Protein 9GGM (pdb70)

Foldseek 3Di:
DPDDDDDDPCPVVVVLVVQLVCVVVPQCLQVVFFVQSVVVCPLADPVRVVQVVCCSRPNDDDDDPPCLVRLQVCCLVRGVGCSNVVSLLVLLVCLVVQCVVCVVSVPPQSNVSSLLLCQACVVVVLPVSLLVNQQVEHPPSPRSCVVPPVSHHYDDFQQFWWFAFQHKIWRWHDDVFIDTDDIDGDPADFQDWAQEPSWIKTFAHDQQQRFWIWTFPVGGHTADTDPARFGQWEWYYDVVQQKIKTAWGAHPVRHTFFWMWIAHPVVRDIGTADGEPFHFGQFEWDQAPNKIKTAWGWGDDPNRHTDFAFWIKIQRRVVRDIDTDPDTHPDTDNKEWEDDRQWIWIDDDPQWTWTHRVVDDDIHTAGDPRDRWYWYDGSHWIKIADQAPVGIWTADVNVRDTHSGDDDGGGTDDMYD/DFAEEAAADQCLQVFDQDPPDLDHLVLVVVQVQLCVVLPVPVLHHYYYQAFQDLVLLVPQAPNVLSVVQVPDAPVPCPVCVVVCVVAVEDPQQRDYHCPNVSVRGQLSQLQVQLVCLLDVRGQEYADQSYLAQQAARRHRFHNDRGHSLQSNVVSNCVRWQAEEEEEADADFRDRNCVSPQADRRYAYEYEHEDDPDRVNDQDCCSCGDHPCNNRYHGDHFHFAAELVLCLVLQLVLVVLLCVLRVHQAYEYRHELLLDAPRPPGGYFYKLVSSLSNVVSVCVVRHRYYYYYDHCRLSLRSSLSVSVNSCVSSVHDGAQQADDTPVVVSVPDVSGSIDDTDPDDGPCDPVNSVVSSVSSSVSSVPRD/DPDDDDDDPCPVVVVLVVQLVCVVVPQCLQVVFFVQSVVVCPLADPVRVVQVVCCSRPNDDDDDPPCLVRLQVCCLVRGVGCSNVVSLLVVLVCLVVQCVVCVVSVPPPSNVSSLLLCQACVVVVLPVSLLVNQQVEHPPSPSSCVVPPVSHHYDDFQQFWWFAFQHKIWRWHDDVFIDTDDIDGDPADFQDWAQEPSWIKTFAHDQQQRFWIWTFPVGGHTADTDPARFGQWEWYADVVQQKIKTAWGAHPVRHTFFWMWIAHPVVRDIGTADGEPFHFGNFEWDQAPNKIKTAWGWGDDPNRHTDFAFWIKIQRRVVRDIDTDPDTHPDTDRKEWEDDSQWIFIDDDPQWTWTDRVVDDDIDTAGDPRDRWYWYDGSHWIKIADQAPVGIWTADVNVRDTHSGDDDGGGTDDMYD/DFAEEAAADQCLQVFDQDPPDLDHLVLVVVQVQLCVVLPVPVLHHYYYQAFQDLVLLVPQAPNVLSVVQVPDAPVPCPVCVVVCVVAVEDPQQRDYHCPNVSVRGQLSQLQVQLVCLLDVRGQEYADQSYLAQQAARRHRFHNDRGHSLQSNVVSNCVRWQAEEEEEADADFRDRNCVSPQADRRYAYEYEHEDDPDRVNDQDCCSCGDHPCNNRYHGDHFHFAAELVLCLVLQLVLVVLLCVLRVHQAYEYRHELLLDAPRPPGGYFYKLVSSLSNVVSVCVVRHRYYYYYDHCRLSLRSSLSVSVNSCVSSVHDGAQQADDTPVVVSVPDVSGSIDDTDPDDGPCDPVNSVVSSVSSSVSSVPRD

Solvent-accessible surface area: 60560 Å² total; per-residue (Å²): 57,53,81,16,62,7,61,20,102,64,14,32,37,61,2,6,56,8,10,70,48,34,59,61,144,123,158,37,10,7,0,8,17,1,82,83,17,113,88,108,106,142,87,19,59,88,88,22,80,56,29,14,48,24,1,8,68,77,4,67,10,35,5,131,56,104,54,16,109,46,10,5,65,8,2,56,67,48,14,94,9,40,14,12,41,6,2,10,88,13,53,35,110,101,6,113,70,19,8,64,25,1,62,84,60,86,20,121,65,3,60,81,38,4,14,104,33,2,12,69,55,40,59,77,53,90,194,76,34,59,60,40,18,26,65,77,10,52,98,46,30,74,61,26,80,92,103,125,94,104,36,70,42,84,76,63,76,65,26,29,8,15,4,2,0,114,53,54,7,14,14,19,33,37,53,121,81,33,42,51,62,42,125,43,88,16,65,30,121,12,25,6,7,12,30,12,80,28,20,3,5,0,0,0,12,25,84,19,5,3,0,15,2,8,50,16,86,124,43,66,87,70,10,15,7,5,0,38,4,4,36,102,8,12,21,10,23,4,100,75,73,74,3,2,10,0,1,1,1,48,10,58,80,58,58,10,2,44,1,0,0,37,4,88,60,75,56,66,14,6,17,32,33,64,97,6,113,51,22,2,1,28,8,10,23,1,33,24,103,10,46,1,21,4,0,1,2,58,30,88,41,30,102,27,18,36,86,72,0,99,41,0,2,4,1,49,10,88,83,34,117,8,89,42,32,130,58,78,1,50,22,26,13,96,23,35,16,12,53,22,42,19,4,0,2,0,2,7,76,53,58,12,0,0,12,0,6,0,94,10,50,20,54,23,142,26,86,20,68,83,118,96,29,47,1,1,13,31,39,42,22,1,17,3,19,22,32,74,82,82,29,18,35,59,3,52,18,66,68,36,47,41,65,104,62,76,55,148,26,101,70,11,76,47,5,20,69,162,50,107,6,1,1,11,20,45,36,50,0,11,110,29,134,8,23,72,31,24,22,15,40,12,70,4,9,65,10,2,59,44,0,4,52,67,36,40,10,32,99,70,14,44,89,80,55,3,120,57,5,83,54,80,44,0,65,64,22,10,36,68,61,0,4,55,13,5,49,58,10,46,61,104,49,69,90,78,64,61,82,74,44,90,116,9,67,2,24,80,14,0,50,15,15,69,37,6,50,41,6,3,27,19,0,1,0,0,0,18,16,0,0,79,60,3,22,30,113,94,12,71,6,0,0,1,3,9,3,2,16,6,4,0,63,109,16,46,0,8,3,7,5,0,2,0,0,0,0,6,0,0,57,41,0,22,151,138,30,99,85,0,0,2,0,0,0,1,0,3,0,2,8,0,0,3,89,32,9,43,90,38,60,76,0,0,2,0,2,0,0,6,58,29,36,9,21,19,30,50,0,26,5,112,50,32,14,43,32,53,0,75,55,25,3,14,6,0,0,1,57,3,0,0,54,32,70,18,4,6,98,4,1,111,45,0,0,40,47,0,25,67,88,6,104,11,35,0,1,0,0,0,1,0,0,0,0,1,4,36,3,33,1,4,11,3,8,0,16,0,111,4,1,2,71,0,0,92,9,4,50,93,55,88,47,36,1,0,1,0,2,1,21,4,9,0,34,84,7,0,0,14,0,6,0,29,0,1,1,13,1,42,87,48,101,23,87,66,128,10,53,184,2,104,47,47,100,51,8,20,146,78,25,25,0,55,19,105,80,50,89,26,71,40,42,4,63,101,65,4,4,81,89,0,28,70,69,7,33,73,28,2,149,102,25,134,57,52,78,20,60,10,61,22,104,64,12,32,37,62,2,6,56,8,11,70,48,34,60,60,144,122,160,37,10,8,0,9,18,0,82,81,17,112,89,108,106,143,86,18,59,87,89,17,81,57,30,12,48,26,1,7,68,77,4,67,8,30,3,129,58,105,46,14,105,46,9,3,63,10,2,54,68,48,14,93,8,38,12,14,43,7,3,9,90,16,50,37,112,99,4,113,70,16,8,61,22,1,62,84,56,88,19,123,63,2,62,81,41,4,14,106,33,4,12,69,54,39,60,76,51,91,196,78,34,59,59,39,17,24,65,76,10,52,98,46,30,74,61,26,79,93,103,125,94,105,36,70,42,84,77,65,76,64,25,29,8,14,4,1,0,118,54,54,8,14,14,18,36,38,53,120,81,34,43,53,62,41,128,44,89,14,64,29,113,12,26,6,7,11,33,16,82,27,18,4,5,0,0,0,12,22,86,19,5,3,0,16,3,7,50,17,87,122,43,66,88,73,11,15,6,5,1,38,3,4,40,94,9,12,21,10,20,3,103,77,74,72,3,2,11,0,0,1,1,47,10,61,76,58,58,11,1,45,0,0,0,39,5,90,59,74,55,65,14,6,17,33,34,65,98,6,114,49,18,3,1,28,8,10,24,1,33,25,105,10,47,1,21,4,0,1,2,53,29,87,43,30,105,33,22,40,87,74,0,97,41,0,2,4,2,47,10,88,83,33,118,10,90,41,32,129,59,80,1,50,22,27,12,97,22,37,16,12,53,24,42,20,4,0,2,0,3,6,77,54,59,11,0,0,10,0,6,0,99,10,50,20,53,22,138,26,86,21,68,82,118,95,30,47,1,1,14,30,36,40,22,1,16,3,19,23,31,75,84,76,28,16,34,57,3,55,19,67,70,36,47,39,66,99,55,76,54,152,26,101,71,12,76,46,6,18,68,160,49,104,6,2,2,12,21,47,37,51,0,10,109,28,136,8,23,70,30,23,23,15,43,11,68,4,9,68,10,2,58,43,0,5,51,68,36,39,10,32,98,69,14,44,90,81,56,4,117,55,4,82,51,79,44,0,64,67,22,10,35,69,60,0,4,56,12,4,48,57,10,46,61,103,49,69,91,78,63,61,82,74,44,89,117,9,68,3,24,85,13,0,49,16,15,69,37,6,50,42,6,3,24,20,0,1,0,0,0,19,16,0,0,80,59,3,21,32,112,95,12,71,6,0,0,0,3,10,3,2,18,7,3,0,65,108,14,46,0,8,3,7,6,0,2,0,0,0,0,6,0,0,59,41,0,22,151,142,30,98,84,0,0,2,0,0,1,1,0,2,1,2,9,0,0,2,89,32,9,45,89,38,60,78,0,0,2,0,3,0,0,8,59,29,37,7,23,19,28,51,0,25,4,111,48,30,14,42,30,53,0,76,56,24,4,13,6,0,0,1,55,4,0,0,54,31,70,17,4,6,96,4,0,109,46,0,0,40,48,0,25,67,89,6,104,12,35,0,2,0,0,0,1,0,0,0,0,0,4,38,4,35,1,4,11,3,8,0,14,0,111,4,2,1,71,0,0,93,8,3,49,95,56,87,49,34,1,1,1,0,2,1,21,4,9,0,32,86,7,0,0,14,0,6,1,28,0,2,2,13,2,41,88,46,100,23,86,65,127,10,52,186,2,104,47,45,100,51,9,20,145,77,25,25,0,56,19,104,80,49,89,26,70,39,41,4,64,101,65,3,5,82,88,0,28,71,68,6,33,75,29,2,145,102,25,137

Sequence (1568 aa):
FVNYTFKDRSHSGRVAQGIMKLCLEERLVLSAQSCFFRSMFQDVSESVFQLLVDYIYHGTVKLRAEELQEIYEVSDMYQLTSLFEECSRFLAGNCLQVMWLADRHSDPELYTAAKHCAKTHLAQLQHRLLTDIISDGVQNPTEAIEALRTSLKEIGENVHIYLIGKSLAVSLHCAESISVSGQNSLCHQITAACKHGGDLYVVGGSIPRPRRMWKCNVDWEWCAPLPRDRLQHTLVSVPGKDAIYSLGGKTLQDTLSNAVIYYRVGDNVWTETTQLEVAVSGAAGANLNGIIYLLGGEENDLDFFTKPSRLIQCFDTETDKCHVKPYVLPFAGRMHAAVHKDLVFIVAEGDSLVCYNPLLDSFTRLCLPEALWKIASCNGSIYVFRDRYANTYKLDPATSAVTVTKVLLTNLQFVLAKKKVCYYYDGDIGNYYYGQGHPMKPHRIRMTHNLLLNYGLYRKMEIYRPHKATAEEMTKYHSDEYIKFLRSIRPDNMSEYSKQMQRFNVGEDCPVFDGLFEFCQLSTGGSVAGAVKLNRQQTDMAVNWAGGLHHAKKSEASGFCYVNDIVLAILELLKYHQRVLYIDIDIHHGDGVEEAFYTTDRVMTVSFHKYGEYFPGTGDLRDIGAGKGKYYAVNFPMRDGIDDESYGQIFKPIISKVMEMYQPSAVVLQCGADSLSGDRLGCFNLTVKGHAKCVEVVKTFNLPLLMLGGGGYTIRNVARCWTYETAVALDCEIPNELPYNDYFEYFGPDFKLHISPSNMTNQNTPEYMEKIKQRLFENLRMLPFVNYTFKDRSHSGRVAQGIMKLCLEERLVLSAQSCFFRSMFQDVSESVFQLLVDYIYHGTVKLRAEELQEIYEVSDMYQLTSLFEECSRFLAGNCLQVMWLADRHSDPELYTAAKHCAKTHLAQLQHRLLTDIISDGVQNPTEAIEALRTSLKEIGENVHIYLIGKSLAVSLHCAESISVSGQNSLCHQITAACKHGGDLYVVGGSIPRPRRMWKCNVDWEWCAPLPRDRLQHTLVSVPGKDAIYSLGGKTLQDTLSNAVIYYRVGDNVWTETTQLEVAVSGAAGANLNGIIYLLGGEENDLDFFTKPSRLIQCFDTETDKCHVKPYVLPFAGRMHAAVHKDLVFIVAEGDSLVCYNPLLDSFTRLCLPEALWKIASCNGSIYVFRDRYANTYKLDPATSAVTVTKVLLTNLQFVLAKKKVCYYYDGDIGNYYYGQGHPMKPHRIRMTHNLLLNYGLYRKMEIYRPHKATAEEMTKYHSDEYIKFLRSIRPDNMSEYSKQMQRFNVGEDCPVFDGLFEFCQLSTGGSVAGAVKLNRQQTDMAVNWAGGLHHAKKSEASGFCYVNDIVLAILELLKYHQRVLYIDIDIHHGDGVEEAFYTTDRVMTVSFHKYGEYFPGTGDLRDIGAGKGKYYAVNFPMRDGIDDESYGQIFKPIISKVMEMYQPSAVVLQCGADSLSGDRLGCFNLTVKGHAKCVEVVKTFNLPLLMLGGGGYTIRNVARCWTYETAVALDCEIPNELPYNDYFEYFGPDFKLHISPSNMTNQNTPEYMEKIKQRLFENLRMLP

InterPro domains:
  IPR000210 BTB/POZ domain [PF00651] (55-155)
  IPR000210 BTB/POZ domain [PS50097] (61-128)
  IPR000210 BTB/POZ domain [SM00225] (61-158)
  IPR011333 SKP1/BTB/POZ domain superfamily [G3DSA:3.30.710.10] (26-160)
  IPR011333 SKP1/BTB/POZ domain superfamily [SSF54695] (48-155)
  IPR011498 Kelch repeat type 2 [PF07646] (293-331)
  IPR011705 BTB/Kelch-associated [PF07707] (163-243)
  IPR011705 BTB/Kelch-associated [SM00875] (163-255)
  IPR015915 Kelch-type beta-propeller [G3DSA:2.120.10.80] (258-525)
  IPR015915 Kelch-type beta-propeller [SSF117281] (256-512)
  IPR017096 BTB-kelch protein [PIRSF037037] (35-494)
  IPR042884 Kelch repeat and BTB domain-containing protein 4 [PTHR47195] (4-534)
  IPR042949 KBTBD4, BTB/POZ domain [cd18272] (29-168)
  IPR042950 KBTBD4, BACK domain [cd18481] (158-245)

Structure (mmCIF, N/CA/C/O backbone):
data_9GGM
#
_entry.id   9GGM
#
_cell.length_a   1.00
_cell.length_b   1.00
_cell.length_c   1.00
_cell.angle_alpha   90.00
_cell.angle_beta   90.00
_cell.angle_gamma   90.00
#
_symmetry.space_group_name_H-M   'P 1'
#
loop_
_entity.id
_entity.type
_entity.pdbx_description
1 polymer 'Isoform 1 of Kelch repeat and BTB domain-containing protein 4'
2 polymer 'Histone deacetylase 2'
3 non-polymer 'ZINC ION'
#
loop_
_atom_site.group_PDB
_atom_site.id
_atom_site.type_symbol
_atom_site.label_atom_id
_atom_site.label_alt_id
_atom_site.label_comp_id
_atom_site.label_asym_id
_atom_site.label_entity_id
_atom_site.label_seq_id
_atom_site.pdbx_PDB_ins_code
_atom_site.Cartn_x
_atom_site.Cartn_y
_atom_site.Cartn_z
_atom_site.occupancy
_atom_site.B_iso_or_equiv
_atom_site.auth_seq_id
_atom_site.auth_comp_id
_atom_site.auth_asym_id
_atom_site.auth_atom_id
_atom_site.pdbx_PDB_model_num
ATOM 1 N N . PHE A 1 16 ? 133.190 171.863 126.588 1.00 117.54 32 PHE A N 1
ATOM 2 C CA . PHE A 1 16 ? 132.064 172.082 125.688 1.00 117.54 32 PHE A CA 1
ATOM 3 C C . PHE A 1 16 ? 132.469 172.825 124.420 1.00 117.54 32 PHE A C 1
ATOM 4 O O . PHE A 1 16 ? 131.701 172.885 123.460 1.00 117.54 32 PHE A O 1
ATOM 12 N N . VAL A 1 17 ? 133.677 173.391 124.413 1.00 139.07 33 VAL A N 1
ATOM 13 C CA . VAL A 1 17 ? 134.170 174.151 123.275 1.00 139.07 33 VAL A CA 1
ATOM 14 C C . VAL A 1 17 ? 135.479 173.588 122.734 1.00 139.07 33 VAL A C 1
ATOM 15 O O . VAL A 1 17 ? 135.639 173.453 121.517 1.00 139.07 33 VAL A O 1
ATOM 19 N N . ASN A 1 18 ? 136.431 173.264 123.608 1.00 143.87 34 ASN A N 1
ATOM 20 C CA . ASN A 1 18 ? 137.741 172.814 123.155 1.00 143.87 34 ASN A CA 1
ATOM 21 C C . ASN A 1 18 ? 138.317 171.779 124.109 1.00 143.87 34 ASN A C 1
ATOM 22 O O . ASN A 1 18 ? 138.267 171.973 125.325 1.00 143.87 34 ASN A O 1
ATOM 27 N N . TYR A 1 19 ? 138.835 170.679 123.559 1.00 137.63 35 TYR A N 1
ATOM 28 C CA . TYR A 1 19 ? 139.503 169.633 124.329 1.00 137.63 35 TYR A CA 1
ATOM 29 C C . TYR A 1 19 ? 140.268 168.793 123.317 1.00 137.63 35 TYR A C 1
ATOM 30 O O . TYR A 1 19 ? 139.875 168.711 122.150 1.00 137.63 35 TYR A O 1
ATOM 39 N N . THR A 1 20 ? 141.350 168.166 123.761 1.00 136.74 36 THR A N 1
ATOM 40 C CA . THR A 1 20 ? 142.094 167.246 122.910 1.00 136.74 36 THR A CA 1
ATOM 41 C C . THR A 1 20 ? 141.666 165.812 123.201 1.00 136.74 36 THR A C 1
ATOM 42 O O . THR A 1 20 ? 141.597 165.399 124.363 1.00 136.74 36 THR A O 1
ATOM 44 N N . PHE A 1 21 ? 141.376 165.064 122.132 1.00 143.32 37 PHE A N 1
ATOM 45 C CA . PHE A 1 21 ? 140.946 163.668 122.191 1.00 143.32 37 PHE A CA 1
ATOM 46 C C . PHE A 1 21 ? 142.096 162.779 121.730 1.00 143.32 37 PHE A C 1
ATOM 47 O O . PHE A 1 21 ? 142.464 162.784 120.550 1.00 143.32 37 PHE A O 1
ATOM 55 N N . LYS A 1 22 ? 142.655 162.019 122.670 1.00 132.77 38 LYS A N 1
ATOM 56 C CA . LYS A 1 22 ? 143.720 161.054 122.416 1.00 132.77 38 LYS A CA 1
ATOM 57 C C . LYS A 1 22 ? 143.166 159.654 122.655 1.00 132.77 38 LYS A C 1
ATOM 58 O O . LYS A 1 22 ? 142.850 159.293 123.794 1.00 132.77 38 LYS A O 1
ATOM 60 N N . ASP A 1 23 ? 143.061 158.864 121.590 1.00 149.57 39 ASP A N 1
ATOM 61 C CA . ASP A 1 23 ? 142.529 157.511 121.690 1.00 149.57 39 ASP A CA 1
ATOM 62 C C . ASP A 1 23 ? 143.684 156.552 121.946 1.00 149.57 39 ASP A C 1
ATOM 63 O O . ASP A 1 23 ? 144.475 156.265 121.042 1.00 149.57 39 ASP A O 1
ATOM 68 N N . ARG A 1 24 ? 143.783 156.056 123.182 1.00 142.69 40 ARG A N 1
ATOM 69 C CA . ARG A 1 24 ? 144.881 155.164 123.526 1.00 142.69 40 ARG A CA 1
ATOM 70 C C . ARG A 1 24 ? 144.809 153.837 122.784 1.00 142.69 40 ARG A C 1
ATOM 71 O O . ARG A 1 24 ? 145.798 153.096 122.778 1.00 142.69 40 ARG A O 1
ATOM 73 N N . SER A 1 25 ? 143.670 153.517 122.172 1.00 150.53 41 SER A N 1
ATOM 74 C CA . SER A 1 25 ? 143.472 152.256 121.473 1.00 150.53 41 SER A CA 1
ATOM 75 C C . SER A 1 25 ? 143.677 152.376 119.967 1.00 150.53 41 SER A C 1
ATOM 76 O O . SER A 1 25 ? 143.424 151.409 119.243 1.00 150.53 41 SER A O 1
ATOM 79 N N . HIS A 1 26 ? 144.113 153.540 119.478 1.00 140.84 42 HIS A N 1
ATOM 80 C CA . HIS A 1 26 ? 144.349 153.698 118.046 1.00 140.84 42 HIS A CA 1
ATOM 81 C C . HIS A 1 26 ? 145.418 152.730 117.554 1.00 140.84 42 HIS A C 1
ATOM 82 O O . HIS A 1 26 ? 145.244 152.061 116.528 1.00 140.84 42 HIS A O 1
ATOM 89 N N . SER A 1 27 ? 146.539 152.649 118.277 1.00 141.34 43 SER A N 1
ATOM 90 C CA . SER A 1 27 ? 147.624 151.763 117.869 1.00 141.34 43 SER A CA 1
ATOM 91 C C . SER A 1 27 ? 147.179 150.307 117.876 1.00 141.34 43 SER A C 1
ATOM 92 O O . SER A 1 27 ? 147.478 149.556 116.941 1.00 141.34 43 SER A O 1
ATOM 95 N N . GLY A 1 28 ? 146.463 149.890 118.922 1.00 141.04 44 GLY A N 1
ATOM 96 C CA . GLY A 1 28 ? 145.982 148.518 118.971 1.00 141.04 44 GLY A CA 1
ATOM 97 C C . GLY A 1 28 ? 145.046 148.194 117.823 1.00 141.04 44 GLY A C 1
ATOM 98 O O . GLY A 1 28 ? 145.175 147.151 117.173 1.00 141.04 44 GLY A O 1
ATOM 99 N N . ARG A 1 29 ? 144.090 149.088 117.557 1.00 133.40 45 ARG A N 1
ATOM 100 C CA . ARG A 1 29 ? 143.137 148.856 116.475 1.00 133.40 45 ARG A CA 1
ATOM 101 C C . ARG A 1 29 ? 143.848 148.766 115.132 1.00 133.40 45 ARG A C 1
ATOM 102 O O . ARG A 1 29 ? 143.587 147.853 114.339 1.00 133.40 45 ARG A O 1
ATOM 110 N N . VAL A 1 30 ? 144.753 149.710 114.856 1.00 128.80 46 VAL A N 1
ATOM 111 C CA . VAL A 1 30 ? 145.422 149.717 113.559 1.00 128.80 46 VAL A CA 1
ATOM 112 C C . VAL A 1 30 ? 146.312 148.487 113.409 1.00 128.80 46 VAL A C 1
ATOM 113 O O . VAL A 1 30 ? 146.372 147.883 112.332 1.00 128.80 46 VAL A O 1
ATOM 117 N N . ALA A 1 31 ? 147.006 148.085 114.480 1.00 125.31 47 ALA A N 1
ATOM 118 C CA . ALA A 1 31 ? 147.866 146.908 114.407 1.00 125.31 47 ALA A CA 1
ATOM 119 C C . ALA A 1 31 ? 147.048 145.647 114.159 1.00 125.31 47 ALA A C 1
ATOM 120 O O . ALA A 1 31 ? 147.398 144.819 113.307 1.00 125.31 47 ALA A O 1
ATOM 122 N N . GLN A 1 32 ? 145.948 145.480 114.896 1.00 122.90 48 GLN A N 1
ATOM 123 C CA . GLN A 1 32 ? 145.117 144.300 114.698 1.00 122.90 48 GLN A CA 1
ATOM 124 C C . GLN A 1 32 ? 144.543 144.269 113.287 1.00 122.90 48 GLN A C 1
ATOM 125 O O . GLN A 1 32 ? 144.527 143.216 112.637 1.00 122.90 48 GLN A O 1
ATOM 127 N N . GLY A 1 33 ? 144.063 145.415 112.798 1.00 133.00 49 GLY A N 1
ATOM 128 C CA . GLY A 1 33 ? 143.517 145.454 111.453 1.00 133.00 49 GLY A CA 1
ATOM 129 C C . GLY A 1 33 ? 144.540 145.176 110.367 1.00 133.00 49 GLY A C 1
ATOM 130 O O . GLY A 1 33 ? 144.253 144.449 109.413 1.00 133.00 49 GLY A O 1
ATOM 131 N N . ILE A 1 34 ? 145.747 145.739 110.490 1.00 125.59 50 ILE A N 1
ATOM 132 C CA . ILE A 1 34 ? 146.774 145.449 109.489 1.00 125.59 50 ILE A CA 1
ATOM 133 C C . ILE A 1 34 ? 147.120 143.965 109.516 1.00 125.59 50 ILE A C 1
ATOM 134 O O . ILE A 1 34 ? 147.227 143.321 108.467 1.00 125.59 50 ILE A O 1
ATOM 139 N N . MET A 1 35 ? 147.300 143.402 110.716 1.00 130.01 51 MET A N 1
ATOM 140 C CA . MET A 1 35 ? 147.556 141.971 110.833 1.00 130.01 51 MET A CA 1
ATOM 141 C C . MET A 1 35 ? 146.487 141.166 110.103 1.00 130.01 51 MET A C 1
ATOM 142 O O . MET A 1 35 ? 146.796 140.331 109.244 1.00 130.01 51 MET A O 1
ATOM 147 N N . LYS A 1 36 ? 145.215 141.425 110.425 1.00 121.61 52 LYS A N 1
ATOM 148 C CA . LYS A 1 36 ? 144.125 140.638 109.856 1.00 121.61 52 LYS A CA 1
ATOM 149 C C . LYS A 1 36 ? 144.082 140.772 108.338 1.00 121.61 52 LYS A C 1
ATOM 150 O O . LYS A 1 36 ? 144.070 139.768 107.616 1.00 121.61 52 LYS A O 1
ATOM 152 N N . LEU A 1 37 ? 144.059 142.007 107.831 1.00 116.67 53 LEU A N 1
ATOM 153 C CA . LEU A 1 37 ? 143.915 142.189 106.390 1.00 116.67 53 LEU A CA 1
ATOM 154 C C . LEU A 1 37 ? 145.116 141.635 105.634 1.00 116.67 53 LEU A C 1
ATOM 155 O O . LEU A 1 37 ? 144.947 140.976 104.603 1.00 116.67 53 LEU A O 1
ATOM 160 N N . CYS A 1 38 ? 146.335 141.878 106.123 1.00 124.17 54 CYS A N 1
ATOM 161 C CA . CYS A 1 38 ? 147.515 141.390 105.419 1.00 124.17 54 CYS A CA 1
ATOM 162 C C . CYS A 1 38 ? 147.567 139.866 105.415 1.00 124.17 54 CYS A C 1
ATOM 163 O O . CYS A 1 38 ? 147.798 139.249 104.368 1.00 124.17 54 CYS A O 1
ATOM 166 N N . LEU A 1 39 ? 147.363 139.236 106.577 1.00 133.88 55 LEU A N 1
ATOM 167 C CA . LEU A 1 39 ? 147.434 137.779 106.642 1.00 133.88 55 LEU A CA 1
ATOM 168 C C . LEU A 1 39 ? 146.329 137.121 105.820 1.00 133.88 55 LEU A C 1
ATOM 169 O O . LEU A 1 39 ? 146.572 136.119 105.137 1.00 133.88 55 LEU A O 1
ATOM 171 N N . GLU A 1 40 ? 145.110 137.662 105.866 1.00 136.92 56 GLU A N 1
ATOM 172 C CA . GLU A 1 40 ? 143.977 137.040 105.188 1.00 136.92 56 GLU A CA 1
ATOM 173 C C . GLU A 1 40 ? 143.819 137.461 103.730 1.00 136.92 56 GLU A C 1
ATOM 174 O O . GLU A 1 40 ? 142.934 136.935 103.048 1.00 136.92 56 GLU A O 1
ATOM 180 N N . GLU A 1 41 ? 144.634 138.385 103.231 1.00 134.58 57 GLU A N 1
ATOM 181 C CA . GLU A 1 41 ? 144.532 138.779 101.826 1.00 134.58 57 GLU A CA 1
ATOM 182 C C . GLU A 1 41 ? 145.558 138.038 100.976 1.00 134.58 57 GLU A C 1
ATOM 183 O O . GLU A 1 41 ? 145.476 138.038 99.748 1.00 134.58 57 GLU A O 1
ATOM 185 N N . ARG A 1 60 ? 154.439 147.041 102.376 1.00 117.02 76 ARG A N 1
ATOM 186 C CA . ARG A 1 60 ? 155.688 147.765 102.581 1.00 117.02 76 ARG A CA 1
ATOM 187 C C . ARG A 1 60 ? 155.646 148.600 103.856 1.00 117.02 76 ARG A C 1
ATOM 188 O O . ARG A 1 60 ? 156.667 148.784 104.517 1.00 117.02 76 ARG A O 1
ATOM 196 N N . LEU A 1 61 ? 154.458 149.107 104.192 1.00 122.64 77 LEU A N 1
ATOM 197 C CA . LEU A 1 61 ? 154.324 149.960 105.369 1.00 122.64 77 LEU A CA 1
ATOM 198 C C . LEU A 1 61 ? 154.636 149.196 106.649 1.00 122.64 77 LEU A C 1
ATOM 199 O O . LEU A 1 61 ? 155.282 149.733 107.557 1.00 122.64 77 LEU A O 1
ATOM 201 N N . VAL A 1 62 ? 154.180 147.945 106.743 1.00 116.40 78 VAL A N 1
ATOM 202 C CA . VAL A 1 62 ? 154.381 147.165 107.963 1.00 116.40 78 VAL A CA 1
ATOM 203 C C . VAL A 1 62 ? 155.866 146.946 108.224 1.00 116.40 78 VAL A C 1
ATOM 204 O O . VAL A 1 62 ? 156.341 147.096 109.356 1.00 116.40 78 VAL A O 1
ATOM 206 N N . LEU A 1 63 ? 156.621 146.586 107.184 1.00 132.52 79 LEU A N 1
ATOM 207 C CA . LEU A 1 63 ? 158.053 146.358 107.356 1.00 132.52 79 LEU A CA 1
ATOM 208 C C . LEU A 1 63 ? 158.801 147.668 107.562 1.00 132.52 79 LEU A C 1
ATOM 209 O O . LEU A 1 63 ? 159.674 147.760 108.434 1.00 132.52 79 LEU A O 1
ATOM 211 N N . SER A 1 64 ? 158.481 148.690 106.763 1.00 127.55 80 SER A N 1
ATOM 212 C CA . SER A 1 64 ? 159.172 149.969 106.882 1.00 127.55 80 SER A CA 1
ATOM 213 C C . SER A 1 64 ? 158.937 150.612 108.242 1.00 127.55 80 SER A C 1
ATOM 214 O O . SER A 1 64 ? 159.769 151.400 108.706 1.00 127.55 80 SER A O 1
ATOM 217 N N . ALA A 1 65 ? 157.817 150.296 108.893 1.00 125.85 81 ALA A N 1
ATOM 218 C CA . ALA A 1 65 ? 157.536 150.841 110.214 1.00 125.85 81 ALA A CA 1
ATOM 219 C C . ALA A 1 65 ? 158.311 150.143 111.322 1.00 125.85 81 ALA A C 1
ATOM 220 O O . ALA A 1 65 ? 158.284 150.613 112.465 1.00 125.85 81 ALA A O 1
ATOM 222 N N . GLN A 1 66 ? 158.992 149.044 111.017 1.00 127.88 82 GLN A N 1
ATOM 223 C CA . GLN A 1 66 ? 159.789 148.314 111.991 1.00 127.88 82 GLN A CA 1
ATOM 224 C C . GLN A 1 66 ? 161.275 148.305 111.678 1.00 127.88 82 GLN A C 1
ATOM 225 O O . GLN A 1 66 ? 162.088 148.297 112.604 1.00 127.88 82 GLN A O 1
ATOM 231 N N . SER A 1 67 ? 161.645 148.307 110.401 1.00 141.68 83 SER A N 1
ATOM 232 C CA . SER A 1 67 ? 163.027 148.178 109.965 1.00 141.68 83 SER A CA 1
ATOM 233 C C . SER A 1 67 ? 163.425 149.358 109.090 1.00 141.68 83 SER A C 1
ATOM 234 O O . SER A 1 67 ? 162.731 149.681 108.120 1.00 141.68 83 SER A O 1
ATOM 237 N N . CYS A 1 68 ? 164.544 149.994 109.438 1.00 148.40 84 CYS A N 1
ATOM 238 C CA . CYS A 1 68 ? 165.053 151.112 108.649 1.00 148.40 84 CYS A CA 1
ATOM 239 C C . CYS A 1 68 ? 165.582 150.663 107.289 1.00 148.40 84 CYS A C 1
ATOM 240 O O . CYS A 1 68 ? 165.417 151.374 106.292 1.00 148.40 84 CYS A O 1
ATOM 243 N N . PHE A 1 69 ? 166.242 149.503 107.229 1.00 146.53 85 PHE A N 1
ATOM 244 C CA . PHE A 1 69 ? 166.811 149.043 105.962 1.00 146.53 85 PHE A CA 1
ATOM 245 C C . PHE A 1 69 ? 165.736 148.720 104.927 1.00 146.53 85 PHE A C 1
ATOM 246 O O . PHE A 1 69 ? 165.884 149.067 103.746 1.00 146.53 85 PHE A O 1
ATOM 254 N N . PHE A 1 70 ? 164.649 148.059 105.338 1.00 146.54 86 PHE A N 1
ATOM 255 C CA . PHE A 1 70 ? 163.541 147.845 104.410 1.00 146.54 86 PHE A CA 1
ATOM 256 C C . PHE A 1 70 ? 162.975 149.177 103.939 1.00 146.54 86 PHE A C 1
ATOM 257 O O . PHE A 1 70 ? 162.642 149.338 102.760 1.00 146.54 86 PHE A O 1
ATOM 265 N N . ARG A 1 71 ? 162.864 150.145 104.853 1.00 149.41 87 ARG A N 1
ATOM 266 C CA . ARG A 1 71 ? 162.412 151.479 104.475 1.00 149.41 87 ARG A CA 1
ATOM 267 C C . ARG A 1 71 ? 163.320 152.069 103.406 1.00 149.41 87 ARG A C 1
ATOM 268 O O . ARG A 1 71 ? 162.845 152.687 102.446 1.00 149.41 87 ARG A O 1
ATOM 276 N N . SER A 1 72 ? 164.634 151.896 103.565 1.00 138.94 88 SER A N 1
ATOM 277 C CA . SER A 1 72 ? 165.575 152.430 102.588 1.00 138.94 88 SER A CA 1
ATOM 278 C C . SER A 1 72 ? 165.385 151.767 101.230 1.00 138.94 88 SER A C 1
ATOM 279 O O . SER A 1 72 ? 165.367 152.447 100.198 1.00 138.94 88 SER A O 1
ATOM 281 N N . MET A 1 73 ? 165.243 150.437 101.207 1.00 145.10 89 MET A N 1
ATOM 282 C CA . MET A 1 73 ? 165.099 149.761 99.921 1.00 145.10 89 MET A CA 1
ATOM 283 C C . MET A 1 73 ? 163.690 149.898 99.353 1.00 145.10 89 MET A C 1
ATOM 284 O O . MET A 1 73 ? 163.529 149.964 98.129 1.00 145.10 89 MET A O 1
ATOM 289 N N . PHE A 1 74 ? 162.668 149.937 100.203 1.00 142.29 90 PHE A N 1
ATOM 290 C CA . PHE A 1 74 ? 161.299 150.112 99.724 1.00 142.29 90 PHE A CA 1
ATOM 291 C C . PHE A 1 74 ? 161.088 151.530 99.200 1.00 142.29 90 PHE A C 1
ATOM 292 O O . PHE A 1 74 ? 160.579 151.726 98.096 1.00 142.29 90 PHE A O 1
ATOM 300 N N . GLN A 1 89 ? 168.824 136.682 99.794 1.00 146.96 105 GLN A N 1
ATOM 301 C CA . GLN A 1 89 ? 169.994 135.870 99.485 1.00 146.96 105 GLN A CA 1
ATOM 302 C C . GLN A 1 89 ? 170.647 135.345 100.759 1.00 146.96 105 GLN A C 1
ATOM 303 O O . GLN A 1 89 ? 170.810 134.137 100.932 1.00 146.96 105 GLN A O 1
ATOM 305 N N . ASP A 1 90 ? 171.023 136.269 101.646 1.00 151.08 106 ASP A N 1
ATOM 306 C CA . ASP A 1 90 ? 171.667 135.880 102.897 1.00 151.08 106 ASP A CA 1
ATOM 307 C C . ASP A 1 90 ? 170.733 135.051 103.768 1.00 151.08 106 ASP A C 1
ATOM 308 O O . ASP A 1 90 ? 171.158 134.072 104.392 1.00 151.08 106 ASP A O 1
ATOM 310 N N . VAL A 1 91 ? 169.463 135.426 103.825 1.00 140.33 107 VAL A N 1
ATOM 311 C CA . VAL A 1 91 ? 168.486 134.761 104.678 1.00 140.33 107 VAL A CA 1
ATOM 312 C C . VAL A 1 91 ? 167.855 133.607 103.912 1.00 140.33 107 VAL A C 1
ATOM 313 O O . VAL A 1 91 ? 167.714 133.647 102.686 1.00 140.33 107 VAL A O 1
ATOM 317 N N . SER A 1 92 ? 167.472 132.565 104.643 1.00 138.47 108 SER A N 1
ATOM 318 C CA . SER A 1 92 ? 166.815 131.407 104.059 1.00 138.47 108 SER A CA 1
ATOM 319 C C . SER A 1 92 ? 165.300 131.590 104.075 1.00 138.47 108 SER A C 1
ATOM 320 O O . SER A 1 92 ? 164.759 132.438 104.788 1.00 138.47 108 SER A O 1
ATOM 323 N N . GLU A 1 93 ? 164.616 130.777 103.265 1.00 140.97 109 GLU A N 1
ATOM 324 C CA . GLU A 1 93 ? 163.160 130.853 103.197 1.00 140.97 109 GLU A CA 1
ATOM 325 C C . GLU A 1 93 ? 162.523 130.522 104.542 1.00 140.97 109 GLU A C 1
ATOM 326 O O . GLU A 1 93 ? 161.585 131.199 104.977 1.00 140.97 109 GLU A O 1
ATOM 328 N N . SER A 1 94 ? 163.025 129.483 105.215 1.00 141.94 110 SER A N 1
ATOM 329 C CA . SER A 1 94 ? 162.492 129.122 106.525 1.00 141.94 110 SER A CA 1
ATOM 330 C C . SER A 1 94 ? 162.707 130.243 107.534 1.00 141.94 110 SER A C 1
ATOM 331 O O . SER A 1 94 ? 161.812 130.557 108.326 1.00 141.94 110 SER A O 1
ATOM 334 N N . VAL A 1 95 ? 163.893 130.854 107.523 1.00 145.73 111 VAL A N 1
ATOM 335 C CA . VAL A 1 95 ? 164.167 131.956 108.437 1.00 145.73 111 VAL A CA 1
ATOM 336 C C . VAL A 1 95 ? 163.365 133.190 108.039 1.00 145.73 111 VAL A C 1
ATOM 337 O O . VAL A 1 95 ? 162.870 133.931 108.898 1.00 145.73 111 VAL A O 1
ATOM 341 N N . PHE A 1 96 ? 163.229 133.438 106.733 1.00 135.57 112 PHE A N 1
ATOM 342 C CA . PHE A 1 96 ? 162.446 134.585 106.284 1.00 135.57 112 PHE A CA 1
ATOM 343 C C . PHE A 1 96 ? 160.972 134.438 106.638 1.00 135.57 112 PHE A C 1
ATOM 344 O O . PHE A 1 96 ? 160.270 135.444 106.780 1.00 135.57 112 PHE A O 1
ATOM 352 N N . GLN A 1 97 ? 160.483 133.204 106.781 1.00 136.27 113 GLN A N 1
ATOM 353 C CA . GLN A 1 97 ? 159.114 133.006 107.249 1.00 136.27 113 GLN A CA 1
ATOM 354 C C . GLN A 1 97 ? 158.935 133.570 108.654 1.00 136.27 113 GLN A C 1
ATOM 355 O O . GLN A 1 97 ? 157.977 134.302 108.929 1.00 136.27 113 GLN A O 1
ATOM 357 N N . LEU A 1 98 ? 159.858 133.247 109.559 1.00 130.24 114 LEU A N 1
ATOM 358 C CA . LEU A 1 98 ? 159.795 133.823 110.896 1.00 130.24 114 LEU A CA 1
ATOM 359 C C . LEU A 1 98 ? 160.046 135.326 110.856 1.00 130.24 114 LEU A C 1
ATOM 360 O O . LEU A 1 98 ? 159.479 136.073 111.662 1.00 130.24 114 LEU A O 1
ATOM 365 N N . LEU A 1 99 ? 160.886 135.785 109.925 1.00 133.21 115 LEU A N 1
ATOM 366 C CA . LEU A 1 99 ? 161.119 137.219 109.771 1.00 133.21 115 LEU A CA 1
ATOM 367 C C . LEU A 1 99 ? 159.825 137.957 109.441 1.00 133.21 115 LEU A C 1
ATOM 368 O O . LEU A 1 99 ? 159.492 138.965 110.074 1.00 133.21 115 LEU A O 1
ATOM 370 N N . VAL A 1 100 ? 159.080 137.469 108.446 1.00 126.87 116 VAL A N 1
ATOM 371 C CA . VAL A 1 100 ? 157.821 138.116 108.083 1.00 126.87 116 VAL A CA 1
ATOM 372 C C . VAL A 1 100 ? 156.794 137.952 109.199 1.00 126.87 116 VAL A C 1
ATOM 373 O O . VAL A 1 100 ? 155.964 138.843 109.421 1.00 126.87 116 VAL A O 1
ATOM 377 N N . ASP A 1 101 ? 156.811 136.815 109.905 1.00 124.26 117 ASP A N 1
ATOM 378 C CA . ASP A 1 101 ? 155.919 136.646 111.049 1.00 124.26 117 ASP A CA 1
ATOM 379 C C . ASP A 1 101 ? 156.197 137.702 112.112 1.00 124.26 117 ASP A C 1
ATOM 380 O O . ASP A 1 101 ? 155.272 138.196 112.767 1.00 124.26 117 ASP A O 1
ATOM 382 N N . TYR A 1 102 ? 157.470 138.054 112.299 1.00 125.59 118 TYR A N 1
ATOM 383 C CA . TYR A 1 102 ? 157.823 139.122 113.229 1.00 125.59 118 TYR A CA 1
ATOM 384 C C . TYR A 1 102 ? 157.419 140.483 112.680 1.00 125.59 118 TYR A C 1
ATOM 385 O O . TYR A 1 102 ? 157.010 141.370 113.438 1.00 125.59 118 TYR A O 1
ATOM 394 N N . ILE A 1 103 ? 157.540 140.665 111.365 1.00 117.36 119 ILE A N 1
ATOM 395 C CA . ILE A 1 103 ? 157.181 141.941 110.750 1.00 117.36 119 ILE A CA 1
ATOM 396 C C . ILE A 1 103 ? 155.696 142.227 110.940 1.00 117.36 119 ILE A C 1
ATOM 397 O O . ILE A 1 103 ? 155.306 143.313 111.383 1.00 117.36 119 ILE A O 1
ATOM 402 N N . TYR A 1 104 ? 154.846 141.253 110.614 1.00 107.77 120 TYR A N 1
ATOM 403 C CA . TYR A 1 104 ? 153.406 141.479 110.641 1.00 107.77 120 TYR A CA 1
ATOM 404 C C . TYR A 1 104 ? 152.772 141.141 111.988 1.00 107.77 120 TYR A C 1
ATOM 405 O O . TYR A 1 104 ? 152.014 141.947 112.535 1.00 107.77 120 TYR A O 1
ATOM 414 N N . HIS A 1 105 ? 153.070 139.965 112.539 1.00 122.87 121 HIS A N 1
ATOM 415 C CA . HIS A 1 105 ? 152.389 139.504 113.743 1.00 122.87 121 HIS A CA 1
ATOM 416 C C . HIS A 1 105 ? 153.217 139.654 115.010 1.00 122.87 121 HIS A C 1
ATOM 417 O O . HIS A 1 105 ? 152.645 139.797 116.095 1.00 122.87 121 HIS A O 1
ATOM 424 N N . GLY A 1 106 ? 154.543 139.628 114.902 1.00 136.23 122 GLY A N 1
ATOM 425 C CA . GLY A 1 106 ? 155.390 139.708 116.074 1.00 136.23 122 GLY A CA 1
ATOM 426 C C . GLY A 1 106 ? 155.403 138.465 116.935 1.00 136.23 122 GLY A C 1
ATOM 427 O O . GLY A 1 106 ? 155.723 138.551 118.123 1.00 136.23 122 GLY A O 1
ATOM 428 N N . THR A 1 107 ? 155.063 137.308 116.370 1.00 126.17 123 THR A N 1
ATOM 429 C CA . THR A 1 107 ? 155.042 136.044 117.099 1.00 126.17 123 THR A CA 1
ATOM 430 C C . THR A 1 107 ? 156.289 135.260 116.710 1.00 126.17 123 THR A C 1
ATOM 431 O O . THR A 1 107 ? 156.413 134.806 115.569 1.00 126.17 123 THR A O 1
ATOM 433 N N . VAL A 1 108 ? 157.211 135.104 117.657 1.00 127.50 124 VAL A N 1
ATOM 434 C CA . VAL A 1 108 ? 158.521 134.514 117.401 1.00 127.50 124 VAL A CA 1
ATOM 435 C C . VAL A 1 108 ? 158.772 133.404 118.409 1.00 127.50 124 VAL A C 1
ATOM 436 O O . VAL A 1 108 ? 158.900 133.668 119.611 1.00 127.50 124 VAL A O 1
ATOM 440 N N . LYS A 1 109 ? 158.835 132.165 117.931 1.00 120.07 125 LYS A N 1
ATOM 441 C CA . LYS A 1 109 ? 159.408 131.079 118.705 1.00 120.07 125 LYS A CA 1
ATOM 442 C C . LYS A 1 109 ? 160.608 130.525 117.951 1.00 120.07 125 LYS A C 1
ATOM 443 O O . LYS A 1 109 ? 160.617 130.472 116.717 1.00 120.07 125 LYS A O 1
ATOM 445 N N . LEU A 1 110 ? 161.622 130.118 118.704 1.00 144.54 126 LEU A N 1
ATOM 446 C CA . LEU A 1 110 ? 162.861 129.596 118.147 1.00 144.54 126 LEU A CA 1
ATOM 447 C C . LEU A 1 110 ? 163.095 128.147 118.546 1.00 144.54 126 LEU A C 1
ATOM 448 O O . LEU A 1 110 ? 162.657 127.689 119.606 1.00 144.54 126 LEU A O 1
ATOM 453 N N . ARG A 1 111 ? 163.796 127.443 117.669 1.00 138.57 127 ARG A N 1
ATOM 454 C CA . ARG A 1 111 ? 164.441 126.179 117.979 1.00 138.57 127 ARG A CA 1
ATOM 455 C C . ARG A 1 111 ? 165.949 126.388 117.909 1.00 138.57 127 ARG A C 1
ATOM 456 O O . ARG A 1 111 ? 166.437 127.239 117.164 1.00 138.57 127 ARG A O 1
ATOM 464 N N . ALA A 1 112 ? 166.683 125.632 118.729 1.00 147.84 128 ALA A N 1
ATOM 465 C CA . ALA A 1 112 ? 168.075 125.964 119.032 1.00 147.84 128 ALA A CA 1
ATOM 466 C C . ALA A 1 112 ? 168.950 126.083 117.786 1.00 147.84 128 ALA A C 1
ATOM 467 O O . ALA A 1 112 ? 169.964 126.789 117.812 1.00 147.84 128 ALA A O 1
ATOM 469 N N . GLU A 1 113 ? 168.585 125.416 116.693 1.00 140.01 129 GLU A N 1
ATOM 470 C CA . GLU A 1 113 ? 169.462 125.307 115.531 1.00 140.01 129 GLU A CA 1
ATOM 471 C C . GLU A 1 113 ? 169.424 126.508 114.588 1.00 140.01 129 GLU A C 1
ATOM 472 O O . GLU A 1 113 ? 170.158 126.501 113.594 1.00 140.01 129 GLU A O 1
ATOM 474 N N . GLU A 1 114 ? 168.616 127.537 114.851 1.00 131.22 130 GLU A N 1
ATOM 475 C CA . GLU A 1 114 ? 168.490 128.650 113.914 1.00 131.22 130 GLU A CA 1
ATOM 476 C C . GLU A 1 114 ? 169.049 129.969 114.432 1.00 131.22 130 GLU A C 1
ATOM 477 O O . GLU A 1 114 ? 169.087 130.939 113.661 1.00 131.22 130 GLU A O 1
ATOM 483 N N . LEU A 1 115 ? 169.505 130.024 115.691 1.00 122.33 131 LEU A N 1
ATOM 484 C CA . LEU A 1 115 ? 169.982 131.277 116.279 1.00 122.33 131 LEU A CA 1
ATOM 485 C C . LEU A 1 115 ? 170.919 132.016 115.339 1.00 122.33 131 LEU A C 1
ATOM 486 O O . LEU A 1 115 ? 170.772 133.227 115.128 1.00 122.33 131 LEU A O 1
ATOM 491 N N . GLN A 1 116 ? 171.868 131.289 114.740 1.00 143.50 132 GLN A N 1
ATOM 492 C CA . GLN A 1 116 ? 172.806 131.863 113.784 1.00 143.50 132 GLN A CA 1
ATOM 493 C C . GLN A 1 116 ? 172.100 132.830 112.845 1.00 143.50 132 GLN A C 1
ATOM 494 O O . GLN A 1 116 ? 172.349 134.042 112.875 1.00 143.50 132 GLN A O 1
ATOM 500 N N . GLU A 1 117 ? 171.162 132.315 112.047 1.00 141.85 133 GLU A N 1
ATOM 501 C CA . GLU A 1 117 ? 170.470 133.188 111.108 1.00 141.85 133 GLU A CA 1
ATOM 502 C C . GLU A 1 117 ? 169.633 134.219 111.847 1.00 141.85 133 GLU A C 1
ATOM 503 O O . GLU A 1 117 ? 169.678 135.411 111.517 1.00 141.85 133 GLU A O 1
ATOM 509 N N . ILE A 1 118 ? 168.917 133.787 112.892 1.00 136.74 134 ILE A N 1
ATOM 510 C CA . ILE A 1 118 ? 168.118 134.708 113.691 1.00 136.74 134 ILE A CA 1
ATOM 511 C C . ILE A 1 118 ? 168.985 135.836 114.222 1.00 136.74 134 ILE A C 1
ATOM 512 O O . ILE A 1 118 ? 168.477 136.911 114.554 1.00 136.74 134 ILE A O 1
ATOM 517 N N . TYR A 1 119 ? 170.298 135.620 114.303 1.00 127.65 135 TYR A N 1
ATOM 518 C CA . TYR A 1 119 ? 171.205 136.719 114.599 1.00 127.65 135 TYR A CA 1
ATOM 519 C C . TYR A 1 119 ? 171.515 137.517 113.337 1.00 127.65 135 TYR A C 1
ATOM 520 O O . TYR A 1 119 ? 171.129 138.687 113.213 1.00 127.65 135 TYR A O 1
ATOM 529 N N . GLU A 1 120 ? 172.136 136.854 112.356 1.00 133.68 136 GLU A N 1
ATOM 530 C CA . GLU A 1 120 ? 172.660 137.528 111.171 1.00 133.68 136 GLU A CA 1
ATOM 531 C C . GLU A 1 120 ? 171.601 138.389 110.500 1.00 133.68 136 GLU A C 1
ATOM 532 O O . GLU A 1 120 ? 171.754 139.610 110.379 1.00 133.68 136 GLU A O 1
ATOM 538 N N . VAL A 1 121 ? 170.504 137.760 110.077 1.00 132.82 137 VAL A N 1
ATOM 539 C CA . VAL A 1 121 ? 169.433 138.491 109.409 1.00 132.82 137 VAL A CA 1
ATOM 540 C C . VAL A 1 121 ? 168.949 139.633 110.288 1.00 132.82 137 VAL A C 1
ATOM 541 O O . VAL A 1 121 ? 168.802 140.774 109.832 1.00 132.82 137 VAL A O 1
ATOM 543 N N . SER A 1 122 ? 168.724 139.350 111.572 1.00 125.40 138 SER A N 1
ATOM 544 C CA . SER A 1 122 ? 168.178 140.371 112.453 1.00 125.40 138 SER A CA 1
ATOM 545 C C . SER A 1 122 ? 169.154 141.511 112.703 1.00 125.40 138 SER A C 1
ATOM 546 O O . SER A 1 122 ? 168.745 142.534 113.257 1.00 125.40 138 SER A O 1
ATOM 549 N N . ASP A 1 123 ? 170.426 141.358 112.332 1.00 130.54 139 ASP A N 1
ATOM 550 C CA . ASP A 1 123 ? 171.362 142.472 112.373 1.00 130.54 139 ASP A CA 1
ATOM 551 C C . ASP A 1 123 ? 171.559 143.135 111.018 1.00 130.54 139 ASP A C 1
ATOM 552 O O . ASP A 1 123 ? 172.050 144.268 110.967 1.00 130.54 139 ASP A O 1
ATOM 557 N N . MET A 1 124 ? 171.186 142.466 109.928 1.00 121.63 140 MET A N 1
ATOM 558 C CA . MET A 1 124 ? 171.350 143.007 108.584 1.00 121.63 140 MET A CA 1
ATOM 559 C C . MET A 1 124 ? 170.061 143.615 108.048 1.00 121.63 140 MET A C 1
ATOM 560 O O . MET A 1 124 ? 170.070 144.732 107.521 1.00 121.63 140 MET A O 1
ATOM 562 N N . TYR A 1 125 ? 168.947 142.893 108.174 1.00 124.48 141 TYR A N 1
ATOM 563 C CA . TYR A 1 125 ? 167.671 143.386 107.669 1.00 124.48 141 TYR A CA 1
ATOM 564 C C . TYR A 1 125 ? 167.123 144.531 108.510 1.00 124.48 141 TYR A C 1
ATOM 565 O O . TYR A 1 125 ? 166.462 145.427 107.973 1.00 124.48 141 TYR A O 1
ATOM 574 N N . GLN A 1 126 ? 167.375 144.526 109.817 1.00 119.67 142 GLN A N 1
ATOM 575 C CA . GLN A 1 126 ? 166.729 145.485 110.702 1.00 119.67 142 GLN A CA 1
ATOM 576 C C . GLN A 1 126 ? 167.551 145.656 111.969 1.00 119.67 142 GLN A C 1
ATOM 577 O O . GLN A 1 126 ? 168.498 144.912 112.227 1.00 119.67 142 GLN A O 1
ATOM 583 N N . LEU A 1 127 ? 167.201 146.689 112.734 1.00 112.23 143 LEU A N 1
ATOM 584 C CA . LEU A 1 127 ? 167.752 146.908 114.065 1.00 112.23 143 LEU A CA 1
ATOM 585 C C . LEU A 1 127 ? 166.676 146.714 115.129 1.00 112.23 143 LEU A C 1
ATOM 586 O O . LEU A 1 127 ? 166.707 147.352 116.184 1.00 112.23 143 LEU A O 1
ATOM 588 N N . THR A 1 128 ? 165.719 145.832 114.851 1.00 113.63 144 THR A N 1
ATOM 589 C CA . THR A 1 128 ? 164.556 145.633 115.702 1.00 113.63 144 THR A CA 1
ATOM 590 C C . THR A 1 128 ? 164.953 144.986 117.027 1.00 113.63 144 THR A C 1
ATOM 591 O O . THR A 1 128 ? 166.107 144.614 117.257 1.00 113.63 144 THR A O 1
ATOM 593 N N . SER A 1 129 ? 163.963 144.852 117.914 1.00 126.84 145 SER A N 1
ATOM 594 C CA . SER A 1 129 ? 164.148 144.128 119.165 1.00 126.84 145 SER A CA 1
ATOM 595 C C . SER A 1 129 ? 164.409 142.646 118.938 1.00 126.84 145 SER A C 1
ATOM 596 O O . SER A 1 129 ? 164.839 141.959 119.872 1.00 126.84 145 SER A O 1
ATOM 598 N N . LEU A 1 130 ? 164.155 142.144 117.726 1.00 121.94 146 LEU A N 1
ATOM 599 C CA . LEU A 1 130 ? 164.482 140.760 117.404 1.00 121.94 146 LEU A CA 1
ATOM 600 C C . LEU A 1 130 ? 165.981 140.521 117.524 1.00 121.94 146 LEU A C 1
ATOM 601 O O . LEU A 1 130 ? 166.413 139.494 118.058 1.00 121.94 146 LEU A O 1
ATOM 606 N N . PHE A 1 131 ? 166.788 141.448 117.003 1.00 119.39 147 PHE A N 1
ATOM 607 C CA . PHE A 1 131 ? 168.238 141.319 117.103 1.00 119.39 147 PHE A CA 1
ATOM 608 C C . PHE A 1 131 ? 168.683 141.326 118.556 1.00 119.39 147 PHE A C 1
ATOM 609 O O . PHE A 1 131 ? 169.538 140.530 118.958 1.00 119.39 147 PHE A O 1
ATOM 611 N N . GLU A 1 132 ? 168.119 142.229 119.356 1.00 123.84 148 GLU A N 1
ATOM 612 C CA . GLU A 1 132 ? 168.472 142.284 120.767 1.00 123.84 148 GLU A CA 1
ATOM 613 C C . GLU A 1 132 ? 168.122 140.974 121.465 1.00 123.84 148 GLU A C 1
ATOM 614 O O . GLU A 1 132 ? 168.926 140.441 122.238 1.00 123.84 148 GLU A O 1
ATOM 616 N N . GLU A 1 133 ? 166.931 140.430 121.191 1.00 135.18 149 GLU A N 1
ATOM 617 C CA . GLU A 1 133 ? 166.527 139.180 121.832 1.00 135.18 149 GLU A CA 1
ATOM 618 C C . GLU A 1 133 ? 167.397 138.011 121.395 1.00 135.18 149 GLU A C 1
ATOM 619 O O . GLU A 1 133 ? 167.818 137.202 122.230 1.00 135.18 149 GLU A O 1
ATOM 625 N N . CYS A 1 134 ? 167.682 137.902 120.098 1.00 115.86 150 CYS A N 1
ATOM 626 C CA . CYS A 1 134 ? 168.510 136.801 119.624 1.00 115.86 150 CYS A CA 1
ATOM 627 C C . CYS A 1 134 ? 169.924 136.891 120.182 1.00 115.86 150 CYS A C 1
ATOM 628 O O . CYS A 1 134 ? 170.510 135.873 120.567 1.00 115.86 150 CYS A O 1
ATOM 631 N N . SER A 1 135 ? 170.495 138.098 120.226 1.00 119.06 151 SER A N 1
ATOM 632 C CA . SER A 1 135 ? 171.832 138.253 120.787 1.00 119.06 151 SER A CA 1
ATOM 633 C C . SER A 1 135 ? 171.861 137.953 122.281 1.00 119.06 151 SER A C 1
ATOM 634 O O . SER A 1 135 ? 172.797 137.307 122.766 1.00 119.06 151 SER A O 1
ATOM 636 N N . ARG A 1 136 ? 170.857 138.417 123.031 1.00 130.38 152 ARG A N 1
ATOM 637 C CA . ARG A 1 136 ? 170.783 138.070 124.447 1.00 130.38 152 ARG A CA 1
ATOM 638 C C . ARG A 1 136 ? 170.658 136.566 124.649 1.00 130.38 152 ARG A C 1
ATOM 639 O O . ARG A 1 136 ? 171.279 136.000 125.556 1.00 130.38 152 ARG A O 1
ATOM 647 N N . PHE A 1 137 ? 169.865 135.902 123.807 1.00 118.93 153 PHE A N 1
ATOM 648 C CA . PHE A 1 137 ? 169.721 134.454 123.903 1.00 118.93 153 PHE A CA 1
ATOM 649 C C . PHE A 1 137 ? 171.030 133.741 123.589 1.00 118.93 153 PHE A C 1
ATOM 650 O O . PHE A 1 137 ? 171.387 132.765 124.258 1.00 118.93 153 PHE A O 1
ATOM 658 N N . LEU A 1 138 ? 171.751 134.208 122.568 1.00 101.04 154 LEU A N 1
ATOM 659 C CA . LEU A 1 138 ? 173.053 133.630 122.256 1.00 101.04 154 LEU A CA 1
ATOM 660 C C . LEU A 1 138 ? 174.031 133.833 123.406 1.00 101.04 154 LEU A C 1
ATOM 661 O O . LEU A 1 138 ? 174.846 132.951 123.701 1.00 101.04 154 LEU A O 1
ATOM 666 N N . ALA A 1 139 ? 173.971 134.992 124.057 1.00 102.43 155 ALA A N 1
ATOM 667 C CA . ALA A 1 139 ? 174.816 135.295 125.210 1.00 102.43 155 ALA A CA 1
ATOM 668 C C . ALA A 1 139 ? 174.683 134.248 126.312 1.00 102.43 155 ALA A C 1
ATOM 669 O O . ALA A 1 139 ? 173.760 133.434 126.304 1.00 102.43 155 ALA A O 1
ATOM 671 N N . GLY A 1 145 ? 183.317 125.730 124.258 1.00 118.26 161 GLY A N 1
ATOM 672 C CA . GLY A 1 145 ? 182.998 124.942 123.083 1.00 118.26 161 GLY A CA 1
ATOM 673 C C . GLY A 1 145 ? 182.607 125.785 121.885 1.00 118.26 161 GLY A C 1
ATOM 674 O O . GLY A 1 145 ? 183.127 125.600 120.786 1.00 118.26 161 GLY A O 1
ATOM 675 N N . ASN A 1 146 ? 181.680 126.717 122.102 1.00 128.85 162 ASN A N 1
ATOM 676 C CA . ASN A 1 146 ? 181.215 127.618 121.058 1.00 128.85 162 ASN A CA 1
ATOM 677 C C . ASN A 1 146 ? 181.669 129.055 121.270 1.00 128.85 162 ASN A C 1
ATOM 678 O O . ASN A 1 146 ? 181.317 129.926 120.467 1.00 128.85 162 ASN A O 1
ATOM 683 N N . CYS A 1 147 ? 182.429 129.326 122.334 1.00 145.15 163 CYS A N 1
ATOM 684 C CA . CYS A 1 147 ? 182.857 130.692 122.621 1.00 145.15 163 CYS A CA 1
ATOM 685 C C . CYS A 1 147 ? 183.724 131.260 121.503 1.00 145.15 163 CYS A C 1
ATOM 686 O O . CYS A 1 147 ? 183.566 132.424 121.120 1.00 145.15 163 CYS A O 1
ATOM 689 N N . LEU A 1 148 ? 184.640 130.453 120.961 1.00 138.99 164 LEU A N 1
ATOM 690 C CA . LEU A 1 148 ? 185.575 130.953 119.954 1.00 138.99 164 LEU A CA 1
ATOM 691 C C . LEU A 1 148 ? 184.865 131.421 118.688 1.00 138.99 164 LEU A C 1
ATOM 692 O O . LEU A 1 148 ? 185.392 132.271 117.961 1.00 138.99 164 LEU A O 1
ATOM 697 N N . GLN A 1 149 ? 183.680 130.885 118.404 1.00 123.15 165 GLN A N 1
ATOM 698 C CA . GLN A 1 149 ? 182.926 131.259 117.213 1.00 123.15 165 GLN A CA 1
ATOM 699 C C . GLN A 1 149 ? 182.028 132.459 117.480 1.00 123.15 165 GLN A C 1
ATOM 700 O O . GLN A 1 149 ? 181.907 133.356 116.635 1.00 123.15 165 GLN A O 1
ATOM 702 N N . VAL A 1 150 ? 181.394 132.483 118.653 1.00 131.98 166 VAL A N 1
ATOM 703 C CA . VAL A 1 150 ? 180.542 133.603 119.028 1.00 131.98 166 VAL A CA 1
ATOM 704 C C . VAL A 1 150 ? 181.370 134.873 119.220 1.00 131.98 166 VAL A C 1
ATOM 705 O O . VAL A 1 150 ? 180.874 135.977 118.975 1.00 131.98 166 VAL A O 1
ATOM 709 N N . MET A 1 151 ? 182.630 134.748 119.653 1.00 137.90 167 MET A N 1
ATOM 710 C CA . MET A 1 151 ? 183.525 135.904 119.668 1.00 137.90 167 MET A CA 1
ATOM 711 C C . MET A 1 151 ? 183.635 136.526 118.283 1.00 137.90 167 MET A C 1
ATOM 712 O O . MET A 1 151 ? 183.478 137.742 118.120 1.00 137.90 167 MET A O 1
ATOM 717 N N . TRP A 1 152 ? 183.920 135.702 117.273 1.00 127.39 168 TRP A N 1
ATOM 718 C CA . TRP A 1 152 ? 184.059 136.217 115.916 1.00 127.39 168 TRP A CA 1
ATOM 719 C C . TRP A 1 152 ? 182.745 136.794 115.407 1.00 127.39 168 TRP A C 1
ATOM 720 O O . TRP A 1 152 ? 182.734 137.829 114.733 1.00 127.39 168 TRP A O 1
ATOM 722 N N . LEU A 1 153 ? 181.627 136.137 115.720 1.00 138.70 169 LEU A N 1
ATOM 723 C CA . LEU A 1 153 ? 180.330 136.649 115.286 1.00 138.70 169 LEU A CA 1
ATOM 724 C C . LEU A 1 153 ? 180.041 138.020 115.892 1.00 138.70 169 LEU A C 1
ATOM 725 O O . LEU A 1 153 ? 179.646 138.957 115.184 1.00 138.70 169 LEU A O 1
ATOM 727 N N . ALA A 1 154 ? 180.242 138.159 117.207 1.00 130.91 170 ALA A N 1
ATOM 728 C CA . ALA A 1 154 ? 180.016 139.440 117.868 1.00 130.91 170 ALA A CA 1
ATOM 729 C C . ALA A 1 154 ? 180.958 140.515 117.343 1.00 130.91 170 ALA A C 1
ATOM 730 O O . ALA A 1 154 ? 180.552 141.667 117.154 1.00 130.91 170 ALA A O 1
ATOM 732 N N . ASP A 1 155 ? 182.226 140.161 117.111 1.00 133.42 171 ASP A N 1
ATOM 733 C CA . ASP A 1 155 ? 183.174 141.128 116.569 1.00 133.42 171 ASP A CA 1
ATOM 734 C C . ASP A 1 155 ? 182.758 141.589 115.179 1.00 133.42 171 ASP A C 1
ATOM 735 O O . ASP A 1 155 ? 182.843 142.780 114.860 1.00 133.42 171 ASP A O 1
ATOM 737 N N . ARG A 1 156 ? 182.308 140.658 114.335 1.00 132.09 172 ARG A N 1
ATOM 738 C CA . ARG A 1 156 ? 181.955 141.013 112.968 1.00 132.09 172 ARG A CA 1
ATOM 739 C C . ARG A 1 156 ? 180.652 141.798 112.908 1.00 132.09 172 ARG A C 1
ATOM 740 O O . ARG A 1 156 ? 180.459 142.600 111.988 1.00 132.09 172 ARG A O 1
ATOM 742 N N . HIS A 1 157 ? 179.752 141.591 113.870 1.00 136.66 173 HIS A N 1
ATOM 743 C CA . HIS A 1 157 ? 178.469 142.283 113.872 1.00 136.66 173 HIS A CA 1
ATOM 744 C C . HIS A 1 157 ? 178.389 143.394 114.914 1.00 136.66 173 HIS A C 1
ATOM 745 O O . HIS A 1 157 ? 177.307 143.952 115.121 1.00 136.66 173 HIS A O 1
ATOM 752 N N . SER A 1 158 ? 179.506 143.738 115.556 1.00 140.13 174 SER A N 1
ATOM 753 C CA . SER A 1 158 ? 179.604 144.898 116.444 1.00 140.13 174 SER A CA 1
ATOM 754 C C . SER A 1 158 ? 178.523 144.872 117.526 1.00 140.13 174 SER A C 1
ATOM 755 O O . SER A 1 158 ? 177.677 145.762 117.626 1.00 140.13 174 SER A O 1
ATOM 757 N N . ASP A 1 159 ? 178.560 143.820 118.342 1.00 140.66 175 ASP A N 1
ATOM 758 C CA . ASP A 1 159 ? 177.636 143.693 119.465 1.00 140.66 175 ASP A CA 1
ATOM 759 C C . ASP A 1 159 ? 178.415 143.846 120.765 1.00 140.66 175 ASP A C 1
ATOM 760 O O . ASP A 1 159 ? 179.130 142.919 121.173 1.00 140.66 175 ASP A O 1
ATOM 765 N N . PRO A 1 160 ? 178.317 144.987 121.448 1.00 147.37 176 PRO A N 1
ATOM 766 C CA . PRO A 1 160 ? 179.061 145.188 122.697 1.00 147.37 176 PRO A CA 1
ATOM 767 C C . PRO A 1 160 ? 178.483 144.472 123.908 1.00 147.37 176 PRO A C 1
ATOM 768 O O . PRO A 1 160 ? 178.960 144.706 125.021 1.00 147.37 176 PRO A O 1
ATOM 772 N N . GLU A 1 161 ? 177.470 143.626 123.737 1.00 146.59 177 GLU A N 1
ATOM 773 C CA . GLU A 1 161 ? 176.895 142.844 124.828 1.00 146.59 177 GLU A CA 1
ATOM 774 C C . GLU A 1 161 ? 177.193 141.359 124.714 1.00 146.59 177 GLU A C 1
ATOM 775 O O . GLU A 1 161 ? 177.543 140.725 125.712 1.00 146.59 177 GLU A O 1
ATOM 777 N N . LEU A 1 162 ? 177.046 140.789 123.517 1.00 134.00 178 LEU A N 1
ATOM 778 C CA . LEU A 1 162 ? 177.456 139.408 123.287 1.00 134.00 178 LEU A CA 1
ATOM 779 C C . LEU A 1 162 ? 178.965 139.255 123.409 1.00 134.00 178 LEU A C 1
ATOM 780 O O . LEU A 1 162 ? 179.451 138.211 123.866 1.00 134.00 178 LEU A O 1
ATOM 785 N N . TYR A 1 163 ? 179.713 140.286 123.012 1.00 135.40 179 TYR A N 1
ATOM 786 C CA . TYR A 1 163 ? 181.169 140.217 123.033 1.00 135.40 179 TYR A CA 1
ATOM 787 C C . TYR A 1 163 ? 181.706 140.011 124.444 1.00 135.40 179 TYR A C 1
ATOM 788 O O . TYR A 1 163 ? 182.617 139.204 124.649 1.00 135.40 179 TYR A O 1
ATOM 797 N N . THR A 1 164 ? 181.173 140.738 125.431 1.00 134.94 180 THR A N 1
ATOM 798 C CA . THR A 1 164 ? 181.694 140.594 126.789 1.00 134.94 180 THR A CA 1
ATOM 799 C C . THR A 1 164 ? 181.329 139.241 127.389 1.00 134.94 180 THR A C 1
ATOM 800 O O . THR A 1 164 ? 182.144 138.632 128.090 1.00 134.94 180 THR A O 1
ATOM 804 N N . ALA A 1 165 ? 180.112 138.757 127.134 1.00 129.34 181 ALA A N 1
ATOM 805 C CA . ALA A 1 165 ? 179.728 137.433 127.617 1.00 129.34 181 ALA A CA 1
ATOM 806 C C . ALA A 1 165 ? 180.623 136.360 127.013 1.00 129.34 181 ALA A C 1
ATOM 807 O O . ALA A 1 165 ? 181.078 135.436 127.708 1.00 129.34 181 ALA A O 1
ATOM 809 N N . ALA A 1 166 ? 180.941 136.507 125.727 1.00 126.33 182 ALA A N 1
ATOM 810 C CA . ALA A 1 166 ? 181.802 135.538 125.068 1.00 126.33 182 ALA A CA 1
ATOM 811 C C . ALA A 1 166 ? 183.232 135.642 125.575 1.00 126.33 182 ALA A C 1
ATOM 812 O O . ALA A 1 166 ? 183.920 134.625 125.708 1.00 126.33 182 ALA A O 1
ATOM 814 N N . LYS A 1 167 ? 183.709 136.860 125.844 1.00 138.66 183 LYS A N 1
ATOM 815 C CA . LYS A 1 167 ? 185.056 137.009 126.378 1.00 138.66 183 LYS A CA 1
ATOM 816 C C . LYS A 1 167 ? 185.145 136.386 127.762 1.00 138.66 183 LYS A C 1
ATOM 817 O O . LYS A 1 167 ? 186.148 135.752 128.104 1.00 138.66 183 LYS A O 1
ATOM 819 N N . HIS A 1 168 ? 184.098 136.561 128.572 1.00 144.83 184 HIS A N 1
ATOM 820 C CA . HIS A 1 168 ? 184.037 135.917 129.879 1.00 144.83 184 HIS A CA 1
ATOM 821 C C . HIS A 1 168 ? 184.143 134.404 129.742 1.00 144.83 184 HIS A C 1
ATOM 822 O O . HIS A 1 168 ? 184.949 133.759 130.426 1.00 144.83 184 HIS A O 1
ATOM 829 N N . CYS A 1 169 ? 183.334 133.818 128.852 1.00 148.34 185 CYS A N 1
ATOM 830 C CA . CYS A 1 169 ? 183.371 132.367 128.682 1.00 148.34 185 CYS A CA 1
ATOM 831 C C . CYS A 1 169 ? 184.731 131.898 128.176 1.00 148.34 185 CYS A C 1
ATOM 832 O O . CYS A 1 169 ? 185.265 130.891 128.658 1.00 148.34 185 CYS A O 1
ATOM 835 N N . ALA A 1 170 ? 185.303 132.607 127.200 1.00 145.85 186 ALA A N 1
ATOM 836 C CA . ALA A 1 170 ? 186.590 132.210 126.637 1.00 145.85 186 ALA A CA 1
ATOM 837 C C . ALA A 1 170 ? 187.706 132.301 127.671 1.00 145.85 186 ALA A C 1
ATOM 838 O O . ALA A 1 170 ? 188.565 131.415 127.748 1.00 145.85 186 ALA A O 1
ATOM 840 N N . LYS A 1 171 ? 187.711 133.370 128.471 1.00 143.73 187 LYS A N 1
ATOM 841 C CA . LYS A 1 171 ? 188.723 133.527 129.510 1.00 143.73 187 LYS A CA 1
ATOM 842 C C . LYS A 1 171 ? 188.581 132.469 130.594 1.00 143.73 187 LYS A C 1
ATOM 843 O O . LYS A 1 171 ? 189.586 131.946 131.088 1.00 143.73 187 LYS A O 1
ATOM 845 N N . THR A 1 172 ? 187.347 132.146 130.988 1.00 152.39 188 THR A N 1
ATOM 846 C CA . THR A 1 172 ? 187.163 131.137 132.025 1.00 152.39 188 THR A CA 1
ATOM 847 C C . THR A 1 172 ? 187.648 129.770 131.554 1.00 152.39 188 THR A C 1
ATOM 848 O O . THR A 1 172 ? 188.242 129.011 132.329 1.00 152.39 188 THR A O 1
ATOM 852 N N . HIS A 1 173 ? 187.418 129.445 130.281 1.00 146.72 189 HIS A N 1
ATOM 853 C CA . HIS A 1 173 ? 187.785 128.152 129.714 1.00 146.72 189 HIS A CA 1
ATOM 854 C C . HIS A 1 173 ? 189.035 128.227 128.842 1.00 146.72 189 HIS A C 1
ATOM 855 O O . HIS A 1 173 ? 189.183 127.435 127.904 1.00 146.72 189 HIS A O 1
ATOM 862 N N . LEU A 1 174 ? 189.937 129.171 129.124 1.00 129.78 190 LEU A N 1
ATOM 863 C CA . LEU A 1 174 ? 191.154 129.292 128.325 1.00 129.78 190 LEU A CA 1
ATOM 864 C C . LEU A 1 174 ? 192.049 128.068 128.480 1.00 129.78 190 LEU A C 1
ATOM 865 O O . LEU A 1 174 ? 192.685 127.632 127.514 1.00 129.78 190 LEU A O 1
ATOM 870 N N . ALA A 1 175 ? 192.115 127.505 129.689 1.00 137.20 191 ALA A N 1
ATOM 871 C CA . ALA A 1 175 ? 192.909 126.299 129.905 1.00 137.20 191 ALA A CA 1
ATOM 872 C C . ALA A 1 175 ? 192.375 125.128 129.089 1.00 137.20 191 ALA A C 1
ATOM 873 O O . ALA A 1 175 ? 193.151 124.366 128.500 1.00 137.20 191 ALA A O 1
ATOM 875 N N . GLN A 1 176 ? 191.051 124.970 129.039 1.00 147.94 192 GLN A N 1
ATOM 876 C CA . GLN A 1 176 ? 190.457 123.854 128.312 1.00 147.94 192 GLN A CA 1
ATOM 877 C C . GLN A 1 176 ? 190.537 124.031 126.802 1.00 147.94 192 GLN A C 1
ATOM 878 O O . GLN A 1 176 ? 190.403 123.045 126.069 1.00 147.94 192 GLN A O 1
ATOM 880 N N . LEU A 1 177 ? 190.752 125.255 126.320 1.00 144.79 193 LEU A N 1
ATOM 881 C CA . LEU A 1 177 ? 190.844 125.528 124.891 1.00 144.79 193 LEU A CA 1
ATOM 882 C C . LEU A 1 177 ? 192.251 125.937 124.469 1.00 144.79 193 LEU A C 1
ATOM 883 O O . LEU A 1 177 ? 192.430 126.495 123.382 1.00 144.79 193 LEU A O 1
ATOM 885 N N . GLN A 1 178 ? 193.248 125.675 125.309 1.00 137.62 194 GLN A N 1
ATOM 886 C CA . GLN A 1 178 ? 194.631 126.020 124.998 1.00 137.62 194 GLN A CA 1
ATOM 887 C C . GLN A 1 178 ? 195.142 125.234 123.794 1.00 137.62 194 GLN A C 1
ATOM 888 O O . GLN A 1 178 ? 195.602 125.815 122.811 1.00 137.62 194 GLN A O 1
ATOM 890 N N . HIS A 1 188 ? 193.421 137.476 116.667 1.00 136.83 204 HIS A N 1
ATOM 891 C CA . HIS A 1 188 ? 194.640 138.128 117.131 1.00 136.83 204 HIS A CA 1
ATOM 892 C C . HIS A 1 188 ? 194.299 139.146 118.214 1.00 136.83 204 HIS A C 1
ATOM 893 O O . HIS A 1 188 ? 194.665 138.973 119.377 1.00 136.83 204 HIS A O 1
ATOM 900 N N . ARG A 1 189 ? 193.603 140.216 117.820 1.00 131.33 205 ARG A N 1
ATOM 901 C CA . ARG A 1 189 ? 193.156 141.208 118.792 1.00 131.33 205 ARG A CA 1
ATOM 902 C C . ARG A 1 189 ? 192.225 140.600 119.833 1.00 131.33 205 ARG A C 1
ATOM 903 O O . ARG A 1 189 ? 192.228 141.024 120.996 1.00 131.33 205 ARG A O 1
ATOM 905 N N . LEU A 1 190 ? 191.426 139.605 119.439 1.00 138.70 206 LEU A N 1
ATOM 906 C CA . LEU A 1 190 ? 190.562 138.933 120.403 1.00 138.70 206 LEU A CA 1
ATOM 907 C C . LEU A 1 190 ? 191.377 138.237 121.486 1.00 138.70 206 LEU A C 1
ATOM 908 O O . LEU A 1 190 ? 190.995 138.253 122.661 1.00 138.70 206 LEU A O 1
ATOM 910 N N . LEU A 1 191 ? 192.518 137.649 121.114 1.00 128.58 207 LEU A N 1
ATOM 911 C CA . LEU A 1 191 ? 193.381 137.014 122.107 1.00 128.58 207 LEU A CA 1
ATOM 912 C C . LEU A 1 191 ? 193.906 138.035 123.105 1.00 128.58 207 LEU A C 1
ATOM 913 O O . LEU A 1 191 ? 193.962 137.769 124.313 1.00 128.58 207 LEU A O 1
ATOM 915 N N . THR A 1 192 ? 194.296 139.212 122.615 1.00 131.41 208 THR A N 1
ATOM 916 C CA . THR A 1 192 ? 194.751 140.268 123.509 1.00 131.41 208 THR A CA 1
ATOM 917 C C . THR A 1 192 ? 193.631 140.709 124.440 1.00 131.41 208 THR A C 1
ATOM 918 O O . THR A 1 192 ? 193.873 140.991 125.617 1.00 131.41 208 THR A O 1
ATOM 922 N N . ASP A 1 193 ? 192.401 140.804 123.925 1.00 137.87 209 ASP A N 1
ATOM 923 C CA . ASP A 1 193 ? 191.277 141.161 124.788 1.00 137.87 209 ASP A CA 1
ATOM 924 C C . ASP A 1 193 ? 191.043 140.115 125.878 1.00 137.87 209 ASP A C 1
ATOM 925 O O . ASP A 1 193 ? 190.814 140.467 127.043 1.00 137.87 209 ASP A O 1
ATOM 927 N N . ILE A 1 194 ? 191.097 138.826 125.522 1.00 140.45 210 ILE A N 1
ATOM 928 C CA . ILE A 1 194 ? 190.988 137.773 126.536 1.00 140.45 210 ILE A CA 1
ATOM 929 C C . ILE A 1 194 ? 192.073 137.931 127.593 1.00 140.45 210 ILE A C 1
ATOM 930 O O . ILE A 1 194 ? 191.801 137.879 128.799 1.00 140.45 210 ILE A O 1
ATOM 935 N N . ILE A 1 195 ? 193.322 138.111 127.157 1.00 143.68 211 ILE A N 1
ATOM 936 C CA . ILE A 1 195 ? 194.430 138.206 128.105 1.00 143.68 211 ILE A CA 1
ATOM 937 C C . ILE A 1 195 ? 194.260 139.423 129.007 1.00 143.68 211 ILE A C 1
ATOM 938 O O . ILE A 1 195 ? 194.492 139.352 130.220 1.00 143.68 211 ILE A O 1
ATOM 940 N N . SER A 1 196 ? 193.859 140.558 128.430 1.00 151.84 212 SER A N 1
ATOM 941 C CA . SER A 1 196 ? 193.709 141.783 129.208 1.00 151.84 212 SER A CA 1
ATOM 942 C C . SER A 1 196 ? 192.580 141.653 130.222 1.00 151.84 212 SER A C 1
ATOM 943 O O . SER A 1 196 ? 192.671 142.190 131.332 1.00 151.84 212 SER A O 1
ATOM 946 N N . ASP A 1 197 ? 191.499 140.959 129.851 1.00 150.87 213 ASP A N 1
ATOM 947 C CA . ASP A 1 197 ? 190.370 140.805 130.763 1.00 150.87 213 ASP A CA 1
ATOM 948 C C . ASP A 1 197 ? 190.787 140.085 132.040 1.00 150.87 213 ASP A C 1
ATOM 949 O O . ASP A 1 197 ? 190.389 140.478 133.142 1.00 150.87 213 ASP A O 1
ATOM 951 N N . GLY A 1 198 ? 191.580 139.032 131.911 1.00 139.48 214 GLY A N 1
ATOM 952 C CA . GLY A 1 198 ? 192.082 138.281 133.038 1.00 139.48 214 GLY A CA 1
ATOM 953 C C . GLY A 1 198 ? 192.008 136.798 132.757 1.00 139.48 214 GLY A C 1
ATOM 954 O O . GLY A 1 198 ? 191.741 136.373 131.635 1.00 139.48 214 GLY A O 1
ATOM 955 N N . VAL A 1 199 ? 192.213 136.011 133.810 1.00 118.98 215 VAL A N 1
ATOM 956 C CA . VAL A 1 199 ? 192.157 134.552 133.748 1.00 118.98 215 VAL A CA 1
ATOM 957 C C . VAL A 1 199 ? 191.806 134.008 135.126 1.00 118.98 215 VAL A C 1
ATOM 958 O O . VAL A 1 199 ? 190.812 133.301 135.291 1.00 118.98 215 VAL A O 1
ATOM 962 N N . GLN A 1 203 ? 193.924 127.673 134.388 1.00 140.39 219 GLN A N 1
ATOM 963 C CA . GLN A 1 203 ? 194.529 128.940 134.780 1.00 140.39 219 GLN A CA 1
ATOM 964 C C . GLN A 1 203 ? 196.011 128.973 134.422 1.00 140.39 219 GLN A C 1
ATOM 965 O O . GLN A 1 203 ? 196.871 128.991 135.303 1.00 140.39 219 GLN A O 1
ATOM 967 N N . ASN A 1 204 ? 196.302 128.980 133.123 1.00 143.91 220 ASN A N 1
ATOM 968 C CA . ASN A 1 204 ? 197.672 129.011 132.611 1.00 143.91 220 ASN A CA 1
ATOM 969 C C . ASN A 1 204 ? 197.787 130.097 131.548 1.00 143.91 220 ASN A C 1
ATOM 970 O O . ASN A 1 204 ? 197.872 129.806 130.349 1.00 143.91 220 ASN A O 1
ATOM 972 N N . PRO A 1 205 ? 197.781 131.370 131.957 1.00 137.10 221 PRO A N 1
ATOM 973 C CA . PRO A 1 205 ? 197.896 132.450 130.958 1.00 137.10 221 PRO A CA 1
ATOM 974 C C . PRO A 1 205 ? 199.205 132.417 130.187 1.00 137.10 221 PRO A C 1
ATOM 975 O O . PRO A 1 205 ? 199.198 132.502 128.951 1.00 137.10 221 PRO A O 1
ATOM 979 N N . THR A 1 206 ? 200.336 132.307 130.889 1.00 133.73 222 THR A N 1
ATOM 980 C CA . THR A 1 206 ? 201.631 132.293 130.214 1.00 133.73 222 THR A CA 1
ATOM 981 C C . THR A 1 206 ? 201.768 131.081 129.301 1.00 133.73 222 THR A C 1
ATOM 982 O O . THR A 1 206 ? 202.294 131.190 128.187 1.00 133.73 222 THR A O 1
ATOM 984 N N . GLU A 1 207 ? 201.313 129.912 129.761 1.00 134.93 223 GLU A N 1
ATOM 985 C CA . GLU A 1 207 ? 201.390 128.713 128.934 1.00 134.93 223 GLU A CA 1
ATOM 986 C C . GLU A 1 207 ? 200.558 128.862 127.666 1.00 134.93 223 GLU A C 1
ATOM 987 O O . GLU A 1 207 ? 200.996 128.475 126.577 1.00 134.93 223 GLU A O 1
ATOM 989 N N . ALA A 1 208 ? 199.349 129.416 127.790 1.00 134.05 224 ALA A N 1
ATOM 990 C CA . ALA A 1 208 ? 198.515 129.639 126.614 1.00 134.05 224 ALA A CA 1
ATOM 991 C C . ALA A 1 208 ? 199.158 130.642 125.666 1.00 134.05 224 ALA A C 1
ATOM 992 O O . ALA A 1 208 ? 199.108 130.472 124.442 1.00 134.05 224 ALA A O 1
ATOM 994 N N . ILE A 1 209 ? 199.757 131.702 126.215 1.00 127.93 225 ILE A N 1
ATOM 995 C CA . ILE A 1 209 ? 200.429 132.699 125.385 1.00 127.93 225 ILE A CA 1
ATOM 996 C C . ILE A 1 209 ? 201.571 132.058 124.606 1.00 127.93 225 ILE A C 1
ATOM 997 O O . ILE A 1 209 ? 201.742 132.299 123.405 1.00 127.93 225 ILE A O 1
ATOM 999 N N . GLU A 1 210 ? 202.376 131.236 125.284 1.00 136.42 226 GLU A N 1
ATOM 1000 C CA . GLU A 1 210 ? 203.456 130.529 124.604 1.00 136.42 226 GLU A CA 1
ATOM 1001 C C . GLU A 1 210 ? 202.914 129.568 123.554 1.00 136.42 226 GLU A C 1
ATOM 1002 O O . GLU A 1 210 ? 203.472 129.456 122.456 1.00 136.42 226 GLU A O 1
ATOM 1004 N N . ALA A 1 211 ? 201.832 128.864 123.873 1.00 142.38 227 ALA A N 1
ATOM 1005 C CA . ALA A 1 211 ? 201.222 127.926 122.938 1.00 142.38 227 ALA A CA 1
ATOM 1006 C C . ALA A 1 211 ? 200.591 128.659 121.758 1.00 142.38 227 ALA A C 1
ATOM 1007 O O . ALA A 1 211 ? 201.242 128.897 120.741 1.00 142.38 227 ALA A O 1
ATOM 1009 N N . LEU A 1 227 ? 202.342 142.690 124.547 1.00 151.11 243 LEU A N 1
ATOM 1010 C CA . LEU A 1 227 ? 202.419 141.235 124.568 1.00 151.11 243 LEU A CA 1
ATOM 1011 C C . LEU A 1 227 ? 202.431 140.708 125.999 1.00 151.11 243 LEU A C 1
ATOM 1012 O O . LEU A 1 227 ? 201.385 140.370 126.553 1.00 151.11 243 LEU A O 1
ATOM 1014 N N . ARG A 1 228 ? 203.627 140.635 126.588 1.00 148.18 244 ARG A N 1
ATOM 1015 C CA . ARG A 1 228 ? 203.749 140.151 127.960 1.00 148.18 244 ARG A CA 1
ATOM 1016 C C . ARG A 1 228 ? 203.024 141.068 128.937 1.00 148.18 244 ARG A C 1
ATOM 1017 O O . ARG A 1 228 ? 202.356 140.595 129.865 1.00 148.18 244 ARG A O 1
ATOM 1019 N N . THR A 1 229 ? 203.146 142.385 128.749 1.00 159.52 245 THR A N 1
ATOM 1020 C CA . THR A 1 229 ? 202.483 143.330 129.640 1.00 159.52 245 THR A CA 1
ATOM 1021 C C . THR A 1 229 ? 200.968 143.300 129.497 1.00 159.52 245 THR A C 1
ATOM 1022 O O . THR A 1 229 ? 200.263 143.738 130.412 1.00 159.52 245 THR A O 1
ATOM 1024 N N . SER A 1 230 ? 200.453 142.797 128.376 1.00 164.03 246 SER A N 1
ATOM 1025 C CA . SER A 1 230 ? 199.010 142.701 128.156 1.00 164.03 246 SER A CA 1
ATOM 1026 C C . SER A 1 230 ? 198.466 141.403 128.757 1.00 164.03 246 SER A C 1
ATOM 1027 O O . SER A 1 230 ? 197.876 140.561 128.082 1.00 164.03 246 SER A O 1
ATOM 1029 N N . LEU A 1 231 ? 198.682 141.255 130.062 1.00 151.73 247 LEU A N 1
ATOM 1030 C CA . LEU A 1 231 ? 198.249 140.070 130.784 1.00 151.73 247 LEU A CA 1
ATOM 1031 C C . LEU A 1 231 ? 197.854 140.467 132.198 1.00 151.73 247 LEU A C 1
ATOM 1032 O O . LEU A 1 231 ? 198.353 141.455 132.742 1.00 151.73 247 LEU A O 1
ATOM 1037 N N . LYS A 1 232 ? 196.950 139.687 132.786 1.00 171.18 248 LYS A N 1
ATOM 1038 C CA . LYS A 1 232 ? 196.486 139.944 134.140 1.00 171.18 248 LYS A CA 1
ATOM 1039 C C . LYS A 1 232 ? 196.117 138.622 134.795 1.00 171.18 248 LYS A C 1
ATOM 1040 O O . LYS A 1 232 ? 195.922 137.605 134.123 1.00 171.18 248 LYS A O 1
ATOM 1042 N N . GLU A 1 233 ? 196.025 138.648 136.122 1.00 164.34 249 GLU A N 1
ATOM 1043 C CA . GLU A 1 233 ? 195.703 137.457 136.890 1.00 164.34 249 GLU A CA 1
ATOM 1044 C C . GLU A 1 233 ? 194.862 137.850 138.095 1.00 164.34 249 GLU A C 1
ATOM 1045 O O . GLU A 1 233 ? 195.028 138.935 138.659 1.00 164.34 249 GLU A O 1
ATOM 1047 N N . ILE A 1 234 ? 193.956 136.954 138.480 1.00 147.29 250 ILE A N 1
ATOM 1048 C CA . ILE A 1 234 ? 193.093 137.171 139.635 1.00 147.29 250 ILE A CA 1
ATOM 1049 C C . ILE A 1 234 ? 193.192 135.963 140.556 1.00 147.29 250 ILE A C 1
ATOM 1050 O O . ILE A 1 234 ? 192.279 135.692 141.345 1.00 147.29 250 ILE A O 1
ATOM 1052 N N . GLY A 1 235 ? 194.304 135.242 140.469 1.00 147.47 251 GLY A N 1
ATOM 1053 C CA . GLY A 1 235 ? 194.483 134.055 141.289 1.00 147.47 251 GLY A CA 1
ATOM 1054 C C . GLY A 1 235 ? 193.436 133.012 140.953 1.00 147.47 251 GLY A C 1
ATOM 1055 O O . GLY A 1 235 ? 193.323 132.557 139.809 1.00 147.47 251 GLY A O 1
ATOM 1056 N N . GLU A 1 236 ? 192.652 132.621 141.957 1.00 141.21 252 GLU A N 1
ATOM 1057 C CA . GLU A 1 236 ? 191.582 131.635 141.784 1.00 141.21 252 GLU A CA 1
ATOM 1058 C C . GLU A 1 236 ? 190.358 132.162 142.529 1.00 141.21 252 GLU A C 1
ATOM 1059 O O . GLU A 1 236 ? 190.177 131.896 143.720 1.00 141.21 252 GLU A O 1
ATOM 1061 N N . ASN A 1 237 ? 189.521 132.912 141.817 1.00 138.91 253 ASN A N 1
ATOM 1062 C CA . ASN A 1 237 ? 188.280 133.403 142.396 1.00 138.91 253 ASN A CA 1
ATOM 1063 C C . ASN A 1 237 ? 187.300 132.256 142.604 1.00 138.91 253 ASN A C 1
ATOM 1064 O O . ASN A 1 237 ? 187.199 131.344 141.778 1.00 138.91 253 ASN A O 1
ATOM 1066 N N . VAL A 1 238 ? 186.575 132.305 143.721 1.00 126.06 254 VAL A N 1
ATOM 1067 C CA . VAL A 1 238 ? 185.621 131.251 144.044 1.00 126.06 254 VAL A CA 1
ATOM 1068 C C . VAL A 1 238 ? 184.446 131.323 143.080 1.00 126.06 254 VAL A C 1
ATOM 1069 O O . VAL A 1 238 ? 183.817 132.376 142.917 1.00 126.06 254 VAL A O 1
ATOM 1073 N N . HIS A 1 239 ? 184.148 130.197 142.429 1.00 112.86 255 HIS A N 1
ATOM 1074 C CA . HIS A 1 239 ? 183.056 130.176 141.462 1.00 112.86 255 HIS A CA 1
ATOM 1075 C C . HIS A 1 239 ? 181.697 130.234 142.148 1.00 112.86 255 HIS A C 1
ATOM 1076 O O . HIS A 1 239 ? 180.818 130.995 141.728 1.00 112.86 255 HIS A O 1
ATOM 1078 N N . ILE A 1 240 ? 181.506 129.448 143.205 1.00 108.92 256 ILE A N 1
ATOM 1079 C CA . ILE A 1 240 ? 180.215 129.357 143.880 1.00 108.92 256 ILE A CA 1
ATOM 1080 C C . ILE A 1 240 ? 180.464 129.162 145.369 1.00 108.92 256 ILE A C 1
ATOM 1081 O O . ILE A 1 240 ? 181.366 128.421 145.768 1.00 108.92 256 ILE A O 1
ATOM 1086 N N . TYR A 1 241 ? 179.662 129.827 146.192 1.00 110.71 257 TYR A N 1
ATOM 1087 C CA . TYR A 1 241 ? 179.678 129.626 147.632 1.00 110.71 257 TYR A CA 1
ATOM 1088 C C . TYR A 1 241 ? 178.422 128.883 148.061 1.00 110.71 257 TYR A C 1
ATOM 1089 O O . TYR A 1 241 ? 177.458 128.750 147.303 1.00 110.71 257 TYR A O 1
ATOM 1098 N N . LEU A 1 242 ? 178.438 128.399 149.301 1.00 100.74 258 LEU A N 1
ATOM 1099 C CA . LEU A 1 242 ? 177.285 127.683 149.828 1.00 100.74 258 LEU A CA 1
ATOM 1100 C C . LEU A 1 242 ? 177.387 127.603 151.342 1.00 100.74 258 LEU A C 1
ATOM 1101 O O . LEU A 1 242 ? 178.416 127.178 151.874 1.00 100.74 258 LEU A O 1
ATOM 1103 N N . ILE A 1 243 ? 176.320 128.000 152.023 1.00 96.23 259 ILE A N 1
ATOM 1104 C CA . ILE A 1 243 ? 176.239 127.922 153.475 1.00 96.23 259 ILE A CA 1
ATOM 1105 C C . ILE A 1 243 ? 175.481 126.654 153.827 1.00 96.23 259 ILE A C 1
ATOM 1106 O O . ILE A 1 243 ? 174.371 126.427 153.324 1.00 96.23 259 ILE A O 1
ATOM 1111 N N . GLY A 1 244 ? 176.066 125.853 154.712 1.00 121.17 260 GLY A N 1
ATOM 1112 C CA . GLY A 1 244 ? 175.497 124.600 155.159 1.00 121.17 260 GLY A CA 1
ATOM 1113 C C . GLY A 1 244 ? 175.521 124.446 156.664 1.00 121.17 260 GLY A C 1
ATOM 1114 O O . GLY A 1 244 ? 175.662 125.428 157.398 1.00 121.17 260 GLY A O 1
ATOM 1115 N N . LYS A 1 245 ? 175.423 123.204 157.125 1.00 135.23 261 LYS A N 1
ATOM 1116 C CA . LYS A 1 245 ? 175.476 122.864 158.543 1.00 135.23 261 LYS A CA 1
ATOM 1117 C C . LYS A 1 245 ? 176.110 121.487 158.687 1.00 135.23 261 LYS A C 1
ATOM 1118 O O . LYS A 1 245 ? 177.041 121.145 157.954 1.00 135.23 261 LYS A O 1
ATOM 1124 N N . SER A 1 252 ? 177.294 125.376 160.537 1.00 131.36 268 SER A N 1
ATOM 1125 C CA . SER A 1 252 ? 177.039 126.769 160.195 1.00 131.36 268 SER A CA 1
ATOM 1126 C C . SER A 1 252 ? 178.097 127.300 159.235 1.00 131.36 268 SER A C 1
ATOM 1127 O O . SER A 1 252 ? 177.930 128.364 158.641 1.00 131.36 268 SER A O 1
ATOM 1130 N N . LEU A 1 253 ? 179.184 126.548 159.092 1.00 120.94 269 LEU A N 1
ATOM 1131 C CA . LEU A 1 253 ? 180.307 126.975 158.270 1.00 120.94 269 LEU A CA 1
ATOM 1132 C C . LEU A 1 253 ? 179.917 127.057 156.796 1.00 120.94 269 LEU A C 1
ATOM 1133 O O . LEU A 1 253 ? 179.092 126.285 156.301 1.00 120.94 269 LEU A O 1
ATOM 1138 N N . ALA A 1 254 ? 180.523 128.014 156.097 1.00 105.30 270 ALA A N 1
ATOM 1139 C CA . ALA A 1 254 ? 180.286 128.237 154.676 1.00 105.30 270 ALA A CA 1
ATOM 1140 C C . ALA A 1 254 ? 181.462 127.697 153.873 1.00 105.30 270 ALA A C 1
ATOM 1141 O O . ALA A 1 254 ? 182.615 128.045 154.146 1.00 105.30 270 ALA A O 1
ATOM 1143 N N . VAL A 1 255 ? 181.168 126.854 152.885 1.00 110.44 271 VAL A N 1
ATOM 1144 C CA . VAL A 1 255 ? 182.189 126.219 152.059 1.00 110.44 271 VAL A CA 1
ATOM 1145 C C . VAL A 1 255 ? 182.327 126.980 150.748 1.00 110.44 271 VAL A C 1
ATOM 1146 O O . VAL A 1 255 ? 181.329 127.246 150.065 1.00 110.44 271 VAL A O 1
ATOM 1150 N N . SER A 1 256 ? 183.565 127.338 150.399 1.00 122.10 272 SER A N 1
ATOM 1151 C CA . SER A 1 256 ? 183.858 128.051 149.155 1.00 122.10 272 SER A CA 1
ATOM 1152 C C . SER A 1 256 ? 184.137 127.041 148.042 1.00 122.10 272 SER A C 1
ATOM 1153 O O . SER A 1 256 ? 185.282 126.737 147.705 1.00 122.10 272 SER A O 1
ATOM 1156 N N . LEU A 1 257 ? 183.059 126.508 147.469 1.00 124.38 273 LEU A N 1
ATOM 1157 C CA . LEU A 1 257 ? 183.183 125.533 146.390 1.00 124.38 273 LEU A CA 1
ATOM 1158 C C . LEU A 1 257 ? 183.878 126.146 145.178 1.00 124.38 273 LEU A C 1
ATOM 1159 O O . LEU A 1 257 ? 183.632 127.298 144.816 1.00 124.38 273 LEU A O 1
ATOM 1164 N N . HIS A 1 258 ? 184.749 125.365 144.543 1.00 143.08 274 HIS A N 1
ATOM 1165 C CA . HIS A 1 258 ? 185.530 125.817 143.399 1.00 143.08 274 HIS A CA 1
ATOM 1166 C C . HIS A 1 258 ? 185.233 124.924 142.202 1.00 143.08 274 HIS A C 1
ATOM 1167 O O . HIS A 1 258 ? 185.251 123.695 142.317 1.00 143.08 274 HIS A O 1
ATOM 1174 N N . CYS A 1 259 ? 184.953 125.534 141.056 1.00 165.39 275 CYS A N 1
ATOM 1175 C CA . CYS A 1 259 ? 184.630 124.778 139.854 1.00 165.39 275 CYS A CA 1
ATOM 1176 C C . CYS A 1 259 ? 185.863 124.684 138.966 1.00 165.39 275 CYS A C 1
ATOM 1177 O O . CYS A 1 259 ? 186.466 125.705 138.619 1.00 165.39 275 CYS A O 1
ATOM 1179 N N . ALA A 1 260 ? 186.228 123.456 138.606 1.00 169.55 276 ALA A N 1
ATOM 1180 C CA . ALA A 1 260 ? 187.371 123.175 137.748 1.00 169.55 276 ALA A CA 1
ATOM 1181 C C . ALA A 1 260 ? 186.913 122.354 136.552 1.00 169.55 276 ALA A C 1
ATOM 1182 O O . ALA A 1 260 ? 186.209 121.352 136.716 1.00 169.55 276 ALA A O 1
ATOM 1184 N N . GLU A 1 261 ? 187.312 122.776 135.357 1.00 167.99 277 GLU A N 1
ATOM 1185 C CA . GLU A 1 261 ? 186.932 122.073 134.137 1.00 167.99 277 GLU A CA 1
ATOM 1186 C C . GLU A 1 261 ? 188.008 121.074 133.725 1.00 167.99 277 GLU A C 1
ATOM 1187 O O . GLU A 1 261 ? 187.718 119.908 133.459 1.00 167.99 277 GLU A O 1
ATOM 1189 N N . SER A 1 264 ? 183.200 118.971 136.913 1.00 154.11 280 SER A N 1
ATOM 1190 C CA . SER A 1 264 ? 183.514 118.460 138.243 1.00 154.11 280 SER A CA 1
ATOM 1191 C C . SER A 1 264 ? 183.512 119.581 139.277 1.00 154.11 280 SER A C 1
ATOM 1192 O O . SER A 1 264 ? 183.414 120.758 138.930 1.00 154.11 280 SER A O 1
ATOM 1195 N N . ILE A 1 265 ? 183.622 119.207 140.550 1.00 154.45 281 ILE A N 1
ATOM 1196 C CA . ILE A 1 265 ? 183.578 120.154 141.655 1.00 154.45 281 ILE A CA 1
ATOM 1197 C C . ILE A 1 265 ? 184.795 119.915 142.539 1.00 154.45 281 ILE A C 1
ATOM 1198 O O . ILE A 1 265 ? 185.335 118.806 142.599 1.00 154.45 281 ILE A O 1
ATOM 1203 N N . SER A 1 266 ? 185.234 120.970 143.224 1.00 150.12 282 SER A N 1
ATOM 1204 C CA . SER A 1 266 ? 186.357 120.912 144.141 1.00 150.12 282 SER A CA 1
ATOM 1205 C C . SER A 1 266 ? 186.007 121.704 145.391 1.00 150.12 282 SER A C 1
ATOM 1206 O O . SER A 1 266 ? 185.160 122.601 145.367 1.00 150.12 282 SER A O 1
ATOM 1209 N N . VAL A 1 267 ? 186.696 121.390 146.477 1.00 142.41 283 VAL A N 1
ATOM 1210 C CA . VAL A 1 267 ? 186.483 122.054 147.760 1.00 142.41 283 VAL A CA 1
ATOM 1211 C C . VAL A 1 267 ? 187.832 122.625 148.178 1.00 142.41 283 VAL A C 1
ATOM 1212 O O . VAL A 1 267 ? 188.650 121.958 148.817 1.00 142.41 283 VAL A O 1
ATOM 1216 N N . SER A 1 268 ? 188.068 123.881 147.807 1.00 138.65 284 SER A N 1
ATOM 1217 C CA . SER A 1 268 ? 189.263 124.628 148.186 1.00 138.65 284 SER A CA 1
ATOM 1218 C C . SER A 1 268 ? 188.803 125.873 148.935 1.00 138.65 284 SER A C 1
ATOM 1219 O O . SER A 1 268 ? 188.370 126.852 148.319 1.00 138.65 284 SER A O 1
ATOM 1222 N N . GLY A 1 269 ? 188.888 125.834 150.260 1.00 130.65 285 GLY A N 1
ATOM 1223 C CA . GLY A 1 269 ? 188.435 126.940 151.078 1.00 130.65 285 GLY A CA 1
ATOM 1224 C C . GLY A 1 269 ? 187.365 126.540 152.070 1.00 130.65 285 GLY A C 1
ATOM 1225 O O . GLY A 1 269 ? 186.447 125.785 151.734 1.00 130.65 285 GLY A O 1
ATOM 1226 N N . GLN A 1 270 ? 187.470 127.045 153.296 1.00 127.34 286 GLN A N 1
ATOM 1227 C CA . GLN A 1 270 ? 186.514 126.718 154.343 1.00 127.34 286 GLN A CA 1
ATOM 1228 C C . GLN A 1 270 ? 186.671 127.719 155.477 1.00 127.34 286 GLN A C 1
ATOM 1229 O O . GLN A 1 270 ? 187.793 128.081 155.839 1.00 127.34 286 GLN A O 1
ATOM 1235 N N . ASN A 1 271 ? 185.543 128.160 156.031 1.00 115.79 287 ASN A N 1
ATOM 1236 C CA . ASN A 1 271 ? 185.560 129.134 157.114 1.00 115.79 287 ASN A CA 1
ATOM 1237 C C . ASN A 1 271 ? 184.250 129.032 157.877 1.00 115.79 287 ASN A C 1
ATOM 1238 O O . ASN A 1 271 ? 183.177 129.010 157.266 1.00 115.79 287 ASN A O 1
ATOM 1240 N N . SER A 1 272 ? 184.339 128.968 159.199 1.00 120.51 288 SER A N 1
ATOM 1241 C CA . SER A 1 272 ? 183.155 128.861 160.033 1.00 120.51 288 SER A CA 1
ATOM 1242 C C . SER A 1 272 ? 182.662 130.242 160.447 1.00 120.51 288 SER A C 1
ATOM 1243 O O . SER A 1 272 ? 183.405 131.226 160.442 1.00 120.51 288 SER A O 1
ATOM 1246 N N . LEU A 1 273 ? 181.383 130.302 160.807 1.00 127.18 289 LEU A N 1
ATOM 1247 C CA . LEU A 1 273 ? 180.760 131.523 161.291 1.00 127.18 289 LEU A CA 1
ATOM 1248 C C . LEU A 1 273 ? 180.094 131.245 162.629 1.00 127.18 289 LEU A C 1
ATOM 1249 O O . LEU A 1 273 ? 179.548 130.159 162.847 1.00 127.18 289 LEU A O 1
ATOM 1254 N N . CYS A 1 274 ? 180.142 132.229 163.521 1.00 130.10 290 CYS A N 1
ATOM 1255 C CA . CYS A 1 274 ? 179.457 132.156 164.803 1.00 130.10 290 CYS A CA 1
ATOM 1256 C C . CYS A 1 274 ? 178.082 132.807 164.765 1.00 130.10 290 CYS A C 1
ATOM 1257 O O . CYS A 1 274 ? 177.426 132.903 165.807 1.00 130.10 290 CYS A O 1
ATOM 1259 N N . HIS A 1 275 ? 177.638 133.255 163.596 1.00 122.28 291 HIS A N 1
ATOM 1260 C CA . HIS A 1 275 ? 176.416 134.029 163.460 1.00 122.28 291 HIS A CA 1
ATOM 1261 C C . HIS A 1 275 ? 175.406 133.293 162.590 1.00 122.28 291 HIS A C 1
ATOM 1262 O O . HIS A 1 275 ? 175.771 132.522 161.698 1.00 122.28 291 HIS A O 1
ATOM 1269 N N . GLN A 1 276 ? 174.128 133.544 162.862 1.00 124.48 292 GLN A N 1
ATOM 1270 C CA . GLN A 1 276 ? 173.056 133.076 161.997 1.00 124.48 292 GLN A CA 1
ATOM 1271 C C . GLN A 1 276 ? 172.976 133.965 160.764 1.00 124.48 292 GLN A C 1
ATOM 1272 O O . GLN A 1 276 ? 173.117 135.188 160.853 1.00 124.48 292 GLN A O 1
ATOM 1278 N N . ILE A 1 277 ? 172.752 133.348 159.609 1.00 101.75 293 ILE A N 1
ATOM 1279 C CA . ILE A 1 277 ? 172.769 134.047 158.331 1.00 101.75 293 ILE A CA 1
ATOM 1280 C C . ILE A 1 277 ? 171.333 134.185 157.852 1.00 101.75 293 ILE A C 1
ATOM 1281 O O . ILE A 1 277 ? 170.689 133.193 157.488 1.00 101.75 293 ILE A O 1
ATOM 1286 N N . THR A 1 278 ? 170.827 135.420 157.855 1.00 97.00 294 THR A N 1
ATOM 1287 C CA . THR A 1 278 ? 169.516 135.688 157.278 1.00 97.00 294 THR A CA 1
ATOM 1288 C C . THR A 1 278 ? 169.579 135.732 155.756 1.00 97.00 294 THR A C 1
ATOM 1289 O O . THR A 1 278 ? 168.667 135.244 155.080 1.00 97.00 294 THR A O 1
ATOM 1293 N N . ALA A 1 279 ? 170.656 136.284 155.200 1.00 90.67 295 ALA A N 1
ATOM 1294 C CA . ALA A 1 279 ? 170.805 136.360 153.754 1.00 90.67 295 ALA A CA 1
ATOM 1295 C C . ALA A 1 279 ? 172.284 136.419 153.404 1.00 90.67 295 ALA A C 1
ATOM 1296 O O . ALA A 1 279 ? 173.128 136.748 154.240 1.00 90.67 295 ALA A O 1
ATOM 1298 N N . ALA A 1 280 ? 172.591 136.096 152.150 1.00 104.61 296 ALA A N 1
ATOM 1299 C CA . ALA A 1 280 ? 173.965 136.111 151.675 1.00 104.61 296 ALA A CA 1
ATOM 1300 C C . ALA A 1 280 ? 173.978 136.474 150.198 1.00 104.61 296 ALA A C 1
ATOM 1301 O O . ALA A 1 280 ? 172.997 136.257 149.482 1.00 104.61 296 ALA A O 1
ATOM 1303 N N . CYS A 1 281 ? 175.047 137.157 149.808 1.00 111.61 297 CYS A N 1
ATOM 1304 C CA . CYS A 1 281 ? 175.159 137.576 148.399 1.00 111.61 297 CYS A CA 1
ATOM 1305 C C . CYS A 1 281 ? 176.617 137.562 147.989 1.00 111.61 297 CYS A C 1
ATOM 1306 O O . CYS A 1 281 ? 177.276 138.566 148.187 1.00 111.61 297 CYS A O 1
ATOM 1309 N N . LYS A 1 282 ? 177.078 136.458 147.432 1.00 102.95 298 LYS A N 1
ATOM 1310 C CA . LYS A 1 282 ? 178.463 136.452 146.939 1.00 102.95 298 LYS A CA 1
ATOM 1311 C C . LYS A 1 282 ? 178.568 137.551 145.877 1.00 102.95 298 LYS A C 1
ATOM 1312 O O . LYS A 1 282 ? 177.928 137.405 144.828 1.00 102.95 298 LYS A O 1
ATOM 1318 N N . HIS A 1 283 ? 179.336 138.608 146.163 1.00 30.00 299 HIS A N 1
ATOM 1319 C CA . HIS A 1 283 ? 179.515 139.784 145.282 1.00 30.00 299 HIS A CA 1
ATOM 1320 C C . HIS A 1 283 ? 180.911 139.814 144.664 1.00 30.00 299 HIS A C 1
ATOM 1321 O O . HIS A 1 283 ? 181.886 139.818 145.400 1.00 30.00 299 HIS A O 1
ATOM 1323 N N . GLY A 1 284 ? 180.987 139.765 143.337 1.00 100.41 300 GLY A N 1
ATOM 1324 C CA . GLY A 1 284 ? 182.265 139.898 142.609 1.00 100.41 300 GLY A CA 1
ATOM 1325 C C . GLY A 1 284 ? 183.364 138.990 143.130 1.00 100.41 300 GLY A C 1
ATOM 1326 O O . GLY A 1 284 ? 184.496 139.469 143.281 1.00 100.41 300 GLY A O 1
ATOM 1327 N N . GLY A 1 285 ? 183.058 137.732 143.430 1.00 113.18 301 GLY A N 1
ATOM 1328 C CA . GLY A 1 285 ? 184.090 136.826 143.957 1.00 113.18 301 GLY A CA 1
ATOM 1329 C C . GLY A 1 285 ? 184.294 136.972 145.455 1.00 113.18 301 GLY A C 1
ATOM 1330 O O . GLY A 1 285 ? 185.217 136.322 145.979 1.00 113.18 301 GLY A O 1
ATOM 1331 N N . ASP A 1 286 ? 183.489 137.793 146.131 1.00 112.88 302 ASP A N 1
ATOM 1332 C CA . ASP A 1 286 ? 183.618 137.931 147.604 1.00 112.88 302 ASP A CA 1
ATOM 1333 C C . ASP A 1 286 ? 182.265 137.591 148.222 1.00 112.88 302 ASP A C 1
ATOM 1334 O O . ASP A 1 286 ? 181.293 137.792 147.571 1.00 112.88 302 ASP A O 1
ATOM 1336 N N . LEU A 1 287 ? 182.238 137.088 149.442 1.00 110.62 303 LEU A N 1
ATOM 1337 C CA . LEU A 1 287 ? 181.046 136.672 150.172 1.00 110.62 303 LEU A CA 1
ATOM 1338 C C . LEU A 1 287 ? 180.619 137.757 151.151 1.00 110.62 303 LEU A C 1
ATOM 1339 O O . LEU A 1 287 ? 181.410 138.177 152.003 1.00 110.62 303 LEU A O 1
ATOM 1344 N N . TYR A 1 288 ? 179.373 138.209 151.022 1.00 107.85 304 TYR A N 1
ATOM 1345 C CA . TYR A 1 288 ? 178.740 139.116 151.968 1.00 107.85 304 TYR A CA 1
ATOM 1346 C C . TYR A 1 288 ? 177.611 138.360 152.654 1.00 107.85 304 TYR A C 1
ATOM 1347 O O . TYR A 1 288 ? 176.808 137.705 151.983 1.00 107.85 304 TYR A O 1
ATOM 1356 N N . VAL A 1 289 ? 177.548 138.438 153.982 1.00 100.06 305 VAL A N 1
ATOM 1357 C CA . VAL A 1 289 ? 176.523 137.738 154.752 1.00 100.06 305 VAL A CA 1
ATOM 1358 C C . VAL A 1 289 ? 175.884 138.713 155.735 1.00 100.06 305 VAL A C 1
ATOM 1359 O O . VAL A 1 289 ? 176.582 139.447 156.439 1.00 100.06 305 VAL A O 1
ATOM 1363 N N . VAL A 1 290 ? 174.554 138.768 155.733 1.00 94.89 306 VAL A N 1
ATOM 1364 C CA . VAL A 1 290 ? 173.798 139.636 156.626 1.00 94.89 306 VAL A CA 1
ATOM 1365 C C . VAL A 1 290 ? 172.941 138.778 157.548 1.00 94.89 306 VAL A C 1
ATOM 1366 O O . VAL A 1 290 ? 172.296 137.819 157.103 1.00 94.89 306 VAL A O 1
ATOM 1370 N N . GLY A 1 291 ? 172.966 139.110 158.837 1.00 97.01 307 GLY A N 1
ATOM 1371 C CA . GLY A 1 291 ? 172.220 138.389 159.843 1.00 97.01 307 GLY A CA 1
ATOM 1372 C C . GLY A 1 291 ? 172.487 138.850 161.263 1.00 97.01 307 GLY A C 1
ATOM 1373 O O . GLY A 1 291 ? 172.556 140.056 161.555 1.00 97.01 307 GLY A O 1
ATOM 1374 N N . GLY A 1 292 ? 172.709 137.864 162.133 1.00 110.08 308 GLY A N 1
ATOM 1375 C CA . GLY A 1 292 ? 172.859 138.029 163.566 1.00 110.08 308 GLY A CA 1
ATOM 1376 C C . GLY A 1 292 ? 171.603 137.622 164.311 1.00 110.08 308 GLY A C 1
ATOM 1377 O O . GLY A 1 292 ? 170.860 136.757 163.838 1.00 110.08 308 GLY A O 1
ATOM 1378 N N . SER A 1 293 ? 171.352 138.221 165.472 1.00 120.98 309 SER A N 1
ATOM 1379 C CA . SER A 1 293 ? 170.160 137.889 166.240 1.00 120.98 309 SER A CA 1
ATOM 1380 C C . SER A 1 293 ? 168.908 138.301 165.474 1.00 120.98 309 SER A C 1
ATOM 1381 O O . SER A 1 293 ? 168.926 139.244 164.680 1.00 120.98 309 SER A O 1
ATOM 1384 N N . ILE A 1 294 ? 167.812 137.584 165.709 1.00 118.70 310 ILE A N 1
ATOM 1385 C CA . ILE A 1 294 ? 166.615 137.811 164.898 1.00 118.70 310 ILE A CA 1
ATOM 1386 C C . ILE A 1 294 ? 165.928 139.148 165.201 1.00 118.70 310 ILE A C 1
ATOM 1387 O O . ILE A 1 294 ? 165.284 139.686 164.289 1.00 118.70 310 ILE A O 1
ATOM 1392 N N . PRO A 1 295 ? 166.005 139.749 166.405 1.00 118.02 311 PRO A N 1
ATOM 1393 C CA . PRO A 1 295 ? 165.347 141.054 166.570 1.00 118.02 311 PRO A CA 1
ATOM 1394 C C . PRO A 1 295 ? 166.157 142.182 165.964 1.00 118.02 311 PRO A C 1
ATOM 1395 O O . PRO A 1 295 ? 165.587 143.224 165.614 1.00 118.02 311 PRO A O 1
ATOM 1399 N N . ARG A 1 296 ? 167.469 141.993 165.837 1.00 103.00 312 ARG A N 1
ATOM 1400 C CA . ARG A 1 296 ? 168.383 142.944 165.207 1.00 103.00 312 ARG A CA 1
ATOM 1401 C C . ARG A 1 296 ? 169.221 142.196 164.178 1.00 103.00 312 ARG A C 1
ATOM 1402 O O . ARG A 1 296 ? 170.425 141.988 164.372 1.00 103.00 312 ARG A O 1
ATOM 1410 N N . PRO A 1 297 ? 168.609 141.765 163.058 1.00 105.02 313 PRO A N 1
ATOM 1411 C CA . PRO A 1 297 ? 169.344 141.045 162.012 1.00 105.02 313 PRO A CA 1
ATOM 1412 C C . PRO A 1 297 ? 169.983 141.978 160.988 1.00 105.02 313 PRO A C 1
ATOM 1413 O O . PRO A 1 297 ? 169.764 141.853 159.777 1.00 105.02 313 PRO A O 1
ATOM 1417 N N . ARG A 1 298 ? 170.780 142.929 161.472 1.00 102.11 314 ARG A N 1
ATOM 1418 C CA . ARG A 1 298 ? 171.441 143.899 160.617 1.00 102.11 314 ARG A CA 1
ATOM 1419 C C . ARG A 1 298 ? 172.925 143.651 160.439 1.00 102.11 314 ARG A C 1
ATOM 1420 O O . ARG A 1 298 ? 173.504 144.179 159.484 1.00 102.11 314 ARG A O 1
ATOM 1428 N N . ARG A 1 299 ? 173.559 142.900 161.342 1.00 101.30 315 ARG A N 1
ATOM 1429 C CA . ARG A 1 299 ? 175.004 142.739 161.256 1.00 101.30 315 ARG A CA 1
ATOM 1430 C C . ARG A 1 299 ? 175.397 142.193 159.893 1.00 101.30 315 ARG A C 1
ATOM 1431 O O . ARG A 1 299 ? 174.787 141.251 159.384 1.00 101.30 315 ARG A O 1
ATOM 1439 N N . MET A 1 300 ? 176.424 142.786 159.293 1.00 110.15 316 MET A N 1
ATOM 1440 C CA . MET A 1 300 ? 176.871 142.332 157.988 1.00 110.15 316 MET A CA 1
ATOM 1441 C C . MET A 1 300 ? 178.371 142.075 158.041 1.00 110.15 316 MET A C 1
ATOM 1442 O O . MET A 1 300 ? 179.141 142.896 158.558 1.00 110.15 316 MET A O 1
ATOM 1447 N N . TRP A 1 301 ? 178.785 140.985 157.401 1.00 101.18 317 TRP A N 1
ATOM 1448 C CA . TRP A 1 301 ? 180.169 140.547 157.400 1.00 101.18 317 TRP A CA 1
ATOM 1449 C C . TRP A 1 301 ? 180.641 140.214 155.995 1.00 101.18 317 TRP A C 1
ATOM 1450 O O . TRP A 1 301 ? 179.869 139.796 155.126 1.00 101.18 317 TRP A O 1
ATOM 1461 N N . LYS A 1 302 ? 181.939 140.418 155.810 1.00 110.01 318 LYS A N 1
ATOM 1462 C CA . LYS A 1 302 ? 182.712 140.185 154.601 1.00 110.01 318 LYS A CA 1
ATOM 1463 C C . LYS A 1 302 ? 183.805 139.215 155.029 1.00 110.01 318 LYS A C 1
ATOM 1464 O O . LYS A 1 302 ? 184.876 139.621 155.500 1.00 110.01 318 LYS A O 1
ATOM 1470 N N . CYS A 1 303 ? 183.467 137.927 155.004 1.00 116.75 319 CYS A N 1
ATOM 1471 C CA . CYS A 1 303 ? 184.349 136.862 155.464 1.00 116.75 319 CYS A CA 1
ATOM 1472 C C . CYS A 1 303 ? 184.986 136.203 154.245 1.00 116.75 319 CYS A C 1
ATOM 1473 O O . CYS A 1 303 ? 184.323 135.458 153.516 1.00 116.75 319 CYS A O 1
ATOM 1476 N N . ASN A 1 304 ? 186.267 136.475 154.027 1.00 134.30 320 ASN A N 1
ATOM 1477 C CA . ASN A 1 304 ? 186.991 135.897 152.898 1.00 134.30 320 ASN A CA 1
ATOM 1478 C C . ASN A 1 304 ? 188.455 135.672 153.255 1.00 134.30 320 ASN A C 1
ATOM 1479 O O . ASN A 1 304 ? 189.239 136.620 153.324 1.00 134.30 320 ASN A O 1
ATOM 1484 N N . VAL A 1 308 ? 192.098 136.251 156.661 1.00 149.86 324 VAL A N 1
ATOM 1485 C CA . VAL A 1 308 ? 191.339 136.617 157.849 1.00 149.86 324 VAL A CA 1
ATOM 1486 C C . VAL A 1 308 ? 189.926 137.039 157.464 1.00 149.86 324 VAL A C 1
ATOM 1487 O O . VAL A 1 308 ? 189.734 138.004 156.726 1.00 149.86 324 VAL A O 1
ATOM 1489 N N . ASP A 1 309 ? 188.940 136.307 157.971 1.00 146.71 325 ASP A N 1
ATOM 1490 C CA . ASP A 1 309 ? 187.541 136.573 157.681 1.00 146.71 325 ASP A CA 1
ATOM 1491 C C . ASP A 1 309 ? 186.970 137.514 158.742 1.00 146.71 325 ASP A C 1
ATOM 1492 O O . ASP A 1 309 ? 187.711 138.116 159.525 1.00 146.71 325 ASP A O 1
ATOM 1494 N N . TRP A 1 310 ? 185.641 137.681 158.746 1.00 131.96 326 TRP A N 1
ATOM 1495 C CA . TRP A 1 310 ? 184.929 138.481 159.747 1.00 131.96 326 TRP A CA 1
ATOM 1496 C C . TRP A 1 310 ? 185.149 139.984 159.581 1.00 131.96 326 TRP A C 1
ATOM 1497 O O . TRP A 1 310 ? 185.164 140.720 160.571 1.00 131.96 326 TRP A O 1
ATOM 1499 N N . GLU A 1 311 ? 185.330 140.468 158.353 1.00 129.96 327 GLU A N 1
ATOM 1500 C CA . GLU A 1 311 ? 185.477 141.905 158.140 1.00 129.96 327 GLU A CA 1
ATOM 1501 C C . GLU A 1 311 ? 184.108 142.574 158.249 1.00 129.96 327 GLU A C 1
ATOM 1502 O O . GLU A 1 311 ? 183.197 142.256 157.487 1.00 129.96 327 GLU A O 1
ATOM 1508 N N . TRP A 1 312 ? 183.958 143.510 159.181 1.00 115.74 328 TRP A N 1
ATOM 1509 C CA . TRP A 1 312 ? 182.644 144.088 159.432 1.00 115.74 328 TRP A CA 1
ATOM 1510 C C . TRP A 1 312 ? 182.290 145.128 158.374 1.00 115.74 328 TRP A C 1
ATOM 1511 O O . TRP A 1 312 ? 183.155 145.842 157.860 1.00 115.74 328 TRP A O 1
ATOM 1522 N N . CYS A 1 313 ? 180.994 145.207 158.045 1.00 106.92 329 CYS A N 1
ATOM 1523 C CA . CYS A 1 313 ? 180.515 146.163 157.053 1.00 106.92 329 CYS A CA 1
ATOM 1524 C C . CYS A 1 313 ? 179.375 147.002 157.618 1.00 106.92 329 CYS A C 1
ATOM 1525 O O . CYS A 1 313 ? 178.896 146.776 158.732 1.00 106.92 329 CYS A O 1
ATOM 1528 N N . ALA A 1 314 ? 178.949 147.988 156.827 1.00 97.73 330 ALA A N 1
ATOM 1529 C CA . ALA A 1 314 ? 177.932 148.925 157.285 1.00 97.73 330 ALA A CA 1
ATOM 1530 C C . ALA A 1 314 ? 176.615 148.195 157.527 1.00 97.73 330 ALA A C 1
ATOM 1531 O O . ALA A 1 314 ? 176.145 147.463 156.645 1.00 97.73 330 ALA A O 1
ATOM 1533 N N . PRO A 1 315 ? 175.996 148.362 158.689 1.00 90.35 331 PRO A N 1
ATOM 1534 C CA . PRO A 1 315 ? 174.690 147.742 158.931 1.00 90.35 331 PRO A CA 1
ATOM 1535 C C . PRO A 1 315 ? 173.581 148.379 158.112 1.00 90.35 331 PRO A C 1
ATOM 1536 O O . PRO A 1 315 ? 173.657 149.543 157.712 1.00 90.35 331 PRO A O 1
ATOM 1540 N N . LEU A 1 316 ? 172.540 147.596 157.865 1.00 88.77 332 LEU A N 1
ATOM 1541 C CA . LEU A 1 316 ? 171.341 148.111 157.225 1.00 88.77 332 LEU A CA 1
ATOM 1542 C C . LEU A 1 316 ? 170.473 148.849 158.244 1.00 88.77 332 LEU A C 1
ATOM 1543 O O . LEU A 1 316 ? 170.416 148.464 159.415 1.00 88.77 332 LEU A O 1
ATOM 1548 N N . PRO A 1 317 ? 169.783 149.912 157.824 1.00 89.86 333 PRO A N 1
ATOM 1549 C CA . PRO A 1 317 ? 168.918 150.655 158.748 1.00 89.86 333 PRO A CA 1
ATOM 1550 C C . PRO A 1 317 ? 167.567 150.007 159.014 1.00 89.86 333 PRO A C 1
ATOM 1551 O O . PRO A 1 317 ? 166.754 150.596 159.735 1.00 89.86 333 PRO A O 1
ATOM 1555 N N . ARG A 1 318 ? 167.296 148.829 158.457 1.00 101.11 334 ARG A N 1
ATOM 1556 C CA . ARG A 1 318 ? 166.032 148.133 158.651 1.00 101.11 334 ARG A CA 1
ATOM 1557 C C . ARG A 1 318 ? 166.277 146.775 159.292 1.00 101.11 334 ARG A C 1
ATOM 1558 O O . ARG A 1 318 ? 167.358 146.193 159.164 1.00 101.11 334 ARG A O 1
ATOM 1566 N N . ASP A 1 319 ? 165.258 146.278 159.986 1.00 97.29 335 ASP A N 1
ATOM 1567 C CA . ASP A 1 319 ? 165.271 144.952 160.596 1.00 97.29 335 ASP A CA 1
ATOM 1568 C C . ASP A 1 319 ? 164.217 144.102 159.900 1.00 97.29 335 ASP A C 1
ATOM 1569 O O . ASP A 1 319 ? 163.026 144.193 160.211 1.00 97.29 335 ASP A O 1
ATOM 1574 N N . ARG A 1 320 ? 164.659 143.273 158.958 1.00 88.11 336 ARG A N 1
ATOM 1575 C CA . ARG A 1 320 ? 163.760 142.447 158.172 1.00 88.11 336 ARG A CA 1
ATOM 1576 C C . ARG A 1 320 ? 164.343 141.049 158.048 1.00 88.11 336 ARG A C 1
ATOM 1577 O O . ARG A 1 320 ? 165.562 140.870 157.986 1.00 88.11 336 ARG A O 1
ATOM 1585 N N . LEU A 1 321 ? 163.456 140.061 158.013 1.00 82.65 337 LEU A N 1
ATOM 1586 C CA . LEU A 1 321 ? 163.828 138.667 157.837 1.00 82.65 337 LEU A CA 1
ATOM 1587 C C . LEU A 1 321 ? 163.409 138.201 156.450 1.00 82.65 337 LEU A C 1
ATOM 1588 O O . LEU A 1 321 ? 162.389 138.641 155.912 1.00 82.65 337 LEU A O 1
ATOM 1593 N N . GLN A 1 322 ? 164.211 137.302 155.878 1.00 93.80 338 GLN A N 1
ATOM 1594 C CA . GLN A 1 322 ? 163.975 136.772 154.535 1.00 93.80 338 GLN A CA 1
ATOM 1595 C C . GLN A 1 322 ? 163.892 137.895 153.503 1.00 93.80 338 GLN A C 1
ATOM 1596 O O . GLN A 1 322 ? 163.103 137.838 152.558 1.00 93.80 338 GLN A O 1
ATOM 1602 N N . HIS A 1 323 ? 164.713 138.927 153.685 1.00 87.58 339 HIS A N 1
ATOM 1603 C CA . HIS A 1 323 ? 164.789 140.011 152.716 1.00 87.58 339 HIS A CA 1
ATOM 1604 C C . HIS A 1 323 ? 165.710 139.603 151.574 1.00 87.58 339 HIS A C 1
ATOM 1605 O O . HIS A 1 323 ? 166.791 139.053 151.803 1.00 87.58 339 HIS A O 1
ATOM 1612 N N . THR A 1 324 ? 165.275 139.864 150.346 1.00 90.30 340 THR A N 1
ATOM 1613 C CA . THR A 1 324 ? 166.024 139.430 149.173 1.00 90.30 340 THR A CA 1
ATOM 1614 C C . THR A 1 324 ? 167.286 140.266 148.991 1.00 90.30 340 THR A C 1
ATOM 1615 O O . THR A 1 324 ? 167.212 141.490 148.843 1.00 90.30 340 THR A O 1
ATOM 1619 N N . LEU A 1 325 ? 168.441 139.605 149.003 1.00 98.96 341 LEU A N 1
ATOM 1620 C CA . LEU A 1 325 ? 169.726 140.266 148.818 1.00 98.96 341 LEU A CA 1
ATOM 1621 C C . LEU A 1 325 ? 170.246 139.970 147.416 1.00 98.96 341 LEU A C 1
ATOM 1622 O O . LEU A 1 325 ? 170.344 138.804 147.018 1.00 98.96 341 LEU A O 1
ATOM 1627 N N . VAL A 1 326 ? 170.575 141.026 146.675 1.00 97.76 342 VAL A N 1
ATOM 1628 C CA . VAL A 1 326 ? 170.991 140.937 145.281 1.00 97.76 342 VAL A CA 1
ATOM 1629 C C . VAL A 1 326 ? 172.273 141.743 145.105 1.00 97.76 342 VAL A C 1
ATOM 1630 O O . VAL A 1 326 ? 172.510 142.718 145.820 1.00 97.76 342 VAL A O 1
ATOM 1634 N N . SER A 1 327 ? 173.113 141.327 144.159 1.00 108.25 343 SER A N 1
ATOM 1635 C CA . SER A 1 327 ? 174.350 142.031 143.847 1.00 108.25 343 SER A CA 1
ATOM 1636 C C . SER A 1 327 ? 174.269 142.629 142.449 1.00 108.25 343 SER A C 1
ATOM 1637 O O . SER A 1 327 ? 173.807 141.973 141.511 1.00 108.25 343 SER A O 1
ATOM 1640 N N . VAL A 1 328 ? 174.718 143.875 142.311 1.00 109.15 344 VAL A N 1
ATOM 1641 C CA . VAL A 1 328 ? 174.761 144.559 141.022 1.00 109.15 344 VAL A CA 1
ATOM 1642 C C . VAL A 1 328 ? 176.148 145.169 140.856 1.00 109.15 344 VAL A C 1
ATOM 1643 O O . VAL A 1 328 ? 176.369 146.322 141.259 1.00 109.15 344 VAL A O 1
ATOM 1647 N N . PRO A 1 329 ? 177.116 144.431 140.310 1.00 105.50 345 PRO A N 1
ATOM 1648 C CA . PRO A 1 329 ? 178.429 145.036 140.031 1.00 105.50 345 PRO A CA 1
ATOM 1649 C C . PRO A 1 329 ? 178.378 146.151 139.003 1.00 105.50 345 PRO A C 1
ATOM 1650 O O . PRO A 1 329 ? 179.318 146.953 138.938 1.00 105.50 345 PRO A O 1
ATOM 1654 N N . GLY A 1 330 ? 177.322 146.218 138.187 1.00 118.70 346 GLY A N 1
ATOM 1655 C CA . GLY A 1 330 ? 177.207 147.305 137.226 1.00 118.70 346 GLY A CA 1
ATOM 1656 C C . GLY A 1 330 ? 177.224 148.668 137.890 1.00 118.70 346 GLY A C 1
ATOM 1657 O O . GLY A 1 330 ? 177.908 149.588 137.435 1.00 118.70 346 GLY A O 1
ATOM 1658 N N . LYS A 1 331 ? 176.467 148.816 138.973 1.00 109.72 347 LYS A N 1
ATOM 1659 C CA . LYS A 1 331 ? 176.487 150.024 139.781 1.00 109.72 347 LYS A CA 1
ATOM 1660 C C . LYS A 1 331 ? 177.267 149.837 141.074 1.00 109.72 347 LYS A C 1
ATOM 1661 O O . LYS A 1 331 ? 177.250 150.726 141.931 1.00 109.72 347 LYS A O 1
ATOM 1667 N N . ASP A 1 332 ? 177.949 148.698 141.228 1.00 124.37 348 ASP A N 1
ATOM 1668 C CA . ASP A 1 332 ? 178.774 148.415 142.403 1.00 124.37 348 ASP A CA 1
ATOM 1669 C C . ASP A 1 332 ? 177.945 148.519 143.682 1.00 124.37 348 ASP A C 1
ATOM 1670 O O . ASP A 1 332 ? 178.398 149.043 144.702 1.00 124.37 348 ASP A O 1
ATOM 1675 N N . ALA A 1 333 ? 176.709 148.028 143.622 1.00 113.49 349 ALA A N 1
ATOM 1676 C CA . ALA A 1 333 ? 175.752 148.206 144.703 1.00 113.49 349 ALA A CA 1
ATOM 1677 C C . ALA A 1 333 ? 175.099 146.879 145.056 1.00 113.49 349 ALA A C 1
ATOM 1678 O O . ALA A 1 333 ? 174.766 146.081 144.175 1.00 113.49 349 ALA A O 1
ATOM 1680 N N . ILE A 1 334 ? 174.887 146.658 146.348 1.00 103.58 350 ILE A N 1
ATOM 1681 C CA . ILE A 1 334 ? 174.206 145.454 146.824 1.00 103.58 350 ILE A CA 1
ATOM 1682 C C . ILE A 1 334 ? 172.835 145.842 147.357 1.00 103.58 350 ILE A C 1
ATOM 1683 O O . ILE A 1 334 ? 172.733 146.569 148.347 1.00 103.58 350 ILE A O 1
ATOM 1688 N N . TYR A 1 335 ? 171.784 145.303 146.757 1.00 98.46 351 TYR A N 1
ATOM 1689 C CA . TYR A 1 335 ? 170.431 145.695 147.117 1.00 98.46 351 TYR A CA 1
ATOM 1690 C C . TYR A 1 335 ? 169.796 144.707 148.087 1.00 98.46 351 TYR A C 1
ATOM 1691 O O . TYR A 1 335 ? 170.069 143.506 148.062 1.00 98.46 351 TYR A O 1
ATOM 1700 N N . SER A 1 336 ? 168.942 145.248 148.952 1.00 90.53 352 SER A N 1
ATOM 1701 C CA . SER A 1 336 ? 168.151 144.495 149.919 1.00 90.53 352 SER A CA 1
ATOM 1702 C C . SER A 1 336 ? 166.706 144.937 149.713 1.00 90.53 352 SER A C 1
ATOM 1703 O O . SER A 1 336 ? 166.338 146.063 150.075 1.00 90.53 352 SER A O 1
ATOM 1706 N N . LEU A 1 337 ? 165.924 144.085 149.058 1.00 80.84 353 LEU A N 1
ATOM 1707 C CA . LEU A 1 337 ? 164.541 144.371 148.716 1.00 80.84 353 LEU A CA 1
ATOM 1708 C C . LEU A 1 337 ? 163.598 143.528 149.565 1.00 80.84 353 LEU A C 1
ATOM 1709 O O . LEU A 1 337 ? 163.964 142.463 150.073 1.00 80.84 353 LEU A O 1
ATOM 1714 N N . GLY A 1 338 ? 162.368 144.017 149.699 1.00 88.27 354 GLY A N 1
ATOM 1715 C CA . GLY A 1 338 ? 161.306 143.306 150.381 1.00 88.27 354 GLY A CA 1
ATOM 1716 C C . GLY A 1 338 ? 161.633 143.024 151.834 1.00 88.27 354 GLY A C 1
ATOM 1717 O O . GLY A 1 338 ? 162.318 143.791 152.517 1.00 88.27 354 GLY A O 1
ATOM 1718 N N . GLY A 1 339 ? 161.131 141.895 152.312 1.00 92.22 355 GLY A N 1
ATOM 1719 C CA . GLY A 1 339 ? 161.396 141.418 153.652 1.00 92.22 355 GLY A CA 1
ATOM 1720 C C . GLY A 1 339 ? 160.142 141.390 154.510 1.00 92.22 355 GLY A C 1
ATOM 1721 O O . GLY A 1 339 ? 159.107 141.976 154.189 1.00 92.22 355 GLY A O 1
ATOM 1722 N N . LYS A 1 340 ? 160.264 140.681 155.629 1.00 93.87 356 LYS A N 1
ATOM 1723 C CA . LYS A 1 340 ? 159.202 140.566 156.618 1.00 93.87 356 LYS A CA 1
ATOM 1724 C C . LYS A 1 340 ? 159.695 141.162 157.928 1.00 93.87 356 LYS A C 1
ATOM 1725 O O . LYS A 1 340 ? 160.759 140.780 158.425 1.00 93.87 356 LYS A O 1
ATOM 1731 N N . THR A 1 341 ? 158.935 142.107 158.472 1.00 98.70 357 THR A N 1
ATOM 1732 C CA . THR A 1 341 ? 159.320 142.746 159.719 1.00 98.70 357 THR A CA 1
ATOM 1733 C C . THR A 1 341 ? 159.131 141.795 160.897 1.00 98.70 357 THR A C 1
ATOM 1734 O O . THR A 1 341 ? 158.460 140.763 160.802 1.00 98.70 357 THR A O 1
ATOM 1738 N N . LEU A 1 342 ? 159.739 142.160 162.028 1.00 103.29 358 LEU A N 1
ATOM 1739 C CA . LEU A 1 342 ? 159.628 141.355 163.240 1.00 103.29 358 LEU A CA 1
ATOM 1740 C C . LEU A 1 342 ? 158.235 141.401 163.851 1.00 103.29 358 LEU A C 1
ATOM 1741 O O . LEU A 1 342 ? 157.963 140.636 164.782 1.00 103.29 358 LEU A O 1
ATOM 1746 N N . GLN A 1 343 ? 157.385 142.239 163.261 1.00 125.06 359 GLN A N 1
ATOM 1747 C CA . GLN A 1 343 ? 155.977 142.424 163.685 1.00 125.06 359 GLN A CA 1
ATOM 1748 C C . GLN A 1 343 ? 155.072 141.590 162.776 1.00 125.06 359 GLN A C 1
ATOM 1749 O O . GLN A 1 343 ? 153.925 141.973 162.582 1.00 125.06 359 GLN A O 1
ATOM 1755 N N . ASP A 1 344 ? 155.593 140.501 162.225 1.00 123.05 360 ASP A N 1
ATOM 1756 C CA . ASP A 1 344 ? 154.824 139.621 161.343 1.00 123.05 360 ASP A CA 1
ATOM 1757 C C . ASP A 1 344 ? 154.136 140.401 160.227 1.00 123.05 360 ASP A C 1
ATOM 1758 O O . ASP A 1 344 ? 153.075 140.005 159.739 1.00 123.05 360 ASP A O 1
ATOM 1760 N N . THR A 1 345 ? 154.735 141.515 159.815 1.00 110.40 361 THR A N 1
ATOM 1761 C CA . THR A 1 345 ? 154.190 142.370 158.771 1.00 110.40 361 THR A CA 1
ATOM 1762 C C . THR A 1 345 ? 155.173 142.421 157.610 1.00 110.40 361 THR A C 1
ATOM 1763 O O . THR A 1 345 ? 156.373 142.626 157.817 1.00 110.40 361 THR A O 1
ATOM 1767 N N . LEU A 1 346 ? 154.663 142.232 156.396 1.00 102.59 362 LEU A N 1
ATOM 1768 C CA . LEU A 1 346 ? 155.500 142.288 155.207 1.00 102.59 362 LEU A CA 1
ATOM 1769 C C . LEU A 1 346 ? 155.957 143.716 154.936 1.00 102.59 362 LEU A C 1
ATOM 1770 O O . LEU A 1 346 ? 155.297 144.688 155.314 1.00 102.59 362 LEU A O 1
ATOM 1775 N N . SER A 1 347 ? 157.103 143.838 154.273 1.00 102.64 363 SER A N 1
ATOM 1776 C CA . SER A 1 347 ? 157.707 145.130 153.994 1.00 102.64 363 SER A CA 1
ATOM 1777 C C . SER A 1 347 ? 157.923 145.310 152.499 1.00 102.64 363 SER A C 1
ATOM 1778 O O . SER A 1 347 ? 158.128 144.342 151.761 1.00 102.64 363 SER A O 1
ATOM 1781 N N . ASN A 1 348 ? 157.871 146.569 152.057 1.00 101.34 364 ASN A N 1
ATOM 1782 C CA . ASN A 1 348 ? 158.114 146.913 150.661 1.00 101.34 364 ASN A CA 1
ATOM 1783 C C . ASN A 1 348 ? 159.252 147.916 150.510 1.00 101.34 364 ASN A C 1
ATOM 1784 O O . ASN A 1 348 ? 159.346 148.588 149.480 1.00 101.34 364 ASN A O 1
ATOM 1789 N N . ALA A 1 349 ? 160.122 148.026 151.509 1.00 92.71 365 ALA A N 1
ATOM 1790 C CA . ALA A 1 349 ? 161.237 148.958 151.444 1.00 92.71 365 ALA A CA 1
ATOM 1791 C C . ALA A 1 349 ? 162.409 148.358 150.679 1.00 92.71 365 ALA A C 1
ATOM 1792 O O . ALA A 1 349 ? 162.608 147.140 150.661 1.00 92.71 365 ALA A O 1
ATOM 1794 N N . VAL A 1 350 ? 163.192 149.229 150.044 1.00 88.05 366 VAL A N 1
ATOM 1795 C CA . VAL A 1 350 ? 164.353 148.818 149.264 1.00 88.05 366 VAL A CA 1
ATOM 1796 C C . VAL A 1 350 ? 165.534 149.678 149.691 1.00 88.05 366 VAL A C 1
ATOM 1797 O O . VAL A 1 350 ? 165.415 150.906 149.786 1.00 88.05 366 VAL A O 1
ATOM 1801 N N . ILE A 1 351 ? 166.674 149.033 149.948 1.00 94.87 367 ILE A N 1
ATOM 1802 C CA . ILE A 1 351 ? 167.893 149.736 150.323 1.00 94.87 367 ILE A CA 1
ATOM 1803 C C . ILE A 1 351 ? 169.031 149.183 149.474 1.00 94.87 367 ILE A C 1
ATOM 1804 O O . ILE A 1 351 ? 168.945 148.080 148.937 1.00 94.87 367 ILE A O 1
ATOM 1809 N N . TYR A 1 352 ? 170.093 149.972 149.317 1.00 99.14 368 TYR A N 1
ATOM 1810 C CA . TYR A 1 352 ? 171.253 149.492 148.581 1.00 99.14 368 TYR A CA 1
ATOM 1811 C C . TYR A 1 352 ? 172.556 149.953 149.217 1.00 99.14 368 TYR A C 1
ATOM 1812 O O . TYR A 1 352 ? 172.660 151.073 149.715 1.00 99.14 368 TYR A O 1
ATOM 1821 N N . TYR A 1 353 ? 173.551 149.078 149.157 1.00 95.78 369 TYR A N 1
ATOM 1822 C CA . TYR A 1 353 ? 174.883 149.255 149.705 1.00 95.78 369 TYR A CA 1
ATOM 1823 C C . TYR A 1 353 ? 175.830 149.673 148.595 1.00 95.78 369 TYR A C 1
ATOM 1824 O O . TYR A 1 353 ? 175.612 149.356 147.423 1.00 95.78 369 TYR A O 1
ATOM 1833 N N . ARG A 1 354 ? 176.965 150.232 149.006 1.00 111.28 370 ARG A N 1
ATOM 1834 C CA . ARG A 1 354 ? 178.028 150.634 148.093 1.00 111.28 370 ARG A CA 1
ATOM 1835 C C . ARG A 1 354 ? 179.349 150.095 148.614 1.00 111.28 370 ARG A C 1
ATOM 1836 O O . ARG A 1 354 ? 179.788 150.477 149.702 1.00 111.28 370 ARG A O 1
ATOM 1844 N N . VAL A 1 355 ? 179.977 149.202 147.846 1.00 116.91 371 VAL A N 1
ATOM 1845 C CA . VAL A 1 355 ? 181.251 148.628 148.270 1.00 116.91 371 VAL A CA 1
ATOM 1846 C C . VAL A 1 355 ? 182.323 149.707 148.350 1.00 116.91 371 VAL A C 1
ATOM 1847 O O . VAL A 1 355 ? 183.112 149.751 149.302 1.00 116.91 371 VAL A O 1
ATOM 1851 N N . GLY A 1 356 ? 182.371 150.592 147.353 1.00 118.07 372 GLY A N 1
ATOM 1852 C CA . GLY A 1 356 ? 183.386 151.633 147.349 1.00 118.07 372 GLY A CA 1
ATOM 1853 C C . GLY A 1 356 ? 183.218 152.634 148.477 1.00 118.07 372 GLY A C 1
ATOM 1854 O O . GLY A 1 356 ? 184.195 153.024 149.123 1.00 118.07 372 GLY A O 1
ATOM 1855 N N . ASP A 1 357 ? 181.983 153.062 148.734 1.00 109.18 373 ASP A N 1
ATOM 1856 C CA . ASP A 1 357 ? 181.726 154.083 149.741 1.00 109.18 373 ASP A CA 1
ATOM 1857 C C . ASP A 1 357 ? 181.394 153.502 151.108 1.00 109.18 373 ASP A C 1
ATOM 1858 O O . ASP A 1 357 ? 181.499 154.220 152.110 1.00 109.18 373 ASP A O 1
ATOM 1860 N N . ASN A 1 358 ? 180.991 152.233 151.166 1.00 100.52 374 ASN A N 1
ATOM 1861 C CA . ASN A 1 358 ? 180.650 151.547 152.412 1.00 100.52 374 ASN A CA 1
ATOM 1862 C C . ASN A 1 358 ? 179.510 152.282 153.122 1.00 100.52 374 ASN A C 1
ATOM 1863 O O . ASN A 1 358 ? 179.613 152.688 154.281 1.00 100.52 374 ASN A O 1
ATOM 1868 N N . VAL A 1 359 ? 178.414 152.467 152.384 1.00 99.23 375 VAL A N 1
ATOM 1869 C CA . VAL A 1 359 ? 177.227 153.141 152.897 1.00 99.23 375 VAL A CA 1
ATOM 1870 C C . VAL A 1 359 ? 175.982 152.431 152.384 1.00 99.23 375 VAL A C 1
ATOM 1871 O O . VAL A 1 359 ? 175.996 151.790 151.327 1.00 99.23 375 VAL A O 1
ATOM 1875 N N . TRP A 1 360 ? 174.901 152.551 153.154 1.00 93.94 376 TRP A N 1
ATOM 1876 C CA . TRP A 1 360 ? 173.588 152.029 152.797 1.00 93.94 376 TRP A CA 1
ATOM 1877 C C . TRP A 1 360 ? 172.644 153.204 152.569 1.00 93.94 376 TRP A C 1
ATOM 1878 O O . TRP A 1 360 ? 172.587 154.124 153.393 1.00 93.94 376 TRP A O 1
ATOM 1889 N N . THR A 1 361 ? 171.905 153.176 151.462 1.00 91.03 377 THR A N 1
ATOM 1890 C CA . THR A 1 361 ? 171.005 154.258 151.085 1.00 91.03 377 THR A CA 1
ATOM 1891 C C . THR A 1 361 ? 169.629 153.690 150.763 1.00 91.03 377 THR A C 1
ATOM 1892 O O . THR A 1 361 ? 169.519 152.711 150.020 1.00 91.03 377 THR A O 1
ATOM 1896 N N . GLU A 1 362 ? 168.587 154.309 151.314 1.00 103.79 378 GLU A N 1
ATOM 1897 C CA . GLU A 1 362 ? 167.214 153.925 151.019 1.00 103.79 378 GLU A CA 1
ATOM 1898 C C . GLU A 1 362 ? 166.808 154.406 149.628 1.00 103.79 378 GLU A C 1
ATOM 1899 O O . GLU A 1 362 ? 167.378 155.353 149.080 1.00 103.79 378 GLU A O 1
ATOM 1905 N N . THR A 1 363 ? 165.808 153.747 149.053 1.00 92.73 379 THR A N 1
ATOM 1906 C CA . THR A 1 363 ? 165.352 154.125 147.718 1.00 92.73 379 THR A CA 1
ATOM 1907 C C . THR A 1 363 ? 163.856 153.837 147.621 1.00 92.73 379 THR A C 1
ATOM 1908 O O . THR A 1 363 ? 163.179 153.664 148.640 1.00 92.73 379 THR A O 1
ATOM 1912 N N . THR A 1 364 ? 163.339 153.796 146.394 1.00 98.87 380 THR A N 1
ATOM 1913 C CA . THR A 1 364 ? 161.903 153.680 146.176 1.00 98.87 380 THR A CA 1
ATOM 1914 C C . THR A 1 364 ? 161.370 152.370 146.745 1.00 98.87 380 THR A C 1
ATOM 1915 O O . THR A 1 364 ? 162.067 151.354 146.790 1.00 98.87 380 THR A O 1
ATOM 1919 N N . GLN A 1 365 ? 160.116 152.404 147.182 1.00 105.75 381 GLN A N 1
ATOM 1920 C CA . GLN A 1 365 ? 159.473 151.251 147.789 1.00 105.75 381 GLN A CA 1
ATOM 1921 C C . GLN A 1 365 ? 158.861 150.342 146.728 1.00 105.75 381 GLN A C 1
ATOM 1922 O O . GLN A 1 365 ? 158.680 150.725 145.569 1.00 105.75 381 GLN A O 1
ATOM 1928 N N . LEU A 1 366 ? 158.541 149.122 147.147 1.00 100.89 382 LEU A N 1
ATOM 1929 C CA . LEU A 1 366 ? 157.907 148.153 146.268 1.00 100.89 382 LEU A CA 1
ATOM 1930 C C . LEU A 1 366 ? 156.400 148.373 146.234 1.00 100.89 382 LEU A C 1
ATOM 1931 O O . LEU A 1 366 ? 155.795 148.824 147.210 1.00 100.89 382 LEU A O 1
ATOM 1936 N N . GLU A 1 367 ? 155.795 148.059 145.087 1.00 105.67 383 GLU A N 1
ATOM 1937 C CA . GLU A 1 367 ? 154.350 148.216 144.957 1.00 105.67 383 GLU A CA 1
ATOM 1938 C C . GLU A 1 367 ? 153.608 147.278 145.901 1.00 105.67 383 GLU A C 1
ATOM 1939 O O . GLU A 1 367 ? 152.655 147.688 146.573 1.00 105.67 383 GLU A O 1
ATOM 1945 N N . VAL A 1 368 ? 154.032 146.018 145.969 1.00 92.96 384 VAL A N 1
ATOM 1946 C CA . VAL A 1 368 ? 153.410 145.013 146.823 1.00 92.96 384 VAL A CA 1
ATOM 1947 C C . VAL A 1 368 ? 154.474 144.457 147.757 1.00 92.96 384 VAL A C 1
ATOM 1948 O O . VAL A 1 368 ? 155.550 144.047 147.305 1.00 92.96 384 VAL A O 1
ATOM 1952 N N . ALA A 1 369 ? 154.174 144.441 149.053 1.00 92.55 385 ALA A N 1
ATOM 1953 C CA . ALA A 1 369 ? 155.110 143.900 150.030 1.00 92.55 385 ALA A CA 1
ATOM 1954 C C . ALA A 1 369 ? 155.155 142.380 149.944 1.00 92.55 385 ALA A C 1
ATOM 1955 O O . ALA A 1 369 ? 154.113 141.717 149.922 1.00 92.55 385 ALA A O 1
ATOM 1957 N N . VAL A 1 370 ? 156.368 141.824 149.896 1.00 88.11 386 VAL A N 1
ATOM 1958 C CA . VAL A 1 370 ? 156.573 140.383 149.820 1.00 88.11 386 VAL A CA 1
ATOM 1959 C C . VAL A 1 370 ? 157.709 139.993 150.756 1.00 88.11 386 VAL A C 1
ATOM 1960 O O . VAL A 1 370 ? 158.510 140.827 151.182 1.00 88.11 386 VAL A O 1
ATOM 1964 N N . SER A 1 371 ? 157.766 138.702 151.074 1.00 93.14 387 SER A N 1
ATOM 1965 C CA . SER A 1 371 ? 158.791 138.156 151.952 1.00 93.14 387 SER A CA 1
ATOM 1966 C C . SER A 1 371 ? 159.278 136.830 151.390 1.00 93.14 387 SER A C 1
ATOM 1967 O O . SER A 1 371 ? 158.477 136.014 150.928 1.00 93.14 387 SER A O 1
ATOM 1970 N N . GLY A 1 372 ? 160.591 136.617 151.438 1.00 83.64 388 GLY A N 1
ATOM 1971 C CA . GLY A 1 372 ? 161.164 135.374 150.966 1.00 83.64 388 GLY A CA 1
ATOM 1972 C C . GLY A 1 372 ? 161.248 135.233 149.464 1.00 83.64 388 GLY A C 1
ATOM 1973 O O . GLY A 1 372 ? 161.565 134.141 148.979 1.00 83.64 388 GLY A O 1
ATOM 1974 N N . ALA A 1 373 ? 160.974 136.295 148.714 1.00 90.01 389 ALA A N 1
ATOM 1975 C CA . ALA A 1 373 ? 161.010 136.230 147.261 1.00 90.01 389 ALA A CA 1
ATOM 1976 C C . ALA A 1 373 ? 162.438 136.060 146.753 1.00 90.01 389 ALA A C 1
ATOM 1977 O O . ALA A 1 373 ? 163.399 136.550 147.350 1.00 90.01 389 ALA A O 1
ATOM 1979 N N . ALA A 1 374 ? 162.569 135.341 145.641 1.00 99.91 390 ALA A N 1
ATOM 1980 C CA . ALA A 1 374 ? 163.868 135.131 145.016 1.00 99.91 390 ALA A CA 1
ATOM 1981 C C . ALA A 1 374 ? 164.225 136.320 144.132 1.00 99.91 390 ALA A C 1
ATOM 1982 O O . ALA A 1 374 ? 163.393 136.800 143.357 1.00 99.91 390 ALA A O 1
ATOM 1984 N N . GLY A 1 375 ? 165.458 136.800 144.258 1.00 92.99 391 GLY A N 1
ATOM 1985 C CA . GLY A 1 375 ? 165.936 137.935 143.484 1.00 92.99 391 GLY A CA 1
ATOM 1986 C C . GLY A 1 375 ? 166.738 137.504 142.269 1.00 92.99 391 GLY A C 1
ATOM 1987 O O . GLY A 1 375 ? 167.460 136.509 142.307 1.00 92.99 391 GLY A O 1
ATOM 1988 N N . ALA A 1 376 ? 166.600 138.271 141.188 1.00 107.23 392 ALA A N 1
ATOM 1989 C CA . ALA A 1 376 ? 167.341 138.017 139.954 1.00 107.23 392 ALA A CA 1
ATOM 1990 C C . ALA A 1 376 ? 167.714 139.356 139.333 1.00 107.23 392 ALA A C 1
ATOM 1991 O O . ALA A 1 376 ? 166.833 140.118 138.927 1.00 107.23 392 ALA A O 1
ATOM 1993 N N . ASN A 1 377 ? 169.009 139.649 139.264 1.00 109.66 393 ASN A N 1
ATOM 1994 C CA . ASN A 1 377 ? 169.493 140.885 138.658 1.00 109.66 393 ASN A CA 1
ATOM 1995 C C . ASN A 1 377 ? 169.778 140.629 137.183 1.00 109.66 393 ASN A C 1
ATOM 1996 O O . ASN A 1 377 ? 170.728 139.917 136.841 1.00 109.66 393 ASN A O 1
ATOM 2001 N N . LEU A 1 378 ? 168.956 141.208 136.308 1.00 111.83 394 LEU A N 1
ATOM 2002 C CA . LEU A 1 378 ? 169.125 141.098 134.862 1.00 111.83 394 LEU A CA 1
ATOM 2003 C C . LEU A 1 378 ? 169.375 142.490 134.298 1.00 111.83 394 LEU A C 1
ATOM 2004 O O . LEU A 1 378 ? 168.482 143.344 134.332 1.00 111.83 394 LEU A O 1
ATOM 2009 N N . ASN A 1 379 ? 170.584 142.712 133.778 1.00 107.33 395 ASN A N 1
ATOM 2010 C CA . ASN A 1 379 ? 170.952 143.979 133.139 1.00 107.33 395 ASN A CA 1
ATOM 2011 C C . ASN A 1 379 ? 170.696 145.170 134.059 1.00 107.33 395 ASN A C 1
ATOM 2012 O O . ASN A 1 379 ? 170.371 146.269 133.603 1.00 107.33 395 ASN A O 1
ATOM 2014 N N . GLY A 1 380 ? 170.839 144.958 135.366 1.00 102.46 396 GLY A N 1
ATOM 2015 C CA . GLY A 1 380 ? 170.658 146.002 136.345 1.00 102.46 396 GLY A CA 1
ATOM 2016 C C . GLY A 1 380 ? 169.260 146.100 136.918 1.00 102.46 396 GLY A C 1
ATOM 2017 O O . GLY A 1 380 ? 169.078 146.727 137.966 1.00 102.46 396 GLY A O 1
ATOM 2018 N N . ILE A 1 381 ? 168.273 145.492 136.270 1.00 107.10 397 ILE A N 1
ATOM 2019 C CA . ILE A 1 381 ? 166.899 145.497 136.759 1.00 107.10 397 ILE A CA 1
ATOM 2020 C C . ILE A 1 381 ? 166.724 144.302 137.686 1.00 107.10 397 ILE A C 1
ATOM 2021 O O . ILE A 1 381 ? 167.091 143.174 137.337 1.00 107.10 397 ILE A O 1
ATOM 2026 N N . ILE A 1 382 ? 166.175 144.545 138.870 1.00 91.42 398 ILE A N 1
ATOM 2027 C CA . ILE A 1 382 ? 165.970 143.493 139.858 1.00 91.42 398 ILE A CA 1
ATOM 2028 C C . ILE A 1 382 ? 164.568 142.925 139.691 1.00 91.42 398 ILE A C 1
ATOM 2029 O O . ILE A 1 382 ? 163.587 143.673 139.644 1.00 91.42 398 ILE A O 1
ATOM 2034 N N . TYR A 1 383 ? 164.470 141.605 139.585 1.00 102.38 399 TYR A N 1
ATOM 2035 C CA . TYR A 1 383 ? 163.190 140.914 139.521 1.00 102.38 399 TYR A CA 1
ATOM 2036 C C . TYR A 1 383 ? 163.000 140.113 140.801 1.00 102.38 399 TYR A C 1
ATOM 2037 O O . TYR A 1 383 ? 163.846 139.282 141.153 1.00 102.38 399 TYR A O 1
ATOM 2046 N N . LEU A 1 384 ? 161.901 140.388 141.496 1.00 89.03 400 LEU A N 1
ATOM 2047 C CA . LEU A 1 384 ? 161.536 139.738 142.747 1.00 89.03 400 LEU A CA 1
ATOM 2048 C C . LEU A 1 384 ? 160.407 138.759 142.458 1.00 89.03 400 LEU A C 1
ATOM 2049 O O . LEU A 1 384 ? 159.330 139.168 142.008 1.00 89.03 400 LEU A O 1
ATOM 2054 N N . LEU A 1 385 ? 160.652 137.474 142.707 1.00 87.34 401 LEU A N 1
ATOM 2055 C CA . LEU A 1 385 ? 159.769 136.405 142.262 1.00 87.34 401 LEU A CA 1
ATOM 2056 C C . LEU A 1 385 ? 159.207 135.650 143.457 1.00 87.34 401 LEU A C 1
ATOM 2057 O O . LEU A 1 385 ? 159.956 135.273 144.365 1.00 87.34 401 LEU A O 1
ATOM 2062 N N . GLY A 1 386 ? 157.895 135.414 143.442 1.00 94.54 402 GLY A N 1
ATOM 2063 C CA . GLY A 1 386 ? 157.274 134.578 144.451 1.00 94.54 402 GLY A CA 1
ATOM 2064 C C . GLY A 1 386 ? 157.328 135.168 145.849 1.00 94.54 402 GLY A C 1
ATOM 2065 O O . GLY A 1 386 ? 157.282 136.385 146.052 1.00 94.54 402 GLY A O 1
ATOM 2066 N N . GLY A 1 387 ? 157.423 134.278 146.832 1.00 101.87 403 GLY A N 1
ATOM 2067 C CA . GLY A 1 387 ? 157.470 134.686 148.220 1.00 101.87 403 GLY A CA 1
ATOM 2068 C C . GLY A 1 387 ? 156.137 134.528 148.916 1.00 101.87 403 GLY A C 1
ATOM 2069 O O . GLY A 1 387 ? 155.400 133.575 148.648 1.00 101.87 403 GLY A O 1
ATOM 2070 N N . GLU A 1 388 ? 155.820 135.449 149.819 1.00 109.46 404 GLU A N 1
ATOM 2071 C CA . GLU A 1 388 ? 154.567 135.430 150.555 1.00 109.46 404 GLU A CA 1
ATOM 2072 C C . GLU A 1 388 ? 153.936 136.808 150.466 1.00 109.46 404 GLU A C 1
ATOM 2073 O O . GLU A 1 388 ? 154.639 137.823 150.468 1.00 109.46 404 GLU A O 1
ATOM 2079 N N . GLU A 1 389 ? 152.610 136.842 150.391 1.00 113.67 405 GLU A N 1
ATOM 2080 C CA . GLU A 1 389 ? 151.888 138.098 150.277 1.00 113.67 405 GLU A CA 1
ATOM 2081 C C . GLU A 1 389 ? 150.745 138.124 151.282 1.00 113.67 405 GLU A C 1
ATOM 2082 O O . GLU A 1 389 ? 150.261 137.081 151.731 1.00 113.67 405 GLU A O 1
ATOM 2088 N N . ASN A 1 390 ? 150.318 139.338 151.629 1.00 124.02 406 ASN A N 1
ATOM 2089 C CA . ASN A 1 390 ? 149.293 139.516 152.651 1.00 124.02 406 ASN A CA 1
ATOM 2090 C C . ASN A 1 390 ? 147.996 138.829 152.244 1.00 124.02 406 ASN A C 1
ATOM 2091 O O . ASN A 1 390 ? 147.615 138.830 151.071 1.00 124.02 406 ASN A O 1
ATOM 2096 N N . ASP A 1 391 ? 147.313 138.242 153.225 1.00 123.27 407 ASP A N 1
ATOM 2097 C CA . ASP A 1 391 ? 146.050 137.569 152.971 1.00 123.27 407 ASP A CA 1
ATOM 2098 C C . ASP A 1 391 ? 145.283 137.510 154.285 1.00 123.27 407 ASP A C 1
ATOM 2099 O O . ASP A 1 391 ? 145.881 137.322 155.350 1.00 123.27 407 ASP A O 1
ATOM 2104 N N . LEU A 1 392 ? 143.965 137.700 154.198 1.00 113.51 408 LEU A N 1
ATOM 2105 C CA . LEU A 1 392 ? 143.042 137.597 155.327 1.00 113.51 408 LEU A CA 1
ATOM 2106 C C . LEU A 1 392 ? 143.302 138.654 156.395 1.00 113.51 408 LEU A C 1
ATOM 2107 O O . LEU A 1 392 ? 142.861 138.500 157.540 1.00 113.51 408 LEU A O 1
ATOM 2112 N N . ASP A 1 393 ? 144.058 139.702 156.051 1.00 108.26 409 ASP A N 1
ATOM 2113 C CA . ASP A 1 393 ? 144.267 140.883 156.889 1.00 108.26 409 ASP A CA 1
ATOM 2114 C C . ASP A 1 393 ? 145.187 140.594 158.069 1.00 108.26 409 ASP A C 1
ATOM 2115 O O . ASP A 1 393 ? 145.557 141.510 158.810 1.00 108.26 409 ASP A O 1
ATOM 2120 N N . PHE A 1 394 ? 145.570 139.331 158.252 1.00 100.49 410 PHE A N 1
ATOM 2121 C CA . PHE A 1 394 ? 146.454 138.971 159.353 1.00 100.49 410 PHE A CA 1
ATOM 2122 C C . PHE A 1 394 ? 147.514 137.947 158.988 1.00 100.49 410 PHE A C 1
ATOM 2123 O O . PHE A 1 394 ? 148.464 137.786 159.760 1.00 100.49 410 PHE A O 1
ATOM 2131 N N . PHE A 1 395 ? 147.400 137.251 157.859 1.00 97.94 411 PHE A N 1
ATOM 2132 C CA . PHE A 1 395 ? 148.309 136.150 157.572 1.00 97.94 411 PHE A CA 1
ATOM 2133 C C . PHE A 1 395 ? 148.963 136.322 156.210 1.00 97.94 411 PHE A C 1
ATOM 2134 O O . PHE A 1 395 ? 148.784 137.350 155.550 1.00 97.94 411 PHE A O 1
ATOM 2142 N N . THR A 1 396 ? 149.706 135.312 155.775 1.00 99.63 412 THR A N 1
ATOM 2143 C CA . THR A 1 396 ? 150.403 135.356 154.503 1.00 99.63 412 THR A CA 1
ATOM 2144 C C . THR A 1 396 ? 150.076 134.105 153.705 1.00 99.63 412 THR A C 1
ATOM 2145 O O . THR A 1 396 ? 149.898 133.018 154.262 1.00 99.63 412 THR A O 1
ATOM 2149 N N . LYS A 1 397 ? 149.997 134.275 152.392 1.00 101.36 413 LYS A N 1
ATOM 2150 C CA . LYS A 1 397 ? 149.772 133.184 151.466 1.00 101.36 413 LYS A CA 1
ATOM 2151 C C . LYS A 1 397 ? 150.924 133.108 150.473 1.00 101.36 413 LYS A C 1
ATOM 2152 O O . LYS A 1 397 ? 151.568 134.124 150.188 1.00 101.36 413 LYS A O 1
ATOM 2158 N N . PRO A 1 398 ? 151.223 131.913 149.947 1.00 99.91 414 PRO A N 1
ATOM 2159 C CA . PRO A 1 398 ? 152.264 131.799 148.917 1.00 99.91 414 PRO A CA 1
ATOM 2160 C C . PRO A 1 398 ? 152.024 132.742 147.752 1.00 99.91 414 PRO A C 1
ATOM 2161 O O . PRO A 1 398 ? 151.036 132.605 147.024 1.00 99.91 414 PRO A O 1
ATOM 2165 N N . SER A 1 399 ? 152.921 133.705 147.569 1.00 105.85 415 SER A N 1
ATOM 2166 C CA . SER A 1 399 ? 152.756 134.674 146.502 1.00 105.85 415 SER A CA 1
ATOM 2167 C C . SER A 1 399 ? 153.249 134.101 145.181 1.00 105.85 415 SER A C 1
ATOM 2168 O O . SER A 1 399 ? 154.153 133.263 145.138 1.00 105.85 415 SER A O 1
ATOM 2171 N N . ARG A 1 400 ? 152.640 134.570 144.096 1.00 111.58 416 ARG A N 1
ATOM 2172 C CA . ARG A 1 400 ? 153.030 134.189 142.747 1.00 111.58 416 ARG A CA 1
ATOM 2173 C C . ARG A 1 400 ? 153.176 135.415 141.851 1.00 111.58 416 ARG A C 1
ATOM 2174 O O . ARG A 1 400 ? 152.921 135.349 140.645 1.00 111.58 416 ARG A O 1
ATOM 2182 N N . LEU A 1 401 ? 153.587 136.538 142.432 1.00 104.14 417 LEU A N 1
ATOM 2183 C CA . LEU A 1 401 ? 153.766 137.794 141.721 1.00 104.14 417 LEU A CA 1
ATOM 2184 C C . LEU A 1 401 ? 155.208 137.945 141.243 1.00 104.14 417 LEU A C 1
ATOM 2185 O O . LEU A 1 401 ? 156.127 137.293 141.743 1.00 104.14 417 LEU A O 1
ATOM 2190 N N . ILE A 1 402 ? 155.395 138.821 140.258 1.00 101.48 418 ILE A N 1
ATOM 2191 C CA . ILE A 1 402 ? 156.718 139.206 139.780 1.00 101.48 418 ILE A CA 1
ATOM 2192 C C . ILE A 1 402 ? 156.819 140.722 139.856 1.00 101.48 418 ILE A C 1
ATOM 2193 O O . ILE A 1 402 ? 156.083 141.430 139.157 1.00 101.48 418 ILE A O 1
ATOM 2198 N N . GLN A 1 403 ? 157.720 141.220 140.698 1.00 95.73 419 GLN A N 1
ATOM 2199 C CA . GLN A 1 403 ? 157.960 142.649 140.823 1.00 95.73 419 GLN A CA 1
ATOM 2200 C C . GLN A 1 403 ? 159.259 143.030 140.121 1.00 95.73 419 GLN A C 1
ATOM 2201 O O . GLN A 1 403 ? 160.208 142.245 140.071 1.00 95.73 419 GLN A O 1
ATOM 2207 N N . CYS A 1 404 ? 159.296 144.249 139.586 1.00 114.98 420 CYS A N 1
ATOM 2208 C CA . CYS A 1 404 ? 160.430 144.742 138.815 1.00 114.98 420 CYS A CA 1
ATOM 2209 C C . CYS A 1 404 ? 160.883 146.073 139.389 1.00 114.98 420 CYS A C 1
ATOM 2210 O O . CYS A 1 404 ? 160.099 147.028 139.443 1.00 114.98 420 CYS A O 1
ATOM 2213 N N . PHE A 1 405 ? 162.140 146.128 139.818 1.00 105.76 421 PHE A N 1
ATOM 2214 C CA . PHE A 1 405 ? 162.783 147.337 140.316 1.00 105.76 421 PHE A CA 1
ATOM 2215 C C . PHE A 1 405 ? 163.807 147.771 139.274 1.00 105.76 421 PHE A C 1
ATOM 2216 O O . PHE A 1 405 ? 164.848 147.125 139.112 1.00 105.76 421 PHE A O 1
ATOM 2224 N N . ASP A 1 406 ? 163.499 148.849 138.558 1.00 113.78 422 ASP A N 1
ATOM 2225 C CA . ASP A 1 406 ? 164.430 149.468 137.624 1.00 113.78 422 ASP A CA 1
ATOM 2226 C C . ASP A 1 406 ? 165.415 150.295 138.438 1.00 113.78 422 ASP A C 1
ATOM 2227 O O . ASP A 1 406 ? 165.034 151.286 139.074 1.00 113.78 422 ASP A O 1
ATOM 2232 N N . THR A 1 407 ? 166.681 149.872 138.426 1.00 104.67 423 THR A N 1
ATOM 2233 C CA . THR A 1 407 ? 167.711 150.513 139.234 1.00 104.67 423 THR A CA 1
ATOM 2234 C C . THR A 1 407 ? 168.168 151.834 138.628 1.00 104.67 423 THR A C 1
ATOM 2235 O O . THR A 1 407 ? 168.462 152.784 139.362 1.00 104.67 423 THR A O 1
ATOM 2239 N N . GLU A 1 408 ? 168.248 151.909 137.297 1.00 111.80 424 GLU A N 1
ATOM 2240 C CA . GLU A 1 408 ? 168.659 153.155 136.658 1.00 111.80 424 GLU A CA 1
ATOM 2241 C C . GLU A 1 408 ? 167.673 154.276 136.961 1.00 111.80 424 GLU A C 1
ATOM 2242 O O . GLU A 1 408 ? 168.077 155.406 137.257 1.00 111.80 424 GLU A O 1
ATOM 2244 N N . THR A 1 409 ? 166.376 153.981 136.893 1.00 112.73 425 THR A N 1
ATOM 2245 C CA . THR A 1 409 ? 165.340 154.949 137.222 1.00 112.73 425 THR A CA 1
ATOM 2246 C C . THR A 1 409 ? 164.854 154.818 138.660 1.00 112.73 425 THR A C 1
ATOM 2247 O O . THR A 1 409 ? 164.172 155.724 139.153 1.00 112.73 425 THR A O 1
ATOM 2251 N N . ASP A 1 410 ? 165.215 153.733 139.350 1.00 106.74 426 ASP A N 1
ATOM 2252 C CA . ASP A 1 410 ? 164.802 153.494 140.734 1.00 106.74 426 ASP A CA 1
ATOM 2253 C C . ASP A 1 410 ? 163.279 153.514 140.862 1.00 106.74 426 ASP A C 1
ATOM 2254 O O . ASP A 1 410 ? 162.710 154.251 141.669 1.00 106.74 426 ASP A O 1
ATOM 2256 N N . LYS A 1 411 ? 162.616 152.694 140.048 1.00 113.51 427 LYS A N 1
ATOM 2257 C CA . LYS A 1 411 ? 161.159 152.658 140.009 1.00 113.51 427 LYS A CA 1
ATOM 2258 C C . LYS A 1 411 ? 160.673 151.217 140.061 1.00 113.51 427 LYS A C 1
ATOM 2259 O O . LYS A 1 411 ? 161.252 150.340 139.423 1.00 113.51 427 LYS A O 1
ATOM 2265 N N . CYS A 1 412 ? 159.592 150.977 140.797 1.00 112.52 428 CYS A N 1
ATOM 2266 C CA . CYS A 1 412 ? 159.059 149.634 140.981 1.00 112.52 428 CYS A CA 1
ATOM 2267 C C . CYS A 1 412 ? 157.705 149.490 140.301 1.00 112.52 428 CYS A C 1
ATOM 2268 O O . CYS A 1 412 ? 156.886 150.414 140.323 1.00 112.52 428 CYS A O 1
ATOM 2271 N N . HIS A 1 413 ? 157.477 148.323 139.700 1.00 109.03 429 HIS A N 1
ATOM 2272 C CA . HIS A 1 413 ? 156.186 148.017 139.095 1.00 109.03 429 HIS A CA 1
ATOM 2273 C C . HIS A 1 413 ? 155.969 146.510 139.065 1.00 109.03 429 HIS A C 1
ATOM 2274 O O . HIS A 1 413 ? 156.919 145.732 138.964 1.00 109.03 429 HIS A O 1
ATOM 2281 N N . VAL A 1 414 ? 154.703 146.107 139.141 1.00 104.01 430 VAL A N 1
ATOM 2282 C CA . VAL A 1 414 ? 154.314 144.700 139.171 1.00 104.01 430 VAL A CA 1
ATOM 2283 C C . VAL A 1 414 ? 153.907 144.261 137.773 1.00 104.01 430 VAL A C 1
ATOM 2284 O O . VAL A 1 414 ? 153.186 144.978 137.069 1.00 104.01 430 VAL A O 1
ATOM 2288 N N . LYS A 1 415 ? 154.376 143.082 137.366 1.00 102.52 431 LYS A N 1
ATOM 2289 C CA . LYS A 1 415 ? 154.034 142.555 136.055 1.00 102.52 431 LYS A CA 1
ATOM 2290 C C . LYS A 1 415 ? 152.533 142.280 135.968 1.00 102.52 431 LYS A C 1
ATOM 2291 O O . LYS A 1 415 ? 151.888 141.975 136.976 1.00 102.52 431 LYS A O 1
ATOM 2297 N N . PRO A 1 416 ? 151.950 142.380 134.771 1.00 105.86 432 PRO A N 1
ATOM 2298 C CA . PRO A 1 416 ? 150.514 142.122 134.614 1.00 105.86 432 PRO A CA 1
ATOM 2299 C C . PRO A 1 416 ? 150.146 140.649 134.534 1.00 105.86 432 PRO A C 1
ATOM 2300 O O . PRO A 1 416 ? 148.952 140.335 134.480 1.00 105.86 432 PRO A O 1
ATOM 2304 N N . TYR A 1 417 ? 151.117 139.743 134.527 1.00 113.87 433 TYR A N 1
ATOM 2305 C CA . TYR A 1 417 ? 150.852 138.313 134.448 1.00 113.87 433 TYR A CA 1
ATOM 2306 C C . TYR A 1 417 ? 151.336 137.635 135.727 1.00 113.87 433 TYR A C 1
ATOM 2307 O O . TYR A 1 417 ? 151.817 138.284 136.659 1.00 113.87 433 TYR A O 1
ATOM 2316 N N . VAL A 1 418 ? 151.199 136.310 135.766 1.00 112.70 434 VAL A N 1
ATOM 2317 C CA . VAL A 1 418 ? 151.342 135.557 137.002 1.00 112.70 434 VAL A CA 1
ATOM 2318 C C . VAL A 1 418 ? 152.354 134.433 136.810 1.00 112.70 434 VAL A C 1
ATOM 2319 O O . VAL A 1 418 ? 152.618 133.982 135.693 1.00 112.70 434 VAL A O 1
ATOM 2323 N N . LEU A 1 419 ? 152.940 133.991 137.934 1.00 100.84 435 LEU A N 1
ATOM 2324 C CA . LEU A 1 419 ? 153.906 132.903 137.935 1.00 100.84 435 LEU A CA 1
ATOM 2325 C C . LEU A 1 419 ? 153.197 131.551 137.854 1.00 100.84 435 LEU A C 1
ATOM 2326 O O . LEU A 1 419 ? 152.048 131.420 138.284 1.00 100.84 435 LEU A O 1
ATOM 2331 N N . PRO A 1 420 ? 153.857 130.534 137.289 1.00 102.74 436 PRO A N 1
ATOM 2332 C CA . PRO A 1 420 ? 153.226 129.203 137.242 1.00 102.74 436 PRO A CA 1
ATOM 2333 C C . PRO A 1 420 ? 152.882 128.635 138.609 1.00 102.74 436 PRO A C 1
ATOM 2334 O O . PRO A 1 420 ? 151.842 127.982 138.756 1.00 102.74 436 PRO A O 1
ATOM 2338 N N . PHE A 1 421 ? 153.723 128.863 139.618 1.00 99.64 437 PHE A N 1
ATOM 2339 C CA . PHE A 1 421 ? 153.513 128.301 140.946 1.00 99.64 437 PHE A CA 1
ATOM 2340 C C . PHE A 1 421 ? 153.772 129.374 141.998 1.00 99.64 437 PHE A C 1
ATOM 2341 O O . PHE A 1 421 ? 154.062 130.532 141.679 1.00 99.64 437 PHE A O 1
ATOM 2349 N N . ALA A 1 422 ? 153.663 128.979 143.266 1.00 93.96 438 ALA A N 1
ATOM 2350 C CA . ALA A 1 422 ? 153.811 129.903 144.380 1.00 93.96 438 ALA A CA 1
ATOM 2351 C C . ALA A 1 422 ? 154.458 129.191 145.560 1.00 93.96 438 ALA A C 1
ATOM 2352 O O . ALA A 1 422 ? 154.329 127.975 145.718 1.00 93.96 438 ALA A O 1
ATOM 2354 N N . GLY A 1 423 ? 155.157 129.968 146.387 1.00 101.43 439 GLY A N 1
ATOM 2355 C CA . GLY A 1 423 ? 155.730 129.475 147.628 1.00 101.43 439 GLY A CA 1
ATOM 2356 C C . GLY A 1 423 ? 157.226 129.695 147.737 1.00 101.43 439 GLY A C 1
ATOM 2357 O O . GLY A 1 423 ? 157.770 130.571 147.057 1.00 101.43 439 GLY A O 1
ATOM 2358 N N . ARG A 1 424 ? 157.901 128.928 148.597 1.00 104.55 440 ARG A N 1
ATOM 2359 C CA . ARG A 1 424 ? 159.347 129.059 148.728 1.00 104.55 440 ARG A CA 1
ATOM 2360 C C . ARG A 1 424 ? 160.012 128.820 147.380 1.00 104.55 440 ARG A C 1
ATOM 2361 O O . ARG A 1 424 ? 159.676 127.874 146.663 1.00 104.55 440 ARG A O 1
ATOM 2363 N N . MET A 1 425 ? 160.963 129.681 147.032 1.00 107.36 441 MET A N 1
ATOM 2364 C CA . MET A 1 425 ? 161.480 129.689 145.674 1.00 107.36 441 MET A CA 1
ATOM 2365 C C . MET A 1 425 ? 162.971 130.006 145.667 1.00 107.36 441 MET A C 1
ATOM 2366 O O . MET A 1 425 ? 163.486 130.663 146.575 1.00 107.36 441 MET A O 1
ATOM 2371 N N . HIS A 1 426 ? 163.660 129.525 144.629 1.00 111.73 442 HIS A N 1
ATOM 2372 C CA . HIS A 1 426 ? 165.077 129.790 144.417 1.00 111.73 442 HIS A CA 1
ATOM 2373 C C . HIS A 1 426 ? 165.318 130.120 142.950 1.00 111.73 442 HIS A C 1
ATOM 2374 O O . HIS A 1 426 ? 164.722 129.504 142.063 1.00 111.73 442 HIS A O 1
ATOM 2381 N N . ALA A 1 427 ? 166.193 131.095 142.702 1.00 90.37 443 ALA A N 1
ATOM 2382 C CA . ALA A 1 427 ? 166.462 131.594 141.359 1.00 90.37 443 ALA A CA 1
ATOM 2383 C C . ALA A 1 427 ? 167.964 131.710 141.131 1.00 90.37 443 ALA A C 1
ATOM 2384 O O . ALA A 1 427 ? 168.749 131.833 142.074 1.00 90.37 443 ALA A O 1
ATOM 2386 N N . ALA A 1 428 ? 168.353 131.672 139.857 1.00 94.45 444 ALA A N 1
ATOM 2387 C CA . ALA A 1 428 ? 169.755 131.796 139.464 1.00 94.45 444 ALA A CA 1
ATOM 2388 C C . ALA A 1 428 ? 169.822 132.353 138.051 1.00 94.45 444 ALA A C 1
ATOM 2389 O O . ALA A 1 428 ? 169.235 131.778 137.130 1.00 94.45 444 ALA A O 1
ATOM 2391 N N . VAL A 1 429 ? 170.534 133.463 137.883 1.00 98.17 445 VAL A N 1
ATOM 2392 C CA . VAL A 1 429 ? 170.614 134.146 136.596 1.00 98.17 445 VAL A CA 1
ATOM 2393 C C . VAL A 1 429 ? 171.585 133.413 135.679 1.00 98.17 445 VAL A C 1
ATOM 2394 O O . VAL A 1 429 ? 172.722 133.119 136.064 1.00 98.17 445 VAL A O 1
ATOM 2398 N N . HIS A 1 430 ? 171.138 133.125 134.457 1.00 116.86 446 HIS A N 1
ATOM 2399 C CA . HIS A 1 430 ? 171.972 132.492 133.440 1.00 116.86 446 HIS A CA 1
ATOM 2400 C C . HIS A 1 430 ? 171.711 133.182 132.111 1.00 116.86 446 HIS A C 1
ATOM 2401 O O . HIS A 1 430 ? 170.589 133.130 131.598 1.00 116.86 446 HIS A O 1
ATOM 2408 N N . LYS A 1 431 ? 172.745 133.819 131.558 1.00 117.22 447 LYS A N 1
ATOM 2409 C CA . LYS A 1 431 ? 172.653 134.586 130.311 1.00 117.22 447 LYS A CA 1
ATOM 2410 C C . LYS A 1 431 ? 171.569 135.641 130.494 1.00 117.22 447 LYS A C 1
ATOM 2411 O O . LYS A 1 431 ? 171.718 136.503 131.377 1.00 117.22 447 LYS A O 1
ATOM 2413 N N . ASP A 1 432 ? 170.488 135.628 129.713 1.00 116.17 448 ASP A N 1
ATOM 2414 C CA . ASP A 1 432 ? 169.395 136.576 129.876 1.00 116.17 448 ASP A CA 1
ATOM 2415 C C . ASP A 1 432 ? 168.151 135.907 130.445 1.00 116.17 448 ASP A C 1
ATOM 2416 O O . ASP A 1 432 ? 167.041 136.425 130.285 1.00 116.17 448 ASP A O 1
ATOM 2421 N N . LEU A 1 433 ? 168.314 134.765 131.104 1.00 105.71 449 LEU A N 1
ATOM 2422 C CA . LEU A 1 433 ? 167.198 133.984 131.609 1.00 105.71 449 LEU A CA 1
ATOM 2423 C C . LEU A 1 433 ? 167.309 133.853 133.120 1.00 105.71 449 LEU A C 1
ATOM 2424 O O . LEU A 1 433 ? 168.354 134.116 133.720 1.00 105.71 449 LEU A O 1
ATOM 2429 N N . VAL A 1 434 ? 166.208 133.436 133.734 1.00 92.73 450 VAL A N 1
ATOM 2430 C CA . VAL A 1 434 ? 166.172 133.108 135.152 1.00 92.73 450 VAL A CA 1
ATOM 2431 C C . VAL A 1 434 ? 165.645 131.687 135.275 1.00 92.73 450 VAL A C 1
ATOM 2432 O O . VAL A 1 434 ? 164.523 131.395 134.840 1.00 92.73 450 VAL A O 1
ATOM 2436 N N . PHE A 1 435 ? 166.462 130.799 135.835 1.00 99.28 451 PHE A N 1
ATOM 2437 C CA . PHE A 1 435 ? 166.063 129.410 136.044 1.00 99.28 451 PHE A CA 1
ATOM 2438 C C . PHE A 1 435 ? 165.523 129.300 137.462 1.00 99.28 451 PHE A C 1
ATOM 2439 O O . PHE A 1 435 ? 166.284 129.187 138.425 1.00 99.28 451 PHE A O 1
ATOM 2447 N N . ILE A 1 436 ? 164.202 129.330 137.588 1.00 100.29 452 ILE A N 1
ATOM 2448 C CA . ILE A 1 436 ? 163.528 129.403 138.875 1.00 100.29 452 ILE A CA 1
ATOM 2449 C C . ILE A 1 436 ? 163.085 128.003 139.274 1.00 100.29 452 ILE A C 1
ATOM 2450 O O . ILE A 1 436 ? 162.474 127.282 138.474 1.00 100.29 452 ILE A O 1
ATOM 2455 N N . VAL A 1 437 ? 163.387 127.616 140.511 1.00 104.45 453 VAL A N 1
ATOM 2456 C CA . VAL A 1 437 ? 163.093 126.283 141.024 1.00 104.45 453 VAL A CA 1
ATOM 2457 C C . VAL A 1 437 ? 162.269 126.423 142.296 1.00 104.45 453 VAL A C 1
ATOM 2458 O O . VAL A 1 437 ? 162.604 127.228 143.173 1.00 104.45 453 VAL A O 1
ATOM 2462 N N . ALA A 1 438 ? 161.195 125.640 142.395 1.00 111.52 454 ALA A N 1
ATOM 2463 C CA . ALA A 1 438 ? 160.320 125.677 143.558 1.00 111.52 454 ALA A CA 1
ATOM 2464 C C . ALA A 1 438 ? 159.570 124.357 143.652 1.00 111.52 454 ALA A C 1
ATOM 2465 O O . ALA A 1 438 ? 159.474 123.606 142.678 1.00 111.52 454 ALA A O 1
ATOM 2467 N N . GLU A 1 439 ? 159.039 124.090 144.845 1.00 128.73 455 GLU A N 1
ATOM 2468 C CA . GLU A 1 439 ? 158.233 122.893 145.137 1.00 128.73 455 GLU A CA 1
ATOM 2469 C C . GLU A 1 439 ? 159.094 121.666 144.839 1.00 128.73 455 GLU A C 1
ATOM 2470 O O . GLU A 1 439 ? 160.232 121.591 145.330 1.00 128.73 455 GLU A O 1
ATOM 2472 N N . GLY A 1 440 ? 158.613 120.699 144.061 1.00 133.30 456 GLY A N 1
ATOM 2473 C CA . GLY A 1 440 ? 159.397 119.526 143.734 1.00 133.30 456 GLY A CA 1
ATOM 2474 C C . GLY A 1 440 ? 159.195 119.089 142.299 1.00 133.30 456 GLY A C 1
ATOM 2475 O O . GLY A 1 440 ? 158.064 119.080 141.801 1.00 133.30 456 GLY A O 1
ATOM 2476 N N . ASP A 1 441 ? 160.292 118.732 141.626 1.00 137.43 457 ASP A N 1
ATOM 2477 C CA . ASP A 1 441 ? 160.273 118.343 140.215 1.00 137.43 457 ASP A CA 1
ATOM 2478 C C . ASP A 1 441 ? 159.690 119.451 139.346 1.00 137.43 457 ASP A C 1
ATOM 2479 O O . ASP A 1 441 ? 159.071 119.188 138.312 1.00 137.43 457 ASP A O 1
ATOM 2481 N N . SER A 1 442 ? 159.890 120.698 139.767 1.00 122.26 458 SER A N 1
ATOM 2482 C CA . SER A 1 442 ? 159.389 121.867 139.058 1.00 122.26 458 SER A CA 1
ATOM 2483 C C . SER A 1 442 ? 160.546 122.817 138.794 1.00 122.26 458 SER A C 1
ATOM 2484 O O . SER A 1 442 ? 161.319 123.129 139.708 1.00 122.26 458 SER A O 1
ATOM 2486 N N . LEU A 1 443 ? 160.660 123.269 137.551 1.00 123.49 459 LEU A N 1
ATOM 2487 C CA . LEU A 1 443 ? 161.714 124.188 137.151 1.00 123.49 459 LEU A CA 1
ATOM 2488 C C . LEU A 1 443 ? 161.210 124.962 135.949 1.00 123.49 459 LEU A C 1
ATOM 2489 O O . LEU A 1 443 ? 160.719 124.360 134.991 1.00 123.49 459 LEU A O 1
ATOM 2494 N N . VAL A 1 444 ? 161.326 126.286 135.999 1.00 112.17 460 VAL A N 1
ATOM 2495 C CA . VAL A 1 444 ? 160.814 127.141 134.940 1.00 112.17 460 VAL A CA 1
ATOM 2496 C C . VAL A 1 444 ? 161.919 128.075 134.475 1.00 112.17 460 VAL A C 1
ATOM 2497 O O . VAL A 1 444 ? 162.583 128.718 135.294 1.00 112.17 460 VAL A O 1
ATOM 2501 N N . CYS A 1 445 ? 162.115 128.151 133.166 1.00 115.19 461 CYS A N 1
ATOM 2502 C CA . CYS A 1 445 ? 163.019 129.137 132.587 1.00 115.19 461 CYS A CA 1
ATOM 2503 C C . CYS A 1 445 ? 162.165 130.330 132.186 1.00 115.19 461 CYS A C 1
ATOM 2504 O O . CYS A 1 445 ? 161.308 130.220 131.298 1.00 115.19 461 CYS A O 1
ATOM 2507 N N . TYR A 1 446 ? 162.335 131.435 132.905 1.00 115.31 462 TYR A N 1
ATOM 2508 C CA . TYR A 1 446 ? 161.504 132.617 132.749 1.00 115.31 462 TYR A CA 1
ATOM 2509 C C . TYR A 1 446 ? 162.434 133.703 132.216 1.00 115.31 462 TYR A C 1
ATOM 2510 O O . TYR A 1 446 ? 163.514 133.927 132.772 1.00 115.31 462 TYR A O 1
ATOM 2519 N N . ASN A 1 447 ? 162.027 134.360 131.139 1.00 122.62 463 ASN A N 1
ATOM 2520 C CA . ASN A 1 447 ? 162.743 135.500 130.569 1.00 122.62 463 ASN A CA 1
ATOM 2521 C C . ASN A 1 447 ? 162.024 136.835 130.808 1.00 122.62 463 ASN A C 1
ATOM 2522 O O . ASN A 1 447 ? 161.140 137.240 130.049 1.00 122.62 463 ASN A O 1
ATOM 2527 N N . PRO A 1 448 ? 162.394 137.563 131.873 1.00 114.99 464 PRO A N 1
ATOM 2528 C CA . PRO A 1 448 ? 161.600 138.681 132.322 1.00 114.99 464 PRO A CA 1
ATOM 2529 C C . PRO A 1 448 ? 161.366 139.801 131.339 1.00 114.99 464 PRO A C 1
ATOM 2530 O O . PRO A 1 448 ? 160.351 140.490 131.479 1.00 114.99 464 PRO A O 1
ATOM 2534 N N . LEU A 1 449 ? 162.250 140.030 130.365 1.00 126.91 465 LEU A N 1
ATOM 2535 C CA . LEU A 1 449 ? 161.949 141.040 129.354 1.00 126.91 465 LEU A CA 1
ATOM 2536 C C . LEU A 1 449 ? 160.666 140.710 128.595 1.00 126.91 465 LEU A C 1
ATOM 2537 O O . LEU A 1 449 ? 159.985 141.617 128.101 1.00 126.91 465 LEU A O 1
ATOM 2542 N N . LEU A 1 450 ? 160.297 139.435 128.532 1.00 114.13 466 LEU A N 1
ATOM 2543 C CA . LEU A 1 450 ? 159.097 138.969 127.844 1.00 114.13 466 LEU A CA 1
ATOM 2544 C C . LEU A 1 450 ? 158.132 138.326 128.834 1.00 114.13 466 LEU A C 1
ATOM 2545 O O . LEU A 1 450 ? 158.339 138.348 130.049 1.00 114.13 466 LEU A O 1
ATOM 2550 N N . ASP A 1 451 ? 157.070 137.734 128.289 1.00 128.41 467 ASP A N 1
ATOM 2551 C CA . ASP A 1 451 ? 156.009 137.097 129.066 1.00 128.41 467 ASP A CA 1
ATOM 2552 C C . ASP A 1 451 ? 155.816 135.677 128.548 1.00 128.41 467 ASP A C 1
ATOM 2553 O O . ASP A 1 451 ? 154.973 135.425 127.683 1.00 128.41 467 ASP A O 1
ATOM 2555 N N . SER A 1 452 ? 156.612 134.756 129.084 1.00 116.73 468 SER A N 1
ATOM 2556 C CA . SER A 1 452 ? 156.504 133.332 128.800 1.00 116.73 468 SER A CA 1
ATOM 2557 C C . SER A 1 452 ? 157.401 132.588 129.775 1.00 116.73 468 SER A C 1
ATOM 2558 O O . SER A 1 452 ? 158.494 133.056 130.101 1.00 116.73 468 SER A O 1
ATOM 2561 N N . PHE A 1 453 ? 156.930 131.433 130.234 1.00 114.34 469 PHE A N 1
ATOM 2562 C CA . PHE A 1 453 ? 157.665 130.584 131.162 1.00 114.34 469 PHE A CA 1
ATOM 2563 C C . PHE A 1 453 ? 157.738 129.194 130.557 1.00 114.34 469 PHE A C 1
ATOM 2564 O O . PHE A 1 453 ? 156.708 128.637 130.165 1.00 114.34 469 PHE A O 1
ATOM 2572 N N . THR A 1 454 ? 158.936 128.629 130.477 1.00 117.64 470 THR A N 1
ATOM 2573 C CA . THR A 1 454 ? 159.058 127.247 130.041 1.00 117.64 470 THR A CA 1
ATOM 2574 C C . THR A 1 454 ? 159.339 126.331 131.224 1.00 117.64 470 THR A C 1
ATOM 2575 O O . THR A 1 454 ? 159.746 126.777 132.296 1.00 117.64 470 THR A O 1
ATOM 2579 N N . ARG A 1 455 ? 159.154 125.031 131.003 1.00 125.37 471 ARG A N 1
ATOM 2580 C CA . ARG A 1 455 ? 159.386 124.031 132.037 1.00 125.37 471 ARG A CA 1
ATOM 2581 C C . ARG A 1 455 ? 160.275 122.913 131.514 1.00 125.37 471 ARG A C 1
ATOM 2582 O O . ARG A 1 455 ? 160.129 122.471 130.370 1.00 125.37 471 ARG A O 1
ATOM 2590 N N . LEU A 1 456 ? 161.192 122.457 132.364 1.00 142.96 472 LEU A N 1
ATOM 2591 C CA . LEU A 1 456 ? 162.099 121.359 132.056 1.00 142.96 472 LEU A CA 1
ATOM 2592 C C . LEU A 1 456 ? 161.885 120.234 133.059 1.00 142.96 472 LEU A C 1
ATOM 2593 O O . LEU A 1 456 ? 161.729 120.482 134.259 1.00 142.96 472 LEU A O 1
ATOM 2598 N N . CYS A 1 457 ? 161.877 119.000 132.564 1.00 150.97 473 CYS A N 1
ATOM 2599 C CA . CYS A 1 457 ? 161.673 117.849 133.433 1.00 150.97 473 CYS A CA 1
ATOM 2600 C C . CYS A 1 457 ? 162.891 117.627 134.320 1.00 150.97 473 CYS A C 1
ATOM 2601 O O . CYS A 1 457 ? 164.035 117.692 133.862 1.00 150.97 473 CYS A O 1
ATOM 2603 N N . LEU A 1 458 ? 162.641 117.362 135.592 1.00 158.46 474 LEU A N 1
ATOM 2604 C CA . LEU A 1 458 ? 163.674 117.040 136.562 1.00 158.46 474 LEU A CA 1
ATOM 2605 C C . LEU A 1 458 ? 163.774 115.528 136.727 1.00 158.46 474 LEU A C 1
ATOM 2606 O O . LEU A 1 458 ? 162.921 114.782 136.240 1.00 158.46 474 LEU A O 1
ATOM 2611 N N . PRO A 1 459 ? 164.820 115.019 137.421 1.00 172.99 475 PRO A N 1
ATOM 2612 C CA . PRO A 1 459 ? 165.000 113.560 137.474 1.00 172.99 475 PRO A CA 1
ATOM 2613 C C . PRO A 1 459 ? 164.009 112.853 138.388 1.00 172.99 475 PRO A C 1
ATOM 2614 O O . PRO A 1 459 ? 164.173 111.661 138.671 1.00 172.99 475 PRO A O 1
ATOM 2618 N N . GLU A 1 460 ? 162.987 113.572 138.855 1.00 184.20 476 GLU A N 1
ATOM 2619 C CA . GLU A 1 460 ? 161.895 112.998 139.641 1.00 184.20 476 GLU A CA 1
ATOM 2620 C C . GLU A 1 460 ? 162.424 112.336 140.916 1.00 184.20 476 GLU A C 1
ATOM 2621 O O . GLU A 1 460 ? 162.308 111.126 141.120 1.00 184.20 476 GLU A O 1
ATOM 2623 N N . ALA A 1 461 ? 163.017 113.160 141.774 1.00 176.39 477 ALA A N 1
ATOM 2624 C CA . ALA A 1 461 ? 163.539 112.690 143.051 1.00 176.39 477 ALA A CA 1
ATOM 2625 C C . ALA A 1 461 ? 162.413 112.221 143.967 1.00 176.39 477 ALA A C 1
ATOM 2626 O O . ALA A 1 461 ? 161.437 112.939 144.184 1.00 176.39 477 ALA A O 1
ATOM 2628 N N . LEU A 1 468 ? 163.500 119.770 147.864 1.00 127.81 484 LEU A N 1
ATOM 2629 C CA . LEU A 1 468 ? 163.753 121.206 147.897 1.00 127.81 484 LEU A CA 1
ATOM 2630 C C . LEU A 1 468 ? 165.081 121.542 147.229 1.00 127.81 484 LEU A C 1
ATOM 2631 O O . LEU A 1 468 ? 166.091 121.746 147.902 1.00 127.81 484 LEU A O 1
ATOM 2633 N N . TRP A 1 469 ? 165.071 121.599 145.901 1.00 131.97 485 TRP A N 1
ATOM 2634 C CA . TRP A 1 469 ? 166.282 121.897 145.151 1.00 131.97 485 TRP A CA 1
ATOM 2635 C C . TRP A 1 469 ? 166.693 123.354 145.325 1.00 131.97 485 TRP A C 1
ATOM 2636 O O . TRP A 1 469 ? 165.870 124.232 145.595 1.00 131.97 485 TRP A O 1
ATOM 2647 N N . LYS A 1 470 ? 167.991 123.603 145.164 1.00 105.68 486 LYS A N 1
ATOM 2648 C CA . LYS A 1 470 ? 168.540 124.950 145.109 1.00 105.68 486 LYS A CA 1
ATOM 2649 C C . LYS A 1 470 ? 169.489 125.023 143.924 1.00 105.68 486 LYS A C 1
ATOM 2650 O O . LYS A 1 470 ? 170.386 124.187 143.790 1.00 105.68 486 LYS A O 1
ATOM 2656 N N . ILE A 1 471 ? 169.292 126.014 143.073 1.00 105.19 487 ILE A N 1
ATOM 2657 C CA . ILE A 1 471 ? 170.005 126.108 141.807 1.00 105.19 487 ILE A CA 1
ATOM 2658 C C . ILE A 1 471 ? 171.108 127.150 141.925 1.00 105.19 487 ILE A C 1
ATOM 2659 O O . ILE A 1 471 ? 171.029 128.080 142.736 1.00 105.19 487 ILE A O 1
ATOM 2664 N N . ALA A 1 472 ? 172.155 126.991 141.116 1.00 108.28 488 ALA A N 1
ATOM 2665 C CA . ALA A 1 472 ? 173.248 127.953 141.095 1.00 108.28 488 ALA A CA 1
ATOM 2666 C C . ALA A 1 472 ? 173.914 127.934 139.729 1.00 108.28 488 ALA A C 1
ATOM 2667 O O . ALA A 1 472 ? 174.268 126.867 139.218 1.00 108.28 488 ALA A O 1
ATOM 2669 N N . SER A 1 473 ? 174.081 129.113 139.144 1.00 120.54 489 SER A N 1
ATOM 2670 C CA . SER A 1 473 ? 174.691 129.227 137.831 1.00 120.54 489 SER A CA 1
ATOM 2671 C C . SER A 1 473 ? 176.184 129.494 137.958 1.00 120.54 489 SER A C 1
ATOM 2672 O O . SER A 1 473 ? 176.645 130.147 138.898 1.00 120.54 489 SER A O 1
ATOM 2675 N N . CYS A 1 474 ? 176.937 128.977 136.997 1.00 135.49 490 CYS A N 1
ATOM 2676 C CA . CYS A 1 474 ? 178.376 129.169 136.904 1.00 135.49 490 CYS A CA 1
ATOM 2677 C C . CYS A 1 474 ? 178.682 129.908 135.605 1.00 135.49 490 CYS A C 1
ATOM 2678 O O . CYS A 1 474 ? 177.782 130.431 134.942 1.00 135.49 490 CYS A O 1
ATOM 2681 N N . ASN A 1 475 ? 179.973 129.980 135.266 1.00 147.01 491 ASN A N 1
ATOM 2682 C CA . ASN A 1 475 ? 180.391 130.694 134.062 1.00 147.01 491 ASN A CA 1
ATOM 2683 C C . ASN A 1 475 ? 179.602 130.236 132.842 1.00 147.01 491 ASN A C 1
ATOM 2684 O O . ASN A 1 475 ? 179.182 131.057 132.019 1.00 147.01 491 ASN A O 1
ATOM 2686 N N . GLY A 1 476 ? 179.392 128.928 132.708 1.00 140.06 492 GLY A N 1
ATOM 2687 C CA . GLY A 1 476 ? 178.600 128.400 131.616 1.00 140.06 492 GLY A CA 1
ATOM 2688 C C . GLY A 1 476 ? 177.805 127.161 131.978 1.00 140.06 492 GLY A C 1
ATOM 2689 O O . GLY A 1 476 ? 177.238 126.507 131.098 1.00 140.06 492 GLY A O 1
ATOM 2690 N N . SER A 1 477 ? 177.750 126.825 133.266 1.00 127.66 493 SER A N 1
ATOM 2691 C CA . SER A 1 477 ? 177.140 125.584 133.720 1.00 127.66 493 SER A CA 1
ATOM 2692 C C . SER A 1 477 ? 176.114 125.860 134.810 1.00 127.66 493 SER A C 1
ATOM 2693 O O . SER A 1 477 ? 176.218 126.841 135.552 1.00 127.66 493 SER A O 1
ATOM 2696 N N . ILE A 1 478 ? 175.119 124.980 134.895 1.00 118.47 494 ILE A N 1
ATOM 2697 C CA . ILE A 1 478 ? 174.056 125.061 135.891 1.00 118.47 494 ILE A CA 1
ATOM 2698 C C . ILE A 1 478 ? 174.199 123.881 136.840 1.00 118.47 494 ILE A C 1
ATOM 2699 O O . ILE A 1 478 ? 174.213 122.724 136.401 1.00 118.47 494 ILE A O 1
ATOM 2704 N N . TYR A 1 479 ? 174.283 124.166 138.139 1.00 115.07 495 TYR A N 1
ATOM 2705 C CA . TYR A 1 479 ? 174.431 123.140 139.161 1.00 115.07 495 TYR A CA 1
ATOM 2706 C C . TYR A 1 479 ? 173.212 123.168 140.072 1.00 115.07 495 TYR A C 1
ATOM 2707 O O . TYR A 1 479 ? 172.899 124.206 140.667 1.00 115.07 495 TYR A O 1
ATOM 2716 N N . VAL A 1 480 ? 172.530 122.034 140.179 1.00 116.11 496 VAL A N 1
ATOM 2717 C CA . VAL A 1 480 ? 171.402 121.872 141.088 1.00 116.11 496 VAL A CA 1
ATOM 2718 C C . VAL A 1 480 ? 171.875 121.094 142.306 1.00 116.11 496 VAL A C 1
ATOM 2719 O O . VAL A 1 480 ? 172.619 120.113 142.182 1.00 116.11 496 VAL A O 1
ATOM 2723 N N . PHE A 1 481 ? 171.457 121.532 143.489 1.00 115.15 497 PHE A N 1
ATOM 2724 C CA . PHE A 1 481 ? 171.887 120.920 144.734 1.00 115.15 497 PHE A CA 1
ATOM 2725 C C . PHE A 1 481 ? 170.668 120.532 145.554 1.00 115.15 497 PHE A C 1
ATOM 2726 O O . PHE A 1 481 ? 169.678 121.269 145.597 1.00 115.15 497 PHE A O 1
ATOM 2734 N N . ARG A 1 482 ? 170.745 119.375 146.203 1.00 131.68 498 ARG A N 1
ATOM 2735 C CA . ARG A 1 482 ? 169.674 118.922 147.076 1.00 131.68 498 ARG A CA 1
ATOM 2736 C C . ARG A 1 482 ? 169.798 119.591 148.438 1.00 131.68 498 ARG A C 1
ATOM 2737 O O . ARG A 1 482 ? 170.906 119.832 148.926 1.00 131.68 498 ARG A O 1
ATOM 2739 N N . ASP A 1 483 ? 168.650 119.899 149.047 1.00 130.66 499 ASP A N 1
ATOM 2740 C CA . ASP A 1 483 ? 168.660 120.524 150.366 1.00 130.66 499 ASP A CA 1
ATOM 2741 C C . ASP A 1 483 ? 169.362 119.640 151.389 1.00 130.66 499 ASP A C 1
ATOM 2742 O O . ASP A 1 483 ? 170.085 120.138 152.260 1.00 130.66 499 ASP A O 1
ATOM 2744 N N . ARG A 1 484 ? 169.162 118.329 151.299 1.00 136.31 500 ARG A N 1
ATOM 2745 C CA . ARG A 1 484 ? 169.821 117.365 152.168 1.00 136.31 500 ARG A CA 1
ATOM 2746 C C . ARG A 1 484 ? 170.701 116.450 151.329 1.00 136.31 500 ARG A C 1
ATOM 2747 O O . ARG A 1 484 ? 170.294 116.002 150.252 1.00 136.31 500 ARG A O 1
ATOM 2749 N N . TYR A 1 485 ? 171.909 116.191 151.821 1.00 138.03 501 TYR A N 1
ATOM 2750 C CA . TYR A 1 485 ? 172.875 115.353 151.116 1.00 138.03 501 TYR A CA 1
ATOM 2751 C C . TYR A 1 485 ? 172.312 113.968 150.809 1.00 138.03 501 TYR A C 1
ATOM 2752 O O . TYR A 1 485 ? 172.015 113.650 149.657 1.00 138.03 501 TYR A O 1
ATOM 2754 N N . ALA A 1 490 ? 172.765 111.221 145.141 1.00 138.64 506 ALA A N 1
ATOM 2755 C CA . ALA A 1 490 ? 173.797 112.216 144.872 1.00 138.64 506 ALA A CA 1
ATOM 2756 C C . ALA A 1 490 ? 173.419 113.568 145.468 1.00 138.64 506 ALA A C 1
ATOM 2757 O O . ALA A 1 490 ? 172.240 113.917 145.540 1.00 138.64 506 ALA A O 1
ATOM 2759 N N . ASN A 1 491 ? 174.427 114.326 145.897 1.00 130.95 507 ASN A N 1
ATOM 2760 C CA . ASN A 1 491 ? 174.198 115.631 146.499 1.00 130.95 507 ASN A CA 1
ATOM 2761 C C . ASN A 1 491 ? 174.214 116.774 145.493 1.00 130.95 507 ASN A C 1
ATOM 2762 O O . ASN A 1 491 ? 173.623 117.825 145.766 1.00 130.95 507 ASN A O 1
ATOM 2764 N N . THR A 1 492 ? 174.866 116.602 144.345 1.00 138.84 508 THR A N 1
ATOM 2765 C CA . THR A 1 492 ? 174.944 117.651 143.340 1.00 138.84 508 THR A CA 1
ATOM 2766 C C . THR A 1 492 ? 174.681 117.061 141.962 1.00 138.84 508 THR A C 1
ATOM 2767 O O . THR A 1 492 ? 174.992 115.897 141.697 1.00 138.84 508 THR A O 1
ATOM 2771 N N . TYR A 1 493 ? 174.095 117.878 141.087 1.00 126.86 509 TYR A N 1
ATOM 2772 C CA . TYR A 1 493 ? 173.786 117.479 139.723 1.00 126.86 509 TYR A CA 1
ATOM 2773 C C . TYR A 1 493 ? 174.106 118.632 138.784 1.00 126.86 509 TYR A C 1
ATOM 2774 O O . TYR A 1 493 ? 174.085 119.797 139.186 1.00 126.86 509 TYR A O 1
ATOM 2783 N N . LYS A 1 494 ? 174.378 118.305 137.525 1.00 125.45 510 LYS A N 1
ATOM 2784 C CA . LYS A 1 494 ? 174.649 119.291 136.489 1.00 125.45 510 LYS A CA 1
ATOM 2785 C C . LYS A 1 494 ? 173.541 119.241 135.449 1.00 125.45 510 LYS A C 1
ATOM 2786 O O . LYS A 1 494 ? 173.241 118.172 134.904 1.00 125.45 510 LYS A O 1
ATOM 2792 N N . LEU A 1 495 ? 172.923 120.391 135.198 1.00 121.62 511 LEU A N 1
ATOM 2793 C CA . LEU A 1 495 ? 171.784 120.499 134.299 1.00 121.62 511 LEU A CA 1
ATOM 2794 C C . LEU A 1 495 ? 172.269 121.017 132.951 1.00 121.62 511 LEU A C 1
ATOM 2795 O O . LEU A 1 495 ? 172.861 122.098 132.875 1.00 121.62 511 LEU A O 1
ATOM 2800 N N . ASP A 1 496 ? 172.016 120.247 131.893 1.00 147.09 512 ASP A N 1
ATOM 2801 C CA . ASP A 1 496 ? 172.332 120.686 130.541 1.00 147.09 512 ASP A CA 1
ATOM 2802 C C . ASP A 1 496 ? 171.105 121.390 129.981 1.00 147.09 512 ASP A C 1
ATOM 2803 O O . ASP A 1 496 ? 170.074 120.736 129.773 1.00 147.09 512 ASP A O 1
ATOM 2808 N N . PRO A 1 497 ? 171.157 122.701 129.729 1.00 131.94 513 PRO A N 1
ATOM 2809 C CA . PRO A 1 497 ? 169.950 123.398 129.249 1.00 131.94 513 PRO A CA 1
ATOM 2810 C C . PRO A 1 497 ? 169.413 122.866 127.932 1.00 131.94 513 PRO A C 1
ATOM 2811 O O . PRO A 1 497 ? 168.191 122.818 127.740 1.00 131.94 513 PRO A O 1
ATOM 2815 N N . ALA A 1 498 ? 170.294 122.469 127.013 1.00 146.27 514 ALA A N 1
ATOM 2816 C CA . ALA A 1 498 ? 169.850 122.043 125.690 1.00 146.27 514 ALA A CA 1
ATOM 2817 C C . ALA A 1 498 ? 169.115 120.709 125.751 1.00 146.27 514 ALA A C 1
ATOM 2818 O O . ALA A 1 498 ? 168.028 120.560 125.181 1.00 146.27 514 ALA A O 1
ATOM 2820 N N . THR A 1 499 ? 169.696 119.726 126.438 1.00 142.59 515 THR A N 1
ATOM 2821 C CA . THR A 1 499 ? 169.139 118.382 126.512 1.00 142.59 515 THR A CA 1
ATOM 2822 C C . THR A 1 499 ? 168.316 118.123 127.767 1.00 142.59 515 THR A C 1
ATOM 2823 O O . THR A 1 499 ? 167.664 117.075 127.846 1.00 142.59 515 THR A O 1
ATOM 2825 N N . SER A 1 500 ? 168.329 119.033 128.742 1.00 130.64 516 SER A N 1
ATOM 2826 C CA . SER A 1 500 ? 167.624 118.863 130.013 1.00 130.64 516 SER A CA 1
ATOM 2827 C C . SER A 1 500 ? 168.060 117.602 130.753 1.00 130.64 516 SER A C 1
ATOM 2828 O O . SER A 1 500 ? 167.317 117.078 131.588 1.00 130.64 516 SER A O 1
ATOM 2831 N N . ALA A 1 501 ? 169.260 117.107 130.458 1.00 127.40 517 ALA A N 1
ATOM 2832 C CA . ALA A 1 501 ? 169.764 115.870 131.039 1.00 127.40 517 ALA A CA 1
ATOM 2833 C C . ALA A 1 501 ? 170.525 116.181 132.322 1.00 127.40 517 ALA A C 1
ATOM 2834 O O . ALA A 1 501 ? 171.520 116.914 132.301 1.00 127.40 517 ALA A O 1
ATOM 2836 N N . VAL A 1 502 ? 170.056 115.622 133.433 1.00 128.20 518 VAL A N 1
ATOM 2837 C CA . VAL A 1 502 ? 170.699 115.789 134.733 1.00 128.20 518 VAL A CA 1
ATOM 2838 C C . VAL A 1 502 ? 171.826 114.764 134.828 1.00 128.20 518 VAL A C 1
ATOM 2839 O O . VAL A 1 502 ? 171.581 113.556 134.845 1.00 128.20 518 VAL A O 1
ATOM 2843 N N . THR A 1 503 ? 173.068 115.244 134.861 1.00 127.73 519 THR A N 1
ATOM 2844 C CA . THR A 1 503 ? 174.246 114.386 134.938 1.00 127.73 519 THR A CA 1
ATOM 2845 C C . THR A 1 503 ? 174.941 114.570 136.282 1.00 127.73 519 THR A C 1
ATOM 2846 O O . THR A 1 503 ? 175.270 115.697 136.666 1.00 127.73 519 THR A O 1
ATOM 2850 N N . VAL A 1 504 ? 175.133 113.468 137.005 1.00 133.74 520 VAL A N 1
ATOM 2851 C CA . VAL A 1 504 ? 175.787 113.527 138.307 1.00 133.74 520 VAL A CA 1
ATOM 2852 C C . VAL A 1 504 ? 177.258 113.872 138.117 1.00 133.74 520 VAL A C 1
ATOM 2853 O O . VAL A 1 504 ? 177.960 113.250 137.309 1.00 133.74 520 VAL A O 1
ATOM 2857 N N . THR A 1 505 ? 177.731 114.868 138.858 1.00 129.51 521 THR A N 1
ATOM 2858 C CA . THR A 1 505 ? 179.124 115.292 138.759 1.00 129.51 521 THR A CA 1
ATOM 2859 C C . THR A 1 505 ? 180.000 114.535 139.750 1.00 129.51 521 THR A C 1
ATOM 2860 O O . THR A 1 505 ? 181.073 115.004 140.129 1.00 129.51 521 THR A O 1
ATOM 2864 N N . LYS A 1 509 ? 182.342 116.475 145.621 1.00 143.67 525 LYS A N 1
ATOM 2865 C CA . LYS A 1 509 ? 182.742 116.423 147.022 1.00 143.67 525 LYS A CA 1
ATOM 2866 C C . LYS A 1 509 ? 181.840 117.298 147.885 1.00 143.67 525 LYS A C 1
ATOM 2867 O O . LYS A 1 509 ? 181.811 118.518 147.731 1.00 143.67 525 LYS A O 1
ATOM 2869 N N . VAL A 1 510 ? 181.098 116.664 148.790 1.00 162.28 526 VAL A N 1
ATOM 2870 C CA . VAL A 1 510 ? 180.192 117.356 149.699 1.00 162.28 526 VAL A CA 1
ATOM 2871 C C . VAL A 1 510 ? 180.467 116.864 151.112 1.00 162.28 526 VAL A C 1
ATOM 2872 O O . VAL A 1 510 ? 180.494 115.653 151.356 1.00 162.28 526 VAL A O 1
ATOM 2874 N N . LEU A 1 511 ? 180.661 117.801 152.042 1.00 153.72 527 LEU A N 1
ATOM 2875 C CA . LEU A 1 511 ? 180.928 117.470 153.437 1.00 153.72 527 LEU A CA 1
ATOM 2876 C C . LEU A 1 511 ? 179.936 118.119 154.393 1.00 153.72 527 LEU A C 1
ATOM 2877 O O . LEU A 1 511 ? 180.187 118.146 155.604 1.00 153.72 527 LEU A O 1
ATOM 2882 N N . LEU A 1 512 ? 178.826 118.645 153.889 1.00 146.50 528 LEU A N 1
ATOM 2883 C CA . LEU A 1 512 ? 177.845 119.343 154.708 1.00 146.50 528 LEU A CA 1
ATOM 2884 C C . LEU A 1 512 ? 176.525 118.580 154.728 1.00 146.50 528 LEU A C 1
ATOM 2885 O O . LEU A 1 512 ? 176.009 118.183 153.678 1.00 146.50 528 LEU A O 1
ATOM 2890 N N . THR A 1 513 ? 176.020 118.318 155.936 1.00 145.04 529 THR A N 1
ATOM 2891 C CA . THR A 1 513 ? 174.753 117.605 156.068 1.00 145.04 529 THR A CA 1
ATOM 2892 C C . THR A 1 513 ? 173.592 118.430 155.525 1.00 145.04 529 THR A C 1
ATOM 2893 O O . THR A 1 513 ? 172.687 117.888 154.879 1.00 145.04 529 THR A O 1
ATOM 2897 N N . ASN A 1 514 ? 173.603 119.739 155.766 1.00 142.32 530 ASN A N 1
ATOM 2898 C CA . ASN A 1 514 ? 172.510 120.620 155.390 1.00 142.32 530 ASN A CA 1
ATOM 2899 C C . ASN A 1 514 ? 173.007 121.643 154.376 1.00 142.32 530 ASN A C 1
ATOM 2900 O O . ASN A 1 514 ? 174.212 121.850 154.209 1.00 142.32 530 ASN A O 1
ATOM 2905 N N . LEU A 1 515 ? 172.057 122.274 153.685 1.00 123.10 531 LEU A N 1
ATOM 2906 C CA . LEU A 1 515 ? 172.358 123.246 152.630 1.00 123.10 531 LEU A CA 1
ATOM 2907 C C . LEU A 1 515 ? 171.409 124.433 152.781 1.00 123.10 531 LEU A C 1
ATOM 2908 O O . LEU A 1 515 ? 170.298 124.422 152.245 1.00 123.10 531 LEU A O 1
ATOM 2913 N N . GLN A 1 516 ? 171.851 125.455 153.512 1.00 105.58 532 GLN A N 1
ATOM 2914 C CA . GLN A 1 516 ? 170.984 126.603 153.754 1.00 105.58 532 GLN A CA 1
ATOM 2915 C C . GLN A 1 516 ? 170.977 127.566 152.572 1.00 105.58 532 GLN A C 1
ATOM 2916 O O . GLN A 1 516 ? 169.908 127.960 152.093 1.00 105.58 532 GLN A O 1
ATOM 2922 N N . PHE A 1 517 ? 172.154 127.957 152.085 1.00 94.33 533 PHE A N 1
ATOM 2923 C CA . PHE A 1 517 ? 172.247 128.912 150.986 1.00 94.33 533 PHE A CA 1
ATOM 2924 C C . PHE A 1 517 ? 173.157 128.388 149.887 1.00 94.33 533 PHE A C 1
ATOM 2925 O O . PHE A 1 517 ? 174.168 127.745 150.169 1.00 94.33 533 PHE A O 1
ATOM 2933 N N . VAL A 1 518 ? 172.796 128.666 148.634 1.00 105.13 534 VAL A N 1
ATOM 2934 C CA . VAL A 1 518 ? 173.632 128.338 147.478 1.00 105.13 534 VAL A CA 1
ATOM 2935 C C . VAL A 1 518 ? 173.748 129.608 146.638 1.00 105.13 534 VAL A C 1
ATOM 2936 O O . VAL A 1 518 ? 172.907 129.880 145.775 1.00 105.13 534 VAL A O 1
ATOM 2940 N N . LEU A 1 519 ? 174.793 130.393 146.881 1.00 103.77 535 LEU A N 1
ATOM 2941 C CA . LEU A 1 519 ? 174.951 131.656 146.179 1.00 103.77 535 LEU A CA 1
ATOM 2942 C C . LEU A 1 519 ? 175.518 131.428 144.782 1.00 103.77 535 LEU A C 1
ATOM 2943 O O . LEU A 1 519 ? 176.036 130.357 144.458 1.00 103.77 535 LEU A O 1
ATOM 2948 N N . ALA A 1 520 ? 175.396 132.457 143.947 1.00 128.35 536 ALA A N 1
ATOM 2949 C CA . ALA A 1 520 ? 175.837 132.407 142.554 1.00 128.35 536 ALA A CA 1
ATOM 2950 C C . ALA A 1 520 ? 177.298 131.984 142.416 1.00 128.35 536 ALA A C 1
ATOM 2951 O O . ALA A 1 520 ? 177.739 131.596 141.335 1.00 128.35 536 ALA A O 1
ATOM 2954 N N . LYS B 2 9 ? 116.236 124.733 190.461 1.00 151.05 9 LYS D N 1
ATOM 2955 C CA . LYS B 2 9 ? 116.949 124.755 189.190 1.00 151.05 9 LYS D CA 1
ATOM 2956 C C . LYS B 2 9 ? 118.106 125.749 189.228 1.00 151.05 9 LYS D C 1
ATOM 2957 O O . LYS B 2 9 ? 118.891 125.769 190.176 1.00 151.05 9 LYS D O 1
ATOM 2959 N N . LYS B 2 10 ? 118.203 126.573 188.188 1.00 149.35 10 LYS D N 1
ATOM 2960 C CA . LYS B 2 10 ? 119.259 127.575 188.056 1.00 149.35 10 LYS D CA 1
ATOM 2961 C C . LYS B 2 10 ? 118.724 128.908 188.568 1.00 149.35 10 LYS D C 1
ATOM 2962 O O . LYS B 2 10 ? 117.935 129.572 187.891 1.00 149.35 10 LYS D O 1
ATOM 2964 N N . LYS B 2 11 ? 119.143 129.291 189.774 1.00 140.29 11 LYS D N 1
ATOM 2965 C CA . LYS B 2 11 ? 118.686 130.542 190.366 1.00 140.29 11 LYS D CA 1
ATOM 2966 C C . LYS B 2 11 ? 119.147 131.719 189.514 1.00 140.29 11 LYS D C 1
ATOM 2967 O O . LYS B 2 11 ? 120.322 131.808 189.146 1.00 140.29 11 LYS D O 1
ATOM 2973 N N . VAL B 2 12 ? 118.226 132.631 189.203 1.00 131.67 12 VAL D N 1
ATOM 2974 C CA . VAL B 2 12 ? 118.532 133.787 188.368 1.00 131.67 12 VAL D CA 1
ATOM 2975 C C . VAL B 2 12 ? 118.144 135.068 189.096 1.00 131.67 12 VAL D C 1
ATOM 2976 O O . VAL B 2 12 ? 117.140 135.105 189.816 1.00 131.67 12 VAL D O 1
ATOM 2980 N N . CYS B 2 13 ? 118.942 136.117 188.901 1.00 123.10 13 CYS D N 1
ATOM 2981 C CA . CYS B 2 13 ? 118.743 137.410 189.541 1.00 123.10 13 CYS D CA 1
ATOM 2982 C C . CYS B 2 13 ? 118.549 138.484 188.480 1.00 123.10 13 CYS D C 1
ATOM 2983 O O . CYS B 2 13 ? 119.277 138.520 187.483 1.00 123.10 13 CYS D O 1
ATOM 2986 N N . TYR B 2 14 ? 117.567 139.355 188.692 1.00 116.74 14 TYR D N 1
ATOM 2987 C CA . TYR B 2 14 ? 117.230 140.410 187.746 1.00 116.74 14 TYR D CA 1
ATOM 2988 C C . TYR B 2 14 ? 117.434 141.759 188.416 1.00 116.74 14 TYR D C 1
ATOM 2989 O O . TYR B 2 14 ? 117.183 141.911 189.615 1.00 116.74 14 TYR D O 1
ATOM 2998 N N . TYR B 2 15 ? 117.893 142.735 187.639 1.00 117.33 15 TYR D N 1
ATOM 2999 C CA . TYR B 2 15 ? 118.186 144.065 188.157 1.00 117.33 15 TYR D CA 1
ATOM 3000 C C . TYR B 2 15 ? 117.565 145.093 187.227 1.00 117.33 15 TYR D C 1
ATOM 3001 O O . TYR B 2 15 ? 117.918 145.151 186.044 1.00 117.33 15 TYR D O 1
ATOM 3010 N N . TYR B 2 16 ? 116.652 145.904 187.760 1.00 129.83 16 TYR D N 1
ATOM 3011 C CA . TYR B 2 16 ? 115.988 146.905 186.941 1.00 129.83 16 TYR D CA 1
ATOM 3012 C C . TYR B 2 16 ? 115.278 147.944 187.796 1.00 129.83 16 TYR D C 1
ATOM 3013 O O . TYR B 2 16 ? 114.577 147.601 188.750 1.00 129.83 16 TYR D O 1
ATOM 3022 N N . ASP B 2 17 ? 115.420 149.211 187.397 1.00 136.59 17 ASP D N 1
ATOM 3023 C CA . ASP B 2 17 ? 114.697 150.333 187.979 1.00 136.59 17 ASP D CA 1
ATOM 3024 C C . ASP B 2 17 ? 113.978 151.084 186.866 1.00 136.59 17 ASP D C 1
ATOM 3025 O O . ASP B 2 17 ? 114.532 151.279 185.780 1.00 136.59 17 ASP D O 1
ATOM 3030 N N . GLY B 2 18 ? 112.748 151.517 187.151 1.00 134.88 18 GLY D N 1
ATOM 3031 C CA . GLY B 2 18 ? 111.932 152.157 186.128 1.00 134.88 18 GLY D CA 1
ATOM 3032 C C . GLY B 2 18 ? 112.472 153.493 185.651 1.00 134.88 18 GLY D C 1
ATOM 3033 O O . GLY B 2 18 ? 112.500 153.768 184.445 1.00 134.88 18 GLY D O 1
ATOM 3034 N N . ASP B 2 19 ? 112.944 154.327 186.584 1.00 139.26 19 ASP D N 1
ATOM 3035 C CA . ASP B 2 19 ? 113.335 155.694 186.254 1.00 139.26 19 ASP D CA 1
ATOM 3036 C C . ASP B 2 19 ? 114.417 155.758 185.186 1.00 139.26 19 ASP D C 1
ATOM 3037 O O . ASP B 2 19 ? 114.558 156.799 184.530 1.00 139.26 19 ASP D O 1
ATOM 3039 N N . ILE B 2 20 ? 115.168 154.672 184.982 1.00 132.61 20 ILE D N 1
ATOM 3040 C CA . ILE B 2 20 ? 116.221 154.665 183.976 1.00 132.61 20 ILE D CA 1
ATOM 3041 C C . ILE B 2 20 ? 115.659 155.036 182.610 1.00 132.61 20 ILE D C 1
ATOM 3042 O O . ILE B 2 20 ? 116.401 155.497 181.735 1.00 132.61 20 ILE D O 1
ATOM 3047 N N . GLY B 2 21 ? 114.349 154.878 182.414 1.00 124.90 21 GLY D N 1
ATOM 3048 C CA . GLY B 2 21 ? 113.761 155.176 181.124 1.00 124.90 21 GLY D CA 1
ATOM 3049 C C . GLY B 2 21 ? 113.592 156.649 180.815 1.00 124.90 21 GLY D C 1
ATOM 3050 O O . GLY B 2 21 ? 113.184 156.988 179.700 1.00 124.90 21 GLY D O 1
ATOM 3051 N N . ASN B 2 22 ? 113.888 157.534 181.765 1.00 131.60 22 ASN D N 1
ATOM 3052 C CA . ASN B 2 22 ? 113.675 158.963 181.579 1.00 131.60 22 ASN D CA 1
ATOM 3053 C C . ASN B 2 22 ? 114.964 159.720 181.278 1.00 131.60 22 ASN D C 1
ATOM 3054 O O . ASN B 2 22 ? 114.954 160.954 181.253 1.00 131.60 22 ASN D O 1
ATOM 3059 N N . TYR B 2 23 ? 116.070 159.010 181.047 1.00 116.93 23 TYR D N 1
ATOM 3060 C CA . TYR B 2 23 ? 117.365 159.636 180.771 1.00 116.93 23 TYR D CA 1
ATOM 3061 C C . TYR B 2 23 ? 117.507 159.859 179.267 1.00 116.93 23 TYR D C 1
ATOM 3062 O O . TYR B 2 23 ? 118.177 159.112 178.553 1.00 116.93 23 TYR D O 1
ATOM 3071 N N . TYR B 2 24 ? 116.858 160.914 178.782 1.00 122.64 24 TYR D N 1
ATOM 3072 C CA . TYR B 2 24 ? 116.928 161.254 177.365 1.00 122.64 24 TYR D CA 1
ATOM 3073 C C . TYR B 2 24 ? 118.345 161.675 176.987 1.00 122.64 24 TYR D C 1
ATOM 3074 O O . TYR B 2 24 ? 118.856 162.684 177.483 1.00 122.64 24 TYR D O 1
ATOM 3083 N N . TYR B 2 25 ? 118.977 160.890 176.110 1.00 128.40 25 TYR D N 1
ATOM 3084 C CA . TYR B 2 25 ? 120.345 161.174 175.687 1.00 128.40 25 TYR D CA 1
ATOM 3085 C C . TYR B 2 25 ? 120.441 162.513 174.965 1.00 128.40 25 TYR D C 1
ATOM 3086 O O . TYR B 2 25 ? 121.376 163.288 175.200 1.00 128.40 25 TYR D O 1
ATOM 3095 N N . GLY B 2 26 ? 119.493 162.802 174.090 1.00 126.15 26 GLY D N 1
ATOM 3096 C CA . GLY B 2 26 ? 119.514 164.035 173.325 1.00 126.15 26 GLY D CA 1
ATOM 3097 C C . GLY B 2 26 ? 118.905 163.826 171.956 1.00 126.15 26 GLY D C 1
ATOM 3098 O O . GLY B 2 26 ? 118.659 162.706 171.520 1.00 126.15 26 GLY D O 1
ATOM 3099 N N . GLN B 2 27 ? 118.613 164.943 171.294 1.00 127.29 27 GLN D N 1
ATOM 3100 C CA . GLN B 2 27 ? 118.028 164.881 169.960 1.00 127.29 27 GLN D CA 1
ATOM 3101 C C . GLN B 2 27 ? 118.951 164.116 169.018 1.00 127.29 27 GLN D C 1
ATOM 3102 O O . GLN B 2 27 ? 120.165 164.343 169.001 1.00 127.29 27 GLN D O 1
ATOM 3104 N N . GLY B 2 28 ? 118.374 163.216 168.228 1.00 129.51 28 GLY D N 1
ATOM 3105 C CA . GLY B 2 28 ? 119.180 162.431 167.303 1.00 129.51 28 GLY D CA 1
ATOM 3106 C C . GLY B 2 28 ? 120.166 161.514 167.993 1.00 129.51 28 GLY D C 1
ATOM 3107 O O . GLY B 2 28 ? 121.332 161.435 167.585 1.00 129.51 28 GLY D O 1
ATOM 3108 N N . HIS B 2 29 ? 119.720 160.809 169.034 1.00 127.43 29 HIS D N 1
ATOM 3109 C CA . HIS B 2 29 ? 120.601 159.985 169.849 1.00 127.43 29 HIS D CA 1
ATOM 3110 C C . HIS B 2 29 ? 120.507 158.522 169.451 1.00 127.43 29 HIS D C 1
ATOM 3111 O O . HIS B 2 29 ? 119.419 157.929 169.537 1.00 127.43 29 HIS D O 1
ATOM 3118 N N . PRO B 2 30 ? 121.598 157.914 168.978 1.00 113.92 30 PRO D N 1
ATOM 3119 C CA . PRO B 2 30 ? 121.572 156.463 168.729 1.00 113.92 30 PRO D CA 1
ATOM 3120 C C . PRO B 2 30 ? 121.280 155.654 169.982 1.00 113.92 30 PRO D C 1
ATOM 3121 O O . PRO B 2 30 ? 120.596 154.625 169.912 1.00 113.92 30 PRO D O 1
ATOM 3125 N N . MET B 2 31 ? 121.786 156.097 171.131 1.00 114.06 31 MET D N 1
ATOM 3126 C CA . MET B 2 31 ? 121.640 155.377 172.390 1.00 114.06 31 MET D CA 1
ATOM 3127 C C . MET B 2 31 ? 120.375 155.841 173.102 1.00 114.06 31 MET D C 1
ATOM 3128 O O . MET B 2 31 ? 120.251 157.020 173.449 1.00 114.06 31 MET D O 1
ATOM 3133 N N . LYS B 2 32 ? 119.446 154.914 173.331 1.00 113.92 32 LYS D N 1
ATOM 3134 C CA . LYS B 2 32 ? 118.156 155.222 173.946 1.00 113.92 32 LYS D CA 1
ATOM 3135 C C . LYS B 2 32 ? 117.941 154.284 175.124 1.00 113.92 32 LYS D C 1
ATOM 3136 O O . LYS B 2 32 ? 117.407 153.178 174.964 1.00 113.92 32 LYS D O 1
ATOM 3142 N N . PRO B 2 33 ? 118.360 154.688 176.326 1.00 110.73 33 PRO D N 1
ATOM 3143 C CA . PRO B 2 33 ? 118.259 153.787 177.489 1.00 110.73 33 PRO D CA 1
ATOM 3144 C C . PRO B 2 33 ? 116.844 153.326 177.790 1.00 110.73 33 PRO D C 1
ATOM 3145 O O . PRO B 2 33 ? 116.656 152.186 178.239 1.00 110.73 33 PRO D O 1
ATOM 3149 N N . HIS B 2 34 ? 115.838 154.166 177.531 1.00 113.45 34 HIS D N 1
ATOM 3150 C CA . HIS B 2 34 ? 114.441 153.827 177.787 1.00 113.45 34 HIS D CA 1
ATOM 3151 C C . HIS B 2 34 ? 114.040 152.526 177.100 1.00 113.45 34 HIS D C 1
ATOM 3152 O O . HIS B 2 34 ? 113.016 151.925 177.445 1.00 113.45 34 HIS D O 1
ATOM 3159 N N . ARG B 2 35 ? 114.863 152.060 176.155 1.00 123.72 35 ARG D N 1
ATOM 3160 C CA . ARG B 2 35 ? 114.575 150.802 175.479 1.00 123.72 35 ARG D CA 1
ATOM 3161 C C . ARG B 2 35 ? 114.442 149.661 176.468 1.00 123.72 35 ARG D C 1
ATOM 3162 O O . ARG B 2 35 ? 113.592 148.779 176.291 1.00 123.72 35 ARG D O 1
ATOM 3164 N N . ILE B 2 36 ? 115.226 149.701 177.547 1.00 115.40 36 ILE D N 1
ATOM 3165 C CA . ILE B 2 36 ? 115.160 148.638 178.542 1.00 115.40 36 ILE D CA 1
ATOM 3166 C C . ILE B 2 36 ? 113.764 148.522 179.142 1.00 115.40 36 ILE D C 1
ATOM 3167 O O . ILE B 2 36 ? 113.314 147.412 179.454 1.00 115.40 36 ILE D O 1
ATOM 3172 N N . ARG B 2 37 ? 113.018 149.630 179.238 1.00 129.28 37 ARG D N 1
ATOM 3173 C CA . ARG B 2 37 ? 111.693 149.482 179.828 1.00 129.28 37 ARG D CA 1
ATOM 3174 C C . ARG B 2 37 ? 110.766 148.815 178.838 1.00 129.28 37 ARG D C 1
ATOM 3175 O O . ARG B 2 37 ? 109.945 147.972 179.223 1.00 129.28 37 ARG D O 1
ATOM 3183 N N . MET B 2 38 ? 110.946 149.120 177.555 1.00 128.99 38 MET D N 1
ATOM 3184 C CA . MET B 2 38 ? 110.170 148.458 176.522 1.00 128.99 38 MET D CA 1
ATOM 3185 C C . MET B 2 38 ? 110.504 146.972 176.516 1.00 128.99 38 MET D C 1
ATOM 3186 O O . MET B 2 38 ? 109.750 146.165 175.962 1.00 128.99 38 MET D O 1
ATOM 3191 N N . THR B 2 39 ? 111.615 146.604 177.164 1.00 113.92 39 THR D N 1
ATOM 3192 C CA . THR B 2 39 ? 112.015 145.224 177.391 1.00 113.92 39 THR D CA 1
ATOM 3193 C C . THR B 2 39 ? 111.369 144.680 178.658 1.00 113.92 39 THR D C 1
ATOM 3194 O O . THR B 2 39 ? 110.850 143.559 178.656 1.00 113.92 39 THR D O 1
ATOM 3198 N N . HIS B 2 40 ? 111.397 145.464 179.743 1.00 118.62 40 HIS D N 1
ATOM 3199 C CA . HIS B 2 40 ? 110.871 144.984 181.018 1.00 118.62 40 HIS D CA 1
ATOM 3200 C C . HIS B 2 40 ? 109.439 144.485 180.878 1.00 118.62 40 HIS D C 1
ATOM 3201 O O . HIS B 2 40 ? 109.079 143.444 181.441 1.00 118.62 40 HIS D O 1
ATOM 3208 N N . ASN B 2 41 ? 108.616 145.197 180.103 1.00 128.16 41 ASN D N 1
ATOM 3209 C CA . ASN B 2 41 ? 107.218 144.804 179.968 1.00 128.16 41 ASN D CA 1
ATOM 3210 C C . ASN B 2 41 ? 107.096 143.442 179.304 1.00 128.16 41 ASN D C 1
ATOM 3211 O O . ASN B 2 41 ? 106.241 142.634 179.691 1.00 128.16 41 ASN D O 1
ATOM 3216 N N . LEU B 2 42 ? 107.994 143.137 178.363 1.00 115.35 42 LEU D N 1
ATOM 3217 C CA . LEU B 2 42 ? 107.966 141.839 177.704 1.00 115.35 42 LEU D CA 1
ATOM 3218 C C . LEU B 2 42 ? 108.297 140.726 178.683 1.00 115.35 42 LEU D C 1
ATOM 3219 O O . LEU B 2 42 ? 107.901 139.578 178.460 1.00 115.35 42 LEU D O 1
ATOM 3224 N N . LEU B 2 43 ? 109.014 141.046 179.761 1.00 118.21 43 LEU D N 1
ATOM 3225 C CA . LEU B 2 43 ? 109.200 140.078 180.833 1.00 118.21 43 LEU D CA 1
ATOM 3226 C C . LEU B 2 43 ? 107.912 139.897 181.625 1.00 118.21 43 LEU D C 1
ATOM 3227 O O . LEU B 2 43 ? 107.532 138.767 181.953 1.00 118.21 43 LEU D O 1
ATOM 3229 N N . LEU B 2 44 ? 107.229 140.998 181.946 1.00 127.11 44 LEU D N 1
ATOM 3230 C CA . LEU B 2 44 ? 105.988 140.898 182.707 1.00 127.11 44 LEU D CA 1
ATOM 3231 C C . LEU B 2 44 ? 104.866 140.311 181.859 1.00 127.11 44 LEU D C 1
ATOM 3232 O O . LEU B 2 44 ? 104.126 139.431 182.314 1.00 127.11 44 LEU D O 1
ATOM 3234 N N . ASN B 2 45 ? 104.716 140.797 180.623 1.00 130.08 45 ASN D N 1
ATOM 3235 C CA . ASN B 2 45 ? 103.609 140.353 179.782 1.00 130.08 45 ASN D CA 1
ATOM 3236 C C . ASN B 2 45 ? 103.713 138.867 179.463 1.00 130.08 45 ASN D C 1
ATOM 3237 O O . ASN B 2 45 ? 102.701 138.155 179.445 1.00 130.08 45 ASN D O 1
ATOM 3242 N N . TYR B 2 46 ? 104.930 138.378 179.215 1.00 125.50 46 TYR D N 1
ATOM 3243 C CA . TYR B 2 46 ? 105.134 136.951 178.994 1.00 125.50 46 TYR D CA 1
ATOM 3244 C C . TYR B 2 46 ? 105.015 136.148 180.280 1.00 125.50 46 TYR D C 1
ATOM 3245 O O . TYR B 2 46 ? 104.839 134.926 180.220 1.00 125.50 46 TYR D O 1
ATOM 3254 N N . GLY B 2 47 ? 105.108 136.800 181.435 1.00 134.35 47 GLY D N 1
ATOM 3255 C CA . GLY B 2 47 ? 104.988 136.129 182.709 1.00 134.35 47 GLY D CA 1
ATOM 3256 C C . GLY B 2 47 ? 106.294 135.645 183.294 1.00 134.35 47 GLY D C 1
ATOM 3257 O O . GLY B 2 47 ? 106.284 135.050 184.380 1.00 134.35 47 GLY D O 1
ATOM 3258 N N . LEU B 2 48 ? 107.416 135.866 182.604 1.00 126.51 48 LEU D N 1
ATOM 3259 C CA . LEU B 2 48 ? 108.720 135.488 183.137 1.00 126.51 48 LEU D CA 1
ATOM 3260 C C . LEU B 2 48 ? 109.009 136.148 184.479 1.00 126.51 48 LEU D C 1
ATOM 3261 O O . LEU B 2 48 ? 109.870 135.665 185.223 1.00 126.51 48 LEU D O 1
ATOM 3266 N N . TYR B 2 49 ? 108.313 137.244 184.798 1.00 142.42 49 TYR D N 1
ATOM 3267 C CA . TYR B 2 49 ? 108.583 137.977 186.031 1.00 142.42 49 TYR D CA 1
ATOM 3268 C C . TYR B 2 49 ? 108.328 137.119 187.264 1.00 142.42 49 TYR D C 1
ATOM 3269 O O . TYR B 2 49 ? 109.114 137.146 188.218 1.00 142.42 49 TYR D O 1
ATOM 3271 N N . ARG B 2 50 ? 107.229 136.355 187.269 1.00 147.84 50 ARG D N 1
ATOM 3272 C CA . ARG B 2 50 ? 106.864 135.615 188.474 1.00 147.84 50 ARG D CA 1
ATOM 3273 C C . ARG B 2 50 ? 107.904 134.554 188.804 1.00 147.84 50 ARG D C 1
ATOM 3274 O O . ARG B 2 50 ? 108.304 134.409 189.965 1.00 147.84 50 ARG D O 1
ATOM 3276 N N . LYS B 2 51 ? 108.352 133.800 187.798 1.00 145.12 51 LYS D N 1
ATOM 3277 C CA . LYS B 2 51 ? 109.281 132.708 188.051 1.00 145.12 51 LYS D CA 1
ATOM 3278 C C . LYS B 2 51 ? 110.645 133.215 188.492 1.00 145.12 51 LYS D C 1
ATOM 3279 O O . LYS B 2 51 ? 111.455 132.427 188.991 1.00 145.12 51 LYS D O 1
ATOM 3281 N N . MET B 2 52 ? 110.910 134.503 188.300 1.00 137.12 52 MET D N 1
ATOM 3282 C CA . MET B 2 52 ? 112.210 135.123 188.500 1.00 137.12 52 MET D CA 1
ATOM 3283 C C . MET B 2 52 ? 112.233 135.932 189.795 1.00 137.12 52 MET D C 1
ATOM 3284 O O . MET B 2 52 ? 111.200 136.208 190.409 1.00 137.12 52 MET D O 1
ATOM 3289 N N . GLU B 2 53 ? 113.442 136.310 190.207 1.00 126.88 53 GLU D N 1
ATOM 3290 C CA . GLU B 2 53 ? 113.652 137.283 191.273 1.00 126.88 53 GLU D CA 1
ATOM 3291 C C . GLU B 2 53 ? 114.092 138.615 190.674 1.00 126.88 53 GLU D C 1
ATOM 3292 O O . GLU B 2 53 ? 115.088 138.675 189.945 1.00 126.88 53 GLU D O 1
ATOM 3298 N N . ILE B 2 54 ? 113.344 139.672 190.980 1.00 124.64 54 ILE D N 1
ATOM 3299 C CA . ILE B 2 54 ? 113.498 140.981 190.356 1.00 124.64 54 ILE D CA 1
ATOM 3300 C C . ILE B 2 54 ? 113.928 141.991 191.414 1.00 124.64 54 ILE D C 1
ATOM 3301 O O . ILE B 2 54 ? 113.334 142.059 192.495 1.00 124.64 54 ILE D O 1
ATOM 3306 N N . TYR B 2 55 ? 114.981 142.751 191.111 1.00 125.17 55 TYR D N 1
ATOM 3307 C CA . TYR B 2 55 ? 115.477 143.802 191.988 1.00 125.17 55 TYR D CA 1
ATOM 3308 C C . TYR B 2 55 ? 115.775 145.041 191.156 1.00 125.17 55 TYR D C 1
ATOM 3309 O O . TYR B 2 55 ? 115.690 145.026 189.925 1.00 125.17 55 TYR D O 1
ATOM 3318 N N . ARG B 2 56 ? 116.120 146.129 191.846 1.00 122.26 56 ARG D N 1
ATOM 3319 C CA . ARG B 2 56 ? 116.529 147.348 191.177 1.00 122.26 56 ARG D CA 1
ATOM 3320 C C . ARG B 2 56 ? 117.947 147.735 191.572 1.00 122.26 56 ARG D C 1
ATOM 3321 O O . ARG B 2 56 ? 118.305 147.653 192.752 1.00 122.26 56 ARG D O 1
ATOM 3323 N N . PRO B 2 57 ? 118.777 148.143 190.614 1.00 128.33 57 PRO D N 1
ATOM 3324 C CA . PRO B 2 57 ? 120.150 148.543 190.951 1.00 128.33 57 PRO D CA 1
ATOM 3325 C C . PRO B 2 57 ? 120.145 149.789 191.822 1.00 128.33 57 PRO D C 1
ATOM 3326 O O . PRO B 2 57 ? 119.595 150.827 191.447 1.00 128.33 57 PRO D O 1
ATOM 3330 N N . HIS B 2 58 ? 120.761 149.682 192.994 1.00 134.36 58 HIS D N 1
ATOM 3331 C CA . HIS B 2 58 ? 120.798 150.818 193.897 1.00 134.36 58 HIS D CA 1
ATOM 3332 C C . HIS B 2 58 ? 121.912 151.780 193.490 1.00 134.36 58 HIS D C 1
ATOM 3333 O O . HIS B 2 58 ? 122.766 151.468 192.655 1.00 134.36 58 HIS D O 1
ATOM 3340 N N . LYS B 2 59 ? 121.884 152.972 194.081 1.00 134.50 59 LYS D N 1
ATOM 3341 C CA . LYS B 2 59 ? 122.816 154.023 193.696 1.00 134.50 59 LYS D CA 1
ATOM 3342 C C . LYS B 2 59 ? 124.256 153.581 193.926 1.00 134.50 59 LYS D C 1
ATOM 3343 O O . LYS B 2 59 ? 124.591 153.010 194.967 1.00 134.50 59 LYS D O 1
ATOM 3345 N N . ALA B 2 60 ? 125.112 153.853 192.945 1.00 136.71 60 ALA D N 1
ATOM 3346 C CA . ALA B 2 60 ? 126.537 153.572 193.060 1.00 136.71 60 ALA D CA 1
ATOM 3347 C C . ALA B 2 60 ? 127.238 154.806 193.612 1.00 136.71 60 ALA D C 1
ATOM 3348 O O . ALA B 2 60 ? 127.195 155.877 192.997 1.00 136.71 60 ALA D O 1
ATOM 3350 N N . THR B 2 61 ? 127.886 154.655 194.763 1.00 133.19 61 THR D N 1
ATOM 3351 C CA . THR B 2 61 ? 128.527 155.786 195.412 1.00 133.19 61 THR D CA 1
ATOM 3352 C C . THR B 2 61 ? 129.738 156.254 194.611 1.00 133.19 61 THR D C 1
ATOM 3353 O O . THR B 2 61 ? 130.345 155.500 193.846 1.00 133.19 61 THR D O 1
ATOM 3357 N N . ALA B 2 62 ? 130.083 157.531 194.798 1.00 126.54 62 ALA D N 1
ATOM 3358 C CA . ALA B 2 62 ? 131.245 158.097 194.121 1.00 126.54 62 ALA D CA 1
ATOM 3359 C C . ALA B 2 62 ? 132.520 157.359 194.507 1.00 126.54 62 ALA D C 1
ATOM 3360 O O . ALA B 2 62 ? 133.398 157.137 193.665 1.00 126.54 62 ALA D O 1
ATOM 3362 N N . GLU B 2 63 ? 132.643 156.979 195.780 1.00 129.75 63 GLU D N 1
ATOM 3363 C CA . GLU B 2 63 ? 133.803 156.209 196.215 1.00 129.75 63 GLU D CA 1
ATOM 3364 C C . GLU B 2 63 ? 133.862 154.860 195.509 1.00 129.75 63 GLU D C 1
ATOM 3365 O O . GLU B 2 63 ? 134.941 154.411 195.105 1.00 129.75 63 GLU D O 1
ATOM 3367 N N . GLU B 2 64 ? 132.712 154.191 195.371 1.00 131.04 64 GLU D N 1
ATOM 3368 C CA . GLU B 2 64 ? 132.676 152.907 194.674 1.00 131.04 64 GLU D CA 1
ATOM 3369 C C . GLU B 2 64 ? 133.228 153.029 193.259 1.00 131.04 64 GLU D C 1
ATOM 3370 O O . GLU B 2 64 ? 134.003 152.175 192.812 1.00 131.04 64 GLU D O 1
ATOM 3372 N N . MET B 2 65 ? 132.834 154.080 192.534 1.00 127.66 65 MET D N 1
ATOM 3373 C CA . MET B 2 65 ? 133.378 154.305 191.200 1.00 127.66 65 MET D CA 1
ATOM 3374 C C . MET B 2 65 ? 134.875 154.577 191.228 1.00 127.66 65 MET D C 1
ATOM 3375 O O . MET B 2 65 ? 135.548 154.383 190.209 1.00 127.66 65 MET D O 1
ATOM 3380 N N . THR B 2 66 ? 135.412 155.024 192.360 1.00 122.55 66 THR D N 1
ATOM 3381 C CA . THR B 2 66 ? 136.841 155.314 192.473 1.00 122.55 66 THR D CA 1
ATOM 3382 C C . THR B 2 66 ? 137.582 154.042 192.917 1.00 122.55 66 THR D C 1
ATOM 3383 O O . THR B 2 66 ? 138.288 153.955 193.922 1.00 122.55 66 THR D O 1
ATOM 3387 N N . LYS B 2 67 ? 137.320 152.975 192.168 1.00 117.91 67 LYS D N 1
ATOM 3388 C CA . LYS B 2 67 ? 138.037 151.713 192.297 1.00 117.91 67 LYS D CA 1
ATOM 3389 C C . LYS B 2 67 ? 138.885 151.403 191.077 1.00 117.91 67 LYS D C 1
ATOM 3390 O O . LYS B 2 67 ? 140.000 150.895 191.214 1.00 117.91 67 LYS D O 1
ATOM 3392 N N . TYR B 2 68 ? 138.373 151.702 189.885 1.00 113.92 68 TYR D N 1
ATOM 3393 C CA . TYR B 2 68 ? 139.136 151.648 188.647 1.00 113.92 68 TYR D CA 1
ATOM 3394 C C . TYR B 2 68 ? 139.316 153.012 188.002 1.00 113.92 68 TYR D C 1
ATOM 3395 O O . TYR B 2 68 ? 140.293 153.217 187.279 1.00 113.92 68 TYR D O 1
ATOM 3404 N N . HIS B 2 69 ? 138.415 153.950 188.270 1.00 113.92 69 HIS D N 1
ATOM 3405 C CA . HIS B 2 69 ? 138.493 155.289 187.712 1.00 113.92 69 HIS D CA 1
ATOM 3406 C C . HIS B 2 69 ? 139.326 156.200 188.610 1.00 113.92 69 HIS D C 1
ATOM 3407 O O . HIS B 2 69 ? 139.656 155.866 189.749 1.00 113.92 69 HIS D O 1
ATOM 3414 N N . SER B 2 70 ? 139.666 157.369 188.077 1.00 125.57 70 SER D N 1
ATOM 3415 C CA . SER B 2 70 ? 140.385 158.381 188.834 1.00 125.57 70 SER D CA 1
ATOM 3416 C C . SER B 2 70 ? 139.401 159.248 189.610 1.00 125.57 70 SER D C 1
ATOM 3417 O O . SER B 2 70 ? 138.237 159.395 189.226 1.00 125.57 70 SER D O 1
ATOM 3420 N N . ASP B 2 71 ? 139.880 159.818 190.717 1.00 125.18 71 ASP D N 1
ATOM 3421 C CA . ASP B 2 71 ? 139.031 160.693 191.520 1.00 125.18 71 ASP D CA 1
ATOM 3422 C C . ASP B 2 71 ? 138.643 161.949 190.749 1.00 125.18 71 ASP D C 1
ATOM 3423 O O . ASP B 2 71 ? 137.490 162.395 190.815 1.00 125.18 71 ASP D O 1
ATOM 3425 N N . GLU B 2 72 ? 139.591 162.530 190.009 1.00 124.50 72 GLU D N 1
ATOM 3426 C CA . GLU B 2 72 ? 139.314 163.767 189.285 1.00 124.50 72 GLU D CA 1
ATOM 3427 C C . GLU B 2 72 ? 138.244 163.555 188.223 1.00 124.50 72 GLU D C 1
ATOM 3428 O O . GLU B 2 72 ? 137.356 164.397 188.049 1.00 124.50 72 GLU D O 1
ATOM 3430 N N . TYR B 2 73 ? 138.315 162.436 187.500 1.00 115.12 73 TYR D N 1
ATOM 3431 C CA . TYR B 2 73 ? 137.363 162.176 186.425 1.00 115.12 73 TYR D CA 1
ATOM 3432 C C . TYR B 2 73 ? 135.948 162.012 186.966 1.00 115.12 73 TYR D C 1
ATOM 3433 O O . TYR B 2 73 ? 134.991 162.579 186.422 1.00 115.12 73 TYR D O 1
ATOM 3442 N N . ILE B 2 74 ? 135.794 161.232 188.038 1.00 116.55 74 ILE D N 1
ATOM 3443 C CA . ILE B 2 74 ? 134.471 161.029 188.615 1.00 116.55 74 ILE D CA 1
ATOM 3444 C C . ILE B 2 74 ? 133.951 162.324 189.226 1.00 116.55 74 ILE D C 1
ATOM 3445 O O . ILE B 2 74 ? 132.754 162.623 189.147 1.00 116.55 74 ILE D O 1
ATOM 3450 N N . LYS B 2 75 ? 134.837 163.119 189.833 1.00 119.59 75 LYS D N 1
ATOM 3451 C CA . LYS B 2 75 ? 134.420 164.420 190.351 1.00 119.59 75 LYS D CA 1
ATOM 3452 C C . LYS B 2 75 ? 133.926 165.323 189.227 1.00 119.59 75 LYS D C 1
ATOM 3453 O O . LYS B 2 75 ? 132.907 166.013 189.372 1.00 119.59 75 LYS D O 1
ATOM 3455 N N . PHE B 2 76 ? 134.626 165.312 188.090 1.00 117.85 76 PHE D N 1
ATOM 3456 C CA . PHE B 2 76 ? 134.207 166.109 186.943 1.00 117.85 76 PHE D CA 1
ATOM 3457 C C . PHE B 2 76 ? 132.844 165.658 186.443 1.00 117.85 76 PHE D C 1
ATOM 3458 O O . PHE B 2 76 ? 131.968 166.485 186.167 1.00 117.85 76 PHE D O 1
ATOM 3466 N N . LEU B 2 77 ? 132.646 164.343 186.321 1.00 123.31 77 LEU D N 1
ATOM 3467 C CA . LEU B 2 77 ? 131.367 163.839 185.826 1.00 123.31 77 LEU D CA 1
ATOM 3468 C C . LEU B 2 77 ? 130.238 164.178 186.791 1.00 123.31 77 LEU D C 1
ATOM 3469 O O . LEU B 2 77 ? 129.122 164.500 186.367 1.00 123.31 77 LEU D O 1
ATOM 3474 N N . ARG B 2 78 ? 130.507 164.095 188.095 1.00 124.44 78 ARG D N 1
ATOM 3475 C CA . ARG B 2 78 ? 129.485 164.379 189.095 1.00 124.44 78 ARG D CA 1
ATOM 3476 C C . ARG B 2 78 ? 129.131 165.860 189.140 1.00 124.44 78 ARG D C 1
ATOM 3477 O O . ARG B 2 78 ? 127.979 166.210 189.418 1.00 124.44 78 ARG D O 1
ATOM 3479 N N . SER B 2 79 ? 130.097 166.738 188.876 1.00 132.15 79 SER D N 1
ATOM 3480 C CA . SER B 2 79 ? 129.908 168.171 189.062 1.00 132.15 79 SER D CA 1
ATOM 3481 C C . SER B 2 79 ? 129.451 168.907 187.806 1.00 132.15 79 SER D C 1
ATOM 3482 O O . SER B 2 79 ? 129.320 170.135 187.849 1.00 132.15 79 SER D O 1
ATOM 3485 N N . ILE B 2 80 ? 129.207 168.213 186.698 1.00 118.80 80 ILE D N 1
ATOM 3486 C CA . ILE B 2 80 ? 128.790 168.855 185.454 1.00 118.80 80 ILE D CA 1
ATOM 3487 C C . ILE B 2 80 ? 127.287 168.657 185.284 1.00 118.80 80 ILE D C 1
ATOM 3488 O O . ILE B 2 80 ? 126.809 167.533 185.097 1.00 118.80 80 ILE D O 1
ATOM 3493 N N . ARG B 2 81 ? 126.537 169.747 185.370 1.00 116.61 81 ARG D N 1
ATOM 3494 C CA . ARG B 2 81 ? 125.116 169.767 185.064 1.00 116.61 81 ARG D CA 1
ATOM 3495 C C . ARG B 2 81 ? 124.876 170.525 183.761 1.00 116.61 81 ARG D C 1
ATOM 3496 O O . ARG B 2 81 ? 125.706 171.341 183.345 1.00 116.61 81 ARG D O 1
ATOM 3498 N N . PRO B 2 82 ? 123.756 170.265 183.078 1.00 131.13 82 PRO D N 1
ATOM 3499 C CA . PRO B 2 82 ? 123.514 170.932 181.785 1.00 131.13 82 PRO D CA 1
ATOM 3500 C C . PRO B 2 82 ? 123.504 172.455 181.833 1.00 131.13 82 PRO D C 1
ATOM 3501 O O . PRO B 2 82 ? 123.912 173.094 180.858 1.00 131.13 82 PRO D O 1
ATOM 3505 N N . ASP B 2 83 ? 123.033 173.070 182.913 1.00 136.83 83 ASP D N 1
ATOM 3506 C CA . ASP B 2 83 ? 123.041 174.530 182.957 1.00 136.83 83 ASP D CA 1
ATOM 3507 C C . ASP B 2 83 ? 124.456 175.107 183.000 1.00 136.83 83 ASP D C 1
ATOM 3508 O O . ASP B 2 83 ? 124.749 176.088 182.308 1.00 136.83 83 ASP D O 1
ATOM 3510 N N . ASN B 2 84 ? 125.349 174.507 183.788 1.00 139.47 84 ASN D N 1
ATOM 3511 C CA . ASN B 2 84 ? 126.703 175.015 183.991 1.00 139.47 84 ASN D CA 1
ATOM 3512 C C . ASN B 2 84 ? 127.767 174.430 183.054 1.00 139.47 84 ASN D C 1
ATOM 3513 O O . ASN B 2 84 ? 128.917 174.273 183.490 1.00 139.47 84 ASN D O 1
ATOM 3518 N N . MET B 2 85 ? 127.446 174.082 181.801 1.00 140.60 85 MET D N 1
ATOM 3519 C CA . MET B 2 85 ? 128.529 173.635 180.921 1.00 140.60 85 MET D CA 1
ATOM 3520 C C . MET B 2 85 ? 129.596 174.705 180.715 1.00 140.60 85 MET D C 1
ATOM 3521 O O . MET B 2 85 ? 130.737 174.365 180.382 1.00 140.60 85 MET D O 1
ATOM 3526 N N . SER B 2 86 ? 129.253 175.983 180.889 1.00 138.62 86 SER D N 1
ATOM 3527 C CA . SER B 2 86 ? 130.213 177.057 180.651 1.00 138.62 86 SER D CA 1
ATOM 3528 C C . SER B 2 86 ? 131.412 176.987 181.594 1.00 138.62 86 SER D C 1
ATOM 3529 O O . SER B 2 86 ? 132.551 177.217 181.169 1.00 138.62 86 SER D O 1
ATOM 3531 N N . GLU B 2 87 ? 131.184 176.687 182.877 1.00 140.80 87 GLU D N 1
ATOM 3532 C CA . GLU B 2 87 ? 132.291 176.701 183.833 1.00 140.80 87 GLU D CA 1
ATOM 3533 C C . GLU B 2 87 ? 133.325 175.628 183.512 1.00 140.80 87 GLU D C 1
ATOM 3534 O O . GLU B 2 87 ? 134.533 175.867 183.626 1.00 140.80 87 GLU D O 1
ATOM 3536 N N . TYR B 2 88 ? 132.873 174.439 183.113 1.00 139.94 88 TYR D N 1
ATOM 3537 C CA . TYR B 2 88 ? 133.752 173.305 182.858 1.00 139.94 88 TYR D CA 1
ATOM 3538 C C . TYR B 2 88 ? 134.069 173.123 181.379 1.00 139.94 88 TYR D C 1
ATOM 3539 O O . TYR B 2 88 ? 134.529 172.046 180.983 1.00 139.94 88 TYR D O 1
ATOM 3548 N N . SER B 2 89 ? 133.830 174.149 180.556 1.00 140.37 89 SER D N 1
ATOM 3549 C CA . SER B 2 89 ? 134.093 174.036 179.124 1.00 140.37 89 SER D CA 1
ATOM 3550 C C . SER B 2 89 ? 135.538 173.640 178.850 1.00 140.37 89 SER D C 1
ATOM 3551 O O . SER B 2 89 ? 135.820 172.960 177.857 1.00 140.37 89 SER D O 1
ATOM 3553 N N . LYS B 2 90 ? 136.465 174.057 179.715 1.00 133.73 90 LYS D N 1
ATOM 3554 C CA . LYS B 2 90 ? 137.869 173.712 179.521 1.00 133.73 90 LYS D CA 1
ATOM 3555 C C . LYS B 2 90 ? 138.109 172.228 179.776 1.00 133.73 90 LYS D C 1
ATOM 3556 O O . LYS B 2 90 ? 138.844 171.575 179.025 1.00 133.73 90 LYS D O 1
ATOM 3558 N N . GLN B 2 91 ? 137.504 171.675 180.831 1.00 137.52 91 GLN D N 1
ATOM 3559 C CA . GLN B 2 91 ? 137.724 170.275 181.176 1.00 137.52 91 GLN D CA 1
ATOM 3560 C C . GLN B 2 91 ? 136.958 169.314 180.275 1.00 137.52 91 GLN D C 1
ATOM 3561 O O . GLN B 2 91 ? 137.228 168.109 180.320 1.00 137.52 91 GLN D O 1
ATOM 3567 N N . MET B 2 92 ? 136.018 169.805 179.464 1.00 134.70 92 MET D N 1
ATOM 3568 C CA . MET B 2 92 ? 135.288 168.930 178.553 1.00 134.70 92 MET D CA 1
ATOM 3569 C C . MET B 2 92 ? 136.161 168.388 177.429 1.00 134.70 92 MET D C 1
ATOM 3570 O O . MET B 2 92 ? 135.728 167.470 176.724 1.00 134.70 92 MET D O 1
ATOM 3575 N N . GLN B 2 93 ? 137.363 168.926 177.244 1.00 121.24 93 GLN D N 1
ATOM 3576 C CA . GLN B 2 93 ? 138.293 168.419 176.246 1.00 121.24 93 GLN D CA 1
ATOM 3577 C C . GLN B 2 93 ? 139.293 167.428 176.818 1.00 121.24 93 GLN D C 1
ATOM 3578 O O . GLN B 2 93 ? 139.735 166.524 176.100 1.00 121.24 93 GLN D O 1
ATOM 3580 N N . ARG B 2 94 ? 139.656 167.574 178.093 1.00 127.17 94 ARG D N 1
ATOM 3581 C CA . ARG B 2 94 ? 140.570 166.635 178.732 1.00 127.17 94 ARG D CA 1
ATOM 3582 C C . ARG B 2 94 ? 139.912 165.293 179.019 1.00 127.17 94 ARG D C 1
ATOM 3583 O O . ARG B 2 94 ? 140.612 164.280 179.115 1.00 127.17 94 ARG D O 1
ATOM 3591 N N . PHE B 2 95 ? 138.586 165.258 179.139 1.00 113.92 95 PHE D N 1
ATOM 3592 C CA . PHE B 2 95 ? 137.872 164.042 179.495 1.00 113.92 95 PHE D CA 1
ATOM 3593 C C . PHE B 2 95 ? 136.940 163.545 178.400 1.00 113.92 95 PHE D C 1
ATOM 3594 O O . PHE B 2 95 ? 136.230 162.556 178.617 1.00 113.92 95 PHE D O 1
ATOM 3602 N N . ASN B 2 96 ? 136.922 164.198 177.235 1.00 113.92 96 ASN D N 1
ATOM 3603 C CA . ASN B 2 96 ? 136.171 163.727 176.070 1.00 113.92 96 ASN D CA 1
ATOM 3604 C C . ASN B 2 96 ? 134.682 163.572 176.383 1.00 113.92 96 ASN D C 1
ATOM 3605 O O . ASN B 2 96 ? 134.056 162.568 176.038 1.00 113.92 96 ASN D O 1
ATOM 3610 N N . VAL B 2 97 ? 134.110 164.567 177.056 1.00 113.92 97 VAL D N 1
ATOM 3611 C CA . VAL B 2 97 ? 132.681 164.602 177.344 1.00 113.92 97 VAL D CA 1
ATOM 3612 C C . VAL B 2 97 ? 132.101 165.880 176.758 1.00 113.92 97 VAL D C 1
ATOM 3613 O O . VAL B 2 97 ? 132.591 166.978 177.047 1.00 113.92 97 VAL D O 1
ATOM 3617 N N . GLY B 2 98 ? 131.062 165.739 175.939 1.00 122.55 98 GLY D N 1
ATOM 3618 C CA . GLY B 2 98 ? 130.312 166.888 175.473 1.00 122.55 98 GLY D CA 1
ATOM 3619 C C . GLY B 2 98 ? 129.921 166.856 174.009 1.00 122.55 98 GLY D C 1
ATOM 3620 O O . GLY B 2 98 ? 128.918 167.462 173.621 1.00 122.55 98 GLY D O 1
ATOM 3621 N N . GLU B 2 99 ? 130.694 166.149 173.186 1.00 118.51 99 GLU D N 1
ATOM 3622 C CA . GLU B 2 99 ? 130.414 166.101 171.756 1.00 118.51 99 GLU D CA 1
ATOM 3623 C C . GLU B 2 99 ? 129.935 164.725 171.310 1.00 118.51 99 GLU D C 1
ATOM 3624 O O . GLU B 2 99 ? 128.745 164.530 171.045 1.00 118.51 99 GLU D O 1
ATOM 3626 N N . ASP B 2 100 ? 130.863 163.770 171.217 1.00 123.89 100 ASP D N 1
ATOM 3627 C CA . ASP B 2 100 ? 130.503 162.426 170.776 1.00 123.89 100 ASP D CA 1
ATOM 3628 C C . ASP B 2 100 ? 129.553 161.757 171.756 1.00 123.89 100 ASP D C 1
ATOM 3629 O O . ASP B 2 100 ? 128.651 161.013 171.353 1.00 123.89 100 ASP D O 1
ATOM 3631 N N . CYS B 2 101 ? 129.745 162.004 173.049 1.00 130.73 101 CYS D N 1
ATOM 3632 C CA . CYS B 2 101 ? 128.902 161.459 174.108 1.00 130.73 101 CYS D CA 1
ATOM 3633 C C . CYS B 2 101 ? 128.386 162.634 174.933 1.00 130.73 101 CYS D C 1
ATOM 3634 O O . CYS B 2 101 ? 128.799 162.829 176.085 1.00 130.73 101 CYS D O 1
ATOM 3637 N N . PRO B 2 102 ? 127.499 163.451 174.361 1.00 134.17 102 PRO D N 1
ATOM 3638 C CA . PRO B 2 102 ? 127.122 164.716 175.007 1.00 134.17 102 PRO D CA 1
ATOM 3639 C C . PRO B 2 102 ? 126.541 164.526 176.401 1.00 134.17 102 PRO D C 1
ATOM 3640 O O . PRO B 2 102 ? 125.994 163.477 176.750 1.00 134.17 102 PRO D O 1
ATOM 3644 N N . VAL B 2 103 ? 126.674 165.581 177.201 1.00 132.07 103 VAL D N 1
ATOM 3645 C CA . VAL B 2 103 ? 126.120 165.631 178.548 1.00 132.07 103 VAL D CA 1
ATOM 3646 C C . VAL B 2 103 ? 124.634 165.955 178.468 1.00 132.07 103 VAL D C 1
ATOM 3647 O O . VAL B 2 103 ? 124.196 166.728 177.608 1.00 132.07 103 VAL D O 1
ATOM 3651 N N . PHE B 2 104 ? 123.849 165.365 179.371 1.00 122.08 104 PHE D N 1
ATOM 3652 C CA . PHE B 2 104 ? 122.410 165.579 179.423 1.00 122.08 104 PHE D CA 1
ATOM 3653 C C . PHE B 2 104 ? 121.966 165.622 180.880 1.00 122.08 104 PHE D C 1
ATOM 3654 O O . PHE B 2 104 ? 122.784 165.554 181.804 1.00 122.08 104 PHE D O 1
ATOM 3662 N N . ASP B 2 105 ? 120.655 165.734 181.087 1.00 127.75 105 ASP D N 1
ATOM 3663 C CA . ASP B 2 105 ? 120.126 165.884 182.436 1.00 127.75 105 ASP D CA 1
ATOM 3664 C C . ASP B 2 105 ? 120.220 164.577 183.212 1.00 127.75 105 ASP D C 1
ATOM 3665 O O . ASP B 2 105 ? 119.862 163.509 182.706 1.00 127.75 105 ASP D O 1
ATOM 3667 N N . GLY B 2 106 ? 120.692 164.673 184.450 1.00 122.75 106 GLY D N 1
ATOM 3668 C CA . GLY B 2 106 ? 120.836 163.514 185.316 1.00 122.75 106 GLY D CA 1
ATOM 3669 C C . GLY B 2 106 ? 121.823 162.486 184.812 1.00 122.75 106 GLY D C 1
ATOM 3670 O O . GLY B 2 106 ? 121.566 161.280 184.917 1.00 122.75 106 GLY D O 1
ATOM 3671 N N . LEU B 2 107 ? 122.946 162.935 184.247 1.00 116.55 107 LEU D N 1
ATOM 3672 C CA . LEU B 2 107 ? 123.921 161.994 183.706 1.00 116.55 107 LEU D CA 1
ATOM 3673 C C . LEU B 2 107 ? 124.506 161.130 184.817 1.00 116.55 107 LEU D C 1
ATOM 3674 O O . LEU B 2 107 ? 124.604 159.897 184.689 1.00 116.55 107 LEU D O 1
ATOM 3679 N N . PHE B 2 108 ? 124.862 161.761 185.938 1.00 125.08 108 PHE D N 1
ATOM 3680 C CA . PHE B 2 108 ? 125.421 160.997 187.040 1.00 125.08 108 PHE D CA 1
ATOM 3681 C C . PHE B 2 108 ? 124.364 160.072 187.615 1.00 125.08 108 PHE D C 1
ATOM 3682 O O . PHE B 2 108 ? 124.680 158.958 188.035 1.00 125.08 108 PHE D O 1
ATOM 3690 N N . GLU B 2 109 ? 123.108 160.530 187.681 1.00 121.69 109 GLU D N 1
ATOM 3691 C CA . GLU B 2 109 ? 122.056 159.650 188.175 1.00 121.69 109 GLU D CA 1
ATOM 3692 C C . GLU B 2 109 ? 121.896 158.454 187.247 1.00 121.69 109 GLU D C 1
ATOM 3693 O O . GLU B 2 109 ? 121.540 157.357 187.694 1.00 121.69 109 GLU D O 1
ATOM 3695 N N . PHE B 2 110 ? 122.159 158.654 185.949 1.00 117.03 110 PHE D N 1
ATOM 3696 C CA . PHE B 2 110 ? 122.094 157.559 184.987 1.00 117.03 110 PHE D CA 1
ATOM 3697 C C . PHE B 2 110 ? 123.175 156.531 185.275 1.00 117.03 110 PHE D C 1
ATOM 3698 O O . PHE B 2 110 ? 122.928 155.319 185.212 1.00 117.03 110 PHE D O 1
ATOM 3706 N N . CYS B 2 111 ? 124.379 156.999 185.612 1.00 123.56 111 CYS D N 1
ATOM 3707 C CA . CYS B 2 111 ? 125.436 156.049 185.934 1.00 123.56 111 CYS D CA 1
ATOM 3708 C C . CYS B 2 111 ? 125.322 155.490 187.347 1.00 123.56 111 CYS D C 1
ATOM 3709 O O . CYS B 2 111 ? 125.959 154.475 187.649 1.00 123.56 111 CYS D O 1
ATOM 3712 N N . GLN B 2 112 ? 124.537 156.129 188.219 1.00 132.70 112 GLN D N 1
ATOM 3713 C CA . GLN B 2 112 ? 124.201 155.537 189.512 1.00 132.70 112 GLN D CA 1
ATOM 3714 C C . GLN B 2 112 ? 123.460 154.218 189.365 1.00 132.70 112 GLN D C 1
ATOM 3715 O O . GLN B 2 112 ? 123.511 153.381 190.273 1.00 132.70 112 GLN D O 1
ATOM 3721 N N . LEU B 2 113 ? 122.777 154.016 188.243 1.00 126.46 113 LEU D N 1
ATOM 3722 C CA . LEU B 2 113 ? 121.962 152.835 187.997 1.00 126.46 113 LEU D CA 1
ATOM 3723 C C . LEU B 2 113 ? 122.531 151.913 186.934 1.00 126.46 113 LEU D C 1
ATOM 3724 O O . LEU B 2 113 ? 122.396 150.694 187.052 1.00 126.46 113 LEU D O 1
ATOM 3729 N N . SER B 2 114 ? 123.154 152.458 185.884 1.00 118.02 114 SER D N 1
ATOM 3730 C CA . SER B 2 114 ? 123.788 151.593 184.894 1.00 118.02 114 SER D CA 1
ATOM 3731 C C . SER B 2 114 ? 124.911 150.769 185.511 1.00 118.02 114 SER D C 1
ATOM 3732 O O . SER B 2 114 ? 125.144 149.627 185.098 1.00 118.02 114 SER D O 1
ATOM 3735 N N . THR B 2 115 ? 125.618 151.329 186.494 1.00 122.27 115 THR D N 1
ATOM 3736 C CA . THR B 2 115 ? 126.675 150.621 187.206 1.00 122.27 115 THR D CA 1
ATOM 3737 C C . THR B 2 115 ? 126.164 149.901 188.450 1.00 122.27 115 THR D C 1
ATOM 3738 O O . THR B 2 115 ? 126.739 148.878 188.842 1.00 122.27 115 THR D O 1
ATOM 3742 N N . GLY B 2 116 ? 125.054 150.364 189.027 1.00 123.21 116 GLY D N 1
ATOM 3743 C CA . GLY B 2 116 ? 124.542 149.800 190.265 1.00 123.21 116 GLY D CA 1
ATOM 3744 C C . GLY B 2 116 ? 124.125 148.348 190.168 1.00 123.21 116 GLY D C 1
ATOM 3745 O O . GLY B 2 116 ? 123.988 147.683 191.199 1.00 123.21 116 GLY D O 1
ATOM 3746 N N . GLY B 2 117 ? 123.918 147.842 188.957 1.00 113.92 117 GLY D N 1
ATOM 3747 C CA . GLY B 2 117 ? 123.455 146.483 188.759 1.00 113.92 117 GLY D CA 1
ATOM 3748 C C . GLY B 2 117 ? 124.592 145.497 188.595 1.00 113.92 117 GLY D C 1
ATOM 3749 O O . GLY B 2 117 ? 124.445 144.308 188.893 1.00 113.92 117 GLY D O 1
ATOM 3750 N N . SER B 2 118 ? 125.737 145.984 188.118 1.00 115.21 118 SER D N 1
ATOM 3751 C CA . SER B 2 118 ? 126.882 145.113 187.882 1.00 115.21 118 SER D CA 1
ATOM 3752 C C . SER B 2 118 ? 127.593 144.755 189.181 1.00 115.21 118 SER D C 1
ATOM 3753 O O . SER B 2 118 ? 127.819 143.576 189.462 1.00 115.21 118 SER D O 1
ATOM 3756 N N . VAL B 2 119 ? 127.981 145.758 189.969 1.00 122.62 119 VAL D N 1
ATOM 3757 C CA . VAL B 2 119 ? 128.644 145.490 191.245 1.00 122.62 119 VAL D CA 1
ATOM 3758 C C . VAL B 2 119 ? 127.708 144.745 192.197 1.00 122.62 119 VAL D C 1
ATOM 3759 O O . VAL B 2 119 ? 128.087 143.738 192.809 1.00 122.62 119 VAL D O 1
ATOM 3763 N N . ALA B 2 120 ? 126.457 145.202 192.304 1.00 128.55 120 ALA D N 1
ATOM 3764 C CA . ALA B 2 120 ? 125.498 144.557 193.195 1.00 128.55 120 ALA D CA 1
ATOM 3765 C C . ALA B 2 120 ? 125.002 143.222 192.660 1.00 128.55 120 ALA D C 1
ATOM 3766 O O . ALA B 2 120 ? 124.458 142.426 193.432 1.00 128.55 120 ALA D O 1
ATOM 3768 N N . GLY B 2 121 ? 125.173 142.954 191.369 1.00 122.27 121 GLY D N 1
ATOM 3769 C CA . GLY B 2 121 ? 124.838 141.644 190.851 1.00 122.27 121 GLY D CA 1
ATOM 3770 C C . GLY B 2 121 ? 125.983 140.674 191.044 1.00 122.27 121 GLY D C 1
ATOM 3771 O O . GLY B 2 121 ? 125.770 139.508 191.385 1.00 122.27 121 GLY D O 1
ATOM 3772 N N . ALA B 2 122 ? 127.209 141.151 190.826 1.00 121.64 122 ALA D N 1
ATOM 3773 C CA . ALA B 2 122 ? 128.390 140.355 191.129 1.00 121.64 122 ALA D CA 1
ATOM 3774 C C . ALA B 2 122 ? 128.509 140.055 192.615 1.00 121.64 122 ALA D C 1
ATOM 3775 O O . ALA B 2 122 ? 129.135 139.057 192.982 1.00 121.64 122 ALA D O 1
ATOM 3777 N N . VAL B 2 123 ? 127.917 140.888 193.477 1.00 122.52 123 VAL D N 1
ATOM 3778 C CA . VAL B 2 123 ? 127.911 140.582 194.907 1.00 122.52 123 VAL D CA 1
ATOM 3779 C C . VAL B 2 123 ? 127.148 139.290 195.168 1.00 122.52 123 VAL D C 1
ATOM 3780 O O . VAL B 2 123 ? 127.600 138.419 195.920 1.00 122.52 123 VAL D O 1
ATOM 3784 N N . LYS B 2 124 ? 125.972 139.150 194.556 1.00 130.84 124 LYS D N 1
ATOM 3785 C CA . LYS B 2 124 ? 125.217 137.912 194.704 1.00 130.84 124 LYS D CA 1
ATOM 3786 C C . LYS B 2 124 ? 125.866 136.765 193.937 1.00 130.84 124 LYS D C 1
ATOM 3787 O O . LYS B 2 124 ? 125.862 135.620 194.403 1.00 130.84 124 LYS D O 1
ATOM 3793 N N . LEU B 2 125 ? 126.418 137.051 192.755 1.00 118.35 125 LEU D N 1
ATOM 3794 C CA . LEU B 2 125 ? 126.992 135.999 191.920 1.00 118.35 125 LEU D CA 1
ATOM 3795 C C . LEU B 2 125 ? 128.218 135.358 192.564 1.00 118.35 125 LEU D C 1
ATOM 3796 O O . LEU B 2 125 ? 128.346 134.128 192.580 1.00 118.35 125 LEU D O 1
ATOM 3801 N N . ASN B 2 126 ? 129.140 136.171 193.089 1.00 125.73 126 ASN D N 1
ATOM 3802 C CA . ASN B 2 126 ? 130.327 135.606 193.722 1.00 125.73 126 ASN D CA 1
ATOM 3803 C C . ASN B 2 126 ? 129.954 134.813 194.966 1.00 125.73 126 ASN D C 1
ATOM 3804 O O . ASN B 2 126 ? 130.532 133.754 195.237 1.00 125.73 126 ASN D O 1
ATOM 3809 N N . ARG B 2 127 ? 128.990 135.311 195.733 1.00 121.70 127 ARG D N 1
ATOM 3810 C CA . ARG B 2 127 ? 128.489 134.588 196.886 1.00 121.70 127 ARG D CA 1
ATOM 3811 C C . ARG B 2 127 ? 127.593 133.441 196.425 1.00 121.70 127 ARG D C 1
ATOM 3812 O O . ARG B 2 127 ? 127.245 133.321 195.247 1.00 121.70 127 ARG D O 1
ATOM 3814 N N . GLN B 2 128 ? 127.222 132.580 197.371 1.00 124.04 128 GLN D N 1
ATOM 3815 C CA . GLN B 2 128 ? 126.384 131.422 197.066 1.00 124.04 128 GLN D CA 1
ATOM 3816 C C . GLN B 2 128 ? 124.907 131.824 197.054 1.00 124.04 128 GLN D C 1
ATOM 3817 O O . GLN B 2 128 ? 124.098 131.382 197.869 1.00 124.04 128 GLN D O 1
ATOM 3819 N N . GLN B 2 129 ? 124.563 132.685 196.096 1.00 128.80 129 GLN D N 1
ATOM 3820 C CA . GLN B 2 129 ? 123.199 133.174 195.952 1.00 128.80 129 GLN D CA 1
ATOM 3821 C C . GLN B 2 129 ? 122.599 132.946 194.574 1.00 128.80 129 GLN D C 1
ATOM 3822 O O . GLN B 2 129 ? 121.374 132.849 194.466 1.00 128.80 129 GLN D O 1
ATOM 3828 N N . THR B 2 130 ? 123.411 132.855 193.523 1.00 128.86 130 THR D N 1
ATOM 3829 C CA . THR B 2 130 ? 122.865 132.674 192.186 1.00 128.86 130 THR D CA 1
ATOM 3830 C C . THR B 2 130 ? 123.913 132.053 191.277 1.00 128.86 130 THR D C 1
ATOM 3831 O O . THR B 2 130 ? 125.117 132.177 191.513 1.00 128.86 130 THR D O 1
ATOM 3835 N N . ASP B 2 131 ? 123.429 131.377 190.238 1.00 130.35 131 ASP D N 1
ATOM 3836 C CA . ASP B 2 131 ? 124.261 130.916 189.138 1.00 130.35 131 ASP D CA 1
ATOM 3837 C C . ASP B 2 131 ? 124.220 131.843 187.931 1.00 130.35 131 ASP D C 1
ATOM 3838 O O . ASP B 2 131 ? 125.068 131.709 187.043 1.00 130.35 131 ASP D O 1
ATOM 3843 N N . MET B 2 132 ? 123.273 132.780 187.882 1.00 121.25 132 MET D N 1
ATOM 3844 C CA . MET B 2 132 ? 123.154 133.690 186.747 1.00 121.25 132 MET D CA 1
ATOM 3845 C C . MET B 2 132 ? 122.561 135.009 187.217 1.00 121.25 132 MET D C 1
ATOM 3846 O O . MET B 2 132 ? 121.419 135.042 187.685 1.00 121.25 132 MET D O 1
ATOM 3851 N N . ALA B 2 133 ? 123.330 136.087 187.094 1.00 113.92 133 ALA D N 1
ATOM 3852 C CA . ALA B 2 133 ? 122.860 137.437 187.373 1.00 113.92 133 ALA D CA 1
ATOM 3853 C C . ALA B 2 133 ? 122.646 138.185 186.064 1.00 113.92 133 ALA D C 1
ATOM 3854 O O . ALA B 2 133 ? 123.427 138.034 185.121 1.00 113.92 133 ALA D O 1
ATOM 3856 N N . VAL B 2 134 ? 121.591 138.997 186.011 1.00 113.92 134 VAL D N 1
ATOM 3857 C CA . VAL B 2 134 ? 121.170 139.682 184.793 1.00 113.92 134 VAL D CA 1
ATOM 3858 C C . VAL B 2 134 ? 121.120 141.179 185.069 1.00 113.92 134 VAL D C 1
ATOM 3859 O O . VAL B 2 134 ? 120.601 141.607 186.106 1.00 113.92 134 VAL D O 1
ATOM 3863 N N . ASN B 2 135 ? 121.661 141.972 184.141 1.00 113.92 135 ASN D N 1
ATOM 3864 C CA . ASN B 2 135 ? 121.579 143.430 184.231 1.00 113.92 135 ASN D CA 1
ATOM 3865 C C . AS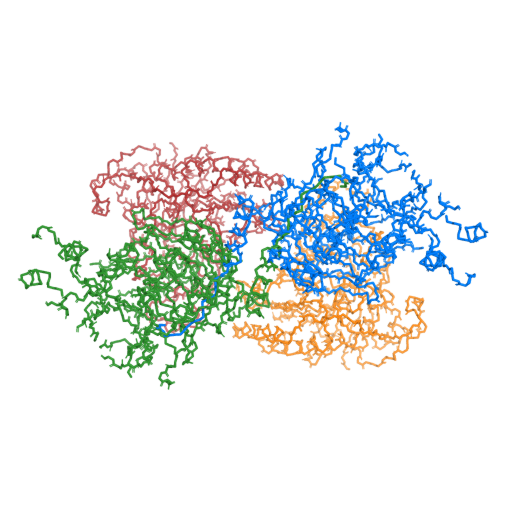N B 2 135 ? 121.617 143.977 182.807 1.00 113.92 135 ASN D C 1
ATOM 3866 O O . ASN B 2 135 ? 122.697 144.118 182.225 1.00 113.92 135 ASN D O 1
ATOM 3871 N N . TRP B 2 136 ? 120.443 144.278 182.253 1.00 113.92 136 TRP D N 1
ATOM 3872 C CA . TRP B 2 136 ? 120.372 144.824 180.904 1.00 113.92 136 TRP D CA 1
ATOM 3873 C C . TRP B 2 136 ? 120.731 146.302 180.840 1.00 113.92 136 TRP D C 1
ATOM 3874 O O . TRP B 2 136 ? 120.983 146.814 179.744 1.00 113.92 136 TRP D O 1
ATOM 3885 N N . ALA B 2 137 ? 120.765 146.996 181.979 1.00 113.92 137 ALA D N 1
ATOM 3886 C CA . ALA B 2 137 ? 121.117 148.409 181.996 1.00 113.92 137 ALA D CA 1
ATOM 3887 C C . ALA B 2 137 ? 122.621 148.641 181.947 1.00 113.92 137 ALA D C 1
ATOM 3888 O O . ALA B 2 137 ? 123.052 149.764 181.664 1.00 113.92 137 ALA D O 1
ATOM 3890 N N . GLY B 2 138 ? 123.422 147.613 182.210 1.00 113.92 138 GLY D N 1
ATOM 3891 C CA . GLY B 2 138 ? 124.864 147.747 182.195 1.00 113.92 138 GLY D CA 1
ATOM 3892 C C . GLY B 2 138 ? 125.464 147.565 180.818 1.00 113.92 138 GLY D C 1
ATOM 3893 O O . GLY B 2 138 ? 124.994 148.162 179.845 1.00 113.92 138 GLY D O 1
ATOM 3894 N N . GLY B 2 139 ? 126.521 146.762 180.727 1.00 113.92 139 GLY D N 1
ATOM 3895 C CA . GLY B 2 139 ? 127.127 146.470 179.444 1.00 113.92 139 GLY D CA 1
ATOM 3896 C C . GLY B 2 139 ? 127.937 147.596 178.852 1.00 113.92 139 GLY D C 1
ATOM 3897 O O . GLY B 2 139 ? 128.194 147.594 177.646 1.00 113.92 139 GLY D O 1
ATOM 3898 N N . LEU B 2 140 ? 128.352 148.561 179.667 1.00 113.92 140 LEU D N 1
ATOM 3899 C CA . LEU B 2 140 ? 129.163 149.677 179.202 1.00 113.92 140 LEU D CA 1
ATOM 3900 C C . LEU B 2 140 ? 130.634 149.308 179.348 1.00 113.92 140 LEU D C 1
ATOM 3901 O O . LEU B 2 140 ? 131.114 149.088 180.465 1.00 113.92 140 LEU D O 1
ATOM 3906 N N . HIS B 2 141 ? 131.345 149.240 178.224 1.00 113.92 141 HIS D N 1
ATOM 3907 C CA . HIS B 2 141 ? 132.707 148.720 178.200 1.00 113.92 141 HIS D CA 1
ATOM 3908 C C . HIS B 2 141 ? 133.735 149.665 177.600 1.00 113.92 141 HIS D C 1
ATOM 3909 O O . HIS B 2 141 ? 134.933 149.450 177.818 1.00 113.92 141 HIS D O 1
ATOM 3916 N N . HIS B 2 142 ? 133.323 150.693 176.861 1.00 113.92 142 HIS D N 1
ATOM 3917 C CA . HIS B 2 142 ? 134.272 151.560 176.178 1.00 113.92 142 HIS D CA 1
ATOM 3918 C C . HIS B 2 142 ? 134.874 152.624 177.084 1.00 113.92 142 HIS D C 1
ATOM 3919 O O . HIS B 2 142 ? 135.874 153.238 176.701 1.00 113.92 142 HIS D O 1
ATOM 3926 N N . ALA B 2 143 ? 134.304 152.851 178.266 1.00 113.92 143 ALA D N 1
ATOM 3927 C CA . ALA B 2 143 ? 134.828 153.875 179.159 1.00 113.92 143 ALA D CA 1
ATOM 3928 C C . ALA B 2 143 ? 136.260 153.558 179.569 1.00 113.92 143 ALA D C 1
ATOM 3929 O O . ALA B 2 143 ? 136.616 152.400 179.806 1.00 113.92 143 ALA D O 1
ATOM 3931 N N . LYS B 2 144 ? 137.081 154.599 179.653 1.00 113.92 144 LYS D N 1
ATOM 3932 C CA . LYS B 2 144 ? 138.479 154.469 180.025 1.00 113.92 144 LYS D CA 1
ATOM 3933 C C . LYS B 2 144 ? 138.653 154.821 181.499 1.00 113.92 144 LYS D C 1
ATOM 3934 O O . LYS B 2 144 ? 137.696 155.156 182.201 1.00 113.92 144 LYS D O 1
ATOM 3940 N N . LYS B 2 145 ? 139.898 154.740 181.974 1.00 113.92 145 LYS D N 1
ATOM 3941 C CA . LYS B 2 145 ? 140.170 155.008 183.383 1.00 113.92 145 LYS D CA 1
ATOM 3942 C C . LYS B 2 145 ? 139.814 156.444 183.746 1.00 113.92 145 LYS D C 1
ATOM 3943 O O . LYS B 2 145 ? 139.170 156.697 184.770 1.00 113.92 145 LYS D O 1
ATOM 3949 N N . SER B 2 146 ? 140.222 157.397 182.914 1.00 113.92 146 SER D N 1
ATOM 3950 C CA . SER B 2 146 ? 139.998 158.814 183.180 1.00 113.92 146 SER D CA 1
ATOM 3951 C C . SER B 2 146 ? 139.526 159.515 181.910 1.00 113.92 146 SER D C 1
ATOM 3952 O O . SER B 2 146 ? 139.995 160.599 181.560 1.00 113.92 146 SER D O 1
ATOM 3955 N N . GLU B 2 147 ? 138.584 158.894 181.204 1.00 113.92 147 GLU D N 1
ATOM 3956 C CA . GLU B 2 147 ? 138.059 159.455 179.967 1.00 113.92 147 GLU D CA 1
ATOM 3957 C C . GLU B 2 147 ? 136.782 158.716 179.593 1.00 113.92 147 GLU D C 1
ATOM 3958 O O . GLU B 2 147 ? 136.646 157.518 179.856 1.00 113.92 147 GLU D O 1
ATOM 3964 N N . ALA B 2 148 ? 135.853 159.444 178.981 1.00 113.92 148 ALA D N 1
ATOM 3965 C CA . ALA B 2 148 ? 134.637 158.859 178.432 1.00 113.92 148 ALA D CA 1
ATOM 3966 C C . ALA B 2 148 ? 134.841 158.552 176.954 1.00 113.92 148 ALA D C 1
ATOM 3967 O O . ALA B 2 148 ? 135.136 159.454 176.163 1.00 113.92 148 ALA D O 1
ATOM 3969 N N . SER B 2 149 ? 134.688 157.286 176.585 1.00 117.52 149 SER D N 1
ATOM 3970 C CA . SER B 2 149 ? 134.848 156.849 175.208 1.00 117.52 149 SER D CA 1
ATOM 3971 C C . SER B 2 149 ? 133.554 156.196 174.745 1.00 117.52 149 SER D C 1
ATOM 3972 O O . SER B 2 149 ? 132.851 155.552 175.529 1.00 117.52 149 SER D O 1
ATOM 3974 N N . GLY B 2 150 ? 133.248 156.365 173.464 1.00 121.58 150 GLY D N 1
ATOM 3975 C CA . GLY B 2 150 ? 132.003 155.824 172.944 1.00 121.58 150 GLY D CA 1
ATOM 3976 C C . GLY B 2 150 ? 130.812 156.488 173.603 1.00 121.58 150 GLY D C 1
ATOM 3977 O O . GLY B 2 150 ? 130.677 157.716 173.601 1.00 121.58 150 GLY D O 1
ATOM 3978 N N . PHE B 2 151 ? 129.934 155.674 174.181 1.00 113.92 151 PHE D N 1
ATOM 3979 C CA . PHE B 2 151 ? 128.754 156.151 174.889 1.00 113.92 151 PHE D CA 1
ATOM 3980 C C . PHE B 2 151 ? 128.792 155.733 176.354 1.00 113.92 151 PHE D C 1
ATOM 3981 O O . PHE B 2 151 ? 127.761 155.437 176.961 1.00 113.92 151 PHE D O 1
ATOM 3989 N N . CYS B 2 152 ? 129.986 155.705 176.943 1.00 117.59 152 CYS D N 1
ATOM 3990 C CA . CYS B 2 152 ? 130.171 155.179 178.286 1.00 117.59 152 CYS D CA 1
ATOM 3991 C C . CYS B 2 152 ? 130.967 156.164 179.129 1.00 117.59 152 CYS D C 1
ATOM 3992 O O . CYS B 2 152 ? 131.862 156.853 178.633 1.00 117.59 152 CYS D O 1
ATOM 3995 N N . TYR B 2 153 ? 130.624 156.220 180.414 1.00 123.00 153 TYR D N 1
ATOM 3996 C CA . TYR B 2 153 ? 131.288 157.084 181.381 1.00 123.00 153 TYR D CA 1
ATOM 3997 C C . TYR B 2 153 ? 131.957 156.296 182.492 1.00 123.00 153 TYR D C 1
ATOM 3998 O O . TYR B 2 153 ? 133.154 156.474 182.745 1.00 123.00 153 TYR D O 1
ATOM 4007 N N . VAL B 2 154 ? 131.210 155.427 183.165 1.00 113.64 154 VAL D N 1
ATOM 4008 C CA . VAL B 2 154 ? 131.736 154.549 184.201 1.00 113.64 154 VAL D CA 1
ATOM 4009 C C . VAL B 2 154 ? 131.674 153.124 183.679 1.00 113.64 154 VAL D C 1
ATOM 4010 O O . VAL B 2 154 ? 130.618 152.667 183.224 1.00 113.64 154 VAL D O 1
ATOM 4014 N N . ASN B 2 155 ? 132.802 152.423 183.741 1.00 113.92 155 ASN D N 1
ATOM 4015 C CA . ASN B 2 155 ? 132.904 151.088 183.161 1.00 113.92 155 ASN D CA 1
ATOM 4016 C C . ASN B 2 155 ? 132.367 150.099 184.184 1.00 113.92 155 ASN D C 1
ATOM 4017 O O . ASN B 2 155 ? 133.092 149.644 185.070 1.00 113.92 155 ASN D O 1
ATOM 4022 N N . ASP B 2 156 ? 131.085 149.756 184.050 1.00 123.25 156 ASP D N 1
ATOM 4023 C CA . ASP B 2 156 ? 130.467 148.814 184.975 1.00 123.25 156 ASP D CA 1
ATOM 4024 C C . ASP B 2 156 ? 131.082 147.425 184.870 1.00 123.25 156 ASP D C 1
ATOM 4025 O O . ASP B 2 156 ? 131.170 146.711 185.877 1.00 123.25 156 ASP D O 1
ATOM 4030 N N . ILE B 2 157 ? 131.532 147.035 183.676 1.00 113.92 157 ILE D N 1
ATOM 4031 C CA . ILE B 2 157 ? 132.127 145.714 183.501 1.00 113.92 157 ILE D CA 1
ATOM 4032 C C . ILE B 2 157 ? 133.412 145.599 184.307 1.00 113.92 157 ILE D C 1
ATOM 4033 O O . ILE B 2 157 ? 133.651 144.595 184.987 1.00 113.92 157 ILE D O 1
ATOM 4038 N N . VAL B 2 158 ? 134.271 146.616 184.223 1.00 113.92 158 VAL D N 1
ATOM 4039 C CA . VAL B 2 158 ? 135.550 146.563 184.922 1.00 113.92 158 VAL D CA 1
ATOM 4040 C C . VAL B 2 158 ? 135.341 146.583 186.431 1.00 113.92 158 VAL D C 1
ATOM 4041 O O . VAL B 2 158 ? 136.009 145.850 187.170 1.00 113.92 158 VAL D O 1
ATOM 4045 N N . LEU B 2 159 ? 134.405 147.404 186.913 1.00 113.92 159 LEU D N 1
ATOM 4046 C CA . LEU B 2 159 ? 134.102 147.407 188.341 1.00 113.92 159 LEU D CA 1
ATOM 4047 C C . LEU B 2 159 ? 133.592 146.047 188.796 1.00 113.92 159 LEU D C 1
ATOM 4048 O O . LEU B 2 159 ? 133.998 145.545 189.851 1.00 113.92 159 LEU D O 1
ATOM 4053 N N . ALA B 2 160 ? 132.711 145.429 188.007 1.00 114.52 160 ALA D N 1
ATOM 4054 C CA . ALA B 2 160 ? 132.196 144.115 188.374 1.00 114.52 160 ALA D CA 1
ATOM 4055 C C . ALA B 2 160 ? 133.299 143.065 188.375 1.00 114.52 160 ALA D C 1
ATOM 4056 O O . ALA B 2 160 ? 133.341 142.202 189.258 1.00 114.52 160 ALA D O 1
ATOM 4058 N N . ILE B 2 161 ? 134.199 143.113 187.391 1.00 113.92 161 ILE D N 1
ATOM 4059 C CA . ILE B 2 161 ? 135.297 142.149 187.345 1.00 113.92 161 ILE D CA 1
ATOM 4060 C C . ILE B 2 161 ? 136.216 142.316 188.552 1.00 113.92 161 ILE D C 1
ATOM 4061 O O . ILE B 2 161 ? 136.611 141.331 189.187 1.00 113.92 161 ILE D O 1
ATOM 4066 N N . LEU B 2 162 ? 136.572 143.562 188.888 1.00 113.92 162 LEU D N 1
ATOM 4067 C CA . LEU B 2 162 ? 137.384 143.790 190.085 1.00 113.92 162 LEU D CA 1
ATOM 4068 C C . LEU B 2 162 ? 136.681 143.284 191.335 1.00 113.92 162 LEU D C 1
ATOM 4069 O O . LEU B 2 162 ? 137.310 142.665 192.202 1.00 113.92 162 LEU D O 1
ATOM 4074 N N . GLU B 2 163 ? 135.379 143.542 191.450 1.00 118.93 163 GLU D N 1
ATOM 4075 C CA . GLU B 2 163 ? 134.621 143.062 192.596 1.00 118.93 163 GLU D CA 1
ATOM 4076 C C . GLU B 2 163 ? 134.530 141.542 192.614 1.00 118.93 163 GLU D C 1
ATOM 4077 O O . GLU B 2 163 ? 134.350 140.950 193.683 1.00 118.93 163 GLU D O 1
ATOM 4083 N N . LEU B 2 164 ? 134.656 140.904 191.449 1.00 113.92 164 LEU D N 1
ATOM 4084 C CA . LEU B 2 164 ? 134.631 139.449 191.363 1.00 113.92 164 LEU D CA 1
ATOM 4085 C C . LEU B 2 164 ? 135.975 138.841 191.749 1.00 113.92 164 LEU D C 1
ATOM 4086 O O . LEU B 2 164 ? 136.017 137.763 192.352 1.00 113.92 164 LEU D O 1
ATOM 4091 N N . LEU B 2 165 ? 137.080 139.509 191.399 1.00 113.92 165 LEU D N 1
ATOM 4092 C CA . LEU B 2 165 ? 138.403 138.949 191.663 1.00 113.92 165 LEU D CA 1
ATOM 4093 C C . LEU B 2 165 ? 138.647 138.728 193.147 1.00 113.92 165 LEU D C 1
ATOM 4094 O O . LEU B 2 165 ? 139.545 137.962 193.510 1.00 113.92 165 LEU D O 1
ATOM 4099 N N . LYS B 2 166 ? 137.877 139.392 194.009 1.00 128.08 166 LYS D N 1
ATOM 4100 C CA . LYS B 2 166 ? 138.051 139.215 195.444 1.00 128.08 166 LYS D CA 1
ATOM 4101 C C . LYS B 2 166 ? 137.715 137.789 195.861 1.00 128.08 166 LYS D C 1
ATOM 4102 O O . LYS B 2 166 ? 138.355 137.227 196.758 1.00 128.08 166 LYS D O 1
ATOM 4108 N N . TYR B 2 167 ? 136.716 137.186 195.216 1.00 127.22 167 TYR D N 1
ATOM 4109 C CA . TYR B 2 167 ? 136.257 135.850 195.568 1.00 127.22 167 TYR D CA 1
ATOM 4110 C C . TYR B 2 167 ? 136.769 134.764 194.628 1.00 127.22 167 TYR D C 1
ATOM 4111 O O . TYR B 2 167 ? 136.674 133.581 194.971 1.00 127.22 167 TYR D O 1
ATOM 4120 N N . HIS B 2 168 ? 137.303 135.126 193.461 1.00 117.88 168 HIS D N 1
ATOM 4121 C CA . HIS B 2 168 ? 137.741 134.152 192.472 1.00 117.88 168 HIS D CA 1
ATOM 4122 C C . HIS B 2 168 ? 139.159 134.462 192.014 1.00 117.88 168 HIS D C 1
ATOM 4123 O O . HIS B 2 168 ? 139.577 135.622 191.971 1.00 117.88 168 HIS D O 1
ATOM 4130 N N . GLN B 2 169 ? 139.896 133.405 191.668 1.00 123.28 169 GLN D N 1
ATOM 4131 C CA . GLN B 2 169 ? 141.273 133.554 191.206 1.00 123.28 169 GLN D CA 1
ATOM 4132 C C . GLN B 2 169 ? 141.342 133.946 189.732 1.00 123.28 169 GLN D C 1
ATOM 4133 O O . GLN B 2 169 ? 141.900 134.991 189.381 1.00 123.28 169 GLN D O 1
ATOM 4139 N N . ARG B 2 170 ? 140.780 133.115 188.859 1.00 114.04 170 ARG D N 1
ATOM 4140 C CA . ARG B 2 170 ? 140.792 133.337 187.418 1.00 114.04 170 ARG D CA 1
ATOM 4141 C C . ARG B 2 170 ? 139.394 133.705 186.943 1.00 114.04 170 ARG D C 1
ATOM 4142 O O . ARG B 2 170 ? 138.420 133.030 187.291 1.00 114.04 170 ARG D O 1
ATOM 4150 N N . VAL B 2 171 ? 139.296 134.772 186.150 1.00 113.92 171 VAL D N 1
ATOM 4151 C CA . VAL B 2 171 ? 138.015 135.259 185.648 1.00 113.92 171 VAL D CA 1
ATOM 4152 C C . VAL B 2 171 ? 138.076 135.429 184.134 1.00 113.92 171 VAL D C 1
ATOM 4153 O O . VAL B 2 171 ? 138.939 136.152 183.611 1.00 113.92 171 VAL D O 1
ATOM 4157 N N . LEU B 2 172 ? 137.208 134.705 183.434 1.00 113.92 172 LEU D N 1
ATOM 4158 C CA . LEU B 2 172 ? 137.066 134.823 181.992 1.00 113.92 172 LEU D CA 1
ATOM 4159 C C . LEU B 2 172 ? 135.982 135.847 181.677 1.00 113.92 172 LEU D C 1
ATOM 4160 O O . LEU B 2 172 ? 134.881 135.786 182.235 1.00 113.92 172 LEU D O 1
ATOM 4165 N N . TYR B 2 173 ? 136.295 136.786 180.793 1.00 113.92 173 TYR D N 1
ATOM 4166 C CA . TYR B 2 173 ? 135.350 137.796 180.334 1.00 113.92 173 TYR D CA 1
ATOM 4167 C C . TYR B 2 173 ? 135.098 137.574 178.849 1.00 113.92 173 TYR D C 1
ATOM 4168 O O . TYR B 2 173 ? 136.006 137.740 178.031 1.00 113.92 173 TYR D O 1
ATOM 4177 N N . ILE B 2 174 ? 133.868 137.217 178.499 1.00 113.92 174 ILE D N 1
ATOM 4178 C CA . ILE B 2 174 ? 133.481 137.024 177.108 1.00 113.92 174 ILE D CA 1
ATOM 4179 C C . ILE B 2 174 ? 132.701 138.252 176.667 1.00 113.92 174 ILE D C 1
ATOM 4180 O O . ILE B 2 174 ? 131.739 138.659 177.331 1.00 113.92 174 ILE D O 1
ATOM 4185 N N . ASP B 2 175 ? 133.128 138.851 175.563 1.00 113.92 175 ASP D N 1
ATOM 4186 C CA . ASP B 2 175 ? 132.503 140.050 175.013 1.00 113.92 175 ASP D CA 1
ATOM 4187 C C . ASP B 2 175 ? 131.796 139.644 173.724 1.00 113.92 175 ASP D C 1
ATOM 4188 O O . ASP B 2 175 ? 132.400 139.642 172.648 1.00 113.92 175 ASP D O 1
ATOM 4193 N N . ILE B 2 176 ? 130.527 139.255 173.851 1.00 113.92 176 ILE D N 1
ATOM 4194 C CA . ILE B 2 176 ? 129.639 139.058 172.709 1.00 113.92 176 ILE D CA 1
ATOM 4195 C C . ILE B 2 176 ? 129.126 140.441 172.321 1.00 113.92 176 ILE D C 1
ATOM 4196 O O . ILE B 2 176 ? 128.282 141.015 173.007 1.00 113.92 176 ILE D O 1
ATOM 4201 N N . ASP B 2 177 ? 129.641 140.983 171.230 1.00 113.92 177 ASP D N 1
ATOM 4202 C CA . ASP B 2 177 ? 129.314 142.341 170.814 1.00 113.92 177 ASP D CA 1
ATOM 4203 C C . ASP B 2 177 ? 129.869 142.532 169.413 1.00 113.92 177 ASP D C 1
ATOM 4204 O O . ASP B 2 177 ? 130.495 141.634 168.842 1.00 113.92 177 ASP D O 1
ATOM 4209 N N . ILE B 2 178 ? 129.614 143.710 168.849 1.00 113.92 178 ILE D N 1
ATOM 4210 C CA . ILE B 2 178 ? 130.215 144.075 167.575 1.00 113.92 178 ILE D CA 1
ATOM 4211 C C . ILE B 2 178 ? 131.338 145.087 167.754 1.00 113.92 178 ILE D C 1
ATOM 4212 O O . ILE B 2 178 ? 132.121 145.303 166.815 1.00 113.92 178 ILE D O 1
ATOM 4217 N N . HIS B 2 179 ? 131.465 145.684 168.936 1.00 113.92 179 HIS D N 1
ATOM 4218 C CA . HIS B 2 179 ? 132.563 146.582 169.255 1.00 113.92 179 HIS D CA 1
ATOM 4219 C C . HIS B 2 179 ? 133.537 145.889 170.197 1.00 113.92 179 HIS D C 1
ATOM 4220 O O . HIS B 2 179 ? 133.123 145.211 171.142 1.00 113.92 179 HIS D O 1
ATOM 4227 N N . HIS B 2 180 ? 134.830 146.057 169.932 1.00 113.92 180 HIS D N 1
ATOM 4228 C CA . HIS B 2 180 ? 135.848 145.567 170.850 1.00 113.92 180 HIS D CA 1
ATOM 4229 C C . HIS B 2 180 ? 135.744 146.286 172.189 1.00 113.92 180 HIS D C 1
ATOM 4230 O O . HIS B 2 180 ? 135.538 147.501 172.245 1.00 113.92 180 HIS D O 1
ATOM 4237 N N . GLY B 2 181 ? 135.889 145.531 173.274 1.00 113.92 181 GLY D N 1
ATOM 4238 C CA . GLY B 2 181 ? 135.805 146.130 174.591 1.00 113.92 181 GLY D CA 1
ATOM 4239 C C . GLY B 2 181 ? 137.137 146.681 175.051 1.00 113.92 181 GLY D C 1
ATOM 4240 O O . GLY B 2 181 ? 137.976 145.949 175.586 1.00 113.92 181 GLY D O 1
ATOM 4241 N N . ASP B 2 182 ? 137.337 147.984 174.846 1.00 113.92 182 ASP D N 1
ATOM 4242 C CA . ASP B 2 182 ? 138.630 148.599 175.127 1.00 113.92 182 ASP D CA 1
ATOM 4243 C C . ASP B 2 182 ? 138.890 148.695 176.624 1.00 113.92 182 ASP D C 1
ATOM 4244 O O . ASP B 2 182 ? 139.974 148.338 177.101 1.00 113.92 182 ASP D O 1
ATOM 4249 N N . GLY B 2 183 ? 137.914 149.198 177.380 1.00 113.92 183 GLY D N 1
ATOM 4250 C CA . GLY B 2 183 ? 138.140 149.418 178.799 1.00 113.92 183 GLY D CA 1
ATOM 4251 C C . GLY B 2 183 ? 138.529 148.154 179.538 1.00 113.92 183 GLY D C 1
ATOM 4252 O O . GLY B 2 183 ? 139.503 148.141 180.291 1.00 113.92 183 GLY D O 1
ATOM 4253 N N . VAL B 2 184 ? 137.798 147.063 179.301 1.00 113.92 184 VAL D N 1
ATOM 4254 C CA . VAL B 2 184 ? 138.083 145.812 180.000 1.00 113.92 184 VAL D CA 1
ATOM 4255 C C . VAL B 2 184 ? 139.452 145.269 179.611 1.00 113.92 184 VAL D C 1
ATOM 4256 O O . VAL B 2 184 ? 140.250 144.872 180.475 1.00 113.92 184 VAL D O 1
ATOM 4260 N N . GLU B 2 185 ? 139.774 145.299 178.316 1.00 113.92 185 GLU D N 1
ATOM 4261 C CA . GLU B 2 185 ? 141.040 144.722 177.880 1.00 113.92 185 GLU D CA 1
ATOM 4262 C C . GLU B 2 185 ? 142.207 145.510 178.453 1.00 113.92 185 GLU D C 1
ATOM 4263 O O . GLU B 2 185 ? 143.120 144.930 179.048 1.00 113.92 185 GLU D O 1
ATOM 4269 N N . GLU B 2 186 ? 142.191 146.836 178.304 1.00 123.80 186 GLU D N 1
ATOM 4270 C CA . GLU B 2 186 ? 143.302 147.618 178.831 1.00 123.80 186 GLU D CA 1
ATOM 4271 C C . GLU B 2 186 ? 143.351 147.548 180.352 1.00 123.80 186 GLU D C 1
ATOM 4272 O O . GLU B 2 186 ? 144.438 147.615 180.936 1.00 123.80 186 GLU D O 1
ATOM 4278 N N . ALA B 2 187 ? 142.193 147.426 181.012 1.00 115.59 187 ALA D N 1
ATOM 4279 C CA . ALA B 2 187 ? 142.185 147.288 182.461 1.00 115.59 187 ALA D CA 1
ATOM 4280 C C . ALA B 2 187 ? 142.857 145.995 182.894 1.00 115.59 187 ALA D C 1
ATOM 4281 O O . ALA B 2 187 ? 143.431 145.931 183.987 1.00 115.59 187 ALA D O 1
ATOM 4283 N N . PHE B 2 188 ? 142.798 144.953 182.058 1.00 113.92 188 PHE D N 1
ATOM 4284 C CA . PHE B 2 188 ? 143.389 143.668 182.420 1.00 113.92 188 PHE D CA 1
ATOM 4285 C C . PHE B 2 188 ? 144.339 143.156 181.341 1.00 113.92 188 PHE D C 1
ATOM 4286 O O . PHE B 2 188 ? 144.491 141.944 181.165 1.00 113.92 188 PHE D O 1
ATOM 4294 N N . TYR B 2 189 ? 144.984 144.068 180.610 1.00 113.92 189 TYR D N 1
ATOM 4295 C CA . TYR B 2 189 ? 145.874 143.662 179.527 1.00 113.92 189 TYR D CA 1
ATOM 4296 C C . TYR B 2 189 ? 147.160 143.031 180.046 1.00 113.92 189 TYR D C 1
ATOM 4297 O O . TYR B 2 189 ? 147.697 142.114 179.415 1.00 113.92 189 TYR D O 1
ATOM 4306 N N . THR B 2 190 ? 147.667 143.502 181.186 1.00 113.92 190 THR D N 1
ATOM 4307 C CA . THR B 2 190 ? 148.958 143.072 181.709 1.00 113.92 190 THR D CA 1
ATOM 4308 C C . THR B 2 190 ? 148.831 142.213 182.964 1.00 113.92 190 THR D C 1
ATOM 4309 O O . THR B 2 190 ? 149.735 142.200 183.803 1.00 113.92 190 THR D O 1
ATOM 4313 N N . THR B 2 191 ? 147.725 141.489 183.110 1.00 113.92 191 THR D N 1
ATOM 4314 C CA . THR B 2 191 ? 147.528 140.619 184.259 1.00 113.92 191 THR D CA 1
ATOM 4315 C C . THR B 2 191 ? 146.995 139.270 183.801 1.00 113.92 191 THR D C 1
ATOM 4316 O O . THR B 2 191 ? 146.262 139.174 182.812 1.00 113.92 191 THR D O 1
ATOM 4320 N N . ASP B 2 192 ? 147.386 138.225 184.524 1.00 116.18 192 ASP D N 1
ATOM 4321 C CA . ASP B 2 192 ? 146.943 136.869 184.238 1.00 116.18 192 ASP D CA 1
ATOM 4322 C C . ASP B 2 192 ? 145.712 136.465 185.038 1.00 116.18 192 ASP D C 1
ATOM 4323 O O . ASP B 2 192 ? 145.207 135.354 184.847 1.00 116.18 192 ASP D O 1
ATOM 4328 N N . ARG B 2 193 ? 145.217 137.331 185.924 1.00 113.92 193 ARG D N 1
ATOM 4329 C CA . ARG B 2 193 ? 144.044 136.980 186.712 1.00 113.92 193 ARG D CA 1
ATOM 4330 C C . ARG B 2 193 ? 142.767 136.983 185.887 1.00 113.92 193 ARG D C 1
ATOM 4331 O O . ARG B 2 193 ? 141.811 136.289 186.248 1.00 113.92 193 ARG D O 1
ATOM 4339 N N . VAL B 2 194 ? 142.727 137.740 184.794 1.00 113.92 194 VAL D N 1
ATOM 4340 C CA . VAL B 2 194 ? 141.527 137.888 183.981 1.00 113.92 194 VAL D CA 1
ATOM 4341 C C . VAL B 2 194 ? 141.922 137.705 182.526 1.00 113.92 194 VAL D C 1
ATOM 4342 O O . VAL B 2 194 ? 142.789 138.428 182.022 1.00 113.92 194 VAL D O 1
ATOM 4346 N N . MET B 2 195 ? 141.295 136.750 181.851 1.00 113.92 195 MET D N 1
ATOM 4347 C CA . MET B 2 195 ? 141.440 136.648 180.404 1.00 113.92 195 MET D CA 1
ATOM 4348 C C . MET B 2 195 ? 140.190 137.215 179.751 1.00 113.92 195 MET D C 1
ATOM 4349 O O . MET B 2 195 ? 139.075 136.890 180.163 1.00 113.92 195 MET D O 1
ATOM 4354 N N . THR B 2 196 ? 140.376 138.039 178.724 1.00 113.92 196 THR D N 1
ATOM 4355 C CA . THR B 2 196 ? 139.276 138.748 178.073 1.00 113.92 196 THR D CA 1
ATOM 4356 C C . THR B 2 196 ? 139.163 138.269 176.629 1.00 113.92 196 THR D C 1
ATOM 4357 O O . THR B 2 196 ? 139.815 138.809 175.733 1.00 113.92 196 THR D O 1
ATOM 4361 N N . VAL B 2 197 ? 138.329 137.256 176.410 1.00 113.92 197 VAL D N 1
ATOM 4362 C CA . VAL B 2 197 ? 137.989 136.822 175.060 1.00 113.92 197 VAL D CA 1
ATOM 4363 C C . VAL B 2 197 ? 136.912 137.751 174.516 1.00 113.92 197 VAL D C 1
ATOM 4364 O O . VAL B 2 197 ? 135.833 137.883 175.104 1.00 113.92 197 VAL D O 1
ATOM 4368 N N . SER B 2 198 ? 137.203 138.398 173.393 1.00 113.92 198 SER D N 1
ATOM 4369 C CA . SER B 2 198 ? 136.332 139.416 172.821 1.00 113.92 198 SER D CA 1
ATOM 4370 C C . SER B 2 198 ? 136.037 139.048 171.377 1.00 113.92 198 SER D C 1
ATOM 4371 O O . SER B 2 198 ? 136.957 138.978 170.551 1.00 113.92 198 SER D O 1
ATOM 4374 N N . PHE B 2 199 ? 134.760 138.806 171.076 1.00 113.92 199 PHE D N 1
ATOM 4375 C CA . PHE B 2 199 ? 134.303 138.533 169.721 1.00 113.92 199 PHE D CA 1
ATOM 4376 C C . PHE B 2 199 ? 133.723 139.834 169.181 1.00 113.92 199 PHE D C 1
ATOM 4377 O O . PHE B 2 199 ? 132.708 140.320 169.687 1.00 113.92 199 PHE D O 1
ATOM 4385 N N . HIS B 2 200 ? 134.366 140.403 168.164 1.00 113.92 200 HIS D N 1
ATOM 4386 C CA . HIS B 2 200 ? 134.020 141.755 167.756 1.00 113.92 200 HIS D CA 1
ATOM 4387 C C . HIS B 2 200 ? 134.392 141.953 166.298 1.00 113.92 200 HIS D C 1
ATOM 4388 O O . HIS B 2 200 ? 135.237 141.242 165.747 1.00 113.92 200 HIS D O 1
ATOM 4395 N N . LYS B 2 201 ? 133.756 142.946 165.685 1.00 113.92 201 LYS D N 1
ATOM 4396 C CA . LYS B 2 201 ? 134.102 143.334 164.329 1.00 113.92 201 LYS D CA 1
ATOM 4397 C C . LYS B 2 201 ? 135.372 144.169 164.376 1.00 113.92 201 LYS D C 1
ATOM 4398 O O . LYS B 2 201 ? 135.486 145.097 165.182 1.00 113.92 201 LYS D O 1
ATOM 4404 N N . TYR B 2 202 ? 136.325 143.842 163.512 1.00 113.92 202 TYR D N 1
ATOM 4405 C CA . TYR B 2 202 ? 137.608 144.521 163.482 1.00 113.92 202 TYR D CA 1
ATOM 4406 C C . TYR B 2 202 ? 137.854 145.110 162.103 1.00 113.92 202 TYR D C 1
ATOM 4407 O O . TYR B 2 202 ? 137.346 144.615 161.093 1.00 113.92 202 TYR D O 1
ATOM 4416 N N . GLY B 2 203 ? 138.644 146.175 162.079 1.00 113.92 203 GLY D N 1
ATOM 4417 C CA . GLY B 2 203 ? 138.937 146.878 160.854 1.00 113.92 203 GLY D CA 1
ATOM 4418 C C . GLY B 2 203 ? 139.047 148.358 161.131 1.00 113.92 203 GLY D C 1
ATOM 4419 O O . GLY B 2 203 ? 139.730 148.779 162.070 1.00 113.92 203 GLY D O 1
ATOM 4420 N N . GLU B 2 204 ? 138.372 149.158 160.316 1.00 113.92 204 GLU D N 1
ATOM 4421 C CA . GLU B 2 204 ? 138.268 150.594 160.553 1.00 113.92 204 GLU D CA 1
ATOM 4422 C C . GLU B 2 204 ? 136.976 150.892 161.313 1.00 113.92 204 GLU D C 1
ATOM 4423 O O . GLU B 2 204 ? 136.103 151.644 160.883 1.00 113.92 204 GLU D O 1
ATOM 4429 N N . TYR B 2 205 ? 136.880 150.258 162.477 1.00 113.92 205 TYR D N 1
ATOM 4430 C CA . TYR B 2 205 ? 135.723 150.336 163.347 1.00 113.92 205 TYR D CA 1
ATOM 4431 C C . TYR B 2 205 ? 136.017 151.300 164.494 1.00 113.92 205 TYR D C 1
ATOM 4432 O O . TYR B 2 205 ? 137.126 151.822 164.626 1.00 113.92 205 TYR D O 1
ATOM 4441 N N . PHE B 2 206 ? 135.001 151.552 165.321 1.00 113.92 206 PHE D N 1
ATOM 4442 C CA . PHE B 2 206 ? 135.072 152.591 166.345 1.00 113.92 206 PHE D CA 1
ATOM 4443 C C . PHE B 2 206 ? 136.278 152.413 167.266 1.00 113.92 206 PHE D C 1
ATOM 4444 O O . PHE B 2 206 ? 137.126 153.313 167.329 1.00 113.92 206 PHE D O 1
ATOM 4452 N N . PRO B 2 207 ? 136.391 151.301 168.010 1.00 113.92 207 PRO D N 1
ATOM 4453 C CA . PRO B 2 207 ? 137.448 151.235 169.034 1.00 113.92 207 PRO D CA 1
ATOM 4454 C C . PRO B 2 207 ? 138.846 151.410 168.474 1.00 113.92 207 PRO D C 1
ATOM 4455 O O . PRO B 2 207 ? 139.693 152.047 169.113 1.00 113.92 207 PRO D O 1
ATOM 4459 N N . GLY B 2 208 ? 139.113 150.864 167.289 1.00 113.92 208 GLY D N 1
ATOM 4460 C CA . GLY B 2 208 ? 140.429 150.932 166.700 1.00 113.92 208 GLY D CA 1
ATOM 4461 C C . GLY B 2 208 ? 141.412 149.928 167.253 1.00 113.92 208 GLY D C 1
ATOM 4462 O O . GLY B 2 208 ? 142.501 149.774 166.685 1.00 113.92 208 GLY D O 1
ATOM 4463 N N . THR B 2 209 ? 141.065 149.238 168.333 1.00 113.92 209 THR D N 1
ATOM 4464 C CA . THR B 2 209 ? 141.921 148.254 168.971 1.00 113.92 209 THR D CA 1
ATOM 4465 C C . THR B 2 209 ? 141.287 146.873 168.843 1.00 113.92 209 THR D C 1
ATOM 4466 O O . THR B 2 209 ? 140.168 146.716 168.346 1.00 113.92 209 THR D O 1
ATOM 4470 N N . GLY B 2 210 ? 142.018 145.867 169.299 1.00 113.92 210 GLY D N 1
ATOM 4471 C CA . GLY B 2 210 ? 141.580 144.496 169.215 1.00 113.92 210 GLY D CA 1
ATOM 4472 C C . GLY B 2 210 ? 142.233 143.717 168.100 1.00 113.92 210 GLY D C 1
ATOM 4473 O O . GLY B 2 210 ? 141.587 142.836 167.523 1.00 113.92 210 GLY D O 1
ATOM 4474 N N . ASP B 2 211 ? 143.488 144.015 167.779 1.00 113.92 211 ASP D N 1
ATOM 4475 C CA . ASP B 2 211 ? 144.194 143.315 166.719 1.00 113.92 211 ASP D CA 1
ATOM 4476 C C . ASP B 2 211 ? 144.455 141.867 167.111 1.00 113.92 211 ASP D C 1
ATOM 4477 O O . ASP B 2 211 ? 144.556 141.526 168.292 1.00 113.92 211 ASP D O 1
ATOM 4482 N N . LEU B 2 212 ? 144.546 141.006 166.094 1.00 113.92 212 LEU D N 1
ATOM 4483 C CA . LEU B 2 212 ? 144.832 139.597 166.339 1.00 113.92 212 LEU D CA 1
ATOM 4484 C C . LEU B 2 212 ? 146.164 139.423 167.055 1.00 113.92 212 LEU D C 1
ATOM 4485 O O . LEU B 2 212 ? 146.357 138.442 167.781 1.00 113.92 212 LEU D O 1
ATOM 4490 N N . ARG B 2 213 ? 147.086 140.367 166.872 1.00 113.92 213 ARG D N 1
ATOM 4491 C CA . ARG B 2 213 ? 148.395 140.310 167.502 1.00 113.92 213 ARG D CA 1
ATOM 4492 C C . ARG B 2 213 ? 148.409 140.942 168.886 1.00 113.92 213 ARG D C 1
ATOM 4493 O O . ARG B 2 213 ? 149.422 140.840 169.586 1.00 113.92 213 ARG D O 1
ATOM 4501 N N . ASP B 2 214 ? 147.315 141.586 169.299 1.00 116.82 214 ASP D N 1
ATOM 4502 C CA . ASP B 2 214 ? 147.200 142.139 170.648 1.00 116.82 214 ASP D CA 1
ATOM 4503 C C . ASP B 2 214 ? 146.839 141.006 171.609 1.00 116.82 214 ASP D C 1
ATOM 4504 O O . ASP B 2 214 ? 145.740 140.927 172.162 1.00 116.82 214 ASP D O 1
ATOM 4509 N N . ILE B 2 215 ? 147.809 140.110 171.804 1.00 120.94 215 ILE D N 1
ATOM 4510 C CA . ILE B 2 215 ? 147.580 138.903 172.591 1.00 120.94 215 ILE D CA 1
ATOM 4511 C C . ILE B 2 215 ? 147.969 139.067 174.053 1.00 120.94 215 ILE D C 1
ATOM 4512 O O . ILE B 2 215 ? 147.703 138.161 174.856 1.00 120.94 215 ILE D O 1
ATOM 4517 N N . GLY B 2 216 ? 148.552 140.200 174.431 1.00 118.56 216 GLY D N 1
ATOM 4518 C CA . GLY B 2 216 ? 148.864 140.506 175.810 1.00 118.56 216 GLY D CA 1
ATOM 4519 C C . GLY B 2 216 ? 150.296 140.965 175.974 1.00 118.56 216 GLY D C 1
ATOM 4520 O O . GLY B 2 216 ? 151.073 141.033 175.024 1.00 118.56 216 GLY D O 1
ATOM 4521 N N . ALA B 2 217 ? 150.640 141.285 177.220 1.00 129.19 217 ALA D N 1
ATOM 4522 C CA . ALA B 2 217 ? 151.986 141.725 177.559 1.00 129.19 217 ALA D CA 1
ATOM 4523 C C . ALA B 2 217 ? 152.223 141.499 179.045 1.00 129.19 217 ALA D C 1
ATOM 4524 O O . ALA B 2 217 ? 151.281 141.345 179.826 1.00 129.19 217 ALA D O 1
ATOM 4526 N N . GLY B 2 218 ? 153.501 141.484 179.424 1.00 113.92 218 GLY D N 1
ATOM 4527 C CA . GLY B 2 218 ? 153.858 141.307 180.819 1.00 113.92 218 GLY D CA 1
ATOM 4528 C C . GLY B 2 218 ? 153.485 139.930 181.341 1.00 113.92 218 GLY D C 1
ATOM 4529 O O . GLY B 2 218 ? 153.510 138.930 180.618 1.00 113.92 218 GLY D O 1
ATOM 4530 N N . LYS B 2 219 ? 153.149 139.880 182.633 1.00 113.92 219 LYS D N 1
ATOM 4531 C CA . LYS B 2 219 ? 152.765 138.613 183.250 1.00 113.92 219 LYS D CA 1
ATOM 4532 C C . LYS B 2 219 ? 151.540 138.016 182.573 1.00 113.92 219 LYS D C 1
ATOM 4533 O O . LYS B 2 219 ? 151.419 136.790 182.474 1.00 113.92 219 LYS D O 1
ATOM 4535 N N . GLY B 2 220 ? 150.627 138.862 182.106 1.00 124.17 220 GLY D N 1
ATOM 4536 C CA . GLY B 2 220 ? 149.461 138.410 181.375 1.00 124.17 220 GLY D CA 1
ATOM 4537 C C . GLY B 2 220 ? 149.727 138.388 179.886 1.00 124.17 220 GLY D C 1
ATOM 4538 O O . GLY B 2 220 ? 148.899 138.844 179.092 1.00 124.17 220 GLY D O 1
ATOM 4539 N N . LYS B 2 221 ? 150.895 137.866 179.500 1.00 127.06 221 LYS D N 1
ATOM 4540 C CA . LYS B 2 221 ? 151.299 137.900 178.098 1.00 127.06 221 LYS D CA 1
ATOM 4541 C C . LYS B 2 221 ? 150.326 137.135 177.213 1.00 127.06 221 LYS D C 1
ATOM 4542 O O . LYS B 2 221 ? 149.965 137.607 176.132 1.00 127.06 221 LYS D O 1
ATOM 4548 N N . TYR B 2 222 ? 149.887 135.958 177.647 1.00 126.30 222 TYR D N 1
ATOM 4549 C CA . TYR B 2 222 ? 148.974 135.124 176.872 1.00 126.30 222 TYR D CA 1
ATOM 4550 C C . TYR B 2 222 ? 147.591 135.054 177.514 1.00 126.30 222 TYR D C 1
ATOM 4551 O O . TYR B 2 222 ? 146.956 134.000 177.550 1.00 126.30 222 TYR D O 1
ATOM 4560 N N . TYR B 2 223 ? 147.111 136.184 178.024 1.00 113.92 223 TYR D N 1
ATOM 4561 C CA . TYR B 2 223 ? 145.817 136.270 178.687 1.00 113.92 223 TYR D CA 1
ATOM 4562 C C . TYR B 2 223 ? 144.964 137.371 178.072 1.00 113.92 223 TYR D C 1
ATOM 4563 O O . TYR B 2 223 ? 144.266 138.108 178.773 1.00 113.92 223 TYR D O 1
ATOM 4572 N N . ALA B 2 224 ? 145.010 137.501 176.744 1.00 113.92 224 ALA D N 1
ATOM 4573 C CA . ALA B 2 224 ? 144.182 138.479 176.040 1.00 113.92 224 ALA D CA 1
ATOM 4574 C C . ALA B 2 224 ? 143.848 137.898 174.668 1.00 113.92 224 ALA D C 1
ATOM 4575 O O . ALA B 2 224 ? 144.647 138.007 173.734 1.00 113.92 224 ALA D O 1
ATOM 4577 N N . VAL B 2 225 ? 142.671 137.288 174.559 1.00 113.92 225 VAL D N 1
ATOM 4578 C CA . VAL B 2 225 ? 142.216 136.646 173.330 1.00 113.92 225 VAL D CA 1
ATOM 4579 C C . VAL B 2 225 ? 141.241 137.569 172.614 1.00 113.92 225 VAL D C 1
ATOM 4580 O O . VAL B 2 225 ? 140.251 138.018 173.202 1.00 113.92 225 VAL D O 1
ATOM 4584 N N . ASN B 2 226 ? 141.515 137.854 171.343 1.00 113.92 226 ASN D N 1
ATOM 4585 C CA . ASN B 2 226 ? 140.627 138.651 170.508 1.00 113.92 226 ASN D CA 1
ATOM 4586 C C . ASN B 2 226 ? 140.339 137.892 169.223 1.00 113.92 226 ASN D C 1
ATOM 4587 O O . ASN B 2 226 ? 141.260 137.341 168.611 1.00 113.92 226 ASN D O 1
ATOM 4592 N N . PHE B 2 227 ? 139.069 137.857 168.811 1.00 113.92 227 PHE D N 1
ATOM 4593 C CA . PHE B 2 227 ? 138.673 137.185 167.573 1.00 113.92 227 PHE D CA 1
ATOM 4594 C C . PHE B 2 227 ? 138.131 138.238 166.616 1.00 113.92 227 PHE D C 1
ATOM 4595 O O . PHE B 2 227 ? 136.931 138.553 166.638 1.00 113.92 227 PHE D O 1
ATOM 4603 N N . PRO B 2 228 ? 138.983 138.827 165.779 1.00 113.92 228 PRO D N 1
ATOM 4604 C CA . PRO B 2 228 ? 138.499 139.805 164.798 1.00 113.92 228 PRO D CA 1
ATOM 4605 C C . PRO B 2 228 ? 137.502 139.185 163.829 1.00 113.92 228 PRO D C 1
ATOM 4606 O O . PRO B 2 228 ? 137.624 138.022 163.443 1.00 113.92 228 PRO D O 1
ATOM 4610 N N . MET B 2 229 ? 136.504 139.978 163.440 1.00 113.92 229 MET D N 1
ATOM 4611 C CA . MET B 2 229 ? 135.505 139.540 162.478 1.00 113.92 229 MET D CA 1
ATOM 4612 C C . MET B 2 229 ? 135.141 140.679 161.539 1.00 113.92 229 MET D C 1
ATOM 4613 O O . MET B 2 229 ? 135.346 141.856 161.841 1.00 113.92 229 MET D O 1
ATOM 4618 N N . ARG B 2 230 ? 134.607 140.302 160.383 1.00 113.92 230 ARG D N 1
ATOM 4619 C CA . ARG B 2 230 ? 134.122 141.251 159.396 1.00 113.92 230 ARG D CA 1
ATOM 4620 C C . ARG B 2 230 ? 132.626 141.480 159.620 1.00 113.92 230 ARG D C 1
ATOM 4621 O O . ARG B 2 230 ? 132.059 141.068 160.635 1.00 113.92 230 ARG D O 1
ATOM 4629 N N . ASP B 2 231 ? 131.967 142.146 158.675 1.00 113.92 231 ASP D N 1
ATOM 4630 C CA . ASP B 2 231 ? 130.563 142.506 158.825 1.00 113.92 231 ASP D CA 1
ATOM 4631 C C . ASP B 2 231 ? 129.657 141.422 158.252 1.00 113.92 231 ASP D C 1
ATOM 4632 O O . ASP B 2 231 ? 129.920 140.880 157.175 1.00 113.92 231 ASP D O 1
ATOM 4637 N N . GLY B 2 232 ? 128.590 141.110 158.985 1.00 113.92 232 GLY D N 1
ATOM 4638 C CA . GLY B 2 232 ? 127.564 140.216 158.489 1.00 113.92 232 GLY D CA 1
ATOM 4639 C C . GLY B 2 232 ? 127.734 138.748 158.801 1.00 113.92 232 GLY D C 1
ATOM 4640 O O . GLY B 2 232 ? 127.327 137.905 157.995 1.00 113.92 232 GLY D O 1
ATOM 4641 N N . ILE B 2 233 ? 128.281 138.407 159.967 1.00 113.92 233 ILE D N 1
ATOM 4642 C CA . ILE B 2 233 ? 128.464 137.007 160.337 1.00 113.92 233 ILE D CA 1
ATOM 4643 C C . ILE B 2 233 ? 127.111 136.367 160.625 1.00 113.92 233 ILE D C 1
ATOM 4644 O O . ILE B 2 233 ? 126.262 136.947 161.315 1.00 113.92 233 ILE D O 1
ATOM 4649 N N . ASP B 2 234 ? 126.883 135.182 160.055 1.00 117.80 234 ASP D N 1
ATOM 4650 C CA . ASP B 2 234 ? 125.594 134.524 160.202 1.00 117.80 234 ASP D CA 1
ATOM 4651 C C . ASP B 2 234 ? 125.491 133.875 161.576 1.00 117.80 234 ASP D C 1
ATOM 4652 O O . ASP B 2 234 ? 126.421 133.904 162.386 1.00 117.80 234 ASP D O 1
ATOM 4657 N N . ASP B 2 235 ? 124.329 133.281 161.840 1.00 121.57 235 ASP D N 1
ATOM 4658 C CA . ASP B 2 235 ? 124.120 132.589 163.104 1.00 121.57 235 ASP D CA 1
ATOM 4659 C C . ASP B 2 235 ? 125.004 131.351 163.204 1.00 121.57 235 ASP D C 1
ATOM 4660 O O . ASP B 2 235 ? 125.661 131.119 164.228 1.00 121.57 235 ASP D O 1
ATOM 4665 N N . GLU B 2 236 ? 125.022 130.542 162.142 1.00 118.24 236 GLU D N 1
ATOM 4666 C CA . GLU B 2 236 ? 125.743 129.273 162.162 1.00 118.24 236 GLU D CA 1
ATOM 4667 C C . GLU B 2 236 ? 127.237 129.492 162.358 1.00 118.24 236 GLU D C 1
ATOM 4668 O O . GLU B 2 236 ? 127.874 128.813 163.172 1.00 118.24 236 GLU D O 1
ATOM 4670 N N . SER B 2 237 ? 127.816 130.429 161.604 1.00 113.92 237 SER D N 1
ATOM 4671 C CA . SER B 2 237 ? 129.246 130.690 161.721 1.00 113.92 237 SER D CA 1
ATOM 4672 C C . SER B 2 237 ? 129.596 131.187 163.117 1.00 113.92 237 SER D C 1
ATOM 4673 O O . SER B 2 237 ? 130.583 130.740 163.715 1.00 113.92 237 SER D O 1
ATOM 4676 N N . TYR B 2 238 ? 128.797 132.111 163.653 1.00 113.92 238 TYR D N 1
ATOM 4677 C CA . TYR B 2 238 ? 129.078 132.644 164.980 1.00 113.92 238 TYR D CA 1
ATOM 4678 C C . TYR B 2 238 ? 129.011 131.550 166.037 1.00 113.92 238 TYR D C 1
ATOM 4679 O O . TYR B 2 238 ? 129.886 131.466 166.904 1.00 113.92 238 TYR D O 1
ATOM 4688 N N . GLY B 2 239 ? 127.996 130.686 165.969 1.00 115.65 239 GLY D N 1
ATOM 4689 C CA . GLY B 2 239 ? 127.902 129.603 166.938 1.00 115.65 239 GLY D CA 1
ATOM 4690 C C . GLY B 2 239 ? 129.031 128.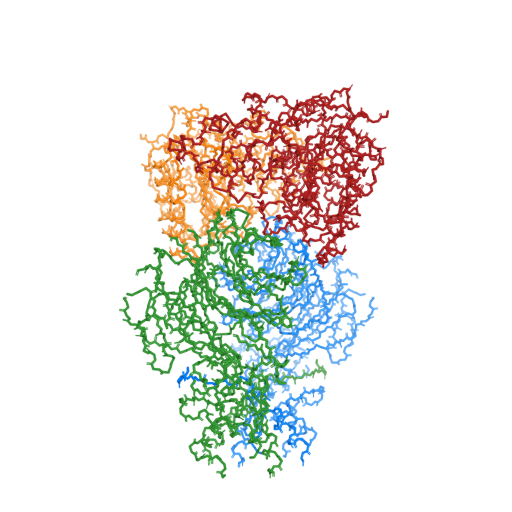597 166.812 1.00 115.65 239 GLY D C 1
ATOM 4691 O O . GLY B 2 239 ? 129.592 128.143 167.820 1.00 115.65 239 GLY D O 1
ATOM 4692 N N . GLN B 2 240 ? 129.374 128.226 165.572 1.00 117.57 240 GLN D N 1
ATOM 4693 C CA . GLN B 2 240 ? 130.414 127.232 165.342 1.00 117.57 240 GLN D CA 1
ATOM 4694 C C . GLN B 2 240 ? 131.798 127.763 165.694 1.00 117.57 240 GLN D C 1
ATOM 4695 O O . GLN B 2 240 ? 132.708 126.963 165.914 1.00 117.57 240 GLN D O 1
ATOM 4701 N N . ILE B 2 241 ? 131.999 129.081 165.669 1.00 113.92 241 ILE D N 1
ATOM 4702 C CA . ILE B 2 241 ? 133.244 129.659 166.168 1.00 113.92 241 ILE D CA 1
ATOM 4703 C C . ILE B 2 241 ? 133.190 129.913 167.671 1.00 113.92 241 ILE D C 1
ATOM 4704 O O . ILE B 2 241 ? 134.234 129.882 168.337 1.00 113.92 241 ILE D O 1
ATOM 4709 N N . PHE B 2 242 ? 131.997 130.072 168.237 1.00 113.92 242 PHE D N 1
ATOM 4710 C CA . PHE B 2 242 ? 131.884 130.423 169.644 1.00 113.92 242 PHE D CA 1
ATOM 4711 C C . PHE B 2 242 ? 132.044 129.206 170.544 1.00 113.92 242 PHE D C 1
ATOM 4712 O O . PHE B 2 242 ? 132.802 129.248 171.519 1.00 113.92 242 PHE D O 1
ATOM 4720 N N . LYS B 2 243 ? 131.342 128.112 170.240 1.00 113.92 243 LYS D N 1
ATOM 4721 C CA . LYS B 2 243 ? 131.403 126.953 171.131 1.00 113.92 243 LYS D CA 1
ATOM 4722 C C . LYS B 2 243 ? 132.810 126.376 171.273 1.00 113.92 243 LYS D C 1
ATOM 4723 O O . LYS B 2 243 ? 133.289 126.251 172.416 1.00 113.92 243 LYS D O 1
ATOM 4729 N N . PRO B 2 244 ? 133.530 126.029 170.195 1.00 113.92 244 PRO D N 1
ATOM 4730 C CA . PRO B 2 244 ? 134.856 125.414 170.386 1.00 113.92 244 PRO D CA 1
ATOM 4731 C C . PRO B 2 244 ? 135.884 126.352 170.987 1.00 113.92 244 PRO D C 1
ATOM 4732 O O . PRO B 2 244 ? 136.687 125.919 171.820 1.00 113.92 244 PRO D O 1
ATOM 4736 N N . ILE B 2 245 ? 135.909 127.616 170.560 1.00 113.92 245 ILE D N 1
ATOM 4737 C CA . ILE B 2 245 ? 136.878 128.564 171.106 1.00 113.92 245 ILE D CA 1
ATOM 4738 C C . ILE B 2 245 ? 136.681 128.713 172.609 1.00 113.92 245 ILE D C 1
ATOM 4739 O O . ILE B 2 245 ? 137.643 128.675 173.384 1.00 113.92 245 ILE D O 1
ATOM 4744 N N . ILE B 2 246 ? 135.430 128.883 173.042 1.00 113.92 246 ILE D N 1
ATOM 4745 C CA . ILE B 2 246 ? 135.158 129.053 174.465 1.00 113.92 246 ILE D CA 1
ATOM 4746 C C . ILE B 2 246 ? 135.512 127.783 175.229 1.00 113.92 246 ILE D C 1
ATOM 4747 O O . ILE B 2 246 ? 136.087 127.840 176.325 1.00 113.92 246 ILE D O 1
ATOM 4752 N N . SER B 2 247 ? 135.180 126.617 174.667 1.00 113.92 247 SER D N 1
ATOM 4753 C CA . SER B 2 247 ? 135.504 125.362 175.339 1.00 113.92 247 SER D CA 1
ATOM 4754 C C . SER B 2 247 ? 137.012 125.204 175.510 1.00 113.92 247 SER D C 1
ATOM 4755 O O . SER B 2 247 ? 137.493 124.839 176.589 1.00 113.92 247 SER D O 1
ATOM 4758 N N . LYS B 2 248 ? 137.773 125.486 174.449 1.00 113.92 248 LYS D N 1
ATOM 4759 C CA . LYS B 2 248 ? 139.227 125.384 174.513 1.00 113.92 248 LYS D CA 1
ATOM 4760 C C . LYS B 2 248 ? 139.814 126.381 175.504 1.00 113.92 248 LYS D C 1
ATOM 4761 O O . LYS B 2 248 ? 140.725 126.044 176.273 1.00 113.92 248 LYS D O 1
ATOM 4767 N N . VAL B 2 249 ? 139.295 127.612 175.507 1.00 113.92 249 VAL D N 1
ATOM 4768 C CA . VAL B 2 249 ? 139.784 128.628 176.434 1.00 113.92 249 VAL D CA 1
ATOM 4769 C C . VAL B 2 249 ? 139.559 128.188 177.872 1.00 113.92 249 VAL D C 1
ATOM 4770 O O . VAL B 2 249 ? 140.457 128.282 178.717 1.00 113.92 249 VAL D O 1
ATOM 4774 N N . MET B 2 250 ? 138.358 127.690 178.171 1.00 115.75 250 MET D N 1
ATOM 4775 C CA . MET B 2 250 ? 138.087 127.251 179.535 1.00 115.75 250 MET D CA 1
ATOM 4776 C C . MET B 2 250 ? 138.944 126.049 179.911 1.00 115.75 250 MET D C 1
ATOM 4777 O O . MET B 2 250 ? 139.438 125.966 181.040 1.00 115.75 250 MET D O 1
ATOM 4782 N N . GLU B 2 251 ? 139.126 125.105 178.980 1.00 117.96 251 GLU D N 1
ATOM 4783 C CA . GLU B 2 251 ? 139.931 123.924 179.274 1.00 117.96 251 GLU D CA 1
ATOM 4784 C C . GLU B 2 251 ? 141.364 124.315 179.600 1.00 117.96 251 GLU D C 1
ATOM 4785 O O . GLU B 2 251 ? 141.990 123.724 180.486 1.00 117.96 251 GLU D O 1
ATOM 4787 N N . MET B 2 252 ? 141.914 125.277 178.864 1.00 126.03 252 MET D N 1
ATOM 4788 C CA . MET B 2 252 ? 143.288 125.692 179.107 1.00 126.03 252 MET D CA 1
ATOM 4789 C C . MET B 2 252 ? 143.411 126.674 180.267 1.00 126.03 252 MET D C 1
ATOM 4790 O O . MET B 2 252 ? 144.522 126.882 180.767 1.00 126.03 252 MET D O 1
ATOM 4795 N N . TYR B 2 253 ? 142.307 127.282 180.705 1.00 113.92 253 TYR D N 1
ATOM 4796 C CA . TYR B 2 253 ? 142.360 128.359 181.685 1.00 113.92 253 TYR D CA 1
ATOM 4797 C C . TYR B 2 253 ? 141.672 128.067 183.013 1.00 113.92 253 TYR D C 1
ATOM 4798 O O . TYR B 2 253 ? 142.068 128.656 184.020 1.00 113.92 253 TYR D O 1
ATOM 4807 N N . GLN B 2 254 ? 140.674 127.174 183.054 1.00 116.07 254 GLN D N 1
ATOM 4808 C CA . GLN B 2 254 ? 139.945 126.874 184.288 1.00 116.07 254 GLN D CA 1
ATOM 4809 C C . GLN B 2 254 ? 139.362 128.141 184.907 1.00 116.07 254 GLN D C 1
ATOM 4810 O O . GLN B 2 254 ? 139.782 128.538 186.001 1.00 116.07 254 GLN D O 1
ATOM 4816 N N . PRO B 2 255 ? 138.408 128.806 184.256 1.00 113.92 255 PRO D N 1
ATOM 4817 C CA . PRO B 2 255 ? 137.810 130.001 184.862 1.00 113.92 255 PRO D CA 1
ATOM 4818 C C . PRO B 2 255 ? 136.969 129.650 186.078 1.00 113.92 255 PRO D C 1
ATOM 4819 O O . PRO B 2 255 ? 136.443 128.541 186.204 1.00 113.92 255 PRO D O 1
ATOM 4823 N N . SER B 2 256 ? 136.846 130.619 186.984 1.00 113.92 256 SER D N 1
ATOM 4824 C CA . SER B 2 256 ? 136.036 130.450 188.183 1.00 113.92 256 SER D CA 1
ATOM 4825 C C . SER B 2 256 ? 134.693 131.159 188.101 1.00 113.92 256 SER D C 1
ATOM 4826 O O . SER B 2 256 ? 133.718 130.686 188.694 1.00 113.92 256 SER D O 1
ATOM 4829 N N . ALA B 2 257 ? 134.617 132.276 187.381 1.00 113.92 257 ALA D N 1
ATOM 4830 C CA . ALA B 2 257 ? 133.372 133.029 187.253 1.00 113.92 257 ALA D CA 1
ATOM 4831 C C . ALA B 2 257 ? 133.455 133.853 185.981 1.00 113.92 257 ALA D C 1
ATOM 4832 O O . ALA B 2 257 ? 134.305 134.743 185.880 1.00 113.92 257 ALA D O 1
ATOM 4834 N N . VAL B 2 258 ? 132.590 133.561 185.014 1.00 113.92 258 VAL D N 1
ATOM 4835 C CA . VAL B 2 258 ? 132.654 134.175 183.695 1.00 113.92 258 VAL D CA 1
ATOM 4836 C C . VAL B 2 258 ? 131.685 135.350 183.619 1.00 113.92 258 VAL D C 1
ATOM 4837 O O . VAL B 2 258 ? 130.570 135.309 184.167 1.00 113.92 258 VAL D O 1
ATOM 4841 N N . VAL B 2 259 ? 132.122 136.405 182.937 1.00 113.92 259 VAL D N 1
ATOM 4842 C CA . VAL B 2 259 ? 131.351 137.628 182.752 1.00 113.92 259 VAL D CA 1
ATOM 4843 C C . VAL B 2 259 ? 131.037 137.750 181.268 1.00 113.92 259 VAL D C 1
ATOM 4844 O O . VAL B 2 259 ? 131.923 138.053 180.459 1.00 113.92 259 VAL D O 1
ATOM 4848 N N . LEU B 2 260 ? 129.783 137.503 180.904 1.00 113.92 260 LEU D N 1
ATOM 4849 C CA . LEU B 2 260 ? 129.318 137.590 179.529 1.00 113.92 260 LEU D CA 1
ATOM 4850 C C . LEU B 2 260 ? 128.675 138.954 179.306 1.00 113.92 260 LEU D C 1
ATOM 4851 O O . LEU B 2 260 ? 127.687 139.302 179.971 1.00 113.92 260 LEU D O 1
ATOM 4856 N N . GLN B 2 261 ? 129.246 139.735 178.394 1.00 113.92 261 GLN D N 1
ATOM 4857 C CA . GLN B 2 261 ? 128.657 141.007 177.995 1.00 113.92 261 GLN D CA 1
ATOM 4858 C C . GLN B 2 261 ? 127.962 140.765 176.665 1.00 113.92 261 GLN D C 1
ATOM 4859 O O . GLN B 2 261 ? 128.615 140.586 175.634 1.00 113.92 261 GLN D O 1
ATOM 4865 N N . CYS B 2 262 ? 126.636 140.690 176.714 1.00 113.92 262 CYS D N 1
ATOM 4866 C CA . CYS B 2 262 ? 125.811 140.498 175.533 1.00 113.92 262 CYS D CA 1
ATOM 4867 C C . CYS B 2 262 ? 125.419 141.859 174.982 1.00 113.92 262 CYS D C 1
ATOM 4868 O O . CYS B 2 262 ? 124.875 142.696 175.709 1.00 113.92 262 CYS D O 1
ATOM 4871 N N . GLY B 2 263 ? 125.706 142.084 173.709 1.00 113.92 263 GLY D N 1
ATOM 4872 C CA . GLY B 2 263 ? 125.333 143.335 173.092 1.00 113.92 263 GLY D CA 1
ATOM 4873 C C . GLY B 2 263 ? 124.327 143.109 171.989 1.00 113.92 263 GLY D C 1
ATOM 4874 O O . GLY B 2 263 ? 124.656 142.540 170.944 1.00 113.92 263 GLY D O 1
ATOM 4875 N N . ALA B 2 264 ? 123.090 143.550 172.216 1.00 113.92 264 ALA D N 1
ATOM 4876 C CA . ALA B 2 264 ? 122.036 143.356 171.232 1.00 113.92 264 ALA D CA 1
ATOM 4877 C C . ALA B 2 264 ? 122.298 144.122 169.945 1.00 113.92 264 ALA D C 1
ATOM 4878 O O . ALA B 2 264 ? 121.626 143.862 168.941 1.00 113.92 264 ALA D O 1
ATOM 4880 N N . ASP B 2 265 ? 123.253 145.055 169.949 1.00 113.92 265 ASP D N 1
ATOM 4881 C CA . ASP B 2 265 ? 123.699 145.686 168.713 1.00 113.92 265 ASP D CA 1
ATOM 4882 C C . ASP B 2 265 ? 124.333 144.689 167.754 1.00 113.92 265 ASP D C 1
ATOM 4883 O O . ASP B 2 265 ? 124.647 145.058 166.617 1.00 113.92 265 ASP D O 1
ATOM 4888 N N . SER B 2 266 ? 124.527 143.443 168.187 1.00 113.92 266 SER D N 1
ATOM 4889 C CA . SER B 2 266 ? 124.988 142.365 167.327 1.00 113.92 266 SER D CA 1
ATOM 4890 C C . SER B 2 266 ? 123.860 141.757 166.506 1.00 113.92 266 SER D C 1
ATOM 4891 O O . SER B 2 266 ? 124.127 140.928 165.632 1.00 113.92 266 SER D O 1
ATOM 4894 N N . LEU B 2 267 ? 122.612 142.118 166.785 1.00 113.92 267 LEU D N 1
ATOM 4895 C CA . LEU B 2 267 ? 121.490 141.550 166.061 1.00 113.92 267 LEU D CA 1
ATOM 4896 C C . LEU B 2 267 ? 121.390 142.150 164.663 1.00 113.92 267 LEU D C 1
ATOM 4897 O O . LEU B 2 267 ? 121.895 143.240 164.385 1.00 113.92 267 LEU D O 1
ATOM 4902 N N . SER B 2 268 ? 120.722 141.417 163.778 1.00 113.92 268 SER D N 1
ATOM 4903 C CA . SER B 2 268 ? 120.495 141.905 162.427 1.00 113.92 268 SER D CA 1
ATOM 4904 C C . SER B 2 268 ? 119.468 143.029 162.431 1.00 113.92 268 SER D C 1
ATOM 4905 O O . SER B 2 268 ? 118.428 142.942 163.089 1.00 113.92 268 SER D O 1
ATOM 4908 N N . GLY B 2 269 ? 119.764 144.091 161.689 1.00 113.92 269 GLY D N 1
ATOM 4909 C CA . GLY B 2 269 ? 118.871 145.224 161.617 1.00 113.92 269 GLY D CA 1
ATOM 4910 C C . GLY B 2 269 ? 119.099 146.308 162.644 1.00 113.92 269 GLY D C 1
ATOM 4911 O O . GLY B 2 269 ? 118.269 147.221 162.744 1.00 113.92 269 GLY D O 1
ATOM 4912 N N . ASP B 2 270 ? 120.180 146.240 163.420 1.00 111.43 270 ASP D N 1
ATOM 4913 C CA . ASP B 2 270 ? 120.443 147.291 164.391 1.00 111.43 270 ASP D CA 1
ATOM 4914 C C . ASP B 2 270 ? 120.765 148.601 163.682 1.00 111.43 270 ASP D C 1
ATOM 4915 O O . ASP B 2 270 ? 121.296 148.623 162.568 1.00 111.43 270 ASP D O 1
ATOM 4920 N N . ARG B 2 271 ? 120.431 149.705 164.352 1.00 109.66 271 ARG D N 1
ATOM 4921 C CA . ARG B 2 271 ? 120.572 151.035 163.780 1.00 109.66 271 ARG D CA 1
ATOM 4922 C C . ARG B 2 271 ? 122.007 151.544 163.796 1.00 109.66 271 ARG D C 1
ATOM 4923 O O . ARG B 2 271 ? 122.269 152.617 163.242 1.00 109.66 271 ARG D O 1
ATOM 4931 N N . LEU B 2 272 ? 122.927 150.838 164.446 1.00 113.92 272 LEU D N 1
ATOM 4932 C CA . LEU B 2 272 ? 124.347 151.163 164.379 1.00 113.92 272 LEU D CA 1
ATOM 4933 C C . LEU B 2 272 ? 125.204 150.005 163.894 1.00 113.92 272 LEU D C 1
ATOM 4934 O O . LEU B 2 272 ? 126.137 150.221 163.117 1.00 113.92 272 LEU D O 1
ATOM 4939 N N . GLY B 2 273 ? 124.925 148.779 164.337 1.00 113.92 273 GLY D N 1
ATOM 4940 C CA . GLY B 2 273 ? 125.768 147.648 164.016 1.00 113.92 273 GLY D CA 1
ATOM 4941 C C . GLY B 2 273 ? 125.533 147.113 162.615 1.00 113.92 273 GLY D C 1
ATOM 4942 O O . GLY B 2 273 ? 124.680 147.582 161.862 1.00 113.92 273 GLY D O 1
ATOM 4943 N N . CYS B 2 274 ? 126.327 146.093 162.263 1.00 113.92 274 CYS D N 1
ATOM 4944 C CA . CYS B 2 274 ? 126.237 145.470 160.948 1.00 113.92 274 CYS D CA 1
ATOM 4945 C C . CYS B 2 274 ? 126.338 143.947 161.006 1.00 113.92 274 CYS D C 1
ATOM 4946 O O . CYS B 2 274 ? 126.635 143.318 159.984 1.00 113.92 274 CYS D O 1
ATOM 4949 N N . PHE B 2 275 ? 126.102 143.337 162.165 1.00 113.92 275 PHE D N 1
ATOM 4950 C CA . PHE B 2 275 ? 126.060 141.886 162.248 1.00 113.92 275 PHE D CA 1
ATOM 4951 C C . PHE B 2 275 ? 124.685 141.364 161.842 1.00 113.92 275 PHE D C 1
ATOM 4952 O O . PHE B 2 275 ? 123.697 142.102 161.792 1.00 113.92 275 PHE D O 1
ATOM 4960 N N . ASN B 2 276 ? 124.633 140.063 161.548 1.00 113.92 276 ASN D N 1
ATOM 4961 C CA . ASN B 2 276 ? 123.429 139.426 161.026 1.00 113.92 276 ASN D CA 1
ATOM 4962 C C . ASN B 2 276 ? 122.865 138.379 161.981 1.00 113.92 276 ASN D C 1
ATOM 4963 O O . ASN B 2 276 ? 122.094 137.512 161.558 1.00 113.92 276 ASN D O 1
ATOM 4968 N N . LEU B 2 277 ? 123.236 138.433 163.257 1.00 113.92 277 LEU D N 1
ATOM 4969 C CA . LEU B 2 277 ? 122.723 137.474 164.227 1.00 113.92 277 LEU D CA 1
ATOM 4970 C C . LEU B 2 277 ? 121.227 137.662 164.449 1.00 113.92 277 LEU D C 1
ATOM 4971 O O . LEU B 2 277 ? 120.721 138.787 164.477 1.00 113.92 277 LEU D O 1
ATOM 4976 N N . THR B 2 278 ? 120.521 136.548 164.604 1.00 113.92 278 THR D N 1
ATOM 4977 C CA . THR B 2 278 ? 119.117 136.545 164.983 1.00 113.92 278 THR D CA 1
ATOM 4978 C C . THR B 2 278 ? 118.988 136.345 166.490 1.00 113.92 278 THR D C 1
ATOM 4979 O O . THR B 2 278 ? 119.970 136.127 167.203 1.00 113.92 278 THR D O 1
ATOM 4983 N N . VAL B 2 279 ? 117.747 136.436 166.970 1.00 113.92 279 VAL D N 1
ATOM 4984 C CA . VAL B 2 279 ? 117.471 136.215 168.389 1.00 113.92 279 VAL D CA 1
ATOM 4985 C C . VAL B 2 279 ? 117.856 134.797 168.803 1.00 113.92 279 VAL D C 1
ATOM 4986 O O . VAL B 2 279 ? 118.499 134.587 169.841 1.00 113.92 279 VAL D O 1
ATOM 4990 N N . LYS B 2 280 ? 117.477 133.802 167.993 1.00 122.83 280 LYS D N 1
ATOM 4991 C CA . LYS B 2 280 ? 117.863 132.420 168.275 1.00 122.83 280 LYS D CA 1
ATOM 4992 C C . LYS B 2 280 ? 119.375 132.262 168.326 1.00 122.83 280 LYS D C 1
ATOM 4993 O O . LYS B 2 280 ? 119.914 131.619 169.234 1.00 122.83 280 LYS D O 1
ATOM 4999 N N . GLY B 2 281 ? 120.078 132.827 167.348 1.00 116.52 281 GLY D N 1
ATOM 5000 C CA . GLY B 2 281 ? 121.524 132.709 167.340 1.00 116.52 281 GLY D CA 1
ATOM 5001 C C . GLY B 2 281 ? 122.165 133.406 168.522 1.00 116.52 281 GLY D C 1
ATOM 5002 O O . GLY B 2 281 ? 123.157 132.928 169.076 1.00 116.52 281 GLY D O 1
ATOM 5003 N N . HIS B 2 282 ? 121.608 134.549 168.921 1.00 113.92 282 HIS D N 1
ATOM 5004 C CA . HIS B 2 282 ? 122.169 135.274 170.050 1.00 113.92 282 HIS D CA 1
ATOM 5005 C C . HIS B 2 282 ? 121.933 134.513 171.347 1.00 113.92 282 HIS D C 1
ATOM 5006 O O . HIS B 2 282 ? 122.764 134.576 172.260 1.00 113.92 282 HIS D O 1
ATOM 5013 N N . ALA B 2 283 ? 120.815 133.787 171.448 1.00 119.45 283 ALA D N 1
ATOM 5014 C CA . ALA B 2 283 ? 120.579 132.980 172.638 1.00 119.45 283 ALA D CA 1
ATOM 5015 C C . ALA B 2 283 ? 121.333 131.661 172.601 1.00 119.45 283 ALA D C 1
ATOM 5016 O O . ALA B 2 283 ? 121.537 131.036 173.653 1.00 119.45 283 ALA D O 1
ATOM 5018 N N . LYS B 2 284 ? 121.776 131.240 171.418 1.00 126.46 284 LYS D N 1
ATOM 5019 C CA . LYS B 2 284 ? 122.606 130.048 171.336 1.00 126.46 284 LYS D CA 1
ATOM 5020 C C . LYS B 2 284 ? 123.912 130.238 172.094 1.00 126.46 284 LYS D C 1
ATOM 5021 O O . LYS B 2 284 ? 124.383 129.318 172.768 1.00 126.46 284 LYS D O 1
ATOM 5027 N N . CYS B 2 285 ? 124.488 131.442 172.034 1.00 119.75 285 CYS D N 1
ATOM 5028 C CA . CYS B 2 285 ? 125.736 131.703 172.746 1.00 119.75 285 CYS D CA 1
ATOM 5029 C C . CYS B 2 285 ? 125.556 131.651 174.260 1.00 119.75 285 CYS D C 1
ATOM 5030 O O . CYS B 2 285 ? 126.380 131.055 174.969 1.00 119.75 285 CYS D O 1
ATOM 5033 N N . VAL B 2 286 ? 124.488 132.265 174.779 1.00 113.92 286 VAL D N 1
ATOM 5034 C CA . VAL B 2 286 ? 124.273 132.232 176.223 1.00 113.92 286 VAL D CA 1
ATOM 5035 C C . VAL B 2 286 ? 123.999 130.806 176.679 1.00 113.92 286 VAL D C 1
ATOM 5036 O O . VAL B 2 286 ? 124.492 130.376 177.727 1.00 113.92 286 VAL D O 1
ATOM 5040 N N . GLU B 2 287 ? 123.232 130.038 175.897 1.00 116.31 287 GLU D N 1
ATOM 5041 C CA . GLU B 2 287 ? 122.996 128.650 176.283 1.00 116.31 287 GLU D CA 1
ATOM 5042 C C . GLU B 2 287 ? 124.288 127.839 176.243 1.00 116.31 287 GLU D C 1
ATOM 5043 O O . GLU B 2 287 ? 124.519 126.989 177.114 1.00 116.31 287 GLU D O 1
ATOM 5049 N N . VAL B 2 288 ? 125.144 128.097 175.250 1.00 113.92 288 VAL D N 1
ATOM 5050 C CA . VAL B 2 288 ? 126.445 127.434 175.179 1.00 113.92 288 VAL D CA 1
ATOM 5051 C C . VAL B 2 288 ? 127.248 127.702 176.443 1.00 113.92 288 VAL D C 1
ATOM 5052 O O . VAL B 2 288 ? 127.813 126.785 177.048 1.00 113.92 288 VAL D O 1
ATOM 5056 N N . VAL B 2 289 ? 127.316 128.968 176.857 1.00 113.92 289 VAL D N 1
ATOM 5057 C CA . VAL B 2 289 ? 128.054 129.281 178.078 1.00 113.92 289 VAL D CA 1
ATOM 5058 C C . VAL B 2 289 ? 127.384 128.653 179.298 1.00 113.92 289 VAL D C 1
ATOM 5059 O O . VAL B 2 289 ? 128.063 128.276 180.262 1.00 113.92 289 VAL D O 1
ATOM 5063 N N . LYS B 2 290 ? 126.053 128.517 179.281 1.00 115.67 290 LYS D N 1
ATOM 5064 C CA . LYS B 2 290 ? 125.365 127.841 180.379 1.00 115.67 290 LYS D CA 1
ATOM 5065 C C . LYS B 2 290 ? 125.749 126.371 180.484 1.00 115.67 290 LYS D C 1
ATOM 5066 O O . LYS B 2 290 ? 125.785 125.825 181.592 1.00 115.67 290 LYS D O 1
ATOM 5072 N N . THR B 2 291 ? 126.005 125.709 179.350 1.00 113.92 291 THR D N 1
ATOM 5073 C CA . THR B 2 291 ? 126.341 124.283 179.397 1.00 113.92 291 THR D CA 1
ATOM 5074 C C . THR B 2 291 ? 127.502 124.007 180.347 1.00 113.92 291 THR D C 1
ATOM 5075 O O . THR B 2 291 ? 127.534 122.967 181.015 1.00 113.92 291 THR D O 1
ATOM 5079 N N . PHE B 2 292 ? 128.468 124.925 180.418 1.00 113.92 292 PHE D N 1
ATOM 5080 C CA . PHE B 2 292 ? 129.640 124.702 181.256 1.00 113.92 292 PHE D CA 1
ATOM 5081 C C . PHE B 2 292 ? 129.327 124.820 182.744 1.00 113.92 292 PHE D C 1
ATOM 5082 O O . PHE B 2 292 ? 130.134 124.379 183.569 1.00 113.92 292 PHE D O 1
ATOM 5090 N N . ASN B 2 293 ? 128.188 125.417 183.098 1.00 113.92 293 ASN D N 1
ATOM 5091 C CA . ASN B 2 293 ? 127.693 125.470 184.478 1.00 113.92 293 ASN D CA 1
ATOM 5092 C C . ASN B 2 293 ? 128.649 126.189 185.432 1.00 113.92 293 ASN D C 1
ATOM 5093 O O . ASN B 2 293 ? 129.033 125.661 186.478 1.00 113.92 293 ASN D O 1
ATOM 5095 N N . LEU B 2 294 ? 129.038 127.402 185.065 1.00 113.92 294 LEU D N 1
ATOM 5096 C CA . LEU B 2 294 ? 129.834 128.272 185.916 1.00 113.92 294 LEU D CA 1
ATOM 5097 C C . LEU B 2 294 ? 129.062 129.556 186.192 1.00 113.92 294 LEU D C 1
ATOM 5098 O O . LEU B 2 294 ? 128.135 129.899 185.448 1.00 113.92 294 LEU D O 1
ATOM 5103 N N . PRO B 2 295 ? 129.390 130.272 187.269 1.00 113.92 295 PRO D N 1
ATOM 5104 C CA . PRO B 2 295 ? 128.738 131.566 187.513 1.00 113.92 295 PRO D CA 1
ATOM 5105 C C . PRO B 2 295 ? 128.856 132.481 186.304 1.00 113.92 295 PRO D C 1
ATOM 5106 O O . PRO B 2 295 ? 129.936 132.667 185.745 1.00 113.92 295 PRO D O 1
ATOM 5110 N N . LEU B 2 296 ? 127.723 133.053 185.903 1.00 113.92 296 LEU D N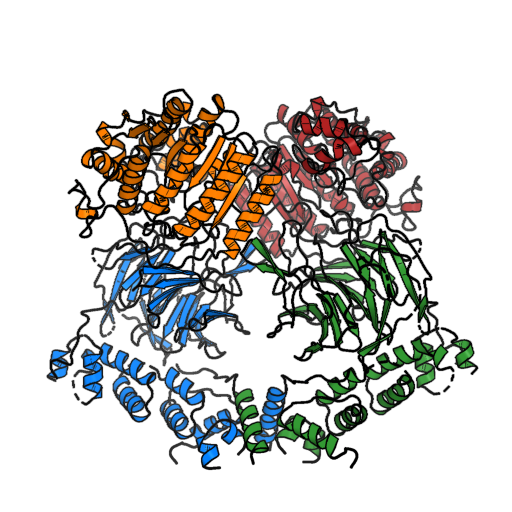 1
ATOM 5111 C CA . LEU B 2 296 ? 127.594 133.824 184.666 1.00 113.92 296 LEU D CA 1
ATOM 5112 C C . LEU B 2 296 ? 127.004 135.195 184.973 1.00 113.92 296 LEU D C 1
ATOM 5113 O O . LEU B 2 296 ? 125.799 135.317 185.212 1.00 113.92 296 LEU D O 1
ATOM 5118 N N . LEU B 2 297 ? 127.845 136.223 184.971 1.00 113.92 297 LEU D N 1
ATOM 5119 C CA . LEU B 2 297 ? 127.331 137.585 185.007 1.00 113.92 297 LEU D CA 1
ATOM 5120 C C . LEU B 2 297 ? 126.892 137.985 183.604 1.00 113.92 297 LEU D C 1
ATOM 5121 O O . LEU B 2 297 ? 127.530 137.615 182.619 1.00 113.92 297 LEU D O 1
ATOM 5126 N N . MET B 2 298 ? 125.790 138.729 183.511 1.00 113.92 298 MET D N 1
ATOM 5127 C CA . MET B 2 298 ? 125.165 139.056 182.225 1.00 113.92 298 MET D CA 1
ATOM 5128 C C . MET B 2 298 ? 124.974 140.563 182.098 1.00 113.92 298 MET D C 1
ATOM 5129 O O . MET B 2 298 ? 124.056 141.128 182.702 1.00 113.92 298 MET D O 1
ATOM 5134 N N . LEU B 2 299 ? 125.830 141.217 181.315 1.00 113.92 299 LEU D N 1
ATOM 5135 C CA . LEU B 2 299 ? 125.744 142.661 181.120 1.00 113.92 299 LEU D CA 1
ATOM 5136 C C . LEU B 2 299 ? 125.183 142.963 179.736 1.00 113.92 299 LEU D C 1
ATOM 5137 O O . LEU B 2 299 ? 125.743 142.528 178.727 1.00 113.92 299 LEU D O 1
ATOM 5142 N N . GLY B 2 300 ? 124.096 143.731 179.694 1.00 121.16 300 GLY D N 1
ATOM 5143 C CA . GLY B 2 300 ? 123.457 144.072 178.438 1.00 121.16 300 GLY D CA 1
ATOM 5144 C C . GLY B 2 300 ? 123.934 145.397 177.879 1.00 121.16 300 GLY D C 1
ATOM 5145 O O . GLY B 2 300 ? 123.501 146.459 178.334 1.00 121.16 300 GLY D O 1
ATOM 5146 N N . GLY B 2 301 ? 124.815 145.347 176.879 1.00 115.51 301 GLY D N 1
ATOM 5147 C CA . GLY B 2 301 ? 125.365 146.538 176.270 1.00 115.51 301 GLY D CA 1
ATOM 5148 C C . GLY B 2 301 ? 124.757 146.847 174.909 1.00 115.51 301 GLY D C 1
ATOM 5149 O O . GLY B 2 301 ? 123.913 146.124 174.385 1.00 115.51 301 GLY D O 1
ATOM 5150 N N . GLY B 2 302 ? 125.219 147.953 174.336 1.00 113.92 302 GLY D N 1
ATOM 5151 C CA . GLY B 2 302 ? 124.724 148.379 173.036 1.00 113.92 302 GLY D CA 1
ATOM 5152 C C . GLY B 2 302 ? 123.238 148.675 173.084 1.00 113.92 302 GLY D C 1
ATOM 5153 O O . GLY B 2 302 ? 122.771 149.529 173.848 1.00 113.92 302 GLY D O 1
ATOM 5154 N N . GLY B 2 303 ? 122.473 147.966 172.262 1.00 113.92 303 GLY D N 1
ATOM 5155 C CA . GLY B 2 303 ? 121.034 148.119 172.270 1.00 113.92 303 GLY D CA 1
ATOM 5156 C C . GLY B 2 303 ? 120.522 149.407 171.663 1.00 113.92 303 GLY D C 1
ATOM 5157 O O . GLY B 2 303 ? 120.042 150.289 172.380 1.00 113.92 303 GLY D O 1
ATOM 5158 N N . TYR B 2 304 ? 120.626 149.535 170.340 1.00 113.92 304 TYR D N 1
ATOM 5159 C CA . TYR B 2 304 ? 120.285 150.772 169.647 1.00 113.92 304 TYR D CA 1
ATOM 5160 C C . TYR B 2 304 ? 118.980 150.700 168.861 1.00 113.92 304 TYR D C 1
ATOM 5161 O O . TYR B 2 304 ? 118.156 151.612 168.966 1.00 113.92 304 TYR D O 1
ATOM 5170 N N . THR B 2 305 ? 118.754 149.645 168.074 1.00 113.92 305 THR D N 1
ATOM 5171 C CA . THR B 2 305 ? 117.445 149.416 167.451 1.00 113.92 305 THR D CA 1
ATOM 5172 C C . THR B 2 305 ? 116.532 148.837 168.520 1.00 113.92 305 THR D C 1
ATOM 5173 O O . THR B 2 305 ? 116.614 147.654 168.851 1.00 113.92 305 THR D O 1
ATOM 5177 N N . ILE B 2 306 ? 115.624 149.666 169.031 1.00 113.92 306 ILE D N 1
ATOM 5178 C CA . ILE B 2 306 ? 114.962 149.341 170.287 1.00 113.92 306 ILE D CA 1
ATOM 5179 C C . ILE B 2 306 ? 114.021 148.136 170.185 1.00 113.92 306 ILE D C 1
ATOM 5180 O O . ILE B 2 306 ? 113.853 147.399 171.165 1.00 113.92 306 ILE D O 1
ATOM 5185 N N . ARG B 2 307 ? 113.463 147.856 169.003 1.00 113.92 307 ARG D N 1
ATOM 5186 C CA . ARG B 2 307 ? 112.593 146.687 168.864 1.00 113.92 307 ARG D CA 1
ATOM 5187 C C . ARG B 2 307 ? 113.376 145.380 168.903 1.00 113.92 307 ARG D C 1
ATOM 5188 O O . ARG B 2 307 ? 113.065 144.481 169.699 1.00 113.92 307 ARG D O 1
ATOM 5196 N N . ASN B 2 308 ? 114.391 145.251 168.044 1.00 113.92 308 ASN D N 1
ATOM 5197 C CA . ASN B 2 308 ? 115.170 144.018 168.016 1.00 113.92 308 ASN D CA 1
ATOM 5198 C C . ASN B 2 308 ? 115.853 143.794 169.353 1.00 113.92 308 ASN D C 1
ATOM 5199 O O . ASN B 2 308 ? 115.929 142.663 169.842 1.00 113.92 308 ASN D O 1
ATOM 5204 N N . VAL B 2 309 ? 116.347 144.872 169.958 1.00 113.92 309 VAL D N 1
ATOM 5205 C CA . VAL B 2 309 ? 117.022 144.776 171.246 1.00 113.92 309 VAL D CA 1
ATOM 5206 C C . VAL B 2 309 ? 116.054 144.316 172.325 1.00 113.92 309 VAL D C 1
ATOM 5207 O O . VAL B 2 309 ? 116.382 143.454 173.149 1.00 113.92 309 VAL D O 1
ATOM 5211 N N . ALA B 2 310 ? 114.850 144.896 172.351 1.00 113.92 310 ALA D N 1
ATOM 5212 C CA . ALA B 2 310 ? 113.875 144.490 173.356 1.00 113.92 310 ALA D CA 1
ATOM 5213 C C . ALA B 2 310 ? 113.529 143.015 173.217 1.00 113.92 310 ALA D C 1
ATOM 5214 O O . ALA B 2 310 ? 113.531 142.264 174.205 1.00 113.92 310 ALA D O 1
ATOM 5216 N N . ARG B 2 311 ? 113.262 142.573 171.986 1.00 113.92 311 ARG D N 1
ATOM 5217 C CA . ARG B 2 311 ? 112.919 141.171 171.775 1.00 113.92 311 ARG D CA 1
ATOM 5218 C C . ARG B 2 311 ? 114.075 140.256 172.158 1.00 113.92 311 ARG D C 1
ATOM 5219 O O . ARG B 2 311 ? 113.874 139.230 172.822 1.00 113.92 311 ARG D O 1
ATOM 5227 N N . CYS B 2 312 ? 115.297 140.613 171.755 1.00 113.92 312 CYS D N 1
ATOM 5228 C CA . CYS B 2 312 ? 116.451 139.776 172.058 1.00 113.92 312 CYS D CA 1
ATOM 5229 C C . CYS B 2 312 ? 116.673 139.660 173.557 1.00 113.92 312 CYS D C 1
ATOM 5230 O O . CYS B 2 312 ? 116.912 138.566 174.070 1.00 113.92 312 CYS D O 1
ATOM 5233 N N . TRP B 2 313 ? 116.627 140.783 174.276 1.00 113.92 313 TRP D N 1
ATOM 5234 C CA . TRP B 2 313 ? 116.878 140.723 175.712 1.00 113.92 313 TRP D CA 1
ATOM 5235 C C . TRP B 2 313 ? 115.782 139.958 176.444 1.00 113.92 313 TRP D C 1
ATOM 5236 O O . TRP B 2 313 ? 116.073 139.204 177.382 1.00 113.92 313 TRP D O 1
ATOM 5247 N N . THR B 2 314 ? 114.516 140.117 176.036 1.00 113.92 314 THR D N 1
ATOM 5248 C CA . THR B 2 314 ? 113.471 139.317 176.672 1.00 113.92 314 THR D CA 1
ATOM 5249 C C . THR B 2 314 ? 113.685 137.827 176.402 1.00 113.92 314 THR D C 1
ATOM 5250 O O . THR B 2 314 ? 113.503 136.993 177.300 1.00 113.92 314 THR D O 1
ATOM 5254 N N . TYR B 2 315 ? 114.075 137.467 175.173 1.00 114.38 315 TYR D N 1
ATOM 5255 C CA . TYR B 2 315 ? 114.344 136.063 174.876 1.00 114.38 315 TYR D CA 1
ATOM 5256 C C . TYR B 2 315 ? 115.527 135.560 175.697 1.00 114.38 315 TYR D C 1
ATOM 5257 O O . TYR B 2 315 ? 115.538 134.408 176.142 1.00 114.38 315 TYR D O 1
ATOM 5266 N N . GLU B 2 316 ? 116.556 136.397 175.866 1.00 113.92 316 GLU D N 1
ATOM 5267 C CA . GLU B 2 316 ? 117.721 135.984 176.640 1.00 113.92 316 GLU D CA 1
ATOM 5268 C C . GLU B 2 316 ? 117.325 135.737 178.085 1.00 113.92 316 GLU D C 1
ATOM 5269 O O . GLU B 2 316 ? 117.823 134.808 178.730 1.00 113.92 316 GLU D O 1
ATOM 5275 N N . THR B 2 317 ? 116.419 136.566 178.603 1.00 113.92 317 THR D N 1
ATOM 5276 C CA . THR B 2 317 ? 115.873 136.346 179.937 1.00 113.92 317 THR D CA 1
ATOM 5277 C C . THR B 2 317 ? 115.113 135.026 180.005 1.00 113.92 317 THR D C 1
ATOM 5278 O O . THR B 2 317 ? 115.232 134.275 180.983 1.00 113.92 317 THR D O 1
ATOM 5282 N N . ALA B 2 318 ? 114.343 134.718 178.958 1.00 123.55 318 ALA D N 1
ATOM 5283 C CA . ALA B 2 318 ? 113.641 133.437 178.902 1.00 123.55 318 ALA D CA 1
ATOM 5284 C C . ALA B 2 318 ? 114.622 132.270 178.917 1.00 123.55 318 ALA D C 1
ATOM 5285 O O . ALA B 2 318 ? 114.400 131.271 179.611 1.00 123.55 318 ALA D O 1
ATOM 5287 N N . VAL B 2 319 ? 115.705 132.378 178.146 1.00 117.40 319 VAL D N 1
ATOM 5288 C CA . VAL B 2 319 ? 116.727 131.334 178.128 1.00 117.40 319 VAL D CA 1
ATOM 5289 C C . VAL B 2 319 ? 117.331 131.179 179.515 1.00 117.40 319 VAL D C 1
ATOM 5290 O O . VAL B 2 319 ? 117.532 130.061 180.005 1.00 117.40 319 VAL D O 1
ATOM 5294 N N . ALA B 2 320 ? 117.635 132.305 180.165 1.00 126.62 320 ALA D N 1
ATOM 5295 C CA . ALA B 2 320 ? 118.140 132.274 181.531 1.00 126.62 320 ALA D CA 1
ATOM 5296 C C . ALA B 2 320 ? 117.164 131.584 182.472 1.00 126.62 320 ALA D C 1
ATOM 5297 O O . ALA B 2 320 ? 117.584 130.966 183.456 1.00 126.62 320 ALA D O 1
ATOM 5299 N N . LEU B 2 321 ? 115.865 131.665 182.187 1.00 138.26 321 LEU D N 1
ATOM 5300 C CA . LEU B 2 321 ? 114.876 130.997 183.023 1.00 138.26 321 LEU D CA 1
ATOM 5301 C C . LEU B 2 321 ? 114.594 129.570 182.570 1.00 138.26 321 LEU D C 1
ATOM 5302 O O . LEU B 2 321 ? 113.897 128.838 183.281 1.00 138.26 321 LEU D O 1
ATOM 5307 N N . ASP B 2 322 ? 115.148 129.152 181.430 1.00 140.13 322 ASP D N 1
ATOM 5308 C CA . ASP B 2 322 ? 114.918 127.821 180.865 1.00 140.13 322 ASP D CA 1
ATOM 5309 C C . ASP B 2 322 ? 113.423 127.563 180.672 1.00 140.13 322 ASP D C 1
ATOM 5310 O O . ASP B 2 322 ? 112.900 126.497 181.002 1.00 140.13 322 ASP D O 1
ATOM 5312 N N . CYS B 2 323 ? 112.735 128.564 180.131 1.00 139.28 323 CYS D N 1
ATOM 5313 C CA . CYS B 2 323 ? 111.306 128.518 179.857 1.00 139.28 323 CYS D CA 1
ATOM 5314 C C . CYS B 2 323 ? 111.051 128.659 178.362 1.00 139.28 323 CYS D C 1
ATOM 5315 O O . CYS B 2 323 ? 111.964 128.904 177.569 1.00 139.28 323 CYS D O 1
ATOM 5318 N N . GLU B 2 324 ? 109.787 128.493 177.983 1.00 139.70 324 GLU D N 1
ATOM 5319 C CA . GLU B 2 324 ? 109.359 128.561 176.593 1.00 139.70 324 GLU D CA 1
ATOM 5320 C C . GLU B 2 324 ? 108.461 129.778 176.411 1.00 139.70 324 GLU D C 1
ATOM 5321 O O . GLU B 2 324 ? 107.556 130.013 177.219 1.00 139.70 324 GLU D O 1
ATOM 5323 N N . ILE B 2 325 ? 108.713 130.544 175.354 1.00 133.16 325 ILE D N 1
ATOM 5324 C CA . ILE B 2 325 ? 107.926 131.736 175.042 1.00 133.16 325 ILE D CA 1
ATOM 5325 C C . ILE B 2 325 ? 107.432 131.657 173.600 1.00 133.16 325 ILE D C 1
ATOM 5326 O O . ILE B 2 325 ? 108.217 131.370 172.685 1.00 133.16 325 ILE D O 1
ATOM 5331 N N . PRO B 2 326 ? 106.135 131.849 173.360 1.00 134.99 326 PRO D N 1
ATOM 5332 C CA . PRO B 2 326 ? 105.616 131.759 171.990 1.00 134.99 326 PRO D CA 1
ATOM 5333 C C . PRO B 2 326 ? 106.188 132.840 171.084 1.00 134.99 326 PRO D C 1
ATOM 5334 O O . PRO B 2 326 ? 106.537 133.937 171.524 1.00 134.99 326 PRO D O 1
ATOM 5338 N N . ASN B 2 327 ? 106.279 132.505 169.795 1.00 134.49 327 ASN D N 1
ATOM 5339 C CA . ASN B 2 327 ? 106.762 133.454 168.796 1.00 134.49 327 ASN D CA 1
ATOM 5340 C C . ASN B 2 327 ? 105.803 134.630 168.634 1.00 134.49 327 ASN D C 1
ATOM 5341 O O . ASN B 2 327 ? 106.237 135.775 168.465 1.00 134.49 327 ASN D O 1
ATOM 5346 N N . GLU B 2 328 ? 104.499 134.368 168.674 1.00 147.37 328 GLU D N 1
ATOM 5347 C CA . GLU B 2 328 ? 103.491 135.411 168.503 1.00 147.37 328 GLU D CA 1
ATOM 5348 C C . GLU B 2 328 ? 103.469 136.330 169.720 1.00 147.37 328 GLU D C 1
ATOM 5349 O O . GLU B 2 328 ? 103.061 135.919 170.811 1.00 147.37 328 GLU D O 1
ATOM 5355 N N . LEU B 2 329 ? 103.916 137.569 169.536 1.00 136.26 329 LEU D N 1
ATOM 5356 C CA . LEU B 2 329 ? 103.986 138.517 170.644 1.00 136.26 329 LEU D CA 1
ATOM 5357 C C . LEU B 2 329 ? 102.596 138.895 171.135 1.00 136.26 329 LEU D C 1
ATOM 5358 O O . LEU B 2 329 ? 101.725 139.225 170.322 1.00 136.26 329 LEU D O 1
ATOM 5363 N N . PRO B 2 330 ? 102.347 138.864 172.440 1.00 152.68 330 PRO D N 1
ATOM 5364 C CA . PRO B 2 330 ? 101.050 139.315 172.943 1.00 152.68 330 PRO D CA 1
ATOM 5365 C C . PRO B 2 330 ? 101.003 140.830 172.851 1.00 152.68 330 PRO D C 1
ATOM 5366 O O . PRO B 2 330 ? 102.033 141.502 172.947 1.00 152.68 330 PRO D O 1
ATOM 5370 N N . TYR B 2 331 ? 99.803 141.368 172.627 1.00 176.64 331 TYR D N 1
ATOM 5371 C CA . TYR B 2 331 ? 99.666 142.815 172.489 1.00 176.64 331 TYR D CA 1
ATOM 5372 C C . TYR B 2 331 ? 100.294 143.505 173.693 1.00 176.64 331 TYR D C 1
ATOM 5373 O O . TYR B 2 331 ? 99.796 143.391 174.818 1.00 176.64 331 TYR D O 1
ATOM 5382 N N . ASN B 2 332 ? 101.392 144.220 173.462 1.00 161.53 332 ASN D N 1
ATOM 5383 C CA . ASN B 2 332 ? 102.168 144.830 174.526 1.00 161.53 332 ASN D CA 1
ATOM 5384 C C . ASN B 2 332 ? 101.899 146.334 174.568 1.00 161.53 332 ASN D C 1
ATOM 5385 O O . ASN B 2 332 ? 101.087 146.872 173.812 1.00 161.53 332 ASN D O 1
ATOM 5390 N N . ASP B 2 333 ? 102.596 147.019 175.476 1.00 153.69 333 ASP D N 1
ATOM 5391 C CA . ASP B 2 333 ? 102.472 148.467 175.593 1.00 153.69 333 ASP D CA 1
ATOM 5392 C C . ASP B 2 333 ? 102.994 149.170 174.346 1.00 153.69 333 ASP D C 1
ATOM 5393 O O . ASP B 2 333 ? 102.446 150.200 173.937 1.00 153.69 333 ASP D O 1
ATOM 5398 N N . TYR B 2 334 ? 104.020 148.609 173.707 1.00 143.45 334 TYR D N 1
ATOM 5399 C CA . TYR B 2 334 ? 104.668 149.221 172.553 1.00 143.45 334 TYR D CA 1
ATOM 5400 C C . TYR B 2 334 ? 104.484 148.380 171.294 1.00 143.45 334 TYR D C 1
ATOM 5401 O O . TYR B 2 334 ? 105.364 148.344 170.431 1.00 143.45 334 TYR D O 1
ATOM 5410 N N . PHE B 2 335 ? 103.348 147.685 171.191 1.00 148.67 335 PHE D N 1
ATOM 5411 C CA . PHE B 2 335 ? 103.098 146.825 170.038 1.00 148.67 335 PHE D CA 1
ATOM 5412 C C . PHE B 2 335 ? 103.159 147.606 168.732 1.00 148.67 335 PHE D C 1
ATOM 5413 O O . PHE B 2 335 ? 103.576 147.060 167.704 1.00 148.67 335 PHE D O 1
ATOM 5421 N N . GLU B 2 336 ? 102.749 148.878 168.753 1.00 159.08 336 GLU D N 1
ATOM 5422 C CA . GLU B 2 336 ? 102.808 149.705 167.551 1.00 159.08 336 GLU D CA 1
ATOM 5423 C C . GLU B 2 336 ? 104.215 149.741 166.966 1.00 159.08 336 GLU D C 1
ATOM 5424 O O . GLU B 2 336 ? 104.389 149.741 165.742 1.00 159.08 336 GLU D O 1
ATOM 5426 N N . TYR B 2 337 ? 105.233 149.780 167.829 1.00 151.76 337 TYR D N 1
ATOM 5427 C CA . TYR B 2 337 ? 106.610 149.711 167.351 1.00 151.76 337 TYR D CA 1
ATOM 5428 C C . TYR B 2 337 ? 106.908 148.360 166.712 1.00 151.76 337 TYR D C 1
ATOM 5429 O O . TYR B 2 337 ? 107.583 148.291 165.679 1.00 151.76 337 TYR D O 1
ATOM 5431 N N . PHE B 2 338 ? 106.415 147.274 167.316 1.00 140.20 338 PHE D N 1
ATOM 5432 C CA . PHE B 2 338 ? 106.672 145.937 166.792 1.00 140.20 338 PHE D CA 1
ATOM 5433 C C . PHE B 2 338 ? 106.080 145.731 165.404 1.00 140.20 338 PHE D C 1
ATOM 5434 O O . PHE B 2 338 ? 106.545 144.855 164.667 1.00 140.20 338 PHE D O 1
ATOM 5442 N N . GLY B 2 339 ? 105.071 146.514 165.033 1.00 152.60 339 GLY D N 1
ATOM 5443 C CA . GLY B 2 339 ? 104.585 146.545 163.676 1.00 152.60 339 GLY D CA 1
ATOM 5444 C C . GLY B 2 339 ? 103.649 145.403 163.334 1.00 152.60 339 GLY D C 1
ATOM 5445 O O . GLY B 2 339 ? 103.156 144.680 164.206 1.00 152.60 339 GLY D O 1
ATOM 5446 N N . PRO B 2 340 ? 103.388 145.227 162.036 1.00 166.01 340 PRO D N 1
ATOM 5447 C CA . PRO B 2 340 ? 102.411 144.213 161.608 1.00 166.01 340 PRO D CA 1
ATOM 5448 C C . PRO B 2 340 ? 102.849 142.782 161.866 1.00 166.01 340 PRO D C 1
ATOM 5449 O O . PRO B 2 340 ? 101.985 141.904 161.975 1.00 166.01 340 PRO D O 1
ATOM 5453 N N . ASP B 2 341 ? 104.156 142.519 161.954 1.00 159.75 341 ASP D N 1
ATOM 5454 C CA . ASP B 2 341 ? 104.633 141.143 162.066 1.00 159.75 341 ASP D CA 1
ATOM 5455 C C . ASP B 2 341 ? 104.121 140.465 163.332 1.00 159.75 341 ASP D C 1
ATOM 5456 O O . ASP B 2 341 ? 103.689 139.307 163.287 1.00 159.75 341 ASP D O 1
ATOM 5458 N N . PHE B 2 342 ? 104.170 141.161 164.469 1.00 141.18 342 PHE D N 1
ATOM 5459 C CA . PHE B 2 342 ? 103.773 140.662 165.785 1.00 141.18 342 PHE D CA 1
ATOM 5460 C C . PHE B 2 342 ? 104.668 139.534 166.286 1.00 141.18 342 PHE D C 1
ATOM 5461 O O . PHE B 2 342 ? 104.356 138.929 167.317 1.00 141.18 342 PHE D O 1
ATOM 5463 N N . LYS B 2 343 ? 105.726 139.188 165.561 1.00 140.45 343 LYS D N 1
ATOM 5464 C CA . LYS B 2 343 ? 106.558 138.041 165.899 1.00 140.45 343 LYS D CA 1
ATOM 5465 C C . LYS B 2 343 ? 107.629 138.407 166.922 1.00 140.45 343 LYS D C 1
ATOM 5466 O O . LYS B 2 343 ? 108.165 139.518 166.915 1.00 140.45 343 LYS D O 1
ATOM 5468 N N . LEU B 2 344 ? 107.935 137.459 167.812 1.00 126.85 344 LEU D N 1
ATOM 5469 C CA . LEU B 2 344 ? 108.989 137.659 168.800 1.00 126.85 344 LEU D CA 1
ATOM 5470 C C . LEU B 2 344 ? 110.366 137.454 168.195 1.00 126.85 344 LEU D C 1
ATOM 5471 O O . LEU B 2 344 ? 111.354 137.953 168.743 1.00 126.85 344 LEU D O 1
ATOM 5476 N N . HIS B 2 345 ? 110.443 136.802 167.043 1.00 120.65 345 HIS D N 1
ATOM 5477 C CA . HIS B 2 345 ? 111.701 136.560 166.364 1.00 120.65 345 HIS D CA 1
ATOM 5478 C C . HIS B 2 345 ? 111.802 137.474 165.151 1.00 120.65 345 HIS D C 1
ATOM 5479 O O . HIS B 2 345 ? 110.795 137.922 164.596 1.00 120.65 345 HIS D O 1
ATOM 5486 N N . ILE B 2 346 ? 113.035 137.746 164.737 1.00 118.85 346 ILE D N 1
ATOM 5487 C CA . ILE B 2 346 ? 113.311 138.622 163.607 1.00 118.85 346 ILE D CA 1
ATOM 5488 C C . ILE B 2 346 ? 113.991 137.806 162.516 1.00 118.85 346 ILE D C 1
ATOM 5489 O O . ILE B 2 346 ? 114.927 137.044 162.788 1.00 118.85 346 ILE D O 1
ATOM 5494 N N . SER B 2 347 ? 113.484 137.925 161.297 1.00 123.11 347 SER D N 1
ATOM 5495 C CA . SER B 2 347 ? 114.077 137.212 160.176 1.00 123.11 347 SER D CA 1
ATOM 5496 C C . SER B 2 347 ? 115.400 137.867 159.794 1.00 123.11 347 SER D C 1
ATOM 5497 O O . SER B 2 347 ? 115.472 139.098 159.707 1.00 123.11 347 SER D O 1
ATOM 5500 N N . PRO B 2 348 ? 116.460 137.091 159.572 1.00 130.84 348 PRO D N 1
ATOM 5501 C CA . PRO B 2 348 ? 117.755 137.692 159.239 1.00 130.84 348 PRO D CA 1
ATOM 5502 C C . PRO B 2 348 ? 117.709 138.422 157.906 1.00 130.84 348 PRO D C 1
ATOM 5503 O O . PRO B 2 348 ? 116.954 138.062 157.000 1.00 130.84 348 PRO D O 1
ATOM 5507 N N . SER B 2 349 ? 118.530 139.463 157.796 1.00 117.53 349 SER D N 1
ATOM 5508 C CA . SER B 2 349 ? 118.600 140.236 156.568 1.00 117.53 349 SER D CA 1
ATOM 5509 C C . SER B 2 349 ? 119.334 139.441 155.489 1.00 117.53 349 SER D C 1
ATOM 5510 O O . SER B 2 349 ? 119.843 138.340 155.719 1.00 117.53 349 SER D O 1
ATOM 5513 N N . ASN B 2 350 ? 119.388 140.014 154.287 1.00 113.92 350 ASN D N 1
ATOM 5514 C CA . ASN B 2 350 ? 119.996 139.370 153.130 1.00 113.92 350 ASN D CA 1
ATOM 5515 C C . ASN B 2 350 ? 121.409 139.876 152.862 1.00 113.92 350 ASN D C 1
ATOM 5516 O O . ASN B 2 350 ? 121.841 139.926 151.706 1.00 113.92 350 ASN D O 1
ATOM 5518 N N . MET B 2 351 ? 122.139 140.252 153.907 1.00 113.92 351 MET D N 1
ATOM 5519 C CA . MET B 2 351 ? 123.495 140.747 153.736 1.00 113.92 351 MET D CA 1
ATOM 5520 C C . MET B 2 351 ? 124.497 139.598 153.674 1.00 113.92 351 MET D C 1
ATOM 5521 O O . MET B 2 351 ? 124.288 138.527 154.251 1.00 113.92 351 MET D O 1
ATOM 5526 N N . THR B 2 352 ? 125.593 139.835 152.958 1.00 119.96 352 THR D N 1
ATOM 5527 C CA . THR B 2 352 ? 126.615 138.817 152.755 1.00 119.96 352 THR D CA 1
ATOM 5528 C C . THR B 2 352 ? 127.505 138.682 153.984 1.00 119.96 352 THR D C 1
ATOM 5529 O O . THR B 2 352 ? 127.842 139.672 154.640 1.00 119.96 352 THR D O 1
ATOM 5533 N N . ASN B 2 353 ? 127.882 137.445 154.293 1.00 113.92 353 ASN D N 1
ATOM 5534 C CA . ASN B 2 353 ? 128.835 137.158 155.360 1.00 113.92 353 ASN D CA 1
ATOM 5535 C C . ASN B 2 353 ? 130.248 137.183 154.793 1.00 113.92 353 ASN D C 1
ATOM 5536 O O . ASN B 2 353 ? 130.611 136.333 153.974 1.00 113.92 353 ASN D O 1
ATOM 5541 N N . GLN B 2 354 ? 131.044 138.155 155.229 1.00 113.92 354 GLN D N 1
ATOM 5542 C CA . GLN B 2 354 ? 132.399 138.305 154.719 1.00 113.92 354 GLN D CA 1
ATOM 5543 C C . GLN B 2 354 ? 133.391 137.371 155.398 1.00 113.92 354 GLN D C 1
ATOM 5544 O O . GLN B 2 354 ? 134.554 137.325 154.984 1.00 113.92 354 GLN D O 1
ATOM 5550 N N . ASN B 2 355 ? 132.967 136.628 156.421 1.00 113.94 355 ASN D N 1
ATOM 5551 C CA . ASN B 2 355 ? 133.862 135.735 157.156 1.00 113.94 355 ASN D CA 1
ATOM 5552 C C . ASN B 2 355 ? 133.814 134.363 156.498 1.00 113.94 355 ASN D C 1
ATOM 5553 O O . ASN B 2 355 ? 132.968 133.524 156.812 1.00 113.94 355 ASN D O 1
ATOM 5558 N N . THR B 2 356 ? 134.739 134.134 155.571 1.00 116.97 356 THR D N 1
ATOM 5559 C CA . THR B 2 356 ? 134.828 132.847 154.905 1.00 116.97 356 THR D CA 1
ATOM 5560 C C . THR B 2 356 ? 135.321 131.775 155.877 1.00 116.97 356 THR D C 1
ATOM 5561 O O . THR B 2 356 ? 136.016 132.082 156.849 1.00 116.97 356 THR D O 1
ATOM 5565 N N . PRO B 2 357 ? 134.962 130.509 155.643 1.00 113.92 357 PRO D N 1
ATOM 5566 C CA . PRO B 2 357 ? 135.425 129.446 156.549 1.00 113.92 357 PRO D CA 1
ATOM 5567 C C . PRO B 2 357 ? 136.937 129.333 156.651 1.00 113.92 357 PRO D C 1
ATOM 5568 O O . PRO B 2 357 ? 137.435 128.957 157.716 1.00 113.92 357 PRO D O 1
ATOM 5572 N N . GLU B 2 358 ? 137.687 129.608 155.579 1.00 113.92 358 GLU D N 1
ATOM 5573 C CA . GLU B 2 358 ? 139.145 129.564 155.678 1.00 113.92 358 GLU D CA 1
ATOM 5574 C C . GLU B 2 358 ? 139.674 130.621 156.643 1.00 113.92 358 GLU D C 1
ATOM 5575 O O . GLU B 2 358 ? 140.554 130.339 157.464 1.00 113.92 358 GLU D O 1
ATOM 5577 N N . TYR B 2 359 ? 139.141 131.841 156.561 1.00 113.92 359 TYR D N 1
ATOM 5578 C CA . TYR B 2 359 ? 139.542 132.918 157.464 1.00 113.92 359 TYR D CA 1
ATOM 5579 C C . TYR B 2 359 ? 139.232 132.566 158.914 1.00 113.92 359 TYR D C 1
ATOM 5580 O O . TYR B 2 359 ? 140.082 132.701 159.807 1.00 113.92 359 TYR D O 1
ATOM 5589 N N . MET B 2 360 ? 138.009 132.099 159.154 1.00 114.69 360 MET D N 1
ATOM 5590 C CA . MET B 2 360 ? 137.575 131.707 160.487 1.00 114.69 360 MET D CA 1
ATOM 5591 C C . MET B 2 360 ? 138.426 130.562 161.026 1.00 114.69 360 MET D C 1
ATOM 5592 O O . MET B 2 360 ? 138.856 130.583 162.187 1.00 114.69 360 MET D O 1
ATOM 5597 N N . GLU B 2 361 ? 138.716 129.577 160.175 1.00 113.92 361 GLU D N 1
ATOM 5598 C CA . GLU B 2 361 ? 139.492 128.411 160.577 1.00 113.92 361 GLU D CA 1
ATOM 5599 C C . GLU B 2 361 ? 140.924 128.816 160.919 1.00 113.92 361 GLU D C 1
ATOM 5600 O O . GLU B 2 361 ? 141.481 128.377 161.931 1.00 113.92 361 GLU D O 1
ATOM 5606 N N . LYS B 2 362 ? 141.513 129.704 160.110 1.00 113.92 362 LYS D N 1
ATOM 5607 C CA . LYS B 2 362 ? 142.872 130.175 160.361 1.00 113.92 362 LYS D CA 1
ATOM 5608 C C . LYS B 2 362 ? 142.962 130.955 161.665 1.00 113.92 362 LYS D C 1
ATOM 5609 O O . LYS B 2 362 ? 143.900 130.760 162.449 1.00 113.92 362 LYS D O 1
ATOM 5615 N N . ILE B 2 363 ? 142.003 131.851 161.912 1.00 113.92 363 ILE D N 1
ATOM 5616 C CA . ILE B 2 363 ? 142.028 132.608 163.162 1.00 113.92 363 ILE D CA 1
ATOM 5617 C C . ILE B 2 363 ? 141.844 131.669 164.345 1.00 113.92 363 ILE D C 1
ATOM 5618 O O . ILE B 2 363 ? 142.460 131.849 165.403 1.00 113.92 363 ILE D O 1
ATOM 5623 N N . LYS B 2 364 ? 141.002 130.647 164.185 1.00 113.92 364 LYS D N 1
ATOM 5624 C CA . LYS B 2 364 ? 140.803 129.691 165.266 1.00 113.92 364 LYS D CA 1
ATOM 5625 C C . LYS B 2 364 ? 142.091 128.926 165.553 1.00 113.92 364 LYS D C 1
ATOM 5626 O O . LYS B 2 364 ? 142.425 128.670 166.716 1.00 113.92 364 LYS D O 1
ATOM 5632 N N . GLN B 2 365 ? 142.832 128.557 164.503 1.00 113.92 365 GLN D N 1
ATOM 5633 C CA . GLN B 2 365 ? 144.116 127.888 164.710 1.00 113.92 365 GLN D CA 1
ATOM 5634 C C . GLN B 2 365 ? 145.126 128.800 165.390 1.00 113.92 365 GLN D C 1
ATOM 5635 O O . GLN B 2 365 ? 145.879 128.354 166.262 1.00 113.92 365 GLN D O 1
ATOM 5641 N N . ARG B 2 366 ? 145.164 130.078 165.005 1.00 113.92 366 ARG D N 1
ATOM 5642 C CA . ARG B 2 366 ? 146.058 131.014 165.681 1.00 113.92 366 ARG D CA 1
ATOM 5643 C C . ARG B 2 366 ? 145.708 131.136 167.159 1.00 113.92 366 ARG D C 1
ATOM 5644 O O . ARG B 2 366 ? 146.598 131.163 168.019 1.00 113.92 366 ARG D O 1
ATOM 5652 N N . LEU B 2 367 ? 144.413 131.225 167.473 1.00 113.92 367 LEU D N 1
ATOM 5653 C CA . LEU B 2 367 ? 143.997 131.327 168.868 1.00 113.92 367 LEU D CA 1
ATOM 5654 C C . LEU B 2 367 ? 144.337 130.061 169.650 1.00 113.92 367 LEU D C 1
ATOM 5655 O O . LEU B 2 367 ? 144.780 130.140 170.801 1.00 113.92 367 LEU D O 1
ATOM 5660 N N . PHE B 2 368 ? 144.151 128.885 169.041 1.00 113.92 368 PHE D N 1
ATOM 5661 C CA . PHE B 2 368 ? 144.554 127.647 169.703 1.00 113.92 368 PHE D CA 1
ATOM 5662 C C . PHE B 2 368 ? 146.055 127.624 169.956 1.00 113.92 368 PHE D C 1
ATOM 5663 O O . PHE B 2 368 ? 146.510 127.208 171.033 1.00 113.92 368 PHE D O 1
ATOM 5671 N N . GLU B 2 369 ? 146.842 128.051 168.966 1.00 113.92 369 GLU D N 1
ATOM 5672 C CA . GLU B 2 369 ? 148.285 128.099 169.147 1.00 113.92 369 GLU D CA 1
ATOM 5673 C C . GLU B 2 369 ? 148.650 129.009 170.307 1.00 113.92 369 GLU D C 1
ATOM 5674 O O . GLU B 2 369 ? 149.405 128.615 171.195 1.00 113.92 369 GLU D O 1
ATOM 5680 N N . ASN B 2 370 ? 148.051 130.200 170.363 1.00 114.23 370 ASN D N 1
ATOM 5681 C CA . ASN B 2 370 ? 148.351 131.119 171.458 1.00 114.23 370 ASN D CA 1
ATOM 5682 C C . ASN B 2 370 ? 147.906 130.555 172.801 1.00 114.23 370 ASN D C 1
ATOM 5683 O O . ASN B 2 370 ? 148.522 130.846 173.832 1.00 114.23 370 ASN D O 1
ATOM 5688 N N . LEU B 2 371 ? 146.844 129.750 172.810 1.00 115.68 371 LEU D N 1
ATOM 5689 C CA . LEU B 2 371 ? 146.380 129.151 174.055 1.00 115.68 371 LEU D CA 1
ATOM 5690 C C . LEU B 2 371 ? 147.302 128.029 174.517 1.00 115.68 371 LEU D C 1
ATOM 5691 O O . LEU B 2 371 ? 147.376 127.747 175.718 1.00 115.68 371 LEU D O 1
ATOM 5696 N N . ARG B 2 372 ? 148.005 127.378 173.588 1.00 125.08 372 ARG D N 1
ATOM 5697 C CA . ARG B 2 372 ? 148.937 126.326 173.995 1.00 125.08 372 ARG D CA 1
ATOM 5698 C C . ARG B 2 372 ? 150.098 126.823 174.865 1.00 125.08 372 ARG D C 1
ATOM 5699 O O . ARG B 2 372 ? 150.758 125.998 175.504 1.00 125.08 372 ARG D O 1
ATOM 5707 N N . MET B 2 373 ? 150.380 128.127 174.911 1.00 122.81 373 MET D N 1
ATOM 5708 C CA . MET B 2 373 ? 151.429 128.649 175.787 1.00 122.81 373 MET D CA 1
ATOM 5709 C C . MET B 2 373 ? 150.916 128.993 177.178 1.00 122.81 373 MET D C 1
ATOM 5710 O O . MET B 2 373 ? 151.595 129.717 177.915 1.00 122.81 373 MET D O 1
ATOM 5715 N N . LEU B 2 374 ? 149.741 128.497 177.551 1.00 117.18 374 LEU D N 1
ATOM 5716 C CA . LEU B 2 374 ? 149.171 128.811 178.854 1.00 117.18 374 LEU D CA 1
ATOM 5717 C C . LEU B 2 374 ? 149.827 127.943 179.921 1.00 117.18 374 LEU D C 1
ATOM 5718 O O . LEU B 2 374 ? 149.747 126.712 179.838 1.00 117.18 374 LEU D O 1
ATOM 5723 N N . PRO B 2 375 ? 150.489 128.534 180.928 1.00 128.35 375 PRO D N 1
ATOM 5724 C CA . PRO B 2 375 ? 151.097 127.781 182.030 1.00 128.35 375 PRO D CA 1
ATOM 5725 C C . PRO B 2 375 ? 150.063 127.044 182.874 1.00 128.35 375 PRO D C 1
ATOM 5726 O O . PRO B 2 375 ? 149.830 125.860 182.631 1.00 128.35 375 PRO D O 1
ATOM 5730 N N . PHE C 1 16 ? 166.409 127.653 126.636 1.00 117.67 32 PHE C N 1
ATOM 5731 C CA . PHE C 1 16 ? 167.534 127.437 125.732 1.00 117.67 32 PHE C CA 1
ATOM 5732 C C . PHE C 1 16 ? 167.136 126.710 124.452 1.00 117.67 32 PHE C C 1
ATOM 5733 O O . PHE C 1 16 ? 167.914 126.657 123.499 1.00 117.67 32 PHE C O 1
ATOM 5741 N N . VAL C 1 17 ? 165.924 126.151 124.422 1.00 134.90 33 VAL C N 1
ATOM 5742 C CA . VAL C 1 17 ? 165.442 125.408 123.268 1.00 134.90 33 VAL C CA 1
ATOM 5743 C C . VAL C 1 17 ? 164.145 125.986 122.715 1.00 134.90 33 VAL C C 1
ATOM 5744 O O . VAL C 1 17 ? 164.004 126.141 121.497 1.00 134.90 33 VAL C O 1
ATOM 5748 N N . ASN C 1 18 ? 163.184 126.308 123.579 1.00 141.07 34 ASN C N 1
ATOM 5749 C CA . ASN C 1 18 ? 161.881 126.767 123.115 1.00 141.07 34 ASN C CA 1
ATOM 5750 C C . ASN C 1 18 ? 161.311 127.802 124.073 1.00 141.07 34 ASN C C 1
ATOM 5751 O O . ASN C 1 18 ? 161.358 127.604 125.289 1.00 141.07 34 ASN C O 1
ATOM 5756 N N . TYR C 1 19 ? 160.800 128.904 123.525 1.00 133.58 35 TYR C N 1
ATOM 5757 C CA . TYR C 1 19 ? 160.142 129.953 124.299 1.00 133.58 35 TYR C CA 1
ATOM 5758 C C . TYR C 1 19 ? 159.364 130.796 123.300 1.00 133.58 35 TYR C C 1
ATOM 5759 O O . TYR C 1 19 ? 159.737 130.881 122.127 1.00 133.58 35 TYR C O 1
ATOM 5768 N N . THR C 1 20 ? 158.287 131.417 123.764 1.00 134.81 36 THR C N 1
ATOM 5769 C CA . THR C 1 20 ? 157.526 132.339 122.932 1.00 134.81 36 THR C CA 1
ATOM 5770 C C . THR C 1 20 ? 157.953 133.771 123.227 1.00 134.81 36 THR C C 1
ATOM 5771 O O . THR C 1 20 ? 158.039 134.176 124.391 1.00 134.81 36 THR C O 1
ATOM 5773 N N . PHE C 1 21 ? 158.221 134.526 122.160 1.00 141.05 37 PHE C N 1
ATOM 5774 C CA . PHE C 1 21 ? 158.650 135.921 122.223 1.00 141.05 37 PHE C CA 1
ATOM 5775 C C . PHE C 1 21 ? 157.479 136.795 121.790 1.00 141.05 37 PHE C C 1
ATOM 5776 O O . PHE C 1 21 ? 157.082 136.783 120.620 1.00 141.05 37 PHE C O 1
ATOM 5784 N N . LYS C 1 22 ? 156.934 137.553 122.739 1.00 127.71 38 LYS C N 1
ATOM 5785 C CA . LYS C 1 22 ? 155.843 138.490 122.499 1.00 127.71 38 LYS C CA 1
ATOM 5786 C C . LYS C 1 22 ? 156.383 139.903 122.676 1.00 127.71 38 LYS C C 1
ATOM 5787 O O . LYS C 1 22 ? 156.754 140.297 123.787 1.00 127.71 38 LYS C O 1
ATOM 5789 N N . ASP C 1 23 ? 156.424 140.663 121.585 1.00 145.27 39 ASP C N 1
ATOM 5790 C CA . ASP C 1 23 ? 156.951 142.022 121.604 1.00 145.27 39 ASP C CA 1
ATOM 5791 C C . ASP C 1 23 ? 155.820 143.001 121.896 1.00 145.27 39 ASP C C 1
ATOM 5792 O O . ASP C 1 23 ? 154.988 143.282 121.028 1.00 145.27 39 ASP C O 1
ATOM 5797 N N . ARG C 1 24 ? 155.792 143.529 123.121 1.00 142.65 40 ARG C N 1
ATOM 5798 C CA . ARG C 1 24 ? 154.734 144.457 123.499 1.00 142.65 40 ARG C CA 1
ATOM 5799 C C . ARG C 1 24 ? 154.810 145.779 122.748 1.00 142.65 40 ARG C C 1
ATOM 5800 O O . ARG C 1 24 ? 153.831 146.533 122.756 1.00 142.65 40 ARG C O 1
ATOM 5802 N N . SER C 1 25 ? 155.938 146.079 122.106 1.00 148.74 41 SER C N 1
ATOM 5803 C CA . SER C 1 25 ? 156.135 147.337 121.399 1.00 148.74 41 SER C CA 1
ATOM 5804 C C . SER C 1 25 ? 155.911 147.219 119.897 1.00 148.74 41 SER C C 1
ATOM 5805 O O . SER C 1 25 ? 156.158 148.186 119.170 1.00 148.74 41 SER C O 1
ATOM 5808 N N . HIS C 1 26 ? 155.464 146.058 119.414 1.00 138.10 42 HIS C N 1
ATOM 5809 C CA . HIS C 1 26 ? 155.214 145.898 117.984 1.00 138.10 42 HIS C CA 1
ATOM 5810 C C . HIS C 1 26 ? 154.142 146.867 117.499 1.00 138.10 42 HIS C C 1
ATOM 5811 O O . HIS C 1 26 ? 154.313 147.539 116.474 1.00 138.10 42 HIS C O 1
ATOM 5818 N N . SER C 1 27 ? 153.026 146.952 118.228 1.00 140.75 43 SER C N 1
ATOM 5819 C CA . SER C 1 27 ? 151.942 147.840 117.824 1.00 140.75 43 SER C CA 1
ATOM 5820 C C . SER C 1 27 ? 152.387 149.297 117.831 1.00 140.75 43 SER C C 1
ATOM 5821 O O . SER C 1 27 ? 152.087 150.049 116.897 1.00 140.75 43 SER C O 1
ATOM 5824 N N . GLY C 1 28 ? 153.109 149.712 118.873 1.00 138.73 44 GLY C N 1
ATOM 5825 C CA . GLY C 1 28 ? 153.592 151.082 118.922 1.00 138.73 44 GLY C CA 1
ATOM 5826 C C . GLY C 1 28 ? 154.523 151.407 117.770 1.00 138.73 44 GLY C C 1
ATOM 5827 O O . GLY C 1 28 ? 154.391 152.449 117.120 1.00 138.73 44 GLY C O 1
ATOM 5828 N N . ARG C 1 29 ? 155.478 150.512 117.500 1.00 131.02 45 ARG C N 1
ATOM 5829 C CA . ARG C 1 29 ? 156.426 150.742 116.415 1.00 131.02 45 ARG C CA 1
ATOM 5830 C C . ARG C 1 29 ? 155.711 150.831 115.073 1.00 131.02 45 ARG C C 1
ATOM 5831 O O . ARG C 1 29 ? 155.973 151.742 114.278 1.00 131.02 45 ARG C O 1
ATOM 5839 N N . VAL C 1 30 ? 154.804 149.889 114.801 1.00 127.75 46 VAL C N 1
ATOM 5840 C CA . VAL C 1 30 ? 154.131 149.883 113.506 1.00 127.75 46 VAL C CA 1
ATOM 5841 C C . VAL C 1 30 ? 153.245 151.115 113.357 1.00 127.75 46 VAL C C 1
ATOM 5842 O O . VAL C 1 30 ? 153.185 151.719 112.280 1.00 127.75 46 VAL C O 1
ATOM 5846 N N . ALA C 1 31 ? 152.554 151.520 114.429 1.00 124.00 47 ALA C N 1
ATOM 5847 C CA . ALA C 1 31 ? 151.698 152.699 114.357 1.00 124.00 47 ALA C CA 1
ATOM 5848 C C . ALA C 1 31 ? 152.520 153.957 114.106 1.00 124.00 47 ALA C C 1
ATOM 5849 O O . ALA C 1 31 ? 152.168 154.787 113.258 1.00 124.00 47 ALA C O 1
ATOM 5851 N N . GLN C 1 32 ? 153.623 154.119 114.840 1.00 124.66 48 GLN C N 1
ATOM 5852 C CA . GLN C 1 32 ? 154.458 155.297 114.639 1.00 124.66 48 GLN C CA 1
ATOM 5853 C C . GLN C 1 32 ? 155.029 155.326 113.228 1.00 124.66 48 GLN C C 1
ATOM 5854 O O . GLN C 1 32 ? 155.048 156.379 112.578 1.00 124.66 48 GLN C O 1
ATOM 5856 N N . GLY C 1 33 ? 155.504 154.179 112.736 1.00 134.24 49 GLY C N 1
ATOM 5857 C CA . GLY C 1 33 ? 156.047 154.139 111.390 1.00 134.24 49 GLY C CA 1
ATOM 5858 C C . GLY C 1 33 ? 155.022 154.422 110.308 1.00 134.24 49 GLY C C 1
ATOM 5859 O O . GLY C 1 33 ? 155.308 155.150 109.354 1.00 134.24 49 GLY C O 1
ATOM 5860 N N . ILE C 1 34 ? 153.813 153.863 110.433 1.00 125.67 50 ILE C N 1
ATOM 5861 C CA . ILE C 1 34 ? 152.784 154.158 109.438 1.00 125.67 50 ILE C CA 1
ATOM 5862 C C . ILE C 1 34 ? 152.441 155.642 109.468 1.00 125.67 50 ILE C C 1
ATOM 5863 O O . ILE C 1 34 ? 152.332 156.288 108.421 1.00 125.67 50 ILE C O 1
ATOM 5868 N N . MET C 1 35 ? 152.265 156.203 110.670 1.00 131.26 51 MET C N 1
ATOM 5869 C CA . MET C 1 35 ? 152.015 157.636 110.790 1.00 131.26 51 MET C CA 1
ATOM 5870 C C . MET C 1 35 ? 153.084 158.438 110.057 1.00 131.26 51 MET C C 1
ATOM 5871 O O . MET C 1 35 ? 152.774 159.276 109.201 1.00 131.26 51 MET C O 1
ATOM 5876 N N . LYS C 1 36 ? 154.356 158.174 110.373 1.00 126.20 52 LYS C N 1
ATOM 5877 C CA . LYS C 1 36 ? 155.448 158.958 109.802 1.00 126.20 52 LYS C CA 1
ATOM 5878 C C . LYS C 1 36 ? 155.484 158.828 108.284 1.00 126.20 52 LYS C C 1
ATOM 5879 O O . LYS C 1 36 ? 155.497 159.834 107.565 1.00 126.20 52 LYS C O 1
ATOM 5881 N N . LEU C 1 37 ? 155.499 157.594 107.774 1.00 118.21 53 LEU C N 1
ATOM 5882 C CA . LEU C 1 37 ? 155.638 157.415 106.332 1.00 118.21 53 LEU C CA 1
ATOM 5883 C C . LEU C 1 37 ? 154.435 157.975 105.582 1.00 118.21 53 LEU C C 1
ATOM 5884 O O . LEU C 1 37 ? 154.602 158.635 104.552 1.00 118.21 53 LEU C O 1
ATOM 5889 N N . CYS C 1 38 ? 153.217 157.735 106.076 1.00 127.38 54 CYS C N 1
ATOM 5890 C CA . CYS C 1 38 ? 152.037 158.230 105.377 1.00 127.38 54 CYS C CA 1
ATOM 5891 C C . CYS C 1 38 ? 151.992 159.754 105.377 1.00 127.38 54 CYS C C 1
ATOM 5892 O O . CYS C 1 38 ? 151.759 160.374 104.332 1.00 127.38 54 CYS C O 1
ATOM 5895 N N . LEU C 1 39 ? 152.203 160.381 106.540 1.00 138.45 55 LEU C N 1
ATOM 5896 C CA . LEU C 1 39 ? 152.138 161.838 106.608 1.00 138.45 55 LEU C CA 1
ATOM 5897 C C . LEU C 1 39 ? 153.243 162.494 105.783 1.00 138.45 55 LEU C C 1
ATOM 5898 O O . LEU C 1 39 ? 153.000 163.498 105.103 1.00 138.45 55 LEU C O 1
ATOM 5900 N N . GLU C 1 40 ? 154.460 161.949 105.825 1.00 141.31 56 GLU C N 1
ATOM 5901 C CA . GLU C 1 40 ? 155.592 162.569 105.144 1.00 141.31 56 GLU C CA 1
ATOM 5902 C C . GLU C 1 40 ? 155.744 162.152 103.685 1.00 141.31 56 GLU C C 1
ATOM 5903 O O . GLU C 1 40 ? 156.627 162.679 103.001 1.00 141.31 56 GLU C O 1
ATOM 5909 N N . GLU C 1 41 ? 154.924 161.232 103.185 1.00 137.13 57 GLU C N 1
ATOM 5910 C CA . GLU C 1 41 ? 155.022 160.841 101.779 1.00 137.13 57 GLU C CA 1
ATOM 5911 C C . GLU C 1 41 ? 153.996 161.587 100.934 1.00 137.13 57 GLU C C 1
ATOM 5912 O O . GLU C 1 41 ? 154.083 161.600 99.706 1.00 137.13 57 GLU C O 1
ATOM 5914 N N . ARG C 1 60 ? 145.096 152.579 102.345 1.00 118.30 76 ARG C N 1
ATOM 5915 C CA . ARG C 1 60 ? 143.851 151.849 102.550 1.00 118.30 76 ARG C CA 1
ATOM 5916 C C . ARG C 1 60 ? 143.898 151.004 103.819 1.00 118.30 76 ARG C C 1
ATOM 5917 O O . ARG C 1 60 ? 142.880 150.816 104.483 1.00 118.30 76 ARG C O 1
ATOM 5925 N N . LEU C 1 61 ? 145.087 150.493 104.146 1.00 123.63 77 LEU C N 1
ATOM 5926 C CA . LEU C 1 61 ? 145.226 149.632 105.316 1.00 123.63 77 LEU C CA 1
ATOM 5927 C C . LEU C 1 61 ? 144.922 150.387 106.604 1.00 123.63 77 LEU C C 1
ATOM 5928 O O . LEU C 1 61 ? 144.280 149.846 107.511 1.00 123.63 77 LEU C O 1
ATOM 5930 N N . VAL C 1 62 ? 145.383 151.636 106.704 1.00 117.45 78 VAL C N 1
ATOM 5931 C CA . VAL C 1 62 ? 145.193 152.409 107.930 1.00 117.45 78 VAL C CA 1
ATOM 5932 C C . VAL C 1 62 ? 143.709 152.629 108.200 1.00 117.45 78 VAL C C 1
ATOM 5933 O O . VAL C 1 62 ? 143.236 152.474 109.333 1.00 117.45 78 VAL C O 1
ATOM 5935 N N . LEU C 1 63 ? 142.953 152.998 107.164 1.00 135.60 79 LEU C N 1
ATOM 5936 C CA . LEU C 1 63 ? 141.523 153.229 107.344 1.00 135.60 79 LEU C CA 1
ATOM 5937 C C . LEU C 1 63 ? 140.772 151.921 107.547 1.00 135.60 79 LEU C C 1
ATOM 5938 O O . LEU C 1 63 ? 139.903 151.827 108.422 1.00 135.60 79 LEU C O 1
ATOM 5940 N N . SER C 1 64 ? 141.087 150.902 106.744 1.00 129.66 80 SER C N 1
ATOM 5941 C CA . SER C 1 64 ? 140.392 149.624 106.859 1.00 129.66 80 SER C CA 1
ATOM 5942 C C . SER C 1 64 ? 140.629 148.974 108.216 1.00 129.66 80 SER C C 1
ATOM 5943 O O . SER C 1 64 ? 139.798 148.184 108.677 1.00 129.66 80 SER C O 1
ATOM 5946 N N . ALA C 1 65 ? 141.751 149.285 108.866 1.00 128.33 81 ALA C N 1
ATOM 5947 C CA . ALA C 1 65 ? 142.033 148.733 110.185 1.00 128.33 81 ALA C CA 1
ATOM 5948 C C . ALA C 1 65 ? 141.259 149.425 111.297 1.00 128.33 81 ALA C C 1
ATOM 5949 O O . ALA C 1 65 ? 141.284 148.948 112.437 1.00 128.33 81 ALA C O 1
ATOM 5951 N N . GLN C 1 66 ? 140.579 150.527 110.998 1.00 127.37 82 GLN C N 1
ATOM 5952 C CA . GLN C 1 66 ? 139.781 151.255 111.974 1.00 127.37 82 GLN C CA 1
ATOM 5953 C C . GLN C 1 66 ? 138.297 151.268 111.655 1.00 127.37 82 GLN C C 1
ATOM 5954 O O . GLN C 1 66 ? 137.480 151.276 112.578 1.00 127.37 82 GLN C O 1
ATOM 5960 N N . SER C 1 67 ? 137.932 151.270 110.377 1.00 141.44 83 SER C N 1
ATOM 5961 C CA . SER C 1 67 ? 136.553 151.406 109.934 1.00 141.44 83 SER C CA 1
ATOM 5962 C C . SER C 1 67 ? 136.152 150.229 109.056 1.00 141.44 83 SER C C 1
ATOM 5963 O O . SER C 1 67 ? 136.845 149.906 108.086 1.00 141.44 83 SER C O 1
ATOM 5966 N N . CYS C 1 68 ? 135.031 149.595 109.403 1.00 148.19 84 CYS C N 1
ATOM 5967 C CA . CYS C 1 68 ? 134.518 148.481 108.611 1.00 148.19 84 CYS C CA 1
ATOM 5968 C C . CYS C 1 68 ? 133.985 148.936 107.254 1.00 148.19 84 CYS C C 1
ATOM 5969 O O . CYS C 1 68 ? 134.149 148.230 106.253 1.00 148.19 84 CYS C O 1
ATOM 5972 N N . PHE C 1 69 ? 133.324 150.096 107.200 1.00 145.14 85 PHE C N 1
ATOM 5973 C CA . PHE C 1 69 ? 132.750 150.559 105.937 1.00 145.14 85 PHE C CA 1
ATOM 5974 C C . PHE C 1 69 ? 133.821 150.890 104.901 1.00 145.14 85 PHE C C 1
ATOM 5975 O O . PHE C 1 69 ? 133.673 150.543 103.720 1.00 145.14 85 PHE C O 1
ATOM 5983 N N . PHE C 1 70 ? 134.905 151.554 105.312 1.00 144.97 86 PHE C N 1
ATOM 5984 C CA . PHE C 1 70 ? 136.012 151.775 104.385 1.00 144.97 86 PHE C CA 1
ATOM 5985 C C . PHE C 1 70 ? 136.585 150.447 103.911 1.00 144.97 86 PHE C C 1
ATOM 5986 O O . PHE C 1 70 ? 136.921 150.292 102.733 1.00 144.97 86 PHE C O 1
ATOM 5994 N N . ARG C 1 71 ? 136.698 149.476 104.822 1.00 149.94 87 ARG C N 1
ATOM 5995 C CA . ARG C 1 71 ? 137.156 148.146 104.438 1.00 149.94 87 ARG C CA 1
ATOM 5996 C C . ARG C 1 71 ? 136.251 147.558 103.366 1.00 149.94 87 ARG C C 1
ATOM 5997 O O . ARG C 1 71 ? 136.730 146.945 102.404 1.00 149.94 87 ARG C O 1
ATOM 6005 N N . SER C 1 72 ? 134.937 147.727 103.522 1.00 140.31 88 SER C N 1
ATOM 6006 C CA . SER C 1 72 ? 134.000 147.194 102.541 1.00 140.31 88 SER C CA 1
ATOM 6007 C C . SER C 1 72 ? 134.189 147.864 101.186 1.00 140.31 88 SER C C 1
ATOM 6008 O O . SER C 1 72 ? 134.212 147.189 100.151 1.00 140.31 88 SER C O 1
ATOM 6010 N N . MET C 1 73 ? 134.326 149.195 101.169 1.00 144.50 89 MET C N 1
ATOM 6011 C CA . MET C 1 73 ? 134.468 149.877 99.886 1.00 144.50 89 MET C CA 1
ATOM 6012 C C . MET C 1 73 ? 135.877 149.750 99.317 1.00 144.50 89 MET C C 1
ATOM 6013 O O . MET C 1 73 ? 136.038 149.687 98.093 1.00 144.50 89 MET C O 1
ATOM 6018 N N . PHE C 1 74 ? 136.900 149.712 100.167 1.00 142.55 90 PHE C N 1
ATOM 6019 C CA . PHE C 1 74 ? 138.270 149.548 99.685 1.00 142.55 90 PHE C CA 1
ATOM 6020 C C . PHE C 1 74 ? 138.491 148.135 99.153 1.00 142.55 90 PHE C C 1
ATOM 6021 O O . PHE C 1 74 ? 139.027 147.948 98.059 1.00 142.55 90 PHE C O 1
ATOM 6029 N N . GLN C 1 89 ? 130.730 162.924 99.757 1.00 147.42 105 GLN C N 1
ATOM 6030 C CA . GLN C 1 89 ? 129.558 163.734 99.448 1.00 147.42 105 GLN C CA 1
ATOM 6031 C C . GLN C 1 89 ? 128.906 164.258 100.722 1.00 147.42 105 GLN C C 1
ATOM 6032 O O . GLN C 1 89 ? 128.740 165.466 100.895 1.00 147.42 105 GLN C O 1
ATOM 6034 N N . ASP C 1 90 ? 128.530 163.334 101.609 1.00 148.80 106 ASP C N 1
ATOM 6035 C CA . ASP C 1 90 ? 127.886 163.722 102.860 1.00 148.80 106 ASP C CA 1
ATOM 6036 C C . ASP C 1 90 ? 128.820 164.554 103.731 1.00 148.80 106 ASP C C 1
ATOM 6037 O O . ASP C 1 90 ? 128.392 165.532 104.355 1.00 148.80 106 ASP C O 1
ATOM 6039 N N . VAL C 1 91 ? 130.089 164.181 103.788 1.00 138.77 107 VAL C N 1
ATOM 6040 C CA . VAL C 1 91 ? 131.065 164.848 104.641 1.00 138.77 107 VAL C CA 1
ATOM 6041 C C . VAL C 1 91 ? 131.694 166.004 103.877 1.00 138.77 107 VAL C C 1
ATOM 6042 O O . VAL C 1 91 ? 131.835 165.966 102.650 1.00 138.77 107 VAL C O 1
ATOM 6046 N N . SER C 1 92 ? 132.076 167.045 104.610 1.00 137.45 108 SER C N 1
ATOM 6047 C CA . SER C 1 92 ? 132.730 168.206 104.028 1.00 137.45 108 SER C CA 1
ATOM 6048 C C . SER C 1 92 ? 134.245 168.025 104.042 1.00 137.45 108 SER C C 1
ATOM 6049 O O . SER C 1 92 ? 134.788 167.177 104.753 1.00 137.45 108 SER C O 1
ATOM 6052 N N . GLU C 1 93 ? 134.927 168.842 103.234 1.00 139.39 109 GLU C N 1
ATOM 6053 C CA . GLU C 1 93 ? 136.383 168.766 103.165 1.00 139.39 109 GLU C CA 1
ATOM 6054 C C . GLU C 1 93 ? 137.019 169.092 104.511 1.00 139.39 109 GLU C C 1
ATOM 6055 O O . GLU C 1 93 ? 137.961 168.415 104.941 1.00 139.39 109 GLU C O 1
ATOM 6057 N N . SER C 1 94 ? 136.518 170.127 105.190 1.00 140.98 110 SER C N 1
ATOM 6058 C CA . SER C 1 94 ? 137.053 170.481 106.501 1.00 140.98 110 SER C CA 1
ATOM 6059 C C . SER C 1 94 ? 136.837 169.356 107.506 1.00 140.98 110 SER C C 1
ATOM 6060 O O . SER C 1 94 ? 137.734 169.038 108.295 1.00 140.98 110 SER C O 1
ATOM 6063 N N . VAL C 1 95 ? 135.651 168.746 107.495 1.00 144.63 111 VAL C N 1
ATOM 6064 C CA . VAL C 1 95 ? 135.379 167.642 108.408 1.00 144.63 111 VAL C CA 1
ATOM 6065 C C . VAL C 1 95 ? 136.176 166.408 108.004 1.00 144.63 111 VAL C C 1
ATOM 6066 O O . VAL C 1 95 ? 136.672 165.664 108.859 1.00 144.63 111 VAL C O 1
ATOM 6070 N N . PHE C 1 96 ? 136.305 166.161 106.697 1.00 135.78 112 PHE C N 1
ATOM 6071 C CA . PHE C 1 96 ? 137.086 165.014 106.244 1.00 135.78 112 PHE C CA 1
ATOM 6072 C C . PHE C 1 96 ? 138.562 165.163 106.587 1.00 135.78 112 PHE C C 1
ATOM 6073 O O . PHE C 1 96 ? 139.264 164.157 106.733 1.00 135.78 112 PHE C O 1
ATOM 6081 N N . GLN C 1 97 ? 139.051 166.398 106.723 1.00 136.39 113 GLN C N 1
ATOM 6082 C CA . GLN C 1 97 ? 140.422 166.602 107.182 1.00 136.39 113 GLN C CA 1
ATOM 6083 C C . GLN C 1 97 ? 140.613 166.045 108.587 1.00 136.39 113 GLN C C 1
ATOM 6084 O O . GLN C 1 97 ? 141.572 165.312 108.857 1.00 136.39 113 GLN C O 1
ATOM 6086 N N . LEU C 1 98 ? 139.696 166.372 109.499 1.00 129.15 114 LEU C N 1
ATOM 6087 C CA . LEU C 1 98 ? 139.768 165.806 110.840 1.00 129.15 114 LEU C CA 1
ATOM 6088 C C . LEU C 1 98 ? 139.518 164.303 110.816 1.00 129.15 114 LEU C C 1
ATOM 6089 O O . LEU C 1 98 ? 140.100 163.565 111.619 1.00 129.15 114 LEU C O 1
ATOM 6094 N N . LEU C 1 99 ? 138.668 163.834 109.899 1.00 131.32 115 LEU C N 1
ATOM 6095 C CA . LEU C 1 99 ? 138.433 162.399 109.765 1.00 131.32 115 LEU C CA 1
ATOM 6096 C C . LEU C 1 99 ? 139.721 161.656 109.425 1.00 131.32 115 LEU C C 1
ATOM 6097 O O . LEU C 1 99 ? 140.071 160.667 110.076 1.00 131.32 115 LEU C O 1
ATOM 6099 N N . VAL C 1 100 ? 140.446 162.126 108.406 1.00 126.68 116 VAL C N 1
ATOM 6100 C CA . VAL C 1 100 ? 141.697 161.469 108.029 1.00 126.68 116 VAL C CA 1
ATOM 6101 C C . VAL C 1 100 ? 142.754 161.651 109.114 1.00 126.68 116 VAL C C 1
ATOM 6102 O O . VAL C 1 100 ? 143.575 160.753 109.343 1.00 126.68 116 VAL C O 1
ATOM 6106 N N . ASP C 1 101 ? 142.765 162.805 109.792 1.00 122.80 117 ASP C N 1
ATOM 6107 C CA . ASP C 1 101 ? 143.693 162.997 110.903 1.00 122.80 117 ASP C CA 1
ATOM 6108 C C . ASP C 1 101 ? 143.440 161.976 112.005 1.00 122.80 117 ASP C C 1
ATOM 6109 O O . ASP C 1 101 ? 144.382 161.483 112.636 1.00 122.80 117 ASP C O 1
ATOM 6111 N N . TYR C 1 102 ? 142.170 161.648 112.250 1.00 125.63 118 TYR C N 1
ATOM 6112 C CA . TYR C 1 102 ? 141.843 160.618 113.230 1.00 125.63 118 TYR C CA 1
ATOM 6113 C C . TYR C 1 102 ? 142.202 159.234 112.708 1.00 125.63 118 TYR C C 1
ATOM 6114 O O . TYR C 1 102 ? 142.621 158.362 113.479 1.00 125.63 118 TYR C O 1
ATOM 6123 N N . ILE C 1 103 ? 142.034 159.013 111.404 1.00 118.80 119 ILE C N 1
ATOM 6124 C CA . ILE C 1 103 ? 142.352 157.712 110.819 1.00 118.80 119 ILE C CA 1
ATOM 6125 C C . ILE C 1 103 ? 143.835 157.409 110.987 1.00 118.80 119 ILE C C 1
ATOM 6126 O O . ILE C 1 103 ? 144.219 156.327 111.446 1.00 118.80 119 ILE C O 1
ATOM 6131 N N . TYR C 1 104 ? 144.690 158.364 110.622 1.00 107.63 120 TYR C N 1
ATOM 6132 C CA . TYR C 1 104 ? 146.129 158.124 110.632 1.00 107.63 120 TYR C CA 1
ATOM 6133 C C . TYR C 1 104 ? 146.774 158.479 111.968 1.00 107.63 120 TYR C C 1
ATOM 6134 O O . TYR C 1 104 ? 147.537 157.680 112.520 1.00 107.63 120 TYR C O 1
ATOM 6143 N N . HIS C 1 105 ? 146.481 159.662 112.505 1.00 122.59 121 HIS C N 1
ATOM 6144 C CA . HIS C 1 105 ? 147.165 160.145 113.698 1.00 122.59 121 HIS C CA 1
ATOM 6145 C C . HIS C 1 105 ? 146.343 160.001 114.971 1.00 122.59 121 HIS C C 1
ATOM 6146 O O . HIS C 1 105 ? 146.921 159.886 116.056 1.00 122.59 121 HIS C O 1
ATOM 6153 N N . GLY C 1 106 ? 145.017 160.005 114.866 1.00 135.65 122 GLY C N 1
ATOM 6154 C CA . GLY C 1 106 ? 144.168 159.925 116.039 1.00 135.65 122 GLY C CA 1
ATOM 6155 C C . GLY C 1 106 ? 144.120 161.173 116.890 1.00 135.65 122 GLY C C 1
ATOM 6156 O O . GLY C 1 106 ? 143.806 161.085 118.080 1.00 135.65 122 GLY C O 1
ATOM 6157 N N . THR C 1 107 ? 144.425 162.336 116.318 1.00 125.12 123 THR C N 1
ATOM 6158 C CA . THR C 1 107 ? 144.409 163.604 117.042 1.00 125.12 123 THR C CA 1
ATOM 6159 C C . THR C 1 107 ? 143.139 164.354 116.656 1.00 125.12 123 THR C C 1
ATOM 6160 O O . THR C 1 107 ? 142.999 164.801 115.513 1.00 125.12 123 THR C O 1
ATOM 6162 N N . VAL C 1 108 ? 142.217 164.490 117.604 1.00 128.84 124 VAL C N 1
ATOM 6163 C CA . VAL C 1 108 ? 140.896 165.054 117.348 1.00 128.84 124 VAL C CA 1
ATOM 6164 C C . VAL C 1 108 ? 140.643 166.153 118.372 1.00 128.84 124 VAL C C 1
ATOM 6165 O O . VAL C 1 108 ? 140.575 165.881 119.577 1.00 128.84 124 VAL C O 1
ATOM 6169 N N . LYS C 1 109 ? 140.551 167.394 117.906 1.00 122.12 125 LYS C N 1
ATOM 6170 C CA . LYS C 1 109 ? 139.983 168.470 118.700 1.00 122.12 125 LYS C CA 1
ATOM 6171 C C . LYS C 1 109 ? 138.756 169.015 117.985 1.00 122.12 125 LYS C C 1
ATOM 6172 O O . LYS C 1 109 ? 138.701 169.050 116.752 1.00 122.12 125 LYS C O 1
ATOM 6174 N N . LEU C 1 110 ? 137.767 169.436 118.768 1.00 144.78 126 LEU C N 1
ATOM 6175 C CA . LEU C 1 110 ? 136.515 169.951 118.237 1.00 144.78 126 LEU C CA 1
ATOM 6176 C C . LEU C 1 110 ? 136.320 171.416 118.593 1.00 144.78 126 LEU C C 1
ATOM 6177 O O . LEU C 1 110 ? 136.801 171.902 119.621 1.00 144.78 126 LEU C O 1
ATOM 6182 N N . ARG C 1 111 ? 135.617 172.104 117.706 1.00 140.30 127 ARG C N 1
ATOM 6183 C CA . ARG C 1 111 ? 134.994 173.388 117.973 1.00 140.30 127 ARG C CA 1
ATOM 6184 C C . ARG C 1 111 ? 133.484 173.195 117.911 1.00 140.30 127 ARG C C 1
ATOM 6185 O O . ARG C 1 111 ? 132.987 172.326 117.192 1.00 140.30 127 ARG C O 1
ATOM 6193 N N . ALA C 1 112 ? 132.758 173.980 118.709 1.00 146.88 128 ALA C N 1
ATOM 6194 C CA . ALA C 1 112 ? 131.362 173.665 119.008 1.00 146.88 128 ALA C CA 1
ATOM 6195 C C . ALA C 1 112 ? 130.499 173.536 117.754 1.00 146.88 128 ALA C C 1
ATOM 6196 O O . ALA C 1 112 ? 129.485 172.830 117.774 1.00 146.88 128 ALA C O 1
ATOM 6198 N N . GLU C 1 113 ? 130.878 174.195 116.660 1.00 136.11 129 GLU C N 1
ATOM 6199 C CA . GLU C 1 113 ? 130.021 174.298 115.483 1.00 136.11 129 GLU C CA 1
ATOM 6200 C C . GLU C 1 113 ? 130.080 173.096 114.542 1.00 136.11 129 GLU C C 1
ATOM 6201 O O . GLU C 1 113 ? 129.357 173.096 113.540 1.00 136.11 129 GLU C O 1
ATOM 6203 N N . GLU C 1 114 ? 130.896 172.075 114.814 1.00 128.62 130 GLU C N 1
ATOM 6204 C CA . GLU C 1 114 ? 131.041 170.962 113.880 1.00 128.62 130 GLU C CA 1
ATOM 6205 C C . GLU C 1 114 ? 130.496 169.638 114.400 1.00 128.62 130 GLU C C 1
ATOM 6206 O O . GLU C 1 114 ? 130.459 168.668 113.629 1.00 128.62 130 GLU C O 1
ATOM 6212 N N . LEU C 1 115 ? 130.044 169.581 115.660 1.00 120.56 131 LEU C N 1
ATOM 6213 C CA . LEU C 1 115 ? 129.581 168.325 116.252 1.00 120.56 131 LEU C CA 1
ATOM 6214 C C . LEU C 1 115 ? 128.647 167.577 115.315 1.00 120.56 131 LEU C C 1
ATOM 6215 O O . LEU C 1 115 ? 128.805 166.369 115.103 1.00 120.56 131 LEU C O 1
ATOM 6220 N N . GLN C 1 116 ? 127.690 168.297 114.720 1.00 139.84 132 GLN C N 1
ATOM 6221 C CA . GLN C 1 116 ? 126.752 167.716 113.769 1.00 139.84 132 GLN C CA 1
ATOM 6222 C C . GLN C 1 116 ? 127.458 166.754 112.824 1.00 139.84 132 GLN C C 1
ATOM 6223 O O . GLN C 1 116 ? 127.211 165.542 112.850 1.00 139.84 132 GLN C O 1
ATOM 6229 N N . GLU C 1 117 ? 128.389 167.274 112.021 1.00 139.25 133 GLU C N 1
ATOM 6230 C CA . GLU C 1 117 ? 129.079 166.404 111.077 1.00 139.25 133 GLU C CA 1
ATOM 6231 C C . GLU C 1 117 ? 129.923 165.375 111.810 1.00 139.25 133 GLU C C 1
ATOM 6232 O O . GLU C 1 117 ? 129.883 164.183 111.476 1.00 139.25 133 GLU C O 1
ATOM 6238 N N . ILE C 1 118 ? 130.640 165.806 112.854 1.00 134.48 134 ILE C N 1
ATOM 6239 C CA . ILE C 1 118 ? 131.445 164.889 113.651 1.00 134.48 134 ILE C CA 1
ATOM 6240 C C . ILE C 1 118 ? 130.582 163.755 114.178 1.00 134.48 134 ILE C C 1
ATOM 6241 O O . ILE C 1 118 ? 131.096 162.680 114.504 1.00 134.48 134 ILE C O 1
ATOM 6246 N N . TYR C 1 119 ? 129.268 163.965 114.257 1.00 128.03 135 TYR C N 1
ATOM 6247 C CA . TYR C 1 119 ? 128.358 162.866 114.547 1.00 128.03 135 TYR C CA 1
ATOM 6248 C C . TYR C 1 119 ? 128.053 162.065 113.286 1.00 128.03 135 TYR C C 1
ATOM 6249 O O . TYR C 1 119 ? 128.444 160.896 113.165 1.00 128.03 135 TYR C O 1
ATOM 6258 N N . GLU C 1 120 ? 127.433 162.724 112.303 1.00 131.61 136 GLU C N 1
ATOM 6259 C CA . GLU C 1 120 ? 126.910 162.045 111.121 1.00 131.61 136 GLU C CA 1
ATOM 6260 C C . GLU C 1 120 ? 127.971 161.185 110.453 1.00 131.61 136 GLU C C 1
ATOM 6261 O O . GLU C 1 120 ? 127.826 159.961 110.343 1.00 131.61 136 GLU C O 1
ATOM 6267 N N . VAL C 1 121 ? 129.066 161.817 110.027 1.00 129.36 137 VAL C N 1
ATOM 6268 C CA . VAL C 1 121 ? 130.139 161.088 109.360 1.00 129.36 137 VAL C CA 1
ATOM 6269 C C . VAL C 1 121 ? 130.629 159.952 110.244 1.00 129.36 137 VAL C C 1
ATOM 6270 O O . VAL C 1 121 ? 130.776 158.808 109.794 1.00 129.36 137 VAL C O 1
ATOM 6272 N N . SER C 1 122 ? 130.857 160.241 111.526 1.00 123.80 138 SER C N 1
ATOM 6273 C CA . SER C 1 122 ? 131.414 159.224 112.404 1.00 123.80 138 SER C CA 1
ATOM 6274 C C . SER C 1 122 ? 130.448 158.078 112.661 1.00 123.80 138 SER C C 1
ATOM 6275 O O . SER C 1 122 ? 130.870 157.054 113.203 1.00 123.80 138 SER C O 1
ATOM 6278 N N . ASP C 1 123 ? 129.172 158.222 112.300 1.00 130.81 139 ASP C N 1
ATOM 6279 C CA . ASP C 1 123 ? 128.248 157.098 112.352 1.00 130.81 139 ASP C CA 1
ATOM 6280 C C . ASP C 1 123 ? 128.039 156.435 110.999 1.00 130.81 139 ASP C C 1
ATOM 6281 O O . ASP C 1 123 ? 127.552 155.301 110.953 1.00 130.81 139 ASP C O 1
ATOM 6286 N N . MET C 1 124 ? 128.397 157.108 109.906 1.00 121.76 140 MET C N 1
ATOM 6287 C CA . MET C 1 124 ? 128.224 156.568 108.564 1.00 121.76 140 MET C CA 1
ATOM 6288 C C . MET C 1 124 ? 129.512 155.966 108.018 1.00 121.76 140 MET C C 1
ATOM 6289 O O . MET C 1 124 ? 129.505 154.852 107.487 1.00 121.76 140 MET C O 1
ATOM 6291 N N . TYR C 1 125 ? 130.624 156.694 108.139 1.00 121.81 141 TYR C N 1
ATOM 6292 C CA . TYR C 1 125 ? 131.900 156.207 107.629 1.00 121.81 141 TYR C CA 1
ATOM 6293 C C . TYR C 1 125 ? 132.456 155.062 108.467 1.00 121.81 141 TYR C C 1
ATOM 6294 O O . TYR C 1 125 ? 133.119 154.171 107.927 1.00 121.81 141 TYR C O 1
ATOM 6303 N N . GLN C 1 126 ? 132.208 155.064 109.775 1.00 117.90 142 GLN C N 1
ATOM 6304 C CA . GLN C 1 126 ? 132.859 154.106 110.658 1.00 117.90 142 GLN C CA 1
ATOM 6305 C C . GLN C 1 126 ? 132.039 153.930 111.925 1.00 117.90 142 GLN C C 1
ATOM 6306 O O . GLN C 1 126 ? 131.088 154.668 112.183 1.00 117.90 142 GLN C O 1
ATOM 6312 N N . LEU C 1 127 ? 132.394 152.898 112.691 1.00 108.77 143 LEU C N 1
ATOM 6313 C CA . LEU C 1 127 ? 131.842 152.677 114.021 1.00 108.77 143 LEU C CA 1
ATOM 6314 C C . LEU C 1 127 ? 132.914 152.867 115.090 1.00 108.77 143 LEU C C 1
ATOM 6315 O O . LEU C 1 127 ? 132.878 152.226 116.143 1.00 108.77 143 LEU C O 1
ATOM 6317 N N . THR C 1 128 ? 133.874 153.750 114.821 1.00 114.22 144 THR C N 1
ATOM 6318 C CA . THR C 1 128 ? 135.033 153.942 115.679 1.00 114.22 144 THR C CA 1
ATOM 6319 C C . THR C 1 128 ? 134.629 154.585 117.005 1.00 114.22 144 THR C C 1
ATOM 6320 O O . THR C 1 128 ? 133.474 154.959 117.227 1.00 114.22 144 THR C O 1
ATOM 6322 N N . SER C 1 129 ? 135.612 154.713 117.901 1.00 126.34 145 SER C N 1
ATOM 6323 C CA . SER C 1 129 ? 135.410 155.435 119.151 1.00 126.34 145 SER C CA 1
ATOM 6324 C C . SER C 1 129 ? 135.149 156.916 118.921 1.00 126.34 145 SER C C 1
ATOM 6325 O O . SER C 1 129 ? 134.692 157.601 119.844 1.00 126.34 145 SER C O 1
ATOM 6327 N N . LEU C 1 130 ? 135.422 157.415 117.713 1.00 120.81 146 LEU C N 1
ATOM 6328 C CA . LEU C 1 130 ? 135.095 158.796 117.380 1.00 120.81 146 LEU C CA 1
ATOM 6329 C C . LEU C 1 130 ? 133.594 159.021 117.477 1.00 120.81 146 LEU C C 1
ATOM 6330 O O . LEU C 1 130 ? 133.144 160.045 118.002 1.00 120.81 146 LEU C O 1
ATOM 6335 N N . PHE C 1 131 ? 132.805 158.083 116.947 1.00 117.90 147 PHE C N 1
ATOM 6336 C CA . PHE C 1 131 ? 131.352 158.196 117.019 1.00 117.90 147 PHE C CA 1
ATOM 6337 C C . PHE C 1 131 ? 130.878 158.192 118.462 1.00 117.90 147 PHE C C 1
ATOM 6338 O O . PHE C 1 131 ? 130.009 158.985 118.840 1.00 117.90 147 PHE C O 1
ATOM 6340 N N . GLU C 1 132 ? 131.428 157.299 119.282 1.00 122.13 148 GLU C N 1
ATOM 6341 C CA . GLU C 1 132 ? 131.036 157.249 120.685 1.00 122.13 148 GLU C CA 1
ATOM 6342 C C . GLU C 1 132 ? 131.362 158.563 121.388 1.00 122.13 148 GLU C C 1
ATOM 6343 O O . GLU C 1 132 ? 130.528 159.109 122.121 1.00 122.13 148 GLU C O 1
ATOM 6345 N N . GLU C 1 133 ? 132.564 159.104 121.154 1.00 134.11 149 GLU C N 1
ATOM 6346 C CA . GLU C 1 133 ? 132.943 160.354 121.808 1.00 134.11 149 GLU C CA 1
ATOM 6347 C C . GLU C 1 133 ? 132.092 161.524 121.334 1.00 134.11 149 GLU C C 1
ATOM 6348 O O . GLU C 1 133 ? 131.632 162.327 122.152 1.00 134.11 149 GLU C O 1
ATOM 6354 N N . CYS C 1 134 ? 131.860 161.634 120.026 1.00 116.67 150 CYS C N 1
ATOM 6355 C CA . CYS C 1 134 ? 131.050 162.734 119.515 1.00 116.67 150 CYS C CA 1
ATOM 6356 C C . CYS C 1 134 ? 129.608 162.646 120.000 1.00 116.67 150 CYS C C 1
ATOM 6357 O O . CYS C 1 134 ? 129.005 163.663 120.364 1.00 116.67 150 CYS C O 1
ATOM 6360 N N . SER C 1 135 ? 129.033 161.439 120.011 1.00 122.44 151 SER C N 1
ATOM 6361 C CA . SER C 1 135 ? 127.667 161.287 120.494 1.00 122.44 151 SER C CA 1
ATOM 6362 C C . SER C 1 135 ? 127.556 161.593 121.980 1.00 122.44 151 SER C C 1
ATOM 6363 O O . SER C 1 135 ? 126.601 162.251 122.410 1.00 122.44 151 SER C O 1
ATOM 6365 N N . ARG C 1 136 ? 128.516 161.125 122.782 1.00 132.34 152 ARG C N 1
ATOM 6366 C CA . ARG C 1 136 ? 128.521 161.481 124.196 1.00 132.34 152 ARG C CA 1
ATOM 6367 C C . ARG C 1 136 ? 128.654 162.985 124.391 1.00 132.34 152 ARG C C 1
ATOM 6368 O O . ARG C 1 136 ? 127.988 163.569 125.254 1.00 132.34 152 ARG C O 1
ATOM 6376 N N . PHE C 1 137 ? 129.501 163.630 123.587 1.00 121.52 153 PHE C N 1
ATOM 6377 C CA . PHE C 1 137 ? 129.688 165.073 123.691 1.00 121.52 153 PHE C CA 1
ATOM 6378 C C . PHE C 1 137 ? 128.411 165.826 123.346 1.00 121.52 153 PHE C C 1
ATOM 6379 O O . PHE C 1 137 ? 128.079 166.825 123.995 1.00 121.52 153 PHE C O 1
ATOM 6387 N N . LEU C 1 138 ? 127.690 165.376 122.318 1.00 104.41 154 LEU C N 1
ATOM 6388 C CA . LEU C 1 138 ? 126.413 166.004 122.001 1.00 104.41 154 LEU C CA 1
ATOM 6389 C C . LEU C 1 138 ? 125.428 165.845 123.153 1.00 104.41 154 LEU C C 1
ATOM 6390 O O . LEU C 1 138 ? 124.648 166.760 123.442 1.00 104.41 154 LEU C O 1
ATOM 6395 N N . ALA C 1 139 ? 125.441 164.689 123.811 1.00 100.33 155 ALA C N 1
ATOM 6396 C CA . ALA C 1 139 ? 124.583 164.437 124.968 1.00 100.33 155 ALA C CA 1
ATOM 6397 C C . ALA C 1 139 ? 124.777 165.488 126.054 1.00 100.33 155 ALA C C 1
ATOM 6398 O O . ALA C 1 139 ? 125.866 166.038 126.209 1.00 100.33 155 ALA C O 1
ATOM 6400 N N . GLY C 1 145 ? 116.219 173.817 124.259 1.00 114.56 161 GLY C N 1
ATOM 6401 C CA . GLY C 1 145 ? 116.540 174.606 123.084 1.00 114.56 161 GLY C CA 1
ATOM 6402 C C . GLY C 1 145 ? 116.931 173.763 121.887 1.00 114.56 161 GLY C C 1
ATOM 6403 O O . GLY C 1 145 ? 116.411 173.948 120.787 1.00 114.56 161 GLY C O 1
ATOM 6404 N N . ASN C 1 146 ? 117.858 172.832 122.103 1.00 125.55 162 ASN C N 1
ATOM 6405 C CA . ASN C 1 146 ? 118.325 171.932 121.058 1.00 125.55 162 ASN C CA 1
ATOM 6406 C C . ASN C 1 146 ? 117.873 170.495 121.269 1.00 125.55 162 ASN C C 1
ATOM 6407 O O . ASN C 1 146 ? 118.226 169.625 120.465 1.00 125.55 162 ASN C O 1
ATOM 6412 N N . CYS C 1 147 ? 117.111 170.222 122.331 1.00 141.26 163 CYS C N 1
ATOM 6413 C CA . CYS C 1 147 ? 116.683 168.855 122.617 1.00 141.26 163 CYS C CA 1
ATOM 6414 C C . CYS C 1 147 ? 115.818 168.287 121.497 1.00 141.26 163 CYS C C 1
ATOM 6415 O O . CYS C 1 147 ? 115.978 167.123 121.113 1.00 141.26 163 CYS C O 1
ATOM 6418 N N . LEU C 1 148 ? 114.902 169.094 120.954 1.00 136.82 164 LEU C N 1
ATOM 6419 C CA . LEU C 1 148 ? 113.969 168.594 119.945 1.00 136.82 164 LEU C CA 1
ATOM 6420 C C . LEU C 1 148 ? 114.681 168.130 118.679 1.00 136.82 164 LEU C C 1
ATOM 6421 O O . LEU C 1 148 ? 114.155 167.282 117.950 1.00 136.82 164 LEU C O 1
ATOM 6426 N N . GLN C 1 149 ? 115.865 168.669 118.398 1.00 119.81 165 GLN C N 1
ATOM 6427 C CA . GLN C 1 149 ? 116.620 168.298 117.206 1.00 119.81 165 GLN C CA 1
ATOM 6428 C C . GLN C 1 149 ? 117.520 167.099 117.470 1.00 119.81 165 GLN C C 1
ATOM 6429 O O . GLN C 1 149 ? 117.642 166.204 116.624 1.00 119.81 165 GLN C O 1
ATOM 6431 N N . VAL C 1 150 ? 118.154 167.074 118.643 1.00 129.02 166 VAL C N 1
ATOM 6432 C CA . VAL C 1 150 ? 119.008 165.954 119.015 1.00 129.02 166 VAL C CA 1
ATOM 6433 C C . VAL C 1 150 ? 118.181 164.684 119.206 1.00 129.02 166 VAL C C 1
ATOM 6434 O O . VAL C 1 150 ? 118.677 163.580 118.960 1.00 129.02 166 VAL C O 1
ATOM 6438 N N . MET C 1 151 ? 116.921 164.807 119.641 1.00 135.85 167 MET C N 1
ATOM 6439 C CA . MET C 1 151 ? 116.027 163.650 119.655 1.00 135.85 167 MET C CA 1
ATOM 6440 C C . MET C 1 151 ? 115.916 163.029 118.270 1.00 135.85 167 MET C C 1
ATOM 6441 O O . MET C 1 151 ? 116.073 161.814 118.105 1.00 135.85 167 MET C O 1
ATOM 6446 N N . TRP C 1 152 ? 115.630 163.853 117.261 1.00 126.87 168 TRP C N 1
ATOM 6447 C CA . TRP C 1 152 ? 115.491 163.339 115.904 1.00 126.87 168 TRP C CA 1
ATOM 6448 C C . TRP C 1 152 ? 116.805 162.765 115.395 1.00 126.87 168 TRP C C 1
ATOM 6449 O O . TRP C 1 152 ? 116.817 161.730 114.720 1.00 126.87 168 TRP C O 1
ATOM 6451 N N . LEU C 1 153 ? 117.923 163.424 115.704 1.00 140.42 169 LEU C N 1
ATOM 6452 C CA . LEU C 1 153 ? 119.221 162.914 115.270 1.00 140.42 169 LEU C CA 1
ATOM 6453 C C . LEU C 1 153 ? 119.511 161.542 115.875 1.00 140.42 169 LEU C C 1
ATOM 6454 O O . LEU C 1 153 ? 119.907 160.606 115.167 1.00 140.42 169 LEU C O 1
ATOM 6456 N N . ALA C 1 154 ? 119.310 161.402 117.190 1.00 131.73 170 ALA C N 1
ATOM 6457 C CA . ALA C 1 154 ? 119.538 160.121 117.850 1.00 131.73 170 ALA C CA 1
ATOM 6458 C C . ALA C 1 154 ? 118.596 159.045 117.325 1.00 131.73 170 ALA C C 1
ATOM 6459 O O . ALA C 1 154 ? 119.004 157.893 117.137 1.00 131.73 170 ALA C O 1
ATOM 6461 N N . ASP C 1 155 ? 117.328 159.397 117.094 1.00 134.79 171 ASP C N 1
ATOM 6462 C CA . ASP C 1 155 ? 116.382 158.429 116.550 1.00 134.79 171 ASP C CA 1
ATOM 6463 C C . ASP C 1 155 ? 116.798 157.970 115.159 1.00 134.79 171 ASP C C 1
ATOM 6464 O O . ASP C 1 155 ? 116.718 156.779 114.840 1.00 134.79 171 ASP C O 1
ATOM 6466 N N . ARG C 1 156 ? 117.244 158.904 114.316 1.00 133.12 172 ARG C N 1
ATOM 6467 C CA . ARG C 1 156 ? 117.596 158.551 112.947 1.00 133.12 172 ARG C CA 1
ATOM 6468 C C . ARG C 1 156 ? 118.901 157.770 112.883 1.00 133.12 172 ARG C C 1
ATOM 6469 O O . ARG C 1 156 ? 119.093 156.968 111.962 1.00 133.12 172 ARG C O 1
ATOM 6471 N N . HIS C 1 157 ? 119.803 157.979 113.843 1.00 137.10 173 HIS C N 1
ATOM 6472 C CA . HIS C 1 157 ? 121.088 157.292 113.841 1.00 137.10 173 HIS C CA 1
ATOM 6473 C C . HIS C 1 157 ? 121.174 156.181 114.882 1.00 137.10 173 HIS C C 1
ATOM 6474 O O . HIS C 1 157 ? 122.258 155.625 115.087 1.00 137.10 173 HIS C O 1
ATOM 6481 N N . SER C 1 158 ? 120.059 155.833 115.526 1.00 141.39 174 SER C N 1
ATOM 6482 C CA . SER C 1 158 ? 119.965 154.671 116.413 1.00 141.39 174 SER C CA 1
ATOM 6483 C C . SER C 1 158 ? 121.049 154.700 117.491 1.00 141.39 174 SER C C 1
ATOM 6484 O O . SER C 1 158 ? 121.898 153.811 117.589 1.00 141.39 174 SER C O 1
ATOM 6486 N N . ASP C 1 159 ? 121.011 155.750 118.309 1.00 141.45 175 ASP C N 1
ATOM 6487 C CA . ASP C 1 159 ? 121.938 155.878 119.429 1.00 141.45 175 ASP C CA 1
ATOM 6488 C C . ASP C 1 159 ? 121.159 155.722 120.729 1.00 141.45 175 ASP C C 1
ATOM 6489 O O . ASP C 1 159 ? 120.438 156.646 121.135 1.00 141.45 175 ASP C O 1
ATOM 6494 N N . PRO C 1 160 ? 121.262 154.583 121.414 1.00 148.60 176 PRO C N 1
ATOM 6495 C CA . PRO C 1 160 ? 120.514 154.378 122.659 1.00 148.60 176 PRO C CA 1
ATOM 6496 C C . PRO C 1 160 ? 121.089 155.091 123.874 1.00 148.60 176 PRO C C 1
ATOM 6497 O O . PRO C 1 160 ? 120.617 154.846 124.987 1.00 148.60 176 PRO C O 1
ATOM 6501 N N . GLU C 1 161 ? 122.095 155.945 123.704 1.00 146.03 177 GLU C N 1
ATOM 6502 C CA . GLU C 1 161 ? 122.669 156.731 124.793 1.00 146.03 177 GLU C CA 1
ATOM 6503 C C . GLU C 1 161 ? 122.358 158.213 124.675 1.00 146.03 177 GLU C C 1
ATOM 6504 O O . GLU C 1 161 ? 122.011 158.850 125.672 1.00 146.03 177 GLU C O 1
ATOM 6506 N N . LEU C 1 162 ? 122.494 158.776 123.473 1.00 135.62 178 LEU C N 1
ATOM 6507 C CA . LEU C 1 162 ? 122.074 160.151 123.232 1.00 135.62 178 LEU C CA 1
ATOM 6508 C C . LEU C 1 162 ? 120.566 160.298 123.364 1.00 135.62 178 LEU C C 1
ATOM 6509 O O . LEU C 1 162 ? 120.077 161.341 123.820 1.00 135.62 178 LEU C O 1
ATOM 6514 N N . TYR C 1 163 ? 119.821 159.261 122.977 1.00 136.57 179 TYR C N 1
ATOM 6515 C CA . TYR C 1 163 ? 118.365 159.323 123.007 1.00 136.57 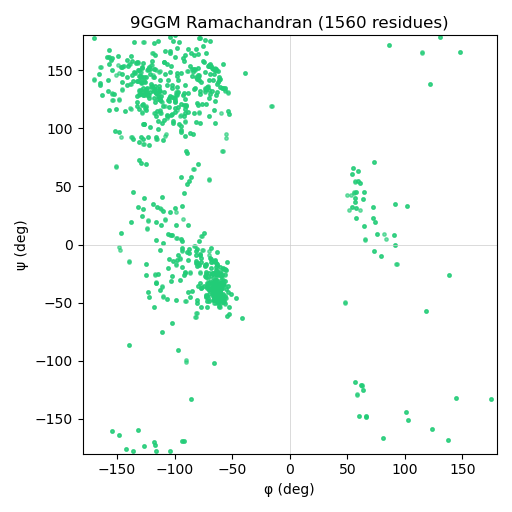179 TYR C CA 1
ATOM 6516 C C . TYR C 1 163 ? 117.834 159.533 124.420 1.00 136.57 179 TYR C C 1
ATOM 6517 O O . TYR C 1 163 ? 116.926 160.341 124.628 1.00 136.57 179 TYR C O 1
ATOM 6526 N N . THR C 1 164 ? 118.374 158.809 125.406 1.00 135.73 180 THR C N 1
ATOM 6527 C CA . THR C 1 164 ? 117.857 158.952 126.767 1.00 135.73 180 THR C CA 1
ATOM 6528 C C . THR C 1 164 ? 118.224 160.304 127.368 1.00 135.73 180 THR C C 1
ATOM 6529 O O . THR C 1 164 ? 117.411 160.912 128.072 1.00 135.73 180 THR C O 1
ATOM 6533 N N . ALA C 1 165 ? 119.441 160.789 127.110 1.00 131.91 181 ALA C N 1
ATOM 6534 C CA . ALA C 1 165 ? 119.825 162.112 127.596 1.00 131.91 181 ALA C CA 1
ATOM 6535 C C . ALA C 1 165 ? 118.929 163.185 126.995 1.00 131.91 181 ALA C C 1
ATOM 6536 O O . ALA C 1 165 ? 118.475 164.107 127.692 1.00 131.91 181 ALA C O 1
ATOM 6538 N N . ALA C 1 166 ? 118.610 163.040 125.709 1.00 127.15 182 ALA C N 1
ATOM 6539 C CA . ALA C 1 166 ? 117.749 164.011 125.054 1.00 127.15 182 ALA C CA 1
ATOM 6540 C C . ALA C 1 166 ? 116.319 163.906 125.562 1.00 127.15 182 ALA C C 1
ATOM 6541 O O . ALA C 1 166 ? 115.632 164.924 125.698 1.00 127.15 182 ALA C O 1
ATOM 6543 N N . LYS C 1 167 ? 115.843 162.688 125.830 1.00 141.02 183 LYS C N 1
ATOM 6544 C CA . LYS C 1 167 ? 114.497 162.538 126.366 1.00 141.02 183 LYS C CA 1
ATOM 6545 C C . LYS C 1 167 ? 114.409 163.160 127.751 1.00 141.02 183 LYS C C 1
ATOM 6546 O O . LYS C 1 167 ? 113.407 163.794 128.095 1.00 141.02 183 LYS C O 1
ATOM 6548 N N . HIS C 1 168 ? 115.456 162.982 128.560 1.00 147.48 184 HIS C N 1
ATOM 6549 C CA . HIS C 1 168 ? 115.518 163.624 129.868 1.00 147.48 184 HIS C CA 1
ATOM 6550 C C . HIS C 1 168 ? 115.411 165.138 129.733 1.00 147.48 184 HIS C C 1
ATOM 6551 O O . HIS C 1 168 ? 114.605 165.782 130.418 1.00 147.48 184 HIS C O 1
ATOM 6558 N N . CYS C 1 169 ? 116.221 165.725 128.844 1.00 149.54 185 CYS C N 1
ATOM 6559 C CA . CYS C 1 169 ? 116.184 167.176 128.677 1.00 149.54 185 CYS C CA 1
ATOM 6560 C C . CYS C 1 169 ? 114.822 167.646 128.173 1.00 149.54 185 CYS C C 1
ATOM 6561 O O . CYS C 1 169 ? 114.288 168.651 128.657 1.00 149.54 185 CYS C O 1
ATOM 6564 N N . ALA C 1 170 ? 114.251 166.939 127.195 1.00 144.44 186 ALA C N 1
ATOM 6565 C CA . ALA C 1 170 ? 112.962 167.336 126.634 1.00 144.44 186 ALA C CA 1
ATOM 6566 C C . ALA C 1 170 ? 111.848 167.244 127.669 1.00 144.44 186 ALA C C 1
ATOM 6567 O O . ALA C 1 170 ? 110.989 168.130 127.749 1.00 144.44 186 ALA C O 1
ATOM 6569 N N . LYS C 1 171 ? 111.842 166.174 128.468 1.00 143.70 187 LYS C N 1
ATOM 6570 C CA . LYS C 1 171 ? 110.832 166.017 129.507 1.00 143.70 187 LYS C CA 1
ATOM 6571 C C . LYS C 1 171 ? 110.975 167.073 130.592 1.00 143.70 187 LYS C C 1
ATOM 6572 O O . LYS C 1 171 ? 109.971 167.597 131.087 1.00 143.70 187 LYS C O 1
ATOM 6574 N N . THR C 1 172 ? 112.210 167.395 130.986 1.00 148.65 188 THR C N 1
ATOM 6575 C CA . THR C 1 172 ? 112.395 168.403 132.024 1.00 148.65 188 THR C CA 1
ATOM 6576 C C . THR C 1 172 ? 111.910 169.770 131.554 1.00 148.65 188 THR C C 1
ATOM 6577 O O . THR C 1 172 ? 111.316 170.528 132.331 1.00 148.65 188 THR C O 1
ATOM 6581 N N . HIS C 1 173 ? 112.140 170.098 130.282 1.00 142.59 189 HIS C N 1
ATOM 6582 C CA . HIS C 1 173 ? 111.773 171.391 129.718 1.00 142.59 189 HIS C CA 1
ATOM 6583 C C . HIS C 1 173 ? 110.522 171.316 128.845 1.00 142.59 189 HIS C C 1
ATOM 6584 O O . HIS C 1 173 ? 110.373 172.109 127.909 1.00 142.59 189 HIS C O 1
ATOM 6591 N N . LEU C 1 174 ? 109.621 170.371 129.127 1.00 129.45 190 LEU C N 1
ATOM 6592 C CA . LEU C 1 174 ? 108.404 170.249 128.330 1.00 129.45 190 LEU C CA 1
ATOM 6593 C C . LEU C 1 174 ? 107.508 171.472 128.487 1.00 129.45 190 LEU C C 1
ATOM 6594 O O . LEU C 1 174 ? 106.869 171.907 127.522 1.00 129.45 190 LEU C O 1
ATOM 6599 N N . ALA C 1 175 ? 107.442 172.034 129.696 1.00 138.53 191 ALA C N 1
ATOM 6600 C CA . ALA C 1 175 ? 106.647 173.239 129.914 1.00 138.53 191 ALA C CA 1
ATOM 6601 C C . ALA C 1 175 ? 107.179 174.410 129.097 1.00 138.53 191 ALA C C 1
ATOM 6602 O O . ALA C 1 175 ? 106.401 175.172 128.510 1.00 138.53 191 ALA C O 1
ATOM 6604 N N . GLN C 1 176 ? 108.503 174.570 129.045 1.00 148.07 192 GLN C N 1
ATOM 6605 C CA . GLN C 1 176 ? 109.095 175.687 128.319 1.00 148.07 192 GLN C CA 1
ATOM 6606 C C . GLN C 1 176 ? 109.014 175.511 126.808 1.00 148.07 192 GLN C C 1
ATOM 6607 O O . GLN C 1 176 ? 109.148 176.497 126.076 1.00 148.07 192 GLN C O 1
ATOM 6609 N N . LEU C 1 177 ? 108.800 174.287 126.326 1.00 144.74 193 LEU C N 1
ATOM 6610 C CA . LEU C 1 177 ? 108.707 174.013 124.897 1.00 144.74 193 LEU C CA 1
ATOM 6611 C C . LEU C 1 177 ? 107.300 173.606 124.476 1.00 144.74 193 LEU C C 1
ATOM 6612 O O . LEU C 1 177 ? 107.119 173.049 123.388 1.00 144.74 193 LEU C O 1
ATOM 6614 N N . GLN C 1 178 ? 106.303 173.867 125.316 1.00 137.40 194 GLN C N 1
ATOM 6615 C CA . GLN C 1 178 ? 104.921 173.519 125.007 1.00 137.40 194 GLN C CA 1
ATOM 6616 C C . GLN C 1 178 ? 104.407 174.306 123.805 1.00 137.40 194 GLN C C 1
ATOM 6617 O O . GLN C 1 178 ? 103.942 173.727 122.823 1.00 137.40 194 GLN C O 1
ATOM 6619 N N . HIS C 1 188 ? 106.151 162.069 116.664 1.00 136.26 204 HIS C N 1
ATOM 6620 C CA . HIS C 1 188 ? 104.932 161.416 117.125 1.00 136.26 204 HIS C CA 1
ATOM 6621 C C . HIS C 1 188 ? 105.273 160.397 118.208 1.00 136.26 204 HIS C C 1
ATOM 6622 O O . HIS C 1 188 ? 104.905 160.569 119.371 1.00 136.26 204 HIS C O 1
ATOM 6629 N N . ARG C 1 189 ? 105.970 159.328 117.814 1.00 132.63 205 ARG C N 1
ATOM 6630 C CA . ARG C 1 189 ? 106.417 158.335 118.786 1.00 132.63 205 ARG C CA 1
ATOM 6631 C C . ARG C 1 189 ? 107.347 158.944 119.827 1.00 132.63 205 ARG C C 1
ATOM 6632 O O . ARG C 1 189 ? 107.344 158.519 120.991 1.00 132.63 205 ARG C O 1
ATOM 6634 N N . LEU C 1 190 ? 108.145 159.940 119.435 1.00 137.51 206 LEU C N 1
ATOM 6635 C CA . LEU C 1 190 ? 109.008 160.613 120.400 1.00 137.51 206 LEU C CA 1
ATOM 6636 C C . LEU C 1 190 ? 108.191 161.307 121.483 1.00 137.51 206 LEU C C 1
ATOM 6637 O O . LEU C 1 190 ? 108.572 161.290 122.658 1.00 137.51 206 LEU C O 1
ATOM 6639 N N . LEU C 1 191 ? 107.049 161.894 121.111 1.00 127.31 207 LEU C N 1
ATOM 6640 C CA . LEU C 1 191 ? 106.185 162.527 122.104 1.00 127.31 207 LEU C CA 1
ATOM 6641 C C . LEU C 1 191 ? 105.660 161.504 123.100 1.00 127.31 207 LEU C C 1
ATOM 6642 O O . LEU C 1 191 ? 105.604 161.769 124.309 1.00 127.31 207 LEU C O 1
ATOM 6644 N N . THR C 1 192 ? 105.271 160.327 122.609 1.00 130.88 208 THR C N 1
ATOM 6645 C CA . THR C 1 192 ? 104.818 159.270 123.502 1.00 130.88 208 THR C CA 1
ATOM 6646 C C . THR C 1 192 ? 105.937 158.830 124.433 1.00 130.88 208 THR C C 1
ATOM 6647 O O . THR C 1 192 ? 105.695 158.547 125.610 1.00 130.88 208 THR C O 1
ATOM 6651 N N . ASP C 1 193 ? 107.168 158.736 123.919 1.00 137.41 209 ASP C N 1
ATOM 6652 C CA . ASP C 1 193 ? 108.291 158.380 124.783 1.00 137.41 209 ASP C CA 1
ATOM 6653 C C . ASP C 1 193 ? 108.523 159.425 125.873 1.00 137.41 209 ASP C C 1
ATOM 6654 O O . ASP C 1 193 ? 108.751 159.072 127.038 1.00 137.41 209 ASP C O 1
ATOM 6656 N N . ILE C 1 194 ? 108.468 160.714 125.518 1.00 139.01 210 ILE C N 1
ATOM 6657 C CA . ILE C 1 194 ? 108.576 161.767 126.533 1.00 139.01 210 ILE C CA 1
ATOM 6658 C C . ILE C 1 194 ? 107.491 161.606 127.590 1.00 139.01 210 ILE C C 1
ATOM 6659 O O . ILE C 1 194 ? 107.763 161.657 128.796 1.00 139.01 210 ILE C O 1
ATOM 6664 N N . ILE C 1 195 ? 106.242 161.426 127.154 1.00 143.26 211 ILE C N 1
ATOM 6665 C CA . ILE C 1 195 ? 105.134 161.329 128.102 1.00 143.26 211 ILE C CA 1
ATOM 6666 C C . ILE C 1 195 ? 105.305 160.110 129.002 1.00 143.26 211 ILE C C 1
ATOM 6667 O O . ILE C 1 195 ? 105.072 160.179 130.215 1.00 143.26 211 ILE C O 1
ATOM 6669 N N . SER C 1 196 ? 105.706 158.976 128.424 1.00 150.54 212 SER C N 1
ATOM 6670 C CA . SER C 1 196 ? 105.856 157.750 129.200 1.00 150.54 212 SER C CA 1
ATOM 6671 C C . SER C 1 196 ? 106.985 157.879 130.214 1.00 150.54 212 SER C C 1
ATOM 6672 O O . SER C 1 196 ? 106.894 157.338 131.323 1.00 150.54 212 SER C O 1
ATOM 6675 N N . ASP C 1 197 ? 108.064 158.575 129.845 1.00 146.86 213 ASP C N 1
ATOM 6676 C CA . ASP C 1 197 ? 109.193 158.728 130.758 1.00 146.86 213 ASP C CA 1
ATOM 6677 C C . ASP C 1 197 ? 108.775 159.445 132.036 1.00 146.86 213 ASP C C 1
ATOM 6678 O O . ASP C 1 197 ? 109.172 159.050 133.138 1.00 146.86 213 ASP C O 1
ATOM 6680 N N . GLY C 1 198 ? 107.981 160.498 131.909 1.00 136.61 214 GLY C N 1
ATOM 6681 C CA . GLY C 1 198 ? 107.478 161.245 133.037 1.00 136.61 214 GLY C CA 1
ATOM 6682 C C . GLY C 1 198 ? 107.550 162.729 132.760 1.00 136.61 214 GLY C C 1
ATOM 6683 O O . GLY C 1 198 ? 107.819 163.158 131.639 1.00 136.61 214 GLY C O 1
ATOM 6684 N N . VAL C 1 199 ? 107.343 163.513 133.815 1.00 121.31 215 VAL C N 1
ATOM 6685 C CA . VAL C 1 199 ? 107.398 164.973 133.756 1.00 121.31 215 VAL C CA 1
ATOM 6686 C C . VAL C 1 199 ? 107.749 165.514 135.136 1.00 121.31 215 VAL C C 1
ATOM 6687 O O . VAL C 1 199 ? 108.740 166.223 135.303 1.00 121.31 215 VAL C O 1
ATOM 6691 N N . GLN C 1 203 ? 105.637 171.856 134.395 1.00 138.05 219 GLN C N 1
ATOM 6692 C CA . GLN C 1 203 ? 105.034 170.589 134.790 1.00 138.05 219 GLN C CA 1
ATOM 6693 C C . GLN C 1 203 ? 103.551 170.554 134.434 1.00 138.05 219 GLN C C 1
ATOM 6694 O O . GLN C 1 203 ? 102.692 170.536 135.316 1.00 138.05 219 GLN C O 1
ATOM 6696 N N . ASN C 1 204 ? 103.258 170.544 133.136 1.00 142.43 220 ASN C N 1
ATOM 6697 C CA . ASN C 1 204 ? 101.888 170.513 132.625 1.00 142.43 220 ASN C CA 1
ATOM 6698 C C . ASN C 1 204 ? 101.772 169.425 131.563 1.00 142.43 220 ASN C C 1
ATOM 6699 O O . ASN C 1 204 ? 101.686 169.716 130.364 1.00 142.43 220 ASN C O 1
ATOM 6701 N N . PRO C 1 205 ? 101.779 168.153 131.973 1.00 134.42 221 PRO C N 1
ATOM 6702 C CA . PRO C 1 205 ? 101.663 167.072 130.975 1.00 134.42 221 PRO C CA 1
ATOM 6703 C C . PRO C 1 205 ? 100.355 167.105 130.203 1.00 134.42 221 PRO C C 1
ATOM 6704 O O . PRO C 1 205 ? 100.362 167.021 128.967 1.00 134.42 221 PRO C O 1
ATOM 6708 N N . THR C 1 206 ? 99.223 167.214 130.905 1.00 132.18 222 THR C N 1
ATOM 6709 C CA . THR C 1 206 ? 97.929 167.227 130.230 1.00 132.18 222 THR C CA 1
ATOM 6710 C C . THR C 1 206 ? 97.791 168.440 129.317 1.00 132.18 222 THR C C 1
ATOM 6711 O O . THR C 1 206 ? 97.266 168.330 128.203 1.00 132.18 222 THR C O 1
ATOM 6713 N N . GLU C 1 207 ? 98.244 169.608 129.778 1.00 134.80 223 GLU C N 1
ATOM 6714 C CA . GLU C 1 207 ? 98.166 170.808 128.951 1.00 134.80 223 GLU C CA 1
ATOM 6715 C C . GLU C 1 207 ? 98.999 170.661 127.685 1.00 134.80 223 GLU C C 1
ATOM 6716 O O . GLU C 1 207 ? 98.561 171.048 126.595 1.00 134.80 223 GLU C O 1
ATOM 6718 N N . ALA C 1 208 ? 100.209 170.109 127.810 1.00 133.86 224 ALA C N 1
ATOM 6719 C CA . ALA C 1 208 ? 101.044 169.887 126.634 1.00 133.86 224 ALA C CA 1
ATOM 6720 C C . ALA C 1 208 ? 100.402 168.885 125.684 1.00 133.86 224 ALA C C 1
ATOM 6721 O O . ALA C 1 208 ? 100.452 169.057 124.461 1.00 133.86 224 ALA C O 1
ATOM 6723 N N . ILE C 1 209 ? 99.805 167.823 126.231 1.00 128.87 225 ILE C N 1
ATOM 6724 C CA . ILE C 1 209 ? 99.135 166.827 125.399 1.00 128.87 225 ILE C CA 1
ATOM 6725 C C . ILE C 1 209 ? 97.992 167.466 124.621 1.00 128.87 225 ILE C C 1
ATOM 6726 O O . ILE C 1 209 ? 97.820 167.225 123.420 1.00 128.87 225 ILE C O 1
ATOM 6728 N N . GLU C 1 210 ? 97.185 168.285 125.301 1.00 134.08 226 GLU C N 1
ATOM 6729 C CA . GLU C 1 210 ? 96.102 168.990 124.622 1.00 134.08 226 GLU C CA 1
ATOM 6730 C C . GLU C 1 210 ? 96.641 169.953 123.571 1.00 134.08 226 GLU C C 1
ATOM 6731 O O . GLU C 1 210 ? 96.081 170.063 122.474 1.00 134.08 226 GLU C O 1
ATOM 6733 N N . ALA C 1 211 ? 97.721 170.659 123.889 1.00 142.10 227 ALA C N 1
ATOM 6734 C CA . ALA C 1 211 ? 98.327 171.601 122.954 1.00 142.10 227 ALA C CA 1
ATOM 6735 C C . ALA C 1 211 ? 98.960 170.871 121.773 1.00 142.10 227 ALA C C 1
ATOM 6736 O O . ALA C 1 211 ? 98.308 170.632 120.756 1.00 142.10 227 ALA C O 1
ATOM 6738 N N . LEU C 1 227 ? 97.241 156.829 124.549 1.00 150.29 243 LEU C N 1
ATOM 6739 C CA . LEU C 1 227 ? 97.159 158.285 124.574 1.00 150.29 243 LEU C CA 1
ATOM 6740 C C . LEU C 1 227 ? 97.148 158.807 126.006 1.00 150.29 243 LEU C C 1
ATOM 6741 O O . LEU C 1 227 ? 98.194 159.147 126.560 1.00 150.29 243 LEU C O 1
ATOM 6743 N N . ARG C 1 228 ? 95.952 158.877 126.597 1.00 147.61 244 ARG C N 1
ATOM 6744 C CA . ARG C 1 228 ? 95.831 159.356 127.970 1.00 147.61 244 ARG C CA 1
ATOM 6745 C C . ARG C 1 228 ? 96.560 158.439 128.944 1.00 147.61 244 ARG C C 1
ATOM 6746 O O . ARG C 1 228 ? 97.228 158.912 129.872 1.00 147.61 244 ARG C O 1
ATOM 6748 N N . THR C 1 229 ? 96.442 157.123 128.753 1.00 160.49 245 THR C N 1
ATOM 6749 C CA . THR C 1 229 ? 97.109 156.178 129.641 1.00 160.49 245 THR C CA 1
ATOM 6750 C C . THR C 1 229 ? 98.624 156.214 129.496 1.00 160.49 245 THR C C 1
ATOM 6751 O O . THR C 1 229 ? 99.332 155.778 130.410 1.00 160.49 245 THR C O 1
ATOM 6753 N N . SER C 1 230 ? 99.136 156.722 128.376 1.00 163.45 246 SER C N 1
ATOM 6754 C CA . SER C 1 230 ? 100.578 156.825 128.154 1.00 163.45 246 SER C CA 1
ATOM 6755 C C . SER C 1 230 ? 101.117 158.122 128.760 1.00 163.45 246 SER C C 1
ATOM 6756 O O . SER C 1 230 ? 101.704 158.968 128.087 1.00 163.45 246 SER C O 1
ATOM 6758 N N . LEU C 1 231 ? 100.899 158.265 130.065 1.00 153.46 247 LEU C N 1
ATOM 6759 C CA . LEU C 1 231 ? 101.327 159.451 130.790 1.00 153.46 247 LEU C CA 1
ATOM 6760 C C . LEU C 1 231 ? 101.724 159.051 132.203 1.00 153.46 247 LEU C C 1
ATOM 6761 O O . LEU C 1 231 ? 101.229 158.060 132.745 1.00 153.46 247 LEU C O 1
ATOM 6766 N N . LYS C 1 232 ? 102.627 159.832 132.792 1.00 171.13 248 LYS C N 1
ATOM 6767 C CA . LYS C 1 232 ? 103.091 159.575 134.146 1.00 171.13 248 LYS C CA 1
ATOM 6768 C C . LYS C 1 232 ? 103.458 160.897 134.802 1.00 171.13 248 LYS C C 1
ATOM 6769 O O . LYS C 1 232 ? 103.651 161.914 134.132 1.00 171.13 248 LYS C O 1
ATOM 6771 N N . GLU C 1 233 ? 103.551 160.868 136.129 1.00 163.79 249 GLU C N 1
ATOM 6772 C CA . GLU C 1 233 ? 103.871 162.060 136.899 1.00 163.79 249 GLU C CA 1
ATOM 6773 C C . GLU C 1 233 ? 104.714 161.667 138.102 1.00 163.79 249 GLU C C 1
ATOM 6774 O O . GLU C 1 233 ? 104.552 160.581 138.665 1.00 163.79 249 GLU C O 1
ATOM 6776 N N . ILE C 1 234 ? 105.618 162.564 138.488 1.00 150.74 250 ILE C N 1
ATOM 6777 C CA . ILE C 1 234 ? 106.483 162.348 139.642 1.00 150.74 250 ILE C CA 1
ATOM 6778 C C . ILE C 1 234 ? 106.383 163.556 140.563 1.00 150.74 250 ILE C C 1
ATOM 6779 O O . ILE C 1 234 ? 107.297 163.828 141.350 1.00 150.74 250 ILE C O 1
ATOM 6781 N N . GLY C 1 235 ? 105.270 164.274 140.479 1.00 155.55 251 GLY C N 1
ATOM 6782 C CA . GLY C 1 235 ? 105.089 165.459 141.300 1.00 155.55 251 GLY C CA 1
ATOM 6783 C C . GLY C 1 235 ? 106.133 166.505 140.962 1.00 155.55 251 GLY C C 1
ATOM 6784 O O . GLY C 1 235 ? 106.243 166.961 139.817 1.00 155.55 251 GLY C O 1
ATOM 6785 N N . GLU C 1 236 ? 106.919 166.897 141.964 1.00 145.16 252 GLU C N 1
ATOM 6786 C CA . GLU C 1 236 ? 107.986 167.886 141.788 1.00 145.16 252 GLU C CA 1
ATOM 6787 C C . GLU C 1 236 ? 109.213 167.361 142.530 1.00 145.16 252 GLU C C 1
ATOM 6788 O O . GLU C 1 236 ? 109.396 167.627 143.721 1.00 145.16 252 GLU C O 1
ATOM 6790 N N . ASN C 1 237 ? 110.049 166.614 141.816 1.00 140.74 253 ASN C N 1
ATOM 6791 C CA . ASN C 1 237 ? 111.293 166.125 142.391 1.00 140.74 253 ASN C CA 1
ATOM 6792 C C . ASN C 1 237 ? 112.271 167.274 142.597 1.00 140.74 253 ASN C C 1
ATOM 6793 O O . ASN C 1 237 ? 112.369 168.185 141.770 1.00 140.74 253 ASN C O 1
ATOM 6795 N N . VAL C 1 238 ? 112.998 167.227 143.712 1.00 126.61 254 VAL C N 1
ATOM 6796 C CA . VAL C 1 238 ? 113.950 168.282 144.034 1.00 126.61 254 VAL C CA 1
ATOM 6797 C C . VAL C 1 238 ? 115.124 168.212 143.068 1.00 126.61 254 VAL C C 1
ATOM 6798 O O . VAL C 1 238 ? 115.755 167.159 142.903 1.00 126.61 254 VAL C O 1
ATOM 6802 N N . HIS C 1 239 ? 115.420 169.338 142.417 1.00 113.73 255 HIS C N 1
ATOM 6803 C CA . HIS C 1 239 ? 116.510 169.361 141.447 1.00 113.73 255 HIS C CA 1
ATOM 6804 C C . HIS C 1 239 ? 117.870 169.305 142.131 1.00 113.73 255 HIS C C 1
ATOM 6805 O O . HIS C 1 239 ? 118.750 168.546 141.709 1.00 113.73 255 HIS C O 1
ATOM 6807 N N . ILE C 1 240 ? 118.061 170.090 143.188 1.00 108.10 256 ILE C N 1
ATOM 6808 C CA . ILE C 1 240 ? 119.351 170.183 143.864 1.00 108.10 256 ILE C CA 1
ATOM 6809 C C . ILE C 1 240 ? 119.101 170.377 145.352 1.00 108.10 256 ILE C C 1
ATOM 6810 O O . ILE C 1 240 ? 118.199 171.118 145.750 1.00 108.10 256 ILE C O 1
ATOM 6815 N N . TYR C 1 241 ? 119.903 169.712 146.175 1.00 110.92 257 TYR C N 1
ATOM 6816 C CA . TYR C 1 241 ? 119.882 169.912 147.615 1.00 110.92 257 TYR C CA 1
ATOM 6817 C C . TYR C 1 241 ? 121.134 170.659 148.048 1.00 110.92 257 TYR C C 1
ATOM 6818 O O . TYR C 1 241 ? 122.101 170.794 147.293 1.00 110.92 257 TYR C O 1
ATOM 6827 N N . LEU C 1 242 ? 121.113 171.143 149.288 1.00 102.99 258 LEU C N 1
ATOM 6828 C CA . LEU C 1 242 ? 122.263 171.860 149.820 1.00 102.99 258 LEU C CA 1
ATOM 6829 C C . LEU C 1 242 ? 122.156 171.939 151.332 1.00 102.99 258 LEU C C 1
ATOM 6830 O O . LEU C 1 242 ? 121.126 172.365 151.861 1.00 102.99 258 LEU C O 1
ATOM 6832 N N . ILE C 1 243 ? 123.221 171.540 152.018 1.00 97.91 259 ILE C N 1
ATOM 6833 C CA . ILE C 1 243 ? 123.296 171.618 153.470 1.00 97.91 259 ILE C CA 1
ATOM 6834 C C . ILE C 1 243 ? 124.058 172.883 153.825 1.00 97.91 259 ILE C C 1
ATOM 6835 O O . ILE C 1 243 ? 125.170 173.108 153.324 1.00 97.91 259 ILE C O 1
ATOM 6840 N N . GLY C 1 244 ? 123.474 173.684 154.711 1.00 124.07 260 GLY C N 1
ATOM 6841 C CA . GLY C 1 244 ? 124.045 174.934 155.165 1.00 124.07 260 GLY C CA 1
ATOM 6842 C C . GLY C 1 244 ? 124.016 175.075 156.671 1.00 124.07 260 GLY C C 1
ATOM 6843 O O . GLY C 1 244 ? 123.871 174.087 157.396 1.00 124.07 260 GLY C O 1
ATOM 6844 N N . LYS C 1 245 ? 124.120 176.312 157.145 1.00 138.38 261 LYS C N 1
ATOM 6845 C CA . LYS C 1 245 ? 124.066 176.638 158.567 1.00 138.38 261 LYS C CA 1
ATOM 6846 C C . LYS C 1 245 ? 123.439 178.017 158.723 1.00 138.38 261 LYS C C 1
ATOM 6847 O O . LYS C 1 245 ? 122.577 178.408 157.932 1.00 138.38 261 LYS C O 1
ATOM 6853 N N . SER C 1 252 ? 122.249 174.133 160.551 1.00 131.68 268 SER C N 1
ATOM 6854 C CA . SER C 1 252 ? 122.499 172.738 160.209 1.00 131.68 268 SER C CA 1
ATOM 6855 C C . SER C 1 252 ? 121.440 172.212 159.246 1.00 131.68 268 SER C C 1
ATOM 6856 O O . SER C 1 252 ? 121.604 171.149 158.651 1.00 131.68 268 SER C O 1
ATOM 6859 N N . LEU C 1 253 ? 120.357 172.969 159.102 1.00 122.40 269 LEU C N 1
ATOM 6860 C CA . LEU C 1 253 ? 119.233 172.547 158.278 1.00 122.40 269 LEU C CA 1
ATOM 6861 C C . LEU C 1 253 ? 119.624 172.466 156.805 1.00 122.40 269 LEU C C 1
ATOM 6862 O O . LEU C 1 253 ? 120.452 173.236 156.311 1.00 122.40 269 LEU C O 1
ATOM 6867 N N . ALA C 1 254 ? 119.015 171.512 156.104 1.00 108.31 270 ALA C N 1
ATOM 6868 C CA . ALA C 1 254 ? 119.252 171.288 154.683 1.00 108.31 270 ALA C CA 1
ATOM 6869 C C . ALA C 1 254 ? 118.080 171.831 153.878 1.00 108.31 270 ALA C C 1
ATOM 6870 O O . ALA C 1 254 ? 116.924 171.489 154.150 1.00 108.31 270 ALA C O 1
ATOM 6872 N N . VAL C 1 255 ? 118.378 172.673 152.890 1.00 110.95 271 VAL C N 1
ATOM 6873 C CA . VAL C 1 255 ? 117.359 173.311 152.063 1.00 110.95 271 VAL C CA 1
ATOM 6874 C C . VAL C 1 255 ? 117.223 172.550 150.752 1.00 110.95 271 VAL C C 1
ATOM 6875 O O . VAL C 1 255 ? 118.221 172.282 150.072 1.00 110.95 271 VAL C O 1
ATOM 6879 N N . SER C 1 256 ? 115.985 172.196 150.401 1.00 122.66 272 SER C N 1
ATOM 6880 C CA . SER C 1 256 ? 115.692 171.483 149.156 1.00 122.66 272 SER C CA 1
ATOM 6881 C C . SER C 1 256 ? 115.420 172.494 148.042 1.00 122.66 272 SER C C 1
ATOM 6882 O O . SER C 1 256 ? 114.276 172.802 147.702 1.00 122.66 272 SER C O 1
ATOM 6885 N N . LEU C 1 257 ? 116.501 173.023 147.473 1.00 124.15 273 LEU C N 1
ATOM 6886 C CA . LEU C 1 257 ? 116.382 173.999 146.394 1.00 124.15 273 LEU C CA 1
ATOM 6887 C C . LEU C 1 257 ? 115.685 173.389 145.182 1.00 124.15 273 LEU C C 1
ATOM 6888 O O . LEU C 1 257 ? 115.928 172.236 144.819 1.00 124.15 273 LEU C O 1
ATOM 6893 N N . HIS C 1 258 ? 114.816 174.172 144.547 1.00 144.41 274 HIS C N 1
ATOM 6894 C CA . HIS C 1 258 ? 114.035 173.722 143.403 1.00 144.41 274 HIS C CA 1
ATOM 6895 C C . HIS C 1 258 ? 114.330 174.614 142.205 1.00 144.41 274 HIS C C 1
ATOM 6896 O O . HIS C 1 258 ? 114.315 175.843 142.321 1.00 144.41 274 HIS C O 1
ATOM 6903 N N . CYS C 1 259 ? 114.608 174.004 141.059 1.00 168.56 275 CYS C N 1
ATOM 6904 C CA . CYS C 1 259 ? 114.928 174.758 139.856 1.00 168.56 275 CYS C CA 1
ATOM 6905 C C . CYS C 1 259 ? 113.695 174.851 138.969 1.00 168.56 275 CYS C C 1
ATOM 6906 O O . CYS C 1 259 ? 113.092 173.830 138.622 1.00 168.56 275 CYS C O 1
ATOM 6908 N N . ALA C 1 260 ? 113.327 176.079 138.610 1.00 175.66 276 ALA C N 1
ATOM 6909 C CA . ALA C 1 260 ? 112.184 176.359 137.752 1.00 175.66 276 ALA C CA 1
ATOM 6910 C C . ALA C 1 260 ? 112.640 177.181 136.556 1.00 175.66 276 ALA C C 1
ATOM 6911 O O . ALA C 1 260 ? 113.342 178.184 136.721 1.00 175.66 276 ALA C O 1
ATOM 6913 N N . GLU C 1 261 ? 112.243 176.759 135.361 1.00 178.65 277 GLU C N 1
ATOM 6914 C CA . GLU C 1 261 ? 112.623 177.462 134.141 1.00 178.65 277 GLU C CA 1
ATOM 6915 C C . GLU C 1 261 ? 111.545 178.460 133.729 1.00 178.65 277 GLU C C 1
ATOM 6916 O O . GLU C 1 261 ? 111.834 179.628 133.466 1.00 178.65 277 GLU C O 1
ATOM 6918 N N . SER C 1 264 ? 116.349 180.568 136.921 1.00 157.88 280 SER C N 1
ATOM 6919 C CA . SER C 1 264 ? 116.034 181.078 138.250 1.00 157.88 280 SER C CA 1
ATOM 6920 C C . SER C 1 264 ? 116.038 179.957 139.285 1.00 157.88 280 SER C C 1
ATOM 6921 O O . SER C 1 264 ? 116.138 178.780 138.938 1.00 157.88 280 SER C O 1
ATOM 6924 N N . ILE C 1 265 ? 115.927 180.331 140.558 1.00 156.76 281 ILE C N 1
ATOM 6925 C CA . ILE C 1 265 ? 115.972 179.385 141.663 1.00 156.76 281 ILE C CA 1
ATOM 6926 C C . ILE C 1 265 ? 114.755 179.622 142.548 1.00 156.76 281 ILE C C 1
ATOM 6927 O O . ILE C 1 265 ? 114.214 180.730 142.608 1.00 156.76 281 ILE C O 1
ATOM 6932 N N . SER C 1 266 ? 114.319 178.566 143.232 1.00 149.93 282 SER C N 1
ATOM 6933 C CA . SER C 1 266 ? 113.195 178.622 144.150 1.00 149.93 282 SER C CA 1
ATOM 6934 C C . SER C 1 266 ? 113.547 177.830 145.400 1.00 149.93 282 SER C C 1
ATOM 6935 O O . SER C 1 266 ? 114.396 176.935 145.375 1.00 149.93 282 SER C O 1
ATOM 6938 N N . VAL C 1 267 ? 112.857 178.142 146.486 1.00 139.40 283 VAL C N 1
ATOM 6939 C CA . VAL C 1 267 ? 113.071 177.479 147.768 1.00 139.40 283 VAL C CA 1
ATOM 6940 C C . VAL C 1 267 ? 111.724 176.906 148.187 1.00 139.40 283 VAL C C 1
ATOM 6941 O O . VAL C 1 267 ? 110.905 177.572 148.828 1.00 139.40 283 VAL C O 1
ATOM 6945 N N . SER C 1 268 ? 111.489 175.650 147.815 1.00 138.31 284 SER C N 1
ATOM 6946 C CA . SER C 1 268 ? 110.294 174.901 148.194 1.00 138.31 284 SER C CA 1
ATOM 6947 C C . SER C 1 268 ? 110.755 173.656 148.943 1.00 138.31 284 SER C C 1
ATOM 6948 O O . SER C 1 268 ? 111.188 172.677 148.326 1.00 138.31 284 SER C O 1
ATOM 6951 N N . GLY C 1 269 ? 110.670 173.695 150.268 1.00 129.66 285 GLY C N 1
ATOM 6952 C CA . GLY C 1 269 ? 111.125 172.589 151.084 1.00 129.66 285 GLY C CA 1
ATOM 6953 C C . GLY C 1 269 ? 112.194 172.987 152.079 1.00 129.66 285 GLY C C 1
ATOM 6954 O O . GLY C 1 269 ? 113.112 173.743 151.746 1.00 129.66 285 GLY C O 1
ATOM 6955 N N . GLN C 1 270 ? 112.086 172.480 153.304 1.00 131.77 286 GLN C N 1
ATOM 6956 C CA . GLN C 1 270 ? 113.040 172.803 154.354 1.00 131.77 286 GLN C CA 1
ATOM 6957 C C . GLN C 1 270 ? 112.881 171.800 155.486 1.00 131.77 286 GLN C C 1
ATOM 6958 O O . GLN C 1 270 ? 111.758 171.438 155.844 1.00 131.77 286 GLN C O 1
ATOM 6964 N N . ASN C 1 271 ? 114.007 171.357 156.040 1.00 117.50 287 ASN C N 1
ATOM 6965 C CA . ASN C 1 271 ? 113.989 170.381 157.121 1.00 117.50 287 ASN C CA 1
ATOM 6966 C C . ASN C 1 271 ? 115.298 170.481 157.885 1.00 117.50 287 ASN C C 1
ATOM 6967 O O . ASN C 1 271 ? 116.371 170.501 157.274 1.00 117.50 287 ASN C O 1
ATOM 6969 N N . SER C 1 272 ? 115.209 170.544 159.208 1.00 121.90 288 SER C N 1
ATOM 6970 C CA . SER C 1 272 ? 116.394 170.651 160.041 1.00 121.90 288 SER C CA 1
ATOM 6971 C C . SER C 1 272 ? 116.890 169.270 160.453 1.00 121.90 288 SER C C 1
ATOM 6972 O O . SER C 1 272 ? 116.149 168.285 160.451 1.00 121.90 288 SER C O 1
ATOM 6975 N N . LEU C 1 273 ? 118.169 169.212 160.811 1.00 127.19 289 LEU C N 1
ATOM 6976 C CA . LEU C 1 273 ? 118.798 167.994 161.295 1.00 127.19 289 LEU C CA 1
ATOM 6977 C C . LEU C 1 273 ? 119.468 168.277 162.630 1.00 127.19 289 LEU C C 1
ATOM 6978 O O . LEU C 1 273 ? 120.015 169.363 162.842 1.00 127.19 289 LEU C O 1
ATOM 6983 N N . CYS C 1 274 ? 119.424 167.296 163.525 1.00 131.53 290 CYS C N 1
ATOM 6984 C CA . CYS C 1 274 ? 120.114 167.382 164.803 1.00 131.53 290 CYS C CA 1
ATOM 6985 C C . CYS C 1 274 ? 121.491 166.737 164.767 1.00 131.53 290 CYS C C 1
ATOM 6986 O O . CYS C 1 274 ? 122.150 166.655 165.809 1.00 131.53 290 CYS C O 1
ATOM 6988 N N . HIS C 1 275 ? 121.937 166.279 163.602 1.00 121.88 291 HIS C N 1
ATOM 6989 C CA . HIS C 1 275 ? 123.165 165.514 163.474 1.00 121.88 291 HIS C CA 1
ATOM 6990 C C . HIS C 1 275 ? 124.165 166.249 162.592 1.00 121.88 291 HIS C C 1
ATOM 6991 O O . HIS C 1 275 ? 123.789 167.004 161.691 1.00 121.88 291 HIS C O 1
ATOM 6998 N N . GLN C 1 276 ? 125.446 166.014 162.860 1.00 124.81 292 GLN C N 1
ATOM 6999 C CA . GLN C 1 276 ? 126.508 166.483 161.983 1.00 124.81 292 GLN C CA 1
ATOM 7000 C C . GLN C 1 276 ? 126.589 165.581 160.761 1.00 124.81 292 GLN C C 1
ATOM 7001 O O . GLN C 1 276 ? 126.462 164.358 160.865 1.00 124.81 292 GLN C O 1
ATOM 7007 N N . ILE C 1 277 ? 126.801 166.187 159.598 1.00 100.90 293 ILE C N 1
ATOM 7008 C CA . ILE C 1 277 ? 126.780 165.475 158.327 1.00 100.90 293 ILE C CA 1
ATOM 7009 C C . ILE C 1 277 ? 128.216 165.339 157.843 1.00 100.90 293 ILE C C 1
ATOM 7010 O O . ILE C 1 277 ? 128.855 166.330 157.470 1.00 100.90 293 ILE C O 1
ATOM 7015 N N . THR C 1 278 ? 128.724 164.106 157.852 1.00 95.34 294 THR C N 1
ATOM 7016 C CA . THR C 1 278 ? 130.035 163.837 157.273 1.00 95.34 294 THR C CA 1
ATOM 7017 C C . THR C 1 278 ? 129.971 163.790 155.750 1.00 95.34 294 THR C C 1
ATOM 7018 O O . THR C 1 278 ? 130.885 164.275 155.073 1.00 95.34 294 THR C O 1
ATOM 7022 N N . ALA C 1 279 ? 128.895 163.237 155.195 1.00 89.51 295 ALA C N 1
ATOM 7023 C CA . ALA C 1 279 ? 128.747 163.159 153.749 1.00 89.51 295 ALA C CA 1
ATOM 7024 C C . ALA C 1 279 ? 127.268 163.100 153.397 1.00 89.51 295 ALA C C 1
ATOM 7025 O O . ALA C 1 279 ? 126.423 162.771 154.231 1.00 89.51 295 ALA C O 1
ATOM 7027 N N . ALA C 1 280 ? 126.964 163.422 152.142 1.00 103.04 296 ALA C N 1
ATOM 7028 C CA . ALA C 1 280 ? 125.590 163.409 151.665 1.00 103.04 296 ALA C CA 1
ATOM 7029 C C . ALA C 1 280 ? 125.578 163.047 150.189 1.00 103.04 296 ALA C C 1
ATOM 7030 O O . ALA C 1 280 ? 126.559 163.264 149.473 1.00 103.04 296 ALA C O 1
ATOM 7032 N N . CYS C 1 281 ? 124.458 162.482 149.744 1.00 110.94 297 CYS C N 1
ATOM 7033 C CA . CYS C 1 281 ? 124.299 162.096 148.351 1.00 110.94 297 CYS C CA 1
ATOM 7034 C C . CYS C 1 281 ? 122.829 162.177 147.964 1.00 110.94 297 CYS C C 1
ATOM 7035 O O . CYS C 1 281 ? 121.935 162.125 148.814 1.00 110.94 297 CYS C O 1
ATOM 7038 N N . LYS C 1 282 ? 122.573 162.546 146.728 1.00 104.57 298 LYS C N 1
ATOM 7039 C CA . LYS C 1 282 ? 121.156 162.637 146.337 1.00 104.57 298 LYS C CA 1
ATOM 7040 C C . LYS C 1 282 ? 120.859 161.448 145.434 1.00 104.57 298 LYS C C 1
ATOM 7041 O O . LYS C 1 282 ? 121.389 161.414 144.310 1.00 104.57 298 LYS C O 1
ATOM 7047 N N . HIS C 1 283 ? 120.091 160.490 145.945 1.00 30.00 299 HIS C N 1
ATOM 7048 C CA . HIS C 1 283 ? 119.737 159.306 145.136 1.00 30.00 299 HIS C CA 1
ATOM 7049 C C . HIS C 1 283 ? 118.350 159.575 144.575 1.00 30.00 299 HIS C C 1
ATOM 7050 O O . HIS C 1 283 ? 117.442 159.774 145.366 1.00 30.00 299 HIS C O 1
ATOM 7052 N N . GLY C 1 284 ? 118.239 159.679 143.254 1.00 102.39 300 GLY C N 1
ATOM 7053 C CA . GLY C 1 284 ? 116.942 159.587 142.558 1.00 102.39 300 GLY C CA 1
ATOM 7054 C C . GLY C 1 284 ? 115.912 160.553 143.117 1.00 102.39 300 GLY C C 1
ATOM 7055 O O . GLY C 1 284 ? 114.759 160.139 143.301 1.00 102.39 300 GLY C O 1
ATOM 7056 N N . GLY C 1 285 ? 116.310 161.790 143.403 1.00 115.10 301 GLY C N 1
ATOM 7057 C CA . GLY C 1 285 ? 115.367 162.763 143.973 1.00 115.10 301 GLY C CA 1
ATOM 7058 C C . GLY C 1 285 ? 115.210 162.606 145.475 1.00 115.10 301 GLY C C 1
ATOM 7059 O O . GLY C 1 285 ? 114.299 163.245 146.033 1.00 115.10 301 GLY C O 1
ATOM 7060 N N . ASP C 1 286 ? 116.039 161.780 146.115 1.00 114.23 302 ASP C N 1
ATOM 7061 C CA . ASP C 1 286 ? 115.944 161.623 147.588 1.00 114.23 302 ASP C CA 1
ATOM 7062 C C . ASP C 1 286 ? 117.305 161.964 148.185 1.00 114.23 302 ASP C C 1
ATOM 7063 O O . ASP C 1 286 ? 118.289 161.774 147.491 1.00 114.23 302 ASP C O 1
ATOM 7065 N N . LEU C 1 287 ? 117.322 162.464 149.415 1.00 109.49 303 LEU C N 1
ATOM 7066 C CA . LEU C 1 287 ? 118.513 162.876 150.150 1.00 109.49 303 LEU C CA 1
ATOM 7067 C C . LEU C 1 287 ? 118.935 161.789 151.130 1.00 109.49 303 LEU C C 1
ATOM 7068 O O . LEU C 1 287 ? 118.140 161.370 151.979 1.00 109.49 303 LEU C O 1
ATOM 7073 N N . TYR C 1 288 ? 120.181 161.335 151.007 1.00 107.40 304 TYR C N 1
ATOM 7074 C CA . TYR C 1 288 ? 120.811 160.425 151.952 1.00 107.40 304 TYR C CA 1
ATOM 7075 C C . TYR C 1 288 ? 121.937 161.179 152.646 1.00 107.40 304 TYR C C 1
ATOM 7076 O O . TYR C 1 288 ? 122.744 161.834 151.979 1.00 107.40 304 TYR C O 1
ATOM 7085 N N . VAL C 1 289 ? 121.995 161.097 153.975 1.00 99.98 305 VAL C N 1
ATOM 7086 C CA . VAL C 1 289 ? 123.017 161.795 154.751 1.00 99.98 305 VAL C CA 1
ATOM 7087 C C . VAL C 1 289 ? 123.656 160.818 155.733 1.00 99.98 305 VAL C C 1
ATOM 7088 O O . VAL C 1 289 ? 122.957 160.082 156.436 1.00 99.98 305 VAL C O 1
ATOM 7092 N N . VAL C 1 290 ? 124.986 160.763 155.732 1.00 93.81 306 VAL C N 1
ATOM 7093 C CA . VAL C 1 290 ? 125.745 159.897 156.626 1.00 93.81 306 VAL C CA 1
ATOM 7094 C C . VAL C 1 290 ? 126.602 160.757 157.546 1.00 93.81 306 VAL C C 1
ATOM 7095 O O . VAL C 1 290 ? 127.248 161.714 157.098 1.00 93.81 306 VAL C O 1
ATOM 7099 N N . GLY C 1 291 ? 126.580 160.426 158.836 1.00 97.29 307 GLY C N 1
ATOM 7100 C CA . GLY C 1 291 ? 127.326 161.149 159.842 1.00 97.29 307 GLY C CA 1
ATOM 7101 C C . GLY C 1 291 ? 127.064 160.686 161.262 1.00 97.29 307 GLY C C 1
ATOM 7102 O O . GLY C 1 291 ? 126.999 159.481 161.552 1.00 97.29 307 GLY C O 1
ATOM 7103 N N . GLY C 1 292 ? 126.839 161.667 162.135 1.00 113.18 308 GLY C N 1
ATOM 7104 C CA . GLY C 1 292 ? 126.698 161.483 163.566 1.00 113.18 308 GLY C CA 1
ATOM 7105 C C . GLY C 1 292 ? 127.954 161.893 164.312 1.00 113.18 308 GLY C C 1
ATOM 7106 O O . GLY C 1 292 ? 128.682 162.776 163.851 1.00 113.18 308 GLY C O 1
ATOM 7107 N N . SER C 1 293 ? 128.215 161.280 165.464 1.00 122.02 309 SER C N 1
ATOM 7108 C CA . SER C 1 293 ? 129.407 161.613 166.234 1.00 122.02 309 SER C CA 1
ATOM 7109 C C . SER C 1 293 ? 130.663 161.234 165.458 1.00 122.02 309 SER C C 1
ATOM 7110 O O . SER C 1 293 ? 130.656 160.315 164.637 1.00 122.02 309 SER C O 1
ATOM 7113 N N . ILE C 1 294 ? 131.750 161.958 165.710 1.00 120.64 310 ILE C N 1
ATOM 7114 C CA . ILE C 1 294 ? 132.955 161.769 164.902 1.00 120.64 310 ILE C CA 1
ATOM 7115 C C . ILE C 1 294 ? 133.640 160.426 165.183 1.00 120.64 310 ILE C C 1
ATOM 7116 O O . ILE C 1 294 ? 134.283 159.899 164.264 1.00 120.64 310 ILE C O 1
ATOM 7121 N N . PRO C 1 295 ? 133.570 159.814 166.383 1.00 118.77 311 PRO C N 1
ATOM 7122 C CA . PRO C 1 295 ? 134.215 158.500 166.535 1.00 118.77 311 PRO C CA 1
ATOM 7123 C C . PRO C 1 295 ? 133.388 157.378 165.939 1.00 118.77 311 PRO C C 1
ATOM 7124 O O . PRO C 1 295 ? 133.946 156.332 165.582 1.00 118.77 311 PRO C O 1
ATOM 7128 N N . ARG C 1 296 ? 132.078 157.576 165.825 1.00 102.89 312 ARG C N 1
ATOM 7129 C CA . ARG C 1 296 ? 131.157 156.627 165.202 1.00 102.89 312 ARG C CA 1
ATOM 7130 C C . ARG C 1 296 ? 130.315 157.378 164.178 1.00 102.89 312 ARG C C 1
ATOM 7131 O O . ARG C 1 296 ? 129.114 157.594 164.379 1.00 102.89 312 ARG C O 1
ATOM 7139 N N . PRO C 1 297 ? 130.926 157.808 163.053 1.00 104.24 313 PRO C N 1
ATOM 7140 C CA . PRO C 1 297 ? 130.190 158.528 162.008 1.00 104.24 313 PRO C CA 1
ATOM 7141 C C . PRO C 1 297 ? 129.552 157.591 160.988 1.00 104.24 313 PRO C C 1
ATOM 7142 O O . PRO C 1 297 ? 129.771 157.709 159.777 1.00 104.24 313 PRO C O 1
ATOM 7146 N N . ARG C 1 298 ? 128.755 156.643 161.477 1.00 100.53 314 ARG C N 1
ATOM 7147 C CA . ARG C 1 298 ? 128.097 155.667 160.626 1.00 100.53 314 ARG C CA 1
ATOM 7148 C C . ARG C 1 298 ? 126.610 155.905 160.450 1.00 100.53 314 ARG C C 1
ATOM 7149 O O . ARG C 1 298 ? 126.034 155.373 159.497 1.00 100.53 314 ARG C O 1
ATOM 7157 N N . ARG C 1 299 ? 125.974 156.655 161.351 1.00 100.25 315 ARG C N 1
ATOM 7158 C CA . ARG C 1 299 ? 124.530 156.809 161.267 1.00 100.25 315 ARG C CA 1
ATOM 7159 C C . ARG C 1 299 ? 124.137 157.356 159.904 1.00 100.25 315 ARG C C 1
ATOM 7160 O O . ARG C 1 299 ? 124.742 158.302 159.399 1.00 100.25 315 ARG C O 1
ATOM 7168 N N . MET C 1 300 ? 123.116 156.757 159.299 1.00 112.18 316 MET C N 1
ATOM 7169 C CA . MET C 1 300 ? 122.675 157.214 157.992 1.00 112.18 316 MET C CA 1
ATOM 7170 C C . MET C 1 300 ? 121.172 157.452 158.033 1.00 112.18 316 MET C C 1
ATOM 7171 O O . MET C 1 300 ? 120.406 156.623 158.546 1.00 112.18 316 MET C O 1
ATOM 7176 N N . TRP C 1 301 ? 120.752 158.541 157.398 1.00 100.02 317 TRP C N 1
ATOM 7177 C CA . TRP C 1 301 ? 119.364 158.964 157.389 1.00 100.02 317 TRP C CA 1
ATOM 7178 C C . TRP C 1 301 ? 118.905 159.300 155.980 1.00 100.02 317 TRP C C 1
ATOM 7179 O O . TRP C 1 301 ? 119.683 159.729 155.122 1.00 100.02 317 TRP C O 1
ATOM 7190 N N . LYS C 1 302 ? 117.612 159.089 155.779 1.00 109.94 318 LYS C N 1
ATOM 7191 C CA . LYS C 1 302 ? 116.857 159.321 154.562 1.00 109.94 318 LYS C CA 1
ATOM 7192 C C . LYS C 1 302 ? 115.762 160.286 155.001 1.00 109.94 318 LYS C C 1
ATOM 7193 O O . LYS C 1 302 ? 114.693 159.874 155.464 1.00 109.94 318 LYS C O 1
ATOM 7199 N N . CYS C 1 303 ? 116.103 161.574 154.989 1.00 118.13 319 CYS C N 1
ATOM 7200 C CA . CYS C 1 303 ? 115.224 162.636 155.459 1.00 118.13 319 CYS C CA 1
ATOM 7201 C C . CYS C 1 303 ? 114.595 163.308 154.244 1.00 118.13 319 CYS C C 1
ATOM 7202 O O . CYS C 1 303 ? 115.263 164.059 153.526 1.00 118.13 319 CYS C O 1
ATOM 7205 N N . ASN C 1 304 ? 113.313 163.043 154.015 1.00 134.37 320 ASN C N 1
ATOM 7206 C CA . ASN C 1 304 ? 112.600 163.634 152.886 1.00 134.37 320 ASN C CA 1
ATOM 7207 C C . ASN C 1 304 ? 111.133 163.857 153.232 1.00 134.37 320 ASN C C 1
ATOM 7208 O O . ASN C 1 304 ? 110.352 162.908 153.307 1.00 134.37 320 ASN C O 1
ATOM 7213 N N . VAL C 1 308 ? 107.488 163.346 156.650 1.00 145.30 324 VAL C N 1
ATOM 7214 C CA . VAL C 1 308 ? 108.249 162.972 157.835 1.00 145.30 324 VAL C CA 1
ATOM 7215 C C . VAL C 1 308 ? 109.657 162.539 157.445 1.00 145.30 324 VAL C C 1
ATOM 7216 O O . VAL C 1 308 ? 109.841 161.573 156.706 1.00 145.30 324 VAL C O 1
ATOM 7218 N N . ASP C 1 309 ? 110.648 163.263 157.953 1.00 145.56 325 ASP C N 1
ATOM 7219 C CA . ASP C 1 309 ? 112.047 162.992 157.667 1.00 145.56 325 ASP C CA 1
ATOM 7220 C C . ASP C 1 309 ? 112.612 162.046 158.726 1.00 145.56 325 ASP C C 1
ATOM 7221 O O . ASP C 1 309 ? 111.867 161.446 159.507 1.00 145.56 325 ASP C O 1
ATOM 7223 N N . TRP C 1 310 ? 113.940 161.875 158.733 1.00 132.07 326 TRP C N 1
ATOM 7224 C CA . TRP C 1 310 ? 114.647 161.069 159.732 1.00 132.07 326 TRP C CA 1
ATOM 7225 C C . TRP C 1 310 ? 114.423 159.567 159.560 1.00 132.07 326 TRP C C 1
ATOM 7226 O O . TRP C 1 310 ? 114.405 158.829 160.548 1.00 132.07 326 TRP C O 1
ATOM 7228 N N . GLU C 1 311 ? 114.246 159.082 158.331 1.00 128.56 327 GLU C N 1
ATOM 7229 C CA . GLU C 1 311 ? 114.098 157.644 158.128 1.00 128.56 327 GLU C CA 1
ATOM 7230 C C . GLU C 1 311 ? 115.463 156.973 158.250 1.00 128.56 327 GLU C C 1
ATOM 7231 O O . GLU C 1 311 ? 116.380 157.281 157.491 1.00 128.56 327 GLU C O 1
ATOM 7237 N N . TRP C 1 312 ? 115.602 156.044 159.188 1.00 118.36 328 TRP C N 1
ATOM 7238 C CA . TRP C 1 312 ? 116.909 155.459 159.450 1.00 118.36 328 TRP C CA 1
ATOM 7239 C C . TRP C 1 312 ? 117.250 154.410 158.398 1.00 118.36 328 TRP C C 1
ATOM 7240 O O . TRP C 1 312 ? 116.377 153.696 157.898 1.00 118.36 328 TRP C O 1
ATOM 7251 N N . CYS C 1 313 ? 118.540 154.323 158.058 1.00 111.34 329 CYS C N 1
ATOM 7252 C CA . CYS C 1 313 ? 119.002 153.360 157.067 1.00 111.34 329 CYS C CA 1
ATOM 7253 C C . CYS C 1 313 ? 120.149 152.525 157.623 1.00 111.34 329 CYS C C 1
ATOM 7254 O O . CYS C 1 313 ? 120.646 152.765 158.727 1.00 111.34 329 CYS C O 1
ATOM 7257 N N . ALA C 1 314 ? 120.564 151.530 156.839 1.00 101.09 330 ALA C N 1
ATOM 7258 C CA . ALA C 1 314 ? 121.586 150.598 157.296 1.00 101.09 330 ALA C CA 1
ATOM 7259 C C . ALA C 1 314 ? 122.911 151.322 157.516 1.00 101.09 330 ALA C C 1
ATOM 7260 O O . ALA C 1 314 ? 123.375 152.045 156.623 1.00 101.09 330 ALA C O 1
ATOM 7262 N N . PRO C 1 315 ? 123.539 151.161 158.674 1.00 91.49 331 PRO C N 1
ATOM 7263 C CA . PRO C 1 315 ? 124.850 151.775 158.904 1.00 91.49 331 PRO C CA 1
ATOM 7264 C C . PRO C 1 315 ? 125.952 151.127 158.083 1.00 91.49 331 PRO C C 1
ATOM 7265 O O . PRO C 1 315 ? 125.870 149.960 157.692 1.00 91.49 331 PRO C O 1
ATOM 7269 N N . LEU C 1 316 ? 126.991 151.906 157.826 1.00 91.67 332 LEU C N 1
ATOM 7270 C CA . LEU C 1 316 ? 128.192 151.402 157.183 1.00 91.67 332 LEU C CA 1
ATOM 7271 C C . LEU C 1 316 ? 129.069 150.676 158.203 1.00 91.67 332 LEU C C 1
ATOM 7272 O O . LEU C 1 316 ? 129.122 151.063 159.373 1.00 91.67 332 LEU C O 1
ATOM 7277 N N . PRO C 1 317 ? 129.768 149.618 157.785 1.00 90.78 333 PRO C N 1
ATOM 7278 C CA . PRO C 1 317 ? 130.642 148.889 158.711 1.00 90.78 333 PRO C CA 1
ATOM 7279 C C . PRO C 1 317 ? 131.989 149.549 158.971 1.00 90.78 333 PRO C C 1
ATOM 7280 O O . PRO C 1 317 ? 132.810 148.964 159.685 1.00 90.78 333 PRO C O 1
ATOM 7284 N N . ARG C 1 318 ? 132.256 150.726 158.409 1.00 100.06 334 ARG C N 1
ATOM 7285 C CA . ARG C 1 318 ? 133.521 151.417 158.609 1.00 100.06 334 ARG C CA 1
ATOM 7286 C C . ARG C 1 318 ? 133.276 152.778 159.244 1.00 100.06 334 ARG C C 1
ATOM 7287 O O . ARG C 1 318 ? 132.199 153.365 159.105 1.00 100.06 334 ARG C O 1
ATOM 7295 N N . ASP C 1 319 ? 134.292 153.274 159.943 1.00 95.79 335 ASP C N 1
ATOM 7296 C CA . ASP C 1 319 ? 134.280 154.602 160.551 1.00 95.79 335 ASP C CA 1
ATOM 7297 C C . ASP C 1 319 ? 135.345 155.444 159.863 1.00 95.79 335 ASP C C 1
ATOM 7298 O O . ASP C 1 319 ? 136.534 155.346 160.182 1.00 95.79 335 ASP C O 1
ATOM 7303 N N . ARG C 1 320 ? 134.911 156.272 158.918 1.00 86.93 336 ARG C N 1
ATOM 7304 C CA . ARG C 1 320 ? 135.813 157.094 158.132 1.00 86.93 336 ARG C CA 1
ATOM 7305 C C . ARG C 1 320 ? 135.227 158.490 158.009 1.00 86.93 336 ARG C C 1
ATOM 7306 O O . ARG C 1 320 ? 134.008 158.667 157.945 1.00 86.93 336 ARG C O 1
ATOM 7314 N N . LEU C 1 321 ? 136.112 159.480 157.977 1.00 81.67 337 LEU C N 1
ATOM 7315 C CA . LEU C 1 321 ? 135.737 160.872 157.803 1.00 81.67 337 LEU C CA 1
ATOM 7316 C C . LEU C 1 321 ? 136.158 161.339 156.417 1.00 81.67 337 LEU C C 1
ATOM 7317 O O . LEU C 1 321 ? 137.178 160.897 155.880 1.00 81.67 337 LEU C O 1
ATOM 7322 N N . GLN C 1 322 ? 135.355 162.237 155.846 1.00 94.82 338 GLN C N 1
ATOM 7323 C CA . GLN C 1 322 ? 135.592 162.767 154.503 1.00 94.82 338 GLN C CA 1
ATOM 7324 C C . GLN C 1 322 ? 135.672 161.644 153.472 1.00 94.82 338 GLN C C 1
ATOM 7325 O O . GLN C 1 322 ? 136.461 161.700 152.527 1.00 94.82 338 GLN C O 1
ATOM 7331 N N . HIS C 1 323 ? 134.851 160.613 153.657 1.00 86.34 339 HIS C N 1
ATOM 7332 C CA . HIS C 1 323 ? 134.774 159.526 152.692 1.00 86.34 339 HIS C CA 1
ATOM 7333 C C . HIS C 1 323 ? 133.852 159.934 151.551 1.00 86.34 339 HIS C C 1
ATOM 7334 O O . HIS C 1 323 ? 132.771 160.485 151.781 1.00 86.34 339 HIS C O 1
ATOM 7341 N N . THR C 1 324 ? 134.284 159.672 150.323 1.00 90.70 340 THR C N 1
ATOM 7342 C CA . THR C 1 324 ? 133.534 160.104 149.151 1.00 90.70 340 THR C CA 1
ATOM 7343 C C . THR C 1 324 ? 132.271 159.269 148.971 1.00 90.70 340 THR C C 1
ATOM 7344 O O . THR C 1 324 ? 132.344 158.044 148.825 1.00 90.70 340 THR C O 1
ATOM 7348 N N . LEU C 1 325 ? 131.116 159.929 148.985 1.00 95.02 341 LEU C N 1
ATOM 7349 C CA . LEU C 1 325 ? 129.831 159.267 148.804 1.00 95.02 341 LEU C CA 1
ATOM 7350 C C . LEU C 1 325 ? 129.311 159.562 147.402 1.00 95.02 341 LEU C C 1
ATOM 7351 O O . LEU C 1 325 ? 129.211 160.726 147.004 1.00 95.02 341 LEU C O 1
ATOM 7356 N N . VAL C 1 326 ? 128.982 158.504 146.662 1.00 95.21 342 VAL C N 1
ATOM 7357 C CA . VAL C 1 326 ? 128.565 158.592 145.268 1.00 95.21 342 VAL C CA 1
ATOM 7358 C C . VAL C 1 326 ? 127.284 157.787 145.092 1.00 95.21 342 VAL C C 1
ATOM 7359 O O . VAL C 1 326 ? 127.047 156.812 145.808 1.00 95.21 342 VAL C O 1
ATOM 7363 N N . SER C 1 327 ? 126.444 158.203 144.147 1.00 104.48 343 SER C N 1
ATOM 7364 C CA . SER C 1 327 ? 125.208 157.497 143.836 1.00 104.48 343 SER C CA 1
ATOM 7365 C C . SER C 1 327 ? 125.290 156.902 142.437 1.00 104.48 343 SER C C 1
ATOM 7366 O O . SER C 1 327 ? 125.750 157.561 141.500 1.00 104.48 343 SER C O 1
ATOM 7369 N N . VAL C 1 328 ? 124.844 155.655 142.296 1.00 107.79 344 VAL C N 1
ATOM 7370 C CA . VAL C 1 328 ? 124.802 154.973 141.006 1.00 107.79 344 VAL C CA 1
ATOM 7371 C C . VAL C 1 328 ? 123.417 154.360 140.842 1.00 107.79 344 VAL C C 1
ATOM 7372 O O . VAL C 1 328 ? 123.199 153.206 141.243 1.00 107.79 344 VAL C O 1
ATOM 7376 N N . PRO C 1 329 ? 122.445 155.097 140.298 1.00 103.56 345 PRO C N 1
ATOM 7377 C CA . PRO C 1 329 ? 121.133 154.490 140.022 1.00 103.56 345 PRO C CA 1
ATOM 7378 C C . PRO C 1 329 ? 121.185 153.378 138.991 1.00 103.56 345 PRO C C 1
ATOM 7379 O O . PRO C 1 329 ? 120.248 152.572 138.928 1.00 103.56 345 PRO C O 1
ATOM 7383 N N . GLY C 1 330 ? 122.238 153.316 138.172 1.00 118.26 346 GLY C N 1
ATOM 7384 C CA . GLY C 1 330 ? 122.354 152.232 137.208 1.00 118.26 346 GLY C CA 1
ATOM 7385 C C . GLY C 1 330 ? 122.345 150.868 137.867 1.00 118.26 346 GLY C C 1
ATOM 7386 O O . GLY C 1 330 ? 121.663 149.946 137.413 1.00 118.26 346 GLY C O 1
ATOM 7387 N N . LYS C 1 331 ? 123.107 150.720 138.948 1.00 110.07 347 LYS C N 1
ATOM 7388 C CA . LYS C 1 331 ? 123.095 149.509 139.753 1.00 110.07 347 LYS C CA 1
ATOM 7389 C C . LYS C 1 331 ? 122.317 149.689 141.048 1.00 110.07 347 LYS C C 1
ATOM 7390 O O . LYS C 1 331 ? 122.342 148.798 141.903 1.00 110.07 347 LYS C O 1
ATOM 7396 N N . ASP C 1 332 ? 121.630 150.824 141.207 1.00 124.61 348 ASP C N 1
ATOM 7397 C CA . ASP C 1 332 ? 120.805 151.099 142.384 1.00 124.61 348 ASP C CA 1
ATOM 7398 C C . ASP C 1 332 ? 121.636 150.997 143.662 1.00 124.61 348 ASP C C 1
ATOM 7399 O O . ASP C 1 332 ? 121.187 150.469 144.682 1.00 124.61 348 ASP C O 1
ATOM 7404 N N . ALA C 1 333 ? 122.869 151.495 143.603 1.00 114.88 349 ALA C N 1
ATOM 7405 C CA . ALA C 1 333 ? 123.827 151.319 144.684 1.00 114.88 349 ALA C CA 1
ATOM 7406 C C . ALA C 1 333 ? 124.473 152.649 145.039 1.00 114.88 349 ALA C C 1
ATOM 7407 O O . ALA C 1 333 ? 124.802 153.449 144.160 1.00 114.88 349 ALA C O 1
ATOM 7409 N N . ILE C 1 334 ? 124.682 152.869 146.332 1.00 103.10 350 ILE C N 1
ATOM 7410 C CA . ILE C 1 334 ? 125.358 154.074 146.810 1.00 103.10 350 ILE C CA 1
ATOM 7411 C C . ILE C 1 334 ? 126.729 153.687 147.343 1.00 103.10 350 ILE C C 1
ATOM 7412 O O . ILE C 1 334 ? 126.832 152.959 148.332 1.00 103.10 350 ILE C O 1
ATOM 7417 N N . TYR C 1 335 ? 127.779 154.230 146.746 1.00 96.40 351 TYR C N 1
ATOM 7418 C CA . TYR C 1 335 ? 129.131 153.840 147.107 1.00 96.40 351 TYR C CA 1
ATOM 7419 C C . TYR C 1 335 ? 129.764 154.826 148.080 1.00 96.40 351 TYR C C 1
ATOM 7420 O O . TYR C 1 335 ? 129.490 156.028 148.055 1.00 96.40 351 TYR 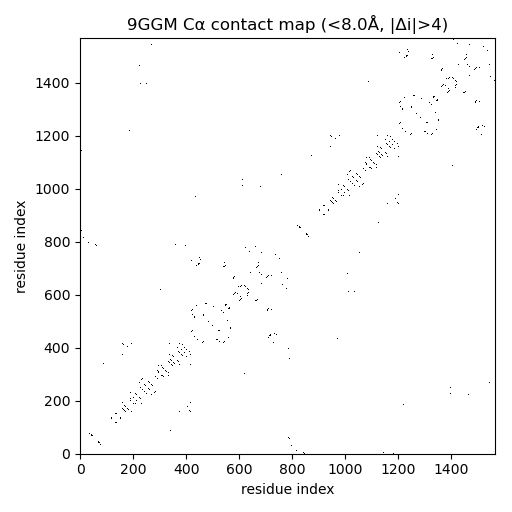C O 1
ATOM 7429 N N . SER C 1 336 ? 130.617 154.285 148.945 1.00 89.20 352 SER C N 1
ATOM 7430 C CA . SER C 1 336 ? 131.406 155.038 149.914 1.00 89.20 352 SER C CA 1
ATOM 7431 C C . SER C 1 336 ? 132.850 154.596 149.708 1.00 89.20 352 SER C C 1
ATOM 7432 O O . SER C 1 336 ? 133.219 153.471 150.069 1.00 89.20 352 SER C O 1
ATOM 7435 N N . LEU C 1 337 ? 133.632 155.449 149.052 1.00 80.06 353 LEU C N 1
ATOM 7436 C CA . LEU C 1 337 ? 135.015 155.164 148.709 1.00 80.06 353 LEU C CA 1
ATOM 7437 C C . LEU C 1 337 ? 135.956 156.011 149.556 1.00 80.06 353 LEU C C 1
ATOM 7438 O O . LEU C 1 337 ? 135.588 157.075 150.063 1.00 80.06 353 LEU C O 1
ATOM 7443 N N . GLY C 1 338 ? 137.188 155.527 149.689 1.00 89.74 354 GLY C N 1
ATOM 7444 C CA . GLY C 1 338 ? 138.247 156.241 150.372 1.00 89.74 354 GLY C CA 1
ATOM 7445 C C . GLY C 1 338 ? 137.918 156.519 151.826 1.00 89.74 354 GLY C C 1
ATOM 7446 O O . GLY C 1 338 ? 137.236 155.746 152.506 1.00 89.74 354 GLY C O 1
ATOM 7447 N N . GLY C 1 339 ? 138.413 157.649 152.308 1.00 94.54 355 GLY C N 1
ATOM 7448 C CA . GLY C 1 339 ? 138.145 158.120 153.650 1.00 94.54 355 GLY C CA 1
ATOM 7449 C C . GLY C 1 339 ? 139.399 158.150 154.508 1.00 94.54 355 GLY C C 1
ATOM 7450 O O . GLY C 1 339 ? 140.438 157.574 154.183 1.00 94.54 355 GLY C O 1
ATOM 7451 N N . LYS C 1 340 ? 139.276 158.855 155.630 1.00 91.91 356 LYS C N 1
ATOM 7452 C CA . LYS C 1 340 ? 140.340 158.971 156.617 1.00 91.91 356 LYS C CA 1
ATOM 7453 C C . LYS C 1 340 ? 139.853 158.370 157.927 1.00 91.91 356 LYS C C 1
ATOM 7454 O O . LYS C 1 340 ? 138.789 158.747 158.428 1.00 91.91 356 LYS C O 1
ATOM 7460 N N . THR C 1 341 ? 140.619 157.427 158.467 1.00 100.20 357 THR C N 1
ATOM 7461 C CA . THR C 1 341 ? 140.244 156.785 159.716 1.00 100.20 357 THR C CA 1
ATOM 7462 C C . THR C 1 341 ? 140.437 157.741 160.892 1.00 100.20 357 THR C C 1
ATOM 7463 O O . THR C 1 341 ? 141.100 158.776 160.792 1.00 100.20 357 THR C O 1
ATOM 7467 N N . LEU C 1 342 ? 139.842 157.374 162.029 1.00 104.83 358 LEU C N 1
ATOM 7468 C CA . LEU C 1 342 ? 139.959 158.181 163.239 1.00 104.83 358 LEU C CA 1
ATOM 7469 C C . LEU C 1 342 ? 141.359 158.147 163.834 1.00 104.83 358 LEU C C 1
ATOM 7470 O O . LEU C 1 342 ? 141.638 158.914 164.761 1.00 104.83 358 LEU C O 1
ATOM 7475 N N . GLN C 1 343 ? 142.239 157.281 163.332 1.00 128.07 359 GLN C N 1
ATOM 7476 C CA . GLN C 1 343 ? 143.627 157.227 163.762 1.00 128.07 359 GLN C CA 1
ATOM 7477 C C . GLN C 1 343 ? 144.541 158.076 162.887 1.00 128.07 359 GLN C C 1
ATOM 7478 O O . GLN C 1 343 ? 145.751 157.826 162.847 1.00 128.07 359 GLN C O 1
ATOM 7484 N N . ASP C 1 344 ? 143.983 159.061 162.177 1.00 124.26 360 ASP C N 1
ATOM 7485 C CA . ASP C 1 344 ? 144.744 159.940 161.288 1.00 124.26 360 ASP C CA 1
ATOM 7486 C C . ASP C 1 344 ? 145.421 159.162 160.164 1.00 124.26 360 ASP C C 1
ATOM 7487 O O . ASP C 1 344 ? 146.479 159.559 159.670 1.00 124.26 360 ASP C O 1
ATOM 7489 N N . THR C 1 345 ? 144.817 158.051 159.751 1.00 112.33 361 THR C N 1
ATOM 7490 C CA . THR C 1 345 ? 145.358 157.196 158.705 1.00 112.33 361 THR C CA 1
ATOM 7491 C C . THR C 1 345 ? 144.380 157.154 157.539 1.00 112.33 361 THR C C 1
ATOM 7492 O O . THR C 1 345 ? 143.178 156.953 157.739 1.00 112.33 361 THR C O 1
ATOM 7496 N N . LEU C 1 346 ? 144.899 157.345 156.330 1.00 103.19 362 LEU C N 1
ATOM 7497 C CA . LEU C 1 346 ? 144.075 157.302 155.131 1.00 103.19 362 LEU C CA 1
ATOM 7498 C C . LEU C 1 346 ? 143.612 155.878 154.848 1.00 103.19 362 LEU C C 1
ATOM 7499 O O . LEU C 1 346 ? 144.263 154.901 155.227 1.00 103.19 362 LEU C O 1
ATOM 7504 N N . SER C 1 347 ? 142.473 155.766 154.170 1.00 103.42 363 SER C N 1
ATOM 7505 C CA . SER C 1 347 ? 141.865 154.477 153.885 1.00 103.42 363 SER C CA 1
ATOM 7506 C C . SER C 1 347 ? 141.654 154.281 152.392 1.00 103.42 363 SER C C 1
ATOM 7507 O O . SER C 1 347 ? 141.457 155.241 151.641 1.00 103.42 363 SER C O 1
ATOM 7510 N N . ASN C 1 348 ? 141.703 153.016 151.969 1.00 100.90 364 ASN C N 1
ATOM 7511 C CA . ASN C 1 348 ? 141.461 152.647 150.580 1.00 100.90 364 ASN C CA 1
ATOM 7512 C C . ASN C 1 348 ? 140.322 151.642 150.448 1.00 100.90 364 ASN C C 1
ATOM 7513 O O . ASN C 1 348 ? 140.224 150.955 149.428 1.00 100.90 364 ASN C O 1
ATOM 7518 N N . ALA C 1 349 ? 139.454 151.547 151.451 1.00 90.41 365 ALA C N 1
ATOM 7519 C CA . ALA C 1 349 ? 138.339 150.614 151.403 1.00 90.41 365 ALA C CA 1
ATOM 7520 C C . ALA C 1 349 ? 137.161 151.202 150.637 1.00 90.41 365 ALA C C 1
ATOM 7521 O O . ALA C 1 349 ? 136.957 152.418 150.607 1.00 90.41 365 ALA C O 1
ATOM 7523 N N . VAL C 1 350 ? 136.379 150.321 150.013 1.00 86.73 366 VAL C N 1
ATOM 7524 C CA . VAL C 1 350 ? 135.211 150.721 149.237 1.00 86.73 366 VAL C CA 1
ATOM 7525 C C . VAL C 1 350 ? 134.034 149.858 149.671 1.00 86.73 366 VAL C C 1
ATOM 7526 O O . VAL C 1 350 ? 134.156 148.629 149.765 1.00 86.73 366 VAL C O 1
ATOM 7530 N N . ILE C 1 351 ? 132.893 150.499 149.930 1.00 94.23 367 ILE C N 1
ATOM 7531 C CA . ILE C 1 351 ? 131.675 149.794 150.307 1.00 94.23 367 ILE C CA 1
ATOM 7532 C C . ILE C 1 351 ? 130.536 150.348 149.460 1.00 94.23 367 ILE C C 1
ATOM 7533 O O . ILE C 1 351 ? 130.620 151.452 148.926 1.00 94.23 367 ILE C O 1
ATOM 7538 N N . TYR C 1 352 ? 129.474 149.559 149.303 1.00 96.96 368 TYR C N 1
ATOM 7539 C CA . TYR C 1 352 ? 128.314 150.039 148.568 1.00 96.96 368 TYR C CA 1
ATOM 7540 C C . TYR C 1 352 ? 127.011 149.576 149.202 1.00 96.96 368 TYR C C 1
ATOM 7541 O O . TYR C 1 352 ? 126.908 148.455 149.700 1.00 96.96 368 TYR C O 1
ATOM 7550 N N . TYR C 1 353 ? 126.016 150.450 149.142 1.00 96.81 369 TYR C N 1
ATOM 7551 C CA . TYR C 1 353 ? 124.683 150.272 149.688 1.00 96.81 369 TYR C CA 1
ATOM 7552 C C . TYR C 1 353 ? 123.738 149.853 148.577 1.00 96.81 369 TYR C C 1
ATOM 7553 O O . TYR C 1 353 ? 123.957 150.171 147.404 1.00 96.81 369 TYR C O 1
ATOM 7562 N N . ARG C 1 354 ? 122.603 149.293 148.986 1.00 110.61 370 ARG C N 1
ATOM 7563 C CA . ARG C 1 354 ? 121.539 148.893 148.073 1.00 110.61 370 ARG C CA 1
ATOM 7564 C C . ARG C 1 354 ? 120.218 149.431 148.594 1.00 110.61 370 ARG C C 1
ATOM 7565 O O . ARG C 1 354 ? 119.780 149.048 149.681 1.00 110.61 370 ARG C O 1
ATOM 7573 N N . VAL C 1 355 ? 119.591 150.324 147.827 1.00 119.35 371 VAL C N 1
ATOM 7574 C CA . VAL C 1 355 ? 118.318 150.899 148.253 1.00 119.35 371 VAL C CA 1
ATOM 7575 C C . VAL C 1 355 ? 117.245 149.821 148.332 1.00 119.35 371 VAL C C 1
ATOM 7576 O O . VAL C 1 355 ? 116.457 149.776 149.284 1.00 119.35 371 VAL C O 1
ATOM 7580 N N . GLY C 1 356 ? 117.195 148.937 147.334 1.00 119.49 372 GLY C N 1
ATOM 7581 C CA . GLY C 1 356 ? 116.180 147.896 147.330 1.00 119.49 372 GLY C CA 1
ATOM 7582 C C . GLY C 1 356 ? 116.351 146.892 148.455 1.00 119.49 372 GLY C C 1
ATOM 7583 O O . GLY C 1 356 ? 115.375 146.500 149.100 1.00 119.49 372 GLY C O 1
ATOM 7584 N N . ASP C 1 357 ? 117.587 146.465 148.709 1.00 109.78 373 ASP C N 1
ATOM 7585 C CA . ASP C 1 357 ? 117.845 145.441 149.713 1.00 109.78 373 ASP C CA 1
ATOM 7586 C C . ASP C 1 357 ? 118.176 146.018 151.082 1.00 109.78 373 ASP C C 1
ATOM 7587 O O . ASP C 1 357 ? 118.072 145.297 152.081 1.00 109.78 373 ASP C O 1
ATOM 7589 N N . ASN C 1 358 ? 118.579 147.288 151.144 1.00 100.41 374 ASN C N 1
ATOM 7590 C CA . ASN C 1 358 ? 118.919 147.970 152.392 1.00 100.41 374 ASN C CA 1
ATOM 7591 C C . ASN C 1 358 ? 120.062 147.235 153.099 1.00 100.41 374 ASN C C 1
ATOM 7592 O O . ASN C 1 358 ? 119.961 146.825 154.257 1.00 100.41 374 ASN C O 1
ATOM 7597 N N . VAL C 1 359 ? 121.158 147.054 152.360 1.00 96.77 375 VAL C N 1
ATOM 7598 C CA . VAL C 1 359 ? 122.348 146.381 152.869 1.00 96.77 375 VAL C CA 1
ATOM 7599 C C . VAL C 1 359 ? 123.593 147.094 152.359 1.00 96.77 375 VAL C C 1
ATOM 7600 O O . VAL C 1 359 ? 123.579 147.737 151.302 1.00 96.77 375 VAL C O 1
ATOM 7604 N N . TRP C 1 360 ? 124.674 146.973 153.129 1.00 93.54 376 TRP C N 1
ATOM 7605 C CA . TRP C 1 360 ? 125.987 147.496 152.773 1.00 93.54 376 TRP C CA 1
ATOM 7606 C C . TRP C 1 360 ? 126.934 146.322 152.546 1.00 93.54 376 TRP C C 1
ATOM 7607 O O . TRP C 1 360 ? 126.991 145.403 153.369 1.00 93.54 376 TRP C O 1
ATOM 7618 N N . THR C 1 361 ? 127.674 146.352 151.440 1.00 87.67 377 THR C N 1
ATOM 7619 C CA . THR C 1 361 ? 128.576 145.270 151.061 1.00 87.67 377 THR C CA 1
ATOM 7620 C C . THR C 1 361 ? 129.950 145.842 150.736 1.00 87.67 377 THR C C 1
ATOM 7621 O O . THR C 1 361 ? 130.056 146.820 149.991 1.00 87.67 377 THR C O 1
ATOM 7625 N N . GLU C 1 362 ? 130.995 145.226 151.286 1.00 102.66 378 GLU C N 1
ATOM 7626 C CA . GLU C 1 362 ? 132.366 145.613 150.985 1.00 102.66 378 GLU C CA 1
ATOM 7627 C C . GLU C 1 362 ? 132.771 145.128 149.594 1.00 102.66 378 GLU C C 1
ATOM 7628 O O . GLU C 1 362 ? 132.203 144.178 149.050 1.00 102.66 378 GLU C O 1
ATOM 7634 N N . THR C 1 363 ? 133.769 145.788 149.017 1.00 90.99 379 THR C N 1
ATOM 7635 C CA . THR C 1 363 ? 134.225 145.409 147.681 1.00 90.99 379 THR C CA 1
ATOM 7636 C C . THR C 1 363 ? 135.720 145.700 147.583 1.00 90.99 379 THR C C 1
ATOM 7637 O O . THR C 1 363 ? 136.398 145.871 148.601 1.00 90.99 379 THR C O 1
ATOM 7641 N N . THR C 1 364 ? 136.236 145.741 146.355 1.00 97.27 380 THR C N 1
ATOM 7642 C CA . THR C 1 364 ? 137.672 145.856 146.136 1.00 97.27 380 THR C CA 1
ATOM 7643 C C . THR C 1 364 ? 138.205 147.166 146.706 1.00 97.27 380 THR C C 1
ATOM 7644 O O . THR C 1 364 ? 137.507 148.182 146.754 1.00 97.27 380 THR C O 1
ATOM 7648 N N . GLN C 1 365 ? 139.460 147.133 147.141 1.00 103.95 381 GLN C N 1
ATOM 7649 C CA . GLN C 1 365 ? 140.102 148.287 147.747 1.00 103.95 381 GLN C CA 1
ATOM 7650 C C . GLN C 1 365 ? 140.712 149.198 146.687 1.00 103.95 381 GLN C C 1
ATOM 7651 O O . GLN C 1 365 ? 140.894 148.818 145.529 1.00 103.95 381 GLN C O 1
ATOM 7657 N N . LEU C 1 366 ? 141.029 150.418 147.108 1.00 100.11 382 LEU C N 1
ATOM 7658 C CA . LEU C 1 366 ? 141.661 151.392 146.233 1.00 100.11 382 LEU C CA 1
ATOM 7659 C C . LEU C 1 366 ? 143.169 151.176 146.198 1.00 100.11 382 LEU C C 1
ATOM 7660 O O . LEU C 1 366 ? 143.776 150.724 147.173 1.00 100.11 382 LEU C O 1
ATOM 7665 N N . GLU C 1 367 ? 143.772 151.494 145.051 1.00 106.81 383 GLU C N 1
ATOM 7666 C CA . GLU C 1 367 ? 145.217 151.342 144.920 1.00 106.81 383 GLU C CA 1
ATOM 7667 C C . GLU C 1 367 ? 145.958 152.278 145.866 1.00 106.81 383 GLU C C 1
ATOM 7668 O O . GLU C 1 367 ? 146.913 151.868 146.536 1.00 106.81 383 GLU C O 1
ATOM 7674 N N . VAL C 1 368 ? 145.530 153.536 145.940 1.00 93.99 384 VAL C N 1
ATOM 7675 C CA . VAL C 1 368 ? 146.151 154.541 146.795 1.00 93.99 384 VAL C CA 1
ATOM 7676 C C . VAL C 1 368 ? 145.086 155.093 147.732 1.00 93.99 384 VAL C C 1
ATOM 7677 O O . VAL C 1 368 ? 144.008 155.501 147.282 1.00 93.99 384 VAL C O 1
ATOM 7681 N N . ALA C 1 369 ? 145.387 155.108 149.028 1.00 94.71 385 ALA C N 1
ATOM 7682 C CA . ALA C 1 369 ? 144.451 155.645 150.006 1.00 94.71 385 ALA C CA 1
ATOM 7683 C C . ALA C 1 369 ? 144.400 157.166 149.923 1.00 94.71 385 ALA C C 1
ATOM 7684 O O . ALA C 1 369 ? 145.438 157.833 149.901 1.00 94.71 385 ALA C O 1
ATOM 7686 N N . VAL C 1 370 ? 143.184 157.716 149.877 1.00 89.80 386 VAL C N 1
ATOM 7687 C CA . VAL C 1 370 ? 142.972 159.157 149.804 1.00 89.80 386 VAL C CA 1
ATOM 7688 C C . VAL C 1 370 ? 141.834 159.539 150.741 1.00 89.80 386 VAL C C 1
ATOM 7689 O O . VAL C 1 370 ? 141.037 158.700 151.165 1.00 89.80 386 VAL C O 1
ATOM 7693 N N . SER C 1 371 ? 141.771 160.829 151.063 1.00 93.46 387 SER C N 1
ATOM 7694 C CA . SER C 1 371 ? 140.742 161.366 151.942 1.00 93.46 387 SER C CA 1
ATOM 7695 C C . SER C 1 371 ? 140.253 162.693 151.384 1.00 93.46 387 SER C C 1
ATOM 7696 O O . SER C 1 371 ? 141.052 163.513 150.927 1.00 93.46 387 SER C O 1
ATOM 7699 N N . GLY C 1 372 ? 138.939 162.903 151.431 1.00 83.78 388 GLY C N 1
ATOM 7700 C CA . GLY C 1 372 ? 138.366 164.147 150.961 1.00 83.78 388 GLY C CA 1
ATOM 7701 C C . GLY C 1 372 ? 138.284 164.293 149.460 1.00 83.78 388 GLY C C 1
ATOM 7702 O O . GLY C 1 372 ? 137.964 165.386 148.978 1.00 83.78 388 GLY C O 1
ATOM 7703 N N . ALA C 1 373 ? 138.563 163.234 148.707 1.00 92.15 389 ALA C N 1
ATOM 7704 C CA . ALA C 1 373 ? 138.529 163.303 147.254 1.00 92.15 389 ALA C CA 1
ATOM 7705 C C . ALA C 1 373 ? 137.102 163.475 146.743 1.00 92.15 389 ALA C C 1
ATOM 7706 O O . ALA C 1 373 ? 136.140 162.983 147.336 1.00 92.15 389 ALA C O 1
ATOM 7708 N N . ALA C 1 374 ? 136.973 164.197 145.632 1.00 103.71 390 ALA C N 1
ATOM 7709 C CA . ALA C 1 374 ? 135.674 164.407 145.007 1.00 103.71 390 ALA C CA 1
ATOM 7710 C C . ALA C 1 374 ? 135.320 163.219 144.120 1.00 103.71 390 ALA C C 1
ATOM 7711 O O . ALA C 1 374 ? 136.153 162.743 143.343 1.00 103.71 390 ALA C O 1
ATOM 7713 N N . GLY C 1 375 ? 134.088 162.738 144.246 1.00 95.21 391 GLY C N 1
ATOM 7714 C CA . GLY C 1 375 ? 133.610 161.603 143.471 1.00 95.21 391 GLY C CA 1
ATOM 7715 C C . GLY C 1 375 ? 132.807 162.032 142.256 1.00 95.21 391 GLY C C 1
ATOM 7716 O O . GLY C 1 375 ? 132.084 163.027 142.294 1.00 95.21 391 GLY C O 1
ATOM 7717 N N . ALA C 1 376 ? 132.945 161.265 141.176 1.00 107.81 392 ALA C N 1
ATOM 7718 C CA . ALA C 1 376 ? 132.203 161.519 139.943 1.00 107.81 392 ALA C CA 1
ATOM 7719 C C . ALA C 1 376 ? 131.829 160.180 139.322 1.00 107.81 392 ALA C C 1
ATOM 7720 O O . ALA C 1 376 ? 132.709 159.419 138.914 1.00 107.81 392 ALA C O 1
ATOM 7722 N N . ASN C 1 377 ? 130.533 159.886 139.257 1.00 110.64 393 ASN C N 1
ATOM 7723 C CA . ASN C 1 377 ? 130.052 158.649 138.650 1.00 110.64 393 ASN C CA 1
ATOM 7724 C C . ASN C 1 377 ? 129.766 158.907 137.175 1.00 110.64 393 ASN C C 1
ATOM 7725 O O . ASN C 1 377 ? 128.815 159.618 136.836 1.00 110.64 393 ASN C O 1
ATOM 7730 N N . LEU C 1 378 ? 130.588 158.332 136.300 1.00 112.47 394 LEU C N 1
ATOM 7731 C CA . LEU C 1 378 ? 130.420 158.444 134.855 1.00 112.47 394 LEU C CA 1
ATOM 7732 C C . LEU C 1 378 ? 130.175 157.054 134.285 1.00 112.47 394 LEU C C 1
ATOM 7733 O O . LEU C 1 378 ? 131.072 156.205 134.312 1.00 112.47 394 LEU C O 1
ATOM 7738 N N . ASN C 1 379 ? 128.967 156.829 133.762 1.00 111.49 395 ASN C N 1
ATOM 7739 C CA . ASN C 1 379 ? 128.607 155.563 133.119 1.00 111.49 395 ASN C CA 1
ATOM 7740 C C . ASN C 1 379 ? 128.872 154.370 134.035 1.00 111.49 395 ASN C C 1
ATOM 7741 O O . ASN C 1 379 ? 129.205 153.276 133.575 1.00 111.49 395 ASN C O 1
ATOM 7743 N N . GLY C 1 380 ? 128.727 154.576 135.343 1.00 107.23 396 GLY C N 1
ATOM 7744 C CA . GLY C 1 380 ? 128.915 153.528 136.317 1.00 107.23 396 GLY C CA 1
ATOM 7745 C C . GLY C 1 380 ? 130.314 153.437 136.888 1.00 107.23 396 GLY C C 1
ATOM 7746 O O . GLY C 1 380 ? 130.501 152.802 137.931 1.00 107.23 396 GLY C O 1
ATOM 7747 N N . ILE C 1 381 ? 131.297 154.056 136.243 1.00 109.70 397 ILE C N 1
ATOM 7748 C CA . ILE C 1 381 ? 132.671 154.061 136.731 1.00 109.70 397 ILE C CA 1
ATOM 7749 C C . ILE C 1 381 ? 132.840 155.252 137.663 1.00 109.70 397 ILE C C 1
ATOM 7750 O O . ILE C 1 381 ? 132.466 156.379 137.320 1.00 109.70 397 ILE C O 1
ATOM 7755 N N . ILE C 1 382 ? 133.392 155.007 138.844 1.00 93.76 398 ILE C N 1
ATOM 7756 C CA . ILE C 1 382 ? 133.593 156.058 139.834 1.00 93.76 398 ILE C CA 1
ATOM 7757 C C . ILE C 1 382 ? 134.993 156.631 139.666 1.00 93.76 398 ILE C C 1
ATOM 7758 O O . ILE C 1 382 ? 135.976 155.887 139.616 1.00 93.76 398 ILE C O 1
ATOM 7763 N N . TYR C 1 383 ? 135.087 157.952 139.564 1.00 101.73 399 TYR C N 1
ATOM 7764 C CA . TYR C 1 383 ? 136.365 158.646 139.502 1.00 101.73 399 TYR C CA 1
ATOM 7765 C C . TYR C 1 383 ? 136.554 159.441 140.786 1.00 101.73 399 TYR C C 1
ATOM 7766 O O . TYR C 1 383 ? 135.707 160.270 141.141 1.00 101.73 399 TYR C O 1
ATOM 7775 N N . LEU C 1 384 ? 137.652 159.163 141.479 1.00 89.78 400 LEU C N 1
ATOM 7776 C CA . LEU C 1 384 ? 138.015 159.809 142.732 1.00 89.78 400 LEU C CA 1
ATOM 7777 C C . LEU C 1 384 ? 139.143 160.791 142.447 1.00 89.78 400 LEU C C 1
ATOM 7778 O O . LEU C 1 384 ? 140.219 160.385 141.994 1.00 89.78 400 LEU C O 1
ATOM 7783 N N . LEU C 1 385 ? 138.896 162.074 142.702 1.00 88.94 401 LEU C N 1
ATOM 7784 C CA . LEU C 1 385 ? 139.778 163.145 142.260 1.00 88.94 401 LEU C CA 1
ATOM 7785 C C . LEU C 1 385 ? 140.339 163.895 143.458 1.00 88.94 401 LEU C C 1
ATOM 7786 O O . LEU C 1 385 ? 139.592 164.267 144.369 1.00 88.94 401 LEU C O 1
ATOM 7791 N N . GLY C 1 386 ? 141.651 164.131 143.441 1.00 94.68 402 GLY C N 1
ATOM 7792 C CA . GLY C 1 386 ? 142.271 164.960 144.455 1.00 94.68 402 GLY C CA 1
ATOM 7793 C C . GLY C 1 386 ? 142.217 164.358 145.847 1.00 94.68 402 GLY C C 1
ATOM 7794 O O . GLY C 1 386 ? 142.262 163.140 146.040 1.00 94.68 402 GLY C O 1
ATOM 7795 N N . GLY C 1 387 ? 142.120 165.241 146.837 1.00 102.24 403 GLY C N 1
ATOM 7796 C CA . GLY C 1 387 ? 142.072 164.822 148.220 1.00 102.24 403 GLY C CA 1
ATOM 7797 C C . GLY C 1 387 ? 143.408 164.981 148.912 1.00 102.24 403 GLY C C 1
ATOM 7798 O O . GLY C 1 387 ? 144.143 165.935 148.644 1.00 102.24 403 GLY C O 1
ATOM 7799 N N . GLU C 1 388 ? 143.731 164.055 149.808 1.00 108.76 404 GLU C N 1
ATOM 7800 C CA . GLU C 1 388 ? 144.988 164.075 150.539 1.00 108.76 404 GLU C CA 1
ATOM 7801 C C . GLU C 1 388 ? 145.632 162.704 150.446 1.00 108.76 404 GLU C C 1
ATOM 7802 O O . GLU C 1 388 ? 144.938 161.683 150.434 1.00 108.76 404 GLU C O 1
ATOM 7808 N N . GLU C 1 389 ? 146.959 162.682 150.375 1.00 113.61 405 GLU C N 1
ATOM 7809 C CA . GLU C 1 389 ? 147.697 161.435 150.260 1.00 113.61 405 GLU C CA 1
ATOM 7810 C C . GLU C 1 389 ? 148.838 161.420 151.267 1.00 113.61 405 GLU C C 1
ATOM 7811 O O . GLU C 1 389 ? 149.311 162.466 151.718 1.00 113.61 405 GLU C O 1
ATOM 7817 N N . ASN C 1 390 ? 149.276 160.209 151.613 1.00 119.47 406 ASN C N 1
ATOM 7818 C CA . ASN C 1 390 ? 150.302 160.044 152.635 1.00 119.47 406 ASN C CA 1
ATOM 7819 C C . ASN C 1 390 ? 151.592 160.744 152.229 1.00 119.47 406 ASN C C 1
ATOM 7820 O O . ASN C 1 390 ? 151.975 160.750 151.056 1.00 119.47 406 ASN C O 1
ATOM 7825 N N . ASP C 1 391 ? 152.266 161.334 153.213 1.00 123.44 407 ASP C N 1
ATOM 7826 C CA . ASP C 1 391 ? 153.525 162.020 152.973 1.00 123.44 407 ASP C CA 1
ATOM 7827 C C . ASP C 1 391 ? 154.290 162.082 154.286 1.00 123.44 407 ASP C C 1
ATOM 7828 O O . ASP C 1 391 ? 153.690 162.264 155.351 1.00 123.44 407 ASP C O 1
ATOM 7833 N N . LEU C 1 392 ? 155.610 161.905 154.201 1.00 115.25 408 LEU C N 1
ATOM 7834 C CA . LEU C 1 392 ? 156.528 162.015 155.334 1.00 115.25 408 LEU C CA 1
ATOM 7835 C C . LEU C 1 392 ? 156.277 160.948 156.396 1.00 115.25 408 LEU C C 1
ATOM 7836 O O . LEU C 1 392 ? 156.718 161.097 157.541 1.00 115.25 408 LEU C O 1
ATOM 7841 N N . ASP C 1 393 ? 155.534 159.895 156.039 1.00 109.01 409 ASP C N 1
ATOM 7842 C CA . ASP C 1 393 ? 155.329 158.703 156.864 1.00 109.01 409 ASP C CA 1
ATOM 7843 C C . ASP C 1 393 ? 154.397 158.969 158.041 1.00 109.01 409 ASP C C 1
ATOM 7844 O O . ASP C 1 393 ? 154.035 158.040 158.770 1.00 109.01 409 ASP C O 1
ATOM 7849 N N . PHE C 1 394 ? 153.998 160.225 158.235 1.00 100.18 410 PHE C N 1
ATOM 7850 C CA . PHE C 1 394 ? 153.103 160.569 159.333 1.00 100.18 410 PHE C CA 1
ATOM 7851 C C . PHE C 1 394 ? 152.038 161.590 158.970 1.00 100.18 410 PHE C C 1
ATOM 7852 O O . PHE C 1 394 ? 151.083 161.740 159.737 1.00 100.18 410 PHE C O 1
ATOM 7860 N N . PHE C 1 395 ? 152.154 162.294 157.845 1.00 97.54 411 PHE C N 1
ATOM 7861 C CA . PHE C 1 395 ? 151.242 163.394 157.564 1.00 97.54 411 PHE C CA 1
ATOM 7862 C C . PHE C 1 395 ? 150.591 163.227 156.200 1.00 97.54 411 PHE C C 1
ATOM 7863 O O . PHE C 1 395 ? 150.775 162.203 155.534 1.00 97.54 411 PHE C O 1
ATOM 7871 N N . THR C 1 396 ? 149.845 164.237 155.766 1.00 97.36 412 THR C N 1
ATOM 7872 C CA . THR C 1 396 ? 149.149 164.192 154.493 1.00 97.36 412 THR C CA 1
ATOM 7873 C C . THR C 1 396 ? 149.474 165.443 153.694 1.00 97.36 412 THR C C 1
ATOM 7874 O O . THR C 1 396 ? 149.653 166.530 154.250 1.00 97.36 412 THR C O 1
ATOM 7878 N N . LYS C 1 397 ? 149.552 165.272 152.381 1.00 101.46 413 LYS C N 1
ATOM 7879 C CA . LYS C 1 397 ? 149.774 166.361 151.452 1.00 101.46 413 LYS C CA 1
ATOM 7880 C C . LYS C 1 397 ? 148.619 166.437 150.463 1.00 101.46 413 LYS C C 1
ATOM 7881 O O . LYS C 1 397 ? 147.974 165.421 150.180 1.00 101.46 413 LYS C O 1
ATOM 7887 N N . PRO C 1 398 ? 148.320 167.633 149.938 1.00 98.43 414 PRO C N 1
ATOM 7888 C CA . PRO C 1 398 ? 147.277 167.750 148.909 1.00 98.43 414 PRO C CA 1
ATOM 7889 C C . PRO C 1 398 ? 147.519 166.811 147.741 1.00 98.43 414 PRO C C 1
ATOM 7890 O O . PRO C 1 398 ? 148.507 166.953 147.014 1.00 98.43 414 PRO C O 1
ATOM 7894 N N . SER C 1 399 ? 146.624 165.847 147.554 1.00 104.51 415 SER C N 1
ATOM 7895 C CA . SER C 1 399 ? 146.792 164.883 146.483 1.00 104.51 415 SER C CA 1
ATOM 7896 C C . SER C 1 399 ? 146.301 165.459 145.164 1.00 104.51 415 SER C C 1
ATOM 7897 O O . SER C 1 399 ? 145.394 166.295 145.121 1.00 104.51 415 SER C O 1
ATOM 7900 N N . ARG C 1 400 ? 146.913 164.997 144.078 1.00 109.54 416 ARG C N 1
ATOM 7901 C CA . ARG C 1 400 ? 146.521 165.381 142.729 1.00 109.54 416 ARG C CA 1
ATOM 7902 C C . ARG C 1 400 ? 146.378 164.157 141.830 1.00 109.54 416 ARG C C 1
ATOM 7903 O O . ARG C 1 400 ? 146.631 164.227 140.624 1.00 109.54 416 ARG C O 1
ATOM 7911 N N . LEU C 1 401 ? 145.969 163.032 142.409 1.00 104.00 417 LEU C N 1
ATOM 7912 C CA . LEU C 1 401 ? 145.790 161.776 141.698 1.00 104.00 417 LEU C CA 1
ATOM 7913 C C . LEU C 1 401 ? 144.349 161.624 141.222 1.00 104.00 417 LEU C C 1
ATOM 7914 O O . LEU C 1 401 ? 143.429 162.274 141.723 1.00 104.00 417 LEU C O 1
ATOM 7919 N N . ILE C 1 402 ? 144.163 160.748 140.238 1.00 103.25 418 ILE C N 1
ATOM 7920 C CA . ILE C 1 402 ? 142.840 160.363 139.759 1.00 103.25 418 ILE C CA 1
ATOM 7921 C C . ILE C 1 402 ? 142.743 158.846 139.837 1.00 103.25 418 ILE C C 1
ATOM 7922 O O . ILE C 1 402 ? 143.481 158.139 139.140 1.00 103.25 418 ILE C O 1
ATOM 7927 N N . GLN C 1 403 ? 141.842 158.349 140.678 1.00 95.97 419 GLN C N 1
ATOM 7928 C CA . GLN C 1 403 ? 141.604 156.919 140.804 1.00 95.97 419 GLN C CA 1
ATOM 7929 C C . GLN C 1 403 ? 140.308 156.539 140.099 1.00 95.97 419 GLN C C 1
ATOM 7930 O O . GLN C 1 403 ? 139.359 157.323 140.047 1.00 95.97 419 GLN C O 1
ATOM 7936 N N . CYS C 1 404 ? 140.274 155.320 139.563 1.00 117.48 420 CYS C N 1
ATOM 7937 C CA . CYS C 1 404 ? 139.143 154.828 138.788 1.00 117.48 420 CYS C CA 1
ATOM 7938 C C . CYS C 1 404 ? 138.691 153.495 139.360 1.00 117.48 420 CYS C C 1
ATOM 7939 O O . CYS C 1 404 ? 139.478 152.543 139.417 1.00 117.48 420 CYS C O 1
ATOM 7942 N N . PHE C 1 405 ? 137.434 153.437 139.787 1.00 105.59 421 PHE C N 1
ATOM 7943 C CA . PHE C 1 405 ? 136.793 152.227 140.283 1.00 105.59 421 PHE C CA 1
ATOM 7944 C C . PHE C 1 405 ? 135.771 151.790 139.240 1.00 105.59 421 PHE C C 1
ATOM 7945 O O . PHE C 1 405 ? 134.727 152.432 139.079 1.00 105.59 421 PHE C O 1
ATOM 7953 N N . ASP C 1 406 ? 136.085 150.716 138.521 1.00 114.50 422 ASP C N 1
ATOM 7954 C CA . ASP C 1 406 ? 135.159 150.093 137.586 1.00 114.50 422 ASP C CA 1
ATOM 7955 C C . ASP C 1 406 ? 134.183 149.253 138.398 1.00 114.50 422 ASP C C 1
ATOM 7956 O O . ASP C 1 406 ? 134.575 148.262 139.027 1.00 114.50 422 ASP C O 1
ATOM 7961 N N . THR C 1 407 ? 132.913 149.665 138.394 1.00 104.74 423 THR C N 1
ATOM 7962 C CA . THR C 1 407 ? 131.892 149.010 139.202 1.00 104.74 423 THR C CA 1
ATOM 7963 C C . THR C 1 407 ? 131.441 147.690 138.589 1.00 104.74 423 THR C C 1
ATOM 7964 O O . THR C 1 407 ? 131.167 146.729 139.316 1.00 104.74 423 THR C O 1
ATOM 7968 N N . GLU C 1 408 ? 131.344 147.627 137.258 1.00 111.54 424 GLU C N 1
ATOM 7969 C CA . GLU C 1 408 ? 130.940 146.384 136.609 1.00 111.54 424 GLU C CA 1
ATOM 7970 C C . GLU C 1 408 ? 131.942 145.270 136.881 1.00 111.54 424 GLU C C 1
ATOM 7971 O O . GLU C 1 408 ? 131.554 144.131 137.166 1.00 111.54 424 GLU C O 1
ATOM 7973 N N . THR C 1 409 ? 133.235 145.579 136.797 1.00 113.61 425 THR C N 1
ATOM 7974 C CA . THR C 1 409 ? 134.285 144.616 137.091 1.00 113.61 425 THR C CA 1
ATOM 7975 C C . THR C 1 409 ? 134.795 144.725 138.524 1.00 113.61 425 THR C C 1
ATOM 7976 O O . THR C 1 409 ? 135.497 143.820 138.987 1.00 113.61 425 THR C O 1
ATOM 7980 N N . ASP C 1 410 ? 134.429 145.791 139.240 1.00 104.51 426 ASP C N 1
ATOM 7981 C CA . ASP C 1 410 ? 134.855 146.012 140.623 1.00 104.51 426 ASP C CA 1
ATOM 7982 C C . ASP C 1 410 ? 136.379 146.018 140.745 1.00 104.51 426 ASP C C 1
ATOM 7983 O O . ASP C 1 410 ? 136.965 145.275 141.533 1.00 104.51 426 ASP C O 1
ATOM 7985 N N . LYS C 1 411 ? 137.026 146.868 139.949 1.00 110.10 427 LYS C N 1
ATOM 7986 C CA . LYS C 1 411 ? 138.482 146.933 139.911 1.00 110.10 427 LYS C CA 1
ATOM 7987 C C . LYS C 1 411 ? 138.950 148.378 139.992 1.00 110.10 427 LYS C C 1
ATOM 7988 O O . LYS C 1 411 ? 138.354 149.265 139.381 1.00 110.10 427 LYS C O 1
ATOM 7994 N N . CYS C 1 412 ? 140.029 148.612 140.731 1.00 114.28 428 CYS C N 1
ATOM 7995 C CA . CYS C 1 412 ? 140.551 149.957 140.935 1.00 114.28 428 CYS C CA 1
ATOM 7996 C C . CYS C 1 412 ? 141.902 150.116 140.254 1.00 114.28 428 CYS C C 1
ATOM 7997 O O . CYS C 1 412 ? 142.725 149.195 140.262 1.00 114.28 428 CYS C O 1
ATOM 8000 N N . HIS C 1 413 ? 142.123 151.290 139.664 1.00 104.89 429 HIS C N 1
ATOM 8001 C CA . HIS C 1 413 ? 143.412 151.599 139.060 1.00 104.89 429 HIS C CA 1
ATOM 8002 C C . HIS C 1 413 ? 143.631 153.106 139.040 1.00 104.89 429 HIS C C 1
ATOM 8003 O O . HIS C 1 413 ? 142.683 153.887 138.947 1.00 104.89 429 HIS C O 1
ATOM 8010 N N . VAL C 1 414 ? 144.898 153.507 139.118 1.00 103.79 430 VAL C N 1
ATOM 8011 C CA . VAL C 1 414 ? 145.287 154.914 139.152 1.00 103.79 430 VAL C CA 1
ATOM 8012 C C . VAL C 1 414 ? 145.692 155.351 137.753 1.00 103.79 430 VAL C C 1
ATOM 8013 O O . VAL C 1 414 ? 146.413 154.633 137.050 1.00 103.79 430 VAL C O 1
ATOM 8017 N N . LYS C 1 415 ? 145.221 156.527 137.344 1.00 103.29 431 LYS C N 1
ATOM 8018 C CA . LYS C 1 415 ? 145.560 157.048 136.030 1.00 103.29 431 LYS C CA 1
ATOM 8019 C C . LYS C 1 415 ? 147.061 157.324 135.938 1.00 103.29 431 LYS C C 1
ATOM 8020 O O . LYS C 1 415 ? 147.708 157.636 136.943 1.00 103.29 431 LYS C O 1
ATOM 8026 N N . PRO C 1 416 ? 147.642 157.216 134.741 1.00 106.66 432 PRO C N 1
ATOM 8027 C CA . PRO C 1 416 ? 149.078 157.474 134.581 1.00 106.66 432 PRO C CA 1
ATOM 8028 C C . PRO C 1 416 ? 149.443 158.946 134.496 1.00 106.66 432 PRO C C 1
ATOM 8029 O O . PRO C 1 416 ? 150.636 159.264 134.435 1.00 106.66 432 PRO C O 1
ATOM 8033 N N . TYR C 1 417 ? 148.469 159.850 134.492 1.00 114.17 433 TYR C N 1
ATOM 8034 C CA . TYR C 1 417 ? 148.724 161.281 134.411 1.00 114.17 433 TYR C CA 1
ATOM 8035 C C . TYR C 1 417 ? 148.240 161.953 135.692 1.00 114.17 433 TYR C C 1
ATOM 8036 O O . TYR C 1 417 ? 147.765 161.300 136.624 1.00 114.17 433 TYR C O 1
ATOM 8045 N N . VAL C 1 418 ? 148.369 163.278 135.733 1.00 111.44 434 VAL C N 1
ATOM 8046 C CA . VAL C 1 418 ? 148.223 164.028 136.971 1.00 111.44 434 VAL C CA 1
ATOM 8047 C C . VAL C 1 418 ? 147.204 165.146 136.782 1.00 111.44 434 VAL C C 1
ATOM 8048 O O . VAL C 1 418 ? 146.938 165.598 135.666 1.00 111.44 434 VAL C O 1
ATOM 8052 N N . LEU C 1 419 ? 146.617 165.582 137.907 1.00 99.80 435 LEU C N 1
ATOM 8053 C CA . LEU C 1 419 ? 145.646 166.666 137.909 1.00 99.80 435 LEU C CA 1
ATOM 8054 C C . LEU C 1 419 ? 146.350 168.020 137.830 1.00 99.80 435 LEU C C 1
ATOM 8055 O O . LEU C 1 419 ? 147.500 168.153 138.259 1.00 99.80 435 LEU C O 1
ATOM 8060 N N . PRO C 1 420 ? 145.687 169.037 137.269 1.00 100.55 436 PRO C N 1
ATOM 8061 C CA . PRO C 1 420 ? 146.316 170.368 137.223 1.00 100.55 436 PRO C CA 1
ATOM 8062 C C . PRO C 1 420 ? 146.663 170.933 138.591 1.00 100.55 436 PRO C C 1
ATOM 8063 O O . PRO C 1 420 ? 147.702 171.586 138.738 1.00 100.55 436 PRO C O 1
ATOM 8067 N N . PHE C 1 421 ? 145.824 170.701 139.601 1.00 98.65 437 PHE C N 1
ATOM 8068 C CA . PHE C 1 421 ? 146.037 171.260 140.931 1.00 98.65 437 PHE C CA 1
ATOM 8069 C C . PHE C 1 421 ? 145.780 170.185 141.980 1.00 98.65 437 PHE C C 1
ATOM 8070 O O . PHE C 1 421 ? 145.488 169.028 141.659 1.00 98.65 437 PHE C O 1
ATOM 8078 N N . ALA C 1 422 ? 145.892 170.576 143.249 1.00 93.88 438 ALA C N 1
ATOM 8079 C CA . ALA C 1 422 ? 145.749 169.650 144.362 1.00 93.88 438 ALA C CA 1
ATOM 8080 C C . ALA C 1 422 ? 145.104 170.358 145.545 1.00 93.88 438 ALA C C 1
ATOM 8081 O O . ALA C 1 422 ? 145.230 171.575 145.704 1.00 93.88 438 ALA C O 1
ATOM 8083 N N . GLY C 1 423 ? 144.410 169.578 146.373 1.00 99.14 439 GLY C N 1
ATOM 8084 C CA . GLY C 1 423 ? 143.841 170.068 147.615 1.00 99.14 439 GLY C CA 1
ATOM 8085 C C . GLY C 1 423 ? 142.346 169.844 147.725 1.00 99.14 439 GLY C C 1
ATOM 8086 O O . GLY C 1 423 ? 141.803 168.969 147.044 1.00 99.14 439 GLY C O 1
ATOM 8087 N N . ARG C 1 424 ? 141.673 170.609 148.588 1.00 103.20 440 ARG C N 1
ATOM 8088 C CA . ARG C 1 424 ? 140.228 170.477 148.727 1.00 103.20 440 ARG C CA 1
ATOM 8089 C C . ARG C 1 424 ? 139.557 170.714 147.382 1.00 103.20 440 ARG C C 1
ATOM 8090 O O . ARG C 1 424 ? 139.890 171.659 146.662 1.00 103.20 440 ARG C O 1
ATOM 8092 N N . MET C 1 425 ? 138.604 169.851 147.041 1.00 105.71 441 MET C N 1
ATOM 8093 C CA . MET C 1 425 ? 138.081 169.835 145.686 1.00 105.71 441 MET C CA 1
ATOM 8094 C C . MET C 1 425 ? 136.588 169.521 145.685 1.00 105.71 441 MET C C 1
ATOM 8095 O O . MET C 1 425 ? 136.074 168.870 146.598 1.00 105.71 441 MET C O 1
ATOM 8100 N N . HIS C 1 426 ? 135.898 169.999 144.647 1.00 109.70 442 HIS C N 1
ATOM 8101 C CA . HIS C 1 426 ? 134.479 169.739 144.437 1.00 109.70 442 HIS C CA 1
ATOM 8102 C C . HIS C 1 426 ? 134.235 169.404 142.973 1.00 109.70 442 HIS C C 1
ATOM 8103 O O . HIS C 1 426 ? 134.835 170.011 142.081 1.00 109.70 442 HIS C O 1
ATOM 8110 N N . ALA C 1 427 ? 133.353 168.434 142.731 1.00 91.02 443 ALA C N 1
ATOM 8111 C CA . ALA C 1 427 ? 133.081 167.932 141.392 1.00 91.02 443 ALA C CA 1
ATOM 8112 C C . ALA C 1 427 ? 131.579 167.821 141.158 1.00 91.02 443 ALA C C 1
ATOM 8113 O O . ALA C 1 427 ? 130.789 167.708 142.098 1.00 91.02 443 ALA C O 1
ATOM 8115 N N . ALA C 1 428 ? 131.194 167.857 139.882 1.00 96.17 444 ALA C N 1
ATOM 8116 C CA . ALA C 1 428 ? 129.794 167.736 139.482 1.00 96.17 444 ALA C CA 1
ATOM 8117 C C . ALA C 1 428 ? 129.735 167.180 138.067 1.00 96.17 444 ALA C C 1
ATOM 8118 O O . ALA C 1 428 ? 130.327 167.757 137.150 1.00 96.17 444 ALA C O 1
ATOM 8120 N N . VAL C 1 429 ? 129.023 166.069 137.893 1.00 97.34 445 VAL C N 1
ATOM 8121 C CA . VAL C 1 429 ? 128.954 165.386 136.604 1.00 97.34 445 VAL C CA 1
ATOM 8122 C C . VAL C 1 429 ? 127.990 166.111 135.674 1.00 97.34 445 VAL C C 1
ATOM 8123 O O . VAL C 1 429 ? 126.844 166.397 136.042 1.00 97.34 445 VAL C O 1
ATOM 8127 N N . HIS C 1 430 ? 128.453 166.404 134.458 1.00 116.92 446 HIS C N 1
ATOM 8128 C CA . HIS C 1 430 ? 127.633 167.026 133.423 1.00 116.92 446 HIS C CA 1
ATOM 8129 C C . HIS C 1 430 ? 127.954 166.334 132.107 1.00 116.92 446 HIS C C 1
ATOM 8130 O O . HIS C 1 430 ? 129.094 166.407 131.636 1.00 116.92 446 HIS C O 1
ATOM 8137 N N . LYS C 1 431 ? 126.957 165.675 131.515 1.00 117.42 447 LYS C N 1
ATOM 8138 C CA . LYS C 1 431 ? 127.119 164.900 130.278 1.00 117.42 447 LYS C CA 1
ATOM 8139 C C . LYS C 1 431 ? 128.210 163.866 130.530 1.00 117.42 447 LYS C C 1
ATOM 8140 O O . LYS C 1 431 ? 128.020 163.003 131.405 1.00 117.42 447 LYS C O 1
ATOM 8142 N N . ASP C 1 432 ? 129.333 163.887 129.809 1.00 118.60 448 ASP C N 1
ATOM 8143 C CA . ASP C 1 432 ? 130.429 162.953 130.044 1.00 118.60 448 ASP C CA 1
ATOM 8144 C C . ASP C 1 432 ? 131.619 163.655 130.676 1.00 118.60 448 ASP C C 1
ATOM 8145 O O . ASP C 1 432 ? 132.751 163.177 130.564 1.00 118.60 448 ASP C O 1
ATOM 8150 N N . LEU C 1 433 ? 131.388 164.791 131.319 1.00 103.14 449 LEU C N 1
ATOM 8151 C CA . LEU C 1 433 ? 132.465 165.600 131.853 1.00 103.14 449 LEU C CA 1
ATOM 8152 C C . LEU C 1 433 ? 132.315 165.721 133.358 1.00 103.14 449 LEU C C 1
ATOM 8153 O O . LEU C 1 433 ? 131.270 165.422 133.940 1.00 103.14 449 LEU C O 1
ATOM 8158 N N . VAL C 1 434 ? 133.400 166.162 133.977 1.00 89.39 450 VAL C N 1
ATOM 8159 C CA . VAL C 1 434 ? 133.425 166.506 135.386 1.00 89.39 450 VAL C CA 1
ATOM 8160 C C . VAL C 1 434 ? 133.931 167.935 135.460 1.00 89.39 450 VAL C C 1
ATOM 8161 O O . VAL C 1 434 ? 135.046 168.228 135.005 1.00 89.39 450 VAL C O 1
ATOM 8165 N N . PHE C 1 435 ? 133.104 168.831 135.987 1.00 98.50 451 PHE C N 1
ATOM 8166 C CA . PHE C 1 435 ? 133.498 170.226 136.138 1.00 98.50 451 PHE C CA 1
ATOM 8167 C C . PHE C 1 435 ? 134.038 170.342 137.553 1.00 98.50 451 PHE C C 1
ATOM 8168 O O . PHE C 1 435 ? 133.281 170.470 138.517 1.00 98.50 451 PHE C O 1
ATOM 8176 N N . ILE C 1 436 ? 135.358 170.300 137.670 1.00 96.67 452 ILE C N 1
ATOM 8177 C CA . ILE C 1 436 ? 136.040 170.218 138.950 1.00 96.67 452 ILE C CA 1
ATOM 8178 C C . ILE C 1 436 ? 136.488 171.616 139.344 1.00 96.67 452 ILE C C 1
ATOM 8179 O O . ILE C 1 436 ? 137.097 172.334 138.540 1.00 96.67 452 ILE C O 1
ATOM 8184 N N . VAL C 1 437 ? 136.193 172.001 140.582 1.00 103.73 453 VAL C N 1
ATOM 8185 C CA . VAL C 1 437 ? 136.491 173.333 141.092 1.00 103.73 453 VAL C CA 1
ATOM 8186 C C . VAL C 1 437 ? 137.322 173.192 142.358 1.00 103.73 453 VAL C C 1
ATOM 8187 O O . VAL C 1 437 ? 136.992 172.387 143.237 1.00 103.73 453 VAL C O 1
ATOM 8191 N N . ALA C 1 438 ? 138.397 173.972 142.448 1.00 111.48 454 ALA C N 1
ATOM 8192 C CA . ALA C 1 438 ? 139.282 173.935 143.603 1.00 111.48 454 ALA C CA 1
ATOM 8193 C C . ALA C 1 438 ? 140.030 175.257 143.687 1.00 111.48 454 ALA C C 1
ATOM 8194 O O . ALA C 1 438 ? 140.115 176.005 142.710 1.00 111.48 454 ALA C O 1
ATOM 8196 N N . GLU C 1 439 ? 140.570 175.528 144.874 1.00 127.30 455 GLU C N 1
ATOM 8197 C CA . GLU C 1 439 ? 141.373 176.729 145.154 1.00 127.30 455 GLU C CA 1
ATOM 8198 C C . GLU C 1 439 ? 140.504 177.950 144.857 1.00 127.30 455 GLU C C 1
ATOM 8199 O O . GLU C 1 439 ? 139.369 178.021 145.356 1.00 127.30 455 GLU C O 1
ATOM 8201 N N . GLY C 1 440 ? 140.972 178.915 144.070 1.00 132.79 456 GLY C N 1
ATOM 8202 C CA . GLY C 1 440 ? 140.179 180.083 143.743 1.00 132.79 456 GLY C CA 1
ATOM 8203 C C . GLY C 1 440 ? 140.372 180.510 142.304 1.00 132.79 456 GLY C C 1
ATOM 8204 O O . GLY C 1 440 ? 141.500 180.521 141.802 1.00 132.79 456 GLY C O 1
ATOM 8205 N N . ASP C 1 441 ? 139.273 180.859 141.633 1.00 136.76 457 ASP C N 1
ATOM 8206 C CA . ASP C 1 441 ? 139.287 181.241 140.221 1.00 136.76 457 ASP C CA 1
ATOM 8207 C C . ASP C 1 441 ? 139.871 180.129 139.354 1.00 136.76 457 ASP C C 1
ATOM 8208 O O . ASP C 1 441 ? 140.490 180.389 138.319 1.00 136.76 457 ASP C O 1
ATOM 8210 N N . SER C 1 442 ? 139.674 178.883 139.776 1.00 121.79 458 SER C N 1
ATOM 8211 C CA . SER C 1 442 ? 140.177 177.713 139.071 1.00 121.79 458 SER C CA 1
ATOM 8212 C C . SER C 1 442 ? 139.019 176.765 138.811 1.00 121.79 458 SER C C 1
ATOM 8213 O O . SER C 1 442 ? 138.251 176.450 139.725 1.00 121.79 458 SER C O 1
ATOM 8215 N N . LEU C 1 443 ? 138.902 176.310 137.568 1.00 122.35 459 LEU C N 1
ATOM 8216 C CA . LEU C 1 443 ? 137.841 175.394 137.174 1.00 122.35 459 LEU C CA 1
ATOM 8217 C C . LEU C 1 443 ? 138.336 174.607 135.974 1.00 122.35 459 LEU C C 1
ATOM 8218 O O . LEU C 1 443 ? 138.828 175.198 135.009 1.00 122.35 459 LEU C O 1
ATOM 8223 N N . VAL C 1 444 ? 138.206 173.285 136.031 1.00 110.09 460 VAL C N 1
ATOM 8224 C CA . VAL C 1 444 ? 138.710 172.417 134.978 1.00 110.09 460 VAL C CA 1
ATOM 8225 C C . VAL C 1 444 ? 137.594 171.498 134.511 1.00 110.09 460 VAL C C 1
ATOM 8226 O O . VAL C 1 444 ? 136.908 170.870 135.324 1.00 110.09 460 VAL C O 1
ATOM 8230 N N . CYS C 1 445 ? 137.412 171.428 133.200 1.00 112.87 461 CYS C N 1
ATOM 8231 C CA . CYS C 1 445 ? 136.495 170.475 132.593 1.00 112.87 461 CYS C CA 1
ATOM 8232 C C . CYS C 1 445 ? 137.319 169.257 132.200 1.00 112.87 461 CYS C C 1
ATOM 8233 O O . CYS C 1 445 ? 138.207 169.349 131.341 1.00 112.87 461 CYS C O 1
ATOM 8236 N N . TYR C 1 446 ? 137.086 168.147 132.892 1.00 112.26 462 TYR C N 1
ATOM 8237 C CA . TYR C 1 446 ? 137.886 166.942 132.744 1.00 112.26 462 TYR C CA 1
ATOM 8238 C C . TYR C 1 446 ? 137.011 165.851 132.145 1.00 112.26 462 TYR C C 1
ATOM 8239 O O . TYR C 1 446 ? 135.917 165.579 132.651 1.00 112.26 462 TYR C O 1
ATOM 8248 N N . ASN C 1 447 ? 137.489 165.233 131.069 1.00 126.21 463 ASN C N 1
ATOM 8249 C CA . ASN C 1 447 ? 136.837 164.077 130.461 1.00 126.21 463 ASN C CA 1
ATOM 8250 C C . ASN C 1 447 ? 137.634 162.788 130.703 1.00 126.21 463 ASN C C 1
ATOM 8251 O O . ASN C 1 447 ? 138.590 162.463 129.990 1.00 126.21 463 ASN C O 1
ATOM 8256 N N . PRO C 1 448 ? 137.305 162.052 131.771 1.00 114.72 464 PRO C N 1
ATOM 8257 C CA . PRO C 1 448 ? 138.162 160.935 132.213 1.00 114.72 464 PRO C CA 1
ATOM 8258 C C . PRO C 1 448 ? 138.360 159.790 131.234 1.00 114.72 464 PRO C C 1
ATOM 8259 O O . PRO C 1 448 ? 139.373 159.089 131.352 1.00 114.72 464 PRO C O 1
ATOM 8263 N N . LEU C 1 449 ? 137.438 159.531 130.306 1.00 127.57 465 LEU C N 1
ATOM 8264 C CA . LEU C 1 449 ? 137.716 158.500 129.307 1.00 127.57 465 LEU C CA 1
ATOM 8265 C C . LEU C 1 449 ? 138.979 158.820 128.509 1.00 127.57 465 LEU C C 1
ATOM 8266 O O . LEU C 1 449 ? 139.661 157.909 128.026 1.00 127.57 465 LEU C O 1
ATOM 8271 N N . LEU C 1 450 ? 139.337 160.095 128.415 1.00 115.49 466 LEU C N 1
ATOM 8272 C CA . LEU C 1 450 ? 140.505 160.570 127.687 1.00 115.49 466 LEU C CA 1
ATOM 8273 C C . LEU C 1 450 ? 141.472 161.218 128.674 1.00 115.49 466 LEU C C 1
ATOM 8274 O O . LEU C 1 450 ? 141.286 161.153 129.891 1.00 115.49 466 LEU C O 1
ATOM 8279 N N . ASP C 1 451 ? 142.524 161.838 128.140 1.00 129.15 467 ASP C N 1
ATOM 8280 C CA . ASP C 1 451 ? 143.562 162.471 128.952 1.00 129.15 467 ASP C CA 1
ATOM 8281 C C . ASP C 1 451 ? 143.744 163.914 128.493 1.00 129.15 467 ASP C C 1
ATOM 8282 O O . ASP C 1 451 ? 144.602 164.208 127.656 1.00 129.15 467 ASP C O 1
ATOM 8284 N N . SER C 1 452 ? 142.929 164.807 129.051 1.00 116.72 468 SER C N 1
ATOM 8285 C CA . SER C 1 452 ? 143.033 166.238 128.807 1.00 116.72 468 SER C CA 1
ATOM 8286 C C . SER C 1 452 ? 142.126 166.966 129.786 1.00 116.72 468 SER C C 1
ATOM 8287 O O . SER C 1 452 ? 141.029 166.493 130.092 1.00 116.72 468 SER C O 1
ATOM 8290 N N . PHE C 1 453 ? 142.594 168.115 130.266 1.00 112.68 469 PHE C N 1
ATOM 8291 C CA . PHE C 1 453 ? 141.855 168.955 131.199 1.00 112.68 469 PHE C CA 1
ATOM 8292 C C . PHE C 1 453 ? 141.795 170.349 130.599 1.00 112.68 469 PHE C C 1
ATOM 8293 O O . PHE C 1 453 ? 142.832 170.900 130.217 1.00 112.68 469 PHE C O 1
ATOM 8301 N N . THR C 1 454 ? 140.600 170.921 130.511 1.00 115.84 470 THR C N 1
ATOM 8302 C CA . THR C 1 454 ? 140.488 172.305 130.077 1.00 115.84 470 THR C CA 1
ATOM 8303 C C . THR C 1 454 ? 140.199 173.224 131.256 1.00 115.84 470 THR C C 1
ATOM 8304 O O . THR C 1 454 ? 139.782 172.782 132.326 1.00 115.84 470 THR C O 1
ATOM 8308 N N . ARG C 1 455 ? 140.391 174.524 131.033 1.00 126.47 471 ARG C N 1
ATOM 8309 C CA . ARG C 1 455 ? 140.158 175.529 132.061 1.00 126.47 471 ARG C CA 1
ATOM 8310 C C . ARG C 1 455 ? 139.276 176.647 131.527 1.00 126.47 471 ARG C C 1
ATOM 8311 O O . ARG C 1 455 ? 139.431 177.083 130.383 1.00 126.47 471 ARG C O 1
ATOM 8319 N N . LEU C 1 456 ? 138.356 177.110 132.371 1.00 144.85 472 LEU C N 1
ATOM 8320 C CA . LEU C 1 456 ? 137.456 178.211 132.057 1.00 144.85 472 LEU C CA 1
ATOM 8321 C C . LEU C 1 456 ? 137.667 179.337 133.059 1.00 144.85 472 LEU C C 1
ATOM 8322 O O . LEU C 1 456 ? 137.819 179.090 134.261 1.00 144.85 472 LEU C O 1
ATOM 8327 N N . CYS C 1 457 ? 137.677 180.571 132.563 1.00 152.16 473 CYS C N 1
ATOM 8328 C CA . CYS C 1 457 ? 137.879 181.722 133.431 1.00 152.16 473 CYS C CA 1
ATOM 8329 C C . CYS C 1 457 ? 136.658 181.946 134.315 1.00 152.16 473 CYS C C 1
ATOM 8330 O O . CYS C 1 457 ? 135.515 181.880 133.853 1.00 152.16 473 CYS C O 1
ATOM 8332 N N . LEU C 1 458 ? 136.905 182.215 135.587 1.00 161.92 474 LEU C N 1
ATOM 8333 C CA . LEU C 1 458 ? 135.870 182.537 136.554 1.00 161.92 474 LEU C CA 1
ATOM 8334 C C . LEU C 1 458 ? 135.770 184.050 136.720 1.00 161.92 474 LEU C C 1
ATOM 8335 O O . LEU C 1 458 ? 136.624 184.796 136.233 1.00 161.92 474 LEU C O 1
ATOM 8340 N N . PRO C 1 459 ? 134.723 184.559 137.413 1.00 175.63 475 PRO C N 1
ATOM 8341 C CA . PRO C 1 459 ? 134.542 186.019 137.464 1.00 175.63 475 PRO C CA 1
ATOM 8342 C C . PRO C 1 459 ? 135.534 186.728 138.375 1.00 175.63 475 PRO C C 1
ATOM 8343 O O . PRO C 1 459 ? 135.372 187.920 138.657 1.00 175.63 475 PRO C O 1
ATOM 8347 N N . GLU C 1 460 ? 136.557 186.009 138.842 1.00 182.01 476 GLU C N 1
ATOM 8348 C CA . GLU C 1 460 ? 137.651 186.584 139.626 1.00 182.01 476 GLU C CA 1
ATOM 8349 C C . GLU C 1 460 ? 137.124 187.247 140.902 1.00 182.01 476 GLU C C 1
ATOM 8350 O O . GLU C 1 460 ? 137.241 188.457 141.105 1.00 182.01 476 GLU C O 1
ATOM 8352 N N . ALA C 1 461 ? 136.532 186.424 141.761 1.00 172.40 477 ALA C N 1
ATOM 8353 C CA . ALA C 1 461 ? 136.015 186.896 143.041 1.00 172.40 477 ALA C CA 1
ATOM 8354 C C . ALA C 1 461 ? 137.144 187.363 143.953 1.00 172.40 477 ALA C C 1
ATOM 8355 O O . ALA C 1 461 ? 138.113 186.638 144.180 1.00 172.40 477 ALA C O 1
ATOM 8357 N N . LEU C 1 468 ? 136.045 179.790 147.859 1.00 122.86 484 LEU C N 1
ATOM 8358 C CA . LEU C 1 468 ? 135.796 178.354 147.890 1.00 122.86 484 LEU C CA 1
ATOM 8359 C C . LEU C 1 468 ? 134.466 178.015 147.227 1.00 122.86 484 LEU C C 1
ATOM 8360 O O . LEU C 1 468 ? 133.459 177.807 147.904 1.00 122.86 484 LEU C O 1
ATOM 8362 N N . TRP C 1 469 ? 134.471 177.960 145.899 1.00 132.53 485 TRP C N 1
ATOM 8363 C CA . TRP C 1 469 ? 133.259 177.659 145.153 1.00 132.53 485 TRP C CA 1
ATOM 8364 C C . TRP C 1 469 ? 132.852 176.200 145.328 1.00 132.53 485 TRP C C 1
ATOM 8365 O O . TRP C 1 469 ? 133.679 175.325 145.597 1.00 132.53 485 TRP C O 1
ATOM 8376 N N . LYS C 1 470 ? 131.555 175.948 145.171 1.00 103.05 486 LYS C N 1
ATOM 8377 C CA . LYS C 1 470 ? 131.011 174.598 145.117 1.00 103.05 486 LYS C CA 1
ATOM 8378 C C . LYS C 1 470 ? 130.058 174.524 143.935 1.00 103.05 486 LYS C C 1
ATOM 8379 O O . LYS C 1 470 ? 129.156 175.355 143.807 1.00 103.05 486 LYS C O 1
ATOM 8385 N N . ILE C 1 471 ? 130.259 173.537 143.080 1.00 103.22 487 ILE C N 1
ATOM 8386 C CA . ILE C 1 471 ? 129.543 173.446 141.816 1.00 103.22 487 ILE C CA 1
ATOM 8387 C C . ILE C 1 471 ? 128.448 172.395 141.930 1.00 103.22 487 ILE C C 1
ATOM 8388 O O . ILE C 1 471 ? 128.535 171.460 142.734 1.00 103.22 487 ILE C O 1
ATOM 8393 N N . ALA C 1 472 ? 127.397 172.551 141.124 1.00 107.08 488 ALA C N 1
ATOM 8394 C CA . ALA C 1 472 ? 126.310 171.583 141.098 1.00 107.08 488 ALA C CA 1
ATOM 8395 C C . ALA C 1 472 ? 125.643 171.605 139.733 1.00 107.08 488 ALA C C 1
ATOM 8396 O O . ALA C 1 472 ? 125.285 172.673 139.227 1.00 107.08 488 ALA C O 1
ATOM 8398 N N . SER C 1 473 ? 125.482 170.428 139.142 1.00 117.97 489 SER C N 1
ATOM 8399 C CA . SER C 1 473 ? 124.874 170.317 137.828 1.00 117.97 489 SER C CA 1
ATOM 8400 C C . SER C 1 473 ? 123.381 170.041 137.953 1.00 117.97 489 SER C C 1
ATOM 8401 O O . SER C 1 473 ? 122.923 169.383 138.890 1.00 117.97 489 SER C O 1
ATOM 8404 N N . CYS C 1 474 ? 122.626 170.559 136.993 1.00 137.84 490 CYS C N 1
ATOM 8405 C CA . CYS C 1 474 ? 121.188 170.361 136.900 1.00 137.84 490 CYS C CA 1
ATOM 8406 C C . CYS C 1 474 ? 120.883 169.625 135.598 1.00 137.84 490 CYS C C 1
ATOM 8407 O O . CYS C 1 474 ? 121.785 169.108 134.932 1.00 137.84 490 CYS C O 1
ATOM 8410 N N . ASN C 1 475 ? 119.592 169.549 135.260 1.00 151.50 491 ASN C N 1
ATOM 8411 C CA . ASN C 1 475 ? 119.175 168.838 134.055 1.00 151.50 491 ASN C CA 1
ATOM 8412 C C . ASN C 1 475 ? 119.961 169.303 132.834 1.00 151.50 491 ASN C C 1
ATOM 8413 O O . ASN C 1 475 ? 120.383 168.486 132.008 1.00 151.50 491 ASN C O 1
ATOM 8415 N N . GLY C 1 476 ? 120.166 170.612 132.704 1.00 142.99 492 GLY C N 1
ATOM 8416 C CA . GLY C 1 476 ? 120.954 171.146 131.611 1.00 142.99 492 GLY C CA 1
ATOM 8417 C C . GLY C 1 476 ? 121.744 172.387 131.976 1.00 142.99 492 GLY C C 1
ATOM 8418 O O . GLY C 1 476 ? 122.308 173.044 131.096 1.00 142.99 492 GLY C O 1
ATOM 8419 N N . SER C 1 477 ? 121.799 172.719 133.265 1.00 129.36 493 SER C N 1
ATOM 8420 C CA . SER C 1 477 ? 122.406 173.961 133.721 1.00 129.36 493 SER C CA 1
ATOM 8421 C C . SER C 1 477 ? 123.433 173.683 134.809 1.00 129.36 493 SER C C 1
ATOM 8422 O O . SER C 1 477 ? 123.329 172.702 135.550 1.00 129.36 493 SER C O 1
ATOM 8425 N N . ILE C 1 478 ? 124.428 174.563 134.897 1.00 119.33 494 ILE C N 1
ATOM 8426 C CA . ILE C 1 478 ? 125.492 174.479 135.891 1.00 119.33 494 ILE C CA 1
ATOM 8427 C C . ILE C 1 478 ? 125.351 175.657 136.843 1.00 119.33 494 ILE C C 1
ATOM 8428 O O . ILE C 1 478 ? 125.338 176.815 136.407 1.00 119.33 494 ILE C O 1
ATOM 8433 N N . TYR C 1 479 ? 125.268 175.369 138.142 1.00 114.65 495 TYR C N 1
ATOM 8434 C CA . TYR C 1 479 ? 125.119 176.394 139.166 1.00 114.65 495 TYR C CA 1
ATOM 8435 C C . TYR C 1 479 ? 126.339 176.369 140.076 1.00 114.65 495 TYR C C 1
ATOM 8436 O O . TYR C 1 479 ? 126.653 175.333 140.672 1.00 114.65 495 TYR C O 1
ATOM 8445 N N . VAL C 1 480 ? 127.018 177.505 140.183 1.00 115.67 496 VAL C N 1
ATOM 8446 C CA . VAL C 1 480 ? 128.146 177.670 141.091 1.00 115.67 496 VAL C CA 1
ATOM 8447 C C . VAL C 1 480 ? 127.671 178.446 142.310 1.00 115.67 496 VAL C C 1
ATOM 8448 O O . VAL C 1 480 ? 126.923 179.424 142.186 1.00 115.67 496 VAL C O 1
ATOM 8452 N N . PHE C 1 481 ? 128.091 178.010 143.493 1.00 113.67 497 PHE C N 1
ATOM 8453 C CA . PHE C 1 481 ? 127.658 178.621 144.738 1.00 113.67 497 PHE C CA 1
ATOM 8454 C C . PHE C 1 481 ? 128.877 179.013 145.557 1.00 113.67 497 PHE C C 1
ATOM 8455 O O . PHE C 1 481 ? 129.869 178.279 145.601 1.00 113.67 497 PHE C O 1
ATOM 8463 N N . ARG C 1 482 ? 128.797 180.171 146.205 1.00 129.94 498 ARG C N 1
ATOM 8464 C CA . ARG C 1 482 ? 129.869 180.626 147.077 1.00 129.94 498 ARG C CA 1
ATOM 8465 C C . ARG C 1 482 ? 129.749 179.957 148.439 1.00 129.94 498 ARG C C 1
ATOM 8466 O O . ARG C 1 482 ? 128.643 179.712 148.929 1.00 129.94 498 ARG C O 1
ATOM 8468 N N . ASP C 1 483 ? 130.898 179.652 149.047 1.00 128.84 499 ASP C N 1
ATOM 8469 C CA . ASP C 1 483 ? 130.891 179.026 150.366 1.00 128.84 499 ASP C CA 1
ATOM 8470 C C . ASP C 1 483 ? 130.190 179.909 151.390 1.00 128.84 499 ASP C C 1
ATOM 8471 O O . ASP C 1 483 ?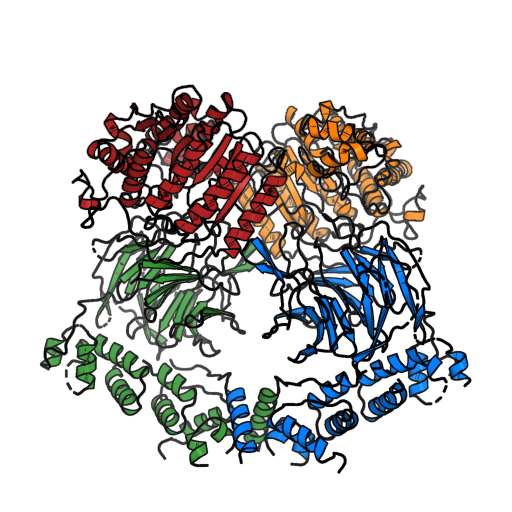 129.469 179.411 152.261 1.00 128.84 499 ASP C O 1
ATOM 8473 N N . ARG C 1 484 ? 130.388 181.221 151.299 1.00 136.78 500 ARG C N 1
ATOM 8474 C CA . ARG C 1 484 ? 129.731 182.185 152.168 1.00 136.78 500 ARG C CA 1
ATOM 8475 C C . ARG C 1 484 ? 128.850 183.099 151.330 1.00 136.78 500 ARG C C 1
ATOM 8476 O O . ARG C 1 484 ? 129.255 183.547 150.252 1.00 136.78 500 ARG C O 1
ATOM 8478 N N . TYR C 1 485 ? 127.642 183.358 151.823 1.00 138.84 501 TYR C N 1
ATOM 8479 C CA . TYR C 1 485 ? 126.675 184.196 151.120 1.00 138.84 501 TYR C CA 1
ATOM 8480 C C . TYR C 1 485 ? 127.239 185.581 150.812 1.00 138.84 501 TYR C C 1
ATOM 8481 O O . TYR C 1 485 ? 127.534 185.898 149.659 1.00 138.84 501 TYR C O 1
ATOM 8483 N N . ALA C 1 490 ? 126.797 188.338 145.024 1.00 143.16 506 ALA C N 1
ATOM 8484 C CA . ALA C 1 490 ? 125.761 187.343 144.774 1.00 143.16 506 ALA C CA 1
ATOM 8485 C C . ALA C 1 490 ? 126.136 186.001 145.393 1.00 143.16 506 ALA C C 1
ATOM 8486 O O . ALA C 1 490 ? 127.313 185.649 145.467 1.00 143.16 506 ALA C O 1
ATOM 8488 N N . ASN C 1 491 ? 125.126 185.254 145.839 1.00 131.12 507 ASN C N 1
ATOM 8489 C CA . ASN C 1 491 ? 125.361 183.960 146.464 1.00 131.12 507 ASN C CA 1
ATOM 8490 C C . ASN C 1 491 ? 125.345 182.803 145.475 1.00 131.12 507 ASN C C 1
ATOM 8491 O O . ASN C 1 491 ? 125.939 181.758 145.760 1.00 131.12 507 ASN C O 1
ATOM 8493 N N . THR C 1 492 ? 124.687 182.959 144.328 1.00 138.71 508 THR C N 1
ATOM 8494 C CA . THR C 1 492 ? 124.608 181.898 143.336 1.00 138.71 508 THR C CA 1
ATOM 8495 C C . THR C 1 492 ? 124.866 182.479 141.954 1.00 138.71 508 THR C C 1
ATOM 8496 O O . THR C 1 492 ? 124.548 183.639 141.681 1.00 138.71 508 THR C O 1
ATOM 8500 N N . TYR C 1 493 ? 125.453 181.659 141.083 1.00 126.03 509 TYR C N 1
ATOM 8501 C CA . TYR C 1 493 ? 125.757 182.057 139.719 1.00 126.03 509 TYR C CA 1
ATOM 8502 C C . TYR C 1 493 ? 125.441 180.899 138.783 1.00 126.03 509 TYR C C 1
ATOM 8503 O O . TYR C 1 493 ? 125.458 179.733 139.184 1.00 126.03 509 TYR C O 1
ATOM 8512 N N . LYS C 1 494 ? 125.169 181.226 137.523 1.00 127.29 510 LYS C N 1
ATOM 8513 C CA . LYS C 1 494 ? 124.900 180.238 136.488 1.00 127.29 510 LYS C CA 1
ATOM 8514 C C . LYS C 1 494 ? 126.010 180.292 135.449 1.00 127.29 510 LYS C C 1
ATOM 8515 O O . LYS C 1 494 ? 126.312 181.363 134.909 1.00 127.29 510 LYS C O 1
ATOM 8521 N N . LEU C 1 495 ? 126.627 179.141 135.195 1.00 124.38 511 LEU C N 1
ATOM 8522 C CA . LEU C 1 495 ? 127.765 179.034 134.294 1.00 124.38 511 LEU C CA 1
ATOM 8523 C C . LEU C 1 495 ? 127.277 178.517 132.947 1.00 124.38 511 LEU C C 1
ATOM 8524 O O . LEU C 1 495 ? 126.685 177.436 132.871 1.00 124.38 511 LEU C O 1
ATOM 8529 N N . ASP C 1 496 ? 127.528 179.287 131.889 1.00 149.44 512 ASP C N 1
ATOM 8530 C CA . ASP C 1 496 ? 127.209 178.851 130.537 1.00 149.44 512 ASP C CA 1
ATOM 8531 C C . ASP C 1 496 ? 128.436 178.149 129.974 1.00 149.44 512 ASP C C 1
ATOM 8532 O O . ASP C 1 496 ? 129.466 178.805 129.765 1.00 149.44 512 ASP C O 1
ATOM 8537 N N . PRO C 1 497 ? 128.386 176.838 129.720 1.00 134.05 513 PRO C N 1
ATOM 8538 C CA . PRO C 1 497 ? 129.593 176.145 129.236 1.00 134.05 513 PRO C CA 1
ATOM 8539 C C . PRO C 1 497 ? 130.123 176.684 127.918 1.00 134.05 513 PRO C C 1
ATOM 8540 O O . PRO C 1 497 ? 131.343 176.739 127.723 1.00 134.05 513 PRO C O 1
ATOM 8544 N N . ALA C 1 498 ? 129.237 177.080 127.003 1.00 146.63 514 ALA C N 1
ATOM 8545 C CA . ALA C 1 498 ? 129.677 177.511 125.680 1.00 146.63 514 ALA C CA 1
ATOM 8546 C C . ALA C 1 498 ? 130.408 178.848 125.743 1.00 146.63 514 ALA C C 1
ATOM 8547 O O . ALA C 1 498 ? 131.495 179.001 125.173 1.00 146.63 514 ALA C O 1
ATOM 8549 N N . THR C 1 499 ? 129.827 179.828 126.434 1.00 141.02 515 THR C N 1
ATOM 8550 C CA . THR C 1 499 ? 130.382 181.173 126.511 1.00 141.02 515 THR C CA 1
ATOM 8551 C C . THR C 1 499 ? 131.209 181.430 127.764 1.00 141.02 515 THR C C 1
ATOM 8552 O O . THR C 1 499 ? 131.861 182.477 127.843 1.00 141.02 515 THR C O 1
ATOM 8554 N N . SER C 1 500 ? 131.197 180.518 128.738 1.00 130.60 516 SER C N 1
ATOM 8555 C CA . SER C 1 500 ? 131.906 180.686 130.008 1.00 130.60 516 SER C CA 1
ATOM 8556 C C . SER C 1 500 ? 131.472 181.945 130.753 1.00 130.60 516 SER C C 1
ATOM 8557 O O . SER C 1 500 ? 132.218 182.464 131.589 1.00 130.60 516 SER C O 1
ATOM 8560 N N . ALA C 1 501 ? 130.274 182.445 130.463 1.00 127.93 517 ALA C N 1
ATOM 8561 C CA . ALA C 1 501 ? 129.777 183.682 131.052 1.00 127.93 517 ALA C CA 1
ATOM 8562 C C . ALA C 1 501 ? 129.018 183.367 132.336 1.00 127.93 517 ALA C C 1
ATOM 8563 O O . ALA C 1 501 ? 128.019 182.639 132.313 1.00 127.93 517 ALA C O 1
ATOM 8565 N N . VAL C 1 502 ? 129.492 183.918 133.450 1.00 129.46 518 VAL C N 1
ATOM 8566 C CA . VAL C 1 502 ? 128.851 183.745 134.750 1.00 129.46 518 VAL C CA 1
ATOM 8567 C C . VAL C 1 502 ? 127.727 184.772 134.858 1.00 129.46 518 VAL C C 1
ATOM 8568 O O . VAL C 1 502 ? 127.977 185.980 134.885 1.00 129.46 518 VAL C O 1
ATOM 8572 N N . THR C 1 503 ? 126.483 184.297 134.890 1.00 132.64 519 THR C N 1
ATOM 8573 C CA . THR C 1 503 ? 125.312 185.163 134.983 1.00 132.64 519 THR C CA 1
ATOM 8574 C C . THR C 1 503 ? 124.616 184.966 136.324 1.00 132.64 519 THR C C 1
ATOM 8575 O O . THR C 1 503 ? 124.275 183.837 136.691 1.00 132.64 519 THR C O 1
ATOM 8579 N N . VAL C 1 504 ? 124.435 186.058 137.066 1.00 141.46 520 VAL C N 1
ATOM 8580 C CA . VAL C 1 504 ? 123.780 185.983 138.366 1.00 141.46 520 VAL C CA 1
ATOM 8581 C C . VAL C 1 504 ? 122.306 185.657 138.168 1.00 141.46 520 VAL C C 1
ATOM 8582 O O . VAL C 1 504 ? 121.611 186.304 137.374 1.00 141.46 520 VAL C O 1
ATOM 8586 N N . THR C 1 505 ? 121.819 184.651 138.889 1.00 134.79 521 THR C N 1
ATOM 8587 C CA . THR C 1 505 ? 120.422 184.246 138.778 1.00 134.79 521 THR C CA 1
ATOM 8588 C C . THR C 1 505 ? 119.548 184.993 139.780 1.00 134.79 521 THR C C 1
ATOM 8589 O O . THR C 1 505 ? 118.463 184.534 140.136 1.00 134.79 521 THR C O 1
ATOM 8593 N N . LYS C 1 509 ? 117.210 183.059 145.629 1.00 142.04 525 LYS C N 1
ATOM 8594 C CA . LYS C 1 509 ? 116.810 183.111 147.029 1.00 142.04 525 LYS C CA 1
ATOM 8595 C C . LYS C 1 509 ? 117.713 182.237 147.893 1.00 142.04 525 LYS C C 1
ATOM 8596 O O . LYS C 1 509 ? 117.744 181.017 147.738 1.00 142.04 525 LYS C O 1
ATOM 8598 N N . VAL C 1 510 ? 118.455 182.871 148.798 1.00 162.62 526 VAL C N 1
ATOM 8599 C CA . VAL C 1 510 ? 119.361 182.180 149.707 1.00 162.62 526 VAL C CA 1
ATOM 8600 C C . VAL C 1 510 ? 119.086 182.672 151.120 1.00 162.62 526 VAL C C 1
ATOM 8601 O O . VAL C 1 510 ? 119.059 183.884 151.364 1.00 162.62 526 VAL C O 1
ATOM 8603 N N . LEU C 1 511 ? 118.892 181.736 152.050 1.00 151.72 527 LEU C N 1
ATOM 8604 C CA . LEU C 1 511 ? 118.626 182.065 153.446 1.00 151.72 527 LEU C CA 1
ATOM 8605 C C . LEU C 1 511 ? 119.620 181.417 154.400 1.00 151.72 527 LEU C C 1
ATOM 8606 O O . LEU C 1 511 ? 119.370 181.389 155.611 1.00 151.72 527 LEU C O 1
ATOM 8611 N N . LEU C 1 512 ? 120.730 180.891 153.894 1.00 146.87 528 LEU C N 1
ATOM 8612 C CA . LEU C 1 512 ? 121.712 180.193 154.712 1.00 146.87 528 LEU C CA 1
ATOM 8613 C C . LEU C 1 512 ? 123.032 180.955 154.734 1.00 146.87 528 LEU C C 1
ATOM 8614 O O . LEU C 1 512 ? 123.548 181.356 153.685 1.00 146.87 528 LEU C O 1
ATOM 8619 N N . THR C 1 513 ? 123.538 181.212 155.942 1.00 149.56 529 THR C N 1
ATOM 8620 C CA . THR C 1 513 ? 124.806 181.922 156.078 1.00 149.56 529 THR C CA 1
ATOM 8621 C C . THR C 1 513 ? 125.966 181.095 155.535 1.00 149.56 529 THR C C 1
ATOM 8622 O O . THR C 1 513 ? 126.873 181.636 154.892 1.00 149.56 529 THR C O 1
ATOM 8626 N N . ASN C 1 514 ? 125.952 179.787 155.774 1.00 144.80 530 ASN C N 1
ATOM 8627 C CA . ASN C 1 514 ? 127.042 178.903 155.396 1.00 144.80 530 ASN C CA 1
ATOM 8628 C C . ASN C 1 514 ? 126.542 177.883 154.382 1.00 144.80 530 ASN C C 1
ATOM 8629 O O . ASN C 1 514 ? 125.337 177.676 154.219 1.00 144.80 530 ASN C O 1
ATOM 8634 N N . LEU C 1 515 ? 127.489 177.253 153.687 1.00 122.70 531 LEU C N 1
ATOM 8635 C CA . LEU C 1 515 ? 127.184 176.281 152.633 1.00 122.70 531 LEU C CA 1
ATOM 8636 C C . LEU C 1 515 ? 128.134 175.094 152.780 1.00 122.70 531 LEU C C 1
ATOM 8637 O O . LEU C 1 515 ? 129.243 175.105 152.241 1.00 122.70 531 LEU C O 1
ATOM 8642 N N . GLN C 1 516 ? 127.693 174.071 153.512 1.00 106.77 532 GLN C N 1
ATOM 8643 C CA . GLN C 1 516 ? 128.560 172.923 153.750 1.00 106.77 532 GLN C CA 1
ATOM 8644 C C . GLN C 1 516 ? 128.563 171.962 152.566 1.00 106.77 532 GLN C C 1
ATOM 8645 O O . GLN C 1 516 ? 129.630 171.570 152.082 1.00 106.77 532 GLN C O 1
ATOM 8651 N N . PHE C 1 517 ? 127.384 171.572 152.083 1.00 93.42 533 PHE C N 1
ATOM 8652 C CA . PHE C 1 517 ? 127.288 170.618 150.983 1.00 93.42 533 PHE C CA 1
ATOM 8653 C C . PHE C 1 517 ? 126.378 171.144 149.885 1.00 93.42 533 PHE C C 1
ATOM 8654 O O . PHE C 1 517 ? 125.369 171.790 150.167 1.00 93.42 533 PHE C O 1
ATOM 8662 N N . VAL C 1 518 ? 126.739 170.867 148.631 1.00 103.07 534 VAL C N 1
ATOM 8663 C CA . VAL C 1 518 ? 125.902 171.196 147.475 1.00 103.07 534 VAL C CA 1
ATOM 8664 C C . VAL C 1 518 ? 125.786 169.926 146.635 1.00 103.07 534 VAL C C 1
ATOM 8665 O O . VAL C 1 518 ? 126.627 169.655 145.773 1.00 103.07 534 VAL C O 1
ATOM 8669 N N . LEU C 1 519 ? 124.740 169.142 146.878 1.00 104.89 535 LEU C N 1
ATOM 8670 C CA . LEU C 1 519 ? 124.585 167.878 146.176 1.00 104.89 535 LEU C CA 1
ATOM 8671 C C . LEU C 1 519 ? 124.022 168.107 144.777 1.00 104.89 535 LEU C C 1
ATOM 8672 O O . LEU C 1 519 ? 123.504 169.178 144.452 1.00 104.89 535 LEU C O 1
ATOM 8677 N N . ALA C 1 520 ? 124.146 167.078 143.942 1.00 126.89 536 ALA C N 1
ATOM 8678 C CA . ALA C 1 520 ? 123.710 167.129 142.548 1.00 126.89 536 ALA C CA 1
ATOM 8679 C C . ALA C 1 520 ? 122.250 167.553 142.403 1.00 126.89 536 ALA C C 1
ATOM 8680 O O . ALA C 1 520 ? 121.813 167.942 141.321 1.00 126.89 536 ALA C O 1
ATOM 8683 N N . LYS D 2 9 ? 183.381 174.741 190.523 1.00 151.05 9 LYS B N 1
ATOM 8684 C CA . LYS D 2 9 ? 182.667 174.721 189.252 1.00 151.05 9 LYS B CA 1
ATOM 8685 C C . LYS D 2 9 ? 181.509 173.729 189.290 1.00 151.05 9 LYS B C 1
ATOM 8686 O O . LYS D 2 9 ? 180.724 173.708 190.238 1.00 151.05 9 LYS B O 1
ATOM 8688 N N . LYS D 2 10 ? 181.411 172.906 188.249 1.00 149.35 10 LYS B N 1
ATOM 8689 C CA . LYS D 2 10 ? 180.354 171.905 188.116 1.00 149.35 10 LYS B CA 1
ATOM 8690 C C . LYS D 2 10 ? 180.887 170.571 188.626 1.00 149.35 10 LYS B C 1
ATOM 8691 O O . LYS D 2 10 ? 181.675 169.907 187.948 1.00 149.35 10 LYS B O 1
ATOM 8693 N N . LYS D 2 11 ? 180.468 170.187 189.832 1.00 140.29 11 LYS B N 1
ATOM 8694 C CA . LYS D 2 11 ? 180.923 168.935 190.422 1.00 140.29 11 LYS B CA 1
ATOM 8695 C C . LYS D 2 11 ? 180.461 167.760 189.569 1.00 140.29 11 LYS B C 1
ATOM 8696 O O . LYS D 2 11 ? 179.286 167.672 189.201 1.00 140.29 11 LYS B O 1
ATOM 8702 N N . VAL D 2 12 ? 181.381 166.847 189.257 1.00 131.67 12 VAL B N 1
ATOM 8703 C CA . VAL D 2 12 ? 181.073 165.692 188.421 1.00 131.67 12 VAL B CA 1
ATOM 8704 C C . VAL D 2 12 ? 181.460 164.410 189.147 1.00 131.67 12 VAL B C 1
ATOM 8705 O O . VAL D 2 12 ? 182.464 164.371 189.867 1.00 131.67 12 VAL B O 1
ATOM 8709 N N . CYS D 2 13 ? 180.660 163.362 188.951 1.00 123.10 13 CYS B N 1
ATOM 8710 C CA . CYS D 2 13 ? 180.858 162.068 189.590 1.00 123.10 13 CYS B CA 1
ATOM 8711 C C . CYS D 2 13 ? 181.050 160.995 188.527 1.00 123.10 13 CYS B C 1
ATOM 8712 O O . CYS D 2 13 ? 180.322 160.961 187.530 1.00 123.10 13 CYS B O 1
ATOM 8715 N N . TYR D 2 14 ? 182.031 160.123 188.738 1.00 116.74 14 TYR B N 1
ATOM 8716 C CA . TYR D 2 14 ? 182.367 159.068 187.791 1.00 116.74 14 TYR B CA 1
ATOM 8717 C C . TYR D 2 14 ? 182.161 157.719 188.459 1.00 116.74 14 TYR B C 1
ATOM 8718 O O . TYR D 2 14 ? 182.412 157.565 189.658 1.00 116.74 14 TYR B O 1
ATOM 8727 N N . TYR D 2 15 ? 181.701 156.744 187.681 1.00 117.33 15 TYR B N 1
ATOM 8728 C CA . TYR D 2 15 ? 181.406 155.414 188.198 1.00 117.33 15 TYR B CA 1
ATOM 8729 C C . TYR D 2 15 ? 182.026 154.386 187.267 1.00 117.33 15 TYR B C 1
ATOM 8730 O O . TYR D 2 15 ? 181.673 154.330 186.084 1.00 117.33 15 TYR B O 1
ATOM 8739 N N . TYR D 2 16 ? 182.938 153.573 187.799 1.00 129.83 16 TYR B N 1
ATOM 8740 C CA . TYR D 2 16 ? 183.600 152.573 186.978 1.00 129.83 16 TYR B CA 1
ATOM 8741 C C . TYR D 2 16 ? 184.309 151.532 187.832 1.00 129.83 16 TYR B C 1
ATOM 8742 O O . TYR D 2 16 ? 185.011 151.873 188.786 1.00 129.83 16 TYR B O 1
ATOM 8751 N N . ASP D 2 17 ? 184.166 150.265 187.432 1.00 136.59 17 ASP B N 1
ATOM 8752 C CA . ASP D 2 17 ? 184.887 149.142 188.012 1.00 136.59 17 ASP B CA 1
ATOM 8753 C C . ASP D 2 17 ? 185.605 148.391 186.898 1.00 136.59 17 ASP B C 1
ATOM 8754 O O . ASP D 2 17 ? 185.051 148.198 185.812 1.00 136.59 17 ASP B O 1
ATOM 8759 N N . GLY D 2 18 ? 186.835 147.956 187.183 1.00 134.88 18 GLY B N 1
ATOM 8760 C CA . GLY D 2 18 ? 187.650 147.316 186.159 1.00 134.88 18 GLY B CA 1
ATOM 8761 C C . GLY D 2 18 ? 187.108 145.982 185.680 1.00 134.88 18 GLY B C 1
ATOM 8762 O O . GLY D 2 18 ? 187.080 145.708 184.474 1.00 134.88 18 GLY B O 1
ATOM 8763 N N . ASP D 2 19 ? 186.635 145.147 186.613 1.00 139.26 19 ASP B N 1
ATOM 8764 C CA . ASP D 2 19 ? 186.242 143.781 186.281 1.00 139.26 19 ASP B CA 1
ATOM 8765 C C . ASP D 2 19 ? 185.160 143.720 185.213 1.00 139.26 19 ASP B C 1
ATOM 8766 O O . ASP D 2 19 ? 185.018 142.679 184.556 1.00 139.26 19 ASP B O 1
ATOM 8768 N N . ILE D 2 20 ? 184.411 144.807 185.011 1.00 132.61 20 ILE B N 1
ATOM 8769 C CA . ILE D 2 20 ? 183.357 144.816 184.005 1.00 132.61 20 ILE B CA 1
ATOM 8770 C C . ILE D 2 20 ? 183.919 144.446 182.638 1.00 132.61 20 ILE B C 1
ATOM 8771 O O . ILE D 2 20 ? 183.176 143.987 181.763 1.00 132.61 20 ILE B O 1
ATOM 8776 N N . GLY D 2 21 ? 185.229 144.603 182.442 1.00 124.90 21 GLY B N 1
ATOM 8777 C CA . GLY D 2 21 ? 185.816 144.305 181.152 1.00 124.90 21 GLY B CA 1
ATOM 8778 C C . GLY D 2 21 ? 185.983 142.832 180.841 1.00 124.90 21 GLY B C 1
ATOM 8779 O O . GLY D 2 21 ? 186.391 142.494 179.726 1.00 124.90 21 GLY B O 1
ATOM 8780 N N . ASN D 2 22 ? 185.686 141.947 181.790 1.00 131.60 22 ASN B N 1
ATOM 8781 C CA . ASN D 2 22 ? 185.898 140.518 181.603 1.00 131.60 22 ASN B CA 1
ATOM 8782 C C . ASN D 2 22 ? 184.608 139.763 181.301 1.00 131.60 22 ASN B C 1
ATOM 8783 O O . ASN D 2 22 ? 184.616 138.529 181.275 1.00 131.60 22 ASN B O 1
ATOM 8788 N N . TYR D 2 23 ? 183.502 140.474 181.071 1.00 116.93 23 TYR B N 1
ATOM 8789 C CA . TYR D 2 23 ? 182.207 139.850 180.794 1.00 116.93 23 TYR B CA 1
ATOM 8790 C C . TYR D 2 23 ? 182.064 139.629 179.290 1.00 116.93 23 TYR B C 1
ATOM 8791 O O . TYR D 2 23 ? 181.395 140.378 178.577 1.00 116.93 23 TYR B O 1
ATOM 8800 N N . TYR D 2 24 ? 182.712 138.574 178.804 1.00 122.64 24 TYR B N 1
ATOM 8801 C CA . TYR D 2 24 ? 182.641 138.235 177.387 1.00 122.64 24 TYR B CA 1
ATOM 8802 C C . TYR D 2 24 ? 181.223 137.817 177.008 1.00 122.64 24 TYR B C 1
ATOM 8803 O O . TYR D 2 24 ? 180.711 136.808 177.503 1.00 122.64 24 TYR B O 1
ATOM 8812 N N . TYR D 2 25 ? 180.592 138.603 176.132 1.00 128.40 25 TYR B N 1
ATOM 8813 C CA . TYR D 2 25 ? 179.224 138.322 175.709 1.00 128.40 25 TYR B CA 1
ATOM 8814 C C . TYR D 2 25 ? 179.126 136.984 174.986 1.00 128.40 25 TYR B C 1
ATOM 8815 O O . TYR D 2 25 ? 178.190 136.209 175.220 1.00 128.40 25 TYR B O 1
ATOM 8824 N N . GLY D 2 26 ? 180.074 136.694 174.110 1.00 126.15 26 GLY B N 1
ATOM 8825 C CA . GLY D 2 26 ? 180.051 135.462 173.344 1.00 126.15 26 GLY B CA 1
ATOM 8826 C C . GLY D 2 26 ? 180.660 135.672 171.975 1.00 126.15 26 GLY B C 1
ATOM 8827 O O . GLY D 2 26 ? 180.907 136.792 171.540 1.00 126.15 26 GLY B O 1
ATOM 8828 N N . GLN D 2 27 ? 180.950 134.555 171.312 1.00 127.29 27 GLN B N 1
ATOM 8829 C CA . GLN D 2 27 ? 181.535 134.618 169.978 1.00 127.29 27 GLN B CA 1
ATOM 8830 C C . GLN D 2 27 ? 180.613 135.385 169.037 1.00 127.29 27 GLN B C 1
ATOM 8831 O O . GLN D 2 27 ? 179.399 135.160 169.020 1.00 127.29 27 GLN B O 1
ATOM 8833 N N . GLY D 2 28 ? 181.191 136.285 168.248 1.00 129.51 28 GLY B N 1
ATOM 8834 C CA . GLY D 2 28 ? 180.386 137.073 167.324 1.00 129.51 28 GLY B CA 1
ATOM 8835 C C . GLY D 2 28 ? 179.401 137.990 168.015 1.00 129.51 28 GLY B C 1
ATOM 8836 O O . GLY D 2 28 ? 178.235 138.071 167.607 1.00 129.51 28 GLY B O 1
ATOM 8837 N N . HIS D 2 29 ? 179.848 138.693 169.056 1.00 127.43 29 HIS B N 1
ATOM 8838 C CA . HIS D 2 29 ? 178.968 139.517 169.873 1.00 127.43 29 HIS B CA 1
ATOM 8839 C C . HIS D 2 29 ? 179.064 140.981 169.476 1.00 127.43 29 HIS B C 1
ATOM 8840 O O . HIS D 2 29 ? 180.153 141.572 169.563 1.00 127.43 29 HIS B O 1
ATOM 8847 N N . PRO D 2 30 ? 177.974 141.591 169.004 1.00 113.92 30 PRO B N 1
ATOM 8848 C CA . PRO D 2 30 ? 178.001 143.042 168.757 1.00 113.92 30 PRO B CA 1
ATOM 8849 C C . PRO D 2 30 ? 178.295 143.849 170.011 1.00 113.92 30 PRO B C 1
ATOM 8850 O O . PRO D 2 30 ? 178.980 144.877 169.942 1.00 113.92 30 PRO B O 1
ATOM 8854 N N . MET D 2 31 ? 177.788 143.405 171.159 1.00 114.06 31 MET B N 1
ATOM 8855 C CA . MET D 2 31 ? 177.935 144.124 172.419 1.00 114.06 31 MET B CA 1
ATOM 8856 C C . MET D 2 31 ? 179.200 143.658 173.130 1.00 114.06 31 MET B C 1
ATOM 8857 O O . MET D 2 31 ? 179.323 142.478 173.476 1.00 114.06 31 MET B O 1
ATOM 8862 N N . LYS D 2 32 ? 180.130 144.583 173.360 1.00 113.92 32 LYS B N 1
ATOM 8863 C CA . LYS D 2 32 ? 181.420 144.273 173.974 1.00 113.92 32 LYS B CA 1
ATOM 8864 C C . LYS D 2 32 ? 181.636 145.209 175.154 1.00 113.92 32 LYS B C 1
ATOM 8865 O O . LYS D 2 32 ? 182.172 146.315 174.995 1.00 113.92 32 LYS B O 1
ATOM 8871 N N . PRO D 2 33 ? 181.217 144.804 176.355 1.00 110.73 33 PRO B N 1
ATOM 8872 C CA . PRO D 2 33 ? 181.319 145.704 177.519 1.00 110.73 33 PRO B CA 1
ATOM 8873 C C . PRO D 2 33 ? 182.735 146.163 177.820 1.00 110.73 33 PRO B C 1
ATOM 8874 O O . PRO D 2 33 ? 182.924 147.302 178.271 1.00 110.73 33 PRO B O 1
ATOM 8878 N N . HIS D 2 34 ? 183.740 145.322 177.560 1.00 113.45 34 HIS B N 1
ATOM 8879 C CA . HIS D 2 34 ? 185.137 145.659 177.816 1.00 113.45 34 HIS B CA 1
ATOM 8880 C C . HIS D 2 34 ? 185.540 146.960 177.131 1.00 113.45 34 HIS B C 1
ATOM 8881 O O . HIS D 2 34 ? 186.565 147.559 177.476 1.00 113.45 34 HIS B O 1
ATOM 8888 N N . ARG D 2 35 ? 184.717 147.428 176.186 1.00 123.72 35 ARG B N 1
ATOM 8889 C CA . ARG D 2 35 ? 185.007 148.687 175.512 1.00 123.72 35 ARG B CA 1
ATOM 8890 C C . ARG D 2 35 ? 185.141 149.826 176.502 1.00 123.72 35 ARG B C 1
ATOM 8891 O O . ARG D 2 35 ? 185.992 150.707 176.326 1.00 123.72 35 ARG B O 1
ATOM 8893 N N . ILE D 2 36 ? 184.357 149.786 177.581 1.00 115.40 36 ILE B N 1
ATOM 8894 C CA . ILE D 2 36 ? 184.425 150.848 178.577 1.00 115.40 36 ILE B CA 1
ATOM 8895 C C . ILE D 2 36 ? 185.821 150.962 179.177 1.00 115.40 36 ILE B C 1
ATOM 8896 O O . ILE D 2 36 ? 186.273 152.071 179.490 1.00 115.40 36 ILE B O 1
ATOM 8901 N N . ARG D 2 37 ? 186.566 149.852 179.272 1.00 129.28 37 ARG B N 1
ATOM 8902 C CA . ARG D 2 37 ? 187.891 149.998 179.862 1.00 129.28 37 ARG B CA 1
ATOM 8903 C C . ARG D 2 37 ? 188.819 150.665 178.872 1.00 129.28 37 ARG B C 1
ATOM 8904 O O . ARG D 2 37 ? 189.641 151.507 179.258 1.00 129.28 37 ARG B O 1
ATOM 8912 N N . MET D 2 38 ? 188.638 150.362 177.589 1.00 128.99 38 MET B N 1
ATOM 8913 C CA . MET D 2 38 ? 189.415 151.024 176.557 1.00 128.99 38 MET B CA 1
ATOM 8914 C C . MET D 2 38 ? 189.083 152.510 176.552 1.00 128.99 38 MET B C 1
ATOM 8915 O O . MET D 2 38 ? 189.838 153.317 175.999 1.00 128.99 38 MET B O 1
ATOM 8920 N N . THR D 2 39 ? 187.972 152.879 177.201 1.00 113.92 39 THR B N 1
ATOM 8921 C CA . THR D 2 39 ? 187.574 154.259 177.430 1.00 113.92 39 THR B CA 1
ATOM 8922 C C . THR D 2 39 ? 188.221 154.801 178.697 1.00 113.92 39 THR B C 1
ATOM 8923 O O . THR D 2 39 ? 188.741 155.921 178.696 1.00 113.92 39 THR B O 1
ATOM 8927 N N . HIS D 2 40 ? 188.192 154.016 179.781 1.00 118.62 40 HIS B N 1
ATOM 8928 C CA . HIS D 2 40 ? 188.719 154.494 181.057 1.00 118.62 40 HIS B CA 1
ATOM 8929 C C . HIS D 2 40 ? 190.151 154.991 180.917 1.00 118.62 40 HIS B C 1
ATOM 8930 O O . HIS D 2 40 ? 190.513 156.031 181.481 1.00 118.62 40 HIS B O 1
ATOM 8937 N N . ASN D 2 41 ? 190.973 154.279 180.141 1.00 128.16 41 ASN B N 1
ATOM 8938 C CA . ASN D 2 41 ? 192.372 154.670 180.006 1.00 128.16 41 ASN B CA 1
ATOM 8939 C C . ASN D 2 41 ? 192.495 156.033 179.344 1.00 128.16 41 ASN B C 1
ATOM 8940 O O . ASN D 2 41 ? 193.352 156.840 179.732 1.00 128.16 41 ASN B O 1
ATOM 8945 N N . LEU D 2 42 ? 191.598 156.340 178.403 1.00 115.35 42 LEU B N 1
ATOM 8946 C CA . LEU D 2 42 ? 191.627 157.639 177.746 1.00 115.35 42 LEU B CA 1
ATOM 8947 C C . LEU D 2 42 ? 191.298 158.751 178.726 1.00 115.35 42 LEU B C 1
ATOM 8948 O O . LEU D 2 42 ? 191.695 159.899 178.504 1.00 115.35 42 LEU B O 1
ATOM 8953 N N . LEU D 2 43 ? 190.581 158.431 179.804 1.00 118.21 43 LEU B N 1
ATOM 8954 C CA . LEU D 2 43 ? 190.396 159.398 180.877 1.00 118.21 43 LEU B CA 1
ATOM 8955 C C . LEU D 2 43 ? 191.684 159.576 181.669 1.00 118.21 43 LEU B C 1
ATOM 8956 O O . LEU D 2 43 ? 192.066 160.706 181.998 1.00 118.21 43 LEU B O 1
ATOM 8958 N N . LEU D 2 44 ? 192.366 158.474 181.989 1.00 127.11 44 LEU B N 1
ATOM 8959 C CA . LEU D 2 44 ? 193.607 158.572 182.749 1.00 127.11 44 LEU B CA 1
ATOM 8960 C C . LEU D 2 44 ? 194.730 159.158 181.902 1.00 127.11 44 LEU B C 1
ATOM 8961 O O . LEU D 2 44 ? 195.471 160.037 182.358 1.00 127.11 44 LEU B O 1
ATOM 8963 N N . ASN D 2 45 ? 194.879 158.674 180.665 1.00 130.08 45 ASN B N 1
ATOM 8964 C CA . ASN D 2 45 ? 195.986 159.117 179.825 1.00 130.08 45 ASN B CA 1
ATOM 8965 C C . ASN D 2 45 ? 195.884 160.604 179.507 1.00 130.08 45 ASN B C 1
ATOM 8966 O O . ASN D 2 45 ? 196.897 161.314 179.490 1.00 130.08 45 ASN B O 1
ATOM 8971 N N . TYR D 2 46 ? 194.668 161.094 179.260 1.00 125.50 46 TYR B N 1
ATOM 8972 C CA . TYR D 2 46 ? 194.465 162.522 179.041 1.00 125.50 46 TYR B CA 1
ATOM 8973 C C . TYR D 2 46 ? 194.586 163.323 180.328 1.00 125.50 46 TYR B C 1
ATOM 8974 O O . TYR D 2 46 ? 194.763 164.545 180.269 1.00 125.50 46 TYR B O 1
ATOM 8983 N N . GLY D 2 47 ? 194.492 162.670 181.482 1.00 134.35 47 GLY B N 1
ATOM 8984 C CA . GLY D 2 47 ? 194.613 163.340 182.757 1.00 134.35 47 GLY B CA 1
ATOM 8985 C C . GLY D 2 47 ? 193.308 163.825 183.342 1.00 134.35 47 GLY B C 1
ATOM 8986 O O . GLY D 2 47 ? 193.319 164.418 184.429 1.00 134.35 47 GLY B O 1
ATOM 8987 N N . LEU D 2 48 ? 192.185 163.606 182.652 1.00 126.51 48 LEU B N 1
ATOM 8988 C CA . LEU D 2 48 ? 190.882 163.985 183.186 1.00 126.51 48 LEU B CA 1
ATOM 8989 C C . LEU D 2 48 ? 190.592 163.324 184.527 1.00 126.51 48 LEU B C 1
ATOM 8990 O O . LEU D 2 48 ? 189.732 163.807 185.272 1.00 126.51 48 LEU B O 1
ATOM 8995 N N . TYR D 2 49 ? 191.287 162.226 184.845 1.00 142.42 49 TYR B N 1
ATOM 8996 C CA . TYR D 2 49 ? 191.016 161.492 186.077 1.00 142.42 49 TYR B CA 1
ATOM 8997 C C . TYR D 2 49 ? 191.273 162.349 187.311 1.00 142.42 49 TYR B C 1
ATOM 8998 O O . TYR D 2 49 ? 190.487 162.322 188.265 1.00 142.42 49 TYR B O 1
ATOM 9000 N N . ARG D 2 50 ? 192.373 163.111 187.317 1.00 147.84 50 ARG B N 1
ATOM 9001 C CA . ARG D 2 50 ? 192.739 163.849 188.523 1.00 147.84 50 ARG B CA 1
ATOM 9002 C C . ARG D 2 50 ? 191.700 164.911 188.854 1.00 147.84 50 ARG B C 1
ATOM 9003 O O . ARG D 2 50 ? 191.301 165.056 190.015 1.00 147.84 50 ARG B O 1
ATOM 9005 N N . LYS D 2 51 ? 191.253 165.667 187.849 1.00 145.12 51 LYS B N 1
ATOM 9006 C CA . LYS D 2 51 ? 190.325 166.760 188.103 1.00 145.12 51 LYS B CA 1
ATOM 9007 C C . LYS D 2 51 ? 188.961 166.254 188.544 1.00 145.12 51 LYS B C 1
ATOM 9008 O O . LYS D 2 51 ? 188.152 167.043 189.044 1.00 145.12 51 LYS B O 1
ATOM 9010 N N . MET D 2 52 ? 188.694 164.967 188.350 1.00 137.12 52 MET B N 1
ATOM 9011 C CA . MET D 2 52 ? 187.393 164.348 188.550 1.00 137.12 52 MET B CA 1
ATOM 9012 C C . MET D 2 52 ? 187.370 163.538 189.844 1.00 137.12 52 MET B C 1
ATOM 9013 O O . MET D 2 52 ? 188.402 163.260 190.458 1.00 137.12 52 MET B O 1
ATOM 9018 N N . GLU D 2 53 ? 186.160 163.161 190.256 1.00 126.88 53 GLU B N 1
ATOM 9019 C CA . GLU D 2 53 ? 185.949 162.187 191.321 1.00 126.88 53 GLU B CA 1
ATOM 9020 C C . GLU D 2 53 ? 185.507 160.856 190.720 1.00 126.88 53 GLU B C 1
ATOM 9021 O O . GLU D 2 53 ? 184.511 160.798 189.992 1.00 126.88 53 GLU B O 1
ATOM 9027 N N . ILE D 2 54 ? 186.254 159.798 191.025 1.00 124.64 54 ILE B N 1
ATOM 9028 C CA . ILE D 2 54 ? 186.098 158.490 190.400 1.00 124.64 54 ILE B CA 1
ATOM 9029 C C . ILE D 2 54 ? 185.667 157.479 191.457 1.00 124.64 54 ILE B C 1
ATOM 9030 O O . ILE D 2 54 ? 186.261 157.409 192.537 1.00 124.64 54 ILE B O 1
ATOM 9035 N N . TYR D 2 55 ? 184.613 156.721 191.153 1.00 125.17 55 TYR B N 1
ATOM 9036 C CA . TYR D 2 55 ? 184.116 155.669 192.029 1.00 125.17 55 TYR B CA 1
ATOM 9037 C C . TYR D 2 55 ? 183.817 154.432 191.195 1.00 125.17 55 TYR B C 1
ATOM 9038 O O . TYR D 2 55 ? 183.901 154.448 189.964 1.00 125.17 55 TYR B O 1
ATOM 9047 N N . ARG D 2 56 ? 183.470 153.343 191.884 1.00 122.26 56 ARG B N 1
ATOM 9048 C CA . ARG D 2 56 ? 183.060 152.125 191.214 1.00 122.26 56 ARG B CA 1
ATOM 9049 C C . ARG D 2 56 ? 181.641 151.740 191.609 1.00 122.26 56 ARG B C 1
ATOM 9050 O O . ARG D 2 56 ? 181.284 151.821 192.789 1.00 122.26 56 ARG B O 1
ATOM 9052 N N . PRO D 2 57 ? 180.811 151.334 190.651 1.00 128.33 57 PRO B N 1
ATOM 9053 C CA . PRO D 2 57 ? 179.437 150.935 190.987 1.00 128.33 57 PRO B CA 1
ATOM 9054 C C . PRO D 2 57 ? 179.441 149.688 191.857 1.00 128.33 57 PRO B C 1
ATOM 9055 O O . PRO D 2 57 ? 179.989 148.650 191.481 1.00 128.33 57 PRO B O 1
ATOM 9059 N N . HIS D 2 58 ? 178.825 149.795 193.029 1.00 134.36 58 HIS B N 1
ATOM 9060 C CA . HIS D 2 58 ? 178.787 148.658 193.931 1.00 134.36 58 HIS B CA 1
ATOM 9061 C C . HIS D 2 58 ? 177.672 147.698 193.523 1.00 134.36 58 HIS B C 1
ATOM 9062 O O . HIS D 2 58 ? 176.818 148.012 192.688 1.00 134.36 58 HIS B O 1
ATOM 9069 N N . LYS D 2 59 ? 177.698 146.505 194.113 1.00 134.50 59 LYS B N 1
ATOM 9070 C CA . LYS D 2 59 ? 176.765 145.455 193.727 1.00 134.50 59 LYS B CA 1
ATOM 9071 C C . LYS D 2 59 ? 175.325 145.899 193.957 1.00 134.50 59 LYS B C 1
ATOM 9072 O O . LYS D 2 59 ? 174.991 146.469 194.999 1.00 134.50 59 LYS B O 1
ATOM 9074 N N . ALA D 2 60 ? 174.469 145.629 192.976 1.00 136.71 60 ALA B N 1
ATOM 9075 C CA . ALA D 2 60 ? 173.044 145.912 193.092 1.00 136.71 60 ALA B CA 1
ATOM 9076 C C . ALA D 2 60 ? 172.342 144.678 193.643 1.00 136.71 60 ALA B C 1
ATOM 9077 O O . ALA D 2 60 ? 172.383 143.608 193.026 1.00 136.71 60 ALA B O 1
ATOM 9079 N N . THR D 2 61 ? 171.694 144.829 194.794 1.00 133.19 61 THR B N 1
ATOM 9080 C CA . THR D 2 61 ? 171.052 143.698 195.442 1.00 133.19 61 THR B CA 1
ATOM 9081 C C . THR D 2 61 ? 169.840 143.232 194.640 1.00 133.19 61 THR B C 1
ATOM 9082 O O . THR D 2 61 ? 169.234 143.988 193.876 1.00 133.19 61 THR B O 1
ATOM 9086 N N . ALA D 2 62 ? 169.494 141.955 194.826 1.00 126.54 62 ALA B N 1
ATOM 9087 C CA . ALA D 2 62 ? 168.331 141.391 194.149 1.00 126.54 62 ALA B CA 1
ATOM 9088 C C . ALA D 2 62 ? 167.057 142.131 194.536 1.00 126.54 62 ALA B C 1
ATOM 9089 O O . ALA D 2 62 ? 166.179 142.355 193.694 1.00 126.54 62 ALA B O 1
ATOM 9091 N N . GLU D 2 63 ? 166.935 142.509 195.809 1.00 129.75 63 GLU B N 1
ATOM 9092 C CA . GLU D 2 63 ? 165.776 143.280 196.245 1.00 129.75 63 GLU B CA 1
ATOM 9093 C C . GLU D 2 63 ? 165.718 144.630 195.541 1.00 129.75 63 GLU B C 1
ATOM 9094 O O . GLU D 2 63 ? 164.640 145.081 195.137 1.00 129.75 63 GLU B O 1
ATOM 9096 N N . GLU D 2 64 ? 166.869 145.298 195.403 1.00 131.04 64 GLU B N 1
ATOM 9097 C CA . GLU D 2 64 ? 166.906 146.583 194.708 1.00 131.04 64 GLU B CA 1
ATOM 9098 C C . GLU D 2 64 ? 166.354 146.463 193.293 1.00 131.04 64 GLU B C 1
ATOM 9099 O O . GLU D 2 64 ? 165.580 147.318 192.847 1.00 131.04 64 GLU B O 1
ATOM 9101 N N . MET D 2 65 ? 166.747 145.412 192.566 1.00 127.66 65 MET B N 1
ATOM 9102 C CA . MET D 2 65 ? 166.202 145.189 191.232 1.00 127.66 65 MET B CA 1
ATOM 9103 C C . MET D 2 65 ? 164.705 144.919 191.260 1.00 127.66 65 MET B C 1
ATOM 9104 O O . MET D 2 65 ? 164.032 145.115 190.241 1.00 127.66 65 MET B O 1
ATOM 9109 N N . THR D 2 66 ? 164.167 144.472 192.392 1.00 122.55 66 THR B N 1
ATOM 9110 C CA . THR D 2 66 ? 162.738 144.183 192.505 1.00 122.55 66 THR B CA 1
ATOM 9111 C C . THR D 2 66 ? 161.999 145.456 192.950 1.00 122.55 66 THR B C 1
ATOM 9112 O O . THR D 2 66 ? 161.293 145.542 193.955 1.00 122.55 66 THR B O 1
ATOM 9116 N N . LYS D 2 67 ? 162.262 146.523 192.202 1.00 117.91 67 LYS B N 1
ATOM 9117 C CA . LYS D 2 67 ? 161.546 147.786 192.333 1.00 117.91 67 LYS B CA 1
ATOM 9118 C C . LYS D 2 67 ? 160.699 148.098 191.113 1.00 117.91 67 LYS B C 1
ATOM 9119 O O . LYS D 2 67 ? 159.584 148.608 191.251 1.00 117.91 67 LYS B O 1
ATOM 9121 N N . TYR D 2 68 ? 161.210 147.800 189.921 1.00 113.92 68 TYR B N 1
ATOM 9122 C CA . TYR D 2 68 ? 160.447 147.856 188.683 1.00 113.92 68 TYR B CA 1
ATOM 9123 C C . TYR D 2 68 ? 160.265 146.493 188.037 1.00 113.92 68 TYR B C 1
ATOM 9124 O O . TYR D 2 68 ? 159.288 146.290 187.314 1.00 113.92 68 TYR B O 1
ATOM 9133 N N . HIS D 2 69 ? 161.165 145.554 188.303 1.00 113.92 69 HIS B N 1
ATOM 9134 C CA . HIS D 2 69 ? 161.085 144.216 187.744 1.00 113.92 69 HIS B CA 1
ATOM 9135 C C . HIS D 2 69 ? 160.251 143.305 188.641 1.00 113.92 69 HIS B C 1
ATOM 9136 O O . HIS D 2 69 ? 159.922 143.638 189.780 1.00 113.92 69 HIS B O 1
ATOM 9143 N N . SER D 2 70 ? 159.910 142.137 188.107 1.00 125.57 70 SER B N 1
ATOM 9144 C CA . SER D 2 70 ? 159.190 141.125 188.863 1.00 125.57 70 SER B CA 1
ATOM 9145 C C . SER D 2 70 ? 160.173 140.256 189.638 1.00 125.57 70 SER B C 1
ATOM 9146 O O . SER D 2 70 ? 161.336 140.108 189.253 1.00 125.57 70 SER B O 1
ATOM 9149 N N . ASP D 2 71 ? 159.693 139.685 190.744 1.00 125.18 71 ASP B N 1
ATOM 9150 C CA . ASP D 2 71 ? 160.541 138.808 191.546 1.00 125.18 71 ASP B CA 1
ATOM 9151 C C . ASP D 2 71 ? 160.927 137.552 190.773 1.00 125.18 71 ASP B C 1
ATOM 9152 O O . ASP D 2 71 ? 162.080 137.105 190.839 1.00 125.18 71 ASP B O 1
ATOM 9154 N N . GLU D 2 72 ? 159.979 136.973 190.033 1.00 124.50 72 GLU B N 1
ATOM 9155 C CA . GLU D 2 72 ? 160.254 135.737 189.308 1.00 124.50 72 GLU B CA 1
ATOM 9156 C C . GLU D 2 72 ? 161.324 135.949 188.246 1.00 124.50 72 GLU B C 1
ATOM 9157 O O . GLU D 2 72 ? 162.211 135.106 188.071 1.00 124.50 72 GLU B O 1
ATOM 9159 N N . TYR D 2 73 ? 161.254 137.069 187.524 1.00 115.12 73 TYR B N 1
ATOM 9160 C CA . TYR D 2 73 ? 162.206 137.329 186.449 1.00 115.12 73 TYR B CA 1
ATOM 9161 C C . TYR D 2 73 ? 163.622 137.490 186.990 1.00 115.12 73 TYR B C 1
ATOM 9162 O O . TYR D 2 73 ? 164.578 136.923 186.445 1.00 115.12 73 TYR B O 1
ATOM 9171 N N . ILE D 2 74 ? 163.777 138.269 188.063 1.00 116.55 74 ILE B N 1
ATOM 9172 C CA . ILE D 2 74 ? 165.100 138.470 188.640 1.00 116.55 74 ILE B CA 1
ATOM 9173 C C . ILE D 2 74 ? 165.619 137.173 189.249 1.00 116.55 74 ILE B C 1
ATOM 9174 O O . ILE D 2 74 ? 166.815 136.873 189.170 1.00 116.55 74 ILE B O 1
ATOM 9179 N N . LYS D 2 75 ? 164.732 136.379 189.856 1.00 119.59 75 LYS B N 1
ATOM 9180 C CA . LYS D 2 75 ? 165.147 135.077 190.372 1.00 119.59 75 LYS B CA 1
ATOM 9181 C C . LYS D 2 75 ? 165.640 134.174 189.247 1.00 119.59 75 LYS B C 1
ATOM 9182 O O . LYS D 2 75 ? 166.658 133.483 189.391 1.00 119.59 75 LYS B O 1
ATOM 9184 N N . PHE D 2 76 ? 164.940 134.187 188.110 1.00 117.85 76 PHE B N 1
ATOM 9185 C CA . PHE D 2 76 ? 165.358 133.391 186.962 1.00 117.85 76 PHE B CA 1
ATOM 9186 C C . PHE D 2 76 ? 166.721 133.841 186.462 1.00 117.85 76 PHE B C 1
ATOM 9187 O O . PHE D 2 76 ? 167.596 133.013 186.185 1.00 117.85 76 PHE B O 1
ATOM 9195 N N . LEU D 2 77 ? 166.921 135.156 186.342 1.00 123.31 77 LEU B N 1
ATOM 9196 C CA . LEU D 2 77 ? 168.200 135.659 185.847 1.00 123.31 77 LEU B CA 1
ATOM 9197 C C . LEU D 2 77 ? 169.329 135.317 186.812 1.00 123.31 77 LEU B C 1
ATOM 9198 O O . LEU D 2 77 ? 170.445 134.994 186.387 1.00 123.31 77 LEU B O 1
ATOM 9203 N N . ARG D 2 78 ? 169.060 135.399 188.116 1.00 124.44 78 ARG B N 1
ATOM 9204 C CA . ARG D 2 78 ? 170.082 135.113 189.115 1.00 124.44 78 ARG B CA 1
ATOM 9205 C C . ARG D 2 78 ? 170.434 133.631 189.158 1.00 124.44 78 ARG B C 1
ATOM 9206 O O . ARG D 2 78 ? 171.586 133.280 189.436 1.00 124.44 78 ARG B O 1
ATOM 9208 N N . SER D 2 79 ? 169.467 132.755 188.894 1.00 132.15 79 SER B N 1
ATOM 9209 C CA . SER D 2 79 ? 169.654 131.321 189.078 1.00 132.15 79 SER B CA 1
ATOM 9210 C C . SER D 2 79 ? 170.110 130.586 187.821 1.00 132.15 79 SER B C 1
ATOM 9211 O O . SER D 2 79 ? 170.240 129.358 187.863 1.00 132.15 79 SER B O 1
ATOM 9214 N N . ILE D 2 80 ? 170.355 131.281 186.714 1.00 118.80 80 ILE B N 1
ATOM 9215 C CA . ILE D 2 80 ? 170.771 130.640 185.469 1.00 118.80 80 ILE B CA 1
ATOM 9216 C C . ILE D 2 80 ? 172.274 130.836 185.299 1.00 118.80 80 ILE B C 1
ATOM 9217 O O . ILE D 2 80 ? 172.754 131.960 185.113 1.00 118.80 80 ILE B O 1
ATOM 9222 N N . ARG D 2 81 ? 173.023 129.745 185.384 1.00 116.61 81 ARG B N 1
ATOM 9223 C CA . ARG D 2 81 ? 174.444 129.724 185.077 1.00 116.61 81 ARG B CA 1
ATOM 9224 C C . ARG D 2 81 ? 174.683 128.967 183.773 1.00 116.61 81 ARG B C 1
ATOM 9225 O O . ARG D 2 81 ? 173.852 128.153 183.357 1.00 116.61 81 ARG B O 1
ATOM 9227 N N . PRO D 2 82 ? 175.803 129.227 183.091 1.00 131.13 82 PRO B N 1
ATOM 9228 C CA . PRO D 2 82 ? 176.044 128.561 181.797 1.00 131.13 82 PRO B CA 1
ATOM 9229 C C . PRO D 2 82 ? 176.052 127.038 181.843 1.00 131.13 82 PRO B C 1
ATOM 9230 O O . PRO D 2 82 ? 175.643 126.400 180.867 1.00 131.13 82 PRO B O 1
ATOM 9234 N N . ASP D 2 83 ? 176.522 126.421 182.922 1.00 136.83 83 ASP B N 1
ATOM 9235 C CA . ASP D 2 83 ? 176.513 124.961 182.965 1.00 136.83 83 ASP B CA 1
ATOM 9236 C C . ASP D 2 83 ? 175.097 124.385 183.007 1.00 136.83 83 ASP B C 1
ATOM 9237 O O . ASP D 2 83 ? 174.802 123.406 182.314 1.00 136.83 83 ASP B O 1
ATOM 9239 N N . ASN D 2 84 ? 174.205 124.986 183.796 1.00 139.47 84 ASN B N 1
ATOM 9240 C CA . ASN D 2 84 ? 172.850 124.479 183.999 1.00 139.47 84 ASN B CA 1
ATOM 9241 C C . ASN D 2 84 ? 171.787 125.067 183.063 1.00 139.47 84 ASN B C 1
ATOM 9242 O O . ASN D 2 84 ? 170.637 125.224 183.499 1.00 139.47 84 ASN B O 1
ATOM 9247 N N . MET D 2 85 ? 172.108 125.416 181.810 1.00 140.60 85 MET B N 1
ATOM 9248 C CA . MET D 2 85 ? 171.025 125.865 180.931 1.00 140.60 85 MET B CA 1
ATOM 9249 C C . MET D 2 85 ? 169.957 124.796 180.724 1.00 140.60 85 MET B C 1
ATOM 9250 O O . MET D 2 85 ? 168.816 125.138 180.391 1.00 140.60 85 MET B O 1
ATOM 9255 N N . SER D 2 86 ? 170.298 123.518 180.896 1.00 138.62 86 SER B N 1
ATOM 9256 C CA . SER D 2 86 ? 169.337 122.445 180.657 1.00 138.62 86 SER B CA 1
ATOM 9257 C C . SER D 2 86 ? 168.138 122.516 181.600 1.00 138.62 86 SER B C 1
ATOM 9258 O O . SER D 2 86 ? 166.999 122.288 181.175 1.00 138.62 86 SER B O 1
ATOM 9260 N N . GLU D 2 87 ? 168.367 122.814 182.884 1.00 140.80 87 GLU B N 1
ATOM 9261 C CA . GLU D 2 87 ? 167.260 122.800 183.840 1.00 140.80 87 GLU B CA 1
ATOM 9262 C C . GLU D 2 87 ? 166.227 123.875 183.520 1.00 140.80 87 GLU B C 1
ATOM 9263 O O . GLU D 2 87 ? 165.019 123.637 183.634 1.00 140.80 87 GLU B O 1
ATOM 9265 N N . TYR D 2 88 ? 166.681 125.064 183.122 1.00 139.94 88 TYR B N 1
ATOM 9266 C CA . TYR D 2 88 ? 165.803 126.199 182.869 1.00 139.94 88 TYR B CA 1
ATOM 9267 C C . TYR D 2 88 ? 165.486 126.383 181.390 1.00 139.94 88 TYR B C 1
ATOM 9268 O O . TYR D 2 88 ? 165.027 127.461 180.995 1.00 139.94 88 TYR B O 1
ATOM 9277 N N . SER D 2 89 ? 165.724 125.358 180.566 1.00 140.37 89 SER B N 1
ATOM 9278 C CA . SER D 2 89 ? 165.460 125.473 179.134 1.00 140.37 89 SER B CA 1
ATOM 9279 C C . SER D 2 89 ? 164.016 125.871 178.861 1.00 140.37 89 SER B C 1
ATOM 9280 O O . SER D 2 89 ? 163.735 126.552 177.869 1.00 140.37 89 SER B O 1
ATOM 9282 N N . LYS D 2 90 ? 163.089 125.454 179.726 1.00 133.73 90 LYS B N 1
ATOM 9283 C CA . LYS D 2 90 ? 161.685 125.801 179.532 1.00 133.73 90 LYS B CA 1
ATOM 9284 C C . LYS D 2 90 ? 161.447 127.285 179.789 1.00 133.73 90 LYS B C 1
ATOM 9285 O O . LYS D 2 90 ? 160.713 127.940 179.039 1.00 133.73 90 LYS B O 1
ATOM 9287 N N . GLN D 2 91 ? 162.053 127.836 180.844 1.00 137.52 91 GLN B N 1
ATOM 9288 C CA . GLN D 2 91 ? 161.835 129.236 181.191 1.00 137.52 91 GLN B CA 1
ATOM 9289 C C . GLN D 2 91 ? 162.602 130.197 180.291 1.00 137.52 91 GLN B C 1
ATOM 9290 O O . GLN D 2 91 ? 162.333 131.402 180.337 1.00 137.52 91 GLN B O 1
ATOM 9296 N N . MET D 2 92 ? 163.541 129.706 179.479 1.00 134.70 92 MET B N 1
ATOM 9297 C CA . MET D 2 92 ? 164.272 130.581 178.569 1.00 134.70 92 MET B CA 1
ATOM 9298 C C . MET D 2 92 ? 163.399 131.125 177.446 1.00 134.70 92 MET B C 1
ATOM 9299 O O . MET D 2 92 ? 163.833 132.044 176.742 1.00 134.70 92 MET B O 1
ATOM 9304 N N . GLN D 2 93 ? 162.197 130.589 177.260 1.00 121.24 93 GLN B N 1
ATOM 9305 C CA . GLN D 2 93 ? 161.267 131.098 176.263 1.00 121.24 93 GLN B CA 1
ATOM 9306 C C . GLN D 2 93 ? 160.268 132.090 176.836 1.00 121.24 93 GLN B C 1
ATOM 9307 O O . GLN D 2 93 ? 159.827 132.995 176.120 1.00 121.24 93 GLN B O 1
ATOM 9309 N N . ARG D 2 94 ? 159.905 131.943 178.111 1.00 127.17 94 ARG B N 1
ATOM 9310 C CA . ARG D 2 94 ? 158.993 132.882 178.752 1.00 127.17 94 ARG B CA 1
ATOM 9311 C C . ARG D 2 94 ? 159.652 134.223 179.040 1.00 127.17 94 ARG B C 1
ATOM 9312 O O . ARG D 2 94 ? 158.954 135.237 179.137 1.00 127.17 94 ARG B O 1
ATOM 9320 N N . PHE D 2 95 ? 160.978 134.256 179.160 1.00 113.92 95 PHE B N 1
ATOM 9321 C CA . PHE D 2 95 ? 161.694 135.471 179.517 1.00 113.92 95 PHE B CA 1
ATOM 9322 C C . PHE D 2 95 ? 162.626 135.968 178.422 1.00 113.92 95 PHE B C 1
ATOM 9323 O O . PHE D 2 95 ? 163.338 136.956 178.640 1.00 113.92 95 PHE B O 1
ATOM 9331 N N . ASN D 2 96 ? 162.643 135.316 177.257 1.00 113.92 96 ASN B N 1
ATOM 9332 C CA . ASN D 2 96 ? 163.395 135.788 176.092 1.00 113.92 96 ASN B CA 1
ATOM 9333 C C . ASN D 2 96 ? 164.884 135.941 176.405 1.00 113.92 96 ASN B C 1
ATOM 9334 O O . ASN D 2 96 ? 165.511 136.944 176.061 1.00 113.92 96 ASN B O 1
ATOM 9339 N N . VAL D 2 97 ? 165.455 134.944 177.077 1.00 113.92 97 VAL B N 1
ATOM 9340 C CA . VAL D 2 97 ? 166.884 134.907 177.364 1.00 113.92 97 VAL B CA 1
ATOM 9341 C C . VAL D 2 97 ? 167.462 133.629 176.777 1.00 113.92 97 VAL B C 1
ATOM 9342 O O . VAL D 2 97 ? 166.971 132.531 177.065 1.00 113.92 97 VAL B O 1
ATOM 9346 N N . GLY D 2 98 ? 168.501 133.770 175.958 1.00 122.55 98 GLY B N 1
ATOM 9347 C CA . GLY D 2 98 ? 169.250 132.620 175.491 1.00 122.55 98 GLY B CA 1
ATOM 9348 C C . GLY D 2 98 ? 169.641 132.653 174.026 1.00 122.55 98 GLY B C 1
ATOM 9349 O O . GLY D 2 98 ? 170.643 132.047 173.638 1.00 122.55 98 GLY B O 1
ATOM 9350 N N . GLU D 2 99 ? 168.868 133.362 173.204 1.00 118.51 99 GLU B N 1
ATOM 9351 C CA . GLU D 2 99 ? 169.148 133.411 171.774 1.00 118.51 99 GLU B CA 1
ATOM 9352 C C . GLU D 2 99 ? 169.629 134.787 171.330 1.00 118.51 99 GLU B C 1
ATOM 9353 O O . GLU D 2 99 ? 170.819 134.981 171.065 1.00 118.51 99 GLU B O 1
ATOM 9355 N N . ASP D 2 100 ? 168.702 135.744 171.238 1.00 123.89 100 ASP B N 1
ATOM 9356 C CA . ASP D 2 100 ? 169.063 137.088 170.799 1.00 123.89 100 ASP B CA 1
ATOM 9357 C C . ASP D 2 100 ? 170.014 137.754 171.779 1.00 123.89 100 ASP B C 1
ATOM 9358 O O . ASP D 2 100 ? 170.917 138.498 171.377 1.00 123.89 100 ASP B O 1
ATOM 9360 N N . CYS D 2 101 ? 169.822 137.506 173.072 1.00 130.73 101 CYS B N 1
ATOM 9361 C CA . CYS D 2 101 ? 170.666 138.049 174.131 1.00 130.73 101 CYS B CA 1
ATOM 9362 C C . CYS D 2 101 ? 171.181 136.872 174.955 1.00 130.73 101 CYS B C 1
ATOM 9363 O O . CYS D 2 101 ? 170.768 136.677 176.107 1.00 130.73 101 CYS B O 1
ATOM 9366 N N . PRO D 2 102 ? 172.067 136.055 174.382 1.00 134.17 102 PRO B N 1
ATOM 9367 C CA . PRO D 2 102 ? 172.442 134.789 175.026 1.00 134.17 102 PRO B CA 1
ATOM 9368 C C . PRO D 2 102 ? 173.024 134.976 176.421 1.00 134.17 102 PRO B C 1
ATOM 9369 O O . PRO D 2 102 ? 173.572 136.024 176.771 1.00 134.17 102 PRO B O 1
ATOM 9373 N N . VAL D 2 103 ? 172.890 133.921 177.219 1.00 132.07 103 VAL B N 1
ATOM 9374 C CA . VAL D 2 103 ? 173.444 133.869 178.566 1.00 132.07 103 VAL B CA 1
ATOM 9375 C C . VAL D 2 103 ? 174.929 133.543 178.486 1.00 132.07 103 VAL B C 1
ATOM 9376 O O . VAL D 2 103 ? 175.366 132.770 177.625 1.00 132.07 103 VAL B O 1
ATOM 9380 N N . PHE D 2 104 ? 175.715 134.131 179.389 1.00 122.08 104 PHE B N 1
ATOM 9381 C CA . PHE D 2 104 ? 177.154 133.915 179.441 1.00 122.08 104 PHE B CA 1
ATOM 9382 C C . PHE D 2 104 ? 177.598 133.870 180.897 1.00 122.08 104 PHE B C 1
ATOM 9383 O O . PHE D 2 104 ? 176.780 133.938 181.822 1.00 122.08 104 PHE B O 1
ATOM 9391 N N . ASP D 2 105 ? 178.909 133.756 181.104 1.00 127.75 105 ASP B N 1
ATOM 9392 C CA . ASP D 2 105 ? 179.438 133.604 182.453 1.00 127.75 105 ASP B CA 1
ATOM 9393 C C . ASP D 2 105 ? 179.346 134.910 183.230 1.00 127.75 105 ASP B C 1
ATOM 9394 O O . ASP D 2 105 ? 179.705 135.978 182.725 1.00 127.75 105 ASP B O 1
ATOM 9396 N N . GLY D 2 106 ? 178.874 134.813 184.468 1.00 122.75 106 GLY B N 1
ATOM 9397 C CA . GLY D 2 106 ? 178.732 135.971 185.336 1.00 122.75 106 GLY B CA 1
ATOM 9398 C C . GLY D 2 106 ? 177.746 137.001 184.833 1.00 122.75 106 GLY B C 1
ATOM 9399 O O . GLY D 2 106 ? 178.004 138.207 184.939 1.00 122.75 106 GLY B O 1
ATOM 9400 N N . LEU D 2 107 ? 176.622 136.554 184.268 1.00 116.55 107 LEU B N 1
ATOM 9401 C CA . LEU D 2 107 ? 175.648 137.497 183.728 1.00 116.55 107 LEU B CA 1
ATOM 9402 C C . LEU D 2 107 ? 175.064 138.360 184.840 1.00 116.55 107 LEU B C 1
ATOM 9403 O O . LEU D 2 107 ? 174.968 139.594 184.713 1.00 116.55 107 LEU B O 1
ATOM 9408 N N . PHE D 2 108 ? 174.708 137.729 185.960 1.00 125.08 108 PHE B N 1
ATOM 9409 C CA . PHE D 2 108 ? 174.150 138.492 187.063 1.00 125.08 108 PHE B CA 1
ATOM 9410 C C . PHE D 2 108 ? 175.208 139.415 187.639 1.00 125.08 108 PHE B C 1
ATOM 9411 O O . PHE D 2 108 ? 174.894 140.529 188.060 1.00 125.08 108 PHE B O 1
ATOM 9419 N N . GLU D 2 109 ? 176.464 138.956 187.704 1.00 121.69 109 GLU B N 1
ATOM 9420 C CA . GLU D 2 109 ? 177.517 139.834 188.199 1.00 121.69 109 GLU B CA 1
ATOM 9421 C C . GLU D 2 109 ? 177.678 141.031 187.273 1.00 121.69 109 GLU B C 1
ATOM 9422 O O . GLU D 2 109 ? 178.036 142.127 187.721 1.00 121.69 109 GLU B O 1
ATOM 9424 N N . PHE D 2 110 ? 177.415 140.832 185.974 1.00 117.03 110 PHE B N 1
ATOM 9425 C CA . PHE D 2 110 ? 17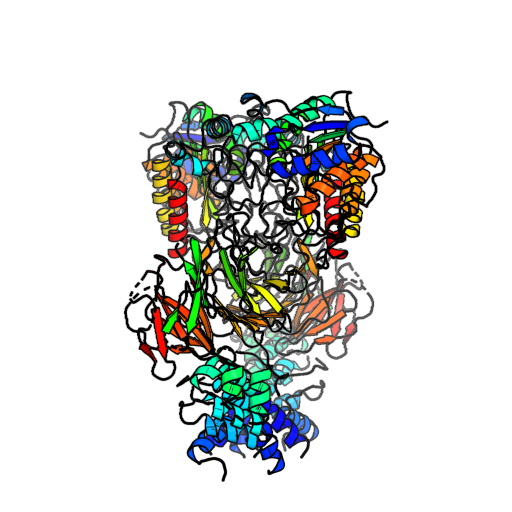7.481 141.928 185.014 1.00 117.03 110 PHE B CA 1
ATOM 9426 C C . PHE D 2 110 ? 176.401 142.957 185.303 1.00 117.03 110 PHE B C 1
ATOM 9427 O O . PHE D 2 110 ? 176.650 144.169 185.241 1.00 117.03 110 PHE B O 1
ATOM 9435 N N . CYS D 2 111 ? 175.197 142.490 185.640 1.00 123.56 111 CYS B N 1
ATOM 9436 C CA . CYS D 2 111 ? 174.141 143.441 185.963 1.00 123.56 111 CYS B CA 1
ATOM 9437 C C . CYS D 2 111 ? 174.256 143.999 187.376 1.00 123.56 111 CYS B C 1
ATOM 9438 O O . CYS D 2 111 ? 173.620 145.014 187.680 1.00 123.56 111 CYS B O 1
ATOM 9441 N N . GLN D 2 112 ? 175.040 143.358 188.248 1.00 132.70 112 GLN B N 1
ATOM 9442 C CA . GLN D 2 112 ? 175.377 143.948 189.541 1.00 132.70 112 GLN B CA 1
ATOM 9443 C C . GLN D 2 112 ? 176.120 145.266 189.396 1.00 132.70 112 GLN B C 1
ATOM 9444 O O . GLN D 2 112 ? 176.070 146.102 190.304 1.00 132.70 112 GLN B O 1
ATOM 9450 N N . LEU D 2 113 ? 176.803 145.468 188.274 1.00 126.46 113 LEU B N 1
ATOM 9451 C CA . LEU D 2 113 ? 177.619 146.649 188.029 1.00 126.46 113 LEU B CA 1
ATOM 9452 C C . LEU D 2 113 ? 177.051 147.573 186.967 1.00 126.46 113 LEU B C 1
ATOM 9453 O O . LEU D 2 113 ? 177.188 148.791 187.086 1.00 126.46 113 LEU B O 1
ATOM 9458 N N . SER D 2 114 ? 176.427 147.030 185.916 1.00 118.02 114 SER B N 1
ATOM 9459 C CA . SER D 2 114 ? 175.794 147.896 184.928 1.00 118.02 114 SER B CA 1
ATOM 9460 C C . SER D 2 114 ? 174.672 148.721 185.546 1.00 118.02 114 SER B C 1
ATOM 9461 O O . SER D 2 114 ? 174.441 149.864 185.134 1.00 118.02 114 SER B O 1
ATOM 9464 N N . THR D 2 115 ? 173.965 148.161 186.528 1.00 122.27 115 THR B N 1
ATOM 9465 C CA . THR D 2 115 ? 172.909 148.869 187.241 1.00 122.27 115 THR B CA 1
ATOM 9466 C C . THR D 2 115 ? 173.421 149.587 188.486 1.00 122.27 115 THR B C 1
ATOM 9467 O O . THR D 2 115 ? 172.847 150.611 188.879 1.00 122.27 115 THR B O 1
ATOM 9471 N N . GLY D 2 116 ? 174.531 149.122 189.062 1.00 123.21 116 GLY B N 1
ATOM 9472 C CA . GLY D 2 116 ? 175.043 149.684 190.301 1.00 123.21 116 GLY B CA 1
ATOM 9473 C C . GLY D 2 116 ? 175.462 151.136 190.205 1.00 123.21 116 GLY B C 1
ATOM 9474 O O . GLY D 2 116 ? 175.600 151.800 191.237 1.00 123.21 116 GLY B O 1
ATOM 9475 N N . GLY D 2 117 ? 175.670 151.643 188.995 1.00 113.92 117 GLY B N 1
ATOM 9476 C CA . GLY D 2 117 ? 176.134 153.002 188.798 1.00 113.92 117 GLY B CA 1
ATOM 9477 C C . GLY D 2 117 ? 174.999 153.989 188.636 1.00 113.92 117 GLY B C 1
ATOM 9478 O O . GLY D 2 117 ? 175.147 155.178 188.935 1.00 113.92 117 GLY B O 1
ATOM 9479 N N . SER D 2 118 ? 173.853 153.504 188.158 1.00 115.21 118 SER B N 1
ATOM 9480 C CA . SER D 2 118 ? 172.709 154.377 187.923 1.00 115.21 118 SER B CA 1
ATOM 9481 C C . SER D 2 118 ? 171.999 154.734 189.223 1.00 115.21 118 SER B C 1
ATOM 9482 O O . SER D 2 118 ? 171.774 155.913 189.505 1.00 115.21 118 SER B O 1
ATOM 9485 N N . VAL D 2 119 ? 171.609 153.731 190.010 1.00 122.62 119 VAL B N 1
ATOM 9486 C CA . VAL D 2 119 ? 170.947 153.998 191.286 1.00 122.62 119 VAL B CA 1
ATOM 9487 C C . VAL D 2 119 ? 171.884 154.741 192.239 1.00 122.62 119 VAL B C 1
ATOM 9488 O O . VAL D 2 119 ? 171.506 155.748 192.852 1.00 122.62 119 VAL B O 1
ATOM 9492 N N . ALA D 2 120 ? 173.135 154.282 192.345 1.00 128.55 120 ALA B N 1
ATOM 9493 C CA . ALA D 2 120 ? 174.094 154.925 193.237 1.00 128.55 120 ALA B CA 1
ATOM 9494 C C . ALA D 2 120 ? 174.592 156.260 192.703 1.00 128.55 120 ALA B C 1
ATOM 9495 O O . ALA D 2 120 ? 175.137 157.055 193.476 1.00 128.55 120 ALA B O 1
ATOM 9497 N N . GLY D 2 121 ? 174.421 156.530 191.412 1.00 122.27 121 GLY B N 1
ATOM 9498 C CA . GLY D 2 121 ? 174.758 157.840 190.896 1.00 122.27 121 GLY B CA 1
ATOM 9499 C C . GLY D 2 121 ? 173.614 158.811 191.090 1.00 122.27 121 GLY B C 1
ATOM 9500 O O . GLY D 2 121 ? 173.828 159.977 191.432 1.00 122.27 121 GLY B O 1
ATOM 9501 N N . ALA D 2 122 ? 172.387 158.336 190.872 1.00 121.64 122 ALA B N 1
ATOM 9502 C CA . ALA D 2 122 ? 171.207 159.133 191.176 1.00 121.64 122 ALA B CA 1
ATOM 9503 C C . ALA D 2 122 ? 171.089 159.432 192.662 1.00 121.64 122 ALA B C 1
ATOM 9504 O O . ALA D 2 122 ? 170.464 160.430 193.031 1.00 121.64 122 ALA B O 1
ATOM 9506 N N . VAL D 2 123 ? 171.680 158.597 193.523 1.00 122.52 123 VAL B N 1
ATOM 9507 C CA . VAL D 2 123 ? 171.687 158.901 194.954 1.00 122.52 123 VAL B CA 1
ATOM 9508 C C . VAL D 2 123 ? 172.451 160.192 195.216 1.00 122.52 123 VAL B C 1
ATOM 9509 O O . VAL D 2 123 ? 172.001 161.063 195.969 1.00 122.52 123 VAL B O 1
ATOM 9513 N N . LYS D 2 124 ? 173.627 160.331 194.604 1.00 130.84 124 LYS B N 1
ATOM 9514 C CA . LYS D 2 124 ? 174.384 161.568 194.753 1.00 130.84 124 LYS B CA 1
ATOM 9515 C C . LYS D 2 124 ? 173.736 162.717 193.988 1.00 130.84 124 LYS B C 1
ATOM 9516 O O . LYS D 2 124 ? 173.742 163.861 194.455 1.00 130.84 124 LYS B O 1
ATOM 9522 N N . LEU D 2 125 ? 173.184 162.433 192.805 1.00 118.35 125 LEU B N 1
ATOM 9523 C CA . LEU D 2 125 ? 172.611 163.487 191.972 1.00 118.35 125 LEU B CA 1
ATOM 9524 C C . LEU D 2 125 ? 171.386 164.128 192.617 1.00 118.35 125 LEU B C 1
ATOM 9525 O O . LEU D 2 125 ? 171.259 165.359 192.634 1.00 118.35 125 LEU B O 1
ATOM 9530 N N . ASN D 2 126 ? 170.463 163.316 193.141 1.00 125.73 126 ASN B N 1
ATOM 9531 C CA . ASN D 2 126 ? 169.277 163.882 193.775 1.00 125.73 126 ASN B CA 1
ATOM 9532 C C . ASN D 2 126 ? 169.651 164.673 195.019 1.00 125.73 126 ASN B C 1
ATOM 9533 O O . ASN D 2 126 ? 169.074 165.732 195.292 1.00 125.73 126 ASN B O 1
ATOM 9538 N N . ARG D 2 127 ? 170.614 164.173 195.786 1.00 121.70 127 ARG B N 1
ATOM 9539 C CA . ARG D 2 127 ? 171.116 164.894 196.939 1.00 121.70 127 ARG B CA 1
ATOM 9540 C C . ARG D 2 127 ? 172.014 166.040 196.480 1.00 121.70 127 ARG B C 1
ATOM 9541 O O . ARG D 2 127 ? 172.362 166.161 195.302 1.00 121.70 127 ARG B O 1
ATOM 9543 N N . GLN D 2 128 ? 172.386 166.900 197.426 1.00 124.04 128 GLN B N 1
ATOM 9544 C CA . GLN D 2 128 ? 173.225 168.057 197.123 1.00 124.04 128 GLN B CA 1
ATOM 9545 C C . GLN D 2 128 ? 174.702 167.653 197.110 1.00 124.04 128 GLN B C 1
ATOM 9546 O O . GLN D 2 128 ? 175.512 168.093 197.925 1.00 124.04 128 GLN B O 1
ATOM 9548 N N . GLN D 2 129 ? 175.045 166.793 196.151 1.00 128.80 129 GLN B N 1
ATOM 9549 C CA . GLN D 2 129 ? 176.408 166.302 196.006 1.00 128.80 129 GLN B CA 1
ATOM 9550 C C . GLN D 2 129 ? 177.008 166.531 194.628 1.00 128.80 129 GLN B C 1
ATOM 9551 O O . GLN D 2 129 ? 178.233 166.627 194.520 1.00 128.80 129 GLN B O 1
ATOM 9557 N N . THR D 2 130 ? 176.196 166.624 193.577 1.00 128.86 130 THR B N 1
ATOM 9558 C CA . THR D 2 130 ? 176.742 166.806 192.241 1.00 128.86 130 THR B CA 1
ATOM 9559 C C . THR D 2 130 ? 175.695 167.429 191.332 1.00 128.86 130 THR B C 1
ATOM 9560 O O . THR D 2 130 ? 174.491 167.307 191.569 1.00 128.86 130 THR B O 1
ATOM 9564 N N . ASP D 2 131 ? 176.179 168.106 190.294 1.00 130.35 131 ASP B N 1
ATOM 9565 C CA . ASP D 2 131 ? 175.348 168.569 189.195 1.00 130.35 131 ASP B CA 1
ATOM 9566 C C . ASP D 2 131 ? 175.387 167.644 187.987 1.00 130.35 131 ASP B C 1
ATOM 9567 O O . ASP D 2 131 ? 174.539 167.780 187.099 1.00 130.35 131 ASP B O 1
ATOM 9572 N N . MET D 2 132 ? 176.333 166.705 187.937 1.00 121.25 132 MET B N 1
ATOM 9573 C CA . MET D 2 132 ? 176.451 165.797 186.801 1.00 121.25 132 MET B CA 1
ATOM 9574 C C . MET D 2 132 ? 177.042 164.476 187.269 1.00 121.25 132 MET B C 1
ATOM 9575 O O . MET D 2 132 ? 178.184 164.441 187.737 1.00 121.25 132 MET B O 1
ATOM 9580 N N . ALA D 2 133 ? 176.272 163.399 187.145 1.00 113.92 133 ALA B N 1
ATOM 9581 C CA . ALA D 2 133 ? 176.740 162.049 187.422 1.00 113.92 133 ALA B CA 1
ATOM 9582 C C . ALA D 2 133 ? 176.953 161.302 186.112 1.00 113.92 133 ALA B C 1
ATOM 9583 O O . ALA D 2 133 ? 176.172 161.455 185.170 1.00 113.92 133 ALA B O 1
ATOM 9585 N N . VAL D 2 134 ? 178.007 160.489 186.058 1.00 113.92 134 VAL B N 1
ATOM 9586 C CA . VAL D 2 134 ? 178.427 159.804 184.839 1.00 113.92 134 VAL B CA 1
ATOM 9587 C C . VAL D 2 134 ? 178.475 158.307 185.114 1.00 113.92 134 VAL B C 1
ATOM 9588 O O . VAL D 2 134 ? 178.994 157.877 186.150 1.00 113.92 134 VAL B O 1
ATOM 9592 N N . ASN D 2 135 ? 177.933 157.516 184.185 1.00 113.92 135 ASN B N 1
ATOM 9593 C CA . ASN D 2 135 ? 178.013 156.057 184.273 1.00 113.92 135 ASN B CA 1
ATOM 9594 C C . ASN D 2 135 ? 177.974 155.512 182.849 1.00 113.92 135 ASN B C 1
ATOM 9595 O O . ASN D 2 135 ? 176.894 155.373 182.267 1.00 113.92 135 ASN B O 1
ATOM 9600 N N . TRP D 2 136 ? 179.148 155.210 182.294 1.00 113.92 136 TRP B N 1
ATOM 9601 C CA . TRP D 2 136 ? 179.218 154.666 180.945 1.00 113.92 136 TRP B CA 1
ATOM 9602 C C . TRP D 2 136 ? 178.857 153.188 180.879 1.00 113.92 136 TRP B C 1
ATOM 9603 O O . TRP D 2 136 ? 178.604 152.678 179.782 1.00 113.92 136 TRP B O 1
ATOM 9614 N N . ALA D 2 137 ? 178.823 152.493 182.017 1.00 113.92 137 ALA B N 1
ATOM 9615 C CA . ALA D 2 137 ? 178.469 151.080 182.033 1.00 113.92 137 ALA B CA 1
ATOM 9616 C C . ALA D 2 137 ? 176.964 150.850 181.984 1.00 113.92 137 ALA B C 1
ATOM 9617 O O . ALA D 2 137 ? 176.532 149.728 181.699 1.00 113.92 137 ALA B O 1
ATOM 9619 N N . GLY D 2 138 ? 176.165 151.879 182.248 1.00 113.92 138 GLY B N 1
ATOM 9620 C CA . GLY D 2 138 ? 174.723 151.747 182.233 1.00 113.92 138 GLY B CA 1
ATOM 9621 C C . GLY D 2 138 ? 174.123 151.931 180.856 1.00 113.92 138 GLY B C 1
ATOM 9622 O O . GLY D 2 138 ? 174.592 151.335 179.883 1.00 113.92 138 GLY B O 1
ATOM 9623 N N . GLY D 2 139 ? 173.067 152.736 180.766 1.00 113.92 139 GLY B N 1
ATOM 9624 C CA . GLY D 2 139 ? 172.461 153.030 179.484 1.00 113.92 139 GLY B CA 1
ATOM 9625 C C . GLY D 2 139 ? 171.649 151.905 178.891 1.00 113.92 139 GLY B C 1
ATOM 9626 O O . GLY D 2 139 ? 171.392 151.909 177.685 1.00 113.92 139 GLY B O 1
ATOM 9627 N N . LEU D 2 140 ? 171.233 150.940 179.705 1.00 113.92 140 LEU B N 1
ATOM 9628 C CA . LEU D 2 140 ? 170.421 149.826 179.239 1.00 113.92 140 LEU B CA 1
ATOM 9629 C C . LEU D 2 140 ? 168.950 150.196 179.385 1.00 113.92 140 LEU B C 1
ATOM 9630 O O . LEU D 2 140 ? 168.471 150.416 180.503 1.00 113.92 140 LEU B O 1
ATOM 9635 N N . HIS D 2 141 ? 168.239 150.266 178.261 1.00 113.92 141 HIS B N 1
ATOM 9636 C CA . HIS D 2 141 ? 166.878 150.788 178.238 1.00 113.92 141 HIS B CA 1
ATOM 9637 C C . HIS D 2 141 ? 165.848 149.845 177.637 1.00 113.92 141 HIS B C 1
ATOM 9638 O O . HIS D 2 141 ? 164.651 150.061 177.856 1.00 113.92 141 HIS B O 1
ATOM 9645 N N . HIS D 2 142 ? 16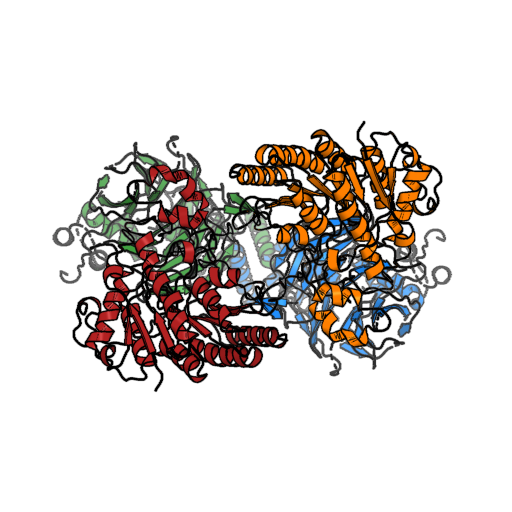6.259 148.817 176.897 1.00 113.92 142 HIS B N 1
ATOM 9646 C CA . HIS D 2 142 ? 165.309 147.952 176.213 1.00 113.92 142 HIS B CA 1
ATOM 9647 C C . HIS D 2 142 ? 164.706 146.888 177.118 1.00 113.92 142 HIS B C 1
ATOM 9648 O O . HIS D 2 142 ? 163.705 146.276 176.735 1.00 113.92 142 HIS B O 1
ATOM 9655 N N . ALA D 2 143 ? 165.276 146.659 178.300 1.00 113.92 143 ALA B N 1
ATOM 9656 C CA . ALA D 2 143 ? 164.751 145.635 179.192 1.00 113.92 143 ALA B CA 1
ATOM 9657 C C . ALA D 2 143 ? 163.319 145.953 179.602 1.00 113.92 143 ALA B C 1
ATOM 9658 O O . ALA D 2 143 ? 162.964 147.111 179.841 1.00 113.92 143 ALA B O 1
ATOM 9660 N N . LYS D 2 144 ? 162.497 144.913 179.685 1.00 113.92 144 LYS B N 1
ATOM 9661 C CA . LYS D 2 144 ? 161.099 145.044 180.058 1.00 113.92 144 LYS B CA 1
ATOM 9662 C C . LYS D 2 144 ? 160.925 144.691 181.531 1.00 113.92 144 LYS B C 1
ATOM 9663 O O . LYS D 2 144 ? 161.881 144.354 182.233 1.00 113.92 144 LYS B O 1
ATOM 9669 N N . LYS D 2 145 ? 159.680 144.773 182.007 1.00 113.92 145 LYS B N 1
ATOM 9670 C CA . LYS D 2 145 ? 159.408 144.504 183.416 1.00 113.92 145 LYS B CA 1
ATOM 9671 C C . LYS D 2 145 ? 159.762 143.067 183.777 1.00 113.92 145 LYS B C 1
ATOM 9672 O O . LYS D 2 145 ? 160.406 142.812 184.800 1.00 113.92 145 LYS B O 1
ATOM 9678 N N . SER D 2 146 ? 159.353 142.115 182.944 1.00 113.92 146 SER B N 1
ATOM 9679 C CA . SER D 2 146 ? 159.575 140.698 183.208 1.00 113.92 146 SER B CA 1
ATOM 9680 C C . SER D 2 146 ? 160.046 139.997 181.937 1.00 113.92 146 SER B C 1
ATOM 9681 O O . SER D 2 146 ? 159.576 138.914 181.586 1.00 113.92 146 SER B O 1
ATOM 9684 N N . GLU D 2 147 ? 160.989 140.618 181.232 1.00 113.92 147 GLU B N 1
ATOM 9685 C CA . GLU D 2 147 ? 161.513 140.058 179.994 1.00 113.92 147 GLU B CA 1
ATOM 9686 C C . GLU D 2 147 ? 162.791 140.796 179.621 1.00 113.92 147 GLU B C 1
ATOM 9687 O O . GLU D 2 147 ? 162.928 141.993 179.885 1.00 113.92 147 GLU B O 1
ATOM 9693 N N . ALA D 2 148 ? 163.719 140.067 179.008 1.00 113.92 148 ALA B N 1
ATOM 9694 C CA . ALA D 2 148 ? 164.935 140.651 178.459 1.00 113.92 148 ALA B CA 1
ATOM 9695 C C . ALA D 2 148 ? 164.731 140.960 176.982 1.00 113.92 148 ALA B C 1
ATOM 9696 O O . ALA D 2 148 ? 164.435 140.059 176.190 1.00 113.92 148 ALA B O 1
ATOM 9698 N N . SER D 2 149 ? 164.886 142.226 176.614 1.00 117.52 149 SER B N 1
ATOM 9699 C CA . SER D 2 149 ? 164.726 142.665 175.238 1.00 117.52 149 SER B CA 1
ATOM 9700 C C . SER D 2 149 ? 166.021 143.317 174.775 1.00 117.52 149 SER B C 1
ATOM 9701 O O . SER D 2 149 ? 166.725 143.959 175.560 1.00 117.52 149 SER B O 1
ATOM 9703 N N . GLY D 2 150 ? 166.326 143.149 173.494 1.00 121.58 150 GLY B N 1
ATOM 9704 C CA . GLY D 2 150 ? 167.572 143.689 172.974 1.00 121.58 150 GLY B CA 1
ATOM 9705 C C . GLY D 2 150 ? 168.762 143.023 173.632 1.00 121.58 150 GLY B C 1
ATOM 9706 O O . GLY D 2 150 ? 168.896 141.795 173.629 1.00 121.58 150 GLY B O 1
ATOM 9707 N N . PHE D 2 151 ? 169.641 143.835 174.211 1.00 113.92 151 PHE B N 1
ATOM 9708 C CA . PHE D 2 151 ? 170.821 143.356 174.918 1.00 113.92 151 PHE B CA 1
ATOM 9709 C C . PHE D 2 151 ? 170.784 143.772 176.384 1.00 113.92 151 PHE B C 1
ATOM 9710 O O . PHE D 2 151 ? 171.815 144.066 176.991 1.00 113.92 151 PHE B O 1
ATOM 9718 N N . CYS D 2 152 ? 169.590 143.801 176.973 1.00 117.59 152 CYS B N 1
ATOM 9719 C CA . CYS D 2 152 ? 169.406 144.326 178.317 1.00 117.59 152 CYS B CA 1
ATOM 9720 C C . CYS D 2 152 ? 168.609 143.341 179.159 1.00 117.59 152 CYS B C 1
ATOM 9721 O O . CYS D 2 152 ? 167.713 142.654 178.662 1.00 117.59 152 CYS B O 1
ATOM 9724 N N . TYR D 2 153 ? 168.952 143.283 180.444 1.00 123.00 153 TYR B N 1
ATOM 9725 C CA . TYR D 2 153 ? 168.287 142.419 181.410 1.00 123.00 153 TYR B CA 1
ATOM 9726 C C . TYR D 2 153 ? 167.619 143.206 182.522 1.00 123.00 153 TYR B C 1
ATOM 9727 O O . TYR D 2 153 ? 166.422 143.030 182.775 1.00 123.00 153 TYR B O 1
ATOM 9736 N N . VAL D 2 154 ? 168.367 144.074 183.196 1.00 113.64 154 VAL B N 1
ATOM 9737 C CA . VAL D 2 154 ? 167.843 144.951 184.233 1.00 113.64 154 VAL B CA 1
ATOM 9738 C C . VAL D 2 154 ? 167.906 146.377 183.712 1.00 113.64 154 VAL B C 1
ATOM 9739 O O . VAL D 2 154 ? 168.963 146.833 183.258 1.00 113.64 154 VAL B O 1
ATOM 9743 N N . ASN D 2 155 ? 166.779 147.079 183.775 1.00 113.92 155 ASN B N 1
ATOM 9744 C CA . ASN D 2 155 ? 166.679 148.415 183.197 1.00 113.92 155 ASN B CA 1
ATOM 9745 C C . ASN D 2 155 ? 167.217 149.402 184.221 1.00 113.92 155 ASN B C 1
ATOM 9746 O O . ASN D 2 155 ? 166.493 149.857 185.107 1.00 113.92 155 ASN B O 1
ATOM 9751 N N . ASP D 2 156 ? 168.499 149.743 184.087 1.00 123.25 156 ASP B N 1
ATOM 9752 C CA . ASP D 2 156 ? 169.119 150.684 185.013 1.00 123.25 156 ASP B CA 1
ATOM 9753 C C . ASP D 2 156 ? 168.505 152.074 184.909 1.00 123.25 156 ASP B C 1
ATOM 9754 O O . ASP D 2 156 ? 168.419 152.787 185.917 1.00 123.25 156 ASP B O 1
ATOM 9759 N N . ILE D 2 157 ? 168.056 152.465 183.716 1.00 113.92 157 ILE B N 1
ATOM 9760 C CA . ILE D 2 157 ? 167.462 153.787 183.543 1.00 113.92 157 ILE B CA 1
ATOM 9761 C C . ILE D 2 157 ? 166.178 153.903 184.349 1.00 113.92 157 ILE B C 1
ATOM 9762 O O . ILE D 2 157 ? 165.940 154.907 185.030 1.00 113.92 157 ILE B O 1
ATOM 9767 N N . VAL D 2 158 ? 165.317 152.887 184.264 1.00 113.92 158 VAL B N 1
ATOM 9768 C CA . VAL D 2 158 ? 164.039 152.941 184.963 1.00 113.92 158 VAL B CA 1
ATOM 9769 C C . VAL D 2 158 ? 164.248 152.919 186.472 1.00 113.92 158 VAL B C 1
ATOM 9770 O O . VAL D 2 158 ? 163.581 153.652 187.212 1.00 113.92 158 VAL B O 1
ATOM 9774 N N . LEU D 2 159 ? 165.183 152.096 186.953 1.00 113.92 159 LEU B N 1
ATOM 9775 C CA . LEU D 2 159 ? 165.486 152.091 188.381 1.00 113.92 159 LEU B CA 1
ATOM 9776 C C . LEU D 2 159 ? 165.998 153.450 188.837 1.00 113.92 159 LEU B C 1
ATOM 9777 O O . LEU D 2 159 ? 165.593 153.952 189.893 1.00 113.92 159 LEU B O 1
ATOM 9782 N N . ALA D 2 160 ? 166.880 154.068 188.049 1.00 114.52 160 ALA B N 1
ATOM 9783 C CA . ALA D 2 160 ? 167.396 155.381 188.417 1.00 114.52 160 ALA B CA 1
ATOM 9784 C C . ALA D 2 160 ? 166.295 156.432 188.420 1.00 114.52 160 ALA B C 1
ATOM 9785 O O . ALA D 2 160 ? 166.254 157.294 189.304 1.00 114.52 160 ALA B O 1
ATOM 9787 N N . ILE D 2 161 ? 165.394 156.387 187.436 1.00 113.92 161 ILE B N 1
ATOM 9788 C CA . ILE D 2 161 ? 164.297 157.352 187.391 1.00 113.92 161 ILE B CA 1
ATOM 9789 C C . ILE D 2 161 ? 163.378 157.185 188.598 1.00 113.92 161 ILE B C 1
ATOM 9790 O O . ILE D 2 161 ? 162.985 158.170 189.234 1.00 113.92 161 ILE B O 1
ATOM 9795 N N . LEU D 2 162 ? 163.021 155.939 188.933 1.00 113.92 162 LEU B N 1
ATOM 9796 C CA . LEU D 2 162 ? 162.209 155.711 190.130 1.00 113.92 162 LEU B CA 1
ATOM 9797 C C . LEU D 2 162 ? 162.913 156.214 191.380 1.00 113.92 162 LEU B C 1
ATOM 9798 O O . LEU D 2 162 ? 162.285 156.833 192.248 1.00 113.92 162 LEU B O 1
ATOM 9803 N N . GLU D 2 163 ? 164.214 155.955 191.495 1.00 118.93 163 GLU B N 1
ATOM 9804 C CA . GLU D 2 163 ? 164.973 156.432 192.641 1.00 118.93 163 GLU B CA 1
ATOM 9805 C C . GLU D 2 163 ? 165.066 157.952 192.661 1.00 118.93 163 GLU B C 1
ATOM 9806 O O . GLU D 2 163 ? 165.247 158.543 193.730 1.00 118.93 163 GLU B O 1
ATOM 9812 N N . LEU D 2 164 ? 164.941 158.592 191.496 1.00 113.92 164 LEU B N 1
ATOM 9813 C CA . LEU D 2 164 ? 164.968 160.047 191.412 1.00 113.92 164 LEU B CA 1
ATOM 9814 C C . LEU D 2 164 ? 163.624 160.656 191.799 1.00 113.92 164 LEU B C 1
ATOM 9815 O O . LEU D 2 164 ? 163.584 161.733 192.403 1.00 113.92 164 LEU B O 1
ATOM 9820 N N . LEU D 2 165 ? 162.518 159.990 191.448 1.00 113.92 165 LEU B N 1
ATOM 9821 C CA . LEU D 2 165 ? 161.196 160.551 191.713 1.00 113.92 165 LEU B CA 1
ATOM 9822 C C . LEU D 2 165 ? 160.953 160.771 193.198 1.00 113.92 165 LEU B C 1
ATOM 9823 O O . LEU D 2 165 ? 160.056 161.537 193.562 1.00 113.92 165 LEU B O 1
ATOM 9828 N N . LYS D 2 166 ? 161.722 160.105 194.059 1.00 128.08 166 LYS B N 1
ATOM 9829 C CA . LYS D 2 166 ? 161.549 160.280 195.494 1.00 128.08 166 LYS B CA 1
ATOM 9830 C C . LYS D 2 166 ? 161.886 161.705 195.912 1.00 128.08 166 LYS B C 1
ATOM 9831 O O . LYS D 2 166 ? 161.247 162.267 196.810 1.00 128.08 166 LYS B O 1
ATOM 9837 N N . TYR D 2 167 ? 162.886 162.308 195.268 1.00 127.22 167 TYR B N 1
ATOM 9838 C CA . TYR D 2 167 ? 163.347 163.643 195.621 1.00 127.22 167 TYR B CA 1
ATOM 9839 C C . TYR D 2 167 ? 162.836 164.731 194.683 1.00 127.22 167 TYR B C 1
ATOM 9840 O O . TYR D 2 167 ? 162.932 165.913 195.027 1.00 127.22 167 TYR B O 1
ATOM 9849 N N . HIS D 2 168 ? 162.301 164.371 193.515 1.00 117.88 168 HIS B N 1
ATOM 9850 C CA . HIS D 2 168 ? 161.864 165.346 192.528 1.00 117.88 168 HIS B CA 1
ATOM 9851 C C . HIS D 2 168 ? 160.446 165.039 192.069 1.00 117.88 168 HIS B C 1
ATOM 9852 O O . HIS D 2 168 ? 160.026 163.879 192.025 1.00 117.88 168 HIS B O 1
ATOM 9859 N N . GLN D 2 169 ? 159.710 166.097 191.725 1.00 123.28 169 GLN B N 1
ATOM 9860 C CA . GLN D 2 169 ? 158.333 165.950 191.263 1.00 123.28 169 GLN B CA 1
ATOM 9861 C C . GLN D 2 169 ? 158.263 165.560 189.788 1.00 123.28 169 GLN B C 1
ATOM 9862 O O . GLN D 2 169 ? 157.704 164.516 189.436 1.00 123.28 169 GLN B O 1
ATOM 9868 N N . ARG D 2 170 ? 158.826 166.391 188.916 1.00 114.04 170 ARG B N 1
ATOM 9869 C CA . ARG D 2 170 ? 158.813 166.171 187.475 1.00 114.04 170 ARG B CA 1
ATOM 9870 C C . ARG D 2 170 ? 160.211 165.802 186.999 1.00 114.04 170 ARG B C 1
ATOM 9871 O O . ARG D 2 170 ? 161.186 166.475 187.348 1.00 114.04 170 ARG B O 1
ATOM 9879 N N . VAL D 2 171 ? 160.307 164.735 186.205 1.00 113.92 171 VAL B N 1
ATOM 9880 C CA . VAL D 2 171 ? 161.588 164.247 185.702 1.00 113.92 171 VAL B CA 1
ATOM 9881 C C . VAL D 2 171 ? 161.526 164.079 184.188 1.00 113.92 171 VAL B C 1
ATOM 9882 O O . VAL D 2 171 ? 160.662 163.358 183.664 1.00 113.92 171 VAL B O 1
ATOM 9886 N N . LEU D 2 172 ? 162.395 164.803 183.489 1.00 113.92 172 LEU B N 1
ATOM 9887 C CA . LEU D 2 172 ? 162.537 164.686 182.047 1.00 113.92 172 LEU B CA 1
ATOM 9888 C C . LEU D 2 172 ? 163.619 163.661 181.730 1.00 113.92 172 LEU B C 1
ATOM 9889 O O . LEU D 2 172 ? 164.720 163.720 182.288 1.00 113.92 172 LEU B O 1
ATOM 9894 N N . TYR D 2 173 ? 163.305 162.724 180.845 1.00 113.92 173 TYR B N 1
ATOM 9895 C CA . TYR D 2 173 ? 164.249 161.713 180.385 1.00 113.92 173 TYR B CA 1
ATOM 9896 C C . TYR D 2 173 ? 164.501 161.936 178.900 1.00 113.92 173 TYR B C 1
ATOM 9897 O O . TYR D 2 173 ? 163.592 161.772 178.082 1.00 113.92 173 TYR B O 1
ATOM 9906 N N . ILE D 2 174 ? 165.731 162.292 178.550 1.00 113.92 174 ILE B N 1
ATOM 9907 C CA . ILE D 2 174 ? 166.118 162.486 177.160 1.00 113.92 174 ILE B CA 1
ATOM 9908 C C . ILE D 2 174 ? 166.896 161.258 176.717 1.00 113.92 174 ILE B C 1
ATOM 9909 O O . ILE D 2 174 ? 167.858 160.849 177.380 1.00 113.92 174 ILE B O 1
ATOM 9914 N N . ASP D 2 175 ? 166.469 160.661 175.612 1.00 113.92 175 ASP B N 1
ATOM 9915 C CA . ASP D 2 175 ? 167.092 159.461 175.061 1.00 113.92 175 ASP B CA 1
ATOM 9916 C C . ASP D 2 175 ? 167.799 159.868 173.772 1.00 113.92 175 ASP B C 1
ATOM 9917 O O . ASP D 2 175 ? 167.195 159.872 172.696 1.00 113.92 175 ASP B O 1
ATOM 9922 N N . ILE D 2 176 ? 169.069 160.255 173.900 1.00 113.92 176 ILE B N 1
ATOM 9923 C CA . ILE D 2 176 ? 169.957 160.452 172.758 1.00 113.92 176 ILE B CA 1
ATOM 9924 C C . ILE D 2 176 ? 170.468 159.069 172.368 1.00 113.92 176 ILE B C 1
ATOM 9925 O O . ILE D 2 176 ? 171.311 158.493 173.053 1.00 113.92 176 ILE B O 1
ATOM 9930 N N . ASP D 2 177 ? 169.952 158.529 171.276 1.00 113.92 177 ASP B N 1
ATOM 9931 C CA . ASP D 2 177 ? 170.277 157.171 170.859 1.00 113.92 177 ASP B CA 1
ATOM 9932 C C . ASP D 2 177 ? 169.722 156.982 169.458 1.00 113.92 177 ASP B C 1
ATOM 9933 O O . ASP D 2 177 ? 169.097 157.882 168.888 1.00 113.92 177 ASP B O 1
ATOM 9938 N N . ILE D 2 178 ? 169.975 155.805 168.892 1.00 113.92 178 ILE B N 1
ATOM 9939 C CA . ILE D 2 178 ? 169.374 155.442 167.618 1.00 113.92 178 ILE B CA 1
ATOM 9940 C C . ILE D 2 178 ? 168.249 154.431 167.796 1.00 113.92 178 ILE B C 1
ATOM 9941 O O . ILE D 2 178 ? 167.466 154.217 166.857 1.00 113.92 178 ILE B O 1
ATOM 9946 N N . HIS D 2 179 ? 168.122 153.833 168.978 1.00 113.92 179 HIS B N 1
ATOM 9947 C CA . HIS D 2 179 ? 167.023 152.936 169.296 1.00 113.92 179 HIS B CA 1
ATOM 9948 C C . HIS D 2 179 ? 166.050 153.629 170.239 1.00 113.92 179 HIS B C 1
ATOM 9949 O O . HIS D 2 179 ? 166.465 154.306 171.184 1.00 113.92 179 HIS B O 1
ATOM 9956 N N . HIS D 2 180 ? 164.757 153.463 169.974 1.00 113.92 180 HIS B N 1
ATOM 9957 C CA . HIS D 2 180 ? 163.739 153.953 170.892 1.00 113.92 180 HIS B CA 1
ATOM 9958 C C . HIS D 2 180 ? 163.843 153.233 172.231 1.00 113.92 180 HIS B C 1
ATOM 9959 O O . HIS D 2 180 ? 164.047 152.017 172.285 1.00 113.92 180 HIS B O 1
ATOM 9966 N N . GLY D 2 181 ? 163.699 153.987 173.316 1.00 113.92 181 GLY B N 1
ATOM 9967 C CA . GLY D 2 181 ? 163.782 153.386 174.633 1.00 113.92 181 GLY B CA 1
ATOM 9968 C C . GLY D 2 181 ? 162.450 152.836 175.092 1.00 113.92 181 GLY B C 1
ATOM 9969 O O . GLY D 2 181 ? 161.612 153.569 175.628 1.00 113.92 181 GLY B O 1
ATOM 9970 N N . ASP D 2 182 ? 162.248 151.534 174.886 1.00 113.92 182 ASP B N 1
ATOM 9971 C CA . ASP D 2 182 ? 160.954 150.920 175.166 1.00 113.92 182 ASP B CA 1
ATOM 9972 C C . ASP D 2 182 ? 160.695 150.823 176.663 1.00 113.92 182 ASP B C 1
ATOM 9973 O O . ASP D 2 182 ? 159.611 151.180 177.141 1.00 113.92 182 ASP B O 1
ATOM 9978 N N . GLY D 2 183 ? 161.670 150.317 177.419 1.00 113.92 183 GLY B N 1
ATOM 9979 C CA . GLY D 2 183 ? 161.444 150.096 178.837 1.00 113.92 183 GLY B CA 1
ATOM 9980 C C . GLY D 2 183 ? 161.057 151.360 179.578 1.00 113.92 183 GLY B C 1
ATOM 9981 O O . GLY D 2 183 ? 160.083 151.373 180.331 1.00 113.92 183 GLY B O 1
ATOM 9982 N N . VAL D 2 184 ? 161.789 152.450 179.342 1.00 113.92 184 VAL B N 1
ATOM 9983 C CA . VAL D 2 184 ? 161.506 153.701 180.043 1.00 113.92 184 VAL B CA 1
ATOM 9984 C C . VAL D 2 184 ? 160.137 154.246 179.654 1.00 113.92 184 VAL B C 1
ATOM 9985 O O . VAL D 2 184 ? 159.340 154.643 180.519 1.00 113.92 184 VAL B O 1
ATOM 9989 N N . GLU D 2 185 ? 159.815 154.218 178.359 1.00 113.92 185 GLU B N 1
ATOM 9990 C CA . GLU D 2 185 ? 158.550 154.797 177.924 1.00 113.92 185 GLU B CA 1
ATOM 9991 C C . GLU D 2 185 ? 157.382 154.010 178.497 1.00 113.92 185 GLU B C 1
ATOM 9992 O O . GLU D 2 185 ? 156.470 154.590 179.092 1.00 113.92 185 GLU B O 1
ATOM 9998 N N . GLU D 2 186 ? 157.396 152.684 178.346 1.00 123.80 186 GLU B N 1
ATOM 9999 C CA . GLU D 2 186 ? 156.284 151.903 178.872 1.00 123.80 186 GLU B CA 1
ATOM 10000 C C . GLU D 2 186 ? 156.236 151.971 180.393 1.00 123.80 186 GLU B C 1
ATOM 10001 O O . GLU D 2 186 ? 155.149 151.905 180.978 1.00 123.80 186 GLU B O 1
ATOM 10007 N N . ALA D 2 187 ? 157.394 152.091 181.053 1.00 115.59 187 ALA B N 1
ATOM 10008 C CA . ALA D 2 187 ? 157.402 152.227 182.503 1.00 115.59 187 ALA B CA 1
ATOM 10009 C C . ALA D 2 187 ? 156.732 153.520 182.937 1.00 115.59 187 ALA B C 1
ATOM 10010 O O . ALA D 2 187 ? 156.158 153.584 184.030 1.00 115.59 187 ALA B O 1
ATOM 10012 N N . PHE D 2 188 ? 156.792 154.563 182.102 1.00 113.92 188 PHE B N 1
ATOM 10013 C CA . PHE D 2 188 ? 156.203 155.849 182.466 1.00 113.92 188 PHE B CA 1
ATOM 10014 C C . PHE D 2 188 ? 155.253 156.363 181.388 1.00 113.92 188 PHE B C 1
ATOM 10015 O O . PHE D 2 188 ? 155.103 157.575 181.213 1.00 113.92 188 PHE B O 1
ATOM 10023 N N . TYR D 2 189 ? 154.607 155.453 180.656 1.00 113.92 189 TYR B N 1
ATOM 10024 C CA . TYR D 2 189 ? 153.717 155.861 179.573 1.00 113.92 189 TYR B CA 1
ATOM 10025 C C . TYR D 2 189 ? 152.432 156.493 180.093 1.00 113.92 189 TYR B C 1
ATOM 10026 O O . TYR D 2 189 ? 151.896 157.411 179.463 1.00 113.92 189 TYR B O 1
ATOM 10035 N N . THR D 2 190 ? 151.925 156.021 181.233 1.00 113.92 190 THR B N 1
ATOM 10036 C CA . THR D 2 190 ? 150.634 156.452 181.756 1.00 113.92 190 THR B CA 1
ATOM 10037 C C . THR D 2 190 ? 150.763 157.310 183.012 1.00 113.92 190 THR B C 1
ATOM 10038 O O . THR D 2 190 ? 149.859 157.323 183.852 1.00 113.92 190 THR B O 1
ATOM 10042 N N . THR D 2 191 ? 151.870 158.032 183.159 1.00 113.92 191 THR B N 1
ATOM 10043 C CA . THR D 2 191 ? 152.068 158.901 184.309 1.00 113.92 191 THR B CA 1
ATOM 10044 C C . THR D 2 191 ? 152.602 160.250 183.852 1.00 113.92 191 THR B C 1
ATOM 10045 O O . THR D 2 191 ? 153.335 160.346 182.863 1.00 113.92 191 THR B O 1
ATOM 10049 N N . ASP D 2 192 ? 152.213 161.294 184.577 1.00 116.18 192 ASP B N 1
ATOM 10050 C CA . ASP D 2 192 ? 152.657 162.650 184.292 1.00 116.18 192 ASP B CA 1
ATOM 10051 C C . ASP D 2 192 ? 153.889 163.052 185.092 1.00 116.18 192 ASP B C 1
ATOM 10052 O O . ASP D 2 192 ? 154.395 164.162 184.902 1.00 116.18 192 ASP B O 1
ATOM 10057 N N . ARG D 2 193 ? 154.383 162.184 185.977 1.00 113.92 193 ARG B N 1
ATOM 10058 C CA . ARG D 2 193 ? 155.557 162.533 186.765 1.00 113.92 193 ARG B CA 1
ATOM 10059 C C . ARG D 2 193 ? 156.834 162.529 185.940 1.00 113.92 193 ARG B C 1
ATOM 10060 O O . ARG D 2 193 ? 157.791 163.221 186.302 1.00 113.92 193 ARG B O 1
ATOM 10068 N N . VAL D 2 194 ? 156.873 161.773 184.846 1.00 113.92 194 VAL B N 1
ATOM 10069 C CA . VAL D 2 194 ? 158.072 161.625 184.033 1.00 113.92 194 VAL B CA 1
ATOM 10070 C C . VAL D 2 194 ? 157.677 161.810 182.578 1.00 113.92 194 VAL B C 1
ATOM 10071 O O . VAL D 2 194 ? 156.809 161.088 182.074 1.00 113.92 194 VAL B O 1
ATOM 10075 N N . MET D 2 195 ? 158.305 162.765 181.904 1.00 113.92 195 MET B N 1
ATOM 10076 C CA . MET D 2 195 ? 158.160 162.868 180.457 1.00 113.92 195 MET B CA 1
ATOM 10077 C C . MET D 2 195 ? 159.409 162.301 179.804 1.00 113.92 195 MET B C 1
ATOM 10078 O O . MET D 2 195 ? 160.525 162.624 180.216 1.00 113.92 195 MET B O 1
ATOM 10083 N N . THR D 2 196 ? 159.222 161.478 178.776 1.00 113.92 196 THR B N 1
ATOM 10084 C CA . THR D 2 196 ? 160.321 160.768 178.124 1.00 113.92 196 THR B CA 1
ATOM 10085 C C . THR D 2 196 ? 160.434 161.249 176.680 1.00 113.92 196 THR B C 1
ATOM 10086 O O . THR D 2 196 ? 159.782 160.711 175.784 1.00 113.92 196 THR B O 1
ATOM 10090 N N . VAL D 2 197 ? 161.270 162.261 176.462 1.00 113.92 197 VAL B N 1
ATOM 10091 C CA . VAL D 2 197 ? 161.610 162.696 175.113 1.00 113.92 197 VAL B CA 1
ATOM 10092 C C . VAL D 2 197 ? 162.686 161.766 174.567 1.00 113.92 197 VAL B C 1
ATOM 10093 O O . VAL D 2 197 ? 163.765 161.632 175.155 1.00 113.92 197 VAL B O 1
ATOM 10097 N N . SER D 2 198 ? 162.394 161.121 173.444 1.00 113.92 198 SER B N 1
ATOM 10098 C CA . SER D 2 198 ? 163.263 160.103 172.870 1.00 113.92 198 SER B CA 1
ATOM 10099 C C . SER D 2 198 ? 163.559 160.472 171.427 1.00 113.92 198 SER B C 1
ATOM 10100 O O . SER D 2 198 ? 162.639 160.544 170.601 1.00 113.92 198 SER B O 1
ATOM 10103 N N . PHE D 2 199 ? 164.836 160.713 171.126 1.00 113.92 199 PHE B N 1
ATOM 10104 C CA . PHE D 2 199 ? 165.293 160.987 169.771 1.00 113.92 199 PHE B CA 1
ATOM 10105 C C . PHE D 2 199 ? 165.871 159.685 169.229 1.00 113.92 199 PHE B C 1
ATOM 10106 O O . PHE D 2 199 ? 166.886 159.198 169.735 1.00 113.92 199 PHE B O 1
ATOM 10114 N N . HIS D 2 200 ? 165.227 159.118 168.212 1.00 113.92 200 HIS B N 1
ATOM 10115 C CA . HIS D 2 200 ? 165.572 157.766 167.802 1.00 113.92 200 HIS B CA 1
ATOM 10116 C C . HIS D 2 200 ? 165.199 157.571 166.344 1.00 113.92 200 HIS B C 1
ATOM 10117 O O . HIS D 2 200 ? 164.355 158.283 165.794 1.00 113.92 200 HIS B O 1
ATOM 10124 N N . LYS D 2 201 ? 165.834 156.577 165.730 1.00 113.92 201 LYS B N 1
ATOM 10125 C CA . LYS D 2 201 ? 165.487 156.191 164.374 1.00 113.92 201 LYS B CA 1
ATOM 10126 C C . LYS D 2 201 ? 164.216 155.358 164.420 1.00 113.92 201 LYS B C 1
ATOM 10127 O O . LYS D 2 201 ? 164.101 154.429 165.225 1.00 113.92 201 LYS B O 1
ATOM 10133 N N . TYR D 2 202 ? 163.263 155.687 163.556 1.00 113.92 202 TYR B N 1
ATOM 10134 C CA . TYR D 2 202 ? 161.979 155.010 163.526 1.00 113.92 202 TYR B CA 1
ATOM 10135 C C . TYR D 2 202 ? 161.732 154.423 162.146 1.00 113.92 202 TYR B C 1
ATOM 10136 O O . TYR D 2 202 ? 162.241 154.918 161.137 1.00 113.92 202 TYR B O 1
ATOM 10145 N N . GLY D 2 203 ? 160.941 153.359 162.121 1.00 113.92 203 GLY B N 1
ATOM 10146 C CA . GLY D 2 203 ? 160.647 152.657 160.895 1.00 113.92 203 GLY B CA 1
ATOM 10147 C C . GLY D 2 203 ? 160.535 151.177 161.171 1.00 113.92 203 GLY B C 1
ATOM 10148 O O . GLY D 2 203 ? 159.852 150.756 162.109 1.00 113.92 203 GLY B O 1
ATOM 10149 N N . GLU D 2 204 ? 161.209 150.377 160.355 1.00 113.92 204 GLU B N 1
ATOM 10150 C CA . GLU D 2 204 ? 161.311 148.941 160.590 1.00 113.92 204 GLU B CA 1
ATOM 10151 C C . GLU D 2 204 ? 162.603 148.640 161.350 1.00 113.92 204 GLU B C 1
ATOM 10152 O O . GLU D 2 204 ? 163.475 147.888 160.919 1.00 113.92 204 GLU B O 1
ATOM 10158 N N . TYR D 2 205 ? 162.700 149.273 162.514 1.00 113.92 205 TYR B N 1
ATOM 10159 C CA . TYR D 2 205 ? 163.857 149.192 163.384 1.00 113.92 205 TYR B CA 1
ATOM 10160 C C . TYR D 2 205 ? 163.562 148.228 164.530 1.00 113.92 205 TYR B C 1
ATOM 10161 O O . TYR D 2 205 ? 162.453 147.707 164.662 1.00 113.92 205 TYR B O 1
ATOM 10170 N N . PHE D 2 206 ? 164.578 147.973 165.357 1.00 113.92 206 PHE B N 1
ATOM 10171 C CA . PHE D 2 206 ? 164.506 146.933 166.379 1.00 113.92 206 PHE B CA 1
ATOM 10172 C C . PHE D 2 206 ? 163.300 147.112 167.301 1.00 113.92 206 PHE B C 1
ATOM 10173 O O . PHE D 2 206 ? 162.451 146.213 167.363 1.00 113.92 206 PHE B O 1
ATOM 10181 N N . PRO D 2 207 ? 163.189 148.223 168.046 1.00 113.92 207 PRO B N 1
ATOM 10182 C CA . PRO D 2 207 ? 162.132 148.289 169.070 1.00 113.92 207 PRO B CA 1
ATOM 10183 C C . PRO D 2 207 ? 160.734 148.117 168.510 1.00 113.92 207 PRO B C 1
ATOM 10184 O O . PRO D 2 207 ? 159.886 147.480 169.149 1.00 113.92 207 PRO B O 1
ATOM 10188 N N . GLY D 2 208 ? 160.467 148.664 167.326 1.00 113.92 208 GLY B N 1
ATOM 10189 C CA . GLY D 2 208 ? 159.151 148.599 166.737 1.00 113.92 208 GLY B CA 1
ATOM 10190 C C . GLY D 2 208 ? 158.169 149.603 167.291 1.00 113.92 208 GLY B C 1
ATOM 10191 O O . GLY D 2 208 ? 157.080 149.759 166.724 1.00 113.92 208 GLY B O 1
ATOM 10192 N N . THR D 2 209 ? 158.517 150.292 168.372 1.00 113.92 209 THR B N 1
ATOM 10193 C CA . THR D 2 209 ? 157.663 151.276 169.011 1.00 113.92 209 THR B CA 1
ATOM 10194 C C . THR D 2 209 ? 158.298 152.656 168.885 1.00 113.92 209 THR B C 1
ATOM 10195 O O . THR D 2 209 ? 159.418 152.812 168.388 1.00 113.92 209 THR B O 1
ATOM 10199 N N . GLY D 2 210 ? 157.569 153.663 169.342 1.00 113.92 210 GLY B N 1
ATOM 10200 C CA . GLY D 2 210 ? 158.008 155.033 169.260 1.00 113.92 210 GLY B CA 1
ATOM 10201 C C . GLY D 2 210 ? 157.356 155.814 168.146 1.00 113.92 210 GLY B C 1
ATOM 10202 O O . GLY D 2 210 ? 158.003 156.695 167.569 1.00 113.92 210 GLY B O 1
ATOM 10203 N N . ASP D 2 211 ? 156.101 155.518 167.824 1.00 113.92 211 ASP B N 1
ATOM 10204 C CA . ASP D 2 211 ? 155.395 156.220 166.765 1.00 113.92 211 ASP B CA 1
ATOM 10205 C C . ASP D 2 211 ? 155.136 157.668 167.159 1.00 113.92 211 ASP B C 1
ATOM 10206 O O . ASP D 2 211 ? 155.036 158.008 168.340 1.00 113.92 211 ASP B O 1
ATOM 10211 N N . LEU D 2 212 ? 155.046 158.530 166.143 1.00 113.92 212 LEU B N 1
ATOM 10212 C CA . LEU D 2 212 ? 154.762 159.939 166.390 1.00 113.92 212 LEU B CA 1
ATOM 10213 C C . LEU D 2 212 ? 153.430 160.114 167.106 1.00 113.92 212 LEU B C 1
ATOM 10214 O O . LEU D 2 212 ? 153.239 161.095 167.833 1.00 113.92 212 LEU B O 1
ATOM 10219 N N . ARG D 2 213 ? 152.507 159.172 166.922 1.00 113.92 213 ARG B N 1
ATOM 10220 C CA . ARG D 2 213 ? 151.198 159.230 167.552 1.00 113.92 213 ARG B CA 1
ATOM 10221 C C . ARG D 2 213 ? 151.184 158.596 168.936 1.00 113.92 213 ARG B C 1
ATOM 10222 O O . ARG D 2 213 ? 150.171 158.698 169.636 1.00 113.92 213 ARG B O 1
ATOM 10230 N N . ASP D 2 214 ? 152.277 157.950 169.348 1.00 116.82 214 ASP B N 1
ATOM 10231 C CA . ASP D 2 214 ? 152.392 157.396 170.696 1.00 116.82 214 ASP B CA 1
ATOM 10232 C C . ASP D 2 214 ? 152.754 158.527 171.658 1.00 116.82 214 ASP B C 1
ATOM 10233 O O . ASP D 2 214 ? 153.853 158.604 172.211 1.00 116.82 214 ASP B O 1
ATOM 10238 N N . ILE D 2 215 ? 151.785 159.424 171.855 1.00 120.94 215 ILE B N 1
ATOM 10239 C CA . ILE D 2 215 ? 152.016 160.630 172.643 1.00 120.94 215 ILE B CA 1
ATOM 10240 C C . ILE D 2 215 ? 151.627 160.465 174.105 1.00 120.94 215 ILE B C 1
ATOM 10241 O O . ILE D 2 215 ? 151.894 161.369 174.909 1.00 120.94 215 ILE B O 1
ATOM 10246 N N . GLY D 2 216 ? 151.043 159.332 174.482 1.00 118.56 216 GLY B N 1
ATOM 10247 C CA . GLY D 2 216 ? 150.731 159.025 175.860 1.00 118.56 216 GLY B CA 1
ATOM 10248 C C . GLY D 2 216 ? 149.298 158.567 176.024 1.00 118.56 216 GLY B C 1
ATOM 10249 O O . GLY D 2 216 ? 148.521 158.501 175.074 1.00 118.56 216 GLY B O 1
ATOM 10250 N N . ALA D 2 217 ? 148.954 158.246 177.270 1.00 129.19 217 ALA B N 1
ATOM 10251 C CA . ALA D 2 217 ? 147.607 157.808 177.609 1.00 129.19 217 ALA B CA 1
ATOM 10252 C C . ALA D 2 217 ? 147.371 158.032 179.095 1.00 129.19 217 ALA B C 1
ATOM 10253 O O . ALA D 2 217 ? 148.313 158.184 179.876 1.00 129.19 217 ALA B O 1
ATOM 10255 N N . GLY D 2 218 ? 146.093 158.048 179.474 1.00 113.92 218 GLY B N 1
ATOM 10256 C CA . GLY D 2 218 ? 145.736 158.224 180.869 1.00 113.92 218 GLY B CA 1
ATOM 10257 C C . GLY D 2 218 ? 146.111 159.600 181.393 1.00 113.92 218 GLY B C 1
ATOM 10258 O O . GLY D 2 218 ? 146.087 160.601 180.671 1.00 113.92 218 GLY B O 1
ATOM 10259 N N . LYS D 2 219 ? 146.447 159.648 182.685 1.00 113.92 219 LYS B N 1
ATOM 10260 C CA . LYS D 2 219 ? 146.833 160.914 183.303 1.00 113.92 219 LYS B CA 1
ATOM 10261 C C . LYS D 2 219 ? 148.059 161.511 182.627 1.00 113.92 219 LYS B C 1
ATOM 10262 O O . LYS D 2 219 ? 148.181 162.736 182.529 1.00 113.92 219 LYS B O 1
ATOM 10264 N N . GLY D 2 220 ? 148.971 160.664 182.158 1.00 124.17 220 GLY B N 1
ATOM 10265 C CA . GLY D 2 220 ? 150.137 161.115 181.428 1.00 124.17 220 GLY B CA 1
ATOM 10266 C C . GLY D 2 220 ? 149.871 161.139 179.939 1.00 124.17 220 GLY B C 1
ATOM 10267 O O . GLY D 2 220 ? 150.698 160.683 179.144 1.00 124.17 220 GLY B O 1
ATOM 10268 N N . LYS D 2 221 ? 148.703 161.663 179.554 1.00 127.06 221 LYS B N 1
ATOM 10269 C CA . LYS D 2 221 ? 148.299 161.631 178.152 1.00 127.06 221 LYS B CA 1
ATOM 10270 C C . LYS D 2 221 ? 149.273 162.396 177.267 1.00 127.06 221 LYS B C 1
ATOM 10271 O O . LYS D 2 221 ? 149.633 161.925 176.186 1.00 127.06 221 LYS B O 1
ATOM 10277 N N . TYR D 2 222 ? 149.713 163.572 177.703 1.00 126.30 222 TYR B N 1
ATOM 10278 C CA . TYR D 2 222 ? 150.627 164.406 176.928 1.00 126.30 222 TYR B CA 1
ATOM 10279 C C . TYR D 2 222 ? 152.011 164.473 177.570 1.00 126.30 222 TYR B C 1
ATOM 10280 O O . TYR D 2 222 ? 152.647 165.526 177.607 1.00 126.30 222 TYR B O 1
ATOM 10289 N N . TYR D 2 223 ? 152.489 163.342 178.079 1.00 113.92 223 TYR B N 1
ATOM 10290 C CA . TYR D 2 223 ? 153.783 163.254 178.742 1.00 113.92 223 TYR B CA 1
ATOM 10291 C C . TYR D 2 223 ? 154.635 162.152 178.125 1.00 113.92 223 TYR B C 1
ATOM 10292 O O . TYR D 2 223 ? 155.332 161.414 178.825 1.00 113.92 223 TYR B O 1
ATOM 10301 N N . ALA D 2 224 ? 154.588 162.024 176.797 1.00 113.92 224 ALA B N 1
ATOM 10302 C CA . ALA D 2 224 ? 155.415 161.046 176.092 1.00 113.92 224 ALA B CA 1
ATOM 10303 C C . ALA D 2 224 ? 155.750 161.628 174.720 1.00 113.92 224 ALA B C 1
ATOM 10304 O O . ALA D 2 224 ? 154.950 161.521 173.786 1.00 113.92 224 ALA B O 1
ATOM 10306 N N . VAL D 2 225 ? 156.927 162.237 174.612 1.00 113.92 225 VAL B N 1
ATOM 10307 C CA . VAL D 2 225 ? 157.383 162.879 173.384 1.00 113.92 225 VAL B CA 1
ATOM 10308 C C . VAL D 2 225 ? 158.357 161.956 172.666 1.00 113.92 225 VAL B C 1
ATOM 10309 O O . VAL D 2 225 ? 159.346 161.505 173.254 1.00 113.92 225 VAL B O 1
ATOM 10313 N N . ASN D 2 226 ? 158.082 161.673 171.395 1.00 113.92 226 ASN B N 1
ATOM 10314 C CA . ASN D 2 226 ? 158.969 160.876 170.559 1.00 113.92 226 ASN B CA 1
ATOM 10315 C C . ASN D 2 226 ? 159.258 161.636 169.275 1.00 113.92 226 ASN B C 1
ATOM 10316 O O . ASN D 2 226 ? 158.337 162.188 168.664 1.00 113.92 226 ASN B O 1
ATOM 10321 N N . PHE D 2 227 ? 160.528 161.669 168.863 1.00 113.92 227 PHE B N 1
ATOM 10322 C CA . PHE D 2 227 ? 160.924 162.342 167.625 1.00 113.92 227 PHE B CA 1
ATOM 10323 C C . PHE D 2 227 ? 161.465 161.290 166.667 1.00 113.92 227 PHE B C 1
ATOM 10324 O O . PHE D 2 227 ? 162.664 160.973 166.688 1.00 113.92 227 PHE B O 1
ATOM 10332 N N . PRO D 2 228 ? 160.612 160.703 165.830 1.00 113.92 228 PRO B N 1
ATOM 10333 C CA . PRO D 2 228 ? 161.095 159.725 164.847 1.00 113.92 228 PRO B CA 1
ATOM 10334 C C . PRO D 2 228 ? 162.092 160.345 163.879 1.00 113.92 228 PRO B C 1
ATOM 10335 O O . PRO D 2 228 ? 161.971 161.509 163.494 1.00 113.92 228 PRO B O 1
ATOM 10339 N N . MET D 2 229 ? 163.089 159.551 163.489 1.00 113.92 229 MET B N 1
ATOM 10340 C CA . MET D 2 229 ? 164.088 159.989 162.527 1.00 113.92 229 MET B CA 1
ATOM 10341 C C . MET D 2 229 ? 164.451 158.851 161.587 1.00 113.92 229 MET B C 1
ATOM 10342 O O . MET D 2 229 ? 164.244 157.674 161.887 1.00 113.92 229 MET B O 1
ATOM 10347 N N . ARG D 2 230 ? 164.985 159.228 160.431 1.00 113.92 230 ARG B N 1
ATOM 10348 C CA . ARG D 2 230 ? 165.469 158.280 159.443 1.00 113.92 230 ARG B CA 1
ATOM 10349 C C . ARG D 2 230 ? 166.965 158.049 159.666 1.00 113.92 230 ARG B C 1
ATOM 10350 O O . ARG D 2 230 ? 167.532 158.459 160.682 1.00 113.92 230 ARG B O 1
ATOM 10358 N N . ASP D 2 231 ? 167.623 157.383 158.721 1.00 113.92 231 ASP B N 1
ATOM 10359 C CA . ASP D 2 231 ? 169.026 157.021 158.870 1.00 113.92 231 ASP B CA 1
ATOM 10360 C C . ASP D 2 231 ? 169.933 158.105 158.298 1.00 113.92 231 ASP B C 1
ATOM 10361 O O . ASP D 2 231 ? 169.671 158.648 157.222 1.00 113.92 231 ASP B O 1
ATOM 10366 N N . GLY D 2 232 ? 171.001 158.415 159.031 1.00 113.92 232 GLY B N 1
ATOM 10367 C CA . GLY D 2 232 ? 172.028 159.308 158.536 1.00 113.92 232 GLY B CA 1
ATOM 10368 C C . GLY D 2 232 ? 171.860 160.776 158.850 1.00 113.92 232 GLY B C 1
ATOM 10369 O O . GLY D 2 232 ? 172.268 161.619 158.045 1.00 113.92 232 GLY B O 1
ATOM 10370 N N . ILE D 2 233 ? 171.313 161.116 160.016 1.00 113.92 233 ILE B N 1
ATOM 10371 C CA . ILE D 2 233 ? 171.132 162.516 160.388 1.00 113.92 233 ILE B CA 1
ATOM 10372 C C . ILE D 2 233 ? 172.486 163.154 160.676 1.00 113.92 233 ILE B C 1
ATOM 10373 O O . ILE D 2 233 ? 173.334 162.572 161.365 1.00 113.92 233 ILE B O 1
ATOM 10378 N N . ASP D 2 234 ? 172.715 164.339 160.107 1.00 117.80 234 ASP B N 1
ATOM 10379 C CA . ASP D 2 234 ? 174.005 164.995 160.255 1.00 117.80 234 ASP B CA 1
ATOM 10380 C C . ASP D 2 234 ? 174.109 165.643 161.630 1.00 117.80 234 ASP B C 1
ATOM 10381 O O . ASP D 2 234 ? 173.179 165.614 162.440 1.00 117.80 234 ASP B O 1
ATOM 10386 N N . ASP D 2 235 ? 175.272 166.235 161.894 1.00 121.57 235 ASP B N 1
ATOM 10387 C CA . ASP D 2 235 ? 175.482 166.925 163.159 1.00 121.57 235 ASP B CA 1
ATOM 10388 C C . ASP D 2 235 ? 174.600 168.164 163.260 1.00 121.57 235 ASP B C 1
ATOM 10389 O O . ASP D 2 235 ? 173.943 168.396 164.285 1.00 121.57 235 ASP B O 1
ATOM 10394 N N . GLU D 2 236 ? 174.583 168.975 162.199 1.00 118.24 236 GLU B N 1
ATOM 10395 C CA . GLU D 2 236 ? 173.863 170.244 162.221 1.00 118.24 236 GLU B CA 1
ATOM 10396 C C . GLU D 2 236 ? 172.369 170.027 162.417 1.00 118.24 236 GLU B C 1
ATOM 10397 O O . GLU D 2 236 ? 171.733 170.706 163.232 1.00 118.24 236 GLU B O 1
ATOM 10399 N N . SER D 2 237 ? 171.789 169.092 161.662 1.00 113.92 237 SER B N 1
ATOM 10400 C CA . SER D 2 237 ? 170.358 168.832 161.779 1.00 113.92 237 SER B CA 1
ATOM 10401 C C . SER D 2 237 ? 170.008 168.334 163.174 1.00 113.92 237 SER B C 1
ATOM 10402 O O . SER D 2 237 ? 169.022 168.782 163.773 1.00 113.92 237 SER B O 1
ATOM 10405 N N . TYR D 2 238 ? 170.806 167.409 163.709 1.00 113.92 238 TYR B N 1
ATOM 10406 C CA . TYR D 2 238 ? 170.524 166.874 165.036 1.00 113.92 238 TYR B CA 1
ATOM 10407 C C . TYR D 2 238 ? 170.593 167.967 166.094 1.00 113.92 238 TYR B C 1
ATOM 10408 O O . TYR D 2 238 ? 169.718 168.051 166.961 1.00 113.92 238 TYR B O 1
ATOM 10417 N N . GLY D 2 239 ? 171.609 168.830 166.027 1.00 115.65 239 GLY B N 1
ATOM 10418 C CA . GLY D 2 239 ? 171.705 169.912 166.997 1.00 115.65 239 GLY B CA 1
ATOM 10419 C C . GLY D 2 239 ? 170.577 170.919 166.872 1.00 115.65 239 GLY B C 1
ATOM 10420 O O . GLY D 2 239 ? 170.016 171.373 167.881 1.00 115.65 239 GLY B O 1
ATOM 10421 N N . GLN D 2 240 ? 170.234 171.292 165.633 1.00 117.57 240 GLN B N 1
ATOM 10422 C CA . GLN D 2 240 ? 169.195 172.288 165.404 1.00 117.57 240 GLN B CA 1
ATOM 10423 C C . GLN D 2 240 ? 167.811 171.758 165.756 1.00 117.57 240 GLN B C 1
ATOM 10424 O O . GLN D 2 240 ? 166.902 172.559 165.977 1.00 117.57 240 GLN B O 1
ATOM 10430 N N . ILE D 2 241 ? 167.608 170.440 165.729 1.00 113.92 241 ILE B N 1
ATOM 10431 C CA . ILE D 2 241 ? 166.362 169.863 166.228 1.00 113.92 241 ILE B CA 1
ATOM 10432 C C . ILE D 2 241 ? 166.416 169.607 167.730 1.00 113.92 241 ILE B C 1
ATOM 10433 O O . ILE D 2 241 ? 165.372 169.639 168.397 1.00 113.92 241 ILE B O 1
ATOM 10438 N N . PHE D 2 242 ? 167.609 169.446 168.296 1.00 113.92 242 PHE B N 1
ATOM 10439 C CA . PHE D 2 242 ? 167.722 169.094 169.703 1.00 113.92 242 PHE B CA 1
ATOM 10440 C C . PHE D 2 242 ? 167.564 170.310 170.604 1.00 113.92 242 PHE B C 1
ATOM 10441 O O . PHE D 2 242 ? 166.806 170.268 171.579 1.00 113.92 242 PHE B O 1
ATOM 10449 N N . LYS D 2 243 ? 168.267 171.403 170.301 1.00 113.92 243 LYS B N 1
ATOM 10450 C CA . LYS D 2 243 ? 168.208 172.561 171.194 1.00 113.92 243 LYS B CA 1
ATOM 10451 C C . LYS D 2 243 ? 166.801 173.140 171.336 1.00 113.92 243 LYS B C 1
ATOM 10452 O O . LYS D 2 243 ? 166.323 173.264 172.480 1.00 113.92 243 LYS B O 1
ATOM 10458 N N . PRO D 2 244 ? 166.082 173.489 170.259 1.00 113.92 244 PRO B N 1
ATOM 10459 C CA . PRO D 2 244 ? 164.756 174.105 170.451 1.00 113.92 244 PRO B CA 1
ATOM 10460 C C . PRO D 2 244 ? 163.727 173.168 171.051 1.00 113.92 244 PRO B C 1
ATOM 10461 O O . PRO D 2 244 ? 162.925 173.601 171.885 1.00 113.92 244 PRO B O 1
ATOM 10465 N N . ILE D 2 245 ? 163.701 171.905 170.623 1.00 113.92 245 ILE B N 1
ATOM 10466 C CA . ILE D 2 245 ? 162.731 170.957 171.168 1.00 113.92 245 ILE B CA 1
ATOM 10467 C C . ILE D 2 245 ? 162.928 170.806 172.670 1.00 113.92 245 ILE B C 1
ATOM 10468 O O . ILE D 2 245 ? 161.966 170.845 173.446 1.00 113.92 245 ILE B O 1
ATOM 10473 N N . ILE D 2 246 ? 164.178 170.634 173.103 1.00 113.92 246 ILE B N 1
ATOM 10474 C CA . ILE D 2 246 ? 164.451 170.462 174.526 1.00 113.92 246 ILE B CA 1
ATOM 10475 C C . ILE D 2 246 ? 164.098 171.732 175.291 1.00 113.92 246 ILE B C 1
ATOM 10476 O O . ILE D 2 246 ? 163.523 171.674 176.387 1.00 113.92 246 ILE B O 1
ATOM 10481 N N . SER D 2 247 ? 164.432 172.898 174.731 1.00 113.92 247 SER B N 1
ATOM 10482 C CA . SER D 2 247 ? 164.109 174.153 175.404 1.00 113.92 247 SER B CA 1
ATOM 10483 C C . SER D 2 247 ? 162.601 174.312 175.575 1.00 113.92 247 SER B C 1
ATOM 10484 O O . SER D 2 247 ? 162.121 174.677 176.655 1.00 113.92 247 SER B O 1
ATOM 10487 N N . LYS D 2 248 ? 161.840 174.033 174.514 1.00 113.92 248 LYS B N 1
ATOM 10488 C CA . LYS D 2 248 ? 160.386 174.136 174.579 1.00 113.92 248 LYS B CA 1
ATOM 10489 C C . LYS D 2 248 ? 159.798 173.139 175.569 1.00 113.92 248 LYS B C 1
ATOM 10490 O O . LYS D 2 248 ? 158.888 173.476 176.338 1.00 113.92 248 LYS B O 1
ATOM 10496 N N . VAL D 2 249 ? 160.315 171.907 175.570 1.00 113.92 249 VAL B N 1
ATOM 10497 C CA . VAL D 2 249 ? 159.825 170.891 176.496 1.00 113.92 249 VAL B CA 1
ATOM 10498 C C . VAL D 2 249 ? 160.051 171.329 177.935 1.00 113.92 249 VAL B C 1
ATOM 10499 O O . VAL D 2 249 ? 159.153 171.235 178.780 1.00 113.92 249 VAL B O 1
ATOM 10503 N N . MET D 2 250 ? 161.253 171.825 178.234 1.00 115.75 250 MET B N 1
ATOM 10504 C CA . MET D 2 250 ? 161.525 172.262 179.598 1.00 115.75 250 MET B CA 1
ATOM 10505 C C . MET D 2 250 ? 160.669 173.465 179.976 1.00 115.75 250 MET B C 1
ATOM 10506 O O . MET D 2 250 ? 160.175 173.547 181.105 1.00 115.75 250 MET B O 1
ATOM 10511 N N . GLU D 2 251 ? 160.488 174.410 179.046 1.00 117.96 251 GLU B N 1
ATOM 10512 C CA . GLU D 2 251 ? 159.685 175.592 179.341 1.00 117.96 251 GLU B CA 1
ATOM 10513 C C . GLU D 2 251 ? 158.251 175.202 179.667 1.00 117.96 251 GLU B C 1
ATOM 10514 O O . GLU D 2 251 ? 157.626 175.793 180.554 1.00 117.96 251 GLU B O 1
ATOM 10516 N N . MET D 2 252 ? 157.700 174.242 178.930 1.00 126.03 252 MET B N 1
ATOM 10517 C CA . MET D 2 252 ? 156.325 173.828 179.173 1.00 126.03 252 MET B CA 1
ATOM 10518 C C . MET D 2 252 ? 156.201 172.845 180.332 1.00 126.03 252 MET B C 1
ATOM 10519 O O . MET D 2 252 ? 155.090 172.638 180.832 1.00 126.03 252 MET B O 1
ATOM 10524 N N . TYR D 2 253 ? 157.305 172.235 180.769 1.00 113.92 253 TYR B N 1
ATOM 10525 C CA . TYR D 2 253 ? 157.251 171.157 181.748 1.00 113.92 253 TYR B CA 1
ATOM 10526 C C . TYR D 2 253 ? 157.939 171.447 183.076 1.00 113.92 253 TYR B C 1
ATOM 10527 O O . TYR D 2 253 ? 157.543 170.857 184.082 1.00 113.92 253 TYR B O 1
ATOM 10536 N N . GLN D 2 254 ? 158.938 172.338 183.118 1.00 116.07 254 GLN B N 1
ATOM 10537 C CA . GLN D 2 254 ? 159.668 172.636 184.352 1.00 116.07 254 GLN B CA 1
ATOM 10538 C C . GLN D 2 254 ? 160.249 171.368 184.970 1.00 116.07 254 GLN B C 1
ATOM 10539 O O . GLN D 2 254 ? 159.829 170.970 186.063 1.00 116.07 254 GLN B O 1
ATOM 10545 N N . PRO D 2 255 ? 161.203 170.702 184.318 1.00 113.92 255 PRO B N 1
ATOM 10546 C CA . PRO D 2 255 ? 161.799 169.506 184.922 1.00 113.92 255 PRO B CA 1
ATOM 10547 C C . PRO D 2 255 ? 162.641 169.854 186.138 1.00 113.92 255 PRO B C 1
ATOM 10548 O O . PRO D 2 255 ? 163.168 170.963 186.266 1.00 113.92 255 PRO B O 1
ATOM 10552 N N . SER D 2 256 ? 162.763 168.884 187.043 1.00 113.92 256 SER B N 1
ATOM 10553 C CA . SER D 2 256 ? 163.573 169.051 188.242 1.00 113.92 256 SER B CA 1
ATOM 10554 C C . SER D 2 256 ? 164.915 168.340 188.159 1.00 113.92 256 SER B C 1
ATOM 10555 O O . SER D 2 256 ? 165.891 168.812 188.753 1.00 113.92 256 SER B O 1
ATOM 10558 N N . ALA D 2 257 ? 164.990 167.224 187.438 1.00 113.92 257 ALA B N 1
ATOM 10559 C CA . ALA D 2 257 ? 166.234 166.470 187.309 1.00 113.92 257 ALA B CA 1
ATOM 10560 C C . ALA D 2 257 ? 166.150 165.647 186.036 1.00 113.92 257 ALA B C 1
ATOM 10561 O O . ALA D 2 257 ? 165.298 164.758 185.934 1.00 113.92 257 ALA B O 1
ATOM 10563 N N . VAL D 2 258 ? 167.015 165.939 185.069 1.00 113.92 258 VAL B N 1
ATOM 10564 C CA . VAL D 2 258 ? 166.950 165.327 183.750 1.00 113.92 258 VAL B CA 1
ATOM 10565 C C . VAL D 2 258 ? 167.917 164.151 183.672 1.00 113.92 258 VAL B C 1
ATOM 10566 O O . VAL D 2 258 ? 169.032 164.190 184.220 1.00 113.92 258 VAL B O 1
ATOM 10570 N N . VAL D 2 259 ? 167.479 163.097 182.989 1.00 113.92 259 VAL B N 1
ATOM 10571 C CA . VAL D 2 259 ? 168.248 161.873 182.803 1.00 113.92 259 VAL B CA 1
ATOM 10572 C C . VAL D 2 259 ? 168.562 161.753 181.318 1.00 113.92 259 VAL B C 1
ATOM 10573 O O . VAL D 2 259 ? 167.675 161.452 180.509 1.00 113.92 259 VAL B O 1
ATOM 10577 N N . LEU D 2 260 ? 169.816 161.998 180.954 1.00 113.92 260 LEU B N 1
ATOM 10578 C CA . LEU D 2 260 ? 170.281 161.912 179.579 1.00 113.92 260 LEU B CA 1
ATOM 10579 C C . LEU D 2 260 ? 170.922 160.548 179.355 1.00 113.92 260 LEU B C 1
ATOM 10580 O O . LEU D 2 260 ? 171.910 160.198 180.019 1.00 113.92 260 LEU B O 1
ATOM 10585 N N . GLN D 2 261 ? 170.350 159.769 178.442 1.00 113.92 261 GLN B N 1
ATOM 10586 C CA . GLN D 2 261 ? 170.937 158.496 178.041 1.00 113.92 261 GLN B CA 1
ATOM 10587 C C . GLN D 2 261 ? 171.632 158.739 176.711 1.00 113.92 261 GLN B C 1
ATOM 10588 O O . GLN D 2 261 ? 170.979 158.920 175.681 1.00 113.92 261 GLN B O 1
ATOM 10594 N N . CYS D 2 262 ? 172.958 158.812 176.760 1.00 113.92 262 CYS B N 1
ATOM 10595 C CA . CYS D 2 262 ? 173.783 159.004 175.579 1.00 113.92 262 CYS B CA 1
ATOM 10596 C C . CYS D 2 262 ? 174.174 157.644 175.027 1.00 113.92 262 CYS B C 1
ATOM 10597 O O . CYS D 2 262 ? 174.717 156.805 175.753 1.00 113.92 262 CYS B O 1
ATOM 10600 N N . GLY D 2 263 ? 173.886 157.420 173.754 1.00 113.92 263 GLY B N 1
ATOM 10601 C CA . GLY D 2 263 ? 174.258 156.170 173.135 1.00 113.92 263 GLY B CA 1
ATOM 10602 C C . GLY D 2 263 ? 175.264 156.396 172.032 1.00 113.92 263 GLY B C 1
ATOM 10603 O O . GLY D 2 263 ? 174.935 156.966 170.988 1.00 113.92 263 GLY B O 1
ATOM 10604 N N . ALA D 2 264 ? 176.500 155.953 172.258 1.00 113.92 264 ALA B N 1
ATOM 10605 C CA . ALA D 2 264 ? 177.554 156.147 171.274 1.00 113.92 264 ALA B CA 1
ATOM 10606 C C . ALA D 2 264 ? 177.291 155.382 169.987 1.00 113.92 264 ALA B C 1
ATOM 10607 O O . ALA D 2 264 ? 177.963 155.643 168.983 1.00 113.92 264 ALA B O 1
ATOM 10609 N N . ASP D 2 265 ? 176.335 154.451 169.990 1.00 113.92 265 ASP B N 1
ATOM 10610 C CA . ASP D 2 265 ? 175.888 153.822 168.753 1.00 113.92 265 ASP B CA 1
ATOM 10611 C C . ASP D 2 265 ? 175.255 154.820 167.795 1.00 113.92 265 ASP B C 1
ATOM 10612 O O . ASP D 2 265 ? 174.940 154.453 166.658 1.00 113.92 265 ASP B O 1
ATOM 10617 N N . SER D 2 266 ? 175.063 156.066 168.230 1.00 113.92 266 SER B N 1
ATOM 10618 C CA . SER D 2 266 ? 174.603 157.146 167.371 1.00 113.92 266 SER B CA 1
ATOM 10619 C C . SER D 2 266 ? 175.731 157.753 166.551 1.00 113.92 266 SER B C 1
ATOM 10620 O O . SER D 2 266 ? 175.465 158.584 165.678 1.00 113.92 266 SER B O 1
ATOM 10623 N N . LEU D 2 267 ? 176.979 157.390 166.829 1.00 113.92 267 LEU B N 1
ATOM 10624 C CA . LEU D 2 267 ? 178.102 157.958 166.105 1.00 113.92 267 LEU B CA 1
ATOM 10625 C C . LEU D 2 267 ? 178.201 157.359 164.707 1.00 113.92 267 LEU B C 1
ATOM 10626 O O . LEU D 2 267 ? 177.694 156.270 164.428 1.00 113.92 267 LEU B O 1
ATOM 10631 N N . SER D 2 268 ? 178.869 158.092 163.822 1.00 113.92 268 SER B N 1
ATOM 10632 C CA . SER D 2 268 ? 179.095 157.606 162.471 1.00 113.92 268 SER B CA 1
ATOM 10633 C C . SER D 2 268 ? 180.121 156.480 162.473 1.00 113.92 268 SER B C 1
ATOM 10634 O O . SER D 2 268 ? 181.161 156.565 163.131 1.00 113.92 268 SER B O 1
ATOM 10637 N N . GLY D 2 269 ? 179.824 155.420 161.730 1.00 113.92 269 GLY B N 1
ATOM 10638 C CA . GLY D 2 269 ? 180.715 154.286 161.657 1.00 113.92 269 GLY B CA 1
ATOM 10639 C C . GLY D 2 269 ? 180.486 153.201 162.683 1.00 113.92 269 GLY B C 1
ATOM 10640 O O . GLY D 2 269 ? 181.315 152.286 162.781 1.00 113.92 269 GLY B O 1
ATOM 10641 N N . ASP D 2 270 ? 179.405 153.269 163.459 1.00 111.43 270 ASP B N 1
ATOM 10642 C CA . ASP D 2 270 ? 179.141 152.217 164.429 1.00 111.43 270 ASP B CA 1
ATOM 10643 C C . ASP D 2 270 ? 178.817 150.909 163.718 1.00 111.43 270 ASP B C 1
ATOM 10644 O O . ASP D 2 270 ? 178.286 150.888 162.604 1.00 111.43 270 ASP B O 1
ATOM 10649 N N . ARG D 2 271 ? 179.150 149.803 164.387 1.00 109.66 271 ARG B N 1
ATOM 10650 C CA . ARG D 2 271 ? 179.007 148.474 163.814 1.00 109.66 271 ARG B CA 1
ATOM 10651 C C . ARG D 2 271 ? 177.572 147.967 163.829 1.00 109.66 271 ARG B C 1
ATOM 10652 O O . ARG D 2 271 ? 177.308 146.895 163.274 1.00 109.66 271 ARG B O 1
ATOM 10660 N N . LEU D 2 272 ? 176.653 148.673 164.480 1.00 113.92 272 LEU B N 1
ATOM 10661 C CA . LEU D 2 272 ? 175.232 148.350 164.413 1.00 113.92 272 LEU B CA 1
ATOM 10662 C C . LEU D 2 272 ? 174.377 149.510 163.930 1.00 113.92 272 LEU B C 1
ATOM 10663 O O . LEU D 2 272 ? 173.443 149.296 163.152 1.00 113.92 272 LEU B O 1
ATOM 10668 N N . GLY D 2 273 ? 174.657 150.735 164.374 1.00 113.92 273 GLY B N 1
ATOM 10669 C CA . GLY D 2 273 ? 173.816 151.867 164.054 1.00 113.92 273 GLY B CA 1
ATOM 10670 C C . GLY D 2 273 ? 174.051 152.404 162.654 1.00 113.92 273 GLY B C 1
ATOM 10671 O O . GLY D 2 273 ? 174.903 151.934 161.900 1.00 113.92 273 GLY B O 1
ATOM 10672 N N . CYS D 2 274 ? 173.258 153.425 162.303 1.00 113.92 274 CYS B N 1
ATOM 10673 C CA . CYS D 2 274 ? 173.349 154.049 160.989 1.00 113.92 274 CYS B CA 1
ATOM 10674 C C . CYS D 2 274 ? 173.250 155.572 161.049 1.00 113.92 274 CYS B C 1
ATOM 10675 O O . CYS D 2 274 ? 172.953 156.203 160.027 1.00 113.92 274 CYS B O 1
ATOM 10678 N N . PHE D 2 275 ? 173.487 156.181 162.208 1.00 113.92 275 PHE B N 1
ATOM 10679 C CA . PHE D 2 275 ? 173.530 157.632 162.293 1.00 113.92 275 PHE B CA 1
ATOM 10680 C C . PHE D 2 275 ? 174.906 158.152 161.887 1.00 113.92 275 PHE B C 1
ATOM 10681 O O . PHE D 2 275 ? 175.893 157.413 161.836 1.00 113.92 275 PHE B O 1
ATOM 10689 N N . ASN D 2 276 ? 174.960 159.454 161.595 1.00 113.92 276 ASN B N 1
ATOM 10690 C CA . ASN D 2 276 ? 176.164 160.090 161.073 1.00 113.92 276 ASN B CA 1
ATOM 10691 C C . ASN D 2 276 ? 176.730 161.135 162.029 1.00 113.92 276 ASN B C 1
ATOM 10692 O O . ASN D 2 276 ? 177.502 162.002 161.607 1.00 113.92 276 ASN B O 1
ATOM 10697 N N . LEU D 2 277 ? 176.359 161.080 163.305 1.00 113.92 277 LEU B N 1
ATOM 10698 C CA . LEU D 2 277 ? 176.873 162.037 164.276 1.00 113.92 277 LEU B CA 1
ATOM 10699 C C . LEU D 2 277 ? 178.369 161.847 164.498 1.00 113.92 277 LEU B C 1
ATOM 10700 O O . LEU D 2 277 ? 178.874 160.722 164.524 1.00 113.92 277 LEU B O 1
ATOM 10705 N N . THR D 2 278 ? 179.076 162.960 164.654 1.00 113.92 278 THR B N 1
ATOM 10706 C CA . THR D 2 278 ? 180.481 162.961 165.033 1.00 113.92 278 THR B CA 1
ATOM 10707 C C . THR D 2 278 ? 180.610 163.159 166.540 1.00 113.92 278 THR B C 1
ATOM 10708 O O . THR D 2 278 ? 179.628 163.378 167.253 1.00 113.92 278 THR B O 1
ATOM 10712 N N . VAL D 2 279 ? 181.851 163.066 167.020 1.00 113.92 279 VAL B N 1
ATOM 10713 C CA . VAL D 2 279 ? 182.128 163.285 168.439 1.00 113.92 279 VAL B CA 1
ATOM 10714 C C . VAL D 2 279 ? 181.744 164.703 168.854 1.00 113.92 279 VAL B C 1
ATOM 10715 O O . VAL D 2 279 ? 181.102 164.913 169.893 1.00 113.92 279 VAL B O 1
ATOM 10719 N N . LYS D 2 280 ? 182.124 165.699 168.045 1.00 122.83 280 LYS B N 1
ATOM 10720 C CA . LYS D 2 280 ? 181.740 167.081 168.329 1.00 122.83 280 LYS B CA 1
ATOM 10721 C C . LYS D 2 280 ? 180.228 167.241 168.380 1.00 122.83 280 LYS B C 1
ATOM 10722 O O . LYS D 2 280 ? 179.690 167.883 169.289 1.00 122.83 280 LYS B O 1
ATOM 10728 N N . GLY D 2 281 ? 179.525 166.678 167.402 1.00 116.52 281 GLY B N 1
ATOM 10729 C CA . GLY D 2 281 ? 178.079 166.797 167.394 1.00 116.52 281 GLY B CA 1
ATOM 10730 C C . GLY D 2 281 ? 177.437 166.100 168.576 1.00 116.52 281 GLY B C 1
ATOM 10731 O O . GLY D 2 281 ? 176.446 166.578 169.130 1.00 116.52 281 GLY B O 1
ATOM 10732 N N . HIS D 2 282 ? 177.993 164.956 168.973 1.00 113.92 282 HIS B N 1
ATOM 10733 C CA . HIS D 2 282 ? 177.431 164.230 170.102 1.00 113.92 282 HIS B CA 1
ATOM 10734 C C . HIS D 2 282 ? 177.668 164.989 171.399 1.00 113.92 282 HIS B C 1
ATOM 10735 O O . HIS D 2 282 ? 176.837 164.926 172.312 1.00 113.92 282 HIS B O 1
ATOM 10742 N N . ALA D 2 283 ? 178.787 165.714 171.501 1.00 119.45 283 ALA B N 1
ATOM 10743 C CA . ALA D 2 283 ? 179.024 166.519 172.692 1.00 119.45 283 ALA B CA 1
ATOM 10744 C C . ALA D 2 283 ? 178.272 167.839 172.656 1.00 119.45 283 ALA B C 1
ATOM 10745 O O . ALA D 2 283 ? 178.069 168.463 173.709 1.00 119.45 283 ALA B O 1
ATOM 10747 N N . LYS D 2 284 ? 177.829 168.262 171.474 1.00 126.46 284 LYS B N 1
ATOM 10748 C CA . LYS D 2 284 ? 177.001 169.455 171.394 1.00 126.46 284 LYS B CA 1
ATOM 10749 C C . LYS D 2 284 ? 175.695 169.266 172.152 1.00 126.46 284 LYS B C 1
ATOM 10750 O O . LYS D 2 284 ? 175.225 170.186 172.827 1.00 126.46 284 LYS B O 1
ATOM 10756 N N . CYS D 2 285 ? 175.117 168.063 172.090 1.00 119.75 285 CYS B N 1
ATOM 10757 C CA . CYS D 2 285 ? 173.869 167.803 172.802 1.00 119.75 285 CYS B CA 1
ATOM 10758 C C . CYS D 2 285 ? 174.049 167.853 174.316 1.00 119.75 285 CYS B C 1
ATOM 10759 O O . CYS D 2 285 ? 173.226 168.449 175.026 1.00 119.75 285 CYS B O 1
ATOM 10762 N N . VAL D 2 286 ? 175.117 167.237 174.834 1.00 113.92 286 VAL B N 1
ATOM 10763 C CA . VAL D 2 286 ? 175.332 167.268 176.278 1.00 113.92 286 VAL B CA 1
ATOM 10764 C C . VAL D 2 286 ? 175.608 168.693 176.736 1.00 113.92 286 VAL B C 1
ATOM 10765 O O . VAL D 2 286 ? 175.115 169.122 177.784 1.00 113.92 286 VAL B O 1
ATOM 10769 N N . GLU D 2 287 ? 176.376 169.461 175.955 1.00 116.31 287 GLU B N 1
ATOM 10770 C CA . GLU D 2 287 ? 176.613 170.848 176.342 1.00 116.31 287 GLU B CA 1
ATOM 10771 C C . GLU D 2 287 ? 175.322 171.661 176.303 1.00 116.31 287 GLU B C 1
ATOM 10772 O O . GLU D 2 287 ? 175.093 172.510 177.175 1.00 116.31 287 GLU B O 1
ATOM 10778 N N . VAL D 2 288 ? 174.466 171.405 175.310 1.00 113.92 288 VAL B N 1
ATOM 10779 C CA . VAL D 2 288 ? 173.166 172.070 175.240 1.00 113.92 288 VAL B CA 1
ATOM 10780 C C . VAL D 2 288 ? 172.363 171.801 176.504 1.00 113.92 288 VAL B C 1
ATOM 10781 O O . VAL D 2 288 ? 171.799 172.718 177.110 1.00 113.92 288 VAL B O 1
ATOM 10785 N N . VAL D 2 289 ? 172.293 170.535 176.917 1.00 113.92 289 VAL B N 1
ATOM 10786 C CA . VAL D 2 289 ? 171.555 170.221 178.137 1.00 113.92 289 VAL B CA 1
ATOM 10787 C C . VAL D 2 289 ? 172.226 170.847 179.358 1.00 113.92 289 VAL B C 1
ATOM 10788 O O . VAL D 2 289 ? 171.547 171.224 180.322 1.00 113.92 289 VAL B O 1
ATOM 10792 N N . LYS D 2 290 ? 173.557 170.982 179.341 1.00 115.67 290 LYS B N 1
ATOM 10793 C CA . LYS D 2 290 ? 174.246 171.655 180.439 1.00 115.67 290 LYS B CA 1
ATOM 10794 C C . LYS D 2 290 ? 173.864 173.126 180.546 1.00 115.67 290 LYS B C 1
ATOM 10795 O O . LYS D 2 290 ? 173.829 173.671 181.655 1.00 115.67 290 LYS B O 1
ATOM 10801 N N . THR D 2 291 ? 173.608 173.789 179.413 1.00 113.92 291 THR B N 1
ATOM 10802 C CA . THR D 2 291 ? 173.274 175.216 179.462 1.00 113.92 291 THR B CA 1
ATOM 10803 C C . THR D 2 291 ? 172.114 175.492 180.412 1.00 113.92 291 THR B C 1
ATOM 10804 O O . THR D 2 291 ? 172.083 176.531 181.081 1.00 113.92 291 THR B O 1
ATOM 10808 N N . PHE D 2 292 ? 171.147 174.575 180.482 1.00 113.92 292 PHE B N 1
ATOM 10809 C CA . PHE D 2 292 ? 169.975 174.799 181.321 1.00 113.92 292 PHE B CA 1
ATOM 10810 C C . PHE D 2 292 ? 170.288 174.679 182.809 1.00 113.92 292 PHE B C 1
ATOM 10811 O O . PHE D 2 292 ? 169.482 175.120 183.634 1.00 113.92 292 PHE B O 1
ATOM 10819 N N . ASN D 2 293 ? 171.426 174.080 183.162 1.00 113.92 293 ASN B N 1
ATOM 10820 C CA . ASN D 2 293 ? 171.922 174.025 184.542 1.00 113.92 293 ASN B CA 1
ATOM 10821 C C . ASN D 2 293 ? 170.965 173.306 185.495 1.00 113.92 293 ASN B C 1
ATOM 10822 O O . ASN D 2 293 ? 170.582 173.833 186.542 1.00 113.92 293 ASN B O 1
ATOM 10824 N N . LEU D 2 294 ? 170.574 172.094 185.127 1.00 113.92 294 LEU B N 1
ATOM 10825 C CA . LEU D 2 294 ? 169.777 171.224 185.977 1.00 113.92 294 LEU B CA 1
ATOM 10826 C C . LEU D 2 294 ? 170.548 169.939 186.251 1.00 113.92 294 LEU B C 1
ATOM 10827 O O . LEU D 2 294 ? 171.474 169.595 185.507 1.00 113.92 294 LEU B O 1
ATOM 10832 N N . PRO D 2 295 ? 170.219 169.222 187.327 1.00 113.92 295 PRO B N 1
ATOM 10833 C CA . PRO D 2 295 ? 170.870 167.927 187.570 1.00 113.92 295 PRO B CA 1
ATOM 10834 C C . PRO D 2 295 ? 170.750 167.013 186.360 1.00 113.92 295 PRO B C 1
ATOM 10835 O O . PRO D 2 295 ? 169.670 166.829 185.801 1.00 113.92 295 PRO B O 1
ATOM 10839 N N . LEU D 2 296 ? 171.883 166.440 185.958 1.00 113.92 296 LEU B N 1
ATOM 10840 C CA . LEU D 2 296 ? 172.010 165.670 184.720 1.00 113.92 296 LEU B CA 1
ATOM 10841 C C . LEU D 2 296 ? 172.599 164.298 185.025 1.00 113.92 296 LEU B C 1
ATOM 10842 O O . LEU D 2 296 ? 173.804 164.175 185.264 1.00 113.92 296 LEU B O 1
ATOM 10847 N N . LEU D 2 297 ? 171.756 163.271 185.022 1.00 113.92 297 LEU B N 1
ATOM 10848 C CA . LEU D 2 297 ? 172.269 161.909 185.057 1.00 113.92 297 LEU B CA 1
ATOM 10849 C C . LEU D 2 297 ? 172.707 161.510 183.653 1.00 113.92 297 LEU B C 1
ATOM 10850 O O . LEU D 2 297 ? 172.069 161.882 182.669 1.00 113.92 297 LEU B O 1
ATOM 10855 N N . MET D 2 298 ? 173.808 160.765 183.559 1.00 113.92 298 MET B N 1
ATOM 10856 C CA . MET D 2 298 ? 174.432 160.438 182.273 1.00 113.92 298 MET B CA 1
ATOM 10857 C C . MET D 2 298 ? 174.622 158.931 182.144 1.00 113.92 298 MET B C 1
ATOM 10858 O O . MET D 2 298 ? 175.539 158.364 182.747 1.00 113.92 298 MET B O 1
ATOM 10863 N N . LEU D 2 299 ? 173.765 158.279 181.361 1.00 113.92 299 LEU B N 1
ATOM 10864 C CA . LEU D 2 299 ? 173.849 156.835 181.164 1.00 113.92 299 LEU B CA 1
ATOM 10865 C C . LEU D 2 299 ? 174.409 156.534 179.779 1.00 113.92 299 LEU B C 1
ATOM 10866 O O . LEU D 2 299 ? 173.850 156.971 178.771 1.00 113.92 299 LEU B O 1
ATOM 10871 N N . GLY D 2 300 ? 175.495 155.765 179.736 1.00 121.16 300 GLY B N 1
ATOM 10872 C CA . GLY D 2 300 ? 176.134 155.424 178.480 1.00 121.16 300 GLY B CA 1
ATOM 10873 C C . GLY D 2 300 ? 175.655 154.101 177.920 1.00 121.16 300 GLY B C 1
ATOM 10874 O O . GLY D 2 300 ? 176.087 153.037 178.373 1.00 121.16 300 GLY B O 1
ATOM 10875 N N . GLY D 2 301 ? 174.774 154.153 176.920 1.00 115.51 301 GLY B N 1
ATOM 10876 C CA . GLY D 2 301 ? 174.222 152.963 176.309 1.00 115.51 301 GLY B CA 1
ATOM 10877 C C . GLY D 2 301 ? 174.829 152.655 174.948 1.00 115.51 301 GLY B C 1
ATOM 10878 O O . GLY D 2 301 ? 175.674 153.377 174.425 1.00 115.51 301 GLY B O 1
ATOM 10879 N N . GLY D 2 302 ? 174.366 151.550 174.374 1.00 113.92 302 GLY B N 1
ATOM 10880 C CA . GLY D 2 302 ? 174.860 151.125 173.073 1.00 113.92 302 GLY B CA 1
ATOM 10881 C C . GLY D 2 302 ? 176.346 150.827 173.121 1.00 113.92 302 GLY B C 1
ATOM 10882 O O . GLY D 2 302 ? 176.812 149.972 173.884 1.00 113.92 302 GLY B O 1
ATOM 10883 N N . GLY D 2 303 ? 177.112 151.536 172.299 1.00 113.92 303 GLY B N 1
ATOM 10884 C CA . GLY D 2 303 ? 178.550 151.381 172.307 1.00 113.92 303 GLY B CA 1
ATOM 10885 C C . GLY D 2 303 ? 179.061 150.093 171.698 1.00 113.92 303 GLY B C 1
ATOM 10886 O O . GLY D 2 303 ? 179.540 149.210 172.414 1.00 113.92 303 GLY B O 1
ATOM 10887 N N . TYR D 2 304 ? 178.956 149.967 170.375 1.00 113.92 304 TYR B N 1
ATOM 10888 C CA . TYR D 2 304 ? 179.296 148.730 169.681 1.00 113.92 304 TYR B CA 1
ATOM 10889 C C . TYR D 2 304 ? 180.601 148.802 168.895 1.00 113.92 304 TYR B C 1
ATOM 10890 O O . TYR D 2 304 ? 181.424 147.888 168.999 1.00 113.92 304 TYR B O 1
ATOM 10899 N N . THR D 2 305 ? 180.828 149.857 168.109 1.00 113.92 305 THR B N 1
ATOM 10900 C CA . THR D 2 305 ? 182.137 150.085 167.486 1.00 113.92 305 THR B CA 1
ATOM 10901 C C . THR D 2 305 ? 183.051 150.662 168.555 1.00 113.92 305 THR B C 1
ATOM 10902 O O . THR D 2 305 ? 182.970 151.845 168.888 1.00 113.92 305 THR B O 1
ATOM 10906 N N . ILE D 2 306 ? 183.958 149.831 169.065 1.00 113.92 306 ILE B N 1
ATOM 10907 C CA . ILE D 2 306 ? 184.621 150.154 170.322 1.00 113.92 306 ILE B CA 1
ATOM 10908 C C . ILE D 2 306 ? 185.563 151.358 170.221 1.00 113.92 306 ILE B C 1
ATOM 10909 O O . ILE D 2 306 ? 185.732 152.094 171.202 1.00 113.92 306 ILE B O 1
ATOM 10914 N N . ARG D 2 307 ? 186.121 151.639 169.039 1.00 113.92 307 ARG B N 1
ATOM 10915 C CA . ARG D 2 307 ? 186.993 152.807 168.901 1.00 113.92 307 ARG B CA 1
ATOM 10916 C C . ARG D 2 307 ? 186.211 154.115 168.942 1.00 113.92 307 ARG B C 1
ATOM 10917 O O . ARG D 2 307 ? 186.524 155.012 169.739 1.00 113.92 307 ARG B O 1
ATOM 10925 N N . ASN D 2 308 ? 185.196 154.246 168.083 1.00 113.92 308 ASN B N 1
ATOM 10926 C CA . ASN D 2 308 ? 184.419 155.480 168.057 1.00 113.92 308 ASN B CA 1
ATOM 10927 C C . ASN D 2 308 ? 183.736 155.703 169.394 1.00 113.92 308 ASN B C 1
ATOM 10928 O O . ASN D 2 308 ? 183.662 156.834 169.884 1.00 113.92 308 ASN B O 1
ATOM 10933 N N . VAL D 2 309 ? 183.241 154.625 169.998 1.00 113.92 309 VAL B N 1
ATOM 10934 C CA . VAL D 2 309 ? 182.566 154.720 171.286 1.00 113.92 309 VAL B CA 1
ATOM 10935 C C . VAL D 2 309 ? 183.535 155.178 172.365 1.00 113.92 309 VAL B C 1
ATOM 10936 O O . VAL D 2 309 ? 183.208 156.039 173.190 1.00 113.92 309 VAL B O 1
ATOM 10940 N N . ALA D 2 310 ? 184.738 154.596 172.391 1.00 113.92 310 ALA B N 1
ATOM 10941 C CA . ALA D 2 310 ? 185.714 155.000 173.396 1.00 113.92 310 ALA B CA 1
ATOM 10942 C C . ALA D 2 310 ? 186.062 156.475 173.258 1.00 113.92 310 ALA B C 1
ATOM 10943 O O . ALA D 2 310 ? 186.061 157.225 174.247 1.00 113.92 310 ALA B O 1
ATOM 10945 N N . ARG D 2 311 ? 186.329 156.918 172.028 1.00 113.92 311 ARG B N 1
ATOM 10946 C CA . ARG D 2 311 ? 186.674 158.320 171.818 1.00 113.92 311 ARG B CA 1
ATOM 10947 C C . ARG D 2 311 ? 185.519 159.236 172.203 1.00 113.92 311 ARG B C 1
ATOM 10948 O O . ARG D 2 311 ? 185.722 160.261 172.868 1.00 113.92 311 ARG B O 1
ATOM 10956 N N . CYS D 2 312 ? 184.297 158.881 171.799 1.00 113.92 312 CYS B N 1
ATOM 10957 C CA . CYS D 2 312 ? 183.144 159.719 172.104 1.00 113.92 312 CYS B CA 1
ATOM 10958 C C . CYS D 2 312 ? 182.922 159.833 173.603 1.00 113.92 312 CYS B C 1
ATOM 10959 O O . CYS D 2 312 ? 182.685 160.927 174.117 1.00 113.92 312 CYS B O 1
ATOM 10962 N N . TRP D 2 313 ? 182.967 158.710 174.320 1.00 113.92 313 TRP B N 1
ATOM 10963 C CA . TRP D 2 313 ? 182.716 158.768 175.757 1.00 113.92 313 TRP B CA 1
ATOM 10964 C C . TRP D 2 313 ? 183.813 159.531 176.489 1.00 113.92 313 TRP B C 1
ATOM 10965 O O . TRP D 2 313 ? 183.523 160.284 177.428 1.00 113.92 313 TRP B O 1
ATOM 10976 N N . THR D 2 314 ? 185.079 159.371 176.081 1.00 113.92 314 THR B N 1
ATOM 10977 C CA . THR D 2 314 ? 186.125 160.169 176.718 1.00 113.92 314 THR B CA 1
ATOM 10978 C C . THR D 2 314 ? 185.913 161.659 176.449 1.00 113.92 314 THR B C 1
ATOM 10979 O O . THR D 2 314 ? 186.096 162.492 177.348 1.00 113.92 314 THR B O 1
ATOM 10983 N N . TYR D 2 315 ? 185.523 162.021 175.221 1.00 114.38 315 TYR B N 1
ATOM 10984 C CA . TYR D 2 315 ? 185.256 163.426 174.925 1.00 114.38 315 TYR B CA 1
ATOM 10985 C C . TYR D 2 315 ? 184.074 163.930 175.747 1.00 114.38 315 TYR B C 1
ATOM 10986 O O . TYR D 2 315 ? 184.064 165.081 176.193 1.00 114.38 315 TYR B O 1
ATOM 10995 N N . GLU D 2 316 ? 183.044 163.094 175.915 1.00 113.92 316 GLU B N 1
ATOM 10996 C CA . GLU D 2 316 ? 181.879 163.507 176.690 1.00 113.92 316 GLU B CA 1
ATOM 10997 C C . GLU D 2 316 ? 182.276 163.752 178.135 1.00 113.92 316 GLU B C 1
ATOM 10998 O O . GLU D 2 316 ? 181.779 164.681 178.781 1.00 113.92 316 GLU B O 1
ATOM 11004 N N . THR D 2 317 ? 183.181 162.921 178.652 1.00 113.92 317 THR B N 1
ATOM 11005 C CA . THR D 2 317 ? 183.727 163.139 179.986 1.00 113.92 317 THR B CA 1
ATOM 11006 C C . THR D 2 317 ? 184.489 164.458 180.056 1.00 113.92 317 THR B C 1
ATOM 11007 O O . THR D 2 317 ? 184.371 165.208 181.034 1.00 113.92 317 THR B O 1
ATOM 11011 N N . ALA D 2 318 ? 185.259 164.766 179.009 1.00 123.55 318 ALA B N 1
ATOM 11012 C CA . ALA D 2 318 ? 185.963 166.047 178.954 1.00 123.55 318 ALA B CA 1
ATOM 11013 C C . ALA D 2 318 ? 184.983 167.215 178.971 1.00 123.55 318 ALA B C 1
ATOM 11014 O O . ALA D 2 318 ? 185.207 168.213 179.666 1.00 123.55 318 ALA B O 1
ATOM 11016 N N . VAL D 2 319 ? 183.900 167.109 178.200 1.00 117.40 319 VAL B N 1
ATOM 11017 C CA . VAL D 2 319 ? 182.879 168.154 178.183 1.00 117.40 319 VAL B CA 1
ATOM 11018 C C . VAL D 2 319 ? 182.276 168.308 179.570 1.00 117.40 319 VAL B C 1
ATOM 11019 O O . VAL D 2 319 ? 182.076 169.426 180.062 1.00 117.40 319 VAL B O 1
ATOM 11023 N N . ALA D 2 320 ? 181.970 167.182 180.219 1.00 126.62 320 ALA B N 1
ATOM 11024 C CA . ALA D 2 320 ? 181.466 167.212 181.585 1.00 126.62 320 ALA B CA 1
ATOM 11025 C C . ALA D 2 320 ? 182.443 167.900 182.527 1.00 126.62 320 ALA B C 1
ATOM 11026 O O . ALA D 2 320 ? 182.024 168.517 183.512 1.00 126.62 320 ALA B O 1
ATOM 11028 N N . LEU D 2 321 ? 183.742 167.818 182.242 1.00 138.26 321 LEU B N 1
ATOM 11029 C CA . LEU D 2 321 ? 184.732 168.484 183.078 1.00 138.26 321 LEU B CA 1
ATOM 11030 C C . LEU D 2 321 ? 185.015 169.911 182.627 1.00 138.26 321 LEU B C 1
ATOM 11031 O O . LEU D 2 321 ? 185.713 170.641 183.338 1.00 138.26 321 LEU B O 1
ATOM 11036 N N . ASP D 2 322 ? 184.462 170.331 181.487 1.00 140.13 322 ASP B N 1
ATOM 11037 C CA . ASP D 2 322 ? 184.693 171.662 180.924 1.00 140.13 322 ASP B CA 1
ATOM 11038 C C . ASP D 2 322 ? 186.188 171.918 180.731 1.00 140.13 322 ASP B C 1
ATOM 11039 O O . ASP D 2 322 ? 186.713 172.983 181.062 1.00 140.13 322 ASP B O 1
ATOM 11041 N N . CYS D 2 323 ? 186.875 170.917 180.188 1.00 139.28 323 CYS B N 1
ATOM 11042 C CA . CYS D 2 323 ? 188.304 170.962 179.914 1.00 139.28 323 CYS B CA 1
ATOM 11043 C C . CYS D 2 323 ? 188.559 170.822 178.419 1.00 139.28 323 CYS B C 1
ATOM 11044 O O . CYS D 2 323 ? 187.645 170.579 177.626 1.00 139.28 323 CYS B O 1
ATOM 11047 N N . GLU D 2 324 ? 189.823 170.987 178.040 1.00 139.70 324 GLU B N 1
ATOM 11048 C CA . GLU D 2 324 ? 190.250 170.920 176.650 1.00 139.70 324 GLU B CA 1
ATOM 11049 C C . GLU D 2 324 ? 191.147 169.702 176.466 1.00 139.70 324 GLU B C 1
ATOM 11050 O O . GLU D 2 324 ? 192.052 169.465 177.274 1.00 139.70 324 GLU B O 1
ATOM 11052 N N . ILE D 2 325 ? 190.894 168.937 175.409 1.00 133.16 325 ILE B N 1
ATOM 11053 C CA . ILE D 2 325 ? 191.679 167.745 175.095 1.00 133.16 325 ILE B CA 1
ATOM 11054 C C . ILE D 2 325 ? 192.173 167.825 173.653 1.00 133.16 325 ILE B C 1
ATOM 11055 O O . ILE D 2 325 ? 191.388 168.114 172.739 1.00 133.16 325 ILE B O 1
ATOM 11060 N N . PRO D 2 326 ? 193.470 167.632 173.413 1.00 134.99 326 PRO B N 1
ATOM 11061 C CA . PRO D 2 326 ? 193.989 167.722 172.043 1.00 134.99 326 PRO B CA 1
ATOM 11062 C C . PRO D 2 326 ? 193.415 166.643 171.136 1.00 134.99 326 PRO B C 1
ATOM 11063 O O . PRO D 2 326 ? 193.065 165.546 171.574 1.00 134.99 326 PRO B O 1
ATOM 11067 N N . ASN D 2 327 ? 193.324 166.980 169.847 1.00 134.49 327 ASN B N 1
ATOM 11068 C CA . ASN D 2 327 ? 192.840 166.032 168.847 1.00 134.49 327 ASN B CA 1
ATOM 11069 C C . ASN D 2 327 ? 193.798 164.855 168.683 1.00 134.49 327 ASN B C 1
ATOM 11070 O O . ASN D 2 327 ? 193.362 163.711 168.513 1.00 134.49 327 ASN B O 1
ATOM 11075 N N . GLU D 2 328 ? 195.102 165.116 168.724 1.00 147.37 328 GLU B N 1
ATOM 11076 C CA . GLU D 2 328 ? 196.109 164.072 168.551 1.00 147.37 328 GLU B CA 1
ATOM 11077 C C . GLU D 2 328 ? 196.130 163.151 169.767 1.00 147.37 328 GLU B C 1
ATOM 11078 O O . GLU D 2 328 ? 196.538 163.561 170.859 1.00 147.37 328 GLU B O 1
ATOM 11084 N N . LEU D 2 329 ? 195.681 161.913 169.582 1.00 136.26 329 LEU B N 1
ATOM 11085 C CA . LEU D 2 329 ? 195.610 160.964 170.689 1.00 136.26 329 LEU B CA 1
ATOM 11086 C C . LEU D 2 329 ? 197.000 160.584 171.179 1.00 136.26 329 LEU B C 1
ATOM 11087 O O . LEU D 2 329 ? 197.870 160.253 170.366 1.00 136.26 329 LEU B O 1
ATOM 11092 N N . PRO D 2 330 ? 197.249 160.613 172.484 1.00 152.68 330 PRO B N 1
ATOM 11093 C CA . PRO D 2 330 ? 198.545 160.160 172.986 1.00 152.68 330 PRO B CA 1
ATOM 11094 C C . PRO D 2 330 ? 198.591 158.645 172.893 1.00 152.68 330 PRO B C 1
ATOM 11095 O O . PRO D 2 330 ? 197.560 157.974 172.988 1.00 152.68 330 PRO B O 1
ATOM 11099 N N . TYR D 2 331 ? 199.790 158.105 172.668 1.00 176.64 331 TYR B N 1
ATOM 11100 C CA . TYR D 2 331 ? 199.925 156.658 172.528 1.00 176.64 331 TYR B CA 1
ATOM 11101 C C . TYR D 2 331 ? 199.296 155.968 173.732 1.00 176.64 331 TYR B C 1
ATOM 11102 O O . TYR D 2 331 ? 199.795 156.080 174.857 1.00 176.64 331 TYR B O 1
ATOM 11111 N N . ASN D 2 332 ? 198.197 155.255 173.500 1.00 161.53 332 ASN B N 1
ATOM 11112 C CA . ASN D 2 332 ? 197.421 154.644 174.563 1.00 161.53 332 ASN B CA 1
ATOM 11113 C C . ASN D 2 332 ? 197.688 153.140 174.604 1.00 161.53 332 ASN B C 1
ATOM 11114 O O . ASN D 2 332 ? 198.499 152.602 173.847 1.00 161.53 332 ASN B O 1
ATOM 11119 N N . ASP D 2 333 ? 196.990 152.455 175.511 1.00 153.69 333 ASP B N 1
ATOM 11120 C CA . ASP D 2 333 ? 197.113 151.006 175.626 1.00 153.69 333 ASP B CA 1
ATOM 11121 C C . ASP D 2 333 ? 196.589 150.306 174.379 1.00 153.69 333 ASP B C 1
ATOM 11122 O O . ASP D 2 333 ? 197.136 149.275 173.968 1.00 153.69 333 ASP B O 1
ATOM 11127 N N . TYR D 2 334 ? 195.564 150.869 173.740 1.00 143.45 334 TYR B N 1
ATOM 11128 C CA . TYR D 2 334 ? 194.915 150.259 172.586 1.00 143.45 334 TYR B CA 1
ATOM 11129 C C . TYR D 2 334 ? 195.100 151.101 171.328 1.00 143.45 334 TYR B C 1
ATOM 11130 O O . TYR D 2 334 ? 194.220 151.139 170.465 1.00 143.45 334 TYR B O 1
ATOM 11139 N N . PHE D 2 335 ? 196.237 151.795 171.225 1.00 148.67 335 PHE B N 1
ATOM 11140 C CA . PHE D 2 335 ? 196.488 152.655 170.073 1.00 148.67 335 PHE B CA 1
ATOM 11141 C C . PHE D 2 335 ? 196.425 151.876 168.766 1.00 148.67 335 PHE B C 1
ATOM 11142 O O . PHE D 2 335 ? 196.009 152.424 167.739 1.00 148.67 335 PHE B O 1
ATOM 11150 N N . GLU D 2 336 ? 196.834 150.603 168.786 1.00 159.08 336 GLU B N 1
ATOM 11151 C CA . GLU D 2 336 ? 196.774 149.778 167.583 1.00 159.08 336 GLU B CA 1
ATOM 11152 C C . GLU D 2 336 ? 195.367 149.744 166.998 1.00 159.08 336 GLU B C 1
ATOM 11153 O O . GLU D 2 336 ? 195.192 149.746 165.774 1.00 159.08 336 GLU B O 1
ATOM 11155 N N . TYR D 2 337 ? 194.349 149.706 167.861 1.00 151.76 337 TYR B N 1
ATOM 11156 C CA . TYR D 2 337 ? 192.972 149.777 167.384 1.00 151.76 337 TYR B CA 1
ATOM 11157 C C . TYR D 2 337 ? 192.675 151.129 166.746 1.00 151.76 337 TYR B C 1
ATOM 11158 O O . TYR D 2 337 ? 192.000 151.200 165.713 1.00 151.76 337 TYR B O 1
ATOM 11160 N N . PHE D 2 338 ? 193.170 152.214 167.351 1.00 140.20 338 PHE B N 1
ATOM 11161 C CA . PHE D 2 338 ? 192.914 153.552 166.829 1.00 140.20 338 PHE B CA 1
ATOM 11162 C C . PHE D 2 338 ? 193.506 153.758 165.441 1.00 140.20 338 PHE B C 1
ATOM 11163 O O . PHE D 2 338 ? 193.042 154.636 164.705 1.00 140.20 338 PHE B O 1
ATOM 11171 N N . GLY D 2 339 ? 194.514 152.975 165.069 1.00 152.60 339 GLY B N 1
ATOM 11172 C CA . GLY D 2 339 ? 195.000 152.944 163.712 1.00 152.60 339 GLY B CA 1
ATOM 11173 C C . GLY D 2 339 ? 195.937 154.086 163.371 1.00 152.60 339 GLY B C 1
ATOM 11174 O O . GLY D 2 339 ? 196.431 154.807 164.244 1.00 152.60 339 GLY B O 1
ATOM 11175 N N . PRO D 2 340 ? 196.198 154.263 162.073 1.00 166.01 340 PRO B N 1
ATOM 11176 C CA . PRO D 2 340 ? 197.176 155.276 161.646 1.00 166.01 340 PRO B CA 1
ATOM 11177 C C . PRO D 2 340 ? 196.740 156.707 161.906 1.00 166.01 340 PRO B C 1
ATOM 11178 O O . PRO D 2 340 ? 197.605 157.584 162.016 1.00 166.01 340 PRO B O 1
ATOM 11182 N N . ASP D 2 341 ? 195.434 156.972 161.994 1.00 159.75 341 ASP B N 1
ATOM 11183 C CA . ASP D 2 341 ? 194.958 158.348 162.108 1.00 159.75 341 ASP B CA 1
ATOM 11184 C C . ASP D 2 341 ? 195.471 159.024 163.375 1.00 159.75 341 ASP B C 1
ATOM 11185 O O . ASP D 2 341 ? 195.905 160.182 163.331 1.00 159.75 341 ASP B O 1
ATOM 11187 N N . PHE D 2 342 ? 195.422 158.327 164.511 1.00 141.18 342 PHE B N 1
ATOM 11188 C CA . PHE D 2 342 ? 195.820 158.824 165.827 1.00 141.18 342 PHE B CA 1
ATOM 11189 C C . PHE D 2 342 ? 194.926 159.953 166.330 1.00 141.18 342 PHE B C 1
ATOM 11190 O O . PHE D 2 342 ? 195.239 160.556 167.361 1.00 141.18 342 PHE B O 1
ATOM 11192 N N . LYS D 2 343 ? 193.868 160.301 165.605 1.00 140.45 343 LYS B N 1
ATOM 11193 C CA . LYS D 2 343 ? 193.038 161.448 165.945 1.00 140.45 343 LYS B CA 1
ATOM 11194 C C . LYS D 2 343 ? 191.967 161.083 166.968 1.00 140.45 343 LYS B C 1
ATOM 11195 O O . LYS D 2 343 ? 191.429 159.972 166.959 1.00 140.45 343 LYS B O 1
ATOM 11197 N N . LEU D 2 344 ? 191.662 162.030 167.859 1.00 126.85 344 LEU B N 1
ATOM 11198 C CA . LEU D 2 344 ? 190.608 161.830 168.847 1.00 126.85 344 LEU B CA 1
ATOM 11199 C C . LEU D 2 344 ? 189.231 162.038 168.242 1.00 126.85 344 LEU B C 1
ATOM 11200 O O . LEU D 2 344 ? 188.242 161.539 168.790 1.00 126.85 344 LEU B O 1
ATOM 11205 N N . HIS D 2 345 ? 189.155 162.691 167.091 1.00 120.65 345 HIS B N 1
ATOM 11206 C CA . HIS D 2 345 ? 187.897 162.935 166.412 1.00 120.65 345 HIS B CA 1
ATOM 11207 C C . HIS D 2 345 ? 187.794 162.023 165.198 1.00 120.65 345 HIS B C 1
ATOM 11208 O O . HIS D 2 345 ? 188.801 161.574 164.643 1.00 120.65 345 HIS B O 1
ATOM 11215 N N . ILE D 2 346 ? 186.561 161.753 164.784 1.00 118.85 346 ILE B N 1
ATOM 11216 C CA . ILE D 2 346 ? 186.284 160.878 163.653 1.00 118.85 346 ILE B CA 1
ATOM 11217 C C . ILE D 2 346 ? 185.605 161.696 162.563 1.00 118.85 346 ILE B C 1
ATOM 11218 O O . ILE D 2 346 ? 184.670 162.459 162.836 1.00 118.85 346 ILE B O 1
ATOM 11223 N N . SER D 2 347 ? 186.111 161.578 161.344 1.00 123.11 347 SER B N 1
ATOM 11224 C CA . SER D 2 347 ? 185.519 162.293 160.224 1.00 123.11 347 SER B CA 1
ATOM 11225 C C . SER D 2 347 ? 184.195 161.640 159.841 1.00 123.11 347 SER B C 1
ATOM 11226 O O . SER D 2 347 ? 184.121 160.409 159.753 1.00 123.11 347 SER B O 1
ATOM 11229 N N . PRO D 2 348 ? 183.136 162.418 159.621 1.00 130.84 348 PRO B N 1
ATOM 11230 C CA . PRO D 2 348 ? 181.840 161.819 159.287 1.00 130.84 348 PRO B CA 1
ATOM 11231 C C . PRO D 2 348 ? 181.885 161.090 157.953 1.00 130.84 348 PRO B C 1
ATOM 11232 O O . PRO D 2 348 ? 182.640 161.450 157.048 1.00 130.84 348 PRO B O 1
ATOM 11236 N N . SER D 2 349 ? 181.063 160.050 157.842 1.00 117.53 349 SER B N 1
ATOM 11237 C CA . SER D 2 349 ? 180.992 159.279 156.613 1.00 117.53 349 SER B CA 1
ATOM 11238 C C . SER D 2 349 ? 180.258 160.076 155.535 1.00 117.53 349 SER B C 1
ATOM 11239 O O . SER D 2 349 ? 179.751 161.177 155.767 1.00 117.53 349 SER B O 1
ATOM 11242 N N . ASN D 2 350 ? 180.203 159.504 154.333 1.00 113.92 350 ASN B N 1
ATOM 11243 C CA . ASN D 2 350 ? 179.596 160.150 153.177 1.00 113.92 350 ASN B CA 1
ATOM 11244 C C . ASN D 2 350 ? 178.182 159.646 152.908 1.00 113.92 350 ASN B C 1
ATOM 11245 O O . ASN D 2 350 ? 177.750 159.598 151.752 1.00 113.92 350 ASN B O 1
ATOM 11247 N N . MET D 2 351 ? 177.452 159.270 153.953 1.00 113.92 351 MET B N 1
ATOM 11248 C CA . MET D 2 351 ? 176.095 158.777 153.782 1.00 113.92 351 MET B CA 1
ATOM 11249 C C . MET D 2 351 ? 175.095 159.927 153.721 1.00 113.92 351 MET B C 1
ATOM 11250 O O . MET D 2 351 ? 175.305 160.997 154.299 1.00 113.92 351 MET B O 1
ATOM 11255 N N . THR D 2 352 ? 173.998 159.693 153.005 1.00 119.96 352 THR B N 1
ATOM 11256 C CA . THR D 2 352 ? 172.978 160.712 152.803 1.00 119.96 352 THR B CA 1
ATOM 11257 C C . THR D 2 352 ? 172.088 160.847 154.033 1.00 119.96 352 THR B C 1
ATOM 11258 O O . THR D 2 352 ? 171.750 159.856 154.688 1.00 119.96 352 THR B O 1
ATOM 11262 N N . ASN D 2 353 ? 171.713 162.084 154.343 1.00 113.92 353 ASN B N 1
ATOM 11263 C CA . ASN D 2 353 ? 170.760 162.371 155.411 1.00 113.92 353 ASN B CA 1
ATOM 11264 C C . ASN D 2 353 ? 169.347 162.348 154.844 1.00 113.92 353 ASN B C 1
ATOM 11265 O O . ASN D 2 353 ? 168.985 163.200 154.026 1.00 113.92 353 ASN B O 1
ATOM 11270 N N . GLN D 2 354 ? 168.550 161.377 155.279 1.00 113.92 354 GLN B N 1
ATOM 11271 C CA . GLN D 2 354 ? 167.195 161.229 154.769 1.00 113.92 354 GLN B CA 1
ATOM 11272 C C . GLN D 2 354 ? 166.204 162.163 155.449 1.00 113.92 354 GLN B C 1
ATOM 11273 O O . GLN D 2 354 ? 165.041 162.211 155.035 1.00 113.92 354 GLN B O 1
ATOM 11279 N N . ASN D 2 355 ? 166.629 162.905 156.473 1.00 113.94 355 ASN B N 1
ATOM 11280 C CA . ASN D 2 355 ? 165.735 163.798 157.209 1.00 113.94 355 ASN B CA 1
ATOM 11281 C C . ASN D 2 355 ? 165.785 165.171 156.553 1.00 113.94 355 ASN B C 1
ATOM 11282 O O . ASN D 2 355 ? 166.632 166.008 156.867 1.00 113.94 355 ASN B O 1
ATOM 11287 N N . THR D 2 356 ? 164.860 165.402 155.626 1.00 116.97 356 THR B N 1
ATOM 11288 C CA . THR D 2 356 ? 164.772 166.690 154.961 1.00 116.97 356 THR B CA 1
ATOM 11289 C C . THR D 2 356 ? 164.281 167.761 155.935 1.00 116.97 356 THR B C 1
ATOM 11290 O O . THR D 2 356 ? 163.586 167.454 156.907 1.00 116.97 356 THR B O 1
ATOM 11294 N N . PRO D 2 357 ? 164.641 169.027 155.702 1.00 113.92 357 PRO B N 1
ATOM 11295 C CA . PRO D 2 357 ? 164.180 170.090 156.609 1.00 113.92 357 PRO B CA 1
ATOM 11296 C C . PRO D 2 357 ? 162.668 170.204 156.712 1.00 113.92 357 PRO B C 1
ATOM 11297 O O . PRO D 2 357 ? 162.171 170.580 157.777 1.00 113.92 357 PRO B O 1
ATOM 11301 N N . GLU D 2 358 ? 161.918 169.932 155.640 1.00 113.92 358 GLU B N 1
ATOM 11302 C CA . GLU D 2 358 ? 160.460 169.977 155.739 1.00 113.92 358 GLU B CA 1
ATOM 11303 C C . GLU D 2 358 ? 159.929 168.920 156.703 1.00 113.92 358 GLU B C 1
ATOM 11304 O O . GLU D 2 358 ? 159.050 169.202 157.524 1.00 113.92 358 GLU B O 1
ATOM 11306 N N . TYR D 2 359 ? 160.461 167.699 156.619 1.00 113.92 359 TYR B N 1
ATOM 11307 C CA . TYR D 2 359 ? 160.059 166.622 157.521 1.00 113.92 359 TYR B CA 1
ATOM 11308 C C . TYR D 2 359 ? 160.369 166.972 158.972 1.00 113.92 359 TYR B C 1
ATOM 11309 O O . TYR D 2 359 ? 159.519 166.837 159.865 1.00 113.92 359 TYR B O 1
ATOM 11318 N N . MET D 2 360 ? 161.593 167.437 159.212 1.00 114.69 360 MET B N 1
ATOM 11319 C CA . MET D 2 360 ? 162.028 167.827 160.545 1.00 114.69 360 MET B CA 1
ATOM 11320 C C . MET D 2 360 ? 161.178 168.972 161.086 1.00 114.69 360 MET B C 1
ATOM 11321 O O . MET D 2 360 ? 160.748 168.951 162.247 1.00 114.69 360 MET B O 1
ATOM 11326 N N . GLU D 2 361 ? 160.889 169.959 160.236 1.00 113.92 361 GLU B N 1
ATOM 11327 C CA . GLU D 2 361 ? 160.115 171.125 160.639 1.00 113.92 361 GLU B CA 1
ATOM 11328 C C . GLU D 2 361 ? 158.682 170.722 160.981 1.00 113.92 361 GLU B C 1
ATOM 11329 O O . GLU D 2 361 ? 158.126 171.160 161.994 1.00 113.92 361 GLU B O 1
ATOM 11335 N N . LYS D 2 362 ? 158.092 169.835 160.171 1.00 113.92 362 LYS B N 1
ATOM 11336 C CA . LYS D 2 362 ? 156.733 169.366 160.422 1.00 113.92 362 LYS B CA 1
ATOM 11337 C C . LYS D 2 362 ? 156.642 168.584 161.725 1.00 113.92 362 LYS B C 1
ATOM 11338 O O . LYS D 2 362 ? 155.704 168.780 162.509 1.00 113.92 362 LYS B O 1
ATOM 11344 N N . ILE D 2 363 ? 157.600 167.687 161.971 1.00 113.92 363 ILE B N 1
ATOM 11345 C CA . ILE D 2 363 ? 157.574 166.928 163.220 1.00 113.92 363 ILE B CA 1
ATOM 11346 C C . ILE D 2 363 ? 157.760 167.866 164.404 1.00 113.92 363 ILE B C 1
ATOM 11347 O O . ILE D 2 363 ? 157.143 167.686 165.462 1.00 113.92 363 ILE B O 1
ATOM 11352 N N . LYS D 2 364 ? 158.603 168.887 164.245 1.00 113.92 364 LYS B N 1
ATOM 11353 C CA . LYS D 2 364 ? 158.803 169.842 165.327 1.00 113.92 364 LYS B CA 1
ATOM 11354 C C . LYS D 2 364 ? 157.516 170.608 165.615 1.00 113.92 364 LYS B C 1
ATOM 11355 O O . LYS D 2 364 ? 157.183 170.863 166.778 1.00 113.92 364 LYS B O 1
ATOM 11361 N N . GLN D 2 365 ? 156.775 170.979 164.566 1.00 113.92 365 GLN B N 1
ATOM 11362 C CA . GLN D 2 365 ? 155.492 171.649 164.774 1.00 113.92 365 GLN B CA 1
ATOM 11363 C C . GLN D 2 365 ? 154.481 170.738 165.453 1.00 113.92 365 GLN B C 1
ATOM 11364 O O . GLN D 2 365 ? 153.729 171.184 166.325 1.00 113.92 365 GLN B O 1
ATOM 11370 N N . ARG D 2 366 ? 154.442 169.460 165.066 1.00 113.92 366 ARG B N 1
ATOM 11371 C CA . ARG D 2 366 ? 153.547 168.525 165.741 1.00 113.92 366 ARG B CA 1
ATOM 11372 C C . ARG D 2 366 ? 153.897 168.401 167.219 1.00 113.92 366 ARG B C 1
ATOM 11373 O O . ARG D 2 366 ? 153.007 168.374 168.079 1.00 113.92 366 ARG B O 1
ATOM 11381 N N . LEU D 2 367 ? 155.192 168.310 167.533 1.00 113.92 367 LEU B N 1
ATOM 11382 C CA . LEU D 2 367 ? 155.608 168.206 168.928 1.00 113.92 367 LEU B CA 1
ATOM 11383 C C . LEU D 2 367 ? 155.269 169.471 169.711 1.00 113.92 367 LEU B C 1
ATOM 11384 O O . LEU D 2 367 ? 154.827 169.391 170.862 1.00 113.92 367 LEU B O 1
ATOM 11389 N N . PHE D 2 368 ? 155.457 170.648 169.104 1.00 113.92 368 PHE B N 1
ATOM 11390 C CA . PHE D 2 368 ? 155.055 171.885 169.767 1.00 113.92 368 PHE B CA 1
ATOM 11391 C C . PHE D 2 368 ? 153.555 171.910 170.020 1.00 113.92 368 PHE B C 1
ATOM 11392 O O . PHE D 2 368 ? 153.100 172.325 171.098 1.00 113.92 368 PHE B O 1
ATOM 11400 N N . GLU D 2 369 ? 152.767 171.485 169.030 1.00 113.92 369 GLU B N 1
ATOM 11401 C CA . GLU D 2 369 ? 151.324 171.439 169.211 1.00 113.92 369 GLU B CA 1
ATOM 11402 C C . GLU D 2 369 ? 150.958 170.528 170.370 1.00 113.92 369 GLU B C 1
ATOM 11403 O O . GLU D 2 369 ? 150.203 170.922 171.259 1.00 113.92 369 GLU B O 1
ATOM 11409 N N . ASN D 2 370 ? 151.555 169.336 170.425 1.00 114.23 370 ASN B N 1
ATOM 11410 C CA . ASN D 2 370 ? 151.254 168.416 171.519 1.00 114.23 370 ASN B CA 1
ATOM 11411 C C . ASN D 2 370 ? 151.700 168.978 172.862 1.00 114.23 370 ASN B C 1
ATOM 11412 O O . ASN D 2 370 ? 151.084 168.687 173.893 1.00 114.23 370 ASN B O 1
ATOM 11417 N N . LEU D 2 371 ? 152.763 169.782 172.872 1.00 115.68 371 LEU B N 1
ATOM 11418 C CA . LEU D 2 371 ? 153.228 170.379 174.118 1.00 115.68 371 LEU B CA 1
ATOM 11419 C C . LEU D 2 371 ? 152.308 171.501 174.581 1.00 115.68 371 LEU B C 1
ATOM 11420 O O . LEU D 2 371 ? 152.234 171.782 175.782 1.00 115.68 371 LEU B O 1
ATOM 11425 N N . ARG D 2 372 ? 151.605 172.154 173.653 1.00 125.08 372 ARG B N 1
ATOM 11426 C CA . ARG D 2 372 ? 150.675 173.207 174.061 1.00 125.08 372 ARG B CA 1
ATOM 11427 C C . ARG D 2 372 ? 149.513 172.710 174.931 1.00 125.08 372 ARG B C 1
ATOM 11428 O O . ARG D 2 372 ? 148.854 173.535 175.571 1.00 125.08 372 ARG B O 1
ATOM 11436 N N . MET D 2 373 ? 149.230 171.407 174.975 1.00 122.81 373 MET B N 1
ATOM 11437 C CA . MET D 2 373 ? 148.180 170.885 175.851 1.00 122.81 373 MET B CA 1
ATOM 11438 C C . MET D 2 373 ? 148.693 170.539 177.242 1.00 122.81 373 MET B C 1
ATOM 11439 O O . MET D 2 373 ? 148.013 169.815 177.978 1.00 122.81 373 MET B O 1
ATOM 11444 N N . LEU D 2 374 ? 149.869 171.033 177.615 1.00 117.18 374 LEU B N 1
ATOM 11445 C CA . LEU D 2 374 ? 150.439 170.717 178.918 1.00 117.18 374 LEU B CA 1
ATOM 11446 C C . LEU D 2 374 ? 149.784 171.584 179.986 1.00 117.18 374 LEU B C 1
ATOM 11447 O O . LEU D 2 374 ? 149.865 172.815 179.904 1.00 117.18 374 LEU B O 1
ATOM 11452 N N . PRO D 2 375 ? 149.121 170.993 180.992 1.00 128.35 375 PRO B N 1
ATOM 11453 C CA . PRO D 2 375 ? 148.514 171.746 182.095 1.00 128.35 375 PRO B CA 1
ATOM 11454 C C . PRO D 2 375 ? 149.549 172.480 182.940 1.00 128.35 375 PRO B C 1
ATOM 11455 O O . PRO D 2 375 ? 149.784 173.664 182.698 1.00 128.35 375 PRO B O 1
#

Nearest PDB structures (foldseek):
  9dtq-assembly1_B  TM=9.407E-01  e=4.515E-69  Homo sapiens
  8vpq-assembly1_B  TM=9.478E-01  e=7.503E-66  Homo sapiens
  8vpq-assembly1_A  TM=9.342E-01  e=1.869E-65  Homo sapiens
  8voj-assembly1_A  TM=9.329E-01  e=1.089E-61  Homo sapiens
  9dtg-assembly1_A  TM=8.957E-01  e=4.978E-60  Homo sapiens

Organism: Homo sapiens (NCBI:txid9606)

B-factor: mean 120.57, std 15.85, range [30.0, 187.73]

Radius of gyration: 38.24 Å; Cα contacts (8 Å, |Δi|>4): 3495; chains: 4; bounding box: 108×75×98 Å

Secondary structure (DSSP, 8-state):
----EEE-TTHHHHHHHHHHHHHHH--HHHHTT-HHHHHH---S-HHHHHHHHHHHHT-EEE--GGGHHHHHHHHHHT--SHHHHHHHHHH---HHHHHHHHHHHT-TTHHHHHHHHHHHTTTTT--HHHHHHHHH----HHHHHH---SS--------S--EEE--PEEEEEE---EEEEEEE--SS-EEEE--BTTB-EEEESSSSSTTEEEE-----EE-PPPSS-EES-EEEEETTTTEEEEE--EETTS-B---EEEEETTTTEEEEEPPPSS--BSPEEEEETTEEEEE--EEEETTTEEEE---EEEEETTTTEEEE-SS--S--SSEE--EETTEEEEEESSS-EEEE-TTSS-EEE--------EEEE-SS-EEEE-SB---EEEE-TTT--EEE-----SBEEEE--/---EEEE--GGGGG----TT-S--TTHHHHHHHHHHHHTHHHHSEEE-PPPPPHHHHTTTS-HHHHHHHHH--STTTTTTTTHHHHTT-SSSS---TTHHHHHHHHTHHHHHHHHHHHTTT-SEEEETT-------SSS-BTTBSS-HHHHHHHHHHTT-S-EEEEEESSS--HHHHHHTTT-SSEEEEEEEE-SS-SS----TT---BTTBTT---EEEE-S---HHHHHHHHHHHHHHHHHHH--SSEEEEEEGGGBTT-SS----B-HHHHHHHHHHHHHT---EEEEEE---SHHHHHHHHHHHHHHHHT----SB----TTHHHH-S--BSS-----------HHHHHHHHHHHHHHHTT--/----EEE-TTHHHHHHHHHHHHHHH--HHHHTT-HHHHHH---S-HHHHHHHHHHHHT-EEE--GGGHHHHHHHHHHT--SHHHHHHHHHH---HHHHHHHHHHHT-TTHHHHHHHHHHHTTTTT--HHHHHHHHH----HHHHHH---SS--------S--EEE---EEEEEE---EEEEEEE--SS-EEEEEEETTEEEEEESSSSSTTEEEE-----EE-PPPS--EES-EEEEETTTTEEEEE--EETTS-BB--EEEEETTTTEEEEEPPPSS-BBSPEEEEETTEEEEE--EEEETTTEEEE---EEEEETTTTEEEE-SS--S--SSEE--EETTEEEEEESSS-EEEE-TTSS-EEE--------EEEE-SS-EEEE-SB---EEEE-TTT--EEE-----SBEEEE--/---EEEE--GGGGG----TT-S--TTHHHHHHHHHHHHTHHHHSEEE-PPPPPHHHHTTTS-HHHHHHHHH--STTTTTTTTHHHHTT-SSSS---TTHHHHHHHHTHHHHHHHHHHHTTT-SEEEETT-------SSS-BTTBSS-HHHHHHHHHHTT-S-EEEEEESSS--HHHHHHTTT-SSEEEEEEEE-SS-SS----TT---BTTBTT---EEEE-S---HHHHHHHHHHHHHHHHHHH--SSEEEEEEGGGBTT-SS----B-HHHHHHHHHHHHHT---EEEEEE---SHHHHHHHHHHHHHHHHT----SB----TTHHHH-S--BSS-----------HHHHHHHHHHHHHHHTT--

GO terms:
  GO:0005515 protein binding (F, IPI)